Protein 1V32 (pdb70)

Secondary structure (DSSP, 8-state):
------SS--SSSSSS-HHHHHHHHHHT---SS---HHHHHHHHHHHIIIII-B-SS-TTEEE--SHHHHHT--SEEETTHHHHHHHHHS-S-----SS--

CATH classification: 1.10.245.10

Radius of gyration: 15.09 Å; Cα contacts (8 Å, |Δi|>4): 89; chains: 1; bounding box: 21×44×49 Å

Sequence (101 aa):
GSSGSSGKRFEFVGWGSRQLIEFLHSLGKDTSEMISRYDVSDTIAKYISKEGLLDPSNKKKVVCDKRLVLLFGTRTIFRMKVYDLLEKHYKENQDSGPSSGGSSGSSGKRFEFVGWGSRQLIEFLHSLGKDTSEMISRYDVSDTIAKYISKEGLLDPSNKKKVVCDKRLVLLFGTRTIFRMKVYDLLEKHYKENQDSGPSSGGSSGSSGKRFEFVGWGSRQLIEFLHSLGKDTSEMISRYDVSDTIAKYISKEGLLDPSNKKKVVCDKRLVLLFGTRTIFRMKVYDLLEKHYKENQDSGPSSGGSSGSSGKRFEFVGWGSRQLIEFLHSLGKDTSEMISRYDVSDTIAKYISKEGLLDPSNKKKVVCDKRLVLLFGTRTIFRMKVYDLLEKHYKENQDSGPSSGGSSGSSGKRFEFVGWGSRQLIEFLHSLGKDTSEMISRYDVSDTIAKYISKEGLLDPSNKKKVVCDKRLVLLFGTRTIFRMKVYDLLEKHYKENQDSGPSSGGSSGSSGKRFEFVGWGSRQLIEFLHSLGKDTSEMISRYDVSDTIAKYISKEGLLDPSNKKKVVCDKRLVLLFGTRTIFRMKVYDLLEKHYKENQDSGPSSGGSSGSSGKRFEFVGWGSRQLIEFLHSLGKDTSEMISRYDVSDTIAKYISKEGLLDPSNKKKVVCDKRLVLLFGTRTIFRMKVYDLLEKHYKENQDSGPSSGGSSGSSGKRFEFVGWGSRQLIEFLHSLGKDTSEMISRYDVSDTIAKYISKEGLLDPSNKKKVVCDKRLVLLFGTRTIFRMKVYDLLEKHYKENQDSGPSSGGSSGSSGKRFEFVGWGSRQLIEFLHSLGKDTSEMISRYDVSDTIAKYISKEGLLDPSNKKKVVCDKRLVLLFGTRTIFRMKVYDLLEKHYKENQDSGPSSGGSSGSSGKRFEFVGWGSRQLIEFLHSLGKDTSEMISRYDVSDTIAKYISKEGLLDPSNKKKVVCDKRLVLLFGTRTIFRMKVYDLLEKHYKENQDSGPSSGGSSGSSGKRFEFVGWGSRQLIEFLHSLGKDTSEMISRYDVSDTIAKYISKEGLLDPSNKKKVVCDKRLVLLFGTRTIFRMKVYDLLEKHYKENQDSGPSSGGSSGSSGKRFEFVGWGSRQLIEFLHSLGKDTSEMISRYDVSDTIAKYISKEGLLDPSNKKKVVCDKRLVLLFGTRTIFRMKVYDLLEKHYKENQDSGPSSGGSSGSSGKRFEFVGWGSRQLIEFLHSLGKDTSEMISRYDVSDTIAKYISKEGLLDPSNKKKVVCDKRLVLLFGTRTIFRMKVYDLLEKHYKENQDSGPSSGGSSGSSGKRFEFVGWGSRQLIEFLHSLGKDTSEMISRYDVSDTIAKYISKEGLLDPSNKKKVVCDKRLVLLFGTRTIFRMKVYDLLEKHYKENQDSGPSSGGSSGSSGKRFEFVGWGSRQLIEFLHSLGKDTSEMISRYDVSDTIAKYISKEGLLDPSNKKKVVCDKRLVLLFGTRTIFRMKVYDLLEKHYKENQDSGPSSGGSSGSSGKRFEFVGWGSRQLIEFLHSLGKDTSEMISRYDVSDTIAKYISKEGLLDPSNKKKVVCDKRLVLLFGTRTIFRMKVYDLLEKHYKENQDSGPSSGGSSGSSGKRFEFVGWGSRQLIEFLHSLGKDTSEMISRYDVSDTIAKYISKEGLLDPSNKKKVVCDKRLVLLFGTRTIFRMKVYDLLEKHYKENQDSGPSSGGSSGSSGKRFEFVGWGSRQLIEFLHSLGKDTSEMISRYDVSDTIAKYISKEGLLDPSNKKKVVCDKRLVLLFGTRTIFRMKVYDLLEKHYKENQDSGPSSGGSSGSSGKRFEFVGWGSRQLIEFLHSLGKDTSEMISRYDVSDTIAKYISKEGLLDPSNKKKVVCDKRLVLLFGTRTIFRMKVYDLLEKHYKENQDSGPSSGGSSGSSGKRFEFVGWGSRQLIEFLHSLGKDTSEMISRYDVSDTIAKYISKEGLLDPSNKKKVVCDKRLVLLFGTRTIFRMKVYDLLEKHYKENQDSGPSSG

Solvent-accessible surface area: 7857 Å² total; per-residue (Å²): 133,119,114,74,117,114,70,195,233,172,135,67,57,72,28,0,21,176,85,0,7,114,7,0,103,68,61,60,47,117,22,87,145,106,28,72,54,168,67,0,13,84,32,0,24,135,17,0,64,166,108,48,6,49,30,120,107,66,128,135,81,0,46,8,98,130,92,0,30,104,1,33,52,51,184,69,13,90,113,157,115,1,100,77,34,0,55,178,22,12,94,114,141,117,140,117,56,140,103,122,122

InterPro domains:
  IPR003121 SWIB/MDM2 domain [PF02201] (36-106)
  IPR003121 SWIB/MDM2 domain [PS51925] (26-109)
  IPR003169 GYF domain [PF02213] (500-538)
  IPR003169 GYF domain [PS50829] (497-551)
  IPR003169 GYF domain [SM00444] (498-552)
  IPR004343 Plus-3 domain [PF03126] (155-250)
  IPR004343 Plus-3 domain [PS51360] (150-275)
  IPR004343 Plus-3 domain [SM00719] (150-252)
  IPR035445 GYF-like domain superfamily [G3DSA:3.30.1490.40] (498-553)
  IPR035445 GYF-like domain superfamily [SSF55277] (486-552)
  IPR036128 Plus3-like superfamily [G3DSA:3.90.70.200] (151-272)
  IPR036128 Plus3-like superfamily [SSF159042] (151-273)
  IPR036885 SWIB/MDM2 domain superfamily [G3DSA:1.10.245.10] (18-117)
  IPR036885 SWIB/MDM2 domain superfamily [SSF47592] (23-112)
  IPR045894 At5g08430-like [PTHR46851] (15-552)
  IPR058668 NERD domain [PF25980] (273-321)

Nearest PDB structures (foldseek):
  1v32-assembly1_A  TM=8.359E-01  e=1.798E-17  Arabidopsis thaliana
  1v31-assembly1_A  TM=6.873E-01  e=8.766E-05  Arabidopsis thaliana
  1uhr-assembly1_A  TM=6.614E-01  e=1.668E-04  Mus musculus
  2ruh-assembly1_A  TM=6.385E-01  e=1.951E-02  Homo sapiens
  6ltj-assembly1_P  TM=6.434E-01  e=1.609E-02  Homo sapiens

Organism: Arabidopsis thaliana (NCBI:txid3702)

Foldseek 3Di:
DDDDDADDPDPAGAFFHCLLVVLCVVVVHPPPHDDDLVVSLVVVLVVQVVVVQADPVHSQKGADDPSVCSNQVDGMGGNVCSSVSPDNRGDDDDDDDPDDD

Structure (mmCIF, N/CA/C/O backbone):
data_1V32
#
_entry.id   1V32
#
loop_
_atom_site.group_PDB
_atom_site.id
_atom_site.type_symbol
_atom_site.label_atom_id
_atom_site.label_alt_id
_atom_site.label_comp_id
_atom_site.label_asym_id
_atom_site.label_entity_id
_atom_site.label_seq_id
_atom_site.pdbx_PDB_ins_code
_atom_site.Cartn_x
_atom_site.Cartn_y
_atom_site.Cartn_z
_atom_site.occupancy
_atom_site.B_iso_or_equiv
_atom_site.auth_seq_id
_atom_site.auth_comp_id
_atom_site.auth_asym_id
_atom_site.auth_atom_id
_atom_site.pdbx_PDB_model_num
ATOM 1 N N . GLY A 1 1 ? 3.854 14.857 -24.519 1.00 0.00 1 GLY A N 1
ATOM 2 C CA . GLY A 1 1 ? 3.503 15.103 -23.131 1.00 0.00 1 GLY A CA 1
ATOM 3 C C . GLY A 1 1 ? 4.095 16.427 -22.642 1.00 0.00 1 GLY A C 1
ATOM 4 O O . GLY A 1 1 ? 5.106 16.890 -23.167 1.00 0.00 1 GLY A O 1
ATOM 8 N N . SER A 1 2 ? 3.439 16.999 -21.643 1.00 0.00 2 SER A N 1
ATOM 9 C CA . SER A 1 2 ? 3.889 18.260 -21.078 1.00 0.00 2 SER A CA 1
ATOM 10 C C . SER A 1 2 ? 2.962 18.681 -19.936 1.00 0.00 2 SER A C 1
ATOM 11 O O . SER A 1 2 ? 1.897 19.249 -20.173 1.00 0.00 2 SER A O 1
ATOM 19 N N . SER A 1 3 ? 3.400 18.386 -18.721 1.00 0.00 3 SER A N 1
ATOM 20 C CA . SER A 1 3 ? 2.623 18.727 -17.541 1.00 0.00 3 SER A CA 1
ATOM 21 C C . SER A 1 3 ? 3.558 19.030 -16.368 1.00 0.00 3 SER A C 1
ATOM 22 O O . SER A 1 3 ? 4.742 18.702 -16.413 1.00 0.00 3 SER A O 1
ATOM 30 N N . GLY A 1 4 ? 2.990 19.652 -15.346 1.00 0.00 4 GLY A N 1
ATOM 31 C CA . GLY A 1 4 ? 3.757 20.003 -14.163 1.00 0.00 4 GLY A CA 1
ATOM 32 C C . GLY A 1 4 ? 4.264 18.749 -13.447 1.00 0.00 4 GLY A C 1
ATOM 33 O O . GLY A 1 4 ? 4.499 17.721 -14.080 1.00 0.00 4 GLY A O 1
ATOM 37 N N . SER A 1 5 ? 4.418 18.877 -12.137 1.00 0.00 5 SER A N 1
ATOM 38 C CA . SER A 1 5 ? 4.893 17.767 -11.328 1.00 0.00 5 SER A CA 1
ATOM 39 C C . SER A 1 5 ? 4.457 17.955 -9.874 1.00 0.00 5 SER A C 1
ATOM 40 O O . SER A 1 5 ? 3.771 17.101 -9.313 1.00 0.00 5 SER A O 1
ATOM 48 N N . SER A 1 6 ? 4.871 19.077 -9.306 1.00 0.00 6 SER A N 1
ATOM 49 C CA . SER A 1 6 ? 4.532 19.388 -7.927 1.00 0.00 6 SER A CA 1
ATOM 50 C C . SER A 1 6 ? 5.178 20.712 -7.515 1.00 0.00 6 SER A C 1
ATOM 51 O O . SER A 1 6 ? 6.360 20.937 -7.773 1.00 0.00 6 SER A O 1
ATOM 59 N N . GLY A 1 7 ? 4.376 21.553 -6.880 1.00 0.00 7 GLY A N 1
ATOM 60 C CA . GLY A 1 7 ? 4.855 22.849 -6.429 1.00 0.00 7 GLY A CA 1
ATOM 61 C C . GLY A 1 7 ? 4.460 23.103 -4.973 1.00 0.00 7 GLY A C 1
ATOM 62 O O . GLY A 1 7 ? 3.296 22.947 -4.605 1.00 0.00 7 GLY A O 1
ATOM 66 N N . LYS A 1 8 ? 5.451 23.490 -4.183 1.00 0.00 8 LYS A N 1
ATOM 67 C CA . LYS A 1 8 ? 5.221 23.767 -2.775 1.00 0.00 8 LYS A CA 1
ATOM 68 C C . LYS A 1 8 ? 4.766 22.485 -2.075 1.00 0.00 8 LYS A C 1
ATOM 69 O O . LYS A 1 8 ? 3.572 22.278 -1.867 1.00 0.00 8 LYS A O 1
ATOM 88 N N . ARG A 1 9 ? 5.743 21.659 -1.730 1.00 0.00 9 ARG A N 1
ATOM 89 C CA . ARG A 1 9 ? 5.457 20.403 -1.057 1.00 0.00 9 ARG A CA 1
ATOM 90 C C . ARG A 1 9 ? 4.939 20.665 0.358 1.00 0.00 9 ARG A C 1
ATOM 91 O O . ARG A 1 9 ? 5.385 21.598 1.024 1.00 0.00 9 ARG A O 1
ATOM 112 N N . PHE A 1 10 ? 4.003 19.824 0.776 1.00 0.00 10 PHE A N 1
ATOM 113 C CA . PHE A 1 10 ? 3.419 19.953 2.100 1.00 0.00 10 PHE A CA 1
ATOM 114 C C . PHE A 1 10 ? 3.199 18.580 2.738 1.00 0.00 10 PHE A C 1
ATOM 115 O O . PHE A 1 10 ? 3.406 17.552 2.095 1.00 0.00 10 PHE A O 1
ATOM 132 N N . GLU A 1 11 ? 2.783 18.608 3.996 1.00 0.00 11 GLU A N 1
ATOM 133 C CA . GLU A 1 11 ? 2.533 17.378 4.729 1.00 0.00 11 GLU A CA 1
ATOM 134 C C . GLU A 1 11 ? 1.743 16.395 3.862 1.00 0.00 11 GLU A C 1
ATOM 135 O O . GLU A 1 11 ? 0.833 16.795 3.138 1.00 0.00 11 GLU A O 1
ATOM 147 N N . PHE A 1 12 ? 2.120 15.129 3.965 1.00 0.00 12 PHE A N 1
ATOM 148 C CA . PHE A 1 12 ? 1.457 14.087 3.200 1.00 0.00 12 PHE A CA 1
ATOM 149 C C . PHE A 1 12 ? 1.542 14.370 1.699 1.00 0.00 12 PHE A C 1
ATOM 150 O O . PHE A 1 12 ? 2.148 15.357 1.283 1.00 0.00 12 PHE A O 1
ATOM 167 N N . VAL A 1 13 ? 0.926 13.488 0.927 1.00 0.00 13 VAL A N 1
ATOM 168 C CA . VAL A 1 13 ? 0.924 13.631 -0.519 1.00 0.00 13 VAL A CA 1
ATOM 169 C C . VAL A 1 13 ? -0.484 13.355 -1.053 1.00 0.00 13 VAL A C 1
ATOM 170 O O . VAL A 1 13 ? -0.721 12.327 -1.686 1.00 0.00 13 VAL A O 1
ATOM 183 N N . GLY A 1 14 ? -1.380 14.291 -0.777 1.00 0.00 14 GLY A N 1
ATOM 184 C CA . GLY A 1 14 ? -2.758 14.161 -1.222 1.00 0.00 14 GLY A CA 1
ATOM 185 C C . GLY A 1 14 ? -3.698 13.941 -0.035 1.00 0.00 14 GLY A C 1
ATOM 186 O O . GLY A 1 14 ? -4.002 14.877 0.703 1.00 0.00 14 GLY A O 1
ATOM 190 N N . TRP A 1 15 ? -4.133 12.698 0.112 1.00 0.00 15 TRP A N 1
ATOM 191 C CA . TRP A 1 15 ? -5.032 12.343 1.196 1.00 0.00 15 TRP A CA 1
ATOM 192 C C . TRP A 1 15 ? -4.296 11.374 2.124 1.00 0.00 15 TRP A C 1
ATOM 193 O O . TRP A 1 15 ? -4.424 11.460 3.344 1.00 0.00 15 TRP A O 1
ATOM 214 N N . GLY A 1 16 ? -3.541 10.475 1.509 1.00 0.00 16 GLY A N 1
ATOM 215 C CA . GLY A 1 16 ? -2.784 9.492 2.265 1.00 0.00 16 GLY A CA 1
ATOM 216 C C . GLY A 1 16 ? -1.291 9.827 2.260 1.00 0.00 16 GLY A C 1
ATOM 217 O O . GLY A 1 16 ? -0.838 10.646 1.462 1.00 0.00 16 GLY A O 1
ATOM 221 N N . SER A 1 17 ? -0.568 9.177 3.160 1.00 0.00 17 SER A N 1
ATOM 222 C CA . SER A 1 17 ? 0.864 9.396 3.270 1.00 0.00 17 SER A CA 1
ATOM 223 C C . SER A 1 17 ? 1.584 8.753 2.082 1.00 0.00 17 SER A C 1
ATOM 224 O O . SER A 1 17 ? 1.131 7.741 1.551 1.00 0.00 17 SER A O 1
ATOM 232 N N . ARG A 1 18 ? 2.694 9.369 1.701 1.00 0.00 18 ARG A N 1
ATOM 233 C CA . ARG A 1 18 ? 3.481 8.870 0.586 1.00 0.00 18 ARG A CA 1
ATOM 234 C C . ARG A 1 18 ? 3.639 7.351 0.686 1.00 0.00 18 ARG A C 1
ATOM 235 O O . ARG A 1 18 ? 3.453 6.638 -0.299 1.00 0.00 18 ARG A O 1
ATOM 256 N N . GLN A 1 19 ? 3.981 6.901 1.885 1.00 0.00 19 GLN A N 1
ATOM 257 C CA . GLN A 1 19 ? 4.167 5.481 2.126 1.00 0.00 19 GLN A CA 1
ATOM 258 C C . GLN A 1 19 ? 3.029 4.681 1.489 1.00 0.00 19 GLN A C 1
ATOM 259 O O . GLN A 1 19 ? 3.268 3.812 0.652 1.00 0.00 19 GLN A O 1
ATOM 273 N N . LEU A 1 20 ? 1.814 5.003 1.910 1.00 0.00 20 LEU A N 1
ATOM 274 C CA . LEU A 1 20 ? 0.638 4.325 1.392 1.00 0.00 20 LEU A CA 1
ATOM 275 C C . LEU A 1 20 ? 0.499 4.627 -0.102 1.00 0.00 20 LEU A C 1
ATOM 276 O O . LEU A 1 20 ? 0.254 3.724 -0.901 1.00 0.00 20 LEU A O 1
ATOM 292 N N . ILE A 1 21 ? 0.660 5.899 -0.434 1.00 0.00 21 ILE A N 1
ATOM 293 C CA . ILE A 1 21 ? 0.555 6.331 -1.817 1.00 0.00 21 ILE A CA 1
ATOM 294 C C . ILE A 1 21 ? 1.495 5.489 -2.682 1.00 0.00 21 ILE A C 1
ATOM 295 O O . ILE A 1 21 ? 1.045 4.631 -3.440 1.00 0.00 21 ILE A O 1
ATOM 311 N N . GLU A 1 22 ? 2.783 5.764 -2.541 1.00 0.00 22 GLU A N 1
ATOM 312 C CA . GLU A 1 22 ? 3.790 5.043 -3.300 1.00 0.00 22 GLU A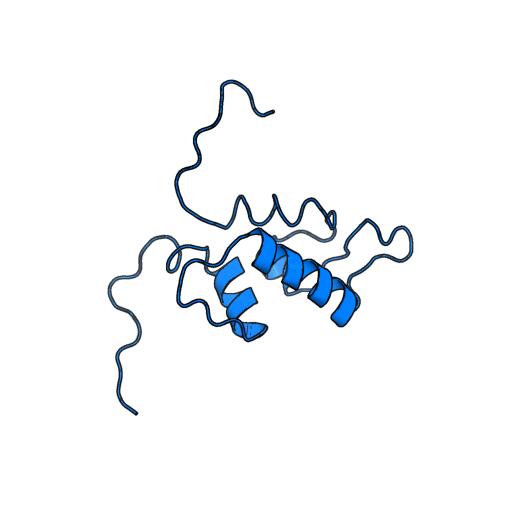 CA 1
ATOM 313 C C . GLU A 1 22 ? 3.414 3.564 -3.410 1.00 0.00 22 GLU A C 1
ATOM 314 O O . GLU A 1 22 ? 3.358 3.014 -4.509 1.00 0.00 22 GLU A O 1
ATOM 326 N N . PHE A 1 23 ? 3.167 2.962 -2.256 1.00 0.00 23 PHE A N 1
ATOM 327 C CA . PHE A 1 23 ? 2.797 1.557 -2.208 1.00 0.00 23 PHE A CA 1
ATOM 328 C C . PHE A 1 23 ? 1.666 1.254 -3.192 1.00 0.00 23 PHE A C 1
ATOM 329 O O . PHE A 1 23 ? 1.707 0.250 -3.902 1.00 0.00 23 PHE A O 1
ATOM 346 N N . LEU A 1 24 ? 0.681 2.141 -3.204 1.00 0.00 24 LEU A N 1
ATOM 347 C CA . LEU A 1 24 ? -0.460 1.981 -4.089 1.00 0.00 24 LEU A CA 1
ATOM 348 C C . LEU A 1 24 ? -0.027 2.266 -5.529 1.00 0.00 24 LEU A C 1
ATOM 349 O O . LEU A 1 24 ? -0.496 1.616 -6.462 1.00 0.00 24 LEU A O 1
ATOM 365 N N . HIS A 1 25 ? 0.863 3.237 -5.664 1.00 0.00 25 HIS A N 1
ATOM 366 C CA . HIS A 1 25 ? 1.365 3.616 -6.974 1.00 0.00 25 HIS A CA 1
ATOM 367 C C . HIS A 1 25 ? 2.039 2.411 -7.633 1.00 0.00 25 HIS A C 1
ATOM 368 O O . HIS A 1 25 ? 1.731 2.069 -8.774 1.00 0.00 25 HIS A O 1
ATOM 382 N N . SER A 1 26 ? 2.947 1.799 -6.886 1.00 0.00 26 SER A N 1
ATOM 383 C CA . SER A 1 26 ? 3.667 0.639 -7.383 1.00 0.00 26 SER A CA 1
ATOM 384 C C . SER A 1 26 ? 2.678 -0.436 -7.838 1.00 0.00 26 SER A C 1
ATOM 385 O O . SER A 1 26 ? 2.671 -0.824 -9.005 1.00 0.00 26 SER A O 1
ATOM 393 N N . LEU A 1 27 ? 1.866 -0.886 -6.893 1.00 0.00 27 LEU A N 1
ATOM 394 C CA . LEU A 1 27 ? 0.875 -1.908 -7.182 1.00 0.00 27 LEU A CA 1
ATOM 395 C C . LEU A 1 27 ? 0.182 -1.581 -8.506 1.00 0.00 27 LEU A C 1
ATOM 396 O O . LEU A 1 27 ? -0.198 -2.483 -9.251 1.00 0.00 27 LEU A O 1
ATOM 412 N N . GLY A 1 28 ? 0.039 -0.288 -8.759 1.00 0.00 28 GLY A N 1
ATOM 413 C CA . GLY A 1 28 ? -0.601 0.169 -9.980 1.00 0.00 28 GLY A CA 1
ATOM 414 C C . GLY A 1 28 ? -1.935 0.854 -9.676 1.00 0.00 28 GLY A C 1
ATOM 415 O O . GLY A 1 28 ? -2.760 1.038 -10.570 1.00 0.00 28 GLY A O 1
ATOM 419 N N . LYS A 1 29 ? -2.106 1.213 -8.412 1.00 0.00 29 LYS A N 1
ATOM 420 C CA . LYS A 1 29 ? -3.325 1.873 -7.979 1.00 0.00 29 LYS A CA 1
ATOM 421 C C . LYS A 1 29 ? -3.260 3.354 -8.357 1.00 0.00 29 LYS A C 1
ATOM 422 O O . LYS A 1 29 ? -2.250 4.015 -8.121 1.00 0.00 29 LYS A O 1
ATOM 441 N N . ASP A 1 30 ? -4.351 3.832 -8.938 1.00 0.00 30 ASP A N 1
ATOM 442 C CA . ASP A 1 30 ? -4.430 5.223 -9.350 1.00 0.00 30 ASP A CA 1
ATOM 443 C C . ASP A 1 30 ? -4.933 6.070 -8.180 1.00 0.00 30 ASP A C 1
ATOM 444 O O . ASP A 1 30 ? -6.138 6.250 -8.011 1.00 0.00 30 ASP A O 1
ATOM 453 N N . THR A 1 31 ? -3.984 6.569 -7.401 1.00 0.00 31 THR A N 1
ATOM 454 C CA . THR A 1 31 ? -4.315 7.392 -6.251 1.00 0.00 31 THR A CA 1
ATOM 455 C C . THR A 1 31 ? -4.824 8.762 -6.705 1.00 0.00 31 THR A C 1
ATOM 456 O O . THR A 1 31 ? -4.237 9.789 -6.368 1.00 0.00 31 THR A O 1
ATOM 467 N N . SER A 1 32 ? -5.910 8.732 -7.463 1.00 0.00 32 SER A N 1
ATOM 468 C CA . SER A 1 32 ? -6.505 9.959 -7.967 1.00 0.00 32 SER A CA 1
ATOM 469 C C . SER A 1 32 ? -7.440 10.557 -6.914 1.00 0.00 32 SER A C 1
ATOM 470 O O . SER A 1 32 ? -7.165 11.626 -6.370 1.00 0.00 32 SER A O 1
ATOM 478 N N . GLU A 1 33 ? -8.526 9.843 -6.659 1.00 0.00 33 GLU A N 1
ATOM 479 C CA . GLU A 1 33 ? -9.504 10.291 -5.681 1.00 0.00 33 GLU A CA 1
ATOM 480 C C . GLU A 1 33 ? -9.417 9.436 -4.415 1.00 0.00 33 GLU A C 1
ATOM 481 O O . GLU A 1 33 ? -9.191 8.230 -4.490 1.00 0.00 33 GLU A O 1
ATOM 493 N N . MET A 1 34 ? -9.603 10.096 -3.281 1.00 0.00 34 MET A N 1
ATOM 494 C CA . MET A 1 34 ? -9.549 9.412 -2.000 1.00 0.00 34 MET A CA 1
ATOM 495 C C . MET A 1 34 ? -10.184 8.023 -2.093 1.00 0.00 34 MET A C 1
ATOM 496 O O . MET A 1 34 ? -11.395 7.900 -2.271 1.00 0.00 34 MET A O 1
ATOM 510 N N . ILE A 1 35 ? -9.337 7.011 -1.968 1.00 0.00 35 ILE A N 1
ATOM 511 C CA . ILE A 1 35 ? -9.800 5.636 -2.036 1.00 0.00 35 ILE A CA 1
ATOM 512 C C . ILE A 1 35 ? -10.274 5.193 -0.650 1.00 0.00 35 ILE A C 1
ATOM 513 O O . ILE A 1 35 ? -9.798 5.701 0.364 1.00 0.00 35 ILE A O 1
ATOM 529 N N . SER A 1 36 ? -11.204 4.249 -0.651 1.00 0.00 36 SER A N 1
ATOM 530 C CA . SER A 1 36 ? -11.747 3.732 0.594 1.00 0.00 36 SER A CA 1
ATOM 531 C C . SER A 1 36 ? -10.743 2.780 1.246 1.00 0.00 36 SER A C 1
ATOM 532 O O . SER A 1 36 ? -10.200 1.896 0.585 1.00 0.00 36 SER A O 1
ATOM 540 N N . ARG A 1 37 ? -10.526 2.992 2.536 1.00 0.00 37 ARG A N 1
ATOM 541 C CA . ARG A 1 37 ? -9.597 2.164 3.286 1.00 0.00 37 ARG A CA 1
ATOM 542 C C . ARG A 1 37 ? -9.846 0.684 2.987 1.00 0.00 37 ARG A C 1
ATOM 543 O O . ARG A 1 37 ? -8.940 -0.026 2.552 1.00 0.00 37 ARG A O 1
ATOM 564 N N . TYR A 1 38 ? -11.078 0.262 3.232 1.00 0.00 38 TYR A N 1
ATOM 565 C CA . TYR A 1 38 ? -11.457 -1.120 2.995 1.00 0.00 38 TYR A CA 1
ATOM 566 C C . TYR A 1 38 ? -10.835 -1.644 1.699 1.00 0.00 38 TYR A C 1
ATOM 567 O O . TYR A 1 38 ? -10.341 -2.770 1.654 1.00 0.00 38 TYR A O 1
ATOM 585 N N . ASP A 1 39 ? -10.879 -0.803 0.676 1.00 0.00 39 ASP A N 1
ATOM 586 C CA . ASP A 1 39 ? -10.327 -1.167 -0.617 1.00 0.00 39 ASP A CA 1
ATOM 587 C C . ASP A 1 39 ? -8.825 -1.420 -0.472 1.00 0.00 39 ASP A C 1
ATOM 588 O O . ASP A 1 39 ? -8.364 -2.550 -0.624 1.00 0.00 39 ASP A O 1
ATOM 597 N N . VAL A 1 40 ? -8.102 -0.348 -0.180 1.00 0.00 40 VAL A N 1
ATOM 598 C CA . VAL A 1 40 ? -6.662 -0.439 -0.013 1.00 0.00 40 VAL A CA 1
ATOM 599 C C . VAL A 1 40 ? -6.329 -1.660 0.847 1.00 0.00 40 VAL A C 1
ATOM 600 O O . VAL A 1 40 ? -5.437 -2.437 0.510 1.00 0.00 40 VAL A O 1
ATOM 613 N N . SER A 1 41 ? -7.064 -1.791 1.942 1.00 0.00 41 SER A N 1
ATOM 614 C CA . SER A 1 41 ? -6.858 -2.904 2.853 1.00 0.00 41 SER A CA 1
ATOM 615 C C . SER A 1 41 ? -7.121 -4.227 2.130 1.00 0.00 41 SER A C 1
ATOM 616 O O . SER A 1 41 ? -6.345 -5.173 2.257 1.00 0.00 41 SER A O 1
ATOM 624 N N . ASP A 1 42 ? -8.218 -4.252 1.388 1.00 0.00 42 ASP A N 1
ATOM 625 C CA . ASP A 1 42 ? -8.593 -5.443 0.645 1.00 0.00 42 ASP A CA 1
ATOM 626 C C . ASP A 1 42 ? -7.465 -5.813 -0.319 1.00 0.00 42 ASP A C 1
ATOM 627 O O . ASP A 1 42 ? -7.094 -6.981 -0.427 1.00 0.00 42 ASP A O 1
ATOM 636 N N . THR A 1 43 ? -6.950 -4.797 -0.996 1.00 0.00 43 THR A N 1
ATOM 637 C CA . THR A 1 43 ? -5.872 -5.001 -1.948 1.00 0.00 43 THR A CA 1
ATOM 638 C C . THR A 1 43 ? -4.627 -5.534 -1.237 1.00 0.00 43 THR A C 1
ATOM 639 O O . THR A 1 43 ? -3.893 -6.351 -1.791 1.00 0.00 43 THR A O 1
ATOM 650 N N . ILE A 1 44 ? -4.426 -5.049 -0.021 1.00 0.00 44 ILE A N 1
ATOM 651 C CA . ILE A 1 44 ? -3.282 -5.466 0.772 1.00 0.00 44 ILE A CA 1
ATOM 652 C C . ILE A 1 44 ? -3.406 -6.957 1.094 1.00 0.00 44 ILE A C 1
ATOM 653 O O . ILE A 1 44 ? -2.444 -7.710 0.947 1.00 0.00 44 ILE A O 1
ATOM 669 N N . ALA A 1 45 ? -4.599 -7.339 1.526 1.00 0.00 45 ALA A N 1
ATOM 670 C CA . ALA A 1 45 ? -4.861 -8.726 1.870 1.00 0.00 45 ALA A CA 1
ATOM 671 C C . ALA A 1 45 ? -4.567 -9.612 0.657 1.00 0.00 45 ALA A C 1
ATOM 672 O O . ALA A 1 45 ? -4.018 -10.703 0.800 1.00 0.00 45 ALA A O 1
ATOM 679 N N . LYS A 1 46 ? -4.945 -9.109 -0.509 1.00 0.00 46 LYS A N 1
ATOM 680 C CA . LYS A 1 46 ? -4.729 -9.841 -1.745 1.00 0.00 46 LYS A CA 1
ATOM 681 C C . LYS A 1 46 ? -3.232 -9.875 -2.057 1.00 0.00 46 LYS A C 1
ATOM 682 O O . LYS A 1 46 ? -2.667 -10.942 -2.292 1.00 0.00 46 LYS A O 1
ATOM 701 N N . TYR A 1 47 ? -2.631 -8.694 -2.049 1.00 0.00 47 TYR A N 1
ATOM 702 C CA . TYR A 1 47 ? -1.210 -8.576 -2.328 1.00 0.00 47 TYR A CA 1
ATOM 703 C C . TYR A 1 47 ? -0.392 -9.484 -1.407 1.00 0.00 47 TYR A C 1
ATOM 704 O O . TYR A 1 47 ? 0.507 -10.188 -1.863 1.00 0.00 47 TYR A O 1
ATOM 722 N N . ILE A 1 48 ? -0.735 -9.439 -0.128 1.00 0.00 48 ILE A N 1
ATOM 723 C CA . ILE A 1 48 ? -0.044 -10.249 0.861 1.00 0.00 48 ILE A CA 1
ATOM 724 C C . ILE A 1 48 ? 0.017 -11.698 0.374 1.00 0.00 48 ILE A C 1
ATOM 725 O O . ILE A 1 48 ? 1.077 -12.321 0.400 1.00 0.00 48 ILE A O 1
ATOM 741 N N . SER A 1 49 ? -1.133 -12.192 -0.060 1.00 0.00 49 SER A N 1
ATOM 742 C CA . SER A 1 49 ? -1.223 -13.556 -0.552 1.00 0.00 49 SER A CA 1
ATOM 743 C C . SER A 1 49 ? -0.590 -13.654 -1.941 1.00 0.00 49 SER A C 1
ATOM 744 O O . SER A 1 49 ? 0.223 -14.542 -2.196 1.00 0.00 49 SER A O 1
ATOM 752 N N . LYS A 1 50 ? -0.985 -12.730 -2.804 1.00 0.00 50 LYS A N 1
ATOM 753 C CA . LYS A 1 50 ? -0.466 -12.701 -4.161 1.00 0.00 50 LYS A CA 1
ATOM 754 C C . LYS A 1 50 ? 1.043 -12.953 -4.130 1.00 0.00 50 LYS A C 1
ATOM 755 O O . LYS A 1 50 ? 1.538 -13.859 -4.799 1.00 0.00 50 LYS A O 1
ATOM 774 N N . GLU A 1 51 ? 1.731 -12.135 -3.348 1.00 0.00 51 GLU A N 1
ATOM 775 C CA . GLU A 1 51 ? 3.174 -12.258 -3.221 1.00 0.00 51 GLU A CA 1
ATOM 776 C C . GLU A 1 51 ? 3.530 -13.483 -2.377 1.00 0.00 51 GLU A C 1
ATOM 777 O O . GLU A 1 51 ? 4.438 -14.237 -2.723 1.00 0.00 51 GLU A O 1
ATOM 789 N N . GLY A 1 52 ? 2.796 -13.643 -1.285 1.00 0.00 52 GLY A N 1
ATOM 790 C CA . GLY A 1 52 ? 3.024 -14.764 -0.389 1.00 0.00 52 GLY A CA 1
ATOM 791 C C . GLY A 1 52 ? 3.684 -14.301 0.911 1.00 0.00 52 GLY A C 1
ATOM 792 O O . GLY A 1 52 ? 4.617 -14.938 1.399 1.00 0.00 52 GLY A O 1
ATOM 796 N N . LEU A 1 53 ? 3.176 -13.195 1.435 1.00 0.00 53 LEU A N 1
ATOM 797 C CA . LEU A 1 53 ? 3.705 -12.640 2.669 1.00 0.00 53 LEU A CA 1
ATOM 798 C C . LEU A 1 53 ? 3.093 -13.380 3.860 1.00 0.00 53 LEU A C 1
ATOM 799 O O . LEU A 1 53 ? 3.619 -13.318 4.970 1.00 0.00 53 LEU A O 1
ATOM 815 N N . LEU A 1 54 ? 1.990 -14.062 3.589 1.00 0.00 54 LEU A N 1
ATOM 816 C CA . LEU A 1 54 ? 1.300 -14.813 4.624 1.00 0.00 54 LEU A CA 1
ATOM 817 C C . LEU A 1 54 ? 2.324 -15.601 5.443 1.00 0.00 54 LEU A C 1
ATOM 818 O O . LEU A 1 54 ? 3.456 -15.799 5.004 1.00 0.00 54 LEU A O 1
ATOM 834 N N . ASP A 1 55 ? 1.890 -16.031 6.619 1.00 0.00 55 ASP A N 1
ATOM 835 C CA . ASP A 1 55 ? 2.754 -16.794 7.503 1.00 0.00 55 ASP A CA 1
ATOM 836 C C . ASP A 1 55 ? 2.254 -18.238 7.577 1.00 0.00 55 ASP A C 1
ATOM 837 O O . ASP A 1 55 ? 1.049 -18.481 7.599 1.00 0.00 55 ASP A O 1
ATOM 846 N N . PRO A 1 56 ? 3.231 -19.183 7.615 1.00 0.00 56 PRO A N 1
ATOM 847 C CA . PRO A 1 56 ? 2.902 -20.597 7.687 1.00 0.00 56 PRO A CA 1
ATOM 848 C C . PRO A 1 56 ? 2.429 -20.979 9.090 1.00 0.00 56 PRO A C 1
ATOM 849 O O . PRO A 1 56 ? 1.502 -21.774 9.242 1.00 0.00 56 PRO A O 1
ATOM 860 N N . SER A 1 57 ? 3.088 -20.397 10.082 1.00 0.00 57 SER A N 1
ATOM 861 C CA . SER A 1 57 ? 2.746 -20.667 11.468 1.00 0.00 57 SER A CA 1
ATOM 862 C C . SER A 1 57 ? 1.312 -20.216 11.750 1.00 0.00 57 SER A C 1
ATOM 863 O O . SER A 1 57 ? 0.649 -20.760 12.633 1.00 0.00 57 SER A O 1
ATOM 871 N N . ASN A 1 58 ? 0.874 -19.228 10.985 1.00 0.00 58 ASN A N 1
ATOM 872 C CA . ASN A 1 58 ? -0.470 -18.699 11.142 1.00 0.00 58 ASN A CA 1
ATOM 873 C C . ASN A 1 58 ? -0.767 -17.725 9.999 1.00 0.00 58 ASN A C 1
ATOM 874 O O . ASN A 1 58 ? -0.249 -16.610 9.978 1.00 0.00 58 ASN A O 1
ATOM 885 N N . LYS A 1 59 ? -1.601 -18.183 9.076 1.00 0.00 59 LYS A N 1
ATOM 886 C CA . LYS A 1 59 ? -1.973 -17.366 7.933 1.00 0.00 59 LYS A CA 1
ATOM 887 C C . LYS A 1 59 ? -2.685 -16.104 8.424 1.00 0.00 59 LYS A C 1
ATOM 888 O O . LYS A 1 59 ? -2.567 -15.043 7.812 1.00 0.00 59 LYS A O 1
ATOM 907 N N . LYS A 1 60 ? -3.409 -16.261 9.522 1.00 0.00 60 LYS A N 1
ATOM 908 C CA . LYS A 1 60 ? -4.140 -15.147 10.102 1.00 0.00 60 LYS A CA 1
ATOM 909 C C . LYS A 1 60 ? -3.206 -13.942 10.231 1.00 0.00 60 LYS A C 1
ATOM 910 O O . LYS A 1 60 ? -3.659 -12.798 10.226 1.00 0.00 60 LYS A O 1
ATOM 929 N N . LYS A 1 61 ? -1.920 -14.239 10.344 1.00 0.00 61 LYS A N 1
ATOM 930 C CA . LYS A 1 61 ? -0.919 -13.194 10.475 1.00 0.00 61 LYS A CA 1
ATOM 931 C C . LYS A 1 61 ? -0.360 -12.854 9.092 1.00 0.00 61 LYS A C 1
ATOM 932 O O . LYS A 1 61 ? -0.701 -13.503 8.104 1.00 0.00 61 LYS A O 1
ATOM 951 N N . VAL A 1 62 ? 0.489 -11.837 9.066 1.00 0.00 62 VAL A N 1
ATOM 952 C CA . VAL A 1 62 ? 1.098 -11.402 7.820 1.00 0.00 62 VAL A CA 1
ATOM 953 C C . VAL A 1 62 ? 2.572 -11.074 8.066 1.00 0.00 62 VAL A C 1
ATOM 954 O O . VAL A 1 62 ? 2.899 -10.316 8.978 1.00 0.00 62 VAL A O 1
ATOM 967 N N . VAL A 1 63 ? 3.422 -11.660 7.237 1.00 0.00 63 VAL A N 1
ATOM 968 C CA . VAL A 1 63 ? 4.854 -11.439 7.353 1.00 0.00 63 VAL A CA 1
ATOM 969 C C . VAL A 1 63 ? 5.300 -10.442 6.281 1.00 0.00 63 VAL A C 1
ATOM 970 O O . VAL A 1 63 ? 5.453 -10.805 5.116 1.00 0.00 63 VAL A O 1
ATOM 983 N N . CYS A 1 64 ? 5.496 -9.205 6.715 1.00 0.00 64 CYS A N 1
ATOM 984 C CA . CYS A 1 64 ? 5.921 -8.153 5.807 1.00 0.00 64 CYS A CA 1
ATOM 985 C C . CYS A 1 64 ? 7.194 -8.618 5.095 1.00 0.00 64 CYS A C 1
ATOM 986 O O . CYS A 1 64 ? 8.012 -9.327 5.679 1.00 0.00 64 CYS A O 1
ATOM 994 N N . ASP A 1 65 ? 7.320 -8.200 3.845 1.00 0.00 65 ASP A N 1
ATOM 995 C CA . ASP A 1 65 ? 8.478 -8.565 3.047 1.00 0.00 65 ASP A CA 1
ATOM 996 C C . ASP A 1 65 ? 9.363 -7.332 2.846 1.00 0.00 65 ASP A C 1
ATOM 997 O O . ASP A 1 65 ? 10.539 -7.343 3.205 1.00 0.00 65 ASP A O 1
ATOM 1006 N N . LYS A 1 66 ? 8.762 -6.299 2.274 1.00 0.00 66 LYS A N 1
ATOM 1007 C CA . LYS A 1 66 ? 9.480 -5.062 2.021 1.00 0.00 66 LYS A CA 1
ATOM 1008 C C . LYS A 1 66 ? 8.476 -3.920 1.851 1.00 0.00 66 LYS A C 1
ATOM 1009 O O . LYS A 1 66 ? 8.445 -2.990 2.656 1.00 0.00 66 LYS A O 1
ATOM 1028 N N . ARG A 1 67 ? 7.678 -4.028 0.798 1.00 0.00 67 ARG A N 1
ATOM 1029 C CA . ARG A 1 67 ? 6.675 -3.016 0.512 1.00 0.00 67 ARG A CA 1
ATOM 1030 C C . ARG A 1 67 ? 5.893 -2.671 1.781 1.00 0.00 67 ARG A C 1
ATOM 1031 O O . ARG A 1 67 ? 5.725 -1.498 2.111 1.00 0.00 67 ARG A O 1
ATOM 1052 N N . LEU A 1 68 ? 5.435 -3.714 2.458 1.00 0.00 68 LEU A N 1
ATOM 1053 C CA . LEU A 1 68 ? 4.675 -3.536 3.683 1.00 0.00 68 LEU A CA 1
ATOM 1054 C C . LEU A 1 68 ? 5.537 -2.801 4.711 1.00 0.00 68 LEU A C 1
ATOM 1055 O O . LEU A 1 68 ? 5.048 -1.927 5.426 1.00 0.00 68 LEU A O 1
ATOM 1071 N N . VAL A 1 69 ? 6.805 -3.181 4.753 1.00 0.00 69 VAL A N 1
ATOM 1072 C CA . VAL A 1 69 ? 7.740 -2.569 5.682 1.00 0.00 69 VAL A CA 1
ATOM 1073 C C . VAL A 1 69 ? 7.864 -1.078 5.366 1.00 0.00 69 VAL A C 1
ATOM 1074 O O . VAL A 1 69 ? 7.636 -0.235 6.232 1.00 0.00 69 VAL A O 1
ATOM 1087 N N . LEU A 1 70 ? 8.224 -0.797 4.122 1.00 0.00 70 LEU A N 1
ATOM 1088 C CA . LEU A 1 70 ? 8.380 0.579 3.680 1.00 0.00 70 LEU A CA 1
ATOM 1089 C C . LEU A 1 70 ? 7.068 1.334 3.903 1.00 0.00 70 LEU A C 1
ATOM 1090 O O . LEU A 1 70 ? 7.051 2.563 3.918 1.00 0.00 70 LEU A O 1
ATOM 1106 N N . LEU A 1 71 ? 6.002 0.566 4.072 1.00 0.00 71 LEU A N 1
ATOM 1107 C CA . LEU A 1 71 ? 4.689 1.147 4.293 1.00 0.00 71 LEU A CA 1
ATOM 1108 C C . LEU A 1 71 ? 4.479 1.365 5.793 1.00 0.00 71 LEU A C 1
ATOM 1109 O O . LEU A 1 71 ? 4.437 2.502 6.258 1.00 0.00 71 LEU A O 1
ATOM 1125 N N . PHE A 1 72 ? 4.352 0.256 6.507 1.00 0.00 72 PHE A N 1
ATOM 1126 C CA . PHE A 1 72 ? 4.147 0.312 7.945 1.00 0.00 72 PHE A CA 1
ATOM 1127 C C . PHE A 1 72 ? 5.480 0.450 8.684 1.00 0.00 72 PHE A C 1
ATOM 1128 O O . PHE A 1 72 ? 5.655 1.361 9.491 1.00 0.00 72 PHE A O 1
ATOM 1145 N N . GLY A 1 73 ? 6.385 -0.469 8.381 1.00 0.00 73 GLY A N 1
ATOM 1146 C CA . GLY A 1 73 ? 7.697 -0.461 9.006 1.00 0.00 73 GLY A CA 1
ATOM 1147 C C . GLY A 1 73 ? 7.833 -1.608 10.010 1.00 0.00 73 GLY A C 1
ATOM 1148 O O . GLY A 1 73 ? 8.758 -1.622 10.821 1.00 0.00 73 GLY A O 1
ATOM 1152 N N . THR A 1 74 ? 6.897 -2.542 9.923 1.00 0.00 74 THR A N 1
ATOM 1153 C CA . THR A 1 74 ? 6.900 -3.690 10.814 1.00 0.00 74 THR A CA 1
ATOM 1154 C C . THR A 1 74 ? 7.240 -4.964 10.039 1.00 0.00 74 THR A C 1
ATOM 1155 O O . THR A 1 74 ? 7.132 -4.998 8.814 1.00 0.00 74 THR A O 1
ATOM 1166 N N . ARG A 1 75 ? 7.645 -5.982 10.785 1.00 0.00 75 ARG A N 1
ATOM 1167 C CA . ARG A 1 75 ? 8.001 -7.256 10.184 1.00 0.00 75 ARG A CA 1
ATOM 1168 C C . ARG A 1 75 ? 6.754 -8.122 9.997 1.00 0.00 75 ARG A C 1
ATOM 1169 O O . ARG A 1 75 ? 6.564 -8.723 8.941 1.00 0.00 75 ARG A O 1
ATOM 1190 N N . THR A 1 76 ? 5.937 -8.159 11.040 1.00 0.00 76 THR A N 1
ATOM 1191 C CA . THR A 1 76 ? 4.714 -8.942 11.004 1.00 0.00 76 THR A CA 1
ATOM 1192 C C . THR A 1 76 ? 3.527 -8.099 11.474 1.00 0.00 76 THR A C 1
ATOM 1193 O O . THR A 1 76 ? 3.689 -7.190 12.286 1.00 0.00 76 THR A O 1
ATOM 1204 N N . ILE A 1 77 ? 2.359 -8.430 10.941 1.00 0.00 77 ILE A N 1
ATOM 1205 C CA . ILE A 1 77 ? 1.146 -7.714 11.296 1.00 0.00 77 ILE A CA 1
ATOM 1206 C C . ILE A 1 77 ? -0.053 -8.657 11.169 1.00 0.00 77 ILE A C 1
ATOM 1207 O O . ILE A 1 77 ? 0.098 -9.807 10.760 1.00 0.00 77 ILE A O 1
ATOM 1223 N N . PHE A 1 78 ? -1.216 -8.135 11.528 1.00 0.00 78 PHE A N 1
ATOM 1224 C CA . PHE A 1 78 ? -2.440 -8.916 11.460 1.00 0.00 78 PHE A CA 1
ATOM 1225 C C . PHE A 1 78 ? -3.266 -8.534 10.231 1.00 0.00 78 PHE A C 1
ATOM 1226 O O . PHE A 1 78 ? -3.598 -7.365 10.039 1.00 0.00 78 PHE A O 1
ATOM 1243 N N . ARG A 1 79 ? -3.575 -9.542 9.428 1.00 0.00 79 ARG A N 1
ATOM 1244 C CA . ARG A 1 79 ? -4.356 -9.327 8.222 1.00 0.00 79 ARG A CA 1
ATOM 1245 C C . ARG A 1 79 ? -5.475 -8.318 8.488 1.00 0.00 79 ARG A C 1
ATOM 1246 O O . ARG A 1 79 ? -5.892 -7.596 7.584 1.00 0.00 79 ARG A O 1
ATOM 1267 N N . MET A 1 80 ? -5.930 -8.301 9.732 1.00 0.00 80 MET A N 1
ATOM 1268 C CA . MET A 1 80 ? -6.992 -7.392 10.128 1.00 0.00 80 MET A CA 1
ATOM 1269 C C . MET A 1 80 ? -6.433 -6.009 10.467 1.00 0.00 80 MET A C 1
ATOM 1270 O O . MET A 1 80 ? -6.965 -4.994 10.020 1.00 0.00 80 MET A O 1
ATOM 1284 N N . LYS A 1 81 ? -5.368 -6.013 11.255 1.00 0.00 81 LYS A N 1
ATOM 1285 C CA . LYS A 1 81 ? -4.731 -4.771 11.659 1.00 0.00 81 LYS A CA 1
ATOM 1286 C C . LYS A 1 81 ? -4.538 -3.879 10.431 1.00 0.00 81 LYS A C 1
ATOM 1287 O O . LYS A 1 81 ? -4.528 -2.654 10.545 1.00 0.00 81 LYS A O 1
ATOM 1306 N N . VAL A 1 82 ? -4.391 -4.527 9.285 1.00 0.00 82 VAL A N 1
ATOM 1307 C CA . VAL A 1 82 ? -4.200 -3.808 8.037 1.00 0.00 82 VAL A CA 1
ATOM 1308 C C . VAL A 1 82 ? -5.110 -2.578 8.018 1.00 0.00 82 VAL A C 1
ATOM 1309 O O . VAL A 1 82 ? -4.642 -1.458 7.820 1.00 0.00 82 VAL A O 1
ATOM 1322 N N . TYR A 1 83 ? -6.394 -2.829 8.225 1.00 0.00 83 TYR A N 1
ATOM 1323 C CA . TYR A 1 83 ? -7.374 -1.756 8.234 1.00 0.00 83 TYR A CA 1
ATOM 1324 C C . TYR A 1 83 ? -6.920 -0.606 9.135 1.00 0.00 83 TYR A C 1
ATOM 1325 O O . TYR A 1 83 ? -6.932 0.553 8.722 1.00 0.00 83 TYR A O 1
ATOM 1343 N N . ASP A 1 84 ? -6.530 -0.966 10.349 1.00 0.00 84 ASP A N 1
ATOM 1344 C CA . ASP A 1 84 ? -6.073 0.021 11.312 1.00 0.00 84 ASP A CA 1
ATOM 1345 C C . ASP A 1 84 ? -4.754 0.627 10.828 1.00 0.00 84 ASP A C 1
ATOM 1346 O O . ASP A 1 84 ? -4.610 1.847 10.775 1.00 0.00 84 ASP A O 1
ATOM 1355 N N . LEU A 1 85 ? -3.825 -0.254 10.486 1.00 0.00 85 LEU A N 1
ATOM 1356 C CA . LEU A 1 85 ? -2.523 0.179 10.008 1.00 0.00 85 LEU A CA 1
ATOM 1357 C C . LEU A 1 85 ? -2.705 1.338 9.026 1.00 0.00 85 LEU A C 1
ATOM 1358 O O . LEU A 1 85 ? -1.963 2.318 9.073 1.00 0.00 85 LEU A O 1
ATOM 1374 N N . LEU A 1 86 ? -3.696 1.188 8.160 1.00 0.00 86 LEU A N 1
ATOM 1375 C CA . LEU A 1 86 ? -3.984 2.211 7.169 1.00 0.00 86 LEU A CA 1
ATOM 1376 C C . LEU A 1 86 ? -4.672 3.396 7.850 1.00 0.00 86 LEU A C 1
ATOM 1377 O O . LEU A 1 86 ? -4.382 4.550 7.538 1.00 0.00 86 LEU A O 1
ATOM 1393 N N . GLU A 1 87 ? -5.571 3.070 8.767 1.00 0.00 87 GLU A N 1
ATOM 1394 C CA . GLU A 1 87 ? -6.303 4.093 9.494 1.00 0.00 87 GLU A CA 1
ATOM 1395 C C . GLU A 1 87 ? -5.353 5.203 9.948 1.00 0.00 87 GLU A C 1
ATOM 1396 O O . GLU A 1 87 ? -5.756 6.359 10.067 1.00 0.00 87 GLU A O 1
ATOM 1408 N N . LYS A 1 88 ? -4.110 4.813 10.189 1.00 0.00 88 LYS A N 1
ATOM 1409 C CA . LYS A 1 88 ? -3.100 5.761 10.627 1.00 0.00 88 LYS A CA 1
ATOM 1410 C C . LYS A 1 88 ? -2.596 6.557 9.421 1.00 0.00 88 LYS A C 1
ATOM 1411 O O . LYS A 1 88 ? -2.742 7.777 9.373 1.00 0.00 88 LYS A O 1
ATOM 1430 N N . HIS A 1 89 ? -2.014 5.833 8.476 1.00 0.00 89 HIS A N 1
ATOM 1431 C CA . HIS A 1 89 ? -1.488 6.456 7.273 1.00 0.00 89 HIS A CA 1
ATOM 1432 C C . HIS A 1 89 ? -2.458 7.534 6.788 1.00 0.00 89 HIS A C 1
ATOM 1433 O O . HIS A 1 89 ? -2.129 8.720 6.795 1.00 0.00 89 HIS A O 1
ATOM 1447 N N . TYR A 1 90 ? -3.635 7.085 6.377 1.00 0.00 90 TYR A N 1
ATOM 1448 C CA . TYR A 1 90 ? -4.655 7.996 5.888 1.00 0.00 90 TYR A CA 1
ATOM 1449 C C . TYR A 1 90 ? -4.747 9.242 6.772 1.00 0.00 90 TYR A C 1
ATOM 1450 O O . TYR A 1 90 ? -4.662 9.146 7.996 1.00 0.00 90 TYR A O 1
ATOM 1468 N N . LYS A 1 91 ? -4.919 10.381 6.119 1.00 0.00 91 LYS A N 1
ATOM 1469 C CA . LYS A 1 91 ? -5.022 11.644 6.830 1.00 0.00 91 LYS A CA 1
ATOM 1470 C C . LYS A 1 91 ? -6.451 11.815 7.351 1.00 0.00 91 LYS A C 1
ATOM 1471 O O . LYS A 1 91 ? -7.063 10.857 7.821 1.00 0.00 91 LYS A O 1
ATOM 1490 N N . GLU A 1 92 ? -6.940 13.042 7.250 1.00 0.00 92 GLU A N 1
ATOM 1491 C CA . GLU A 1 92 ? -8.285 13.351 7.706 1.00 0.00 92 GLU A CA 1
ATOM 1492 C C . GLU A 1 92 ? -8.374 13.218 9.227 1.00 0.00 92 GLU A C 1
ATOM 1493 O O . GLU A 1 92 ? -8.239 12.121 9.767 1.00 0.00 92 GLU A O 1
ATOM 1505 N N . ASN A 1 93 ? -8.601 14.350 9.876 1.00 0.00 93 ASN A N 1
ATOM 1506 C CA . ASN A 1 93 ? -8.710 14.374 11.325 1.00 0.00 93 ASN A CA 1
ATOM 1507 C C . ASN A 1 93 ? -9.669 13.272 11.778 1.00 0.00 93 ASN A C 1
ATOM 1508 O O . ASN A 1 93 ? -10.750 13.114 11.213 1.00 0.00 93 ASN A O 1
ATOM 1519 N N . GLN A 1 94 ? -9.240 12.539 12.794 1.00 0.00 94 GLN A N 1
ATOM 1520 C CA . GLN A 1 94 ? -10.047 11.456 13.330 1.00 0.00 94 GLN A CA 1
ATOM 1521 C C . GLN A 1 94 ? -10.328 11.689 14.816 1.00 0.00 94 GLN A C 1
ATOM 1522 O O . GLN A 1 94 ? -9.481 11.408 15.663 1.00 0.00 94 GLN A O 1
ATOM 1536 N N . ASP A 1 95 ? -11.520 12.200 15.087 1.00 0.00 95 ASP A N 1
ATOM 1537 C CA . ASP A 1 95 ? -11.923 12.473 16.456 1.00 0.00 95 ASP A CA 1
ATOM 1538 C C . ASP A 1 95 ? -12.226 11.153 17.168 1.00 0.00 95 ASP A C 1
ATOM 1539 O O . ASP A 1 95 ? -12.900 10.286 16.614 1.00 0.00 95 ASP A O 1
ATOM 1548 N N . SER A 1 96 ? -11.712 11.042 18.384 1.00 0.00 96 SER A N 1
ATOM 1549 C CA . SER A 1 96 ? -11.919 9.842 19.177 1.00 0.00 96 SER A CA 1
ATOM 1550 C C . SER A 1 96 ? -11.446 10.075 20.613 1.00 0.00 96 SER A C 1
ATOM 1551 O O . SER A 1 96 ? -10.365 10.619 20.833 1.00 0.00 96 SER A O 1
ATOM 1559 N N . GLY A 1 97 ? -12.279 9.653 21.553 1.00 0.00 97 GLY A N 1
ATOM 1560 C CA . GLY A 1 97 ? -11.959 9.809 22.962 1.00 0.00 97 GLY A CA 1
ATOM 1561 C C . GLY A 1 97 ? -13.210 10.147 23.774 1.00 0.00 97 GLY A C 1
ATOM 1562 O O . GLY A 1 97 ? -14.285 10.349 23.210 1.00 0.00 97 GLY A O 1
ATOM 1566 N N . PRO A 1 98 ? -13.025 10.198 25.120 1.00 0.00 98 PRO A N 1
ATOM 1567 C CA . PRO A 1 98 ? -11.720 9.946 25.706 1.00 0.00 98 PRO A CA 1
ATOM 1568 C C . PRO A 1 98 ? -11.388 8.452 25.683 1.00 0.00 98 PRO A C 1
ATOM 1569 O O . PRO A 1 98 ? -12.241 7.628 25.356 1.00 0.00 98 PRO A O 1
ATOM 1580 N N . SER A 1 99 ? -10.147 8.149 26.035 1.00 0.00 99 SER A N 1
ATOM 1581 C CA . SER A 1 99 ? -9.693 6.769 26.058 1.00 0.00 99 SER A CA 1
ATOM 1582 C C . SER A 1 99 ? -9.488 6.261 24.630 1.00 0.00 99 SER A C 1
ATOM 1583 O O . SER A 1 99 ? -10.126 6.747 23.697 1.00 0.00 99 SER A O 1
ATOM 1591 N N . SER A 1 100 ? -8.597 5.289 24.503 1.00 0.00 100 SER A N 1
ATOM 1592 C CA . SER A 1 100 ? -8.300 4.709 23.204 1.00 0.00 100 SER A CA 1
ATOM 1593 C C . SER A 1 100 ? -8.897 3.304 23.109 1.00 0.00 100 SER A C 1
ATOM 1594 O O . SER A 1 100 ? -8.191 2.312 23.285 1.00 0.00 100 SER A O 1
ATOM 1602 N N . GLY A 1 101 ? -10.192 3.263 22.832 1.00 0.00 101 GLY A N 1
ATOM 1603 C CA . GLY A 1 101 ? -10.893 1.996 22.712 1.00 0.00 101 GLY A CA 1
ATOM 1604 C C . GLY A 1 101 ? -11.148 1.647 21.244 1.00 0.00 101 GLY A C 1
ATOM 1605 O O . GLY A 1 101 ? -10.323 1.941 20.381 1.00 0.00 101 GLY A O 1
ATOM 1609 N N . GLY A 1 1 ? 17.967 18.857 14.994 1.00 0.00 1 GLY A N 2
ATOM 1610 C CA . GLY A 1 1 ? 16.716 18.664 14.280 1.00 0.00 1 GLY A CA 2
ATOM 1611 C C . GLY A 1 1 ? 15.588 19.476 14.922 1.00 0.00 1 GLY A C 2
ATOM 1612 O O . GLY A 1 1 ? 15.328 19.348 16.117 1.00 0.00 1 GLY A O 2
ATOM 1616 N N . SER A 1 2 ? 14.949 20.294 14.098 1.00 0.00 2 SER A N 2
ATOM 1617 C CA . SER A 1 2 ? 13.856 21.127 14.570 1.00 0.00 2 SER A CA 2
ATOM 1618 C C . SER A 1 2 ? 12.550 20.332 14.558 1.00 0.00 2 SER A C 2
ATOM 1619 O O . SER A 1 2 ? 11.816 20.350 13.571 1.00 0.00 2 SER A O 2
ATOM 1627 N N . SER A 1 3 ? 12.298 19.652 15.667 1.00 0.00 3 SER A N 2
ATOM 1628 C CA . SER A 1 3 ? 11.092 18.851 15.797 1.00 0.00 3 SER A CA 2
ATOM 1629 C C . SER A 1 3 ? 10.551 18.949 17.224 1.00 0.00 3 SER A C 2
ATOM 1630 O O . SER A 1 3 ? 11.314 18.892 18.187 1.00 0.00 3 SER A O 2
ATOM 1638 N N . GLY A 1 4 ? 9.237 19.094 17.316 1.00 0.00 4 GLY A N 2
ATOM 1639 C CA . GLY A 1 4 ? 8.584 19.201 18.610 1.00 0.00 4 GLY A CA 2
ATOM 1640 C C . GLY A 1 4 ? 7.897 17.887 18.986 1.00 0.00 4 GLY A C 2
ATOM 1641 O O . GLY A 1 4 ? 8.532 16.833 19.006 1.00 0.00 4 GLY A O 2
ATOM 1645 N N . SER A 1 5 ? 6.608 17.991 19.276 1.00 0.00 5 SER A N 2
ATOM 1646 C CA . SER A 1 5 ? 5.828 16.825 19.651 1.00 0.00 5 SER A CA 2
ATOM 1647 C C . SER A 1 5 ? 6.096 15.679 18.673 1.00 0.00 5 SER A C 2
ATOM 1648 O O . SER A 1 5 ? 6.562 15.907 17.558 1.00 0.00 5 SER A O 2
ATOM 1656 N N . SER A 1 6 ? 5.789 14.472 19.126 1.00 0.00 6 SER A N 2
ATOM 1657 C CA . SER A 1 6 ? 5.992 13.291 18.305 1.00 0.00 6 SER A CA 2
ATOM 1658 C C . SER A 1 6 ? 4.658 12.832 17.711 1.00 0.00 6 SER A C 2
ATOM 1659 O O . SER A 1 6 ? 3.843 12.223 18.403 1.00 0.00 6 SER A O 2
ATOM 1667 N N . GLY A 1 7 ? 4.477 13.141 16.435 1.00 0.00 7 GLY A N 2
ATOM 1668 C CA . GLY A 1 7 ? 3.256 12.768 15.741 1.00 0.00 7 GLY A CA 2
ATOM 1669 C C . GLY A 1 7 ? 2.504 14.007 15.251 1.00 0.00 7 GLY A C 2
ATOM 1670 O O . GLY A 1 7 ? 1.429 14.325 15.756 1.00 0.00 7 GLY A O 2
ATOM 1674 N N . LYS A 1 8 ? 3.099 14.672 14.272 1.00 0.00 8 LYS A N 2
ATOM 1675 C CA . LYS A 1 8 ? 2.498 15.869 13.707 1.00 0.00 8 LYS A CA 2
ATOM 1676 C C . LYS A 1 8 ? 2.261 15.658 12.211 1.00 0.00 8 LYS A C 2
ATOM 1677 O O . LYS A 1 8 ? 3.037 14.973 11.546 1.00 0.00 8 LYS A O 2
ATOM 1696 N N . ARG A 1 9 ? 1.186 16.260 11.724 1.00 0.00 9 ARG A N 2
ATOM 1697 C CA . ARG A 1 9 ? 0.836 16.146 10.318 1.00 0.00 9 ARG A CA 2
ATOM 1698 C C . ARG A 1 9 ? 1.921 16.785 9.449 1.00 0.00 9 ARG A C 2
ATOM 1699 O O . ARG A 1 9 ? 2.531 17.779 9.840 1.00 0.00 9 ARG A O 2
ATOM 1720 N N . PHE A 1 10 ? 2.130 16.187 8.285 1.00 0.00 10 PHE A N 2
ATOM 1721 C CA . PHE A 1 10 ? 3.131 16.685 7.356 1.00 0.00 10 PHE A CA 2
ATOM 1722 C C . PHE A 1 10 ? 2.528 16.907 5.968 1.00 0.00 10 PHE A C 2
ATOM 1723 O O . PHE A 1 10 ? 1.309 16.882 5.805 1.00 0.00 10 PHE A O 2
ATOM 1740 N N . GLU A 1 11 ? 3.410 17.120 5.002 1.00 0.00 11 GLU A N 2
ATOM 1741 C CA . GLU A 1 11 ? 2.981 17.346 3.633 1.00 0.00 11 GLU A CA 2
ATOM 1742 C C . GLU A 1 11 ? 2.667 16.015 2.948 1.00 0.00 11 GLU A C 2
ATOM 1743 O O . GLU A 1 11 ? 3.571 15.328 2.474 1.00 0.00 11 GLU A O 2
ATOM 1755 N N . PHE A 1 12 ? 1.383 15.690 2.917 1.00 0.00 12 PHE A N 2
ATOM 1756 C CA . PHE A 1 12 ? 0.939 14.453 2.298 1.00 0.00 12 PHE A CA 2
ATOM 1757 C C . PHE A 1 12 ? 0.983 14.557 0.772 1.00 0.00 12 PHE A C 2
ATOM 1758 O O . PHE A 1 12 ? 0.778 15.633 0.213 1.00 0.00 12 PHE A O 2
ATOM 1775 N N . VAL A 1 13 ? 1.252 13.423 0.141 1.00 0.00 13 VAL A N 2
ATOM 1776 C CA . VAL A 1 13 ? 1.326 13.373 -1.309 1.00 0.00 13 VAL A CA 2
ATOM 1777 C C . VAL A 1 13 ? -0.051 13.019 -1.874 1.00 0.00 13 VAL A C 2
ATOM 1778 O O . VAL A 1 13 ? -0.422 11.847 -1.925 1.00 0.00 13 VAL A O 2
ATOM 1791 N N . GLY A 1 14 ? -0.771 14.053 -2.283 1.00 0.00 14 GLY A N 2
ATOM 1792 C CA . GLY A 1 14 ? -2.099 13.866 -2.842 1.00 0.00 14 GLY A CA 2
ATOM 1793 C C . GLY A 1 14 ? -3.165 13.890 -1.744 1.00 0.00 14 GLY A C 2
ATOM 1794 O O . GLY A 1 14 ? -3.496 14.952 -1.218 1.00 0.00 14 GLY A O 2
ATOM 1798 N N . TRP A 1 15 ? -3.672 12.707 -1.429 1.00 0.00 15 TRP A N 2
ATOM 1799 C CA . TRP A 1 15 ? -4.693 12.579 -0.403 1.00 0.00 15 TRP A CA 2
ATOM 1800 C C . TRP A 1 15 ? -4.104 11.765 0.751 1.00 0.00 15 TRP A C 2
ATOM 1801 O O . TRP A 1 15 ? -4.329 12.083 1.917 1.00 0.00 15 TRP A O 2
ATOM 1822 N N . GLY A 1 16 ? -3.360 10.731 0.385 1.00 0.00 16 GLY A N 2
ATOM 1823 C CA . GLY A 1 16 ? -2.737 9.870 1.375 1.00 0.00 16 GLY A CA 2
ATOM 1824 C C . GLY A 1 16 ? -1.231 10.124 1.453 1.00 0.00 16 GLY A C 2
ATOM 1825 O O . GLY A 1 16 ? -0.670 10.817 0.605 1.00 0.00 16 GLY A O 2
ATOM 1829 N N . SER A 1 17 ? -0.618 9.549 2.477 1.00 0.00 17 SER A N 2
ATOM 1830 C CA . SER A 1 17 ? 0.813 9.705 2.677 1.00 0.00 17 SER A CA 2
ATOM 1831 C C . SER A 1 17 ? 1.578 8.872 1.646 1.00 0.00 17 SER A C 2
ATOM 1832 O O . SER A 1 17 ? 1.027 7.939 1.064 1.00 0.00 17 SER A O 2
ATOM 1840 N N . ARG A 1 18 ? 2.837 9.238 1.453 1.00 0.00 18 ARG A N 2
ATOM 1841 C CA . ARG A 1 18 ? 3.683 8.537 0.504 1.00 0.00 18 ARG A CA 2
ATOM 1842 C C . ARG A 1 18 ? 3.702 7.039 0.815 1.00 0.00 18 ARG A C 2
ATOM 1843 O O . ARG A 1 18 ? 3.471 6.215 -0.068 1.00 0.00 18 ARG A O 2
ATOM 1864 N N . GLN A 1 19 ? 3.980 6.732 2.074 1.00 0.00 19 GLN A N 2
ATOM 1865 C CA . GLN A 1 19 ? 4.033 5.348 2.513 1.00 0.00 19 GLN A CA 2
ATOM 1866 C C . GLN A 1 19 ? 2.930 4.534 1.833 1.00 0.00 19 GLN A C 2
ATOM 1867 O O . GLN A 1 19 ? 3.196 3.477 1.261 1.00 0.00 19 GLN A O 2
ATOM 1881 N N . LEU A 1 20 ? 1.715 5.056 1.917 1.00 0.00 20 LEU A N 2
ATOM 1882 C CA . LEU A 1 20 ? 0.571 4.390 1.317 1.00 0.00 20 LEU A CA 2
ATOM 1883 C C . LEU A 1 20 ? 0.592 4.614 -0.196 1.00 0.00 20 LEU A C 2
ATOM 1884 O O . LEU A 1 20 ? 0.623 3.657 -0.968 1.00 0.00 20 LEU A O 2
ATOM 1900 N N . ILE A 1 21 ? 0.576 5.884 -0.574 1.00 0.00 21 ILE A N 2
ATOM 1901 C CA . ILE A 1 21 ? 0.593 6.245 -1.982 1.00 0.00 21 ILE A CA 2
ATOM 1902 C C . ILE A 1 21 ? 1.592 5.354 -2.721 1.00 0.00 21 ILE A C 2
ATOM 1903 O O . ILE A 1 21 ? 1.200 4.507 -3.522 1.00 0.00 21 ILE A O 2
ATOM 1919 N N . GLU A 1 22 ? 2.865 5.575 -2.426 1.00 0.00 22 GLU A N 2
ATOM 1920 C CA . GLU A 1 22 ? 3.924 4.802 -3.053 1.00 0.00 22 GLU A CA 2
ATOM 1921 C C . GLU A 1 22 ? 3.515 3.331 -3.160 1.00 0.00 22 GLU A C 2
ATOM 1922 O O . GLU A 1 22 ? 3.433 2.785 -4.259 1.00 0.00 22 GLU A O 2
ATOM 1934 N N . PHE A 1 23 ? 3.269 2.732 -2.004 1.00 0.00 23 PHE A N 2
ATOM 1935 C CA . PHE A 1 23 ? 2.871 1.336 -1.954 1.00 0.00 23 PHE A CA 2
ATOM 1936 C C . PHE A 1 23 ? 1.755 1.048 -2.960 1.00 0.00 23 PHE A C 2
ATOM 1937 O O . PHE A 1 23 ? 1.738 -0.009 -3.588 1.00 0.00 23 PHE A O 2
ATOM 1954 N N . LEU A 1 24 ? 0.849 2.007 -3.081 1.00 0.00 24 LEU A N 2
ATOM 1955 C CA . LEU A 1 24 ? -0.268 1.870 -4.000 1.00 0.00 24 LEU A CA 2
ATOM 1956 C C . LEU A 1 24 ? 0.220 2.111 -5.430 1.00 0.00 24 LEU A C 2
ATOM 1957 O O . LEU A 1 24 ? -0.307 1.528 -6.376 1.00 0.00 24 LEU A O 2
ATOM 1973 N N . HIS A 1 25 ? 1.222 2.970 -5.542 1.00 0.00 25 HIS A N 2
ATOM 1974 C CA . HIS A 1 25 ? 1.788 3.295 -6.840 1.00 0.00 25 HIS A CA 2
ATOM 1975 C C . HIS A 1 25 ? 2.429 2.046 -7.448 1.00 0.00 25 HIS A C 2
ATOM 1976 O O . HIS A 1 25 ? 2.197 1.729 -8.613 1.00 0.00 25 HIS A O 2
ATOM 1990 N N . SER A 1 26 ? 3.224 1.371 -6.631 1.00 0.00 26 SER A N 2
ATOM 1991 C CA . SER A 1 26 ? 3.900 0.164 -7.073 1.00 0.00 26 SER A CA 2
ATOM 1992 C C . SER A 1 26 ? 2.874 -0.869 -7.545 1.00 0.00 26 SER A C 2
ATOM 1993 O O . SER A 1 26 ? 2.847 -1.230 -8.720 1.00 0.00 26 SER A O 2
ATOM 2001 N N . LEU A 1 27 ? 2.055 -1.314 -6.603 1.00 0.00 27 LEU A N 2
ATOM 2002 C CA . LEU A 1 27 ? 1.030 -2.298 -6.908 1.00 0.00 27 LEU A CA 2
ATOM 2003 C C . LEU A 1 27 ? 0.349 -1.926 -8.227 1.00 0.00 27 LEU A C 2
ATOM 2004 O O . LEU A 1 27 ? -0.075 -2.803 -8.979 1.00 0.00 27 LEU A O 2
ATOM 2020 N N . GLY A 1 28 ? 0.265 -0.626 -8.467 1.00 0.00 28 GLY A N 2
ATOM 2021 C CA . GLY A 1 28 ? -0.357 -0.128 -9.682 1.00 0.00 28 GLY A CA 2
ATOM 2022 C C . GLY A 1 28 ? -1.755 0.425 -9.396 1.00 0.00 28 GLY A C 2
ATOM 2023 O O . GLY A 1 28 ? -2.586 0.519 -10.298 1.00 0.00 28 GLY A O 2
ATOM 2027 N N . LYS A 1 29 ? -1.971 0.776 -8.137 1.00 0.00 29 LYS A N 2
ATOM 2028 C CA . LYS A 1 29 ? -3.253 1.317 -7.720 1.00 0.00 29 LYS A CA 2
ATOM 2029 C C . LYS A 1 29 ? -3.312 2.805 -8.072 1.00 0.00 29 LYS A C 2
ATOM 2030 O O . LYS A 1 29 ? -2.707 3.631 -7.391 1.00 0.00 29 LYS A O 2
ATOM 2049 N N . ASP A 1 30 ? -4.047 3.100 -9.134 1.00 0.00 30 ASP A N 2
ATOM 2050 C CA . ASP A 1 30 ? -4.193 4.474 -9.584 1.00 0.00 30 ASP A CA 2
ATOM 2051 C C . ASP A 1 30 ? -4.610 5.352 -8.402 1.00 0.00 30 ASP A C 2
ATOM 2052 O O . ASP A 1 30 ? -5.739 5.257 -7.921 1.00 0.00 30 ASP A O 2
ATOM 2061 N N . THR A 1 31 ? -3.677 6.186 -7.967 1.00 0.00 31 THR A N 2
ATOM 2062 C CA . THR A 1 31 ? -3.934 7.080 -6.851 1.00 0.00 31 THR A CA 2
ATOM 2063 C C . THR A 1 31 ? -4.549 8.390 -7.347 1.00 0.00 31 THR A C 2
ATOM 2064 O O . THR A 1 31 ? -4.107 9.472 -6.962 1.00 0.00 31 THR A O 2
ATOM 2075 N N . SER A 1 32 ? -5.558 8.250 -8.194 1.00 0.00 32 SER A N 2
ATOM 2076 C CA . SER A 1 32 ? -6.238 9.409 -8.746 1.00 0.00 32 SER A CA 2
ATOM 2077 C C . SER A 1 32 ? -7.168 10.020 -7.696 1.00 0.00 32 SER A C 2
ATOM 2078 O O . SER A 1 32 ? -6.852 11.054 -7.110 1.00 0.00 32 SER A O 2
ATOM 2086 N N . GLU A 1 33 ? -8.295 9.355 -7.491 1.00 0.00 33 GLU A N 2
ATOM 2087 C CA . GLU A 1 33 ? -9.272 9.819 -6.522 1.00 0.00 33 GLU A CA 2
ATOM 2088 C C . GLU A 1 33 ? -9.083 9.095 -5.187 1.00 0.00 33 GLU A C 2
ATOM 2089 O O . GLU A 1 33 ? -8.923 7.876 -5.156 1.00 0.00 33 GLU A O 2
ATOM 2101 N N . MET A 1 34 ? -9.108 9.876 -4.117 1.00 0.00 34 MET A N 2
ATOM 2102 C CA . MET A 1 34 ? -8.941 9.324 -2.784 1.00 0.00 34 MET A CA 2
ATOM 2103 C C . MET A 1 34 ? -9.678 7.990 -2.647 1.00 0.00 34 MET A C 2
ATOM 2104 O O . MET A 1 34 ? -10.898 7.964 -2.487 1.00 0.00 34 MET A O 2
ATOM 2118 N N . ILE A 1 35 ? -8.907 6.914 -2.714 1.00 0.00 35 ILE A N 2
ATOM 2119 C CA . ILE A 1 35 ? -9.471 5.580 -2.599 1.00 0.00 35 ILE A CA 2
ATOM 2120 C C . ILE A 1 35 ? -9.964 5.361 -1.168 1.00 0.00 35 ILE A C 2
ATOM 2121 O O . ILE A 1 35 ? -9.594 6.104 -0.259 1.00 0.00 35 ILE A O 2
ATOM 2137 N N . SER A 1 36 ? -10.791 4.338 -1.011 1.00 0.00 36 SER A N 2
ATOM 2138 C CA . SER A 1 36 ? -11.338 4.011 0.295 1.00 0.00 36 SER A CA 2
ATOM 2139 C C . SER A 1 36 ? -10.343 3.154 1.080 1.00 0.00 36 SER A C 2
ATOM 2140 O O . SER A 1 36 ? -9.606 2.361 0.496 1.00 0.00 36 SER A O 2
ATOM 2148 N N . ARG A 1 37 ? -10.355 3.341 2.391 1.00 0.00 37 ARG A N 2
ATOM 2149 C CA . ARG A 1 37 ? -9.463 2.594 3.262 1.00 0.00 37 ARG A CA 2
ATOM 2150 C C . ARG A 1 37 ? -9.707 1.092 3.110 1.00 0.00 37 ARG A C 2
ATOM 2151 O O . ARG A 1 37 ? -8.765 0.319 2.943 1.00 0.00 37 ARG A O 2
ATOM 2172 N N . TYR A 1 38 ? -10.978 0.722 3.172 1.00 0.00 38 TYR A N 2
ATOM 2173 C CA . TYR A 1 38 ? -11.359 -0.674 3.043 1.00 0.00 38 TYR A CA 2
ATOM 2174 C C . TYR A 1 38 ? -10.784 -1.283 1.763 1.00 0.00 38 TYR A C 2
ATOM 2175 O O . TYR A 1 38 ? -10.163 -2.345 1.801 1.00 0.00 38 TYR A O 2
ATOM 2193 N N . ASP A 1 39 ? -11.010 -0.585 0.660 1.00 0.00 39 ASP A N 2
ATOM 2194 C CA . ASP A 1 39 ? -10.521 -1.044 -0.629 1.00 0.00 39 ASP A CA 2
ATOM 2195 C C . ASP A 1 39 ? -9.021 -1.326 -0.531 1.00 0.00 39 ASP A C 2
ATOM 2196 O O . ASP A 1 39 ? -8.585 -2.460 -0.719 1.00 0.00 39 ASP A O 2
ATOM 2205 N N . VAL A 1 40 ? -8.272 -0.273 -0.236 1.00 0.00 40 VAL A N 2
ATOM 2206 C CA . VAL A 1 40 ? -6.829 -0.393 -0.110 1.00 0.00 40 VAL A CA 2
ATOM 2207 C C . VAL A 1 40 ? -6.496 -1.615 0.747 1.00 0.00 40 VAL A C 2
ATOM 2208 O O . VAL A 1 40 ? -5.692 -2.456 0.349 1.00 0.00 40 VAL A O 2
ATOM 2221 N N . SER A 1 41 ? -7.131 -1.675 1.908 1.00 0.00 41 SER A N 2
ATOM 2222 C CA . SER A 1 41 ? -6.912 -2.781 2.825 1.00 0.00 41 SER A CA 2
ATOM 2223 C C . SER A 1 41 ? -7.205 -4.108 2.123 1.00 0.00 41 SER A C 2
ATOM 2224 O O . SER A 1 41 ? -6.532 -5.108 2.372 1.00 0.00 41 SER A O 2
ATOM 2232 N N . ASP A 1 42 ? -8.208 -4.076 1.258 1.00 0.00 42 ASP A N 2
ATOM 2233 C CA . ASP A 1 42 ? -8.598 -5.264 0.519 1.00 0.00 42 ASP A CA 2
ATOM 2234 C C . ASP A 1 42 ? -7.481 -5.641 -0.457 1.00 0.00 42 ASP A C 2
ATOM 2235 O O . ASP A 1 42 ? -7.170 -6.819 -0.624 1.00 0.00 42 ASP A O 2
ATOM 2244 N N . THR A 1 43 ? -6.908 -4.619 -1.074 1.00 0.00 43 THR A N 2
ATOM 2245 C CA . THR A 1 43 ? -5.832 -4.828 -2.028 1.00 0.00 43 THR A CA 2
ATOM 2246 C C . THR A 1 43 ? -4.572 -5.319 -1.312 1.00 0.00 43 THR A C 2
ATOM 2247 O O . THR A 1 43 ? -3.706 -5.939 -1.927 1.00 0.00 43 THR A O 2
ATOM 2258 N N . ILE A 1 44 ? -4.510 -5.022 -0.023 1.00 0.00 44 ILE A N 2
ATOM 2259 C CA . ILE A 1 44 ? -3.370 -5.425 0.784 1.00 0.00 44 ILE A CA 2
ATOM 2260 C C . ILE A 1 44 ? -3.461 -6.924 1.074 1.00 0.00 44 ILE A C 2
ATOM 2261 O O . ILE A 1 44 ? -2.510 -7.666 0.832 1.00 0.00 44 ILE A O 2
ATOM 2277 N N . ALA A 1 45 ? -4.614 -7.326 1.590 1.00 0.00 45 ALA A N 2
ATOM 2278 C CA . ALA A 1 45 ? -4.842 -8.723 1.916 1.00 0.00 45 ALA A CA 2
ATOM 2279 C C . ALA A 1 45 ? -4.603 -9.579 0.670 1.00 0.00 45 ALA A C 2
ATOM 2280 O O . ALA A 1 45 ? -4.103 -10.698 0.768 1.00 0.00 45 ALA A O 2
ATOM 2287 N N . LYS A 1 46 ? -4.973 -9.019 -0.472 1.00 0.00 46 LYS A N 2
ATOM 2288 C CA . LYS A 1 46 ? -4.805 -9.716 -1.736 1.00 0.00 46 LYS A CA 2
ATOM 2289 C C . LYS A 1 46 ? -3.315 -9.802 -2.073 1.00 0.00 46 LYS A C 2
ATOM 2290 O O . LYS A 1 46 ? -2.810 -10.875 -2.402 1.00 0.00 46 LYS A O 2
ATOM 2309 N N . TYR A 1 47 ? -2.653 -8.659 -1.978 1.00 0.00 47 TYR A N 2
ATOM 2310 C CA . TYR A 1 47 ? -1.231 -8.591 -2.269 1.00 0.00 47 TYR A CA 2
ATOM 2311 C C . TYR A 1 47 ? -0.442 -9.549 -1.373 1.00 0.00 47 TYR A C 2
ATOM 2312 O O . TYR A 1 47 ? 0.432 -10.271 -1.849 1.00 0.00 47 TYR A O 2
ATOM 2330 N N . ILE A 1 48 ? -0.780 -9.523 -0.092 1.00 0.00 48 ILE A N 2
ATOM 2331 C CA . ILE A 1 48 ? -0.114 -10.380 0.874 1.00 0.00 48 ILE A CA 2
ATOM 2332 C C . ILE A 1 48 ? -0.101 -11.818 0.351 1.00 0.00 48 ILE A C 2
ATOM 2333 O O . ILE A 1 48 ? 0.943 -12.469 0.342 1.00 0.00 48 ILE A O 2
ATOM 2349 N N . SER A 1 49 ? -1.271 -12.271 -0.073 1.00 0.00 49 SER A N 2
ATOM 2350 C CA . SER A 1 49 ? -1.407 -13.619 -0.597 1.00 0.00 49 SER A CA 2
ATOM 2351 C C . SER A 1 49 ? -0.808 -13.697 -2.003 1.00 0.00 49 SER A C 2
ATOM 2352 O O . SER A 1 49 ? -0.137 -14.670 -2.343 1.00 0.00 49 SER A O 2
ATOM 2360 N N . LYS A 1 50 ? -1.072 -12.659 -2.783 1.00 0.00 50 LYS A N 2
ATOM 2361 C CA . LYS A 1 50 ? -0.568 -12.597 -4.144 1.00 0.00 50 LYS A CA 2
ATOM 2362 C C . LYS A 1 50 ? 0.892 -13.055 -4.163 1.00 0.00 50 LYS A C 2
ATOM 2363 O O . LYS A 1 50 ? 1.218 -14.078 -4.764 1.00 0.00 50 LYS A O 2
ATOM 2382 N N . GLU A 1 51 ? 1.732 -12.276 -3.499 1.00 0.00 51 GLU A N 2
ATOM 2383 C CA . GLU A 1 51 ? 3.150 -12.588 -3.432 1.00 0.00 51 GLU A CA 2
ATOM 2384 C C . GLU A 1 51 ? 3.389 -13.771 -2.491 1.00 0.00 51 GLU A C 2
ATOM 2385 O O . GLU A 1 51 ? 4.056 -14.737 -2.859 1.00 0.00 51 GLU A O 2
ATOM 2397 N N . GLY A 1 52 ? 2.831 -13.655 -1.294 1.00 0.00 52 GLY A N 2
ATOM 2398 C CA . GLY A 1 52 ? 2.976 -14.703 -0.298 1.00 0.00 52 GLY A CA 2
ATOM 2399 C C . GLY A 1 52 ? 3.640 -14.165 0.971 1.00 0.00 52 GLY A C 2
ATOM 2400 O O . GLY A 1 52 ? 4.605 -14.746 1.465 1.00 0.00 52 GLY A O 2
ATOM 2404 N N . LEU A 1 53 ? 3.098 -13.060 1.462 1.00 0.00 53 LEU A N 2
ATOM 2405 C CA . LEU A 1 53 ? 3.626 -12.437 2.663 1.00 0.00 53 LEU A CA 2
ATOM 2406 C C . LEU A 1 53 ? 3.112 -13.190 3.892 1.00 0.00 53 LEU A C 2
ATOM 2407 O O . LEU A 1 53 ? 3.686 -13.084 4.975 1.00 0.00 53 LEU A O 2
ATOM 2423 N N . LEU A 1 54 ? 2.036 -13.934 3.682 1.00 0.00 54 LEU A N 2
ATOM 2424 C CA . LEU A 1 54 ? 1.438 -14.705 4.759 1.00 0.00 54 LEU A CA 2
ATOM 2425 C C . LEU A 1 54 ? 2.539 -15.437 5.529 1.00 0.00 54 LEU A C 2
ATOM 2426 O O . LEU A 1 54 ? 3.677 -15.514 5.069 1.00 0.00 54 LEU A O 2
ATOM 2442 N N . ASP A 1 55 ? 2.162 -15.956 6.688 1.00 0.00 55 ASP A N 2
ATOM 2443 C CA . ASP A 1 55 ? 3.103 -16.680 7.526 1.00 0.00 55 ASP A CA 2
ATOM 2444 C C . ASP A 1 55 ? 2.708 -18.157 7.572 1.00 0.00 55 ASP A C 2
ATOM 2445 O O . ASP A 1 55 ? 1.524 -18.485 7.632 1.00 0.00 55 ASP A O 2
ATOM 2454 N N . PRO A 1 56 ? 3.749 -19.032 7.542 1.00 0.00 56 PRO A N 2
ATOM 2455 C CA . PRO A 1 56 ? 3.522 -20.466 7.579 1.00 0.00 56 PRO A CA 2
ATOM 2456 C C . PRO A 1 56 ? 3.134 -20.923 8.987 1.00 0.00 56 PRO A C 2
ATOM 2457 O O . PRO A 1 56 ? 2.402 -21.899 9.147 1.00 0.00 56 PRO A O 2
ATOM 2468 N N . SER A 1 57 ? 3.641 -20.196 9.971 1.00 0.00 57 SER A N 2
ATOM 2469 C CA . SER A 1 57 ? 3.357 -20.515 11.360 1.00 0.00 57 SER A CA 2
ATOM 2470 C C . SER A 1 57 ? 1.910 -20.148 11.695 1.00 0.00 57 SER A C 2
ATOM 2471 O O . SER A 1 57 ? 1.282 -20.789 12.537 1.00 0.00 57 SER A O 2
ATOM 2479 N N . ASN A 1 58 ? 1.422 -19.118 11.020 1.00 0.00 58 ASN A N 2
ATOM 2480 C CA . ASN A 1 58 ? 0.060 -18.659 11.235 1.00 0.00 58 ASN A CA 2
ATOM 2481 C C . ASN A 1 58 ? -0.343 -17.720 10.096 1.00 0.00 58 ASN A C 2
ATOM 2482 O O . ASN A 1 58 ? 0.096 -16.572 10.048 1.00 0.00 58 ASN A O 2
ATOM 2493 N N . LYS A 1 59 ? -1.174 -18.244 9.207 1.00 0.00 59 LYS A N 2
ATOM 2494 C CA . LYS A 1 59 ? -1.641 -17.467 8.071 1.00 0.00 59 LYS A CA 2
ATOM 2495 C C . LYS A 1 59 ? -2.363 -16.216 8.577 1.00 0.00 59 LYS A C 2
ATOM 2496 O O . LYS A 1 59 ? -2.348 -15.178 7.918 1.00 0.00 59 LYS A O 2
ATOM 2515 N N . LYS A 1 60 ? -2.978 -16.357 9.742 1.00 0.00 60 LYS A N 2
ATOM 2516 C CA . LYS A 1 60 ? -3.704 -15.251 10.344 1.00 0.00 60 LYS A CA 2
ATOM 2517 C C . LYS A 1 60 ? -2.787 -14.029 10.425 1.00 0.00 60 LYS A C 2
ATOM 2518 O O . LYS A 1 60 ? -3.261 -12.895 10.460 1.00 0.00 60 LYS A O 2
ATOM 2537 N N . LYS A 1 61 ? -1.491 -14.302 10.452 1.00 0.00 61 LYS A N 2
ATOM 2538 C CA . LYS A 1 61 ? -0.504 -13.239 10.528 1.00 0.00 61 LYS A CA 2
ATOM 2539 C C . LYS A 1 61 ? 0.008 -12.922 9.121 1.00 0.00 61 LYS A C 2
ATOM 2540 O O . LYS A 1 61 ? -0.342 -13.606 8.161 1.00 0.00 61 LYS A O 2
ATOM 2559 N N . VAL A 1 62 ? 0.829 -11.884 9.044 1.00 0.00 62 VAL A N 2
ATOM 2560 C CA . VAL A 1 62 ? 1.392 -11.468 7.771 1.00 0.00 62 VAL A CA 2
ATOM 2561 C C . VAL A 1 62 ? 2.865 -11.102 7.966 1.00 0.00 62 VAL A C 2
ATOM 2562 O O . VAL A 1 62 ? 3.214 -10.404 8.916 1.00 0.00 62 VAL A O 2
ATOM 2575 N N . VAL A 1 63 ? 3.689 -11.589 7.049 1.00 0.00 63 VAL A N 2
ATOM 2576 C CA . VAL A 1 63 ? 5.116 -11.321 7.108 1.00 0.00 63 VAL A CA 2
ATOM 2577 C C . VAL A 1 63 ? 5.484 -10.305 6.025 1.00 0.00 63 VAL A C 2
ATOM 2578 O O . VAL A 1 63 ? 5.590 -10.655 4.851 1.00 0.00 63 VAL A O 2
ATOM 2591 N N . CYS A 1 64 ? 5.670 -9.067 6.459 1.00 0.00 64 CYS A N 2
ATOM 2592 C CA . CYS A 1 64 ? 6.025 -7.997 5.541 1.00 0.00 64 CYS A CA 2
ATOM 2593 C C . CYS A 1 64 ? 7.287 -8.414 4.783 1.00 0.00 64 CYS A C 2
ATOM 2594 O O . CYS A 1 64 ? 8.134 -9.123 5.324 1.00 0.00 64 CYS A O 2
ATOM 2602 N N . ASP A 1 65 ? 7.372 -7.955 3.543 1.00 0.00 65 ASP A N 2
ATOM 2603 C CA . ASP A 1 65 ? 8.516 -8.271 2.706 1.00 0.00 65 ASP A CA 2
ATOM 2604 C C . ASP A 1 65 ? 9.339 -7.003 2.474 1.00 0.00 65 ASP A C 2
ATOM 2605 O O . ASP A 1 65 ? 10.553 -7.000 2.676 1.00 0.00 65 ASP A O 2
ATOM 2614 N N . LYS A 1 66 ? 8.647 -5.954 2.055 1.00 0.00 66 LYS A N 2
ATOM 2615 C CA . LYS A 1 66 ? 9.298 -4.682 1.794 1.00 0.00 66 LYS A CA 2
ATOM 2616 C C . LYS A 1 66 ? 8.236 -3.593 1.633 1.00 0.00 66 LYS A C 2
ATOM 2617 O O . LYS A 1 66 ? 8.149 -2.680 2.452 1.00 0.00 66 LYS A O 2
ATOM 2636 N N . ARG A 1 67 ? 7.454 -3.726 0.571 1.00 0.00 67 ARG A N 2
ATOM 2637 C CA . ARG A 1 67 ? 6.401 -2.765 0.292 1.00 0.00 67 ARG A CA 2
ATOM 2638 C C . ARG A 1 67 ? 5.631 -2.435 1.572 1.00 0.00 67 ARG A C 2
ATOM 2639 O O . ARG A 1 67 ? 5.369 -1.268 1.859 1.00 0.00 67 ARG A O 2
ATOM 2660 N N . LEU A 1 68 ? 5.290 -3.484 2.306 1.00 0.00 68 LEU A N 2
ATOM 2661 C CA . LEU A 1 68 ? 4.555 -3.320 3.549 1.00 0.00 68 LEU A CA 2
ATOM 2662 C C . LEU A 1 68 ? 5.419 -2.551 4.550 1.00 0.00 68 LEU A C 2
ATOM 2663 O O . LEU A 1 68 ? 4.926 -1.669 5.252 1.00 0.00 68 LEU A O 2
ATOM 2679 N N . VAL A 1 69 ? 6.693 -2.912 4.584 1.00 0.00 69 VAL A N 2
ATOM 2680 C CA . VAL A 1 69 ? 7.630 -2.267 5.487 1.00 0.00 69 VAL A CA 2
ATOM 2681 C C . VAL A 1 69 ? 7.702 -0.774 5.160 1.00 0.00 69 VAL A C 2
ATOM 2682 O O . VAL A 1 69 ? 7.495 0.067 6.033 1.00 0.00 69 VAL A O 2
ATOM 2695 N N . LEU A 1 70 ? 7.996 -0.491 3.899 1.00 0.00 70 LEU A N 2
ATOM 2696 C CA . LEU A 1 70 ? 8.098 0.886 3.446 1.00 0.00 70 LEU A CA 2
ATOM 2697 C C . LEU A 1 70 ? 6.786 1.614 3.742 1.00 0.00 70 LEU A C 2
ATOM 2698 O O . LEU A 1 70 ? 6.744 2.843 3.760 1.00 0.00 70 LEU A O 2
ATOM 2714 N N . LEU A 1 71 ? 5.745 0.825 3.967 1.00 0.00 71 LEU A N 2
ATOM 2715 C CA . LEU A 1 71 ? 4.435 1.379 4.262 1.00 0.00 71 LEU A CA 2
ATOM 2716 C C . LEU A 1 71 ? 4.317 1.626 5.767 1.00 0.00 71 LEU A C 2
ATOM 2717 O O . LEU A 1 71 ? 4.295 2.773 6.212 1.00 0.00 71 LEU A O 2
ATOM 2733 N N . PHE A 1 72 ? 4.246 0.532 6.510 1.00 0.00 72 PHE A N 2
ATOM 2734 C CA . PHE A 1 72 ? 4.131 0.615 7.957 1.00 0.00 72 PHE A CA 2
ATOM 2735 C C . PHE A 1 72 ? 5.510 0.729 8.610 1.00 0.00 72 PHE A C 2
ATOM 2736 O O . PHE A 1 72 ? 5.752 1.637 9.404 1.00 0.00 72 PHE A O 2
ATOM 2753 N N . GLY A 1 73 ? 6.378 -0.206 8.253 1.00 0.00 73 GLY A N 2
ATOM 2754 C CA . GLY A 1 73 ? 7.726 -0.223 8.795 1.00 0.00 73 GLY A CA 2
ATOM 2755 C C . GLY A 1 73 ? 7.930 -1.425 9.719 1.00 0.00 73 GLY A C 2
ATOM 2756 O O . GLY A 1 73 ? 9.020 -1.623 10.254 1.00 0.00 73 GLY A O 2
ATOM 2760 N N . THR A 1 74 ? 6.865 -2.196 9.878 1.00 0.00 74 THR A N 2
ATOM 2761 C CA . THR A 1 74 ? 6.914 -3.374 10.729 1.00 0.00 74 THR A CA 2
ATOM 2762 C C . THR A 1 74 ? 7.264 -4.613 9.903 1.00 0.00 74 THR A C 2
ATOM 2763 O O . THR A 1 74 ? 7.115 -4.613 8.682 1.00 0.00 74 THR A O 2
ATOM 2774 N N . ARG A 1 75 ? 7.722 -5.641 10.603 1.00 0.00 75 ARG A N 2
ATOM 2775 C CA . ARG A 1 75 ? 8.093 -6.885 9.950 1.00 0.00 75 ARG A CA 2
ATOM 2776 C C . ARG A 1 75 ? 6.865 -7.780 9.774 1.00 0.00 75 ARG A C 2
ATOM 2777 O O . ARG A 1 75 ? 6.608 -8.278 8.679 1.00 0.00 75 ARG A O 2
ATOM 2798 N N . THR A 1 76 ? 6.138 -7.955 10.868 1.00 0.00 76 THR A N 2
ATOM 2799 C CA . THR A 1 76 ? 4.943 -8.781 10.847 1.00 0.00 76 THR A CA 2
ATOM 2800 C C . THR A 1 76 ? 3.726 -7.969 11.294 1.00 0.00 76 THR A C 2
ATOM 2801 O O . THR A 1 76 ? 3.838 -7.099 12.157 1.00 0.00 76 THR A O 2
ATOM 2812 N N . ILE A 1 77 ? 2.591 -8.281 10.687 1.00 0.00 77 ILE A N 2
ATOM 2813 C CA . ILE A 1 77 ? 1.354 -7.591 11.011 1.00 0.00 77 ILE A CA 2
ATOM 2814 C C . ILE A 1 77 ? 0.176 -8.549 10.823 1.00 0.00 77 ILE A C 2
ATOM 2815 O O . ILE A 1 77 ? 0.320 -9.603 10.205 1.00 0.00 77 ILE A O 2
ATOM 2831 N N . PHE A 1 78 ? -0.964 -8.150 11.368 1.00 0.00 78 PHE A N 2
ATOM 2832 C CA . PHE A 1 78 ? -2.166 -8.960 11.268 1.00 0.00 78 PHE A CA 2
ATOM 2833 C C . PHE A 1 78 ? -3.010 -8.541 10.063 1.00 0.00 78 PHE A C 2
ATOM 2834 O O . PHE A 1 78 ? -3.426 -7.388 9.962 1.00 0.00 78 PHE A O 2
ATOM 2851 N N . ARG A 1 79 ? -3.239 -9.501 9.179 1.00 0.00 79 ARG A N 2
ATOM 2852 C CA . ARG A 1 79 ? -4.027 -9.247 7.985 1.00 0.00 79 ARG A CA 2
ATOM 2853 C C . ARG A 1 79 ? -5.225 -8.356 8.319 1.00 0.00 79 ARG A C 2
ATOM 2854 O O . ARG A 1 79 ? -5.697 -7.601 7.470 1.00 0.00 79 ARG A O 2
ATOM 2875 N N . MET A 1 80 ? -5.682 -8.473 9.556 1.00 0.00 80 MET A N 2
ATOM 2876 C CA . MET A 1 80 ? -6.816 -7.687 10.013 1.00 0.00 80 MET A CA 2
ATOM 2877 C C . MET A 1 80 ? -6.379 -6.278 10.419 1.00 0.00 80 MET A C 2
ATOM 2878 O O . MET A 1 80 ? -7.005 -5.294 10.030 1.00 0.00 80 MET A O 2
ATOM 2892 N N . LYS A 1 81 ? -5.307 -6.227 11.196 1.00 0.00 81 LYS A N 2
ATOM 2893 C CA . LYS A 1 81 ? -4.779 -4.955 11.660 1.00 0.00 81 LYS A CA 2
ATOM 2894 C C . LYS A 1 81 ? -4.547 -4.036 10.458 1.00 0.00 81 LYS A C 2
ATOM 2895 O O . LYS A 1 81 ? -4.498 -2.816 10.606 1.00 0.00 81 LYS A O 2
ATOM 2914 N N . VAL A 1 82 ? -4.411 -4.657 9.296 1.00 0.00 82 VAL A N 2
ATOM 2915 C CA . VAL A 1 82 ? -4.186 -3.911 8.070 1.00 0.00 82 VAL A CA 2
ATOM 2916 C C . VAL A 1 82 ? -5.098 -2.682 8.052 1.00 0.00 82 VAL A C 2
ATOM 2917 O O . VAL A 1 82 ? -4.625 -1.556 7.901 1.00 0.00 82 VAL A O 2
ATOM 2930 N N . TYR A 1 83 ? -6.388 -2.940 8.208 1.00 0.00 83 TYR A N 2
ATOM 2931 C CA . TYR A 1 83 ? -7.370 -1.869 8.211 1.00 0.00 83 TYR A CA 2
ATOM 2932 C C . TYR A 1 83 ? -7.009 -0.797 9.242 1.00 0.00 83 TYR A C 2
ATOM 2933 O O . TYR A 1 83 ? -6.762 0.354 8.885 1.00 0.00 83 TYR A O 2
ATOM 2951 N N . ASP A 1 84 ? -6.991 -1.214 10.499 1.00 0.00 84 ASP A N 2
ATOM 2952 C CA . ASP A 1 84 ? -6.665 -0.304 11.584 1.00 0.00 84 ASP A CA 2
ATOM 2953 C C . ASP A 1 84 ? -5.368 0.436 11.251 1.00 0.00 84 ASP A C 2
ATOM 2954 O O . ASP A 1 84 ? -5.297 1.658 11.378 1.00 0.00 84 ASP A O 2
ATOM 2963 N N . LEU A 1 85 ? -4.376 -0.334 10.830 1.00 0.00 85 LEU A N 2
ATOM 2964 C CA . LEU A 1 85 ? -3.086 0.234 10.477 1.00 0.00 85 LEU A CA 2
ATOM 2965 C C . LEU A 1 85 ? -3.298 1.439 9.559 1.00 0.00 85 LEU A C 2
ATOM 2966 O O . LEU A 1 85 ? -2.577 2.431 9.655 1.00 0.00 85 LEU A O 2
ATOM 2982 N N . LEU A 1 86 ? -4.289 1.313 8.689 1.00 0.00 86 LEU A N 2
ATOM 2983 C CA . LEU A 1 86 ? -4.605 2.379 7.754 1.00 0.00 86 LEU A CA 2
ATOM 2984 C C . LEU A 1 86 ? -5.385 3.476 8.483 1.00 0.00 86 LEU A C 2
ATOM 2985 O O . LEU A 1 86 ? -6.586 3.341 8.710 1.00 0.00 86 LEU A O 2
ATOM 3001 N N . GLU A 1 87 ? -4.670 4.536 8.828 1.00 0.00 87 GLU A N 2
ATOM 3002 C CA . GLU A 1 87 ? -5.280 5.655 9.526 1.00 0.00 87 GLU A CA 2
ATOM 3003 C C . GLU A 1 87 ? -4.410 6.906 9.385 1.00 0.00 87 GLU A C 2
ATOM 3004 O O . GLU A 1 87 ? -4.915 7.986 9.082 1.00 0.00 87 GLU A O 2
ATOM 3016 N N . LYS A 1 88 ? -3.118 6.719 9.612 1.00 0.00 88 LYS A N 2
ATOM 3017 C CA . LYS A 1 88 ? -2.174 7.819 9.514 1.00 0.00 88 LYS A CA 2
ATOM 3018 C C . LYS A 1 88 ? -1.725 7.972 8.059 1.00 0.00 88 LYS A C 2
ATOM 3019 O O . LYS A 1 88 ? -0.811 8.741 7.766 1.00 0.00 88 LYS A O 2
ATOM 3038 N N . HIS A 1 89 ? -2.390 7.229 7.187 1.00 0.00 89 HIS A N 2
ATOM 3039 C CA . HIS A 1 89 ? -2.071 7.273 5.770 1.00 0.00 89 HIS A CA 2
ATOM 3040 C C . HIS A 1 89 ? -3.242 7.886 4.999 1.00 0.00 89 HIS A C 2
ATOM 3041 O O . HIS A 1 89 ? -3.521 7.490 3.868 1.00 0.00 89 HIS A O 2
ATOM 3055 N N . TYR A 1 90 ? -3.896 8.843 5.642 1.00 0.00 90 TYR A N 2
ATOM 3056 C CA . TYR A 1 90 ? -5.031 9.514 5.031 1.00 0.00 90 TYR A CA 2
ATOM 3057 C C . TYR A 1 90 ? -5.200 10.927 5.595 1.00 0.00 90 TYR A C 2
ATOM 3058 O O . TYR A 1 90 ? -5.005 11.150 6.788 1.00 0.00 90 TYR A O 2
ATOM 3076 N N . LYS A 1 91 ? -5.562 11.843 4.709 1.00 0.00 91 LYS A N 2
ATOM 3077 C CA . LYS A 1 91 ? -5.760 13.228 5.103 1.00 0.00 91 LYS A CA 2
ATOM 3078 C C . LYS A 1 91 ? -7.259 13.511 5.219 1.00 0.00 91 LYS A C 2
ATOM 3079 O O . LYS A 1 91 ? -8.020 12.666 5.687 1.00 0.00 91 LYS A O 2
ATOM 3098 N N . GLU A 1 92 ? -7.638 14.704 4.784 1.00 0.00 92 GLU A N 2
ATOM 3099 C CA . GLU A 1 92 ? -9.033 15.109 4.833 1.00 0.00 92 GLU A CA 2
ATOM 3100 C C . GLU A 1 92 ? -9.562 15.017 6.265 1.00 0.00 92 GLU A C 2
ATOM 3101 O O . GLU A 1 92 ? -10.074 13.977 6.676 1.00 0.00 92 GLU A O 2
ATOM 3113 N N . ASN A 1 93 ? -9.421 16.120 6.986 1.00 0.00 93 ASN A N 2
ATOM 3114 C CA . ASN A 1 93 ? -9.879 16.177 8.364 1.00 0.00 93 ASN A CA 2
ATOM 3115 C C . ASN A 1 93 ? -11.407 16.110 8.392 1.00 0.00 93 ASN A C 2
ATOM 3116 O O . ASN A 1 93 ? -12.075 16.731 7.566 1.00 0.00 93 ASN A O 2
ATOM 3127 N N . GLN A 1 94 ? -11.916 15.351 9.351 1.00 0.00 94 GLN A N 2
ATOM 3128 C CA . GLN A 1 94 ? -13.354 15.194 9.498 1.00 0.00 94 GLN A CA 2
ATOM 3129 C C . GLN A 1 94 ? -13.793 15.615 10.902 1.00 0.00 94 GLN A C 2
ATOM 3130 O O . GLN A 1 94 ? -12.958 15.929 11.749 1.00 0.00 94 GLN A O 2
ATOM 3144 N N . ASP A 1 95 ? -15.102 15.608 11.105 1.00 0.00 95 ASP A N 2
ATOM 3145 C CA . ASP A 1 95 ? -15.662 15.985 12.392 1.00 0.00 95 ASP A CA 2
ATOM 3146 C C . ASP A 1 95 ? -14.941 15.217 13.501 1.00 0.00 95 ASP A C 2
ATOM 3147 O O . ASP A 1 95 ? -15.308 14.086 13.818 1.00 0.00 95 ASP A O 2
ATOM 3156 N N . SER A 1 96 ? -13.929 15.861 14.062 1.00 0.00 96 SER A N 2
ATOM 3157 C CA . SER A 1 96 ? -13.153 15.253 15.130 1.00 0.00 96 SER A CA 2
ATOM 3158 C C . SER A 1 96 ? -12.096 16.237 15.635 1.00 0.00 96 SER A C 2
ATOM 3159 O O . SER A 1 96 ? -11.850 17.265 15.007 1.00 0.00 96 SER A O 2
ATOM 3167 N N . GLY A 1 97 ? -11.499 15.886 16.764 1.00 0.00 97 GLY A N 2
ATOM 3168 C CA . GLY A 1 97 ? -10.473 16.725 17.361 1.00 0.00 97 GLY A CA 2
ATOM 3169 C C . GLY A 1 97 ? -9.306 15.881 17.877 1.00 0.00 97 GLY A C 2
ATOM 3170 O O . GLY A 1 97 ? -8.273 15.775 17.218 1.00 0.00 97 GLY A O 2
ATOM 3174 N N . PRO A 1 98 ? -9.515 15.288 19.083 1.00 0.00 98 PRO A N 2
ATOM 3175 C CA . PRO A 1 98 ? -10.768 15.465 19.797 1.00 0.00 98 PRO A CA 2
ATOM 3176 C C . PRO A 1 98 ? -10.846 16.856 20.430 1.00 0.00 98 PRO A C 2
ATOM 3177 O O . PRO A 1 98 ? -9.985 17.701 20.189 1.00 0.00 98 PRO A O 2
ATOM 3188 N N . SER A 1 99 ? -11.887 17.051 21.226 1.00 0.00 99 SER A N 2
ATOM 3189 C CA . SER A 1 99 ? -12.089 18.325 21.895 1.00 0.00 99 SER A CA 2
ATOM 3190 C C . SER A 1 99 ? -13.155 18.182 22.983 1.00 0.00 99 SER A C 2
ATOM 3191 O O . SER A 1 99 ? -14.280 17.770 22.704 1.00 0.00 99 SER A O 2
ATOM 3199 N N . SER A 1 100 ? -12.764 18.531 24.200 1.00 0.00 100 SER A N 2
ATOM 3200 C CA . SER A 1 100 ? -13.673 18.447 25.331 1.00 0.00 100 SER A CA 2
ATOM 3201 C C . SER A 1 100 ? -13.150 19.301 26.487 1.00 0.00 100 SER A C 2
ATOM 3202 O O . SER A 1 100 ? -13.783 20.282 26.875 1.00 0.00 100 SER A O 2
ATOM 3210 N N . GLY A 1 101 ? -11.999 18.898 27.005 1.00 0.00 101 GLY A N 2
ATOM 3211 C CA . GLY A 1 101 ? -11.383 19.614 28.110 1.00 0.00 101 GLY A CA 2
ATOM 3212 C C . GLY A 1 101 ? -10.179 20.429 27.632 1.00 0.00 101 GLY A C 2
ATOM 3213 O O . GLY A 1 101 ? -10.268 21.647 27.487 1.00 0.00 101 GLY A O 2
ATOM 3217 N N . GLY A 1 1 ? 1.646 28.923 16.968 1.00 0.00 1 GLY A N 3
ATOM 3218 C CA . GLY A 1 1 ? 2.171 27.605 17.280 1.00 0.00 1 GLY A CA 3
ATOM 3219 C C . GLY A 1 1 ? 1.121 26.522 17.021 1.00 0.00 1 GLY A C 3
ATOM 3220 O O . GLY A 1 1 ? 1.264 25.722 16.098 1.00 0.00 1 GLY A O 3
ATOM 3224 N N . SER A 1 2 ? 0.090 26.531 17.853 1.00 0.00 2 SER A N 3
ATOM 3225 C CA . SER A 1 2 ? -0.983 25.559 17.726 1.00 0.00 2 SER A CA 3
ATOM 3226 C C . SER A 1 2 ? -0.408 24.142 17.727 1.00 0.00 2 SER A C 3
ATOM 3227 O O . SER A 1 2 ? -0.084 23.598 16.672 1.00 0.00 2 SER A O 3
ATOM 3235 N N . SER A 1 3 ? -0.298 23.583 18.923 1.00 0.00 3 SER A N 3
ATOM 3236 C CA . SER A 1 3 ? 0.233 22.239 19.076 1.00 0.00 3 SER A CA 3
ATOM 3237 C C . SER A 1 3 ? -0.705 21.228 18.414 1.00 0.00 3 SER A C 3
ATOM 3238 O O . SER A 1 3 ? -1.878 21.135 18.774 1.00 0.00 3 SER A O 3
ATOM 3246 N N . GLY A 1 4 ? -0.155 20.495 17.457 1.00 0.00 4 GLY A N 3
ATOM 3247 C CA . GLY A 1 4 ? -0.928 19.495 16.741 1.00 0.00 4 GLY A CA 3
ATOM 3248 C C . GLY A 1 4 ? -1.543 18.482 17.709 1.00 0.00 4 GLY A C 3
ATOM 3249 O O . GLY A 1 4 ? -1.521 18.685 18.922 1.00 0.00 4 GLY A O 3
ATOM 3253 N N . SER A 1 5 ? -2.078 17.414 17.137 1.00 0.00 5 SER A N 3
ATOM 3254 C CA . SER A 1 5 ? -2.699 16.369 17.934 1.00 0.00 5 SER A CA 3
ATOM 3255 C C . SER A 1 5 ? -2.023 15.025 17.652 1.00 0.00 5 SER A C 3
ATOM 3256 O O . SER A 1 5 ? -1.173 14.927 16.769 1.00 0.00 5 SER A O 3
ATOM 3264 N N . SER A 1 6 ? -2.427 14.024 18.420 1.00 0.00 6 SER A N 3
ATOM 3265 C CA . SER A 1 6 ? -1.872 12.690 18.264 1.00 0.00 6 SER A CA 3
ATOM 3266 C C . SER A 1 6 ? -0.392 12.691 18.654 1.00 0.00 6 SER A C 3
ATOM 3267 O O . SER A 1 6 ? -0.024 12.171 19.707 1.00 0.00 6 SER A O 3
ATOM 3275 N N . GLY A 1 7 ? 0.416 13.280 17.785 1.00 0.00 7 GLY A N 3
ATOM 3276 C CA . GLY A 1 7 ? 1.847 13.355 18.026 1.00 0.00 7 GLY A CA 3
ATOM 3277 C C . GLY A 1 7 ? 2.538 14.208 16.960 1.00 0.00 7 GLY A C 3
ATOM 3278 O O . GLY A 1 7 ? 2.277 15.406 16.854 1.00 0.00 7 GLY A O 3
ATOM 3282 N N . LYS A 1 8 ? 3.406 13.559 16.198 1.00 0.00 8 LYS A N 3
ATOM 3283 C CA . LYS A 1 8 ? 4.136 14.243 15.145 1.00 0.00 8 LYS A CA 3
ATOM 3284 C C . LYS A 1 8 ? 3.653 13.738 13.784 1.00 0.00 8 LYS A C 3
ATOM 3285 O O . LYS A 1 8 ? 3.710 12.541 13.506 1.00 0.00 8 LYS A O 3
ATOM 3304 N N . ARG A 1 9 ? 3.188 14.676 12.972 1.00 0.00 9 ARG A N 3
ATOM 3305 C CA . ARG A 1 9 ? 2.695 14.341 11.647 1.00 0.00 9 ARG A CA 3
ATOM 3306 C C . ARG A 1 9 ? 3.768 14.626 10.594 1.00 0.00 9 ARG A C 3
ATOM 3307 O O . ARG A 1 9 ? 4.774 15.272 10.886 1.00 0.00 9 ARG A O 3
ATOM 3328 N N . PHE A 1 10 ? 3.518 14.131 9.391 1.00 0.00 10 PHE A N 3
ATOM 3329 C CA . PHE A 1 10 ? 4.450 14.325 8.293 1.00 0.00 10 PHE A CA 3
ATOM 3330 C C . PHE A 1 10 ? 3.752 14.954 7.085 1.00 0.00 10 PHE A C 3
ATOM 3331 O O . PHE A 1 10 ? 2.533 15.117 7.084 1.00 0.00 10 PHE A O 3
ATOM 3348 N N . GLU A 1 11 ? 4.555 15.289 6.086 1.00 0.00 11 GLU A N 3
ATOM 3349 C CA . GLU A 1 11 ? 4.029 15.897 4.876 1.00 0.00 11 GLU A CA 3
ATOM 3350 C C . GLU A 1 11 ? 3.309 14.849 4.025 1.00 0.00 11 GLU A C 3
ATOM 3351 O O . GLU A 1 11 ? 3.928 14.186 3.195 1.00 0.00 11 GLU A O 3
ATOM 3363 N N . PHE A 1 12 ? 2.010 14.732 4.262 1.00 0.00 12 PHE A N 3
ATOM 3364 C CA . PHE A 1 12 ? 1.199 13.775 3.529 1.00 0.00 12 PHE A CA 3
ATOM 3365 C C . PHE A 1 12 ? 1.084 14.171 2.055 1.00 0.00 12 PHE A C 3
ATOM 3366 O O . PHE A 1 12 ? 1.089 15.355 1.724 1.00 0.00 12 PHE A O 3
ATOM 3383 N N . VAL A 1 13 ? 0.981 13.156 1.209 1.00 0.00 13 VAL A N 3
ATOM 3384 C CA . VAL A 1 13 ? 0.864 13.383 -0.221 1.00 0.00 13 VAL A CA 3
ATOM 3385 C C . VAL A 1 13 ? -0.589 13.172 -0.649 1.00 0.00 13 VAL A C 3
ATOM 3386 O O . VAL A 1 13 ? -0.982 12.061 -1.002 1.00 0.00 13 VAL A O 3
ATOM 3399 N N . GLY A 1 14 ? -1.349 14.257 -0.605 1.00 0.00 14 GLY A N 3
ATOM 3400 C CA . GLY A 1 14 ? -2.751 14.205 -0.984 1.00 0.00 14 GLY A CA 3
ATOM 3401 C C . GLY A 1 14 ? -3.636 13.914 0.230 1.00 0.00 14 GLY A C 3
ATOM 3402 O O . GLY A 1 14 ? -3.832 14.779 1.082 1.00 0.00 14 GLY A O 3
ATOM 3406 N N . TRP A 1 15 ? -4.148 12.692 0.269 1.00 0.00 15 TRP A N 3
ATOM 3407 C CA . TRP A 1 15 ? -5.008 12.276 1.364 1.00 0.00 15 TRP A CA 3
ATOM 3408 C C . TRP A 1 15 ? -4.194 11.364 2.284 1.00 0.00 15 TRP A C 3
ATOM 3409 O O . TRP A 1 15 ? -4.289 11.465 3.506 1.00 0.00 15 TRP A O 3
ATOM 3430 N N . GLY A 1 16 ? -3.412 10.494 1.661 1.00 0.00 16 GLY A N 3
ATOM 3431 C CA . GLY A 1 16 ? -2.582 9.565 2.409 1.00 0.00 16 GLY A CA 3
ATOM 3432 C C . GLY A 1 16 ? -1.132 10.049 2.466 1.00 0.00 16 GLY A C 3
ATOM 3433 O O . GLY A 1 16 ? -0.822 11.147 2.008 1.00 0.00 16 GLY A O 3
ATOM 3437 N N . SER A 1 17 ? -0.282 9.205 3.032 1.00 0.00 17 SER A N 3
ATOM 3438 C CA . SER A 1 17 ? 1.128 9.532 3.155 1.00 0.00 17 SER A CA 3
ATOM 3439 C C . SER A 1 17 ? 1.918 8.880 2.018 1.00 0.00 17 SER A C 3
ATOM 3440 O O . SER A 1 17 ? 1.507 7.852 1.482 1.00 0.00 17 SER A O 3
ATOM 3448 N N . ARG A 1 18 ? 3.038 9.504 1.684 1.00 0.00 18 ARG A N 3
ATOM 3449 C CA . ARG A 1 18 ? 3.889 8.997 0.621 1.00 0.00 18 ARG A CA 3
ATOM 3450 C C . ARG A 1 18 ? 3.963 7.470 0.682 1.00 0.00 18 ARG A C 3
ATOM 3451 O O . ARG A 1 18 ? 3.918 6.801 -0.349 1.00 0.00 18 ARG A O 3
ATOM 3472 N N . GLN A 1 19 ? 4.075 6.964 1.902 1.00 0.00 19 GLN A N 3
ATOM 3473 C CA . GLN A 1 19 ? 4.155 5.529 2.111 1.00 0.00 19 GLN A CA 3
ATOM 3474 C C . GLN A 1 19 ? 3.059 4.814 1.318 1.00 0.00 19 GLN A C 3
ATOM 3475 O O . GLN A 1 19 ? 3.250 4.482 0.149 1.00 0.00 19 GLN A O 3
ATOM 3489 N N . LEU A 1 20 ? 1.935 4.598 1.985 1.00 0.00 20 LEU A N 3
ATOM 3490 C CA . LEU A 1 20 ? 0.809 3.929 1.357 1.00 0.00 20 LEU A CA 3
ATOM 3491 C C . LEU A 1 20 ? 0.685 4.400 -0.093 1.00 0.00 20 LEU A C 3
ATOM 3492 O O . LEU A 1 20 ? 0.503 3.589 -1.000 1.00 0.00 20 LEU A O 3
ATOM 3508 N N . ILE A 1 21 ? 0.790 5.709 -0.268 1.00 0.00 21 ILE A N 3
ATOM 3509 C CA . ILE A 1 21 ? 0.693 6.298 -1.593 1.00 0.00 21 ILE A CA 3
ATOM 3510 C C . ILE A 1 21 ? 1.611 5.539 -2.552 1.00 0.00 21 ILE A C 3
ATOM 3511 O O . ILE A 1 21 ? 1.166 5.058 -3.593 1.00 0.00 21 ILE A O 3
ATOM 3527 N N . GLU A 1 22 ? 2.876 5.454 -2.168 1.00 0.00 22 GLU A N 3
ATOM 3528 C CA . GLU A 1 22 ? 3.861 4.762 -2.981 1.00 0.00 22 GLU A CA 3
ATOM 3529 C C . GLU A 1 22 ? 3.475 3.290 -3.143 1.00 0.00 22 GLU A C 3
ATOM 3530 O O . GLU A 1 22 ? 3.560 2.740 -4.240 1.00 0.00 22 GLU A O 3
ATOM 3542 N N . PHE A 1 23 ? 3.060 2.695 -2.035 1.00 0.00 23 PHE A N 3
ATOM 3543 C CA . PHE A 1 23 ? 2.661 1.298 -2.040 1.00 0.00 23 PHE A CA 3
ATOM 3544 C C . PHE A 1 23 ? 1.527 1.055 -3.038 1.00 0.00 23 PHE A C 3
ATOM 3545 O O . PHE A 1 23 ? 1.477 0.010 -3.684 1.00 0.00 23 PHE A O 3
ATOM 3562 N N . LEU A 1 24 ? 0.645 2.039 -3.133 1.00 0.00 24 LEU A N 3
ATOM 3563 C CA . LEU A 1 24 ? -0.485 1.946 -4.042 1.00 0.00 24 LEU A CA 3
ATOM 3564 C C . LEU A 1 24 ? -0.024 2.289 -5.460 1.00 0.00 24 LEU A C 3
ATOM 3565 O O . LEU A 1 24 ? -0.558 1.763 -6.435 1.00 0.00 24 LEU A O 3
ATOM 3581 N N . HIS A 1 25 ? 0.963 3.170 -5.530 1.00 0.00 25 HIS A N 3
ATOM 3582 C CA . HIS A 1 25 ? 1.503 3.589 -6.812 1.00 0.00 25 HIS A CA 3
ATOM 3583 C C . HIS A 1 25 ? 2.151 2.393 -7.512 1.00 0.00 25 HIS A C 3
ATOM 3584 O O . HIS A 1 25 ? 1.927 2.170 -8.701 1.00 0.00 25 HIS A O 3
ATOM 3598 N N . SER A 1 26 ? 2.941 1.656 -6.745 1.00 0.00 26 SER A N 3
ATOM 3599 C CA . SER A 1 26 ? 3.623 0.489 -7.277 1.00 0.00 26 SER A CA 3
ATOM 3600 C C . SER A 1 26 ? 2.599 -0.550 -7.739 1.00 0.00 26 SER A C 3
ATOM 3601 O O . SER A 1 26 ? 2.530 -0.874 -8.924 1.00 0.00 26 SER A O 3
ATOM 3609 N N . LEU A 1 27 ? 1.829 -1.043 -6.780 1.00 0.00 27 LEU A N 3
ATOM 3610 C CA . LEU A 1 27 ? 0.812 -2.038 -7.074 1.00 0.00 27 LEU A CA 3
ATOM 3611 C C . LEU A 1 27 ? 0.114 -1.676 -8.387 1.00 0.00 27 LEU A C 3
ATOM 3612 O O . LEU A 1 27 ? -0.273 -2.558 -9.152 1.00 0.00 27 LEU A O 3
ATOM 3628 N N . GLY A 1 28 ? -0.024 -0.377 -8.607 1.00 0.00 28 GLY A N 3
ATOM 3629 C CA . GLY A 1 28 ? -0.668 0.113 -9.814 1.00 0.00 28 GLY A CA 3
ATOM 3630 C C . GLY A 1 28 ? -2.020 0.754 -9.493 1.00 0.00 28 GLY A C 3
ATOM 3631 O O . GLY A 1 28 ? -2.863 0.910 -10.375 1.00 0.00 28 GLY A O 3
ATOM 3635 N N . LYS A 1 29 ? -2.185 1.108 -8.227 1.00 0.00 29 LYS A N 3
ATOM 3636 C CA . LYS A 1 29 ? -3.419 1.729 -7.778 1.00 0.00 29 LYS A CA 3
ATOM 3637 C C . LYS A 1 29 ? -3.333 3.241 -7.995 1.00 0.00 29 LYS A C 3
ATOM 3638 O O . LYS A 1 29 ? -2.612 3.934 -7.279 1.00 0.00 29 LYS A O 3
ATOM 3657 N N . ASP A 1 30 ? -4.079 3.708 -8.985 1.00 0.00 30 ASP A N 3
ATOM 3658 C CA . ASP A 1 30 ? -4.096 5.125 -9.305 1.00 0.00 30 ASP A CA 3
ATOM 3659 C C . ASP A 1 30 ? -4.640 5.908 -8.109 1.00 0.00 30 ASP A C 3
ATOM 3660 O O . ASP A 1 30 ? -5.839 5.878 -7.836 1.00 0.00 30 ASP A O 3
ATOM 3669 N N . THR A 1 31 ? -3.732 6.590 -7.426 1.00 0.00 31 THR A N 3
ATOM 3670 C CA . THR A 1 31 ? -4.106 7.379 -6.264 1.00 0.00 31 THR A CA 3
ATOM 3671 C C . THR A 1 31 ? -4.745 8.699 -6.700 1.00 0.00 31 THR A C 3
ATOM 3672 O O . THR A 1 31 ? -4.214 9.772 -6.419 1.00 0.00 31 THR A O 3
ATOM 3683 N N . SER A 1 32 ? -5.877 8.576 -7.378 1.00 0.00 32 SER A N 3
ATOM 3684 C CA . SER A 1 32 ? -6.594 9.746 -7.855 1.00 0.00 32 SER A CA 3
ATOM 3685 C C . SER A 1 32 ? -7.504 10.288 -6.751 1.00 0.00 32 SER A C 3
ATOM 3686 O O . SER A 1 32 ? -7.510 11.488 -6.480 1.00 0.00 32 SER A O 3
ATOM 3694 N N . GLU A 1 33 ? -8.250 9.378 -6.144 1.00 0.00 33 GLU A N 3
ATOM 3695 C CA . GLU A 1 33 ? -9.162 9.750 -5.075 1.00 0.00 33 GLU A CA 3
ATOM 3696 C C . GLU A 1 33 ? -8.681 9.173 -3.742 1.00 0.00 33 GLU A C 3
ATOM 3697 O O . GLU A 1 33 ? -7.666 8.480 -3.692 1.00 0.00 33 GLU A O 3
ATOM 3709 N N . MET A 1 34 ? -9.433 9.479 -2.695 1.00 0.00 34 MET A N 3
ATOM 3710 C CA . MET A 1 34 ? -9.096 8.999 -1.366 1.00 0.00 34 MET A CA 3
ATOM 3711 C C . MET A 1 34 ? -9.084 7.470 -1.322 1.00 0.00 34 MET A C 3
ATOM 3712 O O . MET A 1 34 ? -8.324 6.873 -0.561 1.00 0.00 34 MET A O 3
ATOM 3726 N N . ILE A 1 35 ? -9.936 6.879 -2.146 1.00 0.00 35 ILE A N 3
ATOM 3727 C CA . ILE A 1 35 ? -10.033 5.431 -2.211 1.00 0.00 35 ILE A CA 3
ATOM 3728 C C . ILE A 1 35 ? -10.338 4.881 -0.816 1.00 0.00 35 ILE A C 3
ATOM 3729 O O . ILE A 1 35 ? -9.457 4.831 0.041 1.00 0.00 35 ILE A O 3
ATOM 3745 N N . SER A 1 36 ? -11.588 4.484 -0.631 1.00 0.00 36 SER A N 3
ATOM 3746 C CA . SER A 1 36 ? -12.020 3.941 0.646 1.00 0.00 36 SER A CA 3
ATOM 3747 C C . SER A 1 36 ? -10.957 2.987 1.194 1.00 0.00 36 SER A C 3
ATOM 3748 O O . SER A 1 36 ? -10.412 2.168 0.456 1.00 0.00 36 SER A O 3
ATOM 3756 N N . ARG A 1 37 ? -10.694 3.124 2.486 1.00 0.00 37 ARG A N 3
ATOM 3757 C CA . ARG A 1 37 ? -9.706 2.284 3.142 1.00 0.00 37 ARG A CA 3
ATOM 3758 C C . ARG A 1 37 ? -9.864 0.830 2.694 1.00 0.00 37 ARG A C 3
ATOM 3759 O O . ARG A 1 37 ? -8.955 0.259 2.093 1.00 0.00 37 ARG A O 3
ATOM 3780 N N . TYR A 1 38 ? -11.025 0.271 3.005 1.00 0.00 38 TYR A N 3
ATOM 3781 C CA . TYR A 1 38 ? -11.314 -1.106 2.642 1.00 0.00 38 TYR A CA 3
ATOM 3782 C C . TYR A 1 38 ? -10.718 -1.449 1.275 1.00 0.00 38 TYR A C 3
ATOM 3783 O O . TYR A 1 38 ? -10.169 -2.534 1.088 1.00 0.00 38 TYR A O 3
ATOM 3801 N N . ASP A 1 39 ? -10.845 -0.504 0.355 1.00 0.00 39 ASP A N 3
ATOM 3802 C CA . ASP A 1 39 ? -10.326 -0.693 -0.989 1.00 0.00 39 ASP A CA 3
ATOM 3803 C C . ASP A 1 39 ? -8.853 -1.099 -0.909 1.00 0.00 39 ASP A C 3
ATOM 3804 O O . ASP A 1 39 ? -8.450 -2.104 -1.493 1.00 0.00 39 ASP A O 3
ATOM 3813 N N . VAL A 1 40 ? -8.089 -0.297 -0.182 1.00 0.00 40 VAL A N 3
ATOM 3814 C CA . VAL A 1 40 ? -6.670 -0.560 -0.019 1.00 0.00 40 VAL A CA 3
ATOM 3815 C C . VAL A 1 40 ? -6.484 -1.852 0.779 1.00 0.00 40 VAL A C 3
ATOM 3816 O O . VAL A 1 40 ? -5.797 -2.769 0.332 1.00 0.00 40 VAL A O 3
ATOM 3829 N N . SER A 1 41 ? -7.107 -1.883 1.948 1.00 0.00 41 SER A N 3
ATOM 3830 C CA . SER A 1 41 ? -7.019 -3.048 2.813 1.00 0.00 41 SER A CA 3
ATOM 3831 C C . SER A 1 41 ? -7.171 -4.326 1.986 1.00 0.00 41 SER A C 3
ATOM 3832 O O . SER A 1 41 ? -6.241 -5.126 1.897 1.00 0.00 41 SER A O 3
ATOM 3840 N N . ASP A 1 42 ? -8.350 -4.478 1.401 1.00 0.00 42 ASP A N 3
ATOM 3841 C CA . ASP A 1 42 ? -8.636 -5.646 0.585 1.00 0.00 42 ASP A CA 3
ATOM 3842 C C . ASP A 1 42 ? -7.452 -5.914 -0.346 1.00 0.00 42 ASP A C 3
ATOM 3843 O O . ASP A 1 42 ? -6.949 -7.035 -0.409 1.00 0.00 42 ASP A O 3
ATOM 3852 N N . THR A 1 43 ? -7.041 -4.866 -1.045 1.00 0.00 43 THR A N 3
ATOM 3853 C CA . THR A 1 43 ? -5.925 -4.974 -1.970 1.00 0.00 43 THR A CA 3
ATOM 3854 C C . THR A 1 43 ? -4.686 -5.509 -1.249 1.00 0.00 43 THR A C 3
ATOM 3855 O O . THR A 1 43 ? -3.933 -6.304 -1.810 1.00 0.00 43 THR A O 3
ATOM 3866 N N . ILE A 1 44 ? -4.512 -5.052 -0.018 1.00 0.00 44 ILE A N 3
ATOM 3867 C CA . ILE A 1 44 ? -3.377 -5.474 0.784 1.00 0.00 44 ILE A CA 3
ATOM 3868 C C . ILE A 1 44 ? -3.517 -6.962 1.114 1.00 0.00 44 ILE A C 3
ATOM 3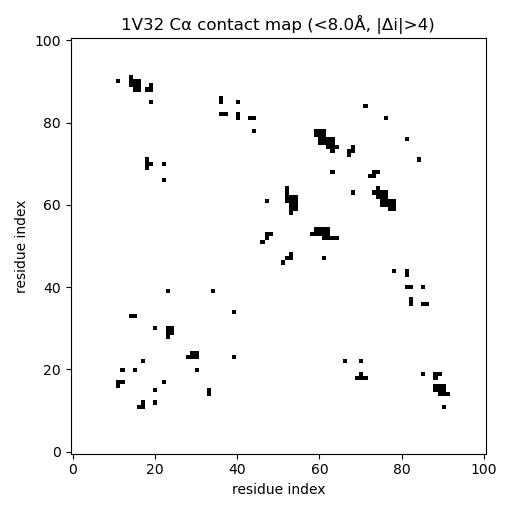869 O O . ILE A 1 44 ? -2.582 -7.736 0.913 1.00 0.00 44 ILE A O 3
ATOM 3885 N N . ALA A 1 45 ? -4.691 -7.317 1.614 1.00 0.00 45 ALA A N 3
ATOM 3886 C CA . ALA A 1 45 ? -4.965 -8.698 1.974 1.00 0.00 45 ALA A CA 3
ATOM 3887 C C . ALA A 1 45 ? -4.686 -9.599 0.769 1.00 0.00 45 ALA A C 3
ATOM 3888 O O . ALA A 1 45 ? -4.117 -10.680 0.917 1.00 0.00 45 ALA A O 3
ATOM 3895 N N . LYS A 1 46 ? -5.098 -9.120 -0.396 1.00 0.00 46 LYS A N 3
ATOM 3896 C CA . LYS A 1 46 ? -4.899 -9.869 -1.625 1.00 0.00 46 LYS A CA 3
ATOM 3897 C C . LYS A 1 46 ? -3.406 -9.909 -1.957 1.00 0.00 46 LYS A C 3
ATOM 3898 O O . LYS A 1 46 ? -2.851 -10.977 -2.210 1.00 0.00 46 LYS A O 3
ATOM 3917 N N . TYR A 1 47 ? -2.798 -8.731 -1.945 1.00 0.00 47 TYR A N 3
ATOM 3918 C CA . TYR A 1 47 ? -1.380 -8.618 -2.241 1.00 0.00 47 TYR A CA 3
ATOM 3919 C C . TYR A 1 47 ? -0.556 -9.538 -1.338 1.00 0.00 47 TYR A C 3
ATOM 3920 O O . TYR A 1 47 ? 0.310 -10.269 -1.816 1.00 0.00 47 TYR A O 3
ATOM 3938 N N . ILE A 1 48 ? -0.854 -9.471 -0.049 1.00 0.00 48 ILE A N 3
ATOM 3939 C CA . ILE A 1 48 ? -0.152 -10.289 0.925 1.00 0.00 48 ILE A CA 3
ATOM 3940 C C . ILE A 1 48 ? -0.051 -11.723 0.403 1.00 0.00 48 ILE A C 3
ATOM 3941 O O . ILE A 1 48 ? 1.047 -12.256 0.250 1.00 0.00 48 ILE A O 3
ATOM 3957 N N . SER A 1 49 ? -1.212 -12.308 0.144 1.00 0.00 49 SER A N 3
ATOM 3958 C CA . SER A 1 49 ? -1.268 -13.670 -0.358 1.00 0.00 49 SER A CA 3
ATOM 3959 C C . SER A 1 49 ? -0.721 -13.725 -1.786 1.00 0.00 49 SER A C 3
ATOM 3960 O O . SER A 1 49 ? 0.020 -14.641 -2.136 1.00 0.00 49 SER A O 3
ATOM 3968 N N . LYS A 1 50 ? -1.109 -12.731 -2.572 1.00 0.00 50 LYS A N 3
ATOM 3969 C CA . LYS A 1 50 ? -0.667 -12.654 -3.954 1.00 0.00 50 LYS A CA 3
ATOM 3970 C C . LYS A 1 50 ? 0.819 -13.010 -4.031 1.00 0.00 50 LYS A C 3
ATOM 3971 O O . LYS A 1 50 ? 1.191 -14.009 -4.644 1.00 0.00 50 LYS A O 3
ATOM 3990 N N . GLU A 1 51 ? 1.628 -12.173 -3.399 1.00 0.00 51 GLU A N 3
ATOM 3991 C CA . GLU A 1 51 ? 3.065 -12.387 -3.387 1.00 0.00 51 GLU A CA 3
ATOM 3992 C C . GLU A 1 51 ? 3.418 -13.576 -2.491 1.00 0.00 51 GLU A C 3
ATOM 3993 O O . GLU A 1 51 ? 4.227 -14.422 -2.866 1.00 0.00 51 GLU A O 3
ATOM 4005 N N . GLY A 1 52 ? 2.794 -13.601 -1.322 1.00 0.00 52 GLY A N 3
ATOM 4006 C CA . GLY A 1 52 ? 3.031 -14.671 -0.369 1.00 0.00 52 GLY A CA 3
ATOM 4007 C C . GLY A 1 52 ? 3.686 -14.136 0.905 1.00 0.00 52 GLY A C 3
ATOM 4008 O O . GLY A 1 52 ? 4.612 -14.747 1.436 1.00 0.00 52 GLY A O 3
ATOM 4012 N N . LEU A 1 53 ? 3.179 -12.999 1.360 1.00 0.00 53 LEU A N 3
ATOM 4013 C CA . LEU A 1 53 ? 3.702 -12.374 2.563 1.00 0.00 53 LEU A CA 3
ATOM 4014 C C . LEU A 1 53 ? 3.192 -13.132 3.790 1.00 0.00 53 LEU A C 3
ATOM 4015 O O . LEU A 1 53 ? 3.715 -12.963 4.890 1.00 0.00 53 LEU A O 3
ATOM 4031 N N . LEU A 1 54 ? 2.178 -13.953 3.560 1.00 0.00 54 LEU A N 3
ATOM 4032 C CA . LEU A 1 54 ? 1.592 -14.738 4.633 1.00 0.00 54 LEU A CA 3
ATOM 4033 C C . LEU A 1 54 ? 2.701 -15.481 5.380 1.00 0.00 54 LEU A C 3
ATOM 4034 O O . LEU A 1 54 ? 3.836 -15.544 4.910 1.00 0.00 54 LEU A O 3
ATOM 4050 N N . ASP A 1 55 ? 2.333 -16.026 6.530 1.00 0.00 55 ASP A N 3
ATOM 4051 C CA . ASP A 1 55 ? 3.283 -16.763 7.347 1.00 0.00 55 ASP A CA 3
ATOM 4052 C C . ASP A 1 55 ? 2.875 -18.236 7.391 1.00 0.00 55 ASP A C 3
ATOM 4053 O O . ASP A 1 55 ? 1.687 -18.555 7.421 1.00 0.00 55 ASP A O 3
ATOM 4062 N N . PRO A 1 56 ? 3.909 -19.119 7.396 1.00 0.00 56 PRO A N 3
ATOM 4063 C CA . PRO A 1 56 ? 3.670 -20.552 7.436 1.00 0.00 56 PRO A CA 3
ATOM 4064 C C . PRO A 1 56 ? 3.240 -20.996 8.836 1.00 0.00 56 PRO A C 3
ATOM 4065 O O . PRO A 1 56 ? 2.342 -21.824 8.980 1.00 0.00 56 PRO A O 3
ATOM 4076 N N . SER A 1 57 ? 3.902 -20.427 9.832 1.00 0.00 57 SER A N 3
ATOM 4077 C CA . SER A 1 57 ? 3.600 -20.754 11.215 1.00 0.00 57 SER A CA 3
ATOM 4078 C C . SER A 1 57 ? 2.145 -20.400 11.531 1.00 0.00 57 SER A C 3
ATOM 4079 O O . SER A 1 57 ? 1.524 -21.021 12.391 1.00 0.00 57 SER A O 3
ATOM 4087 N N . ASN A 1 58 ? 1.644 -19.403 10.816 1.00 0.00 58 ASN A N 3
ATOM 4088 C CA . ASN A 1 58 ? 0.274 -18.959 11.009 1.00 0.00 58 ASN A CA 3
ATOM 4089 C C . ASN A 1 58 ? -0.113 -18.007 9.876 1.00 0.00 58 ASN A C 3
ATOM 4090 O O . ASN A 1 58 ? 0.317 -16.854 9.854 1.00 0.00 58 ASN A O 3
ATOM 4101 N N . LYS A 1 59 ? -0.922 -18.523 8.962 1.00 0.00 59 LYS A N 3
ATOM 4102 C CA . LYS A 1 59 ? -1.372 -17.734 7.829 1.00 0.00 59 LYS A CA 3
ATOM 4103 C C . LYS A 1 59 ? -2.168 -16.530 8.335 1.00 0.00 59 LYS A C 3
ATOM 4104 O O . LYS A 1 59 ? -2.174 -15.474 7.704 1.00 0.00 59 LYS A O 3
ATOM 4123 N N . LYS A 1 60 ? -2.821 -16.728 9.471 1.00 0.00 60 LYS A N 3
ATOM 4124 C CA . LYS A 1 60 ? -3.619 -15.672 10.070 1.00 0.00 60 LYS A CA 3
ATOM 4125 C C . LYS A 1 60 ? -2.768 -14.407 10.200 1.00 0.00 60 LYS A C 3
ATOM 4126 O O . LYS A 1 60 ? -3.298 -13.297 10.227 1.00 0.00 60 LYS A O 3
ATOM 4145 N N . LYS A 1 61 ? -1.462 -14.616 10.276 1.00 0.00 61 LYS A N 3
ATOM 4146 C CA . LYS A 1 61 ? -0.532 -13.507 10.402 1.00 0.00 61 LYS A CA 3
ATOM 4147 C C . LYS A 1 61 ? -0.027 -13.110 9.013 1.00 0.00 61 LYS A C 3
ATOM 4148 O O . LYS A 1 61 ? -0.344 -13.766 8.023 1.00 0.00 61 LYS A O 3
ATOM 4167 N N . VAL A 1 62 ? 0.751 -12.038 8.986 1.00 0.00 62 VAL A N 3
ATOM 4168 C CA . VAL A 1 62 ? 1.303 -11.546 7.735 1.00 0.00 62 VAL A CA 3
ATOM 4169 C C . VAL A 1 62 ? 2.772 -11.169 7.944 1.00 0.00 62 VAL A C 3
ATOM 4170 O O . VAL A 1 62 ? 3.103 -10.440 8.877 1.00 0.00 62 VAL A O 3
ATOM 4183 N N . VAL A 1 63 ? 3.613 -11.684 7.059 1.00 0.00 63 VAL A N 3
ATOM 4184 C CA . VAL A 1 63 ? 5.038 -11.411 7.135 1.00 0.00 63 VAL A CA 3
ATOM 4185 C C . VAL A 1 63 ? 5.415 -10.388 6.061 1.00 0.00 63 VAL A C 3
ATOM 4186 O O . VAL A 1 63 ? 5.588 -10.741 4.896 1.00 0.00 63 VAL A O 3
ATOM 4199 N N . CYS A 1 64 ? 5.530 -9.140 6.493 1.00 0.00 64 CYS A N 3
ATOM 4200 C CA . CYS A 1 64 ? 5.882 -8.064 5.583 1.00 0.00 64 CYS A CA 3
ATOM 4201 C C . CYS A 1 64 ? 7.119 -8.491 4.789 1.00 0.00 64 CYS A C 3
ATOM 4202 O O . CYS A 1 64 ? 7.969 -9.217 5.301 1.00 0.00 64 CYS A O 3
ATOM 4210 N N . ASP A 1 65 ? 7.179 -8.022 3.552 1.00 0.00 65 ASP A N 3
ATOM 4211 C CA . ASP A 1 65 ? 8.297 -8.346 2.682 1.00 0.00 65 ASP A CA 3
ATOM 4212 C C . ASP A 1 65 ? 9.175 -7.107 2.504 1.00 0.00 65 ASP A C 3
ATOM 4213 O O . ASP A 1 65 ? 10.395 -7.180 2.646 1.00 0.00 65 ASP A O 3
ATOM 4222 N N . LYS A 1 66 ? 8.521 -5.996 2.196 1.00 0.00 66 LYS A N 3
ATOM 4223 C CA . LYS A 1 66 ? 9.228 -4.742 1.997 1.00 0.00 66 LYS A CA 3
ATOM 4224 C C . LYS A 1 66 ? 8.212 -3.611 1.825 1.00 0.00 66 LYS A C 3
ATOM 4225 O O . LYS A 1 66 ? 8.238 -2.630 2.566 1.00 0.00 66 LYS A O 3
ATOM 4244 N N . ARG A 1 67 ? 7.340 -3.786 0.843 1.00 0.00 67 ARG A N 3
ATOM 4245 C CA . ARG A 1 67 ? 6.317 -2.793 0.564 1.00 0.00 67 ARG A CA 3
ATOM 4246 C C . ARG A 1 67 ? 5.576 -2.419 1.849 1.00 0.00 67 ARG A C 3
ATOM 4247 O O . ARG A 1 67 ? 5.393 -1.238 2.143 1.00 0.00 67 ARG A O 3
ATOM 4268 N N . LEU A 1 68 ? 5.170 -3.446 2.580 1.00 0.00 68 LEU A N 3
ATOM 4269 C CA . LEU A 1 68 ? 4.453 -3.240 3.827 1.00 0.00 68 LEU A CA 3
ATOM 4270 C C . LEU A 1 68 ? 5.369 -2.530 4.826 1.00 0.00 68 LEU A C 3
ATOM 4271 O O . LEU A 1 68 ? 4.920 -1.672 5.585 1.00 0.00 68 LEU A O 3
ATOM 4287 N N . VAL A 1 69 ? 6.637 -2.915 4.794 1.00 0.00 69 VAL A N 3
ATOM 4288 C CA . VAL A 1 69 ? 7.620 -2.326 5.687 1.00 0.00 69 VAL A CA 3
ATOM 4289 C C . VAL A 1 69 ? 7.748 -0.832 5.384 1.00 0.00 69 VAL A C 3
ATOM 4290 O O . VAL A 1 69 ? 7.552 0.003 6.267 1.00 0.00 69 VAL A O 3
ATOM 4303 N N . LEU A 1 70 ? 8.075 -0.539 4.134 1.00 0.00 70 LEU A N 3
ATOM 4304 C CA . LEU A 1 70 ? 8.231 0.840 3.704 1.00 0.00 70 LEU A CA 3
ATOM 4305 C C . LEU A 1 70 ? 6.958 1.620 4.038 1.00 0.00 70 LEU A C 3
ATOM 4306 O O . LEU A 1 70 ? 6.980 2.848 4.113 1.00 0.00 70 LEU A O 3
ATOM 4322 N N . LEU A 1 71 ? 5.878 0.876 4.229 1.00 0.00 71 LEU A N 3
ATOM 4323 C CA . LEU A 1 71 ? 4.599 1.483 4.552 1.00 0.00 71 LEU A CA 3
ATOM 4324 C C . LEU A 1 71 ? 4.492 1.661 6.068 1.00 0.00 71 LEU A C 3
ATOM 4325 O O . LEU A 1 71 ? 4.558 2.781 6.571 1.00 0.00 71 LEU A O 3
ATOM 4341 N N . PHE A 1 72 ? 4.330 0.539 6.753 1.00 0.00 72 PHE A N 3
ATOM 4342 C CA . PHE A 1 72 ? 4.213 0.557 8.202 1.00 0.00 72 PHE A CA 3
ATOM 4343 C C . PHE A 1 72 ? 5.593 0.589 8.862 1.00 0.00 72 PHE A C 3
ATOM 4344 O O . PHE A 1 72 ? 5.867 1.452 9.694 1.00 0.00 72 PHE A O 3
ATOM 4361 N N . GLY A 1 73 ? 6.426 -0.363 8.466 1.00 0.00 73 GLY A N 3
ATOM 4362 C CA . GLY A 1 73 ? 7.770 -0.454 9.009 1.00 0.00 73 GLY A CA 3
ATOM 4363 C C . GLY A 1 73 ? 7.897 -1.645 9.961 1.00 0.00 73 GLY A C 3
ATOM 4364 O O . GLY A 1 73 ? 8.900 -1.781 10.661 1.00 0.00 73 GLY A O 3
ATOM 4368 N N . THR A 1 74 ? 6.866 -2.477 9.958 1.00 0.00 74 THR A N 3
ATOM 4369 C CA . THR A 1 74 ? 6.850 -3.652 10.813 1.00 0.00 74 THR A CA 3
ATOM 4370 C C . THR A 1 74 ? 7.102 -4.916 9.988 1.00 0.00 74 THR A C 3
ATOM 4371 O O . THR A 1 74 ? 6.707 -4.991 8.825 1.00 0.00 74 THR A O 3
ATOM 4382 N N . ARG A 1 75 ? 7.757 -5.877 10.622 1.00 0.00 75 ARG A N 3
ATOM 4383 C CA . ARG A 1 75 ? 8.067 -7.133 9.961 1.00 0.00 75 ARG A CA 3
ATOM 4384 C C . ARG A 1 75 ? 6.797 -7.970 9.790 1.00 0.00 75 ARG A C 3
ATOM 4385 O O . ARG A 1 75 ? 6.456 -8.366 8.677 1.00 0.00 75 ARG A O 3
ATOM 4406 N N . THR A 1 76 ? 6.132 -8.213 10.910 1.00 0.00 76 THR A N 3
ATOM 4407 C CA . THR A 1 76 ? 4.907 -8.995 10.898 1.00 0.00 76 THR A CA 3
ATOM 4408 C C . THR A 1 76 ? 3.725 -8.141 11.361 1.00 0.00 76 THR A C 3
ATOM 4409 O O . THR A 1 76 ? 3.877 -7.281 12.227 1.00 0.00 76 THR A O 3
ATOM 4420 N N . ILE A 1 77 ? 2.573 -8.409 10.763 1.00 0.00 77 ILE A N 3
ATOM 4421 C CA . ILE A 1 77 ? 1.365 -7.676 11.104 1.00 0.00 77 ILE A CA 3
ATOM 4422 C C . ILE A 1 77 ? 0.155 -8.602 10.964 1.00 0.00 77 ILE A C 3
ATOM 4423 O O . ILE A 1 77 ? 0.295 -9.755 10.559 1.00 0.00 77 ILE A O 3
ATOM 4439 N N . PHE A 1 78 ? -1.005 -8.063 11.308 1.00 0.00 78 PHE A N 3
ATOM 4440 C CA . PHE A 1 78 ? -2.239 -8.827 11.226 1.00 0.00 78 PHE A CA 3
ATOM 4441 C C . PHE A 1 78 ? -3.068 -8.401 10.013 1.00 0.00 78 PHE A C 3
ATOM 4442 O O . PHE A 1 78 ? -3.479 -7.246 9.913 1.00 0.00 78 PHE A O 3
ATOM 4459 N N . ARG A 1 79 ? -3.289 -9.356 9.122 1.00 0.00 79 ARG A N 3
ATOM 4460 C CA . ARG A 1 79 ? -4.062 -9.094 7.919 1.00 0.00 79 ARG A CA 3
ATOM 4461 C C . ARG A 1 79 ? -5.242 -8.173 8.237 1.00 0.00 79 ARG A C 3
ATOM 4462 O O . ARG A 1 79 ? -5.684 -7.407 7.382 1.00 0.00 79 ARG A O 3
ATOM 4483 N N . MET A 1 80 ? -5.718 -8.278 9.469 1.00 0.00 80 MET A N 3
ATOM 4484 C CA . MET A 1 80 ? -6.838 -7.464 9.910 1.00 0.00 80 MET A CA 3
ATOM 4485 C C . MET A 1 80 ? -6.373 -6.063 10.310 1.00 0.00 80 MET A C 3
ATOM 4486 O O . MET A 1 80 ? -6.950 -5.066 9.877 1.00 0.00 80 MET A O 3
ATOM 4500 N N . LYS A 1 81 ? -5.335 -6.031 11.133 1.00 0.00 81 LYS A N 3
ATOM 4501 C CA . LYS A 1 81 ? -4.787 -4.767 11.597 1.00 0.00 81 LYS A CA 3
ATOM 4502 C C . LYS A 1 81 ? -4.529 -3.856 10.395 1.00 0.00 81 LYS A C 3
ATOM 4503 O O . LYS A 1 81 ? -4.527 -2.633 10.528 1.00 0.00 81 LYS A O 3
ATOM 4522 N N . VAL A 1 82 ? -4.319 -4.487 9.249 1.00 0.00 82 VAL A N 3
ATOM 4523 C CA . VAL A 1 82 ? -4.062 -3.749 8.024 1.00 0.00 82 VAL A CA 3
ATOM 4524 C C . VAL A 1 82 ? -4.970 -2.519 7.975 1.00 0.00 82 VAL A C 3
ATOM 4525 O O . VAL A 1 82 ? -4.491 -1.393 7.854 1.00 0.00 82 VAL A O 3
ATOM 4538 N N . TYR A 1 83 ? -6.266 -2.776 8.071 1.00 0.00 83 TYR A N 3
ATOM 4539 C CA . TYR A 1 83 ? -7.247 -1.704 8.038 1.00 0.00 83 TYR A CA 3
ATOM 4540 C C . TYR A 1 83 ? -6.866 -0.584 9.009 1.00 0.00 83 TYR A C 3
ATOM 4541 O O . TYR A 1 83 ? -6.884 0.590 8.645 1.00 0.00 83 TYR A O 3
ATOM 4559 N N . ASP A 1 84 ? -6.532 -0.988 10.226 1.00 0.00 84 ASP A N 3
ATOM 4560 C CA . ASP A 1 84 ? -6.148 -0.033 11.252 1.00 0.00 84 ASP A CA 3
ATOM 4561 C C . ASP A 1 84 ? -4.829 0.633 10.855 1.00 0.00 84 ASP A C 3
ATOM 4562 O O . ASP A 1 84 ? -4.718 1.858 10.874 1.00 0.00 84 ASP A O 3
ATOM 4571 N N . LEU A 1 85 ? -3.863 -0.203 10.504 1.00 0.00 85 LEU A N 3
ATOM 4572 C CA . LEU A 1 85 ? -2.556 0.289 10.103 1.00 0.00 85 LEU A CA 3
ATOM 4573 C C . LEU A 1 85 ? -2.730 1.397 9.062 1.00 0.00 85 LEU A C 3
ATOM 4574 O O . LEU A 1 85 ? -2.072 2.433 9.137 1.00 0.00 85 LEU A O 3
ATOM 4590 N N . LEU A 1 86 ? -3.620 1.139 8.115 1.00 0.00 86 LEU A N 3
ATOM 4591 C CA . LEU A 1 86 ? -3.889 2.102 7.060 1.00 0.00 86 LEU A CA 3
ATOM 4592 C C . LEU A 1 86 ? -4.458 3.382 7.676 1.00 0.00 86 LEU A C 3
ATOM 4593 O O . LEU A 1 86 ? -4.290 4.468 7.124 1.00 0.00 86 LEU A O 3
ATOM 4609 N N . GLU A 1 87 ? -5.120 3.211 8.810 1.00 0.00 87 GLU A N 3
ATOM 4610 C CA . GLU A 1 87 ? -5.715 4.339 9.507 1.00 0.00 87 GLU A CA 3
ATOM 4611 C C . GLU A 1 87 ? -4.659 5.414 9.774 1.00 0.00 87 GLU A C 3
ATOM 4612 O O . GLU A 1 87 ? -4.989 6.590 9.922 1.00 0.00 87 GLU A O 3
ATOM 4624 N N . LYS A 1 88 ? -3.411 4.973 9.826 1.00 0.00 88 LYS A N 3
ATOM 4625 C CA . LYS A 1 88 ? -2.305 5.883 10.072 1.00 0.00 88 LYS A CA 3
ATOM 4626 C C . LYS A 1 88 ? -1.866 6.514 8.750 1.00 0.00 88 LYS A C 3
ATOM 4627 O O . LYS A 1 88 ? -1.215 7.558 8.741 1.00 0.00 88 LYS A O 3
ATOM 4646 N N . HIS A 1 89 ? -2.239 5.854 7.663 1.00 0.00 89 HIS A N 3
ATOM 4647 C CA . HIS A 1 89 ? -1.891 6.337 6.338 1.00 0.00 89 HIS A CA 3
ATOM 4648 C C . HIS A 1 89 ? -3.109 7.011 5.702 1.00 0.00 89 HIS A C 3
ATOM 4649 O O . HIS A 1 89 ? -3.379 6.823 4.516 1.00 0.00 89 HIS A O 3
ATOM 4663 N N . TYR A 1 90 ? -3.811 7.783 6.518 1.00 0.00 90 TYR A N 3
ATOM 4664 C CA . TYR A 1 90 ? -4.993 8.486 6.050 1.00 0.00 90 TYR A CA 3
ATOM 4665 C C . TYR A 1 90 ? -5.231 9.761 6.863 1.00 0.00 90 TYR A C 3
ATOM 4666 O O . TYR A 1 90 ? -5.125 9.748 8.088 1.00 0.00 90 TYR A O 3
ATOM 4684 N N . LYS A 1 91 ? -5.548 10.830 6.148 1.00 0.00 91 LYS A N 3
ATOM 4685 C CA . LYS A 1 91 ? -5.802 12.110 6.787 1.00 0.00 91 LYS A CA 3
ATOM 4686 C C . LYS A 1 91 ? -7.311 12.339 6.879 1.00 0.00 91 LYS A C 3
ATOM 4687 O O . LYS A 1 91 ? -8.070 11.405 7.136 1.00 0.00 91 LYS A O 3
ATOM 4706 N N . GLU A 1 92 ? -7.703 13.586 6.664 1.00 0.00 92 GLU A N 3
ATOM 4707 C CA . GLU A 1 92 ? -9.108 13.950 6.719 1.00 0.00 92 GLU A CA 3
ATOM 4708 C C . GLU A 1 92 ? -9.738 13.439 8.017 1.00 0.00 92 GLU A C 3
ATOM 4709 O O . GLU A 1 92 ? -10.439 12.428 8.015 1.00 0.00 92 GLU A O 3
ATOM 4721 N N . ASN A 1 93 ? -9.466 14.162 9.093 1.00 0.00 93 ASN A N 3
ATOM 4722 C CA . ASN A 1 93 ? -9.997 13.795 10.395 1.00 0.00 93 ASN A CA 3
ATOM 4723 C C . ASN A 1 93 ? -10.068 15.039 11.282 1.00 0.00 93 ASN A C 3
ATOM 4724 O O . ASN A 1 93 ? -9.392 16.033 11.018 1.00 0.00 93 ASN A O 3
ATOM 4735 N N . GLN A 1 94 ? -10.893 14.945 12.314 1.00 0.00 94 GLN A N 3
ATOM 4736 C CA . GLN A 1 94 ? -11.061 16.051 13.242 1.00 0.00 94 GLN A CA 3
ATOM 4737 C C . GLN A 1 94 ? -10.079 15.920 14.408 1.00 0.00 94 GLN A C 3
ATOM 4738 O O . GLN A 1 94 ? -9.451 14.876 14.581 1.00 0.00 94 GLN A O 3
ATOM 4752 N N . ASP A 1 95 ? -9.977 16.993 15.178 1.00 0.00 95 ASP A N 3
ATOM 4753 C CA . ASP A 1 95 ? -9.083 17.011 16.323 1.00 0.00 95 ASP A CA 3
ATOM 4754 C C . ASP A 1 95 ? -9.653 16.115 17.424 1.00 0.00 95 ASP A C 3
ATOM 4755 O O . ASP A 1 95 ? -10.858 16.122 17.674 1.00 0.00 95 ASP A O 3
ATOM 4764 N N . SER A 1 96 ? -8.761 15.365 18.054 1.00 0.00 96 SER A N 3
ATOM 4765 C CA . SER A 1 96 ? -9.160 14.465 19.123 1.00 0.00 96 SER A CA 3
ATOM 4766 C C . SER A 1 96 ? -8.271 14.682 20.349 1.00 0.00 96 SER A C 3
ATOM 4767 O O . SER A 1 96 ? -7.301 15.435 20.291 1.00 0.00 96 SER A O 3
ATOM 4775 N N . GLY A 1 97 ? -8.634 14.007 21.430 1.00 0.00 97 GLY A N 3
ATOM 4776 C CA . GLY A 1 97 ? -7.881 14.116 22.668 1.00 0.00 97 GLY A CA 3
ATOM 4777 C C . GLY A 1 97 ? -7.463 12.736 23.179 1.00 0.00 97 GLY A C 3
ATOM 4778 O O . GLY A 1 97 ? -6.335 12.300 22.950 1.00 0.00 97 GLY A O 3
ATOM 4782 N N . PRO A 1 98 ? -8.419 12.068 23.879 1.00 0.00 98 PRO A N 3
ATOM 4783 C CA . PRO A 1 98 ? -9.728 12.656 24.104 1.00 0.00 98 PRO A CA 3
ATOM 4784 C C . PRO A 1 98 ? -9.662 13.750 25.171 1.00 0.00 98 PRO A C 3
ATOM 4785 O O . PRO A 1 98 ? -10.469 14.679 25.164 1.00 0.00 98 PRO A O 3
ATOM 4796 N N . SER A 1 99 ? -8.693 13.605 26.063 1.00 0.00 99 SER A N 3
ATOM 4797 C CA . SER A 1 99 ? -8.511 14.570 27.134 1.00 0.00 99 SER A CA 3
ATOM 4798 C C . SER A 1 99 ? -9.804 14.705 27.941 1.00 0.00 99 SER A C 3
ATOM 4799 O O . SER A 1 99 ? -10.752 15.352 27.498 1.00 0.00 99 SER A O 3
ATOM 4807 N N . SER A 1 100 ? -9.800 14.086 29.113 1.00 0.00 100 SER A N 3
ATOM 4808 C CA . SER A 1 100 ? -10.961 14.130 29.986 1.00 0.00 100 SER A CA 3
ATOM 4809 C C . SER A 1 100 ? -10.650 13.421 31.306 1.00 0.00 100 SER A C 3
ATOM 4810 O O . SER A 1 100 ? -10.377 12.222 31.321 1.00 0.00 100 SER A O 3
ATOM 4818 N N . GLY A 1 101 ? -10.701 14.193 32.381 1.00 0.00 101 GLY A N 3
ATOM 4819 C CA . GLY A 1 101 ? -10.428 13.655 33.703 1.00 0.00 101 GLY A CA 3
ATOM 4820 C C . GLY A 1 101 ? -11.081 14.510 34.790 1.00 0.00 101 GLY A C 3
ATOM 4821 O O . GLY A 1 101 ? -11.585 13.983 35.780 1.00 0.00 101 GLY A O 3
ATOM 4825 N N . GLY A 1 1 ? 15.609 16.066 -13.017 1.00 0.00 1 GLY A N 4
ATOM 4826 C CA . GLY A 1 1 ? 15.415 16.254 -14.444 1.00 0.00 1 GLY A CA 4
ATOM 4827 C C . GLY A 1 1 ? 13.962 16.617 -14.757 1.00 0.00 1 GLY A C 4
ATOM 4828 O O . GLY A 1 1 ? 13.580 17.784 -14.681 1.00 0.00 1 GLY A O 4
ATOM 4832 N N . SER A 1 2 ? 13.192 15.596 -15.103 1.00 0.00 2 SER A N 4
ATOM 4833 C CA . SER A 1 2 ? 11.789 15.793 -15.428 1.00 0.00 2 SER A CA 4
ATOM 4834 C C . SER A 1 2 ? 11.114 14.442 -15.673 1.00 0.00 2 SER A C 4
ATOM 4835 O O . SER A 1 2 ? 11.282 13.843 -16.734 1.00 0.00 2 SER A O 4
ATOM 4843 N N . SER A 1 3 ? 10.364 14.002 -14.673 1.00 0.00 3 SER A N 4
ATOM 4844 C CA . SER A 1 3 ? 9.663 12.733 -14.766 1.00 0.00 3 SER A CA 4
ATOM 4845 C C . SER A 1 3 ? 8.297 12.838 -14.084 1.00 0.00 3 SER A C 4
ATOM 4846 O O . SER A 1 3 ? 8.218 13.040 -12.874 1.00 0.00 3 SER A O 4
ATOM 4854 N N . GLY A 1 4 ? 7.256 12.696 -14.891 1.00 0.00 4 GLY A N 4
ATOM 4855 C CA . GLY A 1 4 ? 5.898 12.772 -14.380 1.00 0.00 4 GLY A CA 4
ATOM 4856 C C . GLY A 1 4 ? 5.632 14.132 -13.731 1.00 0.00 4 GLY A C 4
ATOM 4857 O O . GLY A 1 4 ? 6.291 14.499 -12.759 1.00 0.00 4 GLY A O 4
ATOM 4861 N N . SER A 1 5 ? 4.665 14.842 -14.293 1.00 0.00 5 SER A N 4
ATOM 4862 C CA . SER A 1 5 ? 4.304 16.153 -13.781 1.00 0.00 5 SER A CA 4
ATOM 4863 C C . SER A 1 5 ? 4.205 16.109 -12.255 1.00 0.00 5 SER A C 4
ATOM 4864 O O . SER A 1 5 ? 3.278 15.516 -11.706 1.00 0.00 5 SER A O 4
ATOM 4872 N N . SER A 1 6 ? 5.174 16.746 -11.613 1.00 0.00 6 SER A N 4
ATOM 4873 C CA . SER A 1 6 ? 5.207 16.788 -10.161 1.00 0.00 6 SER A CA 4
ATOM 4874 C C . SER A 1 6 ? 5.872 18.083 -9.690 1.00 0.00 6 SER A C 4
ATOM 4875 O O . SER A 1 6 ? 6.640 18.696 -10.430 1.00 0.00 6 SER A O 4
ATOM 4883 N N . GLY A 1 7 ? 5.552 18.461 -8.461 1.00 0.00 7 GLY A N 4
ATOM 4884 C CA . GLY A 1 7 ? 6.109 19.672 -7.882 1.00 0.00 7 GLY A CA 4
ATOM 4885 C C . GLY A 1 7 ? 5.204 20.216 -6.775 1.00 0.00 7 GLY A C 4
ATOM 4886 O O . GLY A 1 7 ? 4.144 19.655 -6.502 1.00 0.00 7 GLY A O 4
ATOM 4890 N N . LYS A 1 8 ? 5.656 21.303 -6.166 1.00 0.00 8 LYS A N 4
ATOM 4891 C CA . LYS A 1 8 ? 4.901 21.929 -5.094 1.00 0.00 8 LYS A CA 4
ATOM 4892 C C . LYS A 1 8 ? 4.654 20.905 -3.984 1.00 0.00 8 LYS A C 4
ATOM 4893 O O . LYS A 1 8 ? 3.523 20.464 -3.783 1.00 0.00 8 LYS A O 4
ATOM 4912 N N . ARG A 1 9 ? 5.729 20.556 -3.294 1.00 0.00 9 ARG A N 4
ATOM 4913 C CA . ARG A 1 9 ? 5.643 19.592 -2.210 1.00 0.00 9 ARG A CA 4
ATOM 4914 C C . ARG A 1 9 ? 4.952 20.218 -0.997 1.00 0.00 9 ARG A C 4
ATOM 4915 O O . ARG A 1 9 ? 5.260 21.346 -0.616 1.00 0.00 9 ARG A O 4
ATOM 4936 N N . PHE A 1 10 ? 4.030 19.458 -0.424 1.00 0.00 10 PHE A N 4
ATOM 4937 C CA . PHE A 1 10 ? 3.292 19.924 0.738 1.00 0.00 10 PHE A CA 4
ATOM 4938 C C . PHE A 1 10 ? 2.967 18.765 1.682 1.00 0.00 10 PHE A C 4
ATOM 4939 O O . PHE A 1 10 ? 3.287 17.613 1.390 1.00 0.00 10 PHE A O 4
ATOM 4956 N N . GLU A 1 11 ? 2.335 19.109 2.794 1.00 0.00 11 GLU A N 4
ATOM 4957 C CA . GLU A 1 11 ? 1.962 18.111 3.783 1.00 0.00 11 GLU A CA 4
ATOM 4958 C C . GLU A 1 11 ? 1.359 16.884 3.097 1.00 0.00 11 GLU A C 4
ATOM 4959 O O . GLU A 1 11 ? 0.279 16.963 2.513 1.00 0.00 11 GLU A O 4
ATOM 4971 N N . PHE A 1 12 ? 2.082 15.777 3.191 1.00 0.00 12 PHE A N 4
ATOM 4972 C CA . PHE A 1 12 ? 1.630 14.535 2.586 1.00 0.00 12 PHE A CA 4
ATOM 4973 C C . PHE A 1 12 ? 1.447 14.695 1.076 1.00 0.00 12 PHE A C 4
ATOM 4974 O O . PHE A 1 12 ? 1.086 15.771 0.601 1.00 0.00 12 PHE A O 4
ATOM 4991 N N . VAL A 1 13 ? 1.705 13.609 0.363 1.00 0.00 13 VAL A N 4
ATOM 4992 C CA . VAL A 1 13 ? 1.573 13.615 -1.084 1.00 0.00 13 VAL A CA 4
ATOM 4993 C C . VAL A 1 13 ? 0.112 13.360 -1.460 1.00 0.00 13 VAL A C 4
ATOM 4994 O O . VAL A 1 13 ? -0.452 12.325 -1.108 1.00 0.00 13 VAL A O 4
ATOM 5007 N N . GLY A 1 14 ? -0.460 14.321 -2.170 1.00 0.00 14 GLY A N 4
ATOM 5008 C CA . GLY A 1 14 ? -1.844 14.214 -2.597 1.00 0.00 14 GLY A CA 4
ATOM 5009 C C . GLY A 1 14 ? -2.793 14.257 -1.398 1.00 0.00 14 GLY A C 4
ATOM 5010 O O . GLY A 1 14 ? -3.138 15.334 -0.913 1.00 0.00 14 GLY A O 4
ATOM 5014 N N . TRP A 1 15 ? -3.188 13.073 -0.954 1.00 0.00 15 TRP A N 4
ATOM 5015 C CA . TRP A 1 15 ? -4.090 12.962 0.180 1.00 0.00 15 TRP A CA 4
ATOM 5016 C C . TRP A 1 15 ? -3.363 12.201 1.290 1.00 0.00 15 TRP A C 4
ATOM 5017 O O . TRP A 1 15 ? -3.117 12.749 2.364 1.00 0.00 15 TRP A O 4
ATOM 5038 N N . GLY A 1 16 ? -3.038 10.952 0.993 1.00 0.00 16 GLY A N 4
ATOM 5039 C CA . GLY A 1 16 ? -2.343 10.111 1.953 1.00 0.00 16 GLY A CA 4
ATOM 5040 C C . GLY A 1 16 ? -0.850 10.441 1.992 1.00 0.00 16 GLY A C 4
ATOM 5041 O O . GLY A 1 16 ? -0.405 11.397 1.358 1.00 0.00 16 GLY A O 4
ATOM 5045 N N . SER A 1 17 ? -0.117 9.632 2.743 1.00 0.00 17 SER A N 4
ATOM 5046 C CA . SER A 1 17 ? 1.318 9.827 2.873 1.00 0.00 17 SER A CA 4
ATOM 5047 C C . SER A 1 17 ? 2.050 9.086 1.752 1.00 0.00 17 SER A C 4
ATOM 5048 O O . SER A 1 17 ? 1.597 8.037 1.298 1.00 0.00 17 SER A O 4
ATOM 5056 N N . ARG A 1 18 ? 3.169 9.662 1.338 1.00 0.00 18 ARG A N 4
ATOM 5057 C CA . ARG A 1 18 ? 3.968 9.070 0.279 1.00 0.00 18 ARG A CA 4
ATOM 5058 C C . ARG A 1 18 ? 4.011 7.548 0.434 1.00 0.00 18 ARG A C 4
ATOM 5059 O O . ARG A 1 18 ? 3.882 6.817 -0.546 1.00 0.00 18 ARG A O 4
ATOM 5080 N N . GLN A 1 19 ? 4.192 7.116 1.674 1.00 0.00 19 GLN A N 4
ATOM 5081 C CA . GLN A 1 19 ? 4.254 5.695 1.969 1.00 0.00 19 GLN A CA 4
ATOM 5082 C C . GLN A 1 19 ? 3.146 4.949 1.223 1.00 0.00 19 GLN A C 4
ATOM 5083 O O . GLN A 1 19 ? 3.326 4.552 0.073 1.00 0.00 19 GLN A O 4
ATOM 5097 N N . LEU A 1 20 ? 2.024 4.781 1.908 1.00 0.00 20 LEU A N 4
ATOM 5098 C CA . LEU A 1 20 ? 0.887 4.090 1.325 1.00 0.00 20 LEU A CA 4
ATOM 5099 C C . LEU A 1 20 ? 0.785 4.448 -0.159 1.00 0.00 20 LEU A C 4
ATOM 5100 O O . LEU A 1 20 ? 0.769 3.565 -1.015 1.00 0.00 20 LEU A O 4
ATOM 5116 N N . ILE A 1 21 ? 0.719 5.746 -0.419 1.00 0.00 21 ILE A N 4
ATOM 5117 C CA . ILE A 1 21 ? 0.619 6.232 -1.785 1.00 0.00 21 ILE A CA 4
ATOM 5118 C C . ILE A 1 21 ? 1.558 5.421 -2.680 1.00 0.00 21 ILE A C 4
ATOM 5119 O O . ILE A 1 21 ? 1.138 4.893 -3.709 1.00 0.00 21 ILE A O 4
ATOM 5135 N N . GLU A 1 22 ? 2.811 5.348 -2.256 1.00 0.00 22 GLU A N 4
ATOM 5136 C CA . GLU A 1 22 ? 3.813 4.610 -3.007 1.00 0.00 22 GLU A CA 4
ATOM 5137 C C . GLU A 1 22 ? 3.395 3.145 -3.153 1.00 0.00 22 GLU A C 4
ATOM 5138 O O . GLU A 1 22 ? 3.333 2.622 -4.264 1.00 0.00 22 GLU A O 4
ATOM 5150 N N . PHE A 1 23 ? 3.118 2.526 -2.015 1.00 0.00 23 PHE A N 4
ATOM 5151 C CA . PHE A 1 23 ? 2.707 1.132 -2.002 1.00 0.00 23 PHE A CA 4
ATOM 5152 C C . PHE A 1 23 ? 1.590 0.880 -3.017 1.00 0.00 23 PHE A C 4
ATOM 5153 O O . PHE A 1 23 ? 1.550 -0.172 -3.654 1.00 0.00 23 PHE A O 4
ATOM 5170 N N . LEU A 1 24 ? 0.710 1.863 -3.136 1.00 0.00 24 LEU A N 4
ATOM 5171 C CA . LEU A 1 24 ? -0.405 1.762 -4.063 1.00 0.00 24 LEU A CA 4
ATOM 5172 C C . LEU A 1 24 ? 0.090 2.048 -5.482 1.00 0.00 24 LEU A C 4
ATOM 5173 O O . LEU A 1 24 ? -0.343 1.402 -6.435 1.00 0.00 24 LEU A O 4
ATOM 5189 N N . HIS A 1 25 ? 0.989 3.016 -5.577 1.00 0.00 25 HIS A N 4
ATOM 5190 C CA . HIS A 1 25 ? 1.546 3.396 -6.864 1.00 0.00 25 HIS A CA 4
ATOM 5191 C C . HIS A 1 25 ? 2.240 2.189 -7.499 1.00 0.00 25 HIS A C 4
ATOM 5192 O O . HIS A 1 25 ? 2.040 1.902 -8.678 1.00 0.00 25 HIS A O 4
ATOM 5206 N N . SER A 1 26 ? 3.041 1.513 -6.688 1.00 0.00 26 SER A N 4
ATOM 5207 C CA . SER A 1 26 ? 3.765 0.343 -7.156 1.00 0.00 26 SER A CA 4
ATOM 5208 C C . SER A 1 26 ? 2.782 -0.711 -7.668 1.00 0.00 26 SER A C 4
ATOM 5209 O O . SER A 1 26 ? 2.790 -1.050 -8.850 1.00 0.00 26 SER A O 4
ATOM 5217 N N . LEU A 1 27 ? 1.958 -1.200 -6.753 1.00 0.00 27 LEU A N 4
ATOM 5218 C CA . LEU A 1 27 ? 0.971 -2.209 -7.097 1.00 0.00 27 LEU A CA 4
ATOM 5219 C C . LEU A 1 27 ? 0.350 -1.867 -8.453 1.00 0.00 27 LEU A C 4
ATOM 5220 O O . LEU A 1 27 ? -0.034 -2.760 -9.206 1.00 0.00 27 LEU A O 4
ATOM 5236 N N . GLY A 1 28 ? 0.271 -0.572 -8.722 1.00 0.00 28 GLY A N 4
ATOM 5237 C CA . GLY A 1 28 ? -0.297 -0.101 -9.974 1.00 0.00 28 GLY A CA 4
ATOM 5238 C C . GLY A 1 28 ? -1.650 0.574 -9.742 1.00 0.00 28 GLY A C 4
ATOM 5239 O O . GLY A 1 28 ? -2.397 0.815 -10.689 1.00 0.00 28 GLY A O 4
ATOM 5243 N N . LYS A 1 29 ? -1.925 0.859 -8.478 1.00 0.00 29 LYS A N 4
ATOM 5244 C CA . LYS A 1 29 ? -3.175 1.501 -8.110 1.00 0.00 29 LYS A CA 4
ATOM 5245 C C . LYS A 1 29 ? -3.144 2.964 -8.559 1.00 0.00 29 LYS A C 4
ATOM 5246 O O . LYS A 1 29 ? -2.095 3.606 -8.522 1.00 0.00 29 LYS A O 4
ATOM 5265 N N . ASP A 1 30 ? -4.306 3.448 -8.972 1.00 0.00 30 ASP A N 4
ATOM 5266 C CA . ASP A 1 30 ? -4.424 4.823 -9.427 1.00 0.00 30 ASP A CA 4
ATOM 5267 C C . ASP A 1 30 ? -4.944 5.692 -8.280 1.00 0.00 30 ASP A C 4
ATOM 5268 O O . ASP A 1 30 ? -6.129 5.651 -7.953 1.00 0.00 30 ASP A O 4
ATOM 5277 N N . THR A 1 31 ? -4.032 6.458 -7.701 1.00 0.00 31 THR A N 4
ATOM 5278 C CA . THR A 1 31 ? -4.383 7.336 -6.597 1.00 0.00 31 THR A CA 4
ATOM 5279 C C . THR A 1 31 ? -4.817 8.706 -7.123 1.00 0.00 31 THR A C 4
ATOM 5280 O O . THR A 1 31 ? -4.385 9.737 -6.610 1.00 0.00 31 THR A O 4
ATOM 5291 N N . SER A 1 32 ? -5.668 8.672 -8.138 1.00 0.00 32 SER A N 4
ATOM 5292 C CA . SER A 1 32 ? -6.166 9.898 -8.738 1.00 0.00 32 SER A CA 4
ATOM 5293 C C . SER A 1 32 ? -7.208 10.543 -7.823 1.00 0.00 32 SER A C 4
ATOM 5294 O O . SER A 1 32 ? -7.232 11.763 -7.667 1.00 0.00 32 SER A O 4
ATOM 5302 N N . GLU A 1 33 ? -8.043 9.696 -7.241 1.00 0.00 33 GLU A N 4
ATOM 5303 C CA . GLU A 1 33 ? -9.085 10.168 -6.344 1.00 0.00 33 GLU A CA 4
ATOM 5304 C C . GLU A 1 33 ? -8.995 9.447 -4.998 1.00 0.00 33 GLU A C 4
ATOM 5305 O O . GLU A 1 33 ? -8.781 8.236 -4.952 1.00 0.00 33 GLU A O 4
ATOM 5317 N N . MET A 1 34 ? -9.162 10.220 -3.936 1.00 0.00 34 MET A N 4
ATOM 5318 C CA . MET A 1 34 ? -9.102 9.670 -2.592 1.00 0.00 34 MET A CA 4
ATOM 5319 C C . MET A 1 34 ? -9.750 8.285 -2.538 1.00 0.00 34 MET A C 4
ATOM 5320 O O . MET A 1 34 ? -10.971 8.170 -2.443 1.00 0.00 34 MET A O 4
ATOM 5334 N N . ILE A 1 35 ? -8.903 7.268 -2.600 1.00 0.00 35 ILE A N 4
ATOM 5335 C CA . ILE A 1 35 ? -9.378 5.895 -2.558 1.00 0.00 35 ILE A CA 4
ATOM 5336 C C . ILE A 1 35 ? -9.875 5.574 -1.147 1.00 0.00 35 ILE A C 4
ATOM 5337 O O . ILE A 1 35 ? -9.415 6.169 -0.173 1.00 0.00 35 ILE A O 4
ATOM 5353 N N . SER A 1 36 ? -10.807 4.635 -1.082 1.00 0.00 36 SER A N 4
ATOM 5354 C CA . SER A 1 36 ? -11.371 4.228 0.194 1.00 0.00 36 SER A CA 4
ATOM 5355 C C . SER A 1 36 ? -10.434 3.237 0.888 1.00 0.00 36 SER A C 4
ATOM 5356 O O . SER A 1 36 ? -9.861 2.362 0.241 1.00 0.00 36 SER A O 4
ATOM 5364 N N . ARG A 1 37 ? -10.308 3.407 2.195 1.00 0.00 37 ARG A N 4
ATOM 5365 C CA . ARG A 1 37 ? -9.451 2.539 2.984 1.00 0.00 37 ARG A CA 4
ATOM 5366 C C . ARG A 1 37 ? -9.800 1.072 2.726 1.00 0.00 37 ARG A C 4
ATOM 5367 O O . ARG A 1 37 ? -8.967 0.308 2.241 1.00 0.00 37 ARG A O 4
ATOM 5388 N N . TYR A 1 38 ? -11.033 0.722 3.061 1.00 0.00 38 TYR A N 4
ATOM 5389 C CA . TYR A 1 38 ? -11.503 -0.640 2.871 1.00 0.00 38 TYR A CA 4
ATOM 5390 C C . TYR A 1 38 ? -10.948 -1.236 1.576 1.00 0.00 38 TYR A C 4
ATOM 5391 O O . TYR A 1 38 ? -10.556 -2.401 1.542 1.00 0.00 38 TYR A O 4
ATOM 5409 N N . ASP A 1 39 ? -10.932 -0.409 0.541 1.00 0.00 39 ASP A N 4
ATOM 5410 C CA . ASP A 1 39 ? -10.432 -0.839 -0.753 1.00 0.00 39 ASP A CA 4
ATOM 5411 C C . ASP A 1 39 ? -8.949 -1.193 -0.630 1.00 0.00 39 ASP A C 4
ATOM 5412 O O . ASP A 1 39 ? -8.529 -2.275 -1.036 1.00 0.00 39 ASP A O 4
ATOM 5421 N N . VAL A 1 40 ? -8.195 -0.259 -0.068 1.00 0.00 40 VAL A N 4
ATOM 5422 C CA . VAL A 1 40 ? -6.767 -0.458 0.113 1.00 0.00 40 VAL A CA 4
ATOM 5423 C C . VAL A 1 40 ? -6.531 -1.780 0.846 1.00 0.00 40 VAL A C 4
ATOM 5424 O O . VAL A 1 40 ? -5.873 -2.677 0.320 1.00 0.00 40 VAL A O 4
ATOM 5437 N N . SER A 1 41 ? -7.080 -1.860 2.050 1.00 0.00 41 SER A N 4
ATOM 5438 C CA . SER A 1 41 ? -6.937 -3.057 2.860 1.00 0.00 41 SER A CA 4
ATOM 5439 C C . SER A 1 41 ? -7.165 -4.301 2.000 1.00 0.00 41 SER A C 4
ATOM 5440 O O . SER A 1 41 ? -6.338 -5.212 1.988 1.00 0.00 41 SER A O 4
ATOM 5448 N N . ASP A 1 42 ? -8.290 -4.301 1.301 1.00 0.00 42 ASP A N 4
ATOM 5449 C CA . ASP A 1 42 ? -8.637 -5.418 0.440 1.00 0.00 42 ASP A CA 4
ATOM 5450 C C . ASP A 1 42 ? -7.474 -5.703 -0.513 1.00 0.00 42 ASP A C 4
ATOM 5451 O O . ASP A 1 42 ? -7.121 -6.859 -0.739 1.00 0.00 42 ASP A O 4
ATOM 5460 N N . THR A 1 43 ? -6.912 -4.628 -1.046 1.00 0.00 43 THR A N 4
ATOM 5461 C CA . THR A 1 43 ? -5.796 -4.748 -1.969 1.00 0.00 43 THR A CA 4
ATOM 5462 C C . THR A 1 43 ? -4.566 -5.304 -1.250 1.00 0.00 43 THR A C 4
ATOM 5463 O O . THR A 1 43 ? -3.743 -5.987 -1.858 1.00 0.00 43 THR A O 4
ATOM 5474 N N . ILE A 1 44 ? -4.479 -4.991 0.034 1.00 0.00 44 ILE A N 4
ATOM 5475 C CA . ILE A 1 44 ? -3.363 -5.451 0.843 1.00 0.00 44 ILE A CA 4
ATOM 5476 C C . ILE A 1 44 ? -3.540 -6.940 1.148 1.00 0.00 44 ILE A C 4
ATOM 5477 O O . ILE A 1 44 ? -2.668 -7.749 0.835 1.00 0.00 44 ILE A O 4
ATOM 5493 N N . ALA A 1 45 ? -4.674 -7.256 1.756 1.00 0.00 45 ALA A N 4
ATOM 5494 C CA . ALA A 1 45 ? -4.976 -8.633 2.107 1.00 0.00 45 ALA A CA 4
ATOM 5495 C C . ALA A 1 45 ? -4.783 -9.523 0.878 1.00 0.00 45 ALA A C 4
ATOM 5496 O O . ALA A 1 45 ? -4.364 -10.673 0.998 1.00 0.00 45 ALA A O 4
ATOM 5503 N N . LYS A 1 46 ? -5.098 -8.956 -0.278 1.00 0.00 46 LYS A N 4
ATOM 5504 C CA . LYS A 1 46 ? -4.965 -9.684 -1.529 1.00 0.00 46 LYS A CA 4
ATOM 5505 C C . LYS A 1 46 ? -3.486 -9.765 -1.912 1.00 0.00 46 LYS A C 4
ATOM 5506 O O . LYS A 1 46 ? -2.984 -10.838 -2.240 1.00 0.00 46 LYS A O 4
ATOM 5525 N N . TYR A 1 47 ? -2.829 -8.615 -1.857 1.00 0.00 47 TYR A N 4
ATOM 5526 C CA . TYR A 1 47 ? -1.418 -8.542 -2.194 1.00 0.00 47 TYR A CA 4
ATOM 5527 C C . TYR A 1 47 ? -0.595 -9.488 -1.316 1.00 0.00 47 TYR A C 4
ATOM 5528 O O . TYR A 1 47 ? 0.239 -10.239 -1.819 1.00 0.00 47 TYR A O 4
ATOM 5546 N N . ILE A 1 48 ? -0.859 -9.420 -0.019 1.00 0.00 48 ILE A N 4
ATOM 5547 C CA . ILE A 1 48 ? -0.153 -10.261 0.933 1.00 0.00 48 ILE A CA 4
ATOM 5548 C C . ILE A 1 48 ? -0.097 -11.693 0.398 1.00 0.00 48 ILE A C 4
ATOM 5549 O O . ILE A 1 48 ? 0.985 -12.256 0.234 1.00 0.00 48 ILE A O 4
ATOM 5565 N N . SER A 1 49 ? -1.275 -12.241 0.140 1.00 0.00 49 SER A N 4
ATOM 5566 C CA . SER A 1 49 ? -1.373 -13.597 -0.373 1.00 0.00 49 SER A CA 4
ATOM 5567 C C . SER A 1 49 ? -0.840 -13.654 -1.806 1.00 0.00 49 SER A C 4
ATOM 5568 O O . SER A 1 49 ? -0.172 -14.614 -2.186 1.00 0.00 49 SER A O 4
ATOM 5576 N N . LYS A 1 50 ? -1.157 -12.613 -2.563 1.00 0.00 50 LYS A N 4
ATOM 5577 C CA . LYS A 1 50 ? -0.718 -12.533 -3.946 1.00 0.00 50 LYS A CA 4
ATOM 5578 C C . LYS A 1 50 ? 0.736 -12.998 -4.043 1.00 0.00 50 LYS A C 4
ATOM 5579 O O . LYS A 1 50 ? 1.026 -14.013 -4.674 1.00 0.00 50 LYS A O 4
ATOM 5598 N N . GLU A 1 51 ? 1.612 -12.233 -3.409 1.00 0.00 51 GLU A N 4
ATOM 5599 C CA . GLU A 1 51 ? 3.029 -12.554 -3.416 1.00 0.00 51 GLU A CA 4
ATOM 5600 C C . GLU A 1 51 ? 3.310 -13.739 -2.490 1.00 0.00 51 GLU A C 4
ATOM 5601 O O . GLU A 1 51 ? 4.019 -14.671 -2.866 1.00 0.00 51 GLU A O 4
ATOM 5613 N N . GLY A 1 52 ? 2.739 -13.665 -1.297 1.00 0.00 52 GLY A N 4
ATOM 5614 C CA . GLY A 1 52 ? 2.919 -14.720 -0.314 1.00 0.00 52 GLY A CA 4
ATOM 5615 C C . GLY A 1 52 ? 3.564 -14.177 0.962 1.00 0.00 52 GLY A C 4
ATOM 5616 O O . GLY A 1 52 ? 4.496 -14.777 1.495 1.00 0.00 52 GLY A O 4
ATOM 5620 N N . LEU A 1 53 ? 3.043 -13.046 1.415 1.00 0.00 53 LEU A N 4
ATOM 5621 C CA . LEU A 1 53 ? 3.557 -12.415 2.619 1.00 0.00 53 LEU A CA 4
ATOM 5622 C C . LEU A 1 53 ? 3.055 -13.180 3.845 1.00 0.00 53 LEU A C 4
ATOM 5623 O O . LEU A 1 53 ? 3.634 -13.078 4.925 1.00 0.00 53 LEU A O 4
ATOM 5639 N N . LEU A 1 54 ? 1.982 -13.929 3.637 1.00 0.00 54 LEU A N 4
ATOM 5640 C CA . LEU A 1 54 ? 1.395 -14.712 4.712 1.00 0.00 54 LEU A CA 4
ATOM 5641 C C . LEU A 1 54 ? 2.501 -15.478 5.441 1.00 0.00 54 LEU A C 4
ATOM 5642 O O . LEU A 1 54 ? 3.629 -15.558 4.957 1.00 0.00 54 LEU A O 4
ATOM 5658 N N . ASP A 1 55 ? 2.138 -16.022 6.594 1.00 0.00 55 ASP A N 4
ATOM 5659 C CA . ASP A 1 55 ? 3.085 -16.779 7.394 1.00 0.00 55 ASP A CA 4
ATOM 5660 C C . ASP A 1 55 ? 2.651 -18.245 7.439 1.00 0.00 55 ASP A C 4
ATOM 5661 O O . ASP A 1 55 ? 1.462 -18.542 7.536 1.00 0.00 55 ASP A O 4
ATOM 5670 N N . PRO A 1 56 ? 3.666 -19.147 7.364 1.00 0.00 56 PRO A N 4
ATOM 5671 C CA . PRO A 1 56 ? 3.402 -20.576 7.395 1.00 0.00 56 PRO A CA 4
ATOM 5672 C C . PRO A 1 56 ? 3.049 -21.038 8.810 1.00 0.00 56 PRO A C 4
ATOM 5673 O O . PRO A 1 56 ? 2.249 -21.956 8.986 1.00 0.00 56 PRO A O 4
ATOM 5684 N N . SER A 1 57 ? 3.663 -20.380 9.783 1.00 0.00 57 SER A N 4
ATOM 5685 C CA . SER A 1 57 ? 3.425 -20.712 11.177 1.00 0.00 57 SER A CA 4
ATOM 5686 C C . SER A 1 57 ? 1.992 -20.340 11.566 1.00 0.00 57 SER A C 4
ATOM 5687 O O . SER A 1 57 ? 1.386 -20.993 12.414 1.00 0.00 57 SER A O 4
ATOM 5695 N N . ASN A 1 58 ? 1.493 -19.293 10.926 1.00 0.00 58 ASN A N 4
ATOM 5696 C CA . ASN A 1 58 ? 0.143 -18.826 11.195 1.00 0.00 58 ASN A CA 4
ATOM 5697 C C . ASN A 1 58 ? -0.286 -17.858 10.091 1.00 0.00 58 ASN A C 4
ATOM 5698 O O . ASN A 1 58 ? 0.117 -16.696 10.089 1.00 0.00 58 ASN A O 4
ATOM 5709 N N . LYS A 1 59 ? -1.098 -18.372 9.178 1.00 0.00 59 LYS A N 4
ATOM 5710 C CA . LYS A 1 59 ? -1.585 -17.568 8.072 1.00 0.00 59 LYS A CA 4
ATOM 5711 C C . LYS A 1 59 ? -2.294 -16.328 8.621 1.00 0.00 59 LYS A C 4
ATOM 5712 O O . LYS A 1 59 ? -2.234 -15.256 8.020 1.00 0.00 59 LYS A O 4
ATOM 5731 N N . LYS A 1 60 ? -2.948 -16.515 9.758 1.00 0.00 60 LYS A N 4
ATOM 5732 C CA . LYS A 1 60 ? -3.667 -15.425 10.396 1.00 0.00 60 LYS A CA 4
ATOM 5733 C C . LYS A 1 60 ? -2.761 -14.194 10.465 1.00 0.00 60 LYS A C 4
ATOM 5734 O O . LYS A 1 60 ? -3.245 -13.063 10.480 1.00 0.00 60 LYS A O 4
ATOM 5753 N N . LYS A 1 61 ? -1.463 -14.455 10.505 1.00 0.00 61 LYS A N 4
ATOM 5754 C CA . LYS A 1 61 ? -0.485 -13.382 10.572 1.00 0.00 61 LYS A CA 4
ATOM 5755 C C . LYS A 1 61 ? -0.016 -13.036 9.157 1.00 0.00 61 LYS A C 4
ATOM 5756 O O . LYS A 1 61 ? -0.470 -13.638 8.185 1.00 0.00 61 LYS A O 4
ATOM 5775 N N . VAL A 1 62 ? 0.886 -12.069 9.087 1.00 0.00 62 VAL A N 4
ATOM 5776 C CA . VAL A 1 62 ? 1.421 -11.636 7.807 1.00 0.00 62 VAL A CA 4
ATOM 5777 C C . VAL A 1 62 ? 2.898 -11.271 7.974 1.00 0.00 62 VAL A C 4
ATOM 5778 O O . VAL A 1 62 ? 3.292 -10.715 8.998 1.00 0.00 62 VAL A O 4
ATOM 5791 N N . VAL A 1 63 ? 3.675 -11.600 6.953 1.00 0.00 63 VAL A N 4
ATOM 5792 C CA . VAL A 1 63 ? 5.099 -11.314 6.973 1.00 0.00 63 VAL A CA 4
ATOM 5793 C C . VAL A 1 63 ? 5.424 -10.282 5.892 1.00 0.00 63 VAL A C 4
ATOM 5794 O O . VAL A 1 63 ? 5.463 -10.611 4.707 1.00 0.00 63 VAL A O 4
ATOM 5807 N N . CYS A 1 64 ? 5.649 -9.055 6.338 1.00 0.00 64 CYS A N 4
ATOM 5808 C CA . CYS A 1 64 ? 5.968 -7.973 5.422 1.00 0.00 64 CYS A CA 4
ATOM 5809 C C . CYS A 1 64 ? 7.221 -8.364 4.635 1.00 0.00 64 CYS A C 4
ATOM 5810 O O . CYS A 1 64 ? 8.095 -9.055 5.156 1.00 0.00 64 CYS A O 4
ATOM 5818 N N . ASP A 1 65 ? 7.268 -7.904 3.394 1.00 0.00 65 ASP A N 4
ATOM 5819 C CA . ASP A 1 65 ? 8.399 -8.197 2.530 1.00 0.00 65 ASP A CA 4
ATOM 5820 C C . ASP A 1 65 ? 9.293 -6.960 2.430 1.00 0.00 65 ASP A C 4
ATOM 5821 O O . ASP A 1 65 ? 10.490 -7.031 2.706 1.00 0.00 65 ASP A O 4
ATOM 5830 N N . LYS A 1 66 ? 8.678 -5.855 2.036 1.00 0.00 66 LYS A N 4
ATOM 5831 C CA . LYS A 1 66 ? 9.404 -4.603 1.897 1.00 0.00 66 LYS A CA 4
ATOM 5832 C C . LYS A 1 66 ? 8.407 -3.459 1.706 1.00 0.00 66 LYS A C 4
ATOM 5833 O O . LYS A 1 66 ? 8.489 -2.439 2.388 1.00 0.00 66 LYS A O 4
ATOM 5852 N N . ARG A 1 67 ? 7.487 -3.667 0.775 1.00 0.00 67 ARG A N 4
ATOM 5853 C CA . ARG A 1 67 ? 6.475 -2.666 0.486 1.00 0.00 67 ARG A CA 4
ATOM 5854 C C . ARG A 1 67 ? 5.727 -2.282 1.764 1.00 0.00 67 ARG A C 4
ATOM 5855 O O . ARG A 1 67 ? 5.596 -1.101 2.081 1.00 0.00 67 ARG A O 4
ATOM 5876 N N . LEU A 1 68 ? 5.255 -3.303 2.465 1.00 0.00 68 LEU A N 4
ATOM 5877 C CA . LEU A 1 68 ? 4.523 -3.088 3.701 1.00 0.00 68 LEU A CA 4
ATOM 5878 C C . LEU A 1 68 ? 5.434 -2.389 4.712 1.00 0.00 68 LEU A C 4
ATOM 5879 O O . LEU A 1 68 ? 4.982 -1.535 5.474 1.00 0.00 68 LEU A O 4
ATOM 5895 N N . VAL A 1 69 ? 6.700 -2.777 4.688 1.00 0.00 69 VAL A N 4
ATOM 5896 C CA . VAL A 1 69 ? 7.678 -2.198 5.593 1.00 0.00 69 VAL A CA 4
ATOM 5897 C C . VAL A 1 69 ? 7.771 -0.691 5.341 1.00 0.00 69 VAL A C 4
ATOM 5898 O O . VAL A 1 69 ? 7.546 0.108 6.248 1.00 0.00 69 VAL A O 4
ATOM 5911 N N . LEU A 1 70 ? 8.102 -0.350 4.104 1.00 0.00 70 LEU A N 4
ATOM 5912 C CA . LEU A 1 70 ? 8.227 1.046 3.721 1.00 0.00 70 LEU A CA 4
ATOM 5913 C C . LEU A 1 70 ? 6.972 1.805 4.158 1.00 0.00 70 LEU A C 4
ATOM 5914 O O . LEU A 1 70 ? 7.015 3.017 4.364 1.00 0.00 70 LEU A O 4
ATOM 5930 N N . LEU A 1 71 ? 5.884 1.060 4.286 1.00 0.00 71 LEU A N 4
ATOM 5931 C CA . LEU A 1 71 ? 4.619 1.646 4.694 1.00 0.00 71 LEU A CA 4
ATOM 5932 C C . LEU A 1 71 ? 4.578 1.750 6.220 1.00 0.00 71 LEU A C 4
ATOM 5933 O O . LEU A 1 71 ? 4.687 2.843 6.774 1.00 0.00 71 LEU A O 4
ATOM 5949 N N . PHE A 1 72 ? 4.422 0.598 6.855 1.00 0.00 72 PHE A N 4
ATOM 5950 C CA . PHE A 1 72 ? 4.366 0.546 8.306 1.00 0.00 72 PHE A CA 4
ATOM 5951 C C . PHE A 1 72 ? 5.771 0.585 8.911 1.00 0.00 72 PHE A C 4
ATOM 5952 O O . PHE A 1 72 ? 6.079 1.461 9.717 1.00 0.00 72 PHE A O 4
ATOM 5969 N N . GLY A 1 73 ? 6.585 -0.376 8.499 1.00 0.00 73 GLY A N 4
ATOM 5970 C CA . GLY A 1 73 ? 7.950 -0.462 8.990 1.00 0.00 73 GLY A CA 4
ATOM 5971 C C . GLY A 1 73 ? 8.151 -1.725 9.830 1.00 0.00 73 GLY A C 4
ATOM 5972 O O . GLY A 1 73 ? 9.254 -1.989 10.305 1.00 0.00 73 GLY A O 4
ATOM 5976 N N . THR A 1 74 ? 7.067 -2.471 9.988 1.00 0.00 74 THR A N 4
ATOM 5977 C CA . THR A 1 74 ? 7.111 -3.700 10.762 1.00 0.00 74 THR A CA 4
ATOM 5978 C C . THR A 1 74 ? 7.414 -4.893 9.854 1.00 0.00 74 THR A C 4
ATOM 5979 O O . THR A 1 74 ? 7.233 -4.815 8.639 1.00 0.00 74 THR A O 4
ATOM 5990 N N . ARG A 1 75 ? 7.871 -5.969 10.476 1.00 0.00 75 ARG A N 4
ATOM 5991 C CA . ARG A 1 75 ? 8.202 -7.177 9.739 1.00 0.00 75 ARG A CA 4
ATOM 5992 C C . ARG A 1 75 ? 6.969 -8.074 9.611 1.00 0.00 75 ARG A C 4
ATOM 5993 O O . ARG A 1 75 ? 6.756 -8.697 8.572 1.00 0.00 75 ARG A O 4
ATOM 6014 N N . THR A 1 76 ? 6.190 -8.112 10.682 1.00 0.00 76 THR A N 4
ATOM 6015 C CA . THR A 1 76 ? 4.984 -8.922 10.702 1.00 0.00 76 THR A CA 4
ATOM 6016 C C . THR A 1 76 ? 3.798 -8.102 11.212 1.00 0.00 76 THR A C 4
ATOM 6017 O O . THR A 1 76 ? 3.960 -7.238 12.073 1.00 0.00 76 THR A O 4
ATOM 6028 N N . ILE A 1 77 ? 2.631 -8.400 10.659 1.00 0.00 77 ILE A N 4
ATOM 6029 C CA . ILE A 1 77 ? 1.419 -7.700 11.047 1.00 0.00 77 ILE A CA 4
ATOM 6030 C C . ILE A 1 77 ? 0.229 -8.658 10.948 1.00 0.00 77 ILE A C 4
ATOM 6031 O O . ILE A 1 77 ? 0.380 -9.797 10.511 1.00 0.00 77 ILE A O 4
ATOM 6047 N N . PHE A 1 78 ? -0.926 -8.159 11.363 1.00 0.00 78 PHE A N 4
ATOM 6048 C CA . PHE A 1 78 ? -2.141 -8.956 11.327 1.00 0.00 78 PHE A CA 4
ATOM 6049 C C . PHE A 1 78 ? -2.985 -8.614 10.097 1.00 0.00 78 PHE A C 4
ATOM 6050 O O . PHE A 1 78 ? -3.276 -7.446 9.845 1.00 0.00 78 PHE A O 4
ATOM 6067 N N . ARG A 1 79 ? -3.354 -9.654 9.364 1.00 0.00 79 ARG A N 4
ATOM 6068 C CA . ARG A 1 79 ? -4.159 -9.479 8.167 1.00 0.00 79 ARG A CA 4
ATOM 6069 C C . ARG A 1 79 ? -5.457 -8.742 8.504 1.00 0.00 79 ARG A C 4
ATOM 6070 O O . ARG A 1 79 ? -6.074 -8.134 7.631 1.00 0.00 79 ARG A O 4
ATOM 6091 N N . MET A 1 80 ? -5.833 -8.821 9.772 1.00 0.00 80 MET A N 4
ATOM 6092 C CA . MET A 1 80 ? -7.047 -8.170 10.234 1.00 0.00 80 MET A CA 4
ATOM 6093 C C . MET A 1 80 ? -6.729 -6.833 10.907 1.00 0.00 80 MET A C 4
ATOM 6094 O O . MET A 1 80 ? -7.627 -6.156 11.407 1.00 0.00 80 MET A O 4
ATOM 6108 N N . LYS A 1 81 ? -5.449 -6.492 10.899 1.00 0.00 81 LYS A N 4
ATOM 6109 C CA . LYS A 1 81 ? -5.001 -5.249 11.503 1.00 0.00 81 LYS A CA 4
ATOM 6110 C C . LYS A 1 81 ? -4.687 -4.236 10.400 1.00 0.00 81 LYS A C 4
ATOM 6111 O O . LYS A 1 81 ? -4.727 -3.029 10.631 1.00 0.00 81 LYS A O 4
ATOM 6130 N N . VAL A 1 82 ? -4.380 -4.765 9.224 1.00 0.00 82 VAL A N 4
ATOM 6131 C CA . VAL A 1 82 ? -4.059 -3.923 8.085 1.00 0.00 82 VAL A CA 4
ATOM 6132 C C . VAL A 1 82 ? -4.998 -2.715 8.069 1.00 0.00 82 VAL A C 4
ATOM 6133 O O . VAL A 1 82 ? -4.559 -1.581 8.253 1.00 0.00 82 VAL A O 4
ATOM 6146 N N . TYR A 1 83 ? -6.272 -3.000 7.845 1.00 0.00 83 TYR A N 4
ATOM 6147 C CA . TYR A 1 83 ? -7.277 -1.951 7.802 1.00 0.00 83 TYR A CA 4
ATOM 6148 C C . TYR A 1 83 ? -7.015 -0.896 8.879 1.00 0.00 83 TYR A C 4
ATOM 6149 O O . TYR A 1 83 ? -6.896 0.290 8.576 1.00 0.00 83 TYR A O 4
AT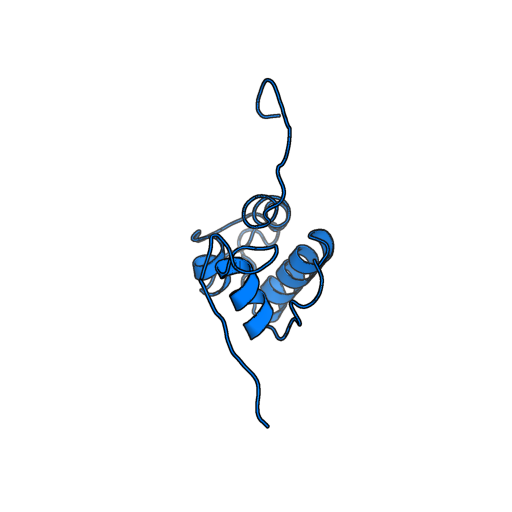OM 6167 N N . ASP A 1 84 ? -6.933 -1.366 10.115 1.00 0.00 84 ASP A N 4
ATOM 6168 C CA . ASP A 1 84 ? -6.688 -0.479 11.239 1.00 0.00 84 ASP A CA 4
ATOM 6169 C C . ASP A 1 84 ? -5.347 0.230 11.040 1.00 0.00 84 ASP A C 4
ATOM 6170 O O . ASP A 1 84 ? -5.276 1.457 11.088 1.00 0.00 84 ASP A O 4
ATOM 6179 N N . LEU A 1 85 ? -4.316 -0.573 10.821 1.00 0.00 85 LEU A N 4
ATOM 6180 C CA . LEU A 1 85 ? -2.981 -0.038 10.614 1.00 0.00 85 LEU A CA 4
ATOM 6181 C C . LEU A 1 85 ? -3.066 1.207 9.729 1.00 0.00 85 LEU A C 4
ATOM 6182 O O . LEU A 1 85 ? -2.438 2.224 10.020 1.00 0.00 85 LEU A O 4
ATOM 6198 N N . LEU A 1 86 ? -3.850 1.087 8.667 1.00 0.00 86 LEU A N 4
ATOM 6199 C CA . LEU A 1 86 ? -4.026 2.191 7.738 1.00 0.00 86 LEU A CA 4
ATOM 6200 C C . LEU A 1 86 ? -4.867 3.282 8.403 1.00 0.00 86 LEU A C 4
ATOM 6201 O O . LEU A 1 86 ? -6.063 3.099 8.626 1.00 0.00 86 LEU A O 4
ATOM 6217 N N . GLU A 1 87 ? -4.210 4.393 8.700 1.00 0.00 87 GLU A N 4
ATOM 6218 C CA . GLU A 1 87 ? -4.883 5.514 9.335 1.00 0.00 87 GLU A CA 4
ATOM 6219 C C . GLU A 1 87 ? -4.012 6.769 9.257 1.00 0.00 87 GLU A C 4
ATOM 6220 O O . GLU A 1 87 ? -4.475 7.825 8.828 1.00 0.00 87 GLU A O 4
ATOM 6232 N N . LYS A 1 88 ? -2.765 6.613 9.679 1.00 0.00 88 LYS A N 4
ATOM 6233 C CA . LYS A 1 88 ? -1.825 7.721 9.662 1.00 0.00 88 LYS A CA 4
ATOM 6234 C C . LYS A 1 88 ? -1.413 8.012 8.218 1.00 0.00 88 LYS A C 4
ATOM 6235 O O . LYS A 1 88 ? -0.824 9.055 7.935 1.00 0.00 88 LYS A O 4
ATOM 6254 N N . HIS A 1 89 ? -1.737 7.072 7.342 1.00 0.00 89 HIS A N 4
ATOM 6255 C CA . HIS A 1 89 ? -1.408 7.215 5.935 1.00 0.00 89 HIS A CA 4
ATOM 6256 C C . HIS A 1 89 ? -2.513 8.001 5.226 1.00 0.00 89 HIS A C 4
ATOM 6257 O O . HIS A 1 89 ? -2.362 8.384 4.067 1.00 0.00 89 HIS A O 4
ATOM 6271 N N . TYR A 1 90 ? -3.600 8.217 5.952 1.00 0.00 90 TYR A N 4
ATOM 6272 C CA . TYR A 1 90 ? -4.730 8.950 5.408 1.00 0.00 90 TYR A CA 4
ATOM 6273 C C . TYR A 1 90 ? -4.914 10.288 6.127 1.00 0.00 90 TYR A C 4
ATOM 6274 O O . TYR A 1 90 ? -4.907 10.342 7.356 1.00 0.00 90 TYR A O 4
ATOM 6292 N N . LYS A 1 91 ? -5.075 11.334 5.331 1.00 0.00 91 LYS A N 4
ATOM 6293 C CA . LYS A 1 91 ? -5.261 12.668 5.876 1.00 0.00 91 LYS A CA 4
ATOM 6294 C C . LYS A 1 91 ? -6.714 12.832 6.326 1.00 0.00 91 LYS A C 4
ATOM 6295 O O . LYS A 1 91 ? -7.285 11.929 6.936 1.00 0.00 91 LYS A O 4
ATOM 6314 N N . GLU A 1 92 ? -7.271 13.992 6.009 1.00 0.00 92 GLU A N 4
ATOM 6315 C CA . GLU A 1 92 ? -8.646 14.286 6.373 1.00 0.00 92 GLU A CA 4
ATOM 6316 C C . GLU A 1 92 ? -9.611 13.497 5.486 1.00 0.00 92 GLU A C 4
ATOM 6317 O O . GLU A 1 92 ? -10.100 14.013 4.482 1.00 0.00 92 GLU A O 4
ATOM 6329 N N . ASN A 1 93 ? -9.856 12.258 5.888 1.00 0.00 93 ASN A N 4
ATOM 6330 C CA . ASN A 1 93 ? -10.753 11.393 5.142 1.00 0.00 93 ASN A CA 4
ATOM 6331 C C . ASN A 1 93 ? -12.196 11.674 5.567 1.00 0.00 93 ASN A C 4
ATOM 6332 O O . ASN A 1 93 ? -12.434 12.259 6.622 1.00 0.00 93 ASN A O 4
ATOM 6343 N N . GLN A 1 94 ? -13.122 11.244 4.722 1.00 0.00 94 GLN A N 4
ATOM 6344 C CA . GLN A 1 94 ? -14.535 11.442 4.996 1.00 0.00 94 GLN A CA 4
ATOM 6345 C C . GLN A 1 94 ? -15.023 10.424 6.028 1.00 0.00 94 GLN A C 4
ATOM 6346 O O . GLN A 1 94 ? -15.629 9.414 5.671 1.00 0.00 94 GLN A O 4
ATOM 6360 N N . ASP A 1 95 ? -14.742 10.724 7.288 1.00 0.00 95 ASP A N 4
ATOM 6361 C CA . ASP A 1 95 ? -15.145 9.847 8.374 1.00 0.00 95 ASP A CA 4
ATOM 6362 C C . ASP A 1 95 ? -14.579 10.380 9.691 1.00 0.00 95 ASP A C 4
ATOM 6363 O O . ASP A 1 95 ? -15.326 10.622 10.639 1.00 0.00 95 ASP A O 4
ATOM 6372 N N . SER A 1 96 ? -13.265 10.548 9.709 1.00 0.00 96 SER A N 4
ATOM 6373 C CA . SER A 1 96 ? -12.591 11.049 10.895 1.00 0.00 96 SER A CA 4
ATOM 6374 C C . SER A 1 96 ? -12.560 9.966 11.975 1.00 0.00 96 SER A C 4
ATOM 6375 O O . SER A 1 96 ? -11.488 9.567 12.429 1.00 0.00 96 SER A O 4
ATOM 6383 N N . GLY A 1 97 ? -13.748 9.522 12.357 1.00 0.00 97 GLY A N 4
ATOM 6384 C CA . GLY A 1 97 ? -13.871 8.493 13.376 1.00 0.00 97 GLY A CA 4
ATOM 6385 C C . GLY A 1 97 ? -15.076 8.759 14.281 1.00 0.00 97 GLY A C 4
ATOM 6386 O O . GLY A 1 97 ? -16.083 8.057 14.202 1.00 0.00 97 GLY A O 4
ATOM 6390 N N . PRO A 1 98 ? -14.930 9.802 15.142 1.00 0.00 98 PRO A N 4
ATOM 6391 C CA . PRO A 1 98 ? -13.704 10.582 15.170 1.00 0.00 98 PRO A CA 4
ATOM 6392 C C . PRO A 1 98 ? -12.578 9.810 15.860 1.00 0.00 98 PRO A C 4
ATOM 6393 O O . PRO A 1 98 ? -12.725 8.626 16.160 1.00 0.00 98 PRO A O 4
ATOM 6404 N N . SER A 1 99 ? -11.478 10.511 16.092 1.00 0.00 99 SER A N 4
ATOM 6405 C CA . SER A 1 99 ? -10.328 9.906 16.741 1.00 0.00 99 SER A CA 4
ATOM 6406 C C . SER A 1 99 ? -10.315 10.267 18.228 1.00 0.00 99 SER A C 4
ATOM 6407 O O . SER A 1 99 ? -10.555 11.417 18.593 1.00 0.00 99 SER A O 4
ATOM 6415 N N . SER A 1 100 ? -10.032 9.264 19.045 1.00 0.00 100 SER A N 4
ATOM 6416 C CA . SER A 1 100 ? -9.985 9.462 20.484 1.00 0.00 100 SER A CA 4
ATOM 6417 C C . SER A 1 100 ? -9.160 8.352 21.138 1.00 0.00 100 SER A C 4
ATOM 6418 O O . SER A 1 100 ? -9.682 7.276 21.430 1.00 0.00 100 SER A O 4
ATOM 6426 N N . GLY A 1 101 ? -7.887 8.650 21.349 1.00 0.00 101 GLY A N 4
ATOM 6427 C CA . GLY A 1 101 ? -6.985 7.691 21.963 1.00 0.00 101 GLY A CA 4
ATOM 6428 C C . GLY A 1 101 ? -7.411 7.379 23.400 1.00 0.00 101 GLY A C 4
ATOM 6429 O O . GLY A 1 101 ? -7.236 8.204 24.295 1.00 0.00 101 GLY A O 4
ATOM 6433 N N . GLY A 1 1 ? 16.244 16.970 -7.133 1.00 0.00 1 GLY A N 5
ATOM 6434 C CA . GLY A 1 1 ? 15.798 18.302 -6.761 1.00 0.00 1 GLY A CA 5
ATOM 6435 C C . GLY A 1 1 ? 16.646 18.864 -5.618 1.00 0.00 1 GLY A C 5
ATOM 6436 O O . GLY A 1 1 ? 17.040 18.130 -4.713 1.00 0.00 1 GLY A O 5
ATOM 6440 N N . SER A 1 2 ? 16.901 20.162 -5.697 1.00 0.00 2 SER A N 5
ATOM 6441 C CA . SER A 1 2 ? 17.695 20.831 -4.680 1.00 0.00 2 SER A CA 5
ATOM 6442 C C . SER A 1 2 ? 17.099 20.572 -3.296 1.00 0.00 2 SER A C 5
ATOM 6443 O O . SER A 1 2 ? 15.886 20.665 -3.111 1.00 0.00 2 SER A O 5
ATOM 6451 N N . SER A 1 3 ? 17.978 20.251 -2.358 1.00 0.00 3 SER A N 5
ATOM 6452 C CA . SER A 1 3 ? 17.553 19.978 -0.996 1.00 0.00 3 SER A CA 5
ATOM 6453 C C . SER A 1 3 ? 18.775 19.818 -0.089 1.00 0.00 3 SER A C 5
ATOM 6454 O O . SER A 1 3 ? 19.482 18.814 -0.164 1.00 0.00 3 SER A O 5
ATOM 6462 N N . GLY A 1 4 ? 18.987 20.824 0.748 1.00 0.00 4 GLY A N 5
ATOM 6463 C CA . GLY A 1 4 ? 20.111 20.808 1.668 1.00 0.00 4 GLY A CA 5
ATOM 6464 C C . GLY A 1 4 ? 19.992 19.648 2.659 1.00 0.00 4 GLY A C 5
ATOM 6465 O O . GLY A 1 4 ? 20.453 18.542 2.384 1.00 0.00 4 GLY A O 5
ATOM 6469 N N . SER A 1 5 ? 19.370 19.942 3.792 1.00 0.00 5 SER A N 5
ATOM 6470 C CA . SER A 1 5 ? 19.184 18.937 4.825 1.00 0.00 5 SER A CA 5
ATOM 6471 C C . SER A 1 5 ? 18.774 17.605 4.193 1.00 0.00 5 SER A C 5
ATOM 6472 O O . SER A 1 5 ? 19.478 16.606 4.331 1.00 0.00 5 SER A O 5
ATOM 6480 N N . SER A 1 6 ? 17.637 17.634 3.514 1.00 0.00 6 SER A N 5
ATOM 6481 C CA . SER A 1 6 ? 17.126 16.442 2.860 1.00 0.00 6 SER A CA 5
ATOM 6482 C C . SER A 1 6 ? 16.892 15.338 3.893 1.00 0.00 6 SER A C 5
ATOM 6483 O O . SER A 1 6 ? 17.841 14.831 4.490 1.00 0.00 6 SER A O 5
ATOM 6491 N N . GLY A 1 7 ? 15.624 14.998 4.072 1.00 0.00 7 GLY A N 5
ATOM 6492 C CA . GLY A 1 7 ? 15.254 13.963 5.023 1.00 0.00 7 GLY A CA 5
ATOM 6493 C C . GLY A 1 7 ? 14.377 14.533 6.140 1.00 0.00 7 GLY A C 5
ATOM 6494 O O . GLY A 1 7 ? 14.829 14.682 7.274 1.00 0.00 7 GLY A O 5
ATOM 6498 N N . LYS A 1 8 ? 13.139 14.837 5.780 1.00 0.00 8 LYS A N 5
ATOM 6499 C CA . LYS A 1 8 ? 12.195 15.387 6.737 1.00 0.00 8 LYS A CA 5
ATOM 6500 C C . LYS A 1 8 ? 10.769 15.143 6.239 1.00 0.00 8 LYS A C 5
ATOM 6501 O O . LYS A 1 8 ? 10.526 15.112 5.033 1.00 0.00 8 LYS A O 5
ATOM 6520 N N . ARG A 1 9 ? 9.863 14.977 7.191 1.00 0.00 9 ARG A N 5
ATOM 6521 C CA . ARG A 1 9 ? 8.468 14.737 6.864 1.00 0.00 9 ARG A CA 5
ATOM 6522 C C . ARG A 1 9 ? 7.828 16.009 6.304 1.00 0.00 9 ARG A C 5
ATOM 6523 O O . ARG A 1 9 ? 8.017 17.095 6.849 1.00 0.00 9 ARG A O 5
ATOM 6544 N N . PHE A 1 10 ? 7.084 15.831 5.222 1.00 0.00 10 PHE A N 5
ATOM 6545 C CA . PHE A 1 10 ? 6.414 16.951 4.583 1.00 0.00 10 PHE A CA 5
ATOM 6546 C C . PHE A 1 10 ? 4.910 16.699 4.469 1.00 0.00 10 PHE A C 5
ATOM 6547 O O . PHE A 1 10 ? 4.435 15.606 4.775 1.00 0.00 10 PHE A O 5
ATOM 6564 N N . GLU A 1 11 ? 4.201 17.727 4.028 1.00 0.00 11 GLU A N 5
ATOM 6565 C CA . GLU A 1 11 ? 2.760 17.631 3.870 1.00 0.00 11 GLU A CA 5
ATOM 6566 C C . GLU A 1 11 ? 2.402 16.439 2.979 1.00 0.00 11 GLU A C 5
ATOM 6567 O O . GLU A 1 11 ? 3.003 16.247 1.923 1.00 0.00 11 GLU A O 5
ATOM 6579 N N . PHE A 1 12 ? 1.425 15.670 3.437 1.00 0.00 12 PHE A N 5
ATOM 6580 C CA . PHE A 1 12 ? 0.981 14.503 2.695 1.00 0.00 12 PHE A CA 5
ATOM 6581 C C . PHE A 1 12 ? 0.989 14.775 1.189 1.00 0.00 12 PHE A C 5
ATOM 6582 O O . PHE A 1 12 ? 0.821 15.916 0.760 1.00 0.00 12 PHE A O 5
ATOM 6599 N N . VAL A 1 13 ? 1.186 13.708 0.428 1.00 0.00 13 VAL A N 5
ATOM 6600 C CA . VAL A 1 13 ? 1.219 13.818 -1.020 1.00 0.00 13 VAL A CA 5
ATOM 6601 C C . VAL A 1 13 ? -0.153 13.444 -1.586 1.00 0.00 13 VAL A C 5
ATOM 6602 O O . VAL A 1 13 ? -0.511 12.268 -1.630 1.00 0.00 13 VAL A O 5
ATOM 6615 N N . GLY A 1 14 ? -0.883 14.467 -2.006 1.00 0.00 14 GLY A N 5
ATOM 6616 C CA . GLY A 1 14 ? -2.207 14.261 -2.568 1.00 0.00 14 GLY A CA 5
ATOM 6617 C C . GLY A 1 14 ? -3.260 14.152 -1.464 1.00 0.00 14 GLY A C 5
ATOM 6618 O O . GLY A 1 14 ? -3.735 15.165 -0.952 1.00 0.00 14 GLY A O 5
ATOM 6622 N N . TRP A 1 15 ? -3.595 12.915 -1.128 1.00 0.00 15 TRP A N 5
ATOM 6623 C CA . TRP A 1 15 ? -4.583 12.661 -0.094 1.00 0.00 15 TRP A CA 5
ATOM 6624 C C . TRP A 1 15 ? -3.962 11.709 0.930 1.00 0.00 15 TRP A C 5
ATOM 6625 O O . TRP A 1 15 ? -4.051 11.943 2.134 1.00 0.00 15 TRP A O 5
ATOM 6646 N N . GLY A 1 16 ? -3.347 10.655 0.413 1.00 0.00 16 GLY A N 5
ATOM 6647 C CA . GLY A 1 16 ? -2.712 9.666 1.268 1.00 0.00 16 GLY A CA 5
ATOM 6648 C C . GLY A 1 16 ? -1.217 9.954 1.422 1.00 0.00 16 GLY A C 5
ATOM 6649 O O . GLY A 1 16 ? -0.602 10.551 0.539 1.00 0.00 16 GLY A O 5
ATOM 6653 N N . SER A 1 17 ? -0.675 9.516 2.549 1.00 0.00 17 SER A N 5
ATOM 6654 C CA . SER A 1 17 ? 0.736 9.719 2.829 1.00 0.00 17 SER A CA 5
ATOM 6655 C C . SER A 1 17 ? 1.586 9.068 1.737 1.00 0.00 17 SER A C 5
ATOM 6656 O O . SER A 1 17 ? 1.167 8.089 1.120 1.00 0.00 17 SER A O 5
ATOM 6664 N N . ARG A 1 18 ? 2.764 9.637 1.531 1.00 0.00 18 ARG A N 5
ATOM 6665 C CA . ARG A 1 18 ? 3.677 9.124 0.523 1.00 0.00 18 ARG A CA 5
ATOM 6666 C C . ARG A 1 18 ? 3.808 7.604 0.650 1.00 0.00 18 ARG A C 5
ATOM 6667 O O . ARG A 1 18 ? 3.815 6.893 -0.353 1.00 0.00 18 ARG A O 5
ATOM 6688 N N . GLN A 1 19 ? 3.908 7.153 1.891 1.00 0.00 19 GLN A N 5
ATOM 6689 C CA . GLN A 1 19 ? 4.038 5.731 2.162 1.00 0.00 19 GLN A CA 5
ATOM 6690 C C . GLN A 1 19 ? 2.931 4.951 1.449 1.00 0.00 19 GLN A C 5
ATOM 6691 O O . GLN A 1 19 ? 3.208 4.141 0.566 1.00 0.00 19 GLN A O 5
ATOM 6705 N N . LEU A 1 20 ? 1.701 5.224 1.858 1.00 0.00 20 LEU A N 5
ATOM 6706 C CA . LEU A 1 20 ? 0.551 4.558 1.270 1.00 0.00 20 LEU A CA 5
ATOM 6707 C C . LEU A 1 20 ? 0.543 4.805 -0.240 1.00 0.00 20 LEU A C 5
ATOM 6708 O O . LEU A 1 20 ? 0.299 3.886 -1.021 1.00 0.00 20 LEU A O 5
ATOM 6724 N N . ILE A 1 21 ? 0.812 6.050 -0.606 1.00 0.00 21 ILE A N 5
ATOM 6725 C CA . ILE A 1 21 ? 0.838 6.429 -2.008 1.00 0.00 21 ILE A CA 5
ATOM 6726 C C . ILE A 1 21 ? 1.808 5.516 -2.761 1.00 0.00 21 ILE A C 5
ATOM 6727 O O . ILE A 1 21 ? 1.410 4.808 -3.685 1.00 0.00 21 ILE A O 5
ATOM 6743 N N . GLU A 1 22 ? 3.063 5.561 -2.337 1.00 0.00 22 GLU A N 5
ATOM 6744 C CA . GLU A 1 22 ? 4.093 4.747 -2.959 1.00 0.00 22 GLU A CA 5
ATOM 6745 C C . GLU A 1 22 ? 3.611 3.302 -3.106 1.00 0.00 22 GLU A C 5
ATOM 6746 O O . GLU A 1 22 ? 3.645 2.741 -4.199 1.00 0.00 22 GLU A O 5
ATOM 6758 N N . PHE A 1 23 ? 3.174 2.742 -1.987 1.00 0.00 23 PHE A N 5
ATOM 6759 C CA . PHE A 1 23 ? 2.686 1.373 -1.977 1.00 0.00 23 PHE A CA 5
ATOM 6760 C C . PHE A 1 23 ? 1.692 1.137 -3.116 1.00 0.00 23 PHE A C 5
ATOM 6761 O O . PHE A 1 23 ? 1.776 0.131 -3.819 1.00 0.00 23 PHE A O 5
ATOM 6778 N N . LEU A 1 24 ? 0.775 2.081 -3.264 1.00 0.00 24 LEU A N 5
ATOM 6779 C CA . LEU A 1 24 ? -0.234 1.988 -4.305 1.00 0.00 24 LEU A CA 5
ATOM 6780 C C . LEU A 1 24 ? 0.421 2.230 -5.667 1.00 0.00 24 LEU A C 5
ATOM 6781 O O . LEU A 1 24 ? 0.082 1.572 -6.649 1.00 0.00 24 LEU A O 5
ATOM 6797 N N . HIS A 1 25 ? 1.348 3.177 -5.681 1.00 0.00 25 HIS A N 5
ATOM 6798 C CA . HIS A 1 25 ? 2.053 3.514 -6.906 1.00 0.00 25 HIS A CA 5
ATOM 6799 C C . HIS A 1 25 ? 2.784 2.278 -7.434 1.00 0.00 25 HIS A C 5
ATOM 6800 O O . HIS A 1 25 ? 2.841 2.056 -8.643 1.00 0.00 25 HIS A O 5
ATOM 6814 N N . SER A 1 26 ? 3.325 1.507 -6.503 1.00 0.00 26 SER A N 5
ATOM 6815 C CA . SER A 1 26 ? 4.049 0.299 -6.859 1.00 0.00 26 SER A CA 5
ATOM 6816 C C . SER A 1 26 ? 3.076 -0.760 -7.381 1.00 0.00 26 SER A C 5
ATOM 6817 O O . SER A 1 26 ? 3.169 -1.180 -8.534 1.00 0.00 26 SER A O 5
ATOM 6825 N N . LEU A 1 27 ? 2.165 -1.163 -6.508 1.00 0.00 27 LEU A N 5
ATOM 6826 C CA . LEU A 1 27 ? 1.176 -2.165 -6.866 1.00 0.00 27 LEU A CA 5
ATOM 6827 C C . LEU A 1 27 ? 0.606 -1.842 -8.249 1.00 0.00 27 LEU A C 5
ATOM 6828 O O . LEU A 1 27 ? 0.185 -2.740 -8.976 1.00 0.00 27 LEU A O 5
ATOM 6844 N N . GLY A 1 28 ? 0.612 -0.557 -8.570 1.00 0.00 28 GLY A N 5
ATOM 6845 C CA . GLY A 1 28 ? 0.101 -0.104 -9.853 1.00 0.00 28 GLY A CA 5
ATOM 6846 C C . GLY A 1 28 ? -1.300 0.492 -9.706 1.00 0.00 28 GLY A C 5
ATOM 6847 O O . GLY A 1 28 ? -2.064 0.538 -10.669 1.00 0.00 28 GLY A O 5
ATOM 6851 N N . LYS A 1 29 ? -1.596 0.934 -8.492 1.00 0.00 29 LYS A N 5
ATOM 6852 C CA . LYS A 1 29 ? -2.892 1.525 -8.206 1.00 0.00 29 LYS A CA 5
ATOM 6853 C C . LYS A 1 29 ? -2.882 2.995 -8.629 1.00 0.00 29 LYS A C 5
ATOM 6854 O O . LYS A 1 29 ? -2.016 3.760 -8.208 1.00 0.00 29 LYS A O 5
ATOM 6873 N N . ASP A 1 30 ? -3.855 3.346 -9.457 1.00 0.00 30 ASP A N 5
ATOM 6874 C CA . ASP A 1 30 ? -3.969 4.711 -9.942 1.00 0.00 30 ASP A CA 5
ATOM 6875 C C . ASP A 1 30 ? -4.454 5.613 -8.805 1.00 0.00 30 ASP A C 5
ATOM 6876 O O . ASP A 1 30 ? -5.656 5.736 -8.576 1.00 0.00 30 ASP A O 5
ATOM 6885 N N . THR A 1 31 ? -3.494 6.220 -8.124 1.00 0.00 31 THR A N 5
ATOM 6886 C CA . THR A 1 31 ? -3.808 7.106 -7.016 1.00 0.00 31 THR A CA 5
ATOM 6887 C C . THR A 1 31 ? -4.359 8.435 -7.537 1.00 0.00 31 THR A C 5
ATOM 6888 O O . THR A 1 31 ? -3.716 9.475 -7.399 1.00 0.00 31 THR A O 5
ATOM 6899 N N . SER A 1 32 ? -5.544 8.358 -8.124 1.00 0.00 32 SER A N 5
ATOM 6900 C CA . SER A 1 32 ? -6.189 9.542 -8.666 1.00 0.00 32 SER A CA 5
ATOM 6901 C C . SER A 1 32 ? -7.289 10.020 -7.716 1.00 0.00 32 SER A C 5
ATOM 6902 O O . SER A 1 32 ? -7.314 11.187 -7.327 1.00 0.00 32 SER A O 5
ATOM 6910 N N . GLU A 1 33 ? -8.171 9.094 -7.369 1.00 0.00 33 GLU A N 5
ATOM 6911 C CA . GLU A 1 33 ? -9.270 9.406 -6.471 1.00 0.00 33 GLU A CA 5
ATOM 6912 C C . GLU A 1 33 ? -9.081 8.692 -5.132 1.00 0.00 33 GLU A C 5
ATOM 6913 O O . GLU A 1 33 ? -8.724 7.515 -5.097 1.00 0.00 33 GLU A O 5
ATOM 6925 N N . MET A 1 34 ? -9.328 9.433 -4.062 1.00 0.00 34 MET A N 5
ATOM 6926 C CA . MET A 1 34 ? -9.189 8.885 -2.723 1.00 0.00 34 MET A CA 5
ATOM 6927 C C . MET A 1 34 ? -9.669 7.433 -2.673 1.00 0.00 34 MET A C 5
ATOM 6928 O O . MET A 1 34 ? -10.871 7.173 -2.668 1.00 0.00 34 MET A O 5
ATOM 6942 N N . ILE A 1 35 ? -8.705 6.526 -2.636 1.00 0.00 35 ILE A N 5
ATOM 6943 C CA . ILE A 1 35 ? -9.013 5.107 -2.587 1.00 0.00 35 ILE A CA 5
ATOM 6944 C C . ILE A 1 35 ? -9.488 4.742 -1.179 1.00 0.00 35 ILE A C 5
ATOM 6945 O O . ILE A 1 35 ? -8.721 4.825 -0.220 1.00 0.00 35 ILE A O 5
ATOM 6961 N N . SER A 1 36 ? -10.749 4.345 -1.098 1.00 0.00 36 SER A N 5
ATOM 6962 C CA . SER A 1 36 ? -11.335 3.967 0.177 1.00 0.00 36 SER A CA 5
ATOM 6963 C C . SER A 1 36 ? -10.393 3.021 0.925 1.00 0.00 36 SER A C 5
ATOM 6964 O O . SER A 1 36 ? -9.624 2.287 0.307 1.00 0.00 36 SER A O 5
ATOM 6972 N N . ARG A 1 37 ? -10.484 3.070 2.246 1.00 0.00 37 ARG A N 5
ATOM 6973 C CA . ARG A 1 37 ? -9.650 2.227 3.086 1.00 0.00 37 ARG A CA 5
ATOM 6974 C C . ARG A 1 37 ? -9.846 0.755 2.720 1.00 0.00 37 ARG A C 5
ATOM 6975 O O . ARG A 1 37 ? -8.901 0.083 2.308 1.00 0.00 37 ARG A O 5
ATOM 6996 N N . TYR A 1 38 ? -11.078 0.296 2.884 1.00 0.00 38 TYR A N 5
ATOM 6997 C CA . TYR A 1 38 ? -11.410 -1.085 2.576 1.00 0.00 38 TYR A CA 5
ATOM 6998 C C . TYR A 1 38 ? -10.709 -1.545 1.297 1.00 0.00 38 TYR A C 5
ATOM 6999 O O . TYR A 1 38 ? -10.234 -2.677 1.217 1.00 0.00 38 TYR A O 5
ATOM 7017 N N . ASP A 1 39 ? -10.666 -0.644 0.327 1.00 0.00 39 ASP A N 5
ATOM 7018 C CA . ASP A 1 39 ? -10.031 -0.943 -0.946 1.00 0.00 39 ASP A CA 5
ATOM 7019 C C . ASP A 1 39 ? -8.553 -1.261 -0.710 1.00 0.00 39 ASP A C 5
ATOM 7020 O O . ASP A 1 39 ? -8.078 -2.332 -1.085 1.00 0.00 39 ASP A O 5
ATOM 7029 N N . VAL A 1 40 ? -7.867 -0.311 -0.092 1.00 0.00 40 VAL A N 5
ATOM 7030 C CA . VAL A 1 40 ? -6.453 -0.477 0.198 1.00 0.00 40 VAL A CA 5
ATOM 7031 C C . VAL A 1 40 ? -6.252 -1.745 1.031 1.00 0.00 40 VAL A C 5
ATOM 7032 O O . VAL A 1 40 ? -5.405 -2.576 0.708 1.00 0.00 40 VAL A O 5
ATOM 7045 N N . SER A 1 41 ? -7.046 -1.853 2.086 1.00 0.00 41 SER A N 5
ATOM 7046 C CA . SER A 1 41 ? -6.966 -3.005 2.968 1.00 0.00 41 SER A CA 5
ATOM 7047 C C . SER A 1 41 ? -7.226 -4.288 2.177 1.00 0.00 41 SER A C 5
ATOM 7048 O O . SER A 1 41 ? -6.459 -5.245 2.269 1.00 0.00 41 SER A O 5
ATOM 7056 N N . ASP A 1 42 ? -8.312 -4.267 1.417 1.00 0.00 42 ASP A N 5
ATOM 7057 C CA . ASP A 1 42 ? -8.683 -5.417 0.610 1.00 0.00 42 ASP A CA 5
ATOM 7058 C C . ASP A 1 42 ? -7.524 -5.777 -0.322 1.00 0.00 42 ASP A C 5
ATOM 7059 O O . ASP A 1 42 ? -7.172 -6.948 -0.457 1.00 0.00 42 ASP A O 5
ATOM 7068 N N . THR A 1 43 ? -6.962 -4.748 -0.940 1.00 0.00 43 THR A N 5
ATOM 7069 C CA . THR A 1 43 ? -5.850 -4.941 -1.855 1.00 0.00 43 THR A CA 5
ATOM 7070 C C . THR A 1 43 ? -4.641 -5.513 -1.112 1.00 0.00 43 THR A C 5
ATOM 7071 O O . THR A 1 43 ? -3.906 -6.336 -1.655 1.00 0.00 43 THR A O 5
ATOM 7082 N N . ILE A 1 44 ? -4.472 -5.054 0.120 1.00 0.00 44 ILE A N 5
ATOM 7083 C CA . ILE A 1 44 ? -3.365 -5.509 0.943 1.00 0.00 44 ILE A CA 5
ATOM 7084 C C . ILE A 1 44 ? -3.531 -7.002 1.233 1.00 0.00 44 ILE A C 5
ATOM 7085 O O . ILE A 1 44 ? -2.606 -7.786 1.021 1.00 0.00 44 ILE A O 5
ATOM 7101 N N . ALA A 1 45 ? -4.716 -7.351 1.712 1.00 0.00 45 ALA A N 5
ATOM 7102 C CA . ALA A 1 45 ? -5.015 -8.737 2.032 1.00 0.00 45 ALA A CA 5
ATOM 7103 C C . ALA A 1 45 ? -4.782 -9.604 0.793 1.00 0.00 45 ALA A C 5
ATOM 7104 O O . ALA A 1 45 ? -4.247 -10.707 0.895 1.00 0.00 45 ALA A O 5
ATOM 7111 N N . LYS A 1 46 ? -5.196 -9.073 -0.347 1.00 0.00 46 LYS A N 5
ATOM 7112 C CA . LYS A 1 46 ? -5.040 -9.784 -1.605 1.00 0.00 46 LYS A CA 5
ATOM 7113 C C . LYS A 1 46 ? -3.553 -9.873 -1.954 1.00 0.00 46 LYS A C 5
ATOM 7114 O O . LYS A 1 46 ? -3.049 -10.949 -2.272 1.00 0.00 46 LYS A O 5
ATOM 7133 N N . TYR A 1 47 ? -2.892 -8.726 -1.884 1.00 0.00 47 TYR A N 5
ATOM 7134 C CA . TYR A 1 47 ? -1.473 -8.661 -2.189 1.00 0.00 47 TYR A CA 5
ATOM 7135 C C . TYR A 1 47 ? -0.674 -9.605 -1.288 1.00 0.00 47 TYR A C 5
ATOM 7136 O O . TYR A 1 47 ? 0.200 -10.328 -1.761 1.00 0.00 47 TYR A O 5
ATOM 7154 N N . ILE A 1 48 ? -1.004 -9.566 -0.005 1.00 0.00 48 ILE A N 5
ATOM 7155 C CA . ILE A 1 48 ? -0.328 -10.409 0.966 1.00 0.00 48 ILE A CA 5
ATOM 7156 C C . ILE A 1 48 ? -0.271 -11.844 0.438 1.00 0.00 48 ILE A C 5
ATOM 7157 O O . ILE A 1 48 ? 0.785 -12.476 0.461 1.00 0.00 48 ILE A O 5
ATOM 7173 N N . SER A 1 49 ? -1.418 -12.317 -0.025 1.00 0.00 49 SER A N 5
ATOM 7174 C CA . SER A 1 49 ? -1.512 -13.665 -0.559 1.00 0.00 49 SER A CA 5
ATOM 7175 C C . SER A 1 49 ? -0.938 -13.708 -1.976 1.00 0.00 49 SER A C 5
ATOM 7176 O O . SER A 1 49 ? -0.236 -14.652 -2.337 1.00 0.00 49 SER A O 5
ATOM 7184 N N . LYS A 1 50 ? -1.258 -12.675 -2.741 1.00 0.00 50 LYS A N 5
ATOM 7185 C CA . LYS A 1 50 ? -0.783 -12.583 -4.111 1.00 0.00 50 LYS A CA 5
ATOM 7186 C C . LYS A 1 50 ? 0.678 -13.032 -4.171 1.00 0.00 50 LYS A C 5
ATOM 7187 O O . LYS A 1 50 ? 0.993 -14.056 -4.776 1.00 0.00 50 LYS A O 5
ATOM 7206 N N . GLU A 1 51 ? 1.533 -12.244 -3.535 1.00 0.00 51 GLU A N 5
ATOM 7207 C CA . GLU A 1 51 ? 2.953 -12.548 -3.508 1.00 0.00 51 GLU A CA 5
ATOM 7208 C C . GLU A 1 51 ? 3.224 -13.739 -2.587 1.00 0.00 51 GLU A C 5
ATOM 7209 O O . GLU A 1 51 ? 3.868 -14.706 -2.991 1.00 0.00 51 GLU A O 5
ATOM 7221 N N . GLY A 1 52 ? 2.720 -13.629 -1.367 1.00 0.00 52 GLY A N 5
ATOM 7222 C CA . GLY A 1 52 ? 2.899 -14.685 -0.385 1.00 0.00 52 GLY A CA 5
ATOM 7223 C C . GLY A 1 52 ? 3.564 -14.147 0.883 1.00 0.00 52 GLY A C 5
ATOM 7224 O O . GLY A 1 52 ? 4.492 -14.760 1.410 1.00 0.00 52 GLY A O 5
ATOM 7228 N N . LEU A 1 53 ? 3.064 -13.007 1.338 1.00 0.00 53 LEU A N 5
ATOM 7229 C CA . LEU A 1 53 ? 3.598 -12.380 2.534 1.00 0.00 53 LEU A CA 5
ATOM 7230 C C . LEU A 1 53 ? 3.135 -13.162 3.765 1.00 0.00 53 LEU A C 5
ATOM 7231 O O . LEU A 1 53 ? 3.734 -13.056 4.834 1.00 0.00 53 LEU A O 5
ATOM 7247 N N . LEU A 1 54 ? 2.073 -13.931 3.573 1.00 0.00 54 LEU A N 5
ATOM 7248 C CA . LEU A 1 54 ? 1.522 -14.730 4.654 1.00 0.00 54 LEU A CA 5
ATOM 7249 C C . LEU A 1 54 ? 2.659 -15.465 5.369 1.00 0.00 54 LEU A C 5
ATOM 7250 O O . LEU A 1 54 ? 3.770 -15.552 4.849 1.00 0.00 54 LEU A O 5
ATOM 7266 N N . ASP A 1 55 ? 2.341 -15.974 6.550 1.00 0.00 55 ASP A N 5
ATOM 7267 C CA . ASP A 1 55 ? 3.321 -16.697 7.342 1.00 0.00 55 ASP A CA 5
ATOM 7268 C C . ASP A 1 55 ? 2.971 -18.187 7.341 1.00 0.00 55 ASP A C 5
ATOM 7269 O O . ASP A 1 55 ? 1.802 -18.553 7.454 1.00 0.00 55 ASP A O 5
ATOM 7278 N N . PRO A 1 56 ? 4.033 -19.027 7.210 1.00 0.00 56 PRO A N 5
ATOM 7279 C CA . PRO A 1 56 ? 3.849 -20.468 7.194 1.00 0.00 56 PRO A CA 5
ATOM 7280 C C . PRO A 1 56 ? 3.558 -21.000 8.599 1.00 0.00 56 PRO A C 5
ATOM 7281 O O . PRO A 1 56 ? 2.849 -21.992 8.756 1.00 0.00 56 PRO A O 5
ATOM 7292 N N . SER A 1 57 ? 4.120 -20.315 9.584 1.00 0.00 57 SER A N 5
ATOM 7293 C CA . SER A 1 57 ? 3.929 -20.706 10.970 1.00 0.00 57 SER A CA 5
ATOM 7294 C C . SER A 1 57 ? 2.495 -20.403 11.407 1.00 0.00 57 SER A C 5
ATOM 7295 O O . SER A 1 57 ? 1.939 -21.102 12.253 1.00 0.00 57 SER A O 5
ATOM 7303 N N . ASN A 1 58 ? 1.936 -19.360 10.810 1.00 0.00 58 ASN A N 5
ATOM 7304 C CA . ASN A 1 58 ? 0.576 -18.957 11.127 1.00 0.00 58 ASN A CA 5
ATOM 7305 C C . ASN A 1 58 ? 0.068 -18.001 10.046 1.00 0.00 58 ASN A C 5
ATOM 7306 O O . ASN A 1 58 ? 0.416 -16.821 10.042 1.00 0.00 58 ASN A O 5
ATOM 7317 N N . LYS A 1 59 ? -0.747 -18.546 9.155 1.00 0.00 59 LYS A N 5
ATOM 7318 C CA . LYS A 1 59 ? -1.307 -17.756 8.072 1.00 0.00 59 LYS A CA 5
ATOM 7319 C C . LYS A 1 59 ? -2.089 -16.578 8.656 1.00 0.00 59 LYS A C 5
ATOM 7320 O O . LYS A 1 59 ? -2.185 -15.522 8.033 1.00 0.00 59 LYS A O 5
ATOM 7339 N N . LYS A 1 60 ? -2.629 -16.800 9.846 1.00 0.00 60 LYS A N 5
ATOM 7340 C CA . LYS A 1 60 ? -3.400 -15.770 10.521 1.00 0.00 60 LYS A CA 5
ATOM 7341 C C . LYS A 1 60 ? -2.565 -14.491 10.611 1.00 0.00 60 LYS A C 5
ATOM 7342 O O . LYS A 1 60 ? -3.111 -13.398 10.761 1.00 0.00 60 LYS A O 5
ATOM 7361 N N . LYS A 1 61 ? -1.256 -14.669 10.516 1.00 0.00 61 LYS A N 5
ATOM 7362 C CA . LYS A 1 61 ? -0.340 -13.543 10.585 1.00 0.00 61 LYS A CA 5
ATOM 7363 C C . LYS A 1 61 ? 0.102 -13.163 9.170 1.00 0.00 61 LYS A C 5
ATOM 7364 O O . LYS A 1 61 ? -0.234 -13.849 8.206 1.00 0.00 61 LYS A O 5
ATOM 7383 N N . VAL A 1 62 ? 0.849 -12.072 9.091 1.00 0.00 62 VAL A N 5
ATOM 7384 C CA . VAL A 1 62 ? 1.341 -11.593 7.811 1.00 0.00 62 VAL A CA 5
ATOM 7385 C C . VAL A 1 62 ? 2.805 -11.175 7.956 1.00 0.00 62 VAL A C 5
ATOM 7386 O O . VAL A 1 62 ? 3.152 -10.418 8.861 1.00 0.00 62 VAL A O 5
ATOM 7399 N N . VAL A 1 63 ? 3.626 -11.686 7.050 1.00 0.00 63 VAL A N 5
ATOM 7400 C CA . VAL A 1 63 ? 5.045 -11.375 7.065 1.00 0.00 63 VAL A CA 5
ATOM 7401 C C . VAL A 1 63 ? 5.354 -10.365 5.959 1.00 0.00 63 VAL A C 5
ATOM 7402 O O . VAL A 1 63 ? 5.432 -10.728 4.786 1.00 0.00 63 VAL A O 5
ATOM 7415 N N . CYS A 1 64 ? 5.522 -9.117 6.371 1.00 0.00 64 CYS A N 5
ATOM 7416 C CA . CYS A 1 64 ? 5.820 -8.051 5.429 1.00 0.00 64 CYS A CA 5
ATOM 7417 C C . CYS A 1 64 ? 7.032 -8.472 4.596 1.00 0.00 64 CYS A C 5
ATOM 7418 O O . CYS A 1 64 ? 7.903 -9.193 5.080 1.00 0.00 64 CYS A O 5
ATOM 7426 N N . ASP A 1 65 ? 7.050 -8.004 3.356 1.00 0.00 65 ASP A N 5
ATOM 7427 C CA . ASP A 1 65 ? 8.141 -8.323 2.451 1.00 0.00 65 ASP A CA 5
ATOM 7428 C C . ASP A 1 65 ? 9.010 -7.080 2.249 1.00 0.00 65 ASP A C 5
ATOM 7429 O O . ASP A 1 65 ? 10.231 -7.145 2.378 1.00 0.00 65 ASP A O 5
ATOM 7438 N N . LYS A 1 66 ? 8.346 -5.978 1.935 1.00 0.00 66 LYS A N 5
ATOM 7439 C CA . LYS A 1 66 ? 9.042 -4.722 1.713 1.00 0.00 66 LYS A CA 5
ATOM 7440 C C . LYS A 1 66 ? 8.019 -3.591 1.589 1.00 0.00 66 LYS A C 5
ATOM 7441 O O . LYS A 1 66 ? 7.974 -2.695 2.430 1.00 0.00 66 LYS A O 5
ATOM 7460 N N . ARG A 1 67 ? 7.223 -3.671 0.533 1.00 0.00 67 ARG A N 5
ATOM 7461 C CA . ARG A 1 67 ? 6.203 -2.665 0.287 1.00 0.00 67 ARG A CA 5
ATOM 7462 C C . ARG A 1 67 ? 5.470 -2.324 1.586 1.00 0.00 67 ARG A C 5
ATOM 7463 O O . ARG A 1 67 ? 5.268 -1.152 1.899 1.00 0.00 67 ARG A O 5
ATOM 7484 N N . LEU A 1 68 ? 5.093 -3.369 2.307 1.00 0.00 68 LEU A N 5
ATOM 7485 C CA . LEU A 1 68 ? 4.387 -3.195 3.565 1.00 0.00 68 LEU A CA 5
ATOM 7486 C C . LEU A 1 68 ? 5.293 -2.462 4.556 1.00 0.00 68 LEU A C 5
ATOM 7487 O O . LEU A 1 68 ? 4.844 -1.565 5.268 1.00 0.00 68 LEU A O 5
ATOM 7503 N N . VAL A 1 69 ? 6.553 -2.871 4.571 1.00 0.00 69 VAL A N 5
ATOM 7504 C CA . VAL A 1 69 ? 7.527 -2.264 5.463 1.00 0.00 69 VAL A CA 5
ATOM 7505 C C . VAL A 1 69 ? 7.614 -0.765 5.172 1.00 0.00 69 VAL A C 5
ATOM 7506 O O . VAL A 1 69 ? 7.407 0.057 6.063 1.00 0.00 69 VAL A O 5
ATOM 7519 N N . LEU A 1 70 ? 7.921 -0.454 3.921 1.00 0.00 70 LEU A N 5
ATOM 7520 C CA . LEU A 1 70 ? 8.038 0.932 3.501 1.00 0.00 70 LEU A CA 5
ATOM 7521 C C . LEU A 1 70 ? 6.717 1.655 3.770 1.00 0.00 70 LEU A C 5
ATOM 7522 O O . LEU A 1 70 ? 6.671 2.884 3.793 1.00 0.00 70 LEU A O 5
ATOM 7538 N N . LEU A 1 71 ? 5.674 0.861 3.967 1.00 0.00 71 LEU A N 5
ATOM 7539 C CA . LEU A 1 71 ? 4.356 1.411 4.233 1.00 0.00 71 LEU A CA 5
ATOM 7540 C C . LEU A 1 71 ? 4.196 1.636 5.738 1.00 0.00 71 LEU A C 5
ATOM 7541 O O . LEU A 1 71 ? 4.133 2.776 6.196 1.00 0.00 71 LEU A O 5
ATOM 7557 N N . PHE A 1 72 ? 4.136 0.531 6.467 1.00 0.00 72 PHE A N 5
ATOM 7558 C CA . PHE A 1 72 ? 3.985 0.593 7.910 1.00 0.00 72 PHE A CA 5
ATOM 7559 C C . PHE A 1 72 ? 5.347 0.699 8.600 1.00 0.00 72 PHE A C 5
ATOM 7560 O O . PHE A 1 72 ? 5.565 1.592 9.417 1.00 0.00 72 PHE A O 5
ATOM 7577 N N . GLY A 1 73 ? 6.227 -0.225 8.245 1.00 0.00 73 GLY A N 5
ATOM 7578 C CA . GLY A 1 73 ? 7.562 -0.247 8.820 1.00 0.00 73 GLY A CA 5
ATOM 7579 C C . GLY A 1 73 ? 7.719 -1.415 9.796 1.00 0.00 73 GLY A C 5
ATOM 7580 O O . GLY A 1 73 ? 8.651 -1.436 10.599 1.00 0.00 73 GLY A O 5
ATOM 7584 N N . THR A 1 74 ? 6.794 -2.358 9.695 1.00 0.00 74 THR A N 5
ATOM 7585 C CA . THR A 1 74 ? 6.819 -3.526 10.559 1.00 0.00 74 THR A CA 5
ATOM 7586 C C . THR A 1 74 ? 7.120 -4.785 9.745 1.00 0.00 74 THR A C 5
ATOM 7587 O O . THR A 1 74 ? 6.775 -4.865 8.567 1.00 0.00 74 THR A O 5
ATOM 7598 N N . ARG A 1 75 ? 7.760 -5.740 10.405 1.00 0.00 75 ARG A N 5
ATOM 7599 C CA . ARG A 1 75 ? 8.111 -6.992 9.757 1.00 0.00 75 ARG A CA 5
ATOM 7600 C C . ARG A 1 75 ? 6.879 -7.891 9.636 1.00 0.00 75 ARG A C 5
ATOM 7601 O O . ARG A 1 75 ? 6.605 -8.433 8.567 1.00 0.00 75 ARG A O 5
ATOM 7622 N N . THR A 1 76 ? 6.169 -8.020 10.747 1.00 0.00 76 THR A N 5
ATOM 7623 C CA . THR A 1 76 ? 4.972 -8.844 10.779 1.00 0.00 76 THR A CA 5
ATOM 7624 C C . THR A 1 76 ? 3.771 -8.022 11.250 1.00 0.00 76 THR A C 5
ATOM 7625 O O . THR A 1 76 ? 3.917 -7.116 12.069 1.00 0.00 76 THR A O 5
ATOM 7636 N N . ILE A 1 77 ? 2.610 -8.367 10.712 1.00 0.00 77 ILE A N 5
ATOM 7637 C CA . ILE A 1 77 ? 1.385 -7.672 11.068 1.00 0.00 77 ILE A CA 5
ATOM 7638 C C . ILE A 1 77 ? 0.205 -8.640 10.958 1.00 0.00 77 ILE A C 5
ATOM 7639 O O . ILE A 1 77 ? 0.376 -9.790 10.556 1.00 0.00 77 ILE A O 5
ATOM 7655 N N . PHE A 1 78 ? -0.966 -8.139 11.322 1.00 0.00 78 PHE A N 5
ATOM 7656 C CA . PHE A 1 78 ? -2.174 -8.945 11.270 1.00 0.00 78 PHE A CA 5
ATOM 7657 C C . PHE A 1 78 ? -3.056 -8.535 10.088 1.00 0.00 78 PHE A C 5
ATOM 7658 O O . PHE A 1 78 ? -3.499 -7.390 10.007 1.00 0.00 78 PHE A O 5
ATOM 7675 N N . ARG A 1 79 ? -3.285 -9.492 9.201 1.00 0.00 79 ARG A N 5
ATOM 7676 C CA . ARG A 1 79 ? -4.106 -9.245 8.028 1.00 0.00 79 ARG A CA 5
ATOM 7677 C C . ARG A 1 79 ? -5.300 -8.361 8.393 1.00 0.00 79 ARG A C 5
ATOM 7678 O O . ARG A 1 79 ? -5.795 -7.605 7.558 1.00 0.00 79 ARG A O 5
ATOM 7699 N N . MET A 1 80 ? -5.729 -8.487 9.640 1.00 0.00 80 MET A N 5
ATOM 7700 C CA . MET A 1 80 ? -6.856 -7.709 10.125 1.00 0.00 80 MET A CA 5
ATOM 7701 C C . MET A 1 80 ? -6.421 -6.292 10.508 1.00 0.00 80 MET A C 5
ATOM 7702 O O . MET A 1 80 ? -7.019 -5.314 10.062 1.00 0.00 80 MET A O 5
ATOM 7716 N N . LYS A 1 81 ? -5.384 -6.228 11.329 1.00 0.00 81 LYS A N 5
ATOM 7717 C CA . LYS A 1 81 ? -4.862 -4.948 11.776 1.00 0.00 81 LYS A CA 5
ATOM 7718 C C . LYS A 1 81 ? -4.633 -4.043 10.564 1.00 0.00 81 LYS A C 5
ATOM 7719 O O . LYS A 1 81 ? -4.607 -2.820 10.694 1.00 0.00 81 LYS A O 5
ATOM 7738 N N . VAL A 1 82 ? -4.475 -4.679 9.412 1.00 0.00 82 VAL A N 5
ATOM 7739 C CA . VAL A 1 82 ? -4.250 -3.947 8.178 1.00 0.00 82 VAL A CA 5
ATOM 7740 C C . VAL A 1 82 ? -5.122 -2.691 8.169 1.00 0.00 82 VAL A C 5
ATOM 7741 O O . VAL A 1 82 ? -4.610 -1.575 8.091 1.00 0.00 82 VAL A O 5
ATOM 7754 N N . TYR A 1 83 ? -6.426 -2.913 8.250 1.00 0.00 83 TYR A N 5
ATOM 7755 C CA . TYR A 1 83 ? -7.374 -1.813 8.253 1.00 0.00 83 TYR A CA 5
ATOM 7756 C C . TYR A 1 83 ? -6.956 -0.730 9.249 1.00 0.00 83 TYR A C 5
ATOM 7757 O O . TYR A 1 83 ? -6.856 0.443 8.892 1.00 0.00 83 TYR A O 5
ATOM 7775 N N . ASP A 1 84 ? -6.721 -1.162 10.480 1.00 0.00 84 ASP A N 5
ATOM 7776 C CA . ASP A 1 84 ? -6.316 -0.244 11.531 1.00 0.00 84 ASP A CA 5
ATOM 7777 C C . ASP A 1 84 ? -5.003 0.432 11.132 1.00 0.00 84 ASP A C 5
ATOM 7778 O O . ASP A 1 84 ? -4.898 1.658 11.159 1.00 0.00 84 ASP A O 5
ATOM 7787 N N . LEU A 1 85 ? -4.033 -0.396 10.771 1.00 0.00 85 LEU A N 5
ATOM 7788 C CA . LEU A 1 85 ? -2.731 0.107 10.367 1.00 0.00 85 LEU A CA 5
ATOM 7789 C C . LEU A 1 85 ? -2.916 1.376 9.533 1.00 0.00 85 LEU A C 5
ATOM 7790 O O . LEU A 1 85 ? -2.229 2.373 9.751 1.00 0.00 85 LEU A O 5
ATOM 7806 N N . LEU A 1 86 ? -3.848 1.298 8.593 1.00 0.00 86 LEU A N 5
ATOM 7807 C CA . LEU A 1 86 ? -4.131 2.428 7.725 1.00 0.00 86 LEU A CA 5
ATOM 7808 C C . LEU A 1 86 ? -4.671 3.588 8.565 1.00 0.00 86 LEU A C 5
ATOM 7809 O O . LEU A 1 86 ? -4.190 3.837 9.669 1.00 0.00 86 LEU A O 5
ATOM 7825 N N . GLU A 1 87 ? -5.664 4.267 8.009 1.00 0.00 87 GLU A N 5
ATOM 7826 C CA . GLU A 1 87 ? -6.275 5.394 8.692 1.00 0.00 87 GLU A CA 5
ATOM 7827 C C . GLU A 1 87 ? -5.268 6.538 8.833 1.00 0.00 87 GLU A C 5
ATOM 7828 O O . GLU A 1 87 ? -5.447 7.603 8.243 1.00 0.00 87 GLU A O 5
ATOM 7840 N N . LYS A 1 88 ? -4.232 6.279 9.616 1.00 0.00 88 LYS A N 5
ATOM 7841 C CA . LYS A 1 88 ? -3.197 7.274 9.841 1.00 0.00 88 LYS A CA 5
ATOM 7842 C C . LYS A 1 88 ? -2.448 7.530 8.531 1.00 0.00 88 LYS A C 5
ATOM 7843 O O . LYS A 1 88 ? -1.668 8.476 8.433 1.00 0.00 88 LYS A O 5
ATOM 7862 N N . HIS A 1 89 ? -2.713 6.671 7.558 1.00 0.00 89 HIS A N 5
ATOM 7863 C CA . HIS A 1 89 ? -2.074 6.793 6.259 1.00 0.00 89 HIS A CA 5
ATOM 7864 C C . HIS A 1 89 ? -2.948 7.644 5.335 1.00 0.00 89 HIS A C 5
ATOM 7865 O O . HIS A 1 89 ? -2.816 7.576 4.114 1.00 0.00 89 HIS A O 5
ATOM 7879 N N . TYR A 1 90 ? -3.820 8.426 5.953 1.00 0.00 90 TYR A N 5
ATOM 7880 C CA . TYR A 1 90 ? -4.716 9.289 5.202 1.00 0.00 90 TYR A CA 5
ATOM 7881 C C . TYR A 1 90 ? -4.778 10.687 5.822 1.00 0.00 90 TYR A C 5
ATOM 7882 O O . TYR A 1 90 ? -4.452 10.865 6.994 1.00 0.00 90 TYR A O 5
ATOM 7900 N N . LYS A 1 91 ? -5.198 11.642 5.006 1.00 0.00 91 LYS A N 5
ATOM 7901 C CA . LYS A 1 91 ? -5.307 13.019 5.459 1.00 0.00 91 LYS A CA 5
ATOM 7902 C C . LYS A 1 91 ? -6.783 13.418 5.513 1.00 0.00 91 LYS A C 5
ATOM 7903 O O . LYS A 1 91 ? -7.657 12.562 5.637 1.00 0.00 91 LYS A O 5
ATOM 7922 N N . GLU A 1 92 ? -7.015 14.719 5.416 1.00 0.00 92 GLU A N 5
ATOM 7923 C CA . GLU A 1 92 ? -8.370 15.242 5.452 1.00 0.00 92 GLU A CA 5
ATOM 7924 C C . GLU A 1 92 ? -8.868 15.326 6.896 1.00 0.00 92 GLU A C 5
ATOM 7925 O O . GLU A 1 92 ? -9.799 14.618 7.277 1.00 0.00 92 GLU A O 5
ATOM 7937 N N . ASN A 1 93 ? -8.227 16.198 7.660 1.00 0.00 93 ASN A N 5
ATOM 7938 C CA . ASN A 1 93 ? -8.594 16.383 9.054 1.00 0.00 93 ASN A CA 5
ATOM 7939 C C . ASN A 1 93 ? -7.624 17.372 9.705 1.00 0.00 93 ASN A C 5
ATOM 7940 O O . ASN A 1 93 ? -6.576 17.681 9.141 1.00 0.00 93 ASN A O 5
ATOM 7951 N N . GLN A 1 94 ? -8.009 17.841 10.883 1.00 0.00 94 GLN A N 5
ATOM 7952 C CA . GLN A 1 94 ? -7.187 18.788 11.616 1.00 0.00 94 GLN A CA 5
ATOM 7953 C C . GLN A 1 94 ? -6.594 18.123 12.860 1.00 0.00 94 GLN A C 5
ATOM 7954 O O . GLN A 1 94 ? -7.293 17.418 13.585 1.00 0.00 94 GLN A O 5
ATOM 7968 N N . ASP A 1 95 ? -5.309 18.372 13.068 1.00 0.00 95 ASP A N 5
ATOM 7969 C CA . ASP A 1 95 ? -4.613 17.806 14.212 1.00 0.00 95 ASP A CA 5
ATOM 7970 C C . ASP A 1 95 ? -3.428 18.703 14.576 1.00 0.00 95 ASP A C 5
ATOM 7971 O O . ASP A 1 95 ? -2.855 19.363 13.711 1.00 0.00 95 ASP A O 5
ATOM 7980 N N . SER A 1 96 ? -3.096 18.698 15.859 1.00 0.00 96 SER A N 5
ATOM 7981 C CA . SER A 1 96 ? -1.990 19.502 16.349 1.00 0.00 96 SER A CA 5
ATOM 7982 C C . SER A 1 96 ? -1.703 19.162 17.813 1.00 0.00 96 SER A C 5
ATOM 7983 O O . SER A 1 96 ? -2.610 18.790 18.556 1.00 0.00 96 SER A O 5
ATOM 7991 N N . GLY A 1 97 ? -0.439 19.302 18.183 1.00 0.00 97 GLY A N 5
ATOM 7992 C CA . GLY A 1 97 ? -0.022 19.014 19.545 1.00 0.00 97 GLY A CA 5
ATOM 7993 C C . GLY A 1 97 ? -0.048 17.509 19.820 1.00 0.00 97 GLY A C 5
ATOM 7994 O O . GLY A 1 97 ? -0.470 16.727 18.970 1.00 0.00 97 GLY A O 5
ATOM 7998 N N . PRO A 1 98 ? 0.420 17.140 21.042 1.00 0.00 98 PRO A N 5
ATOM 7999 C CA . PRO A 1 98 ? 0.901 18.131 21.990 1.00 0.00 98 PRO A CA 5
ATOM 8000 C C . PRO A 1 98 ? 2.279 18.656 21.582 1.00 0.00 98 PRO A C 5
ATOM 8001 O O . PRO A 1 98 ? 2.833 18.234 20.568 1.00 0.00 98 PRO A O 5
ATOM 8012 N N . SER A 1 99 ? 2.794 19.568 22.394 1.00 0.00 99 SER A N 5
ATOM 8013 C CA . SER A 1 99 ? 4.097 20.155 22.130 1.00 0.00 99 SER A CA 5
ATOM 8014 C C . SER A 1 99 ? 4.459 21.144 23.240 1.00 0.00 99 SER A C 5
ATOM 8015 O O . SER A 1 99 ? 3.995 22.284 23.236 1.00 0.00 99 SER A O 5
ATOM 8023 N N . SER A 1 100 ? 5.285 20.673 24.162 1.00 0.00 100 SER A N 5
ATOM 8024 C CA . SER A 1 100 ? 5.715 21.503 25.275 1.00 0.00 100 SER A CA 5
ATOM 8025 C C . SER A 1 100 ? 7.233 21.683 25.238 1.00 0.00 100 SER A C 5
ATOM 8026 O O . SER A 1 100 ? 7.979 20.705 25.276 1.00 0.00 100 SER A O 5
ATOM 8034 N N . GLY A 1 101 ? 7.647 22.939 25.163 1.00 0.00 101 GLY A N 5
ATOM 8035 C CA . GLY A 1 101 ? 9.063 23.260 25.120 1.00 0.00 101 GLY A CA 5
ATOM 8036 C C . GLY A 1 101 ? 9.831 22.240 24.278 1.00 0.00 101 GLY A C 5
ATOM 8037 O O . GLY A 1 101 ? 10.340 22.570 23.208 1.00 0.00 101 GLY A O 5
ATOM 8041 N N . GLY A 1 1 ? 20.711 5.429 -2.091 1.00 0.00 1 GLY A N 6
ATOM 8042 C CA . GLY A 1 1 ? 22.153 5.530 -2.233 1.00 0.00 1 GLY A CA 6
ATOM 8043 C C . GLY A 1 1 ? 22.548 6.862 -2.874 1.00 0.00 1 GLY A C 6
ATOM 8044 O O . GLY A 1 1 ? 21.727 7.772 -2.981 1.00 0.00 1 GLY A O 6
ATOM 8048 N N . SER A 1 2 ? 23.806 6.935 -3.285 1.00 0.00 2 SER A N 6
ATOM 8049 C CA . SER A 1 2 ? 24.320 8.141 -3.912 1.00 0.00 2 SER A CA 6
ATOM 8050 C C . SER A 1 2 ? 23.494 8.476 -5.156 1.00 0.00 2 SER A C 6
ATOM 8051 O O . SER A 1 2 ? 23.480 7.714 -6.121 1.00 0.00 2 SER A O 6
ATOM 8059 N N . SER A 1 3 ? 22.824 9.618 -5.092 1.00 0.00 3 SER A N 6
ATOM 8060 C CA . SER A 1 3 ? 21.998 10.064 -6.201 1.00 0.00 3 SER A CA 6
ATOM 8061 C C . SER A 1 3 ? 21.512 11.492 -5.950 1.00 0.00 3 SER A C 6
ATOM 8062 O O . SER A 1 3 ? 21.776 12.391 -6.747 1.00 0.00 3 SER A O 6
ATOM 8070 N N . GLY A 1 4 ? 20.810 11.658 -4.838 1.00 0.00 4 GLY A N 6
ATOM 8071 C CA . GLY A 1 4 ? 20.284 12.962 -4.472 1.00 0.00 4 GLY A CA 6
ATOM 8072 C C . GLY A 1 4 ? 18.806 12.870 -4.090 1.00 0.00 4 GLY A C 6
ATOM 8073 O O . GLY A 1 4 ? 17.961 13.521 -4.703 1.00 0.00 4 GLY A O 6
ATOM 8077 N N . SER A 1 5 ? 18.538 12.057 -3.079 1.00 0.00 5 SER A N 6
ATOM 8078 C CA . SER A 1 5 ? 17.176 11.871 -2.608 1.00 0.00 5 SER A CA 6
ATOM 8079 C C . SER A 1 5 ? 17.131 11.977 -1.082 1.00 0.00 5 SER A C 6
ATOM 8080 O O . SER A 1 5 ? 17.074 10.964 -0.388 1.00 0.00 5 SER A O 6
ATOM 8088 N N . SER A 1 6 ? 17.158 13.213 -0.606 1.00 0.00 6 SER A N 6
ATOM 8089 C CA . SER A 1 6 ? 17.121 13.465 0.824 1.00 0.00 6 SER A CA 6
ATOM 8090 C C . SER A 1 6 ? 17.057 14.971 1.089 1.00 0.00 6 SER A C 6
ATOM 8091 O O . SER A 1 6 ? 18.067 15.590 1.420 1.00 0.00 6 SER A O 6
ATOM 8099 N N . GLY A 1 7 ? 15.859 15.516 0.934 1.00 0.00 7 GLY A N 6
ATOM 8100 C CA . GLY A 1 7 ? 15.650 16.937 1.153 1.00 0.00 7 GLY A CA 6
ATOM 8101 C C . GLY A 1 7 ? 14.692 17.177 2.321 1.00 0.00 7 GLY A C 6
ATOM 8102 O O . GLY A 1 7 ? 14.698 16.428 3.298 1.00 0.00 7 GLY A O 6
ATOM 8106 N N . LYS A 1 8 ? 13.891 18.223 2.183 1.00 0.00 8 LYS A N 6
ATOM 8107 C CA . LYS A 1 8 ? 12.929 18.571 3.215 1.00 0.00 8 LYS A CA 6
ATOM 8108 C C . LYS A 1 8 ? 11.610 17.846 2.942 1.00 0.00 8 LYS A C 6
ATOM 8109 O O . LYS A 1 8 ? 11.086 17.899 1.830 1.00 0.00 8 LYS A O 6
ATOM 8128 N N . ARG A 1 9 ? 11.110 17.184 3.976 1.00 0.00 9 ARG A N 6
ATOM 8129 C CA . ARG A 1 9 ? 9.862 16.449 3.861 1.00 0.00 9 ARG A CA 6
ATOM 8130 C C . ARG A 1 9 ? 8.776 17.339 3.252 1.00 0.00 9 ARG A C 6
ATOM 8131 O O . ARG A 1 9 ? 8.981 18.538 3.068 1.00 0.00 9 ARG A O 6
ATOM 8152 N N . PHE A 1 10 ? 7.645 16.717 2.954 1.00 0.00 10 PHE A N 6
ATOM 8153 C CA . PHE A 1 10 ? 6.526 17.437 2.369 1.00 0.00 10 PHE A CA 6
ATOM 8154 C C . PHE A 1 10 ? 5.240 17.189 3.160 1.00 0.00 10 PHE A C 6
ATOM 8155 O O . PHE A 1 10 ? 5.224 16.383 4.089 1.00 0.00 10 PHE A O 6
ATOM 8172 N N . GLU A 1 11 ? 4.194 17.899 2.764 1.00 0.00 11 GLU A N 6
ATOM 8173 C CA . GLU A 1 11 ? 2.906 17.766 3.424 1.00 0.00 11 GLU A CA 6
ATOM 8174 C C . GLU A 1 11 ? 2.054 16.710 2.718 1.00 0.00 11 GLU A C 6
ATOM 8175 O O . GLU A 1 11 ? 1.059 17.040 2.073 1.00 0.00 11 GLU A O 6
ATOM 8187 N N . PHE A 1 12 ? 2.474 15.462 2.862 1.00 0.00 12 PHE A N 6
ATOM 8188 C CA . PHE A 1 12 ? 1.761 14.356 2.246 1.00 0.00 12 PHE A CA 6
ATOM 8189 C C . PHE A 1 12 ? 1.700 14.523 0.726 1.00 0.00 12 PHE A C 6
ATOM 8190 O O . PHE A 1 12 ? 1.673 15.644 0.222 1.00 0.00 12 PHE A O 6
ATOM 8207 N N . VAL A 1 13 ? 1.678 13.390 0.039 1.00 0.00 13 VAL A N 6
ATOM 8208 C CA . VAL A 1 13 ? 1.619 13.396 -1.413 1.00 0.00 13 VAL A CA 6
ATOM 8209 C C . VAL A 1 13 ? 0.203 13.033 -1.863 1.00 0.00 13 VAL A C 6
ATOM 8210 O O . VAL A 1 13 ? -0.035 11.925 -2.342 1.00 0.00 13 VAL A O 6
ATOM 8223 N N . GLY A 1 14 ? -0.700 13.987 -1.694 1.00 0.00 14 GLY A N 6
ATOM 8224 C CA . GLY A 1 14 ? -2.087 13.782 -2.078 1.00 0.00 14 GLY A CA 6
ATOM 8225 C C . GLY A 1 14 ? -2.982 13.641 -0.845 1.00 0.00 14 GLY A C 6
ATOM 8226 O O . GLY A 1 14 ? -2.858 14.411 0.107 1.00 0.00 14 GLY A O 6
ATOM 8230 N N . TRP A 1 15 ? -3.862 12.653 -0.902 1.00 0.00 15 TRP A N 6
ATOM 8231 C CA . TRP A 1 15 ? -4.778 12.402 0.198 1.00 0.00 15 TRP A CA 6
ATOM 8232 C C . TRP A 1 15 ? -4.036 11.576 1.251 1.00 0.00 15 TRP A C 6
ATOM 8233 O O . TRP A 1 15 ? -4.276 11.729 2.448 1.00 0.00 15 TRP A O 6
ATOM 8254 N N . GLY A 1 16 ? -3.150 10.718 0.767 1.00 0.00 16 GLY A N 6
ATOM 8255 C CA . GLY A 1 16 ? -2.371 9.868 1.652 1.00 0.00 16 GLY A CA 6
ATOM 8256 C C . GLY A 1 16 ? -0.890 10.247 1.614 1.00 0.00 16 GLY A C 6
ATOM 8257 O O . GLY A 1 16 ? -0.481 11.089 0.816 1.00 0.00 16 GLY A O 6
ATOM 8261 N N . SER A 1 17 ? -0.125 9.607 2.487 1.00 0.00 17 SER A N 6
ATOM 8262 C CA . SER A 1 17 ? 1.302 9.867 2.564 1.00 0.00 17 SER A CA 6
ATOM 8263 C C . SER A 1 17 ? 2.052 8.961 1.586 1.00 0.00 17 SER A C 6
ATOM 8264 O O . SER A 1 17 ? 1.585 7.870 1.262 1.00 0.00 17 SER A O 6
ATOM 8272 N N . ARG A 1 18 ? 3.204 9.445 1.144 1.00 0.00 18 ARG A N 6
ATOM 8273 C CA . ARG A 1 18 ? 4.023 8.692 0.210 1.00 0.00 18 ARG A CA 6
ATOM 8274 C C . ARG A 1 18 ? 3.981 7.201 0.550 1.00 0.00 18 ARG A C 6
ATOM 8275 O O . ARG A 1 18 ? 3.835 6.362 -0.338 1.00 0.00 18 ARG A O 6
ATOM 8296 N N . GLN A 1 19 ? 4.112 6.916 1.838 1.00 0.00 19 GLN A N 6
ATOM 8297 C CA . GLN A 1 19 ? 4.090 5.540 2.306 1.00 0.00 19 GLN A CA 6
ATOM 8298 C C . GLN A 1 19 ? 3.052 4.730 1.526 1.00 0.00 19 GLN A C 6
ATOM 8299 O O . GLN A 1 19 ? 3.401 3.977 0.619 1.00 0.00 19 GLN A O 6
ATOM 8313 N N . LEU A 1 20 ? 1.797 4.913 1.909 1.00 0.00 20 LEU A N 6
ATOM 8314 C CA . LEU A 1 20 ? 0.706 4.209 1.258 1.00 0.00 20 LEU A CA 6
ATOM 8315 C C . LEU A 1 20 ? 0.766 4.466 -0.249 1.00 0.00 20 LEU A C 6
ATOM 8316 O O . LEU A 1 20 ? 0.793 3.526 -1.043 1.00 0.00 20 LEU A O 6
ATOM 8332 N N . ILE A 1 21 ? 0.786 5.744 -0.599 1.00 0.00 21 ILE A N 6
ATOM 8333 C CA . ILE A 1 21 ? 0.843 6.137 -1.997 1.00 0.00 21 ILE A CA 6
ATOM 8334 C C . ILE A 1 21 ? 1.790 5.199 -2.747 1.00 0.00 21 ILE A C 6
ATOM 8335 O O . ILE A 1 21 ? 1.345 4.322 -3.486 1.00 0.00 21 ILE A O 6
ATOM 8351 N N . GLU A 1 22 ? 3.080 5.416 -2.533 1.00 0.00 22 GLU A N 6
ATOM 8352 C CA . GLU A 1 22 ? 4.094 4.601 -3.180 1.00 0.00 22 GLU A CA 6
ATOM 8353 C C . GLU A 1 22 ? 3.640 3.141 -3.244 1.00 0.00 22 GLU A C 6
ATOM 8354 O O . GLU A 1 22 ? 3.456 2.591 -4.329 1.00 0.00 22 GLU A O 6
ATOM 8366 N N . PHE A 1 23 ? 3.473 2.554 -2.067 1.00 0.00 23 PHE A N 6
ATOM 8367 C CA . PHE A 1 23 ? 3.044 1.169 -1.976 1.00 0.00 23 PHE A CA 6
ATOM 8368 C C . PHE A 1 23 ? 1.909 0.880 -2.960 1.00 0.00 23 PHE A C 6
ATOM 8369 O O . PHE A 1 23 ? 1.879 -0.179 -3.585 1.00 0.00 23 PHE A O 6
ATOM 8386 N N . LEU A 1 24 ? 1.003 1.841 -3.068 1.00 0.00 24 LEU A N 6
ATOM 8387 C CA . LEU A 1 24 ? -0.131 1.703 -3.966 1.00 0.00 24 LEU A CA 6
ATOM 8388 C C . LEU A 1 24 ? 0.337 1.913 -5.407 1.00 0.00 24 LEU A C 6
ATOM 8389 O O . LEU A 1 24 ? -0.097 1.204 -6.314 1.00 0.00 24 LEU A O 6
ATOM 8405 N N . HIS A 1 25 ? 1.216 2.890 -5.574 1.00 0.00 25 HIS A N 6
ATOM 8406 C CA . HIS A 1 25 ? 1.748 3.202 -6.890 1.00 0.00 25 HIS A CA 6
ATOM 8407 C C . HIS A 1 25 ? 2.351 1.941 -7.512 1.00 0.00 25 HIS A C 6
ATOM 8408 O O . HIS A 1 25 ? 2.037 1.595 -8.650 1.00 0.00 25 HIS A O 6
ATOM 8422 N N . SER A 1 26 ? 3.206 1.289 -6.738 1.00 0.00 26 SER A N 6
ATOM 8423 C CA . SER A 1 26 ? 3.856 0.074 -7.199 1.00 0.00 26 SER A CA 6
ATOM 8424 C C . SER A 1 26 ? 2.806 -0.945 -7.643 1.00 0.00 26 SER A C 6
ATOM 8425 O O . SER A 1 26 ? 2.779 -1.349 -8.805 1.00 0.00 26 SER A O 6
ATOM 8433 N N . LEU A 1 27 ? 1.965 -1.333 -6.695 1.00 0.00 27 LEU A N 6
ATOM 8434 C CA . LEU A 1 27 ? 0.915 -2.297 -6.975 1.00 0.00 27 LEU A CA 6
ATOM 8435 C C . LEU A 1 27 ? 0.285 -1.980 -8.332 1.00 0.00 27 LEU A C 6
ATOM 8436 O O . LEU A 1 27 ? -0.148 -2.884 -9.046 1.00 0.00 27 LEU A O 6
ATOM 8452 N N . GLY A 1 28 ? 0.254 -0.694 -8.649 1.00 0.00 28 GLY A N 6
ATOM 8453 C CA . GLY A 1 28 ? -0.316 -0.246 -9.908 1.00 0.00 28 GLY A CA 6
ATOM 8454 C C . GLY A 1 28 ? -1.676 0.419 -9.689 1.00 0.00 28 GLY A C 6
ATOM 8455 O O . GLY A 1 28 ? -2.472 0.534 -10.620 1.00 0.00 28 GLY A O 6
ATOM 8459 N N . LYS A 1 29 ? -1.901 0.840 -8.453 1.00 0.00 29 LYS A N 6
ATOM 8460 C CA . LYS A 1 29 ? -3.151 1.491 -8.100 1.00 0.00 29 LYS A CA 6
ATOM 8461 C C . LYS A 1 29 ? -3.050 2.984 -8.415 1.00 0.00 29 LYS A C 6
ATOM 8462 O O . LYS A 1 29 ? -2.302 3.711 -7.763 1.00 0.00 29 LYS A O 6
ATOM 8481 N N . ASP A 1 30 ? -3.814 3.399 -9.415 1.00 0.00 30 ASP A N 6
ATOM 8482 C CA . ASP A 1 30 ? -3.820 4.793 -9.824 1.00 0.00 30 ASP A CA 6
ATOM 8483 C C . ASP A 1 30 ? -4.388 5.650 -8.692 1.00 0.00 30 ASP A C 6
ATOM 8484 O O . ASP A 1 30 ? -5.603 5.726 -8.515 1.00 0.00 30 ASP A O 6
ATOM 8493 N N . THR A 1 31 ? -3.482 6.274 -7.953 1.00 0.00 31 THR A N 6
ATOM 8494 C CA . THR A 1 31 ? -3.878 7.123 -6.843 1.00 0.00 31 THR A CA 6
ATOM 8495 C C . THR A 1 31 ? -4.557 8.393 -7.358 1.00 0.00 31 THR A C 6
ATOM 8496 O O . THR A 1 31 ? -4.035 9.494 -7.187 1.00 0.00 31 THR A O 6
ATOM 8507 N N . SER A 1 32 ? -5.711 8.199 -7.979 1.00 0.00 32 SER A N 6
ATOM 8508 C CA . SER A 1 32 ? -6.468 9.315 -8.520 1.00 0.00 32 SER A CA 6
ATOM 8509 C C . SER A 1 32 ? -7.507 9.787 -7.501 1.00 0.00 32 SER A C 6
ATOM 8510 O O . SER A 1 32 ? -7.775 10.982 -7.390 1.00 0.00 32 SER A O 6
ATOM 8518 N N . GLU A 1 33 ? -8.064 8.823 -6.783 1.00 0.00 33 GLU A N 6
ATOM 8519 C CA . GLU A 1 33 ? -9.068 9.124 -5.776 1.00 0.00 33 GLU A CA 6
ATOM 8520 C C . GLU A 1 33 ? -8.564 8.725 -4.388 1.00 0.00 33 GLU A C 6
ATOM 8521 O O . GLU A 1 33 ? -7.582 7.995 -4.266 1.00 0.00 33 GLU A O 6
ATOM 8533 N N . MET A 1 34 ? -9.260 9.222 -3.376 1.00 0.00 34 MET A N 6
ATOM 8534 C CA . MET A 1 34 ? -8.896 8.927 -2.000 1.00 0.00 34 MET A CA 6
ATOM 8535 C C . MET A 1 34 ? -8.834 7.417 -1.762 1.00 0.00 34 MET A C 6
ATOM 8536 O O . MET A 1 34 ? -7.911 6.924 -1.116 1.00 0.00 34 MET A O 6
ATOM 8550 N N . ILE A 1 35 ? -9.829 6.725 -2.297 1.00 0.00 35 ILE A N 6
ATOM 8551 C CA . ILE A 1 35 ? -9.900 5.281 -2.150 1.00 0.00 35 ILE A CA 6
ATOM 8552 C C . ILE A 1 35 ? -10.115 4.932 -0.676 1.00 0.00 35 ILE A C 6
ATOM 8553 O O . ILE A 1 35 ? -9.201 5.065 0.137 1.00 0.00 35 ILE A O 6
ATOM 8569 N N . SER A 1 36 ? -11.328 4.493 -0.375 1.00 0.00 36 SER A N 6
ATOM 8570 C CA . SER A 1 36 ? -11.675 4.124 0.987 1.00 0.00 36 SER A CA 6
ATOM 8571 C C . SER A 1 36 ? -10.628 3.161 1.550 1.00 0.00 36 SER A C 6
ATOM 8572 O O . SER A 1 36 ? -9.925 2.491 0.795 1.00 0.00 36 SER A O 6
ATOM 8580 N N . ARG A 1 37 ? -10.559 3.121 2.873 1.00 0.00 37 ARG A N 6
ATOM 8581 C CA . ARG A 1 37 ? -9.610 2.250 3.546 1.00 0.00 37 ARG A CA 6
ATOM 8582 C C . ARG A 1 37 ? -9.878 0.789 3.180 1.00 0.00 37 ARG A C 6
ATOM 8583 O O . ARG A 1 37 ? -8.947 0.033 2.907 1.00 0.00 37 ARG A O 6
ATOM 8604 N N . TYR A 1 38 ? -11.155 0.435 3.187 1.00 0.00 38 TYR A N 6
ATOM 8605 C CA . TYR A 1 38 ? -11.557 -0.922 2.859 1.00 0.00 38 TYR A CA 6
ATOM 8606 C C . TYR A 1 38 ? -10.892 -1.393 1.564 1.00 0.00 38 TYR A C 6
ATOM 8607 O O . TYR A 1 38 ? -10.439 -2.533 1.475 1.00 0.00 38 TYR A O 6
ATOM 8625 N N . ASP A 1 39 ? -10.854 -0.492 0.594 1.00 0.00 39 ASP A N 6
ATOM 8626 C CA . ASP A 1 39 ? -10.251 -0.802 -0.692 1.00 0.00 39 ASP A CA 6
ATOM 8627 C C . ASP A 1 39 ? -8.782 -1.176 -0.484 1.00 0.00 39 ASP A C 6
ATOM 8628 O O . ASP A 1 39 ? -8.372 -2.292 -0.800 1.00 0.00 39 ASP A O 6
ATOM 8637 N N . VAL A 1 40 ? -8.031 -0.222 0.045 1.00 0.00 40 VAL A N 6
ATOM 8638 C CA . VAL A 1 40 ? -6.616 -0.438 0.298 1.00 0.00 40 VAL A CA 6
ATOM 8639 C C . VAL A 1 40 ? -6.430 -1.768 1.030 1.00 0.00 40 VAL A C 6
ATOM 8640 O O . VAL A 1 40 ? -5.716 -2.648 0.554 1.00 0.00 40 VAL A O 6
ATOM 8653 N N . SER A 1 41 ? -7.086 -1.873 2.177 1.00 0.00 41 SER A N 6
ATOM 8654 C CA . SER A 1 41 ? -7.002 -3.081 2.979 1.00 0.00 41 SER A CA 6
ATOM 8655 C C . SER A 1 41 ? -7.189 -4.313 2.091 1.00 0.00 41 SER A C 6
ATOM 8656 O O . SER A 1 41 ? -6.271 -5.118 1.939 1.00 0.00 41 SER A O 6
ATOM 8664 N N . ASP A 1 42 ? -8.383 -4.422 1.529 1.00 0.00 42 ASP A N 6
ATOM 8665 C CA . ASP A 1 42 ? -8.702 -5.542 0.660 1.00 0.00 42 ASP A CA 6
ATOM 8666 C C . ASP A 1 42 ? -7.540 -5.780 -0.306 1.00 0.00 42 ASP A C 6
ATOM 8667 O O . ASP A 1 42 ? -7.100 -6.914 -0.487 1.00 0.00 42 ASP A O 6
ATOM 8676 N N . THR A 1 43 ? -7.076 -4.691 -0.902 1.00 0.00 43 THR A N 6
ATOM 8677 C CA . THR A 1 43 ? -5.973 -4.767 -1.845 1.00 0.00 43 THR A CA 6
ATOM 8678 C C . THR A 1 43 ? -4.729 -5.344 -1.167 1.00 0.00 43 THR A C 6
ATOM 8679 O O . THR A 1 43 ? -3.955 -6.067 -1.792 1.00 0.00 43 THR A O 6
ATOM 8690 N N . ILE A 1 44 ? -4.576 -5.002 0.104 1.00 0.00 44 ILE A N 6
ATOM 8691 C CA . ILE A 1 44 ? -3.439 -5.478 0.875 1.00 0.00 44 ILE A CA 6
ATOM 8692 C C . ILE A 1 44 ? -3.594 -6.978 1.132 1.00 0.00 44 ILE A C 6
ATOM 8693 O O . ILE A 1 44 ? -2.690 -7.758 0.840 1.00 0.00 44 ILE A O 6
ATOM 8709 N N . ALA A 1 45 ? -4.748 -7.336 1.677 1.00 0.00 45 ALA A N 6
ATOM 8710 C CA . ALA A 1 45 ? -5.033 -8.729 1.977 1.00 0.00 45 ALA A CA 6
ATOM 8711 C C . ALA A 1 45 ? -4.765 -9.579 0.734 1.00 0.00 45 ALA A C 6
ATOM 8712 O O . ALA A 1 45 ? -4.248 -10.690 0.838 1.00 0.00 45 ALA A O 6
ATOM 8719 N N . LYS A 1 46 ? -5.128 -9.024 -0.413 1.00 0.00 46 LYS A N 6
ATOM 8720 C CA . LYS A 1 46 ? -4.933 -9.718 -1.674 1.00 0.00 46 LYS A CA 6
ATOM 8721 C C . LYS A 1 46 ? -3.440 -9.753 -2.007 1.00 0.00 46 LYS A C 6
ATOM 8722 O O . LYS A 1 46 ? -2.884 -10.818 -2.274 1.00 0.00 46 LYS A O 6
ATOM 8741 N N . TYR A 1 47 ? -2.832 -8.576 -1.979 1.00 0.00 47 TYR A N 6
ATOM 8742 C CA . TYR A 1 47 ? -1.414 -8.459 -2.274 1.00 0.00 47 TYR A CA 6
ATOM 8743 C C . TYR A 1 47 ? -0.592 -9.407 -1.399 1.00 0.00 47 TYR A C 6
ATOM 8744 O O . TYR A 1 47 ? 0.268 -10.130 -1.899 1.00 0.00 47 TYR A O 6
ATOM 8762 N N . ILE A 1 48 ? -0.885 -9.373 -0.107 1.00 0.00 48 ILE A N 6
ATOM 8763 C CA . ILE A 1 48 ? -0.184 -10.220 0.842 1.00 0.00 48 ILE A CA 6
ATOM 8764 C C . ILE A 1 48 ? -0.091 -11.640 0.280 1.00 0.00 48 ILE A C 6
ATOM 8765 O O . ILE A 1 48 ? 0.995 -12.213 0.208 1.00 0.00 48 ILE A O 6
ATOM 8781 N N . SER A 1 49 ? -1.244 -12.167 -0.104 1.00 0.00 49 SER A N 6
ATOM 8782 C CA . SER A 1 49 ? -1.307 -13.509 -0.657 1.00 0.00 49 SER A CA 6
ATOM 8783 C C . SER A 1 49 ? -0.740 -13.516 -2.079 1.00 0.00 49 SER A C 6
ATOM 8784 O O . SER A 1 49 ? 0.023 -14.410 -2.442 1.00 0.00 49 SER A O 6
ATOM 8792 N N . LYS A 1 50 ? -1.135 -12.509 -2.844 1.00 0.00 50 LYS A N 6
ATOM 8793 C CA . LYS A 1 50 ? -0.676 -12.388 -4.217 1.00 0.00 50 LYS A CA 6
ATOM 8794 C C . LYS A 1 50 ? 0.810 -12.745 -4.287 1.00 0.00 50 LYS A C 6
ATOM 8795 O O . LYS A 1 50 ? 1.190 -13.709 -4.951 1.00 0.00 50 LYS A O 6
ATOM 8814 N N . GLU A 1 51 ? 1.610 -11.950 -3.593 1.00 0.00 51 GLU A N 6
ATOM 8815 C CA . GLU A 1 51 ? 3.046 -12.170 -3.568 1.00 0.00 51 GLU A CA 6
ATOM 8816 C C . GLU A 1 51 ? 3.382 -13.388 -2.704 1.00 0.00 51 GLU A C 6
ATOM 8817 O O . GLU A 1 51 ? 4.123 -14.271 -3.132 1.00 0.00 51 GLU A O 6
ATOM 8829 N N . GLY A 1 52 ? 2.820 -13.395 -1.504 1.00 0.00 52 GLY A N 6
ATOM 8830 C CA . GLY A 1 52 ? 3.050 -14.489 -0.577 1.00 0.00 52 GLY A CA 6
ATOM 8831 C C . GLY A 1 52 ? 3.720 -13.990 0.705 1.00 0.00 52 GLY A C 6
ATOM 8832 O O . GLY A 1 52 ? 4.730 -14.543 1.137 1.00 0.00 52 GLY A O 6
ATOM 8836 N N . LEU A 1 53 ? 3.130 -12.951 1.277 1.00 0.00 53 LEU A N 6
ATOM 8837 C CA . LEU A 1 53 ? 3.658 -12.371 2.500 1.00 0.00 53 LEU A CA 6
ATOM 8838 C C . LEU A 1 53 ? 3.161 -13.182 3.699 1.00 0.00 53 LEU A C 6
ATOM 8839 O O . LEU A 1 53 ? 3.775 -13.161 4.764 1.00 0.00 53 LEU A O 6
ATOM 8855 N N . LEU A 1 54 ? 2.054 -13.877 3.485 1.00 0.00 54 LEU A N 6
ATOM 8856 C CA . LEU A 1 54 ? 1.468 -14.693 4.534 1.00 0.00 54 LEU A CA 6
ATOM 8857 C C . LEU A 1 54 ? 2.578 -15.451 5.265 1.00 0.00 54 LEU A C 6
ATOM 8858 O O . LEU A 1 54 ? 3.696 -15.558 4.763 1.00 0.00 54 LEU A O 6
ATOM 8874 N N . ASP A 1 55 ? 2.231 -15.959 6.439 1.00 0.00 55 ASP A N 6
ATOM 8875 C CA . ASP A 1 55 ? 3.184 -16.704 7.243 1.00 0.00 55 ASP A CA 6
ATOM 8876 C C . ASP A 1 55 ? 2.732 -18.162 7.341 1.00 0.00 55 ASP A C 6
ATOM 8877 O O . ASP A 1 55 ? 1.537 -18.441 7.422 1.00 0.00 55 ASP A O 6
ATOM 8886 N N . PRO A 1 56 ? 3.738 -19.077 7.331 1.00 0.00 56 PRO A N 6
ATOM 8887 C CA . PRO A 1 56 ? 3.456 -20.500 7.418 1.00 0.00 56 PRO A CA 6
ATOM 8888 C C . PRO A 1 56 ? 3.064 -20.895 8.843 1.00 0.00 56 PRO A C 6
ATOM 8889 O O . PRO A 1 56 ? 2.223 -21.771 9.039 1.00 0.00 56 PRO A O 6
ATOM 8900 N N . SER A 1 57 ? 3.692 -20.230 9.802 1.00 0.00 57 SER A N 6
ATOM 8901 C CA . SER A 1 57 ? 3.419 -20.501 11.203 1.00 0.00 57 SER A CA 6
ATOM 8902 C C . SER A 1 57 ? 1.976 -20.121 11.538 1.00 0.00 57 SER A C 6
ATOM 8903 O O . SER A 1 57 ? 1.388 -20.666 12.471 1.00 0.00 57 SER A O 6
ATOM 8911 N N . ASN A 1 58 ? 1.446 -19.190 10.758 1.00 0.00 58 ASN A N 6
ATOM 8912 C CA . ASN A 1 58 ? 0.082 -18.732 10.961 1.00 0.00 58 ASN A CA 6
ATOM 8913 C C . ASN A 1 58 ? -0.296 -17.760 9.841 1.00 0.00 58 ASN A C 6
ATOM 8914 O O . ASN A 1 58 ? 0.192 -16.632 9.801 1.00 0.00 58 ASN A O 6
ATOM 8925 N N . LYS A 1 59 ? -1.163 -18.234 8.957 1.00 0.00 59 LYS A N 6
ATOM 8926 C CA . LYS A 1 59 ? -1.612 -17.422 7.840 1.00 0.00 59 LYS A CA 6
ATOM 8927 C C . LYS A 1 59 ? -2.322 -16.176 8.373 1.00 0.00 59 LYS A C 6
ATOM 8928 O O . LYS A 1 59 ? -2.235 -15.104 7.775 1.00 0.00 59 LYS A O 6
ATOM 8947 N N . LYS A 1 60 ? -3.007 -16.358 9.492 1.00 0.00 60 LYS A N 6
ATOM 8948 C CA . LYS A 1 60 ? -3.731 -15.261 10.113 1.00 0.00 60 LYS A CA 6
ATOM 8949 C C . LYS A 1 60 ? -2.806 -14.049 10.234 1.00 0.00 60 LYS A C 6
ATOM 8950 O O . LYS A 1 60 ? -3.271 -12.912 10.299 1.00 0.00 60 LYS A O 6
ATOM 8969 N N . LYS A 1 61 ? -1.511 -14.332 10.259 1.00 0.00 61 LYS A N 6
ATOM 8970 C CA . LYS A 1 61 ? -0.517 -13.279 10.370 1.00 0.00 61 LYS A CA 6
ATOM 8971 C C . LYS A 1 61 ? -0.029 -12.894 8.972 1.00 0.00 61 LYS A C 6
ATOM 8972 O O . LYS A 1 61 ? -0.442 -13.492 7.980 1.00 0.00 61 LYS A O 6
ATOM 8991 N N . VAL A 1 62 ? 0.843 -11.897 8.938 1.00 0.00 62 VAL A N 6
ATOM 8992 C CA . VAL A 1 62 ? 1.392 -11.425 7.678 1.00 0.00 62 VAL A CA 6
ATOM 8993 C C . VAL A 1 62 ? 2.859 -11.040 7.878 1.00 0.00 62 VAL A C 6
ATOM 8994 O O . VAL A 1 62 ? 3.192 -10.313 8.812 1.00 0.00 62 VAL A O 6
ATOM 9007 N N . VAL A 1 63 ? 3.697 -11.546 6.984 1.00 0.00 63 VAL A N 6
ATOM 9008 C CA . VAL A 1 63 ? 5.121 -11.264 7.051 1.00 0.00 63 VAL A CA 6
ATOM 9009 C C . VAL A 1 63 ? 5.478 -10.212 5.999 1.00 0.00 63 VAL A C 6
ATOM 9010 O O . VAL A 1 63 ? 5.607 -10.529 4.817 1.00 0.00 63 VAL A O 6
ATOM 9023 N N . CYS A 1 64 ? 5.627 -8.981 6.466 1.00 0.00 64 CYS A N 6
ATOM 9024 C CA . CYS A 1 64 ? 5.967 -7.881 5.580 1.00 0.00 64 CYS A CA 6
ATOM 9025 C C . CYS A 1 64 ? 7.260 -8.238 4.844 1.00 0.00 64 CYS A C 6
ATOM 9026 O O . CYS A 1 64 ? 8.116 -8.934 5.388 1.00 0.00 64 CYS A O 6
ATOM 9034 N N . ASP A 1 65 ? 7.361 -7.745 3.618 1.00 0.00 65 ASP A N 6
ATOM 9035 C CA . ASP A 1 65 ? 8.535 -8.003 2.802 1.00 0.00 65 ASP A CA 6
ATOM 9036 C C . ASP A 1 65 ? 9.336 -6.709 2.644 1.00 0.00 65 ASP A C 6
ATOM 9037 O O . ASP A 1 65 ? 10.517 -6.661 2.983 1.00 0.00 65 ASP A O 6
ATOM 9046 N N . LYS A 1 66 ? 8.660 -5.692 2.129 1.00 0.00 66 LYS A N 6
ATOM 9047 C CA . LYS A 1 66 ? 9.294 -4.401 1.923 1.00 0.00 66 LYS A CA 6
ATOM 9048 C C . LYS A 1 66 ? 8.216 -3.331 1.744 1.00 0.00 66 LYS A C 6
ATOM 9049 O O . LYS A 1 66 ? 8.194 -2.339 2.472 1.00 0.00 66 LYS A O 6
ATOM 9068 N N . ARG A 1 67 ? 7.347 -3.568 0.773 1.00 0.00 67 ARG A N 6
ATOM 9069 C CA . ARG A 1 67 ? 6.268 -2.637 0.490 1.00 0.00 67 ARG A CA 6
ATOM 9070 C C . ARG A 1 67 ? 5.534 -2.267 1.781 1.00 0.00 67 ARG A C 6
ATOM 9071 O O . ARG A 1 67 ? 5.357 -1.087 2.082 1.00 0.00 67 ARG A O 6
ATOM 9092 N N . LEU A 1 68 ? 5.126 -3.296 2.508 1.00 0.00 68 LEU A N 6
ATOM 9093 C CA . LEU A 1 68 ? 4.416 -3.094 3.759 1.00 0.00 68 LEU A CA 6
ATOM 9094 C C . LEU A 1 68 ? 5.331 -2.371 4.749 1.00 0.00 68 LEU A C 6
ATOM 9095 O O . LEU A 1 68 ? 4.882 -1.497 5.490 1.00 0.00 68 LEU A O 6
ATOM 9111 N N . VAL A 1 69 ? 6.596 -2.762 4.731 1.00 0.00 69 VAL A N 6
ATOM 9112 C CA . VAL A 1 69 ? 7.578 -2.162 5.617 1.00 0.00 69 VAL A CA 6
ATOM 9113 C C . VAL A 1 69 ? 7.660 -0.659 5.339 1.00 0.00 69 VAL A C 6
ATOM 9114 O O . VAL A 1 69 ? 7.493 0.154 6.247 1.00 0.00 69 VAL A O 6
ATOM 9127 N N . LEU A 1 70 ? 7.915 -0.336 4.080 1.00 0.00 70 LEU A N 6
ATOM 9128 C CA . LEU A 1 70 ? 8.020 1.054 3.671 1.00 0.00 70 LEU A CA 6
ATOM 9129 C C . LEU A 1 70 ? 6.718 1.782 4.012 1.00 0.00 70 LEU A C 6
ATOM 9130 O O . LEU A 1 70 ? 6.683 3.010 4.055 1.00 0.00 70 LEU A O 6
ATOM 9146 N N . LEU A 1 71 ? 5.680 0.992 4.245 1.00 0.00 71 LEU A N 6
ATOM 9147 C CA . LEU A 1 71 ? 4.379 1.546 4.581 1.00 0.00 71 LEU A CA 6
ATOM 9148 C C . LEU A 1 71 ? 4.291 1.748 6.095 1.00 0.00 71 LEU A C 6
ATOM 9149 O O . LEU A 1 71 ? 4.258 2.881 6.572 1.00 0.00 71 LEU A O 6
ATOM 9165 N N . PHE A 1 72 ? 4.256 0.632 6.808 1.00 0.00 72 PHE A N 6
ATOM 9166 C CA . PHE A 1 72 ? 4.173 0.673 8.258 1.00 0.00 72 PHE A CA 6
ATOM 9167 C C . PHE A 1 72 ? 5.566 0.748 8.885 1.00 0.00 72 PHE A C 6
ATOM 9168 O O . PHE A 1 72 ? 5.834 1.622 9.708 1.00 0.00 72 PHE A O 6
ATOM 9185 N N . GLY A 1 73 ? 6.417 -0.181 8.473 1.00 0.00 73 GLY A N 6
ATOM 9186 C CA . GLY A 1 73 ? 7.776 -0.231 8.985 1.00 0.00 73 GLY A CA 6
ATOM 9187 C C . GLY A 1 73 ? 7.977 -1.449 9.889 1.00 0.00 73 GLY A C 6
ATOM 9188 O O . GLY A 1 73 ? 9.053 -1.635 10.456 1.00 0.00 73 GLY A O 6
ATOM 9192 N N . THR A 1 74 ? 6.925 -2.247 9.996 1.00 0.00 74 THR A N 6
ATOM 9193 C CA . THR A 1 74 ? 6.972 -3.442 10.821 1.00 0.00 74 THR A CA 6
ATOM 9194 C C . THR A 1 74 ? 7.305 -4.667 9.967 1.00 0.00 74 THR A C 6
ATOM 9195 O O . THR A 1 74 ? 7.153 -4.638 8.747 1.00 0.00 74 THR A O 6
ATOM 9206 N N . ARG A 1 75 ? 7.754 -5.715 10.643 1.00 0.00 75 ARG A N 6
ATOM 9207 C CA . ARG A 1 75 ? 8.111 -6.948 9.961 1.00 0.00 75 ARG A CA 6
ATOM 9208 C C . ARG A 1 75 ? 6.871 -7.823 9.765 1.00 0.00 75 ARG A C 6
ATOM 9209 O O . ARG A 1 75 ? 6.601 -8.283 8.657 1.00 0.00 75 ARG A O 6
ATOM 9230 N N . THR A 1 76 ? 6.151 -8.026 10.859 1.00 0.00 76 THR A N 6
ATOM 9231 C CA . THR A 1 76 ? 4.946 -8.838 10.821 1.00 0.00 76 THR A CA 6
ATOM 9232 C C . THR A 1 76 ? 3.744 -8.032 11.317 1.00 0.00 76 THR A C 6
ATOM 9233 O O . THR A 1 76 ? 3.879 -7.196 12.208 1.00 0.00 76 THR A O 6
ATOM 9244 N N . ILE A 1 77 ? 2.596 -8.313 10.718 1.00 0.00 77 ILE A N 6
ATOM 9245 C CA . ILE A 1 77 ? 1.371 -7.625 11.088 1.00 0.00 77 ILE A CA 6
ATOM 9246 C C . ILE A 1 77 ? 0.186 -8.579 10.925 1.00 0.00 77 ILE A C 6
ATOM 9247 O O . ILE A 1 77 ? 0.293 -9.596 10.241 1.00 0.00 77 ILE A O 6
ATOM 9263 N N . PHE A 1 78 ? -0.916 -8.217 11.565 1.00 0.00 78 PHE A N 6
ATOM 9264 C CA . PHE A 1 78 ? -2.120 -9.029 11.500 1.00 0.00 78 PHE A CA 6
ATOM 9265 C C . PHE A 1 78 ? -2.960 -8.665 10.274 1.00 0.00 78 PHE A C 6
ATOM 9266 O O . PHE A 1 78 ? -3.249 -7.493 10.041 1.00 0.00 78 PHE A O 6
ATOM 9283 N N . ARG A 1 79 ? -3.329 -9.693 9.524 1.00 0.00 79 ARG A N 6
ATOM 9284 C CA . ARG A 1 79 ? -4.131 -9.496 8.328 1.00 0.00 79 ARG A CA 6
ATOM 9285 C C . ARG A 1 79 ? -5.404 -8.716 8.665 1.00 0.00 79 ARG A C 6
ATOM 9286 O O . ARG A 1 79 ? -6.033 -8.137 7.780 1.00 0.00 79 ARG A O 6
ATOM 9307 N N . MET A 1 80 ? -5.745 -8.726 9.945 1.00 0.00 80 MET A N 6
ATOM 9308 C CA . MET A 1 80 ? -6.931 -8.027 10.409 1.00 0.00 80 MET A CA 6
ATOM 9309 C C . MET A 1 80 ? -6.562 -6.688 11.051 1.00 0.00 80 MET A C 6
ATOM 9310 O O . MET A 1 80 ? -7.411 -6.024 11.643 1.00 0.00 80 MET A O 6
ATOM 9324 N N . LYS A 1 81 ? -5.293 -6.331 10.912 1.00 0.00 81 LYS A N 6
ATOM 9325 C CA . LYS A 1 81 ? -4.801 -5.084 11.471 1.00 0.00 81 LYS A CA 6
ATOM 9326 C C . LYS A 1 81 ? -4.546 -4.087 10.338 1.00 0.00 81 LYS A C 6
ATOM 9327 O O . LYS A 1 81 ? -4.570 -2.877 10.554 1.00 0.00 81 LYS A O 6
ATOM 9346 N N . VAL A 1 82 ? -4.307 -4.634 9.155 1.00 0.00 82 VAL A N 6
ATOM 9347 C CA . VAL A 1 82 ? -4.047 -3.809 7.988 1.00 0.00 82 VAL A CA 6
ATOM 9348 C C . VAL A 1 82 ? -4.984 -2.599 8.006 1.00 0.00 82 VAL A C 6
ATOM 9349 O O . VAL A 1 82 ? -4.537 -1.466 8.177 1.00 0.00 82 VAL A O 6
ATOM 9362 N N . TYR A 1 83 ? -6.266 -2.881 7.826 1.00 0.00 83 TYR A N 6
ATOM 9363 C CA . TYR A 1 83 ? -7.269 -1.830 7.818 1.00 0.00 83 TYR A CA 6
ATOM 9364 C C . TYR A 1 83 ? -6.991 -0.799 8.914 1.00 0.00 83 TYR A C 6
ATOM 9365 O O . TYR A 1 83 ? -6.810 0.383 8.628 1.00 0.00 83 TYR A O 6
ATOM 9383 N N . ASP A 1 84 ? -6.967 -1.285 10.147 1.00 0.00 84 ASP A N 6
ATOM 9384 C CA . ASP A 1 84 ? -6.714 -0.420 11.287 1.00 0.00 84 ASP A CA 6
ATOM 9385 C C . ASP A 1 84 ? -5.413 0.351 11.058 1.00 0.00 84 ASP A C 6
ATOM 9386 O O . ASP A 1 84 ? -5.391 1.578 11.143 1.00 0.00 84 ASP A O 6
ATOM 9395 N N . LEU A 1 85 ? -4.359 -0.400 10.772 1.00 0.00 85 LEU A N 6
ATOM 9396 C CA . LEU A 1 85 ? -3.057 0.198 10.530 1.00 0.00 85 LEU A CA 6
ATOM 9397 C C . LEU A 1 85 ? -3.219 1.404 9.603 1.00 0.00 85 LEU A C 6
ATOM 9398 O O . LEU A 1 85 ? -2.571 2.431 9.796 1.00 0.00 85 LEU A O 6
ATOM 9414 N N . LEU A 1 86 ? -4.087 1.238 8.615 1.00 0.00 86 LEU A N 6
ATOM 9415 C CA . LEU A 1 86 ? -4.341 2.300 7.657 1.00 0.00 86 LEU A CA 6
ATOM 9416 C C . LEU A 1 86 ? -5.129 3.420 8.340 1.00 0.00 86 LEU A C 6
ATOM 9417 O O . LEU A 1 86 ? -6.359 3.400 8.353 1.00 0.00 86 LEU A O 6
ATOM 9433 N N . GLU A 1 87 ? -4.388 4.369 8.893 1.00 0.00 87 GLU A N 6
ATOM 9434 C CA . GLU A 1 87 ? -5.001 5.495 9.576 1.00 0.00 87 GLU A CA 6
ATOM 9435 C C . GLU A 1 87 ? -4.121 6.739 9.444 1.00 0.00 87 GLU A C 6
ATOM 9436 O O . GLU A 1 87 ? -4.603 7.808 9.070 1.00 0.00 87 GLU A O 6
ATOM 9448 N N . LYS A 1 88 ? -2.847 6.560 9.759 1.00 0.00 88 LYS A N 6
ATOM 9449 C CA . LYS A 1 88 ? -1.896 7.656 9.681 1.00 0.00 88 LYS A CA 6
ATOM 9450 C C . LYS A 1 88 ? -1.462 7.846 8.226 1.00 0.00 88 LYS A C 6
ATOM 9451 O O . LYS A 1 88 ? -0.689 8.752 7.918 1.00 0.00 88 LYS A O 6
ATOM 9470 N N . HIS A 1 89 ? -1.979 6.977 7.370 1.00 0.00 89 HIS A N 6
ATOM 9471 C CA . HIS A 1 89 ? -1.656 7.037 5.954 1.00 0.00 89 HIS A CA 6
ATOM 9472 C C . HIS A 1 89 ? -2.830 7.645 5.185 1.00 0.00 89 HIS A C 6
ATOM 9473 O O . HIS A 1 89 ? -3.108 7.247 4.054 1.00 0.00 89 HIS A O 6
ATOM 9487 N N . TYR A 1 90 ? -3.488 8.598 5.828 1.00 0.00 90 TYR A N 6
ATOM 9488 C CA . TYR A 1 90 ? -4.626 9.264 5.218 1.00 0.00 90 TYR A CA 6
ATOM 9489 C C . TYR A 1 90 ? -4.793 10.681 5.771 1.00 0.00 90 TYR A C 6
ATOM 9490 O O . TYR A 1 90 ? -4.660 10.902 6.973 1.00 0.00 90 TYR A O 6
ATOM 9508 N N . LYS A 1 91 ? -5.081 11.605 4.866 1.00 0.00 91 LYS A N 6
ATOM 9509 C CA . LYS A 1 91 ? -5.268 12.994 5.247 1.00 0.00 91 LYS A CA 6
ATOM 9510 C C . LYS A 1 91 ? -6.746 13.363 5.109 1.00 0.00 91 LYS A C 6
ATOM 9511 O O . LYS A 1 91 ? -7.622 12.550 5.400 1.00 0.00 91 LYS A O 6
ATOM 9530 N N . GLU A 1 92 ? -6.978 14.589 4.665 1.00 0.00 92 GLU A N 6
ATOM 9531 C CA . GLU A 1 92 ? -8.336 15.076 4.485 1.00 0.00 92 GLU A CA 6
ATOM 9532 C C . GLU A 1 92 ? -9.073 15.100 5.825 1.00 0.00 92 GLU A C 6
ATOM 9533 O O . GLU A 1 92 ? -8.923 14.188 6.637 1.00 0.00 92 GLU A O 6
ATOM 9545 N N . ASN A 1 93 ? -9.855 16.153 6.015 1.00 0.00 93 ASN A N 6
ATOM 9546 C CA . ASN A 1 93 ? -10.616 16.308 7.243 1.00 0.00 93 ASN A CA 6
ATOM 9547 C C . ASN A 1 93 ? -11.222 14.960 7.636 1.00 0.00 93 ASN A C 6
ATOM 9548 O O . ASN A 1 93 ? -11.657 14.196 6.775 1.00 0.00 93 ASN A O 6
ATOM 9559 N N . GLN A 1 94 ? -11.231 14.708 8.936 1.00 0.00 94 GLN A N 6
ATOM 9560 C CA . GLN A 1 94 ? -11.777 13.464 9.454 1.00 0.00 94 GLN A CA 6
ATOM 9561 C C . GLN A 1 94 ? -11.724 13.457 10.983 1.00 0.00 94 GLN A C 6
ATOM 9562 O O . GLN A 1 94 ? -10.643 13.449 11.570 1.00 0.00 94 GLN A O 6
ATOM 9576 N N . ASP A 1 95 ? -12.905 13.460 11.584 1.00 0.00 95 ASP A N 6
ATOM 9577 C CA . ASP A 1 95 ? -13.007 13.454 13.034 1.00 0.00 95 ASP A CA 6
ATOM 9578 C C . ASP A 1 95 ? -12.127 12.337 13.598 1.00 0.00 95 ASP A C 6
ATOM 9579 O O . ASP A 1 95 ? -12.119 11.224 13.074 1.00 0.00 95 ASP A O 6
ATOM 9588 N N . SER A 1 96 ? -11.408 12.672 14.659 1.00 0.00 96 SER A N 6
ATOM 9589 C CA . SER A 1 96 ? -10.527 11.710 15.300 1.00 0.00 96 SER A CA 6
ATOM 9590 C C . SER A 1 96 ? -9.503 12.439 16.172 1.00 0.00 96 SER A C 6
ATOM 9591 O O . SER A 1 96 ? -8.829 13.358 15.707 1.00 0.00 96 SER A O 6
ATOM 9599 N N . GLY A 1 97 ? -9.419 12.003 17.420 1.00 0.00 97 GLY A N 6
ATOM 9600 C CA . GLY A 1 97 ? -8.488 12.603 18.361 1.00 0.00 97 GLY A CA 6
ATOM 9601 C C . GLY A 1 97 ? -8.724 14.110 18.481 1.00 0.00 97 GLY A C 6
ATOM 9602 O O . GLY A 1 97 ? -9.625 14.653 17.844 1.00 0.00 97 GLY A O 6
ATOM 9606 N N . PRO A 1 98 ? -7.876 14.759 19.322 1.00 0.00 98 PRO A N 6
ATOM 9607 C CA . PRO A 1 98 ? -6.835 14.041 20.037 1.00 0.00 98 PRO A CA 6
ATOM 9608 C C . PRO A 1 98 ? -7.423 13.234 21.197 1.00 0.00 98 PRO A C 6
ATOM 9609 O O . PRO A 1 98 ? -7.388 12.005 21.183 1.00 0.00 98 PRO A O 6
ATOM 9620 N N . SER A 1 99 ? -7.950 13.959 22.173 1.00 0.00 99 SER A N 6
ATOM 9621 C CA . SER A 1 99 ? -8.545 13.326 23.338 1.00 0.00 99 SER A CA 6
ATOM 9622 C C . SER A 1 99 ? -8.868 14.381 24.398 1.00 0.00 99 SER A C 6
ATOM 9623 O O . SER A 1 99 ? -8.625 15.569 24.192 1.00 0.00 99 SER A O 6
ATOM 9631 N N . SER A 1 100 ? -9.412 13.908 25.510 1.00 0.00 100 SER A N 6
ATOM 9632 C CA . SER A 1 100 ? -9.772 14.796 26.603 1.00 0.00 100 SER A CA 6
ATOM 9633 C C . SER A 1 100 ? -10.737 15.874 26.106 1.00 0.00 100 SER A C 6
ATOM 9634 O O . SER A 1 100 ? -10.342 16.770 25.362 1.00 0.00 100 SER A O 6
ATOM 9642 N N . GLY A 1 101 ? -11.984 15.752 26.537 1.00 0.00 101 GLY A N 6
ATOM 9643 C CA . GLY A 1 101 ? -13.008 16.705 26.145 1.00 0.00 101 GLY A CA 6
ATOM 9644 C C . GLY A 1 101 ? -13.720 16.251 24.869 1.00 0.00 101 GLY A C 6
ATOM 9645 O O . GLY A 1 101 ? -13.772 15.058 24.574 1.00 0.00 101 GLY A O 6
ATOM 9649 N N . GLY A 1 1 ? 22.869 19.718 -16.024 1.00 0.00 1 GLY A N 7
ATOM 9650 C CA . GLY A 1 1 ? 21.668 19.745 -15.207 1.00 0.00 1 GLY A CA 7
ATOM 9651 C C . GLY A 1 1 ? 20.546 18.930 -15.854 1.00 0.00 1 GLY A C 7
ATOM 9652 O O . GLY A 1 1 ? 20.190 19.164 -17.008 1.00 0.00 1 GLY A O 7
ATOM 9656 N N . SER A 1 2 ? 20.021 17.990 -15.083 1.00 0.00 2 SER A N 7
ATOM 9657 C CA . SER A 1 2 ? 18.947 17.139 -15.566 1.00 0.00 2 SER A CA 7
ATOM 9658 C C . SER A 1 2 ? 17.967 16.836 -14.430 1.00 0.00 2 SER A C 7
ATOM 9659 O O . SER A 1 2 ? 18.371 16.371 -13.365 1.00 0.00 2 SER A O 7
ATOM 9667 N N . SER A 1 3 ? 16.699 17.111 -14.696 1.00 0.00 3 SER A N 7
ATOM 9668 C CA . SER A 1 3 ? 15.659 16.874 -13.710 1.00 0.00 3 SER A CA 7
ATOM 9669 C C . SER A 1 3 ? 14.292 16.812 -14.394 1.00 0.00 3 SER A C 7
ATOM 9670 O O . SER A 1 3 ? 13.906 17.742 -15.101 1.00 0.00 3 SER A O 7
ATOM 9678 N N . GLY A 1 4 ? 13.598 15.708 -14.161 1.00 0.00 4 GLY A N 7
ATOM 9679 C CA . GLY A 1 4 ? 12.283 15.513 -14.747 1.00 0.00 4 GLY A CA 7
ATOM 9680 C C . GLY A 1 4 ? 11.186 15.648 -13.688 1.00 0.00 4 GLY A C 7
ATOM 9681 O O . GLY A 1 4 ? 11.441 15.469 -12.498 1.00 0.00 4 GLY A O 7
ATOM 9685 N N . SER A 1 5 ? 9.989 15.963 -14.160 1.00 0.00 5 SER A N 7
ATOM 9686 C CA . SER A 1 5 ? 8.852 16.124 -13.269 1.00 0.00 5 SER A CA 7
ATOM 9687 C C . SER A 1 5 ? 9.176 17.157 -12.189 1.00 0.00 5 SER A C 7
ATOM 9688 O O . SER A 1 5 ? 9.822 16.836 -11.192 1.00 0.00 5 SER A O 7
ATOM 9696 N N . SER A 1 6 ? 8.714 18.376 -12.423 1.00 0.00 6 SER A N 7
ATOM 9697 C CA . SER A 1 6 ? 8.947 19.459 -11.482 1.00 0.00 6 SER A CA 7
ATOM 9698 C C . SER A 1 6 ? 7.679 19.728 -10.670 1.00 0.00 6 SER A C 7
ATOM 9699 O O . SER A 1 6 ? 6.742 20.354 -11.164 1.00 0.00 6 SER A O 7
ATOM 9707 N N . GLY A 1 7 ? 7.690 19.242 -9.437 1.00 0.00 7 GLY A N 7
ATOM 9708 C CA . GLY A 1 7 ? 6.552 19.422 -8.552 1.00 0.00 7 GLY A CA 7
ATOM 9709 C C . GLY A 1 7 ? 6.850 18.870 -7.156 1.00 0.00 7 GLY A C 7
ATOM 9710 O O . GLY A 1 7 ? 7.018 17.663 -6.985 1.00 0.00 7 GLY A O 7
ATOM 9714 N N . LYS A 1 8 ? 6.906 19.779 -6.194 1.00 0.00 8 LYS A N 7
ATOM 9715 C CA . LYS A 1 8 ? 7.181 19.398 -4.819 1.00 0.00 8 LYS A CA 7
ATOM 9716 C C . LYS A 1 8 ? 5.932 19.638 -3.969 1.00 0.00 8 LYS A C 7
ATOM 9717 O O . LYS A 1 8 ? 5.725 20.738 -3.460 1.00 0.00 8 LYS A O 7
ATOM 9736 N N . ARG A 1 9 ? 5.132 18.590 -3.841 1.00 0.00 9 ARG A N 7
ATOM 9737 C CA . ARG A 1 9 ? 3.909 18.672 -3.061 1.00 0.00 9 ARG A CA 7
ATOM 9738 C C . ARG A 1 9 ? 4.229 18.638 -1.565 1.00 0.00 9 ARG A C 7
ATOM 9739 O O . ARG A 1 9 ? 5.281 18.141 -1.164 1.00 0.00 9 ARG A O 7
ATOM 9760 N N . PHE A 1 10 ? 3.304 19.172 -0.782 1.00 0.00 10 PHE A N 7
ATOM 9761 C CA . PHE A 1 10 ? 3.476 19.208 0.661 1.00 0.00 10 PHE A CA 7
ATOM 9762 C C . PHE A 1 10 ? 2.253 18.627 1.373 1.00 0.00 10 PHE A C 7
ATOM 9763 O O . PHE A 1 10 ? 1.230 18.362 0.743 1.00 0.00 10 PHE A O 7
ATOM 9780 N N . GLU A 1 11 ? 2.398 18.445 2.677 1.00 0.00 11 GLU A N 7
ATOM 9781 C CA . GLU A 1 11 ? 1.318 17.900 3.482 1.00 0.00 11 GLU A CA 7
ATOM 9782 C C . GLU A 1 11 ? 0.662 16.721 2.761 1.00 0.00 11 GLU A C 7
ATOM 9783 O O . GLU A 1 11 ? -0.257 16.909 1.964 1.00 0.00 11 GLU A O 7
ATOM 9795 N N . PHE A 1 12 ? 1.158 15.531 3.066 1.00 0.00 12 PHE A N 7
ATOM 9796 C CA . PHE A 1 12 ? 0.632 14.322 2.456 1.00 0.00 12 PHE A CA 7
ATOM 9797 C C . PHE A 1 12 ? 0.741 14.384 0.931 1.00 0.00 12 PHE A C 7
ATOM 9798 O O . PHE A 1 12 ? 0.804 15.468 0.353 1.00 0.00 12 PHE A O 7
ATOM 9815 N N . VAL A 1 13 ? 0.760 13.207 0.323 1.00 0.00 13 VAL A N 7
ATOM 9816 C CA . VAL A 1 13 ? 0.861 13.113 -1.123 1.00 0.00 13 VAL A CA 7
ATOM 9817 C C . VAL A 1 13 ? -0.537 12.928 -1.717 1.00 0.00 13 VAL A C 7
ATOM 9818 O O . VAL A 1 13 ? -0.976 11.801 -1.940 1.00 0.00 13 VAL A O 7
ATOM 9831 N N . GLY A 1 14 ? -1.198 14.052 -1.955 1.00 0.00 14 GLY A N 7
ATOM 9832 C CA . GLY A 1 14 ? -2.537 14.028 -2.518 1.00 0.00 14 GLY A CA 7
ATOM 9833 C C . GLY A 1 14 ? -3.592 13.902 -1.417 1.00 0.00 14 GLY A C 7
ATOM 9834 O O . GLY A 1 14 ? -4.077 14.907 -0.899 1.00 0.00 14 GLY A O 7
ATOM 9838 N N . TRP A 1 15 ? -3.917 12.660 -1.092 1.00 0.00 15 TRP A N 7
ATOM 9839 C CA . TRP A 1 15 ? -4.906 12.390 -0.062 1.00 0.00 15 TRP A CA 7
ATOM 9840 C C . TRP A 1 15 ? -4.252 11.508 1.003 1.00 0.00 15 TRP A C 7
ATOM 9841 O O . TRP A 1 15 ? -4.393 11.762 2.198 1.00 0.00 15 TRP A O 7
ATOM 9862 N N . GLY A 1 16 ? -3.548 10.489 0.531 1.00 0.00 16 GLY A N 7
ATOM 9863 C CA . GLY A 1 16 ? -2.871 9.568 1.428 1.00 0.00 16 GLY A CA 7
ATOM 9864 C C . GLY A 1 16 ? -1.390 9.924 1.564 1.00 0.00 16 GLY A C 7
ATOM 9865 O O . GLY A 1 16 ? -0.861 10.708 0.776 1.00 0.00 16 GLY A O 7
ATOM 9869 N N . SER A 1 17 ? -0.761 9.332 2.569 1.00 0.00 17 SER A N 7
ATOM 9870 C CA . SER A 1 17 ? 0.649 9.578 2.818 1.00 0.00 17 SER A CA 7
ATOM 9871 C C . SER A 1 17 ? 1.492 8.972 1.694 1.00 0.00 17 SER A C 7
ATOM 9872 O O . SER A 1 17 ? 1.064 8.029 1.031 1.00 0.00 17 SER A O 7
ATOM 9880 N N . ARG A 1 18 ? 2.677 9.539 1.515 1.00 0.00 18 ARG A N 7
ATOM 9881 C CA . ARG A 1 18 ? 3.584 9.066 0.482 1.00 0.00 18 ARG A CA 7
ATOM 9882 C C . ARG A 1 18 ? 3.776 7.553 0.597 1.00 0.00 18 ARG A C 7
ATOM 9883 O O . ARG A 1 18 ? 3.747 6.842 -0.407 1.00 0.00 18 ARG A O 7
ATOM 9904 N N . GLN A 1 19 ? 3.968 7.104 1.829 1.00 0.00 19 GLN A N 7
ATOM 9905 C CA . GLN A 1 19 ? 4.165 5.688 2.087 1.00 0.00 19 GLN A CA 7
ATOM 9906 C C . GLN A 1 19 ? 3.077 4.866 1.394 1.00 0.00 19 GLN A C 7
ATOM 9907 O O . GLN A 1 19 ? 3.367 4.083 0.490 1.00 0.00 19 GLN A O 7
ATOM 9921 N N . LEU A 1 20 ? 1.848 5.070 1.843 1.00 0.00 20 LEU A N 7
ATOM 9922 C CA . LEU A 1 20 ? 0.716 4.357 1.277 1.00 0.00 20 LEU A CA 7
ATOM 9923 C C . LEU A 1 20 ? 0.663 4.608 -0.231 1.00 0.00 20 LEU A C 7
ATOM 9924 O O . LEU A 1 20 ? 0.644 3.664 -1.021 1.00 0.00 20 LEU A O 7
ATOM 9940 N N . ILE A 1 21 ? 0.642 5.884 -0.587 1.00 0.00 21 ILE A N 7
ATOM 9941 C CA . ILE A 1 21 ? 0.593 6.270 -1.987 1.00 0.00 21 ILE A CA 7
ATOM 9942 C C . ILE A 1 21 ? 1.570 5.405 -2.785 1.00 0.00 21 ILE A C 7
ATOM 9943 O O . ILE A 1 21 ? 1.180 4.749 -3.749 1.00 0.00 21 ILE A O 7
ATOM 9959 N N . GLU A 1 22 ? 2.823 5.432 -2.353 1.00 0.00 22 GLU A N 7
ATOM 9960 C CA . GLU A 1 22 ? 3.859 4.659 -3.016 1.00 0.00 22 GLU A CA 7
ATOM 9961 C C . GLU A 1 22 ? 3.423 3.199 -3.157 1.00 0.00 22 GLU A C 7
ATOM 9962 O O . GLU A 1 22 ? 3.360 2.671 -4.266 1.00 0.00 22 GLU A O 7
ATOM 9974 N N . PHE A 1 23 ? 3.135 2.588 -2.018 1.00 0.00 23 PHE A N 7
ATOM 9975 C CA . PHE A 1 23 ? 2.707 1.199 -2.001 1.00 0.00 23 PHE A CA 7
ATOM 9976 C C . PHE A 1 23 ? 1.620 0.947 -3.047 1.00 0.00 23 PHE A C 7
ATOM 9977 O O . PHE A 1 23 ? 1.612 -0.094 -3.701 1.00 0.00 23 PHE A O 7
ATOM 9994 N N . LEU A 1 24 ? 0.729 1.920 -3.174 1.00 0.00 24 LEU A N 7
ATOM 9995 C CA . LEU A 1 24 ? -0.360 1.816 -4.130 1.00 0.00 24 LEU A CA 7
ATOM 9996 C C . LEU A 1 24 ? 0.176 2.084 -5.538 1.00 0.00 24 LEU A C 7
ATOM 9997 O O . LEU A 1 24 ? -0.237 1.434 -6.497 1.00 0.00 24 LEU A O 7
ATOM 10013 N N . HIS A 1 25 ? 1.088 3.042 -5.617 1.00 0.00 25 HIS A N 7
ATOM 10014 C CA . HIS A 1 25 ? 1.684 3.404 -6.892 1.00 0.00 25 HIS A CA 7
ATOM 10015 C C . HIS A 1 25 ? 2.311 2.165 -7.535 1.00 0.00 25 HIS A C 7
ATOM 10016 O O . HIS A 1 25 ? 2.094 1.897 -8.715 1.00 0.00 25 HIS A O 7
ATOM 10030 N N . SER A 1 26 ? 3.076 1.442 -6.729 1.00 0.00 26 SER A N 7
ATOM 10031 C CA . SER A 1 26 ? 3.736 0.238 -7.205 1.00 0.00 26 SER A CA 7
ATOM 10032 C C . SER A 1 26 ? 2.694 -0.770 -7.694 1.00 0.00 26 SER A C 7
ATOM 10033 O O . SER A 1 26 ? 2.670 -1.121 -8.873 1.00 0.00 26 SER A O 7
ATOM 10041 N N . LEU A 1 27 ? 1.859 -1.209 -6.763 1.00 0.00 27 LEU A N 7
ATOM 10042 C CA . LEU A 1 27 ? 0.818 -2.170 -7.085 1.00 0.00 27 LEU A CA 7
ATOM 10043 C C . LEU A 1 27 ? 0.139 -1.762 -8.393 1.00 0.00 27 LEU A C 7
ATOM 10044 O O . LEU A 1 27 ? -0.383 -2.609 -9.117 1.00 0.00 27 LEU A O 7
ATOM 10060 N N . GLY A 1 28 ? 0.168 -0.464 -8.658 1.00 0.00 28 GLY A N 7
ATOM 10061 C CA . GLY A 1 28 ? -0.438 0.067 -9.867 1.00 0.00 28 GLY A CA 7
ATOM 10062 C C . GLY A 1 28 ? -1.831 0.632 -9.579 1.00 0.00 28 GLY A C 7
ATOM 10063 O O . GLY A 1 28 ? -2.640 0.793 -10.492 1.00 0.00 28 GLY A O 7
ATOM 10067 N N . LYS A 1 29 ? -2.067 0.917 -8.307 1.00 0.00 29 LYS A N 7
ATOM 10068 C CA . LYS A 1 29 ? -3.348 1.460 -7.888 1.00 0.00 29 LYS A CA 7
ATOM 10069 C C . LYS A 1 29 ? -3.409 2.946 -8.248 1.00 0.00 29 LYS A C 7
ATOM 10070 O O . LYS A 1 29 ? -2.810 3.778 -7.569 1.00 0.00 29 LYS A O 7
ATOM 10089 N N . ASP A 1 30 ? -4.139 3.234 -9.315 1.00 0.00 30 ASP A N 7
ATOM 10090 C CA . ASP A 1 30 ? -4.287 4.605 -9.774 1.00 0.00 30 ASP A CA 7
ATOM 10091 C C . ASP A 1 30 ? -4.714 5.488 -8.599 1.00 0.00 30 ASP A C 7
ATOM 10092 O O . ASP A 1 30 ? -5.843 5.388 -8.122 1.00 0.00 30 ASP A O 7
ATOM 10101 N N . THR A 1 31 ? -3.788 6.331 -8.167 1.00 0.00 31 THR A N 7
ATOM 10102 C CA . THR A 1 31 ? -4.055 7.231 -7.057 1.00 0.00 31 THR A CA 7
ATOM 10103 C C . THR A 1 31 ? -4.581 8.572 -7.572 1.00 0.00 31 THR A C 7
ATOM 10104 O O . THR A 1 31 ? -4.080 9.628 -7.189 1.00 0.00 31 THR A O 7
ATOM 10115 N N . SER A 1 32 ? -5.585 8.486 -8.433 1.00 0.00 32 SER A N 7
ATOM 10116 C CA . SER A 1 32 ? -6.185 9.680 -9.004 1.00 0.00 32 SER A CA 7
ATOM 10117 C C . SER A 1 32 ? -7.196 10.278 -8.024 1.00 0.00 32 SER A C 7
ATOM 10118 O O . SER A 1 32 ? -7.102 11.452 -7.670 1.00 0.00 32 SER A O 7
ATOM 10126 N N . GLU A 1 33 ? -8.139 9.443 -7.614 1.00 0.00 33 GLU A N 7
ATOM 10127 C CA . GLU A 1 33 ? -9.167 9.875 -6.681 1.00 0.00 33 GLU A CA 7
ATOM 10128 C C . GLU A 1 33 ? -9.020 9.135 -5.350 1.00 0.00 33 GLU A C 7
ATOM 10129 O O . GLU A 1 33 ? -8.786 7.928 -5.329 1.00 0.00 33 GLU A O 7
ATOM 10141 N N . MET A 1 34 ? -9.164 9.890 -4.271 1.00 0.00 34 MET A N 7
ATOM 10142 C CA . MET A 1 34 ? -9.051 9.321 -2.939 1.00 0.00 34 MET A CA 7
ATOM 10143 C C . MET A 1 34 ? -9.809 7.996 -2.842 1.00 0.00 34 MET A C 7
ATOM 10144 O O . MET A 1 34 ? -11.022 7.954 -3.044 1.00 0.00 34 MET A O 7
ATOM 10158 N N . ILE A 1 35 ? -9.063 6.945 -2.534 1.00 0.00 35 ILE A N 7
ATOM 10159 C CA . ILE A 1 35 ? -9.650 5.622 -2.409 1.00 0.00 35 ILE A CA 7
ATOM 10160 C C . ILE A 1 35 ? -10.060 5.386 -0.954 1.00 0.00 35 ILE A C 7
ATOM 10161 O O . ILE A 1 35 ? -9.525 6.018 -0.044 1.00 0.00 35 ILE A O 7
ATOM 10177 N N . SER A 1 36 ? -11.007 4.476 -0.779 1.00 0.00 36 SER A N 7
ATOM 10178 C CA . SER A 1 36 ? -11.495 4.149 0.550 1.00 0.00 36 SER A CA 7
ATOM 10179 C C . SER A 1 36 ? -10.516 3.203 1.249 1.00 0.00 36 SER A C 7
ATOM 10180 O O . SER A 1 36 ? -9.895 2.360 0.604 1.00 0.00 36 SER A O 7
ATOM 10188 N N . ARG A 1 37 ? -10.410 3.375 2.558 1.00 0.00 37 ARG A N 7
ATOM 10189 C CA . ARG A 1 37 ? -9.518 2.546 3.352 1.00 0.00 37 ARG A CA 7
ATOM 10190 C C . ARG A 1 37 ? -9.741 1.067 3.030 1.00 0.00 37 ARG A C 7
ATOM 10191 O O . ARG A 1 37 ? -8.795 0.349 2.710 1.00 0.00 37 ARG A O 7
ATOM 10212 N N . TYR A 1 38 ? -10.996 0.656 3.126 1.00 0.00 38 TYR A N 7
ATOM 10213 C CA . TYR A 1 38 ? -11.355 -0.725 2.849 1.00 0.00 38 TYR A CA 7
ATOM 10214 C C . TYR A 1 38 ? -10.699 -1.212 1.555 1.00 0.00 38 TYR A C 7
ATOM 10215 O O . TYR A 1 38 ? -10.050 -2.257 1.540 1.00 0.00 38 TYR A O 7
ATOM 10233 N N . ASP A 1 39 ? -10.892 -0.433 0.501 1.00 0.00 39 ASP A N 7
ATOM 10234 C CA . ASP A 1 39 ? -10.327 -0.772 -0.794 1.00 0.00 39 ASP A CA 7
ATOM 10235 C C . ASP A 1 39 ? -8.860 -1.167 -0.618 1.00 0.00 39 ASP A C 7
ATOM 10236 O O . ASP A 1 39 ? -8.493 -2.322 -0.834 1.00 0.00 39 ASP A O 7
ATOM 10245 N N . VAL A 1 40 ? -8.059 -0.187 -0.227 1.00 0.00 40 VAL A N 7
ATOM 10246 C CA . VAL A 1 40 ? -6.639 -0.418 -0.020 1.00 0.00 40 VAL A CA 7
ATOM 10247 C C . VAL A 1 40 ? -6.448 -1.705 0.784 1.00 0.00 40 VAL A C 7
ATOM 10248 O O . VAL A 1 40 ? -5.826 -2.653 0.307 1.00 0.00 40 VAL A O 7
ATOM 10261 N N . SER A 1 41 ? -6.996 -1.698 1.991 1.00 0.00 41 SER A N 7
ATOM 10262 C CA . SER A 1 41 ? -6.893 -2.853 2.866 1.00 0.00 41 SER A CA 7
ATOM 10263 C C . SER A 1 41 ? -7.114 -4.138 2.064 1.00 0.00 41 SER A C 7
ATOM 10264 O O . SER A 1 41 ? -6.215 -4.971 1.961 1.00 0.00 41 SER A O 7
ATOM 10272 N N . ASP A 1 42 ? -8.315 -4.257 1.518 1.00 0.00 42 ASP A N 7
ATOM 10273 C CA . ASP A 1 42 ? -8.665 -5.426 0.729 1.00 0.00 42 ASP A CA 7
ATOM 10274 C C . ASP A 1 42 ? -7.501 -5.776 -0.201 1.00 0.00 42 ASP A C 7
ATOM 10275 O O . ASP A 1 42 ? -7.089 -6.932 -0.277 1.00 0.00 42 ASP A O 7
ATOM 10284 N N . THR A 1 43 ? -7.004 -4.755 -0.884 1.00 0.00 43 THR A N 7
ATOM 10285 C CA . THR A 1 43 ? -5.896 -4.941 -1.805 1.00 0.00 43 THR A CA 7
ATOM 10286 C C . THR A 1 43 ? -4.667 -5.468 -1.062 1.00 0.00 43 THR A C 7
ATOM 10287 O O . THR A 1 43 ? -3.981 -6.366 -1.548 1.00 0.00 43 THR A O 7
ATOM 10298 N N . ILE A 1 44 ? -4.426 -4.887 0.105 1.00 0.00 44 ILE A N 7
ATOM 10299 C CA . ILE A 1 44 ? -3.292 -5.287 0.920 1.00 0.00 44 ILE A CA 7
ATOM 10300 C C . ILE A 1 44 ? -3.378 -6.788 1.205 1.00 0.00 44 ILE A C 7
ATOM 10301 O O . ILE A 1 44 ? -2.400 -7.514 1.030 1.00 0.00 44 ILE A O 7
ATOM 10317 N N . ALA A 1 45 ? -4.557 -7.209 1.638 1.00 0.00 45 ALA A N 7
ATOM 10318 C CA . ALA A 1 45 ? -4.784 -8.610 1.949 1.00 0.00 45 ALA A CA 7
ATOM 10319 C C . ALA A 1 45 ? -4.554 -9.450 0.691 1.00 0.00 45 ALA A C 7
ATOM 10320 O O . ALA A 1 45 ? -3.926 -10.506 0.752 1.00 0.00 45 ALA A O 7
ATOM 10327 N N . LYS A 1 46 ? -5.074 -8.950 -0.419 1.00 0.00 46 LYS A N 7
ATOM 10328 C CA . LYS A 1 46 ? -4.934 -9.642 -1.690 1.00 0.00 46 LYS A CA 7
ATOM 10329 C C . LYS A 1 46 ? -3.451 -9.723 -2.060 1.00 0.00 46 LYS A C 7
ATOM 10330 O O . LYS A 1 46 ? -2.963 -10.782 -2.451 1.00 0.00 46 LYS A O 7
ATOM 10349 N N . TYR A 1 47 ? -2.777 -8.591 -1.922 1.00 0.00 47 TYR A N 7
ATOM 10350 C CA . TYR A 1 47 ? -1.360 -8.520 -2.237 1.00 0.00 47 TYR A CA 7
ATOM 10351 C C . TYR A 1 47 ? -0.559 -9.502 -1.380 1.00 0.00 47 TYR A C 7
ATOM 10352 O O . TYR A 1 47 ? 0.298 -10.222 -1.891 1.00 0.00 47 TYR A O 7
ATOM 10370 N N . ILE A 1 48 ? -0.865 -9.500 -0.091 1.00 0.00 48 ILE A N 7
ATOM 10371 C CA . ILE A 1 48 ? -0.184 -10.381 0.842 1.00 0.00 48 ILE A CA 7
ATOM 10372 C C . ILE A 1 48 ? -0.308 -11.826 0.354 1.00 0.00 48 ILE A C 7
ATOM 10373 O O . ILE A 1 48 ? 0.681 -12.556 0.305 1.00 0.00 48 ILE A O 7
ATOM 10389 N N . SER A 1 49 ? -1.532 -12.197 0.007 1.00 0.00 49 SER A N 7
ATOM 10390 C CA . SER A 1 49 ? -1.798 -13.542 -0.475 1.00 0.00 49 SER A CA 7
ATOM 10391 C C . SER A 1 49 ? -1.161 -13.740 -1.851 1.00 0.00 49 SER A C 7
ATOM 10392 O O . SER A 1 49 ? -0.791 -14.857 -2.213 1.00 0.00 49 SER A O 7
ATOM 10400 N N . LYS A 1 50 ? -1.051 -12.640 -2.582 1.00 0.00 50 LYS A N 7
ATOM 10401 C CA . LYS A 1 50 ? -0.464 -12.680 -3.910 1.00 0.00 50 LYS A CA 7
ATOM 10402 C C . LYS A 1 50 ? 1.019 -13.037 -3.798 1.00 0.00 50 LYS A C 7
ATOM 10403 O O . LYS A 1 50 ? 1.458 -14.055 -4.331 1.00 0.00 50 LYS A O 7
ATOM 10422 N N . GLU A 1 51 ? 1.750 -12.180 -3.101 1.00 0.00 51 GLU A N 7
ATOM 10423 C CA . GLU A 1 51 ? 3.175 -12.393 -2.912 1.00 0.00 51 GLU A CA 7
ATOM 10424 C C . GLU A 1 51 ? 3.415 -13.447 -1.829 1.00 0.00 51 GLU A C 7
ATOM 10425 O O . GLU A 1 51 ? 4.558 -13.816 -1.558 1.00 0.00 51 GLU A O 7
ATOM 10437 N N . GLY A 1 52 ? 2.320 -13.903 -1.238 1.00 0.00 52 GLY A N 7
ATOM 10438 C CA . GLY A 1 52 ? 2.398 -14.907 -0.191 1.00 0.00 52 GLY A CA 7
ATOM 10439 C C . GLY A 1 52 ? 3.178 -14.382 1.016 1.00 0.00 52 GLY A C 7
ATOM 10440 O O . GLY A 1 52 ? 4.054 -15.069 1.540 1.00 0.00 52 GLY A O 7
ATOM 10444 N N . LEU A 1 53 ? 2.833 -13.169 1.421 1.00 0.00 53 LEU A N 7
ATOM 10445 C CA . LEU A 1 53 ? 3.491 -12.544 2.556 1.00 0.00 53 LEU A CA 7
ATOM 10446 C C . LEU A 1 53 ? 3.016 -13.214 3.847 1.00 0.00 53 LEU A C 7
ATOM 10447 O O . LEU A 1 53 ? 3.546 -12.941 4.923 1.00 0.00 53 LEU A O 7
ATOM 10463 N N . LEU A 1 54 ? 2.023 -14.078 3.697 1.00 0.00 54 LEU A N 7
ATOM 10464 C CA . LEU A 1 54 ? 1.471 -14.788 4.838 1.00 0.00 54 LEU A CA 7
ATOM 10465 C C . LEU A 1 54 ? 2.605 -15.469 5.607 1.00 0.00 54 LEU A C 7
ATOM 10466 O O . LEU A 1 54 ? 3.736 -15.531 5.127 1.00 0.00 54 LEU A O 7
ATOM 10482 N N . ASP A 1 55 ? 2.264 -15.962 6.789 1.00 0.00 55 ASP A N 7
ATOM 10483 C CA . ASP A 1 55 ? 3.239 -16.636 7.629 1.00 0.00 55 ASP A CA 7
ATOM 10484 C C . ASP A 1 55 ? 2.851 -18.108 7.773 1.00 0.00 55 ASP A C 7
ATOM 10485 O O . ASP A 1 55 ? 1.672 -18.434 7.901 1.00 0.00 55 ASP A O 7
ATOM 10494 N N . PRO A 1 56 ? 3.893 -18.983 7.748 1.00 0.00 56 PRO A N 7
ATOM 10495 C CA . PRO A 1 56 ? 3.672 -20.413 7.875 1.00 0.00 56 PRO A CA 7
ATOM 10496 C C . PRO A 1 56 ? 3.345 -20.791 9.321 1.00 0.00 56 PRO A C 7
ATOM 10497 O O . PRO A 1 56 ? 2.648 -21.775 9.567 1.00 0.00 56 PRO A O 7
ATOM 10508 N N . SER A 1 57 ? 3.864 -19.990 10.240 1.00 0.00 57 SER A N 7
ATOM 10509 C CA . SER A 1 57 ? 3.635 -20.229 11.655 1.00 0.00 57 SER A CA 7
ATOM 10510 C C . SER A 1 57 ? 2.230 -19.765 12.044 1.00 0.00 57 SER A C 7
ATOM 10511 O O . SER A 1 57 ? 1.671 -20.230 13.036 1.00 0.00 57 SER A O 7
ATOM 10519 N N . ASN A 1 58 ? 1.698 -18.855 11.241 1.00 0.00 58 ASN A N 7
ATOM 10520 C CA . ASN A 1 58 ? 0.369 -18.324 11.489 1.00 0.00 58 ASN A CA 7
ATOM 10521 C C . ASN A 1 58 ? -0.090 -17.521 10.270 1.00 0.00 58 ASN A C 7
ATOM 10522 O O . ASN A 1 58 ? 0.291 -16.363 10.106 1.00 0.00 58 ASN A O 7
ATOM 10533 N N . LYS A 1 59 ? -0.901 -18.168 9.446 1.00 0.00 59 LYS A N 7
ATOM 10534 C CA . LYS A 1 59 ? -1.416 -17.529 8.247 1.00 0.00 59 LYS A CA 7
ATOM 10535 C C . LYS A 1 59 ? -2.154 -16.246 8.635 1.00 0.00 59 LYS A C 7
ATOM 10536 O O . LYS A 1 59 ? -2.012 -15.220 7.972 1.00 0.00 59 LYS A O 7
ATOM 10555 N N . LYS A 1 60 ? -2.925 -16.346 9.708 1.00 0.00 60 LYS A N 7
ATOM 10556 C CA . LYS A 1 60 ? -3.685 -15.206 10.192 1.00 0.00 60 LYS A CA 7
ATOM 10557 C C . LYS A 1 60 ? -2.761 -13.991 10.300 1.00 0.00 60 LYS A C 7
ATOM 10558 O O . LYS A 1 60 ? -3.221 -12.851 10.262 1.00 0.00 60 LYS A O 7
ATOM 10577 N N . LYS A 1 61 ? -1.474 -14.277 10.434 1.00 0.00 61 LYS A N 7
ATOM 10578 C CA . LYS A 1 61 ? -0.481 -13.222 10.548 1.00 0.00 61 LYS A CA 7
ATOM 10579 C C . LYS A 1 61 ? 0.058 -12.882 9.157 1.00 0.00 61 LYS A C 7
ATOM 10580 O O . LYS A 1 61 ? -0.328 -13.505 8.169 1.00 0.00 61 LYS A O 7
ATOM 10599 N N . VAL A 1 62 ? 0.942 -11.895 9.125 1.00 0.00 62 VAL A N 7
ATOM 10600 C CA . VAL A 1 62 ? 1.538 -11.465 7.872 1.00 0.00 62 VAL A CA 7
ATOM 10601 C C . VAL A 1 62 ? 3.041 -11.260 8.071 1.00 0.00 62 VAL A C 7
ATOM 10602 O O . VAL A 1 62 ? 3.495 -11.021 9.188 1.00 0.00 62 VAL A O 7
ATOM 10615 N N . VAL A 1 63 ? 3.770 -11.360 6.969 1.00 0.00 63 VAL A N 7
ATOM 10616 C CA . VAL A 1 63 ? 5.212 -11.188 7.009 1.00 0.00 63 VAL A CA 7
ATOM 10617 C C . VAL A 1 63 ? 5.626 -10.147 5.966 1.00 0.00 63 VAL A C 7
ATOM 10618 O O . VAL A 1 63 ? 5.829 -10.479 4.799 1.00 0.00 63 VAL A O 7
ATOM 10631 N N . CYS A 1 64 ? 5.740 -8.910 6.425 1.00 0.00 64 CYS A N 7
ATOM 10632 C CA . CYS A 1 64 ? 6.126 -7.818 5.547 1.00 0.00 64 CYS A CA 7
ATOM 10633 C C . CYS A 1 64 ? 7.413 -8.217 4.822 1.00 0.00 64 CYS A C 7
ATOM 10634 O O . CYS A 1 64 ? 8.304 -8.819 5.419 1.00 0.00 64 CYS A O 7
ATOM 10642 N N . ASP A 1 65 ? 7.469 -7.866 3.546 1.00 0.00 65 ASP A N 7
ATOM 10643 C CA . ASP A 1 65 ? 8.632 -8.180 2.734 1.00 0.00 65 ASP A CA 7
ATOM 10644 C C . ASP A 1 65 ? 9.469 -6.914 2.538 1.00 0.00 65 ASP A C 7
ATOM 10645 O O . ASP A 1 65 ? 10.675 -6.918 2.780 1.00 0.00 65 ASP A O 7
ATOM 10654 N N . LYS A 1 66 ? 8.795 -5.860 2.100 1.00 0.00 66 LYS A N 7
ATOM 10655 C CA . LYS A 1 66 ? 9.462 -4.589 1.869 1.00 0.00 66 LYS A CA 7
ATOM 10656 C C . LYS A 1 66 ? 8.411 -3.486 1.727 1.00 0.00 66 LYS A C 7
ATOM 10657 O O . LYS A 1 66 ? 8.392 -2.537 2.510 1.00 0.00 66 LYS A O 7
ATOM 10676 N N . ARG A 1 67 ? 7.563 -3.647 0.722 1.00 0.00 67 ARG A N 7
ATOM 10677 C CA . ARG A 1 67 ? 6.512 -2.676 0.467 1.00 0.00 67 ARG A CA 7
ATOM 10678 C C . ARG A 1 67 ? 5.742 -2.377 1.755 1.00 0.00 67 ARG A C 7
ATOM 10679 O O . ARG A 1 67 ? 5.545 -1.215 2.109 1.00 0.00 67 ARG A O 7
ATOM 10700 N N . LEU A 1 68 ? 5.329 -3.445 2.422 1.00 0.00 68 LEU A N 7
ATOM 10701 C CA . LEU A 1 68 ? 4.585 -3.311 3.663 1.00 0.00 68 LEU A CA 7
ATOM 10702 C C . LEU A 1 68 ? 5.472 -2.639 4.713 1.00 0.00 68 LEU A C 7
ATOM 10703 O O . LEU A 1 68 ? 4.986 -1.866 5.538 1.00 0.00 68 LEU A O 7
ATOM 10719 N N . VAL A 1 69 ? 6.756 -2.959 4.650 1.00 0.00 69 VAL A N 7
ATOM 10720 C CA . VAL A 1 69 ? 7.714 -2.397 5.585 1.00 0.00 69 VAL A CA 7
ATOM 10721 C C . VAL A 1 69 ? 7.832 -0.890 5.344 1.00 0.00 69 VAL A C 7
ATOM 10722 O O . VAL A 1 69 ? 7.717 -0.098 6.278 1.00 0.00 69 VAL A O 7
ATOM 10735 N N . LEU A 1 70 ? 8.060 -0.541 4.087 1.00 0.00 70 LEU A N 7
ATOM 10736 C CA . LEU A 1 70 ? 8.194 0.856 3.711 1.00 0.00 70 LEU A CA 7
ATOM 10737 C C . LEU A 1 70 ? 6.900 1.598 4.051 1.00 0.00 70 LEU A C 7
ATOM 10738 O O . LEU A 1 70 ? 6.887 2.826 4.129 1.00 0.00 70 LEU A O 7
ATOM 10754 N N . LEU A 1 71 ? 5.844 0.822 4.246 1.00 0.00 71 LEU A N 7
ATOM 10755 C CA . LEU A 1 71 ? 4.549 1.391 4.576 1.00 0.00 71 LEU A CA 7
ATOM 10756 C C . LEU A 1 71 ? 4.444 1.563 6.093 1.00 0.00 71 LEU A C 7
ATOM 10757 O O . LEU A 1 71 ? 4.427 2.687 6.594 1.00 0.00 71 LEU A O 7
ATOM 10773 N N . PHE A 1 72 ? 4.376 0.433 6.782 1.00 0.00 72 PHE A N 7
ATOM 10774 C CA . PHE A 1 72 ? 4.273 0.446 8.231 1.00 0.00 72 PHE A CA 7
ATOM 10775 C C . PHE A 1 72 ? 5.655 0.555 8.878 1.00 0.00 72 PHE A C 7
ATOM 10776 O O . PHE A 1 72 ? 5.915 1.484 9.642 1.00 0.00 72 PHE A O 7
ATOM 10793 N N . GLY A 1 73 ? 6.506 -0.406 8.548 1.00 0.00 73 GLY A N 7
ATOM 10794 C CA . GLY A 1 73 ? 7.855 -0.428 9.087 1.00 0.00 73 GLY A CA 7
ATOM 10795 C C . GLY A 1 73 ? 8.067 -1.652 9.981 1.00 0.00 73 GLY A C 7
ATOM 10796 O O . GLY A 1 73 ? 9.073 -1.745 10.684 1.00 0.00 73 GLY A O 7
ATOM 10800 N N . THR A 1 74 ? 7.105 -2.560 9.925 1.00 0.00 74 THR A N 7
ATOM 10801 C CA . THR A 1 74 ? 7.174 -3.774 10.721 1.00 0.00 74 THR A CA 7
ATOM 10802 C C . THR A 1 74 ? 7.493 -4.977 9.832 1.00 0.00 74 THR A C 7
ATOM 10803 O O . THR A 1 74 ? 7.366 -4.902 8.611 1.00 0.00 74 THR A O 7
ATOM 10814 N N . ARG A 1 75 ? 7.902 -6.059 10.479 1.00 0.00 75 ARG A N 7
ATOM 10815 C CA . ARG A 1 75 ? 8.241 -7.276 9.762 1.00 0.00 75 ARG A CA 7
ATOM 10816 C C . ARG A 1 75 ? 7.021 -8.196 9.672 1.00 0.00 75 ARG A C 7
ATOM 10817 O O . ARG A 1 75 ? 6.841 -8.899 8.679 1.00 0.00 75 ARG A O 7
ATOM 10838 N N . THR A 1 76 ? 6.214 -8.161 10.723 1.00 0.00 76 THR A N 7
ATOM 10839 C CA . THR A 1 76 ? 5.017 -8.982 10.774 1.00 0.00 76 THR A CA 7
ATOM 10840 C C . THR A 1 76 ? 3.814 -8.144 11.211 1.00 0.00 76 THR A C 7
ATOM 10841 O O . THR A 1 76 ? 3.960 -7.196 11.980 1.00 0.00 76 THR A O 7
ATOM 10852 N N . ILE A 1 77 ? 2.652 -8.525 10.701 1.00 0.00 77 ILE A N 7
ATOM 10853 C CA . ILE A 1 77 ? 1.424 -7.820 11.028 1.00 0.00 77 ILE A CA 7
ATOM 10854 C C . ILE A 1 77 ? 0.243 -8.787 10.924 1.00 0.00 77 ILE A C 7
ATOM 10855 O O . ILE A 1 77 ? 0.426 -9.967 10.630 1.00 0.00 77 ILE A O 7
ATOM 10871 N N . PHE A 1 78 ? -0.943 -8.250 11.169 1.00 0.00 78 PHE A N 7
ATOM 10872 C CA . PHE A 1 78 ? -2.154 -9.051 11.106 1.00 0.00 78 PHE A CA 7
ATOM 10873 C C . PHE A 1 78 ? -3.011 -8.655 9.902 1.00 0.00 78 PHE A C 7
ATOM 10874 O O . PHE A 1 78 ? -3.417 -7.501 9.777 1.00 0.00 78 PHE A O 7
ATOM 10891 N N . ARG A 1 79 ? -3.262 -9.635 9.047 1.00 0.00 79 ARG A N 7
ATOM 10892 C CA . ARG A 1 79 ? -4.063 -9.404 7.857 1.00 0.00 79 ARG A CA 7
ATOM 10893 C C . ARG A 1 79 ? -5.431 -8.835 8.241 1.00 0.00 79 ARG A C 7
ATOM 10894 O O . ARG A 1 79 ? -6.128 -8.268 7.402 1.00 0.00 79 ARG A O 7
ATOM 10915 N N . MET A 1 80 ? -5.773 -9.008 9.509 1.00 0.00 80 MET A N 7
ATOM 10916 C CA . MET A 1 80 ? -7.045 -8.519 10.014 1.00 0.00 80 MET A CA 7
ATOM 10917 C C . MET A 1 80 ? -6.895 -7.120 10.616 1.00 0.00 80 MET A C 7
ATOM 10918 O O . MET A 1 80 ? -7.881 -6.404 10.785 1.00 0.00 80 MET A O 7
ATOM 10932 N N . LYS A 1 81 ? -5.653 -6.773 10.922 1.00 0.00 81 LYS A N 7
ATOM 10933 C CA . LYS A 1 81 ? -5.362 -5.472 11.501 1.00 0.00 81 LYS A CA 7
ATOM 10934 C C . LYS A 1 81 ? -4.650 -4.604 10.462 1.00 0.00 81 LYS A C 7
ATOM 10935 O O . LYS A 1 81 ? -3.781 -3.805 10.806 1.00 0.00 81 LYS A O 7
ATOM 10954 N N . VAL A 1 82 ? -5.045 -4.791 9.211 1.00 0.00 82 VAL A N 7
ATOM 10955 C CA . VAL A 1 82 ? -4.455 -4.035 8.119 1.00 0.00 82 VAL A CA 7
ATOM 10956 C C . VAL A 1 82 ? -5.183 -2.696 7.981 1.00 0.00 82 VAL A C 7
ATOM 10957 O O . VAL A 1 82 ? -4.564 -1.637 8.071 1.00 0.00 82 VAL A O 7
ATOM 10970 N N . TYR A 1 83 ? -6.487 -2.787 7.764 1.00 0.00 83 TYR A N 7
ATOM 10971 C CA . TYR A 1 83 ? -7.305 -1.596 7.612 1.00 0.00 83 TYR A CA 7
ATOM 10972 C C . TYR A 1 83 ? -6.997 -0.575 8.710 1.00 0.00 83 TYR A C 7
ATOM 10973 O O . TYR A 1 83 ? -6.965 0.627 8.453 1.00 0.00 83 TYR A O 7
ATOM 10991 N N . ASP A 1 84 ? -6.777 -1.092 9.910 1.00 0.00 84 ASP A N 7
ATOM 10992 C CA . ASP A 1 84 ? -6.472 -0.241 11.047 1.00 0.00 84 ASP A CA 7
ATOM 10993 C C . ASP A 1 84 ? -5.049 0.303 10.905 1.00 0.00 84 ASP A C 7
ATOM 10994 O O . ASP A 1 84 ? -4.824 1.505 11.033 1.00 0.00 84 ASP A O 7
ATOM 11003 N N . LEU A 1 85 ? -4.124 -0.609 10.642 1.00 0.00 85 LEU A N 7
ATOM 11004 C CA . LEU A 1 85 ? -2.729 -0.236 10.481 1.00 0.00 85 LEU A CA 7
ATOM 11005 C C . LEU A 1 85 ? -2.643 1.063 9.677 1.00 0.00 85 LEU A C 7
ATOM 11006 O O . LEU A 1 85 ? -1.783 1.902 9.937 1.00 0.00 85 LEU A O 7
ATOM 11022 N N . LEU A 1 86 ? -3.546 1.187 8.715 1.00 0.00 86 LEU A N 7
ATOM 11023 C CA . LEU A 1 86 ? -3.583 2.369 7.871 1.00 0.00 86 LEU A CA 7
ATOM 11024 C C . LEU A 1 86 ? -4.002 3.577 8.711 1.00 0.00 86 LEU A C 7
ATOM 11025 O O . LEU A 1 86 ? -3.378 3.878 9.728 1.00 0.00 86 LEU A O 7
ATOM 11041 N N . GLU A 1 87 ? -5.057 4.238 8.255 1.00 0.00 87 GLU A N 7
ATOM 11042 C CA . GLU A 1 87 ? -5.567 5.406 8.952 1.00 0.00 87 GLU A CA 7
ATOM 11043 C C . GLU A 1 87 ? -4.542 6.541 8.905 1.00 0.00 87 GLU A C 7
ATOM 11044 O O . GLU A 1 87 ? -4.774 7.566 8.265 1.00 0.00 87 GLU A O 7
ATOM 11056 N N . LYS A 1 88 ? -3.431 6.321 9.592 1.00 0.00 88 LYS A N 7
ATOM 11057 C CA . LYS A 1 88 ? -2.370 7.313 9.636 1.00 0.00 88 LYS A CA 7
ATOM 11058 C C . LYS A 1 88 ? -1.992 7.714 8.209 1.00 0.00 88 LYS A C 7
ATOM 11059 O O . LYS A 1 88 ? -1.518 8.825 7.977 1.00 0.00 88 LYS A O 7
ATOM 11078 N N . HIS A 1 89 ? -2.215 6.787 7.289 1.00 0.00 89 HIS A N 7
ATOM 11079 C CA . HIS A 1 89 ? -1.904 7.029 5.891 1.00 0.00 89 HIS A CA 7
ATOM 11080 C C . HIS A 1 89 ? -3.156 7.527 5.165 1.00 0.00 89 HIS A C 7
ATOM 11081 O O . HIS A 1 89 ? -3.462 7.072 4.064 1.00 0.00 89 HIS A O 7
ATOM 11095 N N . TYR A 1 90 ? -3.846 8.455 5.812 1.00 0.00 90 TYR A N 7
ATOM 11096 C CA . TYR A 1 90 ? -5.058 9.019 5.242 1.00 0.00 90 TYR A CA 7
ATOM 11097 C C . TYR A 1 90 ? -5.408 10.351 5.908 1.00 0.00 90 TYR A C 7
ATOM 11098 O O . TYR A 1 90 ? -5.271 10.497 7.122 1.00 0.00 90 TYR A O 7
ATOM 11116 N N . LYS A 1 91 ? -5.853 11.289 5.085 1.00 0.00 91 LYS A N 7
ATOM 11117 C CA . LYS A 1 91 ? -6.224 12.604 5.579 1.00 0.00 91 LYS A CA 7
ATOM 11118 C C . LYS A 1 91 ? -7.706 12.602 5.959 1.00 0.00 91 LYS A C 7
ATOM 11119 O O . LYS A 1 91 ? -8.207 11.623 6.512 1.00 0.00 91 LYS A O 7
ATOM 11138 N N . GLU A 1 92 ? -8.366 13.708 5.649 1.00 0.00 92 GLU A N 7
ATOM 11139 C CA . GLU A 1 92 ? -9.780 13.846 5.952 1.00 0.00 92 GLU A CA 7
ATOM 11140 C C . GLU A 1 92 ? -10.623 13.179 4.864 1.00 0.00 92 GLU A C 7
ATOM 11141 O O . GLU A 1 92 ? -11.051 13.835 3.916 1.00 0.00 92 GLU A O 7
ATOM 11153 N N . ASN A 1 93 ? -10.837 11.883 5.036 1.00 0.00 93 ASN A N 7
ATOM 11154 C CA . ASN A 1 93 ? -11.621 11.120 4.080 1.00 0.00 93 ASN A CA 7
ATOM 11155 C C . ASN A 1 93 ? -13.069 11.035 4.568 1.00 0.00 93 ASN A C 7
ATOM 11156 O O . ASN A 1 93 ? -13.963 11.638 3.975 1.00 0.00 93 ASN A O 7
ATOM 11167 N N . GLN A 1 94 ? -13.256 10.283 5.642 1.00 0.00 94 GLN A N 7
ATOM 11168 C CA . GLN A 1 94 ? -14.580 10.112 6.215 1.00 0.00 94 GLN A CA 7
ATOM 11169 C C . GLN A 1 94 ? -14.933 11.308 7.102 1.00 0.00 94 GLN A C 7
ATOM 11170 O O . GLN A 1 94 ? -14.119 11.744 7.914 1.00 0.00 94 GLN A O 7
ATOM 11184 N N . ASP A 1 95 ? -16.147 11.804 6.915 1.00 0.00 95 ASP A N 7
ATOM 11185 C CA . ASP A 1 95 ? -16.618 12.941 7.687 1.00 0.00 95 ASP A CA 7
ATOM 11186 C C . ASP A 1 95 ? -16.219 12.757 9.153 1.00 0.00 95 ASP A C 7
ATOM 11187 O O . ASP A 1 95 ? -16.761 11.897 9.844 1.00 0.00 95 ASP A O 7
ATOM 11196 N N . SER A 1 96 ? -15.273 13.579 9.583 1.00 0.00 96 SER A N 7
ATOM 11197 C CA . SER A 1 96 ? -14.794 13.518 10.953 1.00 0.00 96 SER A CA 7
ATOM 11198 C C . SER A 1 96 ? -14.035 12.210 11.185 1.00 0.00 96 SER A C 7
ATOM 11199 O O . SER A 1 96 ? -12.816 12.217 11.350 1.00 0.00 96 SER A O 7
ATOM 11207 N N . GLY A 1 97 ? -14.786 11.119 11.189 1.00 0.00 97 GLY A N 7
ATOM 11208 C CA . GLY A 1 97 ? -14.199 9.806 11.397 1.00 0.00 97 GLY A CA 7
ATOM 11209 C C . GLY A 1 97 ? -15.046 8.973 12.361 1.00 0.00 97 GLY A C 7
ATOM 11210 O O . GLY A 1 97 ? -15.709 8.023 11.948 1.00 0.00 97 GLY A O 7
ATOM 11214 N N . PRO A 1 98 ? -14.995 9.370 13.661 1.00 0.00 98 PRO A N 7
ATOM 11215 C CA . PRO A 1 98 ? -14.185 10.506 14.065 1.00 0.00 98 PRO A CA 7
ATOM 11216 C C . PRO A 1 98 ? -12.699 10.141 14.083 1.00 0.00 98 PRO A C 7
ATOM 11217 O O . PRO A 1 98 ? -11.855 10.944 13.688 1.00 0.00 98 PRO A O 7
ATOM 11228 N N . SER A 1 99 ? -12.425 8.930 14.544 1.00 0.00 99 SER A N 7
ATOM 11229 C CA . SER A 1 99 ? -11.056 8.449 14.618 1.00 0.00 99 SER A CA 7
ATOM 11230 C C . SER A 1 99 ? -11.030 7.031 15.192 1.00 0.00 99 SER A C 7
ATOM 11231 O O . SER A 1 99 ? -11.883 6.668 16.000 1.00 0.00 99 SER A O 7
ATOM 11239 N N . SER A 1 100 ? -10.041 6.267 14.751 1.00 0.00 100 SER A N 7
ATOM 11240 C CA . SER A 1 100 ? -9.892 4.897 15.211 1.00 0.00 100 SER A CA 7
ATOM 11241 C C . SER A 1 100 ? -8.681 4.784 16.139 1.00 0.00 100 SER A C 7
ATOM 11242 O O . SER A 1 100 ? -7.546 4.690 15.675 1.00 0.00 100 SER A O 7
ATOM 11250 N N . GLY A 1 101 ? -8.964 4.798 17.433 1.00 0.00 101 GLY A N 7
ATOM 11251 C CA . GLY A 1 101 ? -7.912 4.699 18.430 1.00 0.00 101 GLY A CA 7
ATOM 11252 C C . GLY A 1 101 ? -7.249 3.321 18.393 1.00 0.00 101 GLY A C 7
ATOM 11253 O O . GLY A 1 101 ? -7.842 2.330 18.817 1.00 0.00 101 GLY A O 7
ATOM 11257 N N . GLY A 1 1 ? -6.142 22.926 32.727 1.00 0.00 1 GLY A N 8
ATOM 11258 C CA . GLY A 1 1 ? -7.129 22.839 31.664 1.00 0.00 1 GLY A CA 8
ATOM 11259 C C . GLY A 1 1 ? -7.299 21.394 31.191 1.00 0.00 1 GLY A C 8
ATOM 11260 O O . GLY A 1 1 ? -6.706 20.477 31.758 1.00 0.00 1 GLY A O 8
ATOM 11264 N N . SER A 1 2 ? -8.110 21.235 30.155 1.00 0.00 2 SER A N 8
ATOM 11265 C CA . SER A 1 2 ? -8.364 19.917 29.598 1.00 0.00 2 SER A CA 8
ATOM 11266 C C . SER A 1 2 ? -7.194 19.490 28.710 1.00 0.00 2 SER A C 8
ATOM 11267 O O . SER A 1 2 ? -6.319 20.296 28.400 1.00 0.00 2 SER A O 8
ATOM 11275 N N . SER A 1 3 ? -7.217 18.222 28.326 1.00 0.00 3 SER A N 8
ATOM 11276 C CA . SER A 1 3 ? -6.169 17.677 27.480 1.00 0.00 3 SER A CA 8
ATOM 11277 C C . SER A 1 3 ? -6.659 17.585 26.033 1.00 0.00 3 SER A C 8
ATOM 11278 O O . SER A 1 3 ? -7.841 17.792 25.760 1.00 0.00 3 SER A O 8
ATOM 11286 N N . GLY A 1 4 ? -5.727 17.275 25.145 1.00 0.00 4 GLY A N 8
ATOM 11287 C CA . GLY A 1 4 ? -6.050 17.153 23.733 1.00 0.00 4 GLY A CA 8
ATOM 11288 C C . GLY A 1 4 ? -5.325 15.960 23.106 1.00 0.00 4 GLY A C 8
ATOM 11289 O O . GLY A 1 4 ? -5.292 14.875 23.685 1.00 0.00 4 GLY A O 8
ATOM 11293 N N . SER A 1 5 ? -4.763 16.200 21.931 1.00 0.00 5 SER A N 8
ATOM 11294 C CA . SER A 1 5 ? -4.042 15.159 21.219 1.00 0.00 5 SER A CA 8
ATOM 11295 C C . SER A 1 5 ? -2.809 15.752 20.534 1.00 0.00 5 SER A C 8
ATOM 11296 O O . SER A 1 5 ? -2.723 16.963 20.341 1.00 0.00 5 SER A O 8
ATOM 11304 N N . SER A 1 6 ? -1.883 14.869 20.186 1.00 0.00 6 SER A N 8
ATOM 11305 C CA . SER A 1 6 ? -0.659 15.290 19.527 1.00 0.00 6 SER A CA 8
ATOM 11306 C C . SER A 1 6 ? -0.526 14.590 18.173 1.00 0.00 6 SER A C 8
ATOM 11307 O O . SER A 1 6 ? -0.055 13.456 18.101 1.00 0.00 6 SER A O 8
ATOM 11315 N N . GLY A 1 7 ? -0.949 15.295 17.134 1.00 0.00 7 GLY A N 8
ATOM 11316 C CA . GLY A 1 7 ? -0.883 14.755 15.787 1.00 0.00 7 GLY A CA 8
ATOM 11317 C C . GLY A 1 7 ? 0.057 15.583 14.910 1.00 0.00 7 GLY A C 8
ATOM 11318 O O . GLY A 1 7 ? -0.057 16.807 14.853 1.00 0.00 7 GLY A O 8
ATOM 11322 N N . LYS A 1 8 ? 0.966 14.883 14.247 1.00 0.00 8 LYS A N 8
ATOM 11323 C CA . LYS A 1 8 ? 1.926 15.539 13.375 1.00 0.00 8 LYS A CA 8
ATOM 11324 C C . LYS A 1 8 ? 1.362 15.595 11.954 1.00 0.00 8 LYS A C 8
ATOM 11325 O O . LYS A 1 8 ? 0.996 14.567 11.386 1.00 0.00 8 LYS A O 8
ATOM 11344 N N . ARG A 1 9 ? 1.310 16.806 11.419 1.00 0.00 9 ARG A N 8
ATOM 11345 C CA . ARG A 1 9 ? 0.797 17.010 10.075 1.00 0.00 9 ARG A CA 8
ATOM 11346 C C . ARG A 1 9 ? 1.932 17.406 9.128 1.00 0.00 9 ARG A C 8
ATOM 11347 O O . ARG A 1 9 ? 2.573 18.439 9.318 1.00 0.00 9 ARG A O 8
ATOM 11368 N N . PHE A 1 10 ? 2.147 16.563 8.129 1.00 0.00 10 PHE A N 8
ATOM 11369 C CA . PHE A 1 10 ? 3.193 16.811 7.152 1.00 0.00 10 PHE A CA 8
ATOM 11370 C C . PHE A 1 10 ? 2.608 16.946 5.744 1.00 0.00 10 PHE A C 8
ATOM 11371 O O . PHE A 1 10 ? 1.401 16.809 5.554 1.00 0.00 10 PHE A O 8
ATOM 11388 N N . GLU A 1 11 ? 3.492 17.214 4.794 1.00 0.00 11 GLU A N 8
ATOM 11389 C CA . GLU A 1 11 ? 3.079 17.369 3.410 1.00 0.00 11 GLU A CA 8
ATOM 11390 C C . GLU A 1 11 ? 2.768 16.004 2.792 1.00 0.00 11 GLU A C 8
ATOM 11391 O O . GLU A 1 11 ? 3.675 15.291 2.365 1.00 0.00 11 GLU A O 8
ATOM 11403 N N . PHE A 1 12 ? 1.483 15.681 2.765 1.00 0.00 12 PHE A N 8
ATOM 11404 C CA . PHE A 1 12 ? 1.042 14.414 2.207 1.00 0.00 12 PHE A CA 8
ATOM 11405 C C . PHE A 1 12 ? 1.100 14.438 0.679 1.00 0.00 12 PHE A C 8
ATOM 11406 O O . PHE A 1 12 ? 0.884 15.481 0.062 1.00 0.00 12 PHE A O 8
ATOM 11423 N N . VAL A 1 13 ? 1.393 13.278 0.111 1.00 0.00 13 VAL A N 8
ATOM 11424 C CA . VAL A 1 13 ? 1.482 13.152 -1.334 1.00 0.00 13 VAL A CA 8
ATOM 11425 C C . VAL A 1 13 ? 0.108 12.784 -1.895 1.00 0.00 13 VAL A C 8
ATOM 11426 O O . VAL A 1 13 ? -0.124 11.638 -2.277 1.00 0.00 13 VAL A O 8
ATOM 11439 N N . GLY A 1 14 ? -0.768 13.777 -1.928 1.00 0.00 14 GLY A N 8
ATOM 11440 C CA . GLY A 1 14 ? -2.114 13.572 -2.436 1.00 0.00 14 GLY A CA 8
ATOM 11441 C C . GLY A 1 14 ? -3.141 13.612 -1.303 1.00 0.00 14 GLY A C 8
ATOM 11442 O O . GLY A 1 14 ? -3.329 14.649 -0.668 1.00 0.00 14 GLY A O 8
ATOM 11446 N N . TRP A 1 15 ? -3.778 12.472 -1.084 1.00 0.00 15 TRP A N 8
ATOM 11447 C CA . TRP A 1 15 ? -4.781 12.364 -0.038 1.00 0.00 15 TRP A CA 8
ATOM 11448 C C . TRP A 1 15 ? -4.190 11.528 1.100 1.00 0.00 15 TRP A C 8
ATOM 11449 O O . TRP A 1 15 ? -4.593 11.669 2.253 1.00 0.00 15 TRP A O 8
ATOM 11470 N N . GLY A 1 16 ? -3.243 10.676 0.735 1.00 0.00 16 GLY A N 8
ATOM 11471 C CA . GLY A 1 16 ? -2.592 9.818 1.710 1.00 0.00 16 GLY A CA 8
ATOM 11472 C C . GLY A 1 16 ? -1.088 10.092 1.764 1.00 0.00 16 GLY A C 8
ATOM 11473 O O . GLY A 1 16 ? -0.560 10.843 0.946 1.00 0.00 16 GLY A O 8
ATOM 11477 N N . SER A 1 17 ? -0.440 9.466 2.736 1.00 0.00 17 SER A N 8
ATOM 11478 C CA . SER A 1 17 ? 0.994 9.633 2.908 1.00 0.00 17 SER A CA 8
ATOM 11479 C C . SER A 1 17 ? 1.742 8.921 1.779 1.00 0.00 17 SER A C 8
ATOM 11480 O O . SER A 1 17 ? 1.247 7.943 1.222 1.00 0.00 17 SER A O 8
ATOM 11488 N N . ARG A 1 18 ? 2.923 9.440 1.476 1.00 0.00 18 ARG A N 8
ATOM 11489 C CA . ARG A 1 18 ? 3.745 8.866 0.424 1.00 0.00 18 ARG A CA 8
ATOM 11490 C C . ARG A 1 18 ? 3.864 7.352 0.610 1.00 0.00 18 ARG A C 8
ATOM 11491 O O . ARG A 1 18 ? 3.750 6.594 -0.352 1.00 0.00 18 ARG A O 8
ATOM 11512 N N . GLN A 1 19 ? 4.092 6.957 1.854 1.00 0.00 19 GLN A N 8
ATOM 11513 C CA . GLN A 1 19 ? 4.228 5.547 2.178 1.00 0.00 19 GLN A CA 8
ATOM 11514 C C . GLN A 1 19 ? 3.181 4.726 1.425 1.00 0.00 19 GLN A C 8
ATOM 11515 O O . GLN A 1 19 ? 3.518 3.962 0.521 1.00 0.00 19 GLN A O 8
ATOM 11529 N N . LEU A 1 20 ? 1.931 4.910 1.824 1.00 0.00 20 LEU A N 8
ATOM 11530 C CA . LEU A 1 20 ? 0.832 4.196 1.198 1.00 0.00 20 LEU A CA 8
ATOM 11531 C C . LEU A 1 20 ? 0.796 4.530 -0.295 1.00 0.00 20 LEU A C 8
ATOM 11532 O O . LEU A 1 20 ? 0.831 3.634 -1.137 1.00 0.00 20 LEU A O 8
ATOM 11548 N N . ILE A 1 21 ? 0.728 5.823 -0.577 1.00 0.00 21 ILE A N 8
ATOM 11549 C CA . ILE A 1 21 ? 0.687 6.288 -1.954 1.00 0.00 21 ILE A CA 8
ATOM 11550 C C . ILE A 1 21 ? 1.644 5.445 -2.800 1.00 0.00 21 ILE A C 8
ATOM 11551 O O . ILE A 1 21 ? 1.236 4.850 -3.797 1.00 0.00 21 ILE A O 8
ATOM 11567 N N . GLU A 1 22 ? 2.897 5.420 -2.372 1.00 0.00 22 GLU A N 8
ATOM 11568 C CA . GLU A 1 22 ? 3.914 4.660 -3.078 1.00 0.00 22 GLU A CA 8
ATOM 11569 C C . GLU A 1 22 ? 3.476 3.202 -3.232 1.00 0.00 22 GLU A C 8
ATOM 11570 O O . GLU A 1 22 ? 3.469 2.667 -4.340 1.00 0.00 22 GLU A O 8
ATOM 11582 N N . PHE A 1 23 ? 3.121 2.602 -2.106 1.00 0.00 23 PHE A N 8
ATOM 11583 C CA . PHE A 1 23 ? 2.683 1.216 -2.102 1.00 0.00 23 PHE A CA 8
ATOM 11584 C C . PHE A 1 23 ? 1.531 1.004 -3.086 1.00 0.00 23 PHE A C 8
ATOM 11585 O O . PHE A 1 23 ? 1.466 -0.025 -3.759 1.00 0.00 23 PHE A O 8
ATOM 11602 N N . LEU A 1 24 ? 0.650 1.992 -3.140 1.00 0.00 24 LEU A N 8
ATOM 11603 C CA . LEU A 1 24 ? -0.496 1.926 -4.031 1.00 0.00 24 LEU A CA 8
ATOM 11604 C C . LEU A 1 24 ? -0.042 2.221 -5.462 1.00 0.00 24 LEU A C 8
ATOM 11605 O O . LEU A 1 24 ? -0.604 1.688 -6.417 1.00 0.00 24 LEU A O 8
ATOM 11621 N N . HIS A 1 25 ? 0.971 3.070 -5.564 1.00 0.00 25 HIS A N 8
ATOM 11622 C CA . HIS A 1 25 ? 1.506 3.442 -6.862 1.00 0.00 25 HIS A CA 8
ATOM 11623 C C . HIS A 1 25 ? 2.057 2.200 -7.566 1.00 0.00 25 HIS A C 8
ATOM 11624 O O . HIS A 1 25 ? 1.582 1.828 -8.638 1.00 0.00 25 HIS A O 8
ATOM 11638 N N . SER A 1 26 ? 3.051 1.593 -6.934 1.00 0.00 26 SER A N 8
ATOM 11639 C CA . SER A 1 26 ? 3.671 0.401 -7.486 1.00 0.00 26 SER A CA 8
ATOM 11640 C C . SER A 1 26 ? 2.595 -0.582 -7.951 1.00 0.00 26 SER A C 8
ATOM 11641 O O . SER A 1 26 ? 2.476 -0.859 -9.143 1.00 0.00 26 SER A O 8
ATOM 11649 N N . LEU A 1 27 ? 1.838 -1.082 -6.985 1.00 0.00 27 LEU A N 8
ATOM 11650 C CA . LEU A 1 27 ? 0.775 -2.027 -7.280 1.00 0.00 27 LEU A CA 8
ATOM 11651 C C . LEU A 1 27 ? 0.047 -1.588 -8.552 1.00 0.00 27 LEU A C 8
ATOM 11652 O O . LEU A 1 27 ? -0.479 -2.421 -9.289 1.00 0.00 27 LEU A O 8
ATOM 11668 N N . GLY A 1 28 ? 0.039 -0.282 -8.770 1.00 0.00 28 GLY A N 8
ATOM 11669 C CA . GLY A 1 28 ? -0.616 0.278 -9.940 1.00 0.00 28 GLY A CA 8
ATOM 11670 C C . GLY A 1 28 ? -1.969 0.889 -9.571 1.00 0.00 28 GLY A C 8
ATOM 11671 O O . GLY A 1 28 ? -2.785 1.175 -10.446 1.00 0.00 28 GLY A O 8
ATOM 11675 N N . LYS A 1 29 ? -2.166 1.072 -8.273 1.00 0.00 29 LYS A N 8
ATOM 11676 C CA . LYS A 1 29 ? -3.406 1.644 -7.777 1.00 0.00 29 LYS A CA 8
ATOM 11677 C C . LYS A 1 29 ? -3.365 3.164 -7.946 1.00 0.00 29 LYS A C 8
ATOM 11678 O O . LYS A 1 29 ? -2.546 3.839 -7.325 1.00 0.00 29 LYS A O 8
ATOM 11697 N N . ASP A 1 30 ? -4.258 3.658 -8.791 1.00 0.00 30 ASP A N 8
ATOM 11698 C CA . ASP A 1 30 ? -4.334 5.086 -9.050 1.00 0.00 30 ASP A CA 8
ATOM 11699 C C . ASP A 1 30 ? -4.562 5.827 -7.731 1.00 0.00 30 ASP A C 8
ATOM 11700 O O . ASP A 1 30 ? -5.516 5.538 -7.009 1.00 0.00 30 ASP A O 8
ATOM 11709 N N . THR A 1 31 ? -3.672 6.769 -7.457 1.00 0.00 31 THR A N 8
ATOM 11710 C CA . THR A 1 31 ? -3.764 7.554 -6.237 1.00 0.00 31 THR A CA 8
ATOM 11711 C C . THR A 1 31 ? -4.089 9.012 -6.566 1.00 0.00 31 THR A C 8
ATOM 11712 O O . THR A 1 31 ? -3.188 9.814 -6.807 1.00 0.00 31 THR A O 8
ATOM 11723 N N . SER A 1 32 ? -5.380 9.312 -6.564 1.00 0.00 32 SER A N 8
ATOM 11724 C CA . SER A 1 32 ? -5.836 10.660 -6.858 1.00 0.00 32 SER A CA 8
ATOM 11725 C C . SER A 1 32 ? -7.329 10.786 -6.550 1.00 0.00 32 SER A C 8
ATOM 11726 O O . SER A 1 32 ? -7.764 11.779 -5.968 1.00 0.00 32 SER A O 8
ATOM 11734 N N . GLU A 1 33 ? -8.073 9.767 -6.953 1.00 0.00 33 GLU A N 8
ATOM 11735 C CA . GLU A 1 33 ? -9.508 9.752 -6.727 1.00 0.00 33 GLU A CA 8
ATOM 11736 C C . GLU A 1 33 ? -9.813 9.369 -5.277 1.00 0.00 33 GLU A C 8
ATOM 11737 O O . GLU A 1 33 ? -10.976 9.260 -4.892 1.00 0.00 33 GLU A O 8
ATOM 11749 N N . MET A 1 34 ? -8.747 9.177 -4.513 1.00 0.00 34 MET A N 8
ATOM 11750 C CA . MET A 1 34 ? -8.887 8.809 -3.114 1.00 0.00 34 MET A CA 8
ATOM 11751 C C . MET A 1 34 ? -9.718 7.534 -2.962 1.00 0.00 34 MET A C 8
ATOM 11752 O O . MET A 1 34 ? -10.939 7.563 -3.115 1.00 0.00 34 MET A O 8
ATOM 11766 N N . ILE A 1 35 ? -9.025 6.445 -2.664 1.00 0.00 35 ILE A N 8
ATOM 11767 C CA . ILE A 1 35 ? -9.684 5.162 -2.490 1.00 0.00 35 ILE A CA 8
ATOM 11768 C C . ILE A 1 35 ? -10.074 4.989 -1.020 1.00 0.00 35 ILE A C 8
ATOM 11769 O O . ILE A 1 35 ? -9.454 5.578 -0.136 1.00 0.00 35 ILE A O 8
ATOM 11785 N N . SER A 1 36 ? -11.100 4.179 -0.805 1.00 0.00 36 SER A N 8
ATOM 11786 C CA . SER A 1 36 ? -11.580 3.921 0.542 1.00 0.00 36 SER A CA 8
ATOM 11787 C C . SER A 1 36 ? -10.606 2.999 1.277 1.00 0.00 36 SER A C 8
ATOM 11788 O O . SER A 1 36 ? -10.112 2.028 0.705 1.00 0.00 36 SER A O 8
ATOM 11796 N N . ARG A 1 37 ? -10.357 3.335 2.535 1.00 0.00 37 ARG A N 8
ATOM 11797 C CA . ARG A 1 37 ? -9.450 2.550 3.354 1.00 0.00 37 ARG A CA 8
ATOM 11798 C C . ARG A 1 37 ? -9.750 1.058 3.196 1.00 0.00 37 ARG A C 8
ATOM 11799 O O . ARG A 1 37 ? -8.832 0.244 3.099 1.00 0.00 37 ARG A O 8
ATOM 11820 N N . TYR A 1 38 ? -11.037 0.744 3.176 1.00 0.00 38 TYR A N 8
ATOM 11821 C CA . TYR A 1 38 ? -11.468 -0.636 3.032 1.00 0.00 38 TYR A CA 8
ATOM 11822 C C . TYR A 1 38 ? -10.857 -1.274 1.783 1.00 0.00 38 TYR A C 8
ATOM 11823 O O . TYR A 1 38 ? -10.371 -2.403 1.832 1.00 0.00 38 TYR A O 8
ATOM 11841 N N . ASP A 1 39 ? -10.901 -0.523 0.692 1.00 0.00 39 ASP A N 8
ATOM 11842 C CA . ASP A 1 39 ? -10.358 -1.002 -0.568 1.00 0.00 39 ASP A CA 8
ATOM 11843 C C . ASP A 1 39 ? -8.864 -1.285 -0.399 1.00 0.00 39 ASP A C 8
ATOM 11844 O O . ASP A 1 39 ? -8.425 -2.425 -0.541 1.00 0.00 39 ASP A O 8
ATOM 11853 N N . VAL A 1 40 ? -8.124 -0.228 -0.099 1.00 0.00 40 VAL A N 8
ATOM 11854 C CA . VAL A 1 40 ? -6.688 -0.348 0.090 1.00 0.00 40 VAL A CA 8
ATOM 11855 C C . VAL A 1 40 ? -6.387 -1.631 0.868 1.00 0.00 40 VAL A C 8
ATOM 11856 O O . VAL A 1 40 ? -5.580 -2.450 0.432 1.00 0.00 40 VAL A O 8
ATOM 11869 N N . SER A 1 41 ? -7.052 -1.766 2.006 1.00 0.00 41 SER A N 8
ATOM 11870 C CA . SER A 1 41 ? -6.866 -2.935 2.848 1.00 0.00 41 SER A CA 8
ATOM 11871 C C . SER A 1 41 ? -7.074 -4.209 2.028 1.00 0.00 41 SER A C 8
ATOM 11872 O O . SER A 1 41 ? -6.152 -5.008 1.869 1.00 0.00 41 SER A O 8
ATOM 11880 N N . ASP A 1 42 ? -8.292 -4.360 1.527 1.00 0.00 42 ASP A N 8
ATOM 11881 C CA . ASP A 1 42 ? -8.633 -5.525 0.727 1.00 0.00 42 ASP A CA 8
ATOM 11882 C C . ASP A 1 42 ? -7.489 -5.824 -0.243 1.00 0.00 42 ASP A C 8
ATOM 11883 O O . ASP A 1 42 ? -7.078 -6.974 -0.387 1.00 0.00 42 ASP A O 8
ATOM 11892 N N . THR A 1 43 ? -7.007 -4.769 -0.884 1.00 0.00 43 THR A N 8
ATOM 11893 C CA . THR A 1 43 ? -5.919 -4.904 -1.837 1.00 0.00 43 THR A CA 8
ATOM 11894 C C . THR A 1 43 ? -4.670 -5.455 -1.145 1.00 0.00 43 THR A C 8
ATOM 11895 O O . THR A 1 43 ? -3.967 -6.296 -1.703 1.00 0.00 43 THR A O 8
ATOM 11906 N N . ILE A 1 44 ? -4.432 -4.958 0.060 1.00 0.00 44 ILE A N 8
ATOM 11907 C CA . ILE A 1 44 ? -3.281 -5.390 0.834 1.00 0.00 44 ILE A CA 8
ATOM 11908 C C . ILE A 1 44 ? -3.403 -6.885 1.132 1.00 0.00 44 ILE A C 8
ATOM 11909 O O . ILE A 1 44 ? -2.484 -7.654 0.855 1.00 0.00 44 ILE A O 8
ATOM 11925 N N . ALA A 1 45 ? -4.547 -7.253 1.691 1.00 0.00 45 ALA A N 8
ATOM 11926 C CA . ALA A 1 45 ? -4.801 -8.643 2.029 1.00 0.00 45 ALA A CA 8
ATOM 11927 C C . ALA A 1 45 ? -4.555 -9.517 0.797 1.00 0.00 45 ALA A C 8
ATOM 11928 O O . ALA A 1 45 ? -3.883 -10.544 0.885 1.00 0.00 45 ALA A O 8
ATOM 11935 N N . LYS A 1 46 ? -5.111 -9.077 -0.322 1.00 0.00 46 LYS A N 8
ATOM 11936 C CA . LYS A 1 46 ? -4.960 -9.805 -1.569 1.00 0.00 46 LYS A CA 8
ATOM 11937 C C . LYS A 1 46 ? -3.481 -9.841 -1.958 1.00 0.00 46 LYS A C 8
ATOM 11938 O O . LYS A 1 46 ? -2.946 -10.900 -2.286 1.00 0.00 46 LYS A O 8
ATOM 11957 N N . TYR A 1 47 ? -2.860 -8.671 -1.909 1.00 0.00 47 TYR A N 8
ATOM 11958 C CA . TYR A 1 47 ? -1.453 -8.555 -2.252 1.00 0.00 47 TYR A CA 8
ATOM 11959 C C . TYR A 1 47 ? -0.597 -9.465 -1.369 1.00 0.00 47 TYR A C 8
ATOM 11960 O O . TYR A 1 47 ? 0.243 -10.211 -1.871 1.00 0.00 47 TYR A O 8
ATOM 11978 N N . ILE A 1 48 ? -0.839 -9.374 -0.070 1.00 0.00 48 ILE A N 8
ATOM 11979 C CA . ILE A 1 48 ? -0.101 -10.180 0.888 1.00 0.00 48 ILE A CA 8
ATOM 11980 C C . ILE A 1 48 ? 0.033 -11.607 0.351 1.00 0.00 48 ILE A C 8
ATOM 11981 O O . ILE A 1 48 ? 1.143 -12.116 0.200 1.00 0.00 48 ILE A O 8
ATOM 11997 N N . SER A 1 49 ? -1.113 -12.212 0.077 1.00 0.00 49 SER A N 8
ATOM 11998 C CA . SER A 1 49 ? -1.138 -13.570 -0.439 1.00 0.00 49 SER A CA 8
ATOM 11999 C C . SER A 1 49 ? -0.583 -13.598 -1.865 1.00 0.00 49 SER A C 8
ATOM 12000 O O . SER A 1 49 ? 0.131 -14.527 -2.238 1.00 0.00 49 SER A O 8
ATOM 12008 N N . LYS A 1 50 ? -0.932 -12.568 -2.622 1.00 0.00 50 LYS A N 8
ATOM 12009 C CA . LYS A 1 50 ? -0.477 -12.463 -3.998 1.00 0.00 50 LYS A CA 8
ATOM 12010 C C . LYS A 1 50 ? 1.014 -12.798 -4.065 1.00 0.00 50 LYS A C 8
ATOM 12011 O O . LYS A 1 50 ? 1.410 -13.752 -4.733 1.00 0.00 50 LYS A O 8
ATOM 12030 N N . GLU A 1 51 ? 1.801 -11.996 -3.363 1.00 0.00 51 GLU A N 8
ATOM 12031 C CA . GLU A 1 51 ? 3.240 -12.196 -3.334 1.00 0.00 51 GLU A CA 8
ATOM 12032 C C . GLU A 1 51 ? 3.593 -13.385 -2.438 1.00 0.00 51 GLU A C 8
ATOM 12033 O O . GLU A 1 51 ? 4.478 -14.174 -2.767 1.00 0.00 51 GLU A O 8
ATOM 12045 N N . GLY A 1 52 ? 2.883 -13.476 -1.324 1.00 0.00 52 GLY A N 8
ATOM 12046 C CA . GLY A 1 52 ? 3.110 -14.556 -0.378 1.00 0.00 52 GLY A CA 8
ATOM 12047 C C . GLY A 1 52 ? 3.739 -14.030 0.914 1.00 0.00 52 GLY A C 8
ATOM 12048 O O . GLY A 1 52 ? 4.717 -14.591 1.405 1.00 0.00 52 GLY A O 8
ATOM 12052 N N . LEU A 1 53 ? 3.152 -12.959 1.427 1.00 0.00 53 LEU A N 8
ATOM 12053 C CA . LEU A 1 53 ? 3.643 -12.351 2.652 1.00 0.00 53 LEU A CA 8
ATOM 12054 C C . LEU A 1 53 ? 3.076 -13.108 3.854 1.00 0.00 53 LEU A C 8
ATOM 12055 O O . LEU A 1 53 ? 3.610 -13.015 4.959 1.00 0.00 53 LEU A O 8
ATOM 12071 N N . LEU A 1 54 ? 2.001 -13.839 3.600 1.00 0.00 54 LEU A N 8
ATOM 12072 C CA . LEU A 1 54 ? 1.356 -14.612 4.648 1.00 0.00 54 LEU A CA 8
ATOM 12073 C C . LEU A 1 54 ? 2.417 -15.392 5.427 1.00 0.00 54 LEU A C 8
ATOM 12074 O O . LEU A 1 54 ? 3.549 -15.536 4.968 1.00 0.00 54 LEU A O 8
ATOM 12090 N N . ASP A 1 55 ? 2.013 -15.874 6.593 1.00 0.00 55 ASP A N 8
ATOM 12091 C CA . ASP A 1 55 ? 2.915 -16.636 7.440 1.00 0.00 55 ASP A CA 8
ATOM 12092 C C . ASP A 1 55 ? 2.441 -18.089 7.506 1.00 0.00 55 ASP A C 8
ATOM 12093 O O . ASP A 1 55 ? 1.240 -18.353 7.539 1.00 0.00 55 ASP A O 8
ATOM 12102 N N . PRO A 1 56 ? 3.435 -19.017 7.523 1.00 0.00 56 PRO A N 8
ATOM 12103 C CA . PRO A 1 56 ? 3.132 -20.437 7.583 1.00 0.00 56 PRO A CA 8
ATOM 12104 C C . PRO A 1 56 ? 2.682 -20.842 8.989 1.00 0.00 56 PRO A C 8
ATOM 12105 O O . PRO A 1 56 ? 1.828 -21.713 9.144 1.00 0.00 56 PRO A O 8
ATOM 12116 N N . SER A 1 57 ? 3.278 -20.191 9.977 1.00 0.00 57 SER A N 8
ATOM 12117 C CA . SER A 1 57 ? 2.950 -20.472 11.364 1.00 0.00 57 SER A CA 8
ATOM 12118 C C . SER A 1 57 ? 1.503 -20.069 11.651 1.00 0.00 57 SER A C 8
ATOM 12119 O O . SER A 1 57 ? 0.820 -20.718 12.442 1.00 0.00 57 SER A O 8
ATOM 12127 N N . ASN A 1 58 ? 1.078 -19.001 10.993 1.00 0.00 58 ASN A N 8
ATOM 12128 C CA . ASN A 1 58 ? -0.276 -18.503 11.168 1.00 0.00 58 ASN A CA 8
ATOM 12129 C C . ASN A 1 58 ? -0.622 -17.561 10.014 1.00 0.00 58 ASN A C 8
ATOM 12130 O O . ASN A 1 58 ? -0.224 -16.397 10.018 1.00 0.00 58 ASN A O 8
ATOM 12141 N N . LYS A 1 59 ? -1.359 -18.098 9.053 1.00 0.00 59 LYS A N 8
ATOM 12142 C CA . LYS A 1 59 ? -1.763 -17.319 7.895 1.00 0.00 59 LYS A CA 8
ATOM 12143 C C . LYS A 1 59 ? -2.504 -16.065 8.362 1.00 0.00 59 LYS A C 8
ATOM 12144 O O . LYS A 1 59 ? -2.425 -15.018 7.721 1.00 0.00 59 LYS A O 8
ATOM 12163 N N . LYS A 1 60 ? -3.206 -16.212 9.476 1.00 0.00 60 LYS A N 8
ATOM 12164 C CA . LYS A 1 60 ? -3.960 -15.104 10.037 1.00 0.00 60 LYS A CA 8
ATOM 12165 C C . LYS A 1 60 ? -3.049 -13.881 10.156 1.00 0.00 60 LYS A C 8
ATOM 12166 O O . LYS A 1 60 ? -3.524 -12.746 10.159 1.00 0.00 60 LYS A O 8
ATOM 12185 N N . LYS A 1 61 ? -1.755 -14.153 10.251 1.00 0.00 61 LYS A N 8
ATOM 12186 C CA . LYS A 1 61 ? -0.773 -13.089 10.370 1.00 0.00 61 LYS A CA 8
ATOM 12187 C C . LYS A 1 61 ? -0.193 -12.780 8.989 1.00 0.00 61 LYS A C 8
ATOM 12188 O O . LYS A 1 61 ? -0.613 -13.362 7.990 1.00 0.00 61 LYS A O 8
ATOM 12207 N N . VAL A 1 62 ? 0.765 -11.864 8.976 1.00 0.00 62 VAL A N 8
ATOM 12208 C CA . VAL A 1 62 ? 1.408 -11.471 7.733 1.00 0.00 62 VAL A CA 8
ATOM 12209 C C . VAL A 1 62 ? 2.897 -11.231 7.988 1.00 0.00 62 VAL A C 8
ATOM 12210 O O . VAL A 1 62 ? 3.280 -10.773 9.064 1.00 0.00 62 VAL A O 8
ATOM 12223 N N . VAL A 1 63 ? 3.696 -11.551 6.981 1.00 0.00 63 VAL A N 8
ATOM 12224 C CA . VAL A 1 63 ? 5.135 -11.376 7.083 1.00 0.00 63 VAL A CA 8
ATOM 12225 C C . VAL A 1 63 ? 5.598 -10.373 6.025 1.00 0.00 63 VAL A C 8
ATOM 12226 O O . VAL A 1 63 ? 5.907 -10.752 4.897 1.00 0.00 63 VAL A O 8
ATOM 12239 N N . CYS A 1 64 ? 5.633 -9.111 6.428 1.00 0.00 64 CYS A N 8
ATOM 12240 C CA . CYS A 1 64 ? 6.053 -8.050 5.529 1.00 0.00 64 CYS A CA 8
ATOM 12241 C C . CYS A 1 64 ? 7.307 -8.517 4.787 1.00 0.00 64 CYS A C 8
ATOM 12242 O O . CYS A 1 64 ? 8.127 -9.246 5.344 1.00 0.00 64 CYS A O 8
ATOM 12250 N N . ASP A 1 65 ? 7.416 -8.079 3.541 1.00 0.00 65 ASP A N 8
ATOM 12251 C CA . ASP A 1 65 ? 8.555 -8.444 2.717 1.00 0.00 65 ASP A CA 8
ATOM 12252 C C . ASP A 1 65 ? 9.474 -7.231 2.558 1.00 0.00 65 ASP A C 8
ATOM 12253 O O . ASP A 1 65 ? 10.666 -7.308 2.851 1.00 0.00 65 ASP A O 8
ATOM 12262 N N . LYS A 1 66 ? 8.884 -6.139 2.095 1.00 0.00 66 LYS A N 8
ATOM 12263 C CA . LYS A 1 66 ? 9.634 -4.911 1.893 1.00 0.00 66 LYS A CA 8
ATOM 12264 C C . LYS A 1 66 ? 8.659 -3.749 1.693 1.00 0.00 66 LYS A C 8
ATOM 12265 O O . LYS A 1 66 ? 8.828 -2.683 2.283 1.00 0.00 66 LYS A O 8
ATOM 12284 N N . ARG A 1 67 ? 7.659 -3.995 0.860 1.00 0.00 67 ARG A N 8
ATOM 12285 C CA . ARG A 1 67 ? 6.656 -2.983 0.574 1.00 0.00 67 ARG A CA 8
ATOM 12286 C C . ARG A 1 67 ? 5.925 -2.583 1.858 1.00 0.00 67 ARG A C 8
ATOM 12287 O O . ARG A 1 67 ? 5.905 -1.410 2.225 1.00 0.00 67 ARG A O 8
ATOM 12308 N N . LEU A 1 68 ? 5.342 -3.582 2.504 1.00 0.00 68 LEU A N 8
ATOM 12309 C CA . LEU A 1 68 ? 4.612 -3.350 3.739 1.00 0.00 68 LEU A CA 8
ATOM 12310 C C . LEU A 1 68 ? 5.523 -2.634 4.738 1.00 0.00 68 LEU A C 8
ATOM 12311 O O . LEU A 1 68 ? 5.074 -1.760 5.477 1.00 0.00 68 LEU A O 8
ATOM 12327 N N . VAL A 1 69 ? 6.786 -3.033 4.729 1.00 0.00 69 VAL A N 8
ATOM 12328 C CA . VAL A 1 69 ? 7.765 -2.441 5.625 1.00 0.00 69 VAL A CA 8
ATOM 12329 C C . VAL A 1 69 ? 7.861 -0.939 5.347 1.00 0.00 69 VAL A C 8
ATOM 12330 O O . VAL A 1 69 ? 7.664 -0.124 6.247 1.00 0.00 69 VAL A O 8
ATOM 12343 N N . LEU A 1 70 ? 8.165 -0.619 4.098 1.00 0.00 70 LEU A N 8
ATOM 12344 C CA . LEU A 1 70 ? 8.291 0.770 3.690 1.00 0.00 70 LEU A CA 8
ATOM 12345 C C . LEU A 1 70 ? 6.995 1.512 4.020 1.00 0.00 70 LEU A C 8
ATOM 12346 O O . LEU A 1 70 ? 6.998 2.731 4.187 1.00 0.00 70 LEU A O 8
ATOM 12362 N N . LEU A 1 71 ? 5.916 0.747 4.105 1.00 0.00 71 LEU A N 8
ATOM 12363 C CA . LEU A 1 71 ? 4.616 1.317 4.412 1.00 0.00 71 LEU A CA 8
ATOM 12364 C C . LEU A 1 71 ? 4.496 1.518 5.924 1.00 0.00 71 LEU A C 8
ATOM 12365 O O . LEU A 1 71 ? 4.473 2.650 6.404 1.00 0.00 71 LEU A O 8
ATOM 12381 N N . PHE A 1 72 ? 4.422 0.400 6.632 1.00 0.00 72 PHE A N 8
ATOM 12382 C CA . PHE A 1 72 ? 4.304 0.439 8.080 1.00 0.00 72 PHE A CA 8
ATOM 12383 C C . PHE A 1 72 ? 5.678 0.586 8.738 1.00 0.00 72 PHE A C 8
ATOM 12384 O O . PHE A 1 72 ? 5.923 1.549 9.462 1.00 0.00 72 PHE A O 8
ATOM 12401 N N . GLY A 1 73 ? 6.538 -0.384 8.462 1.00 0.00 73 GLY A N 8
ATOM 12402 C CA . GLY A 1 73 ? 7.880 -0.374 9.018 1.00 0.00 73 GLY A CA 8
ATOM 12403 C C . GLY A 1 73 ? 8.097 -1.569 9.948 1.00 0.00 73 GLY A C 8
ATOM 12404 O O . GLY A 1 73 ? 9.121 -1.656 10.624 1.00 0.00 73 GLY A O 8
ATOM 12408 N N . THR A 1 74 ? 7.116 -2.459 9.954 1.00 0.00 74 THR A N 8
ATOM 12409 C CA . THR A 1 74 ? 7.186 -3.645 10.790 1.00 0.00 74 THR A CA 8
ATOM 12410 C C . THR A 1 74 ? 7.462 -4.885 9.937 1.00 0.00 74 THR A C 8
ATOM 12411 O O . THR A 1 74 ? 7.364 -4.834 8.712 1.00 0.00 74 THR A O 8
ATOM 12422 N N . ARG A 1 75 ? 7.803 -5.969 10.618 1.00 0.00 75 ARG A N 8
ATOM 12423 C CA . ARG A 1 75 ? 8.095 -7.219 9.938 1.00 0.00 75 ARG A CA 8
ATOM 12424 C C . ARG A 1 75 ? 6.822 -8.055 9.796 1.00 0.00 75 ARG A C 8
ATOM 12425 O O . ARG A 1 75 ? 6.506 -8.531 8.706 1.00 0.00 75 ARG A O 8
ATOM 12446 N N . THR A 1 76 ? 6.125 -8.209 10.912 1.00 0.00 76 THR A N 8
ATOM 12447 C CA . THR A 1 76 ? 4.894 -8.980 10.926 1.00 0.00 76 THR A CA 8
ATOM 12448 C C . THR A 1 76 ? 3.723 -8.107 11.382 1.00 0.00 76 THR A C 8
ATOM 12449 O O . THR A 1 76 ? 3.901 -7.198 12.191 1.00 0.00 76 THR A O 8
ATOM 12460 N N . ILE A 1 77 ? 2.552 -8.414 10.843 1.00 0.00 77 ILE A N 8
ATOM 12461 C CA . ILE A 1 77 ? 1.353 -7.668 11.184 1.00 0.00 77 ILE A CA 8
ATOM 12462 C C . ILE A 1 77 ? 0.130 -8.571 11.012 1.00 0.00 77 ILE A C 8
ATOM 12463 O O . ILE A 1 77 ? 0.201 -9.597 10.337 1.00 0.00 77 ILE A O 8
ATOM 12479 N N . PHE A 1 78 ? -0.964 -8.157 11.635 1.00 0.00 78 PHE A N 8
ATOM 12480 C CA . PHE A 1 78 ? -2.200 -8.917 11.560 1.00 0.00 78 PHE A CA 8
ATOM 12481 C C . PHE A 1 78 ? -3.013 -8.520 10.325 1.00 0.00 78 PHE A C 8
ATOM 12482 O O . PHE A 1 78 ? -3.325 -7.345 10.134 1.00 0.00 78 PHE A O 8
ATOM 12499 N N . ARG A 1 79 ? -3.332 -9.522 9.519 1.00 0.00 79 ARG A N 8
ATOM 12500 C CA . ARG A 1 79 ? -4.103 -9.292 8.309 1.00 0.00 79 ARG A CA 8
ATOM 12501 C C . ARG A 1 79 ? -5.435 -8.620 8.647 1.00 0.00 79 ARG A C 8
ATOM 12502 O O . ARG A 1 79 ? -6.074 -8.028 7.778 1.00 0.00 79 ARG A O 8
ATOM 12523 N N . MET A 1 80 ? -5.815 -8.734 9.911 1.00 0.00 80 MET A N 8
ATOM 12524 C CA . MET A 1 80 ? -7.059 -8.145 10.375 1.00 0.00 80 MET A CA 8
ATOM 12525 C C . MET A 1 80 ? -6.817 -6.765 10.989 1.00 0.00 80 MET A C 8
ATOM 12526 O O . MET A 1 80 ? -7.752 -6.118 11.459 1.00 0.00 80 MET A O 8
ATOM 12540 N N . LYS A 1 81 ? -5.558 -6.354 10.966 1.00 0.00 81 LYS A N 8
ATOM 12541 C CA . LYS A 1 81 ? -5.181 -5.063 11.515 1.00 0.00 81 LYS A CA 8
ATOM 12542 C C . LYS A 1 81 ? -4.841 -4.107 10.371 1.00 0.00 81 LYS A C 8
ATOM 12543 O O . LYS A 1 81 ? -4.946 -2.890 10.521 1.00 0.00 81 LYS A O 8
ATOM 12562 N N . VAL A 1 82 ? -4.439 -4.692 9.252 1.00 0.00 82 VAL A N 8
ATOM 12563 C CA . VAL A 1 82 ? -4.083 -3.907 8.082 1.00 0.00 82 VAL A CA 8
ATOM 12564 C C . VAL A 1 82 ? -5.065 -2.743 7.936 1.00 0.00 82 VAL A C 8
ATOM 12565 O O . VAL A 1 82 ? -4.657 -1.584 7.882 1.00 0.00 82 VAL A O 8
ATOM 12578 N N . TYR A 1 83 ? -6.342 -3.092 7.876 1.00 0.00 83 TYR A N 8
ATOM 12579 C CA . TYR A 1 83 ? -7.386 -2.091 7.737 1.00 0.00 83 TYR A CA 8
ATOM 12580 C C . TYR A 1 83 ? -7.161 -0.927 8.703 1.00 0.00 83 TYR A C 8
ATOM 12581 O O . TYR A 1 83 ? -7.122 0.231 8.288 1.00 0.00 83 TYR A O 8
ATOM 12599 N N . ASP A 1 84 ? -7.019 -1.273 9.974 1.00 0.00 84 ASP A N 8
ATOM 12600 C CA . ASP A 1 84 ? -6.799 -0.271 11.003 1.00 0.00 84 ASP A CA 8
ATOM 12601 C C . ASP A 1 84 ? -5.438 0.392 10.780 1.00 0.00 84 ASP A C 8
ATOM 12602 O O . ASP A 1 84 ? -5.335 1.618 10.774 1.00 0.00 84 ASP A O 8
ATOM 12611 N N . LEU A 1 85 ? -4.429 -0.447 10.602 1.00 0.00 85 LEU A N 8
ATOM 12612 C CA . LEU A 1 85 ? -3.079 0.043 10.379 1.00 0.00 85 LEU A CA 8
ATOM 12613 C C . LEU A 1 85 ? -3.129 1.258 9.450 1.00 0.00 85 LEU A C 8
ATOM 12614 O O . LEU A 1 85 ? -2.366 2.207 9.623 1.00 0.00 85 LEU A O 8
ATOM 12630 N N . LEU A 1 86 ? -4.034 1.188 8.486 1.00 0.00 86 LEU A N 8
ATOM 12631 C CA . LEU A 1 86 ? -4.194 2.270 7.529 1.00 0.00 86 LEU A CA 8
ATOM 12632 C C . LEU A 1 86 ? -4.961 3.419 8.188 1.00 0.00 86 LEU A C 8
ATOM 12633 O O . LEU A 1 86 ? -6.189 3.391 8.256 1.00 0.00 86 LEU A O 8
ATOM 12649 N N . GLU A 1 87 ? -4.206 4.401 8.656 1.00 0.00 87 GLU A N 8
ATOM 12650 C CA . GLU A 1 87 ? -4.799 5.557 9.307 1.00 0.00 87 GLU A CA 8
ATOM 12651 C C . GLU A 1 87 ? -3.917 6.790 9.107 1.00 0.00 87 GLU A C 8
ATOM 12652 O O . GLU A 1 87 ? -4.389 7.827 8.643 1.00 0.00 87 GLU A O 8
ATOM 12664 N N . LYS A 1 88 ? -2.651 6.637 9.466 1.00 0.00 88 LYS A N 8
ATOM 12665 C CA . LYS A 1 88 ? -1.698 7.726 9.331 1.00 0.00 88 LYS A CA 8
ATOM 12666 C C . LYS A 1 88 ? -1.392 7.950 7.849 1.00 0.00 88 LYS A C 8
ATOM 12667 O O . LYS A 1 88 ? -0.702 8.904 7.491 1.00 0.00 88 LYS A O 8
ATOM 12686 N N . HIS A 1 89 ? -1.921 7.056 7.027 1.00 0.00 89 HIS A N 8
ATOM 12687 C CA . HIS A 1 89 ? -1.713 7.144 5.591 1.00 0.00 89 HIS A CA 8
ATOM 12688 C C . HIS A 1 89 ? -2.975 7.694 4.923 1.00 0.00 89 HIS A C 8
ATOM 12689 O O . HIS A 1 89 ? -3.464 7.125 3.949 1.00 0.00 89 HIS A O 8
ATOM 12703 N N . TYR A 1 90 ? -3.466 8.795 5.474 1.00 0.00 90 TYR A N 8
ATOM 12704 C CA . TYR A 1 90 ? -4.661 9.428 4.943 1.00 0.00 90 TYR A CA 8
ATOM 12705 C C . TYR A 1 90 ? -4.780 10.872 5.434 1.00 0.00 90 TYR A C 8
ATOM 12706 O O . TYR A 1 90 ? -4.303 11.205 6.518 1.00 0.00 90 TYR A O 8
ATOM 12724 N N . LYS A 1 91 ? -5.419 11.692 4.612 1.00 0.00 91 LYS A N 8
ATOM 12725 C CA . LYS A 1 91 ? -5.607 13.093 4.949 1.00 0.00 91 LYS A CA 8
ATOM 12726 C C . LYS A 1 91 ? -6.934 13.580 4.363 1.00 0.00 91 LYS A C 8
ATOM 12727 O O . LYS A 1 91 ? -7.116 13.583 3.147 1.00 0.00 91 LYS A O 8
ATOM 12746 N N . GLU A 1 92 ? -7.827 13.981 5.256 1.00 0.00 92 GLU A N 8
ATOM 12747 C CA . GLU A 1 92 ? -9.132 14.469 4.843 1.00 0.00 92 GLU A CA 8
ATOM 12748 C C . GLU A 1 92 ? -9.540 15.675 5.692 1.00 0.00 92 GLU A C 8
ATOM 12749 O O . GLU A 1 92 ? -9.916 15.523 6.853 1.00 0.00 92 GLU A O 8
ATOM 12761 N N . ASN A 1 93 ? -9.452 16.846 5.079 1.00 0.00 93 ASN A N 8
ATOM 12762 C CA . ASN A 1 93 ? -9.808 18.078 5.763 1.00 0.00 93 ASN A CA 8
ATOM 12763 C C . ASN A 1 93 ? -9.562 19.265 4.829 1.00 0.00 93 ASN A C 8
ATOM 12764 O O . ASN A 1 93 ? -8.704 19.200 3.950 1.00 0.00 93 ASN A O 8
ATOM 12775 N N . GLN A 1 94 ? -10.331 20.321 5.052 1.00 0.00 94 GLN A N 8
ATOM 12776 C CA . GLN A 1 94 ? -10.207 21.520 4.241 1.00 0.00 94 GLN A CA 8
ATOM 12777 C C . GLN A 1 94 ? -10.293 22.768 5.123 1.00 0.00 94 GLN A C 8
ATOM 12778 O O . GLN A 1 94 ? -11.221 23.564 4.989 1.00 0.00 94 GLN A O 8
ATOM 12792 N N . ASP A 1 95 ? -9.314 22.899 6.006 1.00 0.00 95 ASP A N 8
ATOM 12793 C CA . ASP A 1 95 ? -9.267 24.036 6.909 1.00 0.00 95 ASP A CA 8
ATOM 12794 C C . ASP A 1 95 ? -7.812 24.462 7.111 1.00 0.00 95 ASP A C 8
ATOM 12795 O O . ASP A 1 95 ? -6.921 23.618 7.204 1.00 0.00 95 ASP A O 8
ATOM 12804 N N . SER A 1 96 ? -7.615 25.771 7.174 1.00 0.00 96 SER A N 8
ATOM 12805 C CA . SER A 1 96 ? -6.283 26.319 7.363 1.00 0.00 96 SER A CA 8
ATOM 12806 C C . SER A 1 96 ? -6.364 27.833 7.565 1.00 0.00 96 SER A C 8
ATOM 12807 O O . SER A 1 96 ? -7.262 28.486 7.036 1.00 0.00 96 SER A O 8
ATOM 12815 N N . GLY A 1 97 ? -5.414 28.348 8.332 1.00 0.00 97 GLY A N 8
ATOM 12816 C CA . GLY A 1 97 ? -5.367 29.773 8.610 1.00 0.00 97 GLY A CA 8
ATOM 12817 C C . GLY A 1 97 ? -4.505 30.505 7.579 1.00 0.00 97 GLY A C 8
ATOM 12818 O O . GLY A 1 97 ? -5.026 31.083 6.628 1.00 0.00 97 GLY A O 8
ATOM 12822 N N . PRO A 1 98 ? -3.166 30.454 7.810 1.00 0.00 98 PRO A N 8
ATOM 12823 C CA . PRO A 1 98 ? -2.631 29.747 8.962 1.00 0.00 98 PRO A CA 8
ATOM 12824 C C . PRO A 1 98 ? -2.857 30.544 10.248 1.00 0.00 98 PRO A C 8
ATOM 12825 O O . PRO A 1 98 ? -3.322 31.682 10.204 1.00 0.00 98 PRO A O 8
ATOM 12836 N N . SER A 1 99 ? -2.518 29.915 11.363 1.00 0.00 99 SER A N 8
ATOM 12837 C CA . SER A 1 99 ? -2.678 30.551 12.660 1.00 0.00 99 SER A CA 8
ATOM 12838 C C . SER A 1 99 ? -1.871 29.795 13.717 1.00 0.00 99 SER A C 8
ATOM 12839 O O . SER A 1 99 ? -1.536 28.626 13.529 1.00 0.00 99 SER A O 8
ATOM 12847 N N . SER A 1 100 ? -1.582 30.492 14.806 1.00 0.00 100 SER A N 8
ATOM 12848 C CA . SER A 1 100 ? -0.820 29.902 15.893 1.00 0.00 100 SER A CA 8
ATOM 12849 C C . SER A 1 100 ? -1.769 29.390 16.979 1.00 0.00 100 SER A C 8
ATOM 12850 O O . SER A 1 100 ? -1.734 28.213 17.334 1.00 0.00 100 SER A O 8
ATOM 12858 N N . GLY A 1 101 ? -2.594 30.299 17.476 1.00 0.00 101 GLY A N 8
ATOM 12859 C CA . GLY A 1 101 ? -3.551 29.955 18.514 1.00 0.00 101 GLY A CA 8
ATOM 12860 C C . GLY A 1 101 ? -2.888 29.958 19.893 1.00 0.00 101 GLY A C 8
ATOM 12861 O O . GLY A 1 101 ? -1.701 30.256 20.014 1.00 0.00 101 GLY A O 8
ATOM 12865 N N . GLY A 1 1 ? 8.827 20.270 -24.190 1.00 0.00 1 GLY A N 9
ATOM 12866 C CA . GLY A 1 1 ? 7.864 21.022 -24.977 1.00 0.00 1 GLY A CA 9
ATOM 12867 C C . GLY A 1 1 ? 6.504 21.073 -24.277 1.00 0.00 1 GLY A C 9
ATOM 12868 O O . GLY A 1 1 ? 5.503 20.618 -24.826 1.00 0.00 1 GLY A O 9
ATOM 12872 N N . SER A 1 2 ? 6.513 21.632 -23.076 1.00 0.00 2 SER A N 9
ATOM 12873 C CA . SER A 1 2 ? 5.293 21.749 -22.296 1.00 0.00 2 SER A CA 9
ATOM 12874 C C . SER A 1 2 ? 5.046 23.212 -21.926 1.00 0.00 2 SER A C 9
ATOM 12875 O O . SER A 1 2 ? 5.965 24.029 -21.962 1.00 0.00 2 SER A O 9
ATOM 12883 N N . SER A 1 3 ? 3.800 23.500 -21.577 1.00 0.00 3 SER A N 9
ATOM 12884 C CA . SER A 1 3 ? 3.421 24.851 -21.201 1.00 0.00 3 SER A CA 9
ATOM 12885 C C . SER A 1 3 ? 3.095 24.906 -19.707 1.00 0.00 3 SER A C 9
ATOM 12886 O O . SER A 1 3 ? 2.140 24.278 -19.253 1.00 0.00 3 SER A O 9
ATOM 12894 N N . GLY A 1 4 ? 3.908 25.663 -18.984 1.00 0.00 4 GLY A N 9
ATOM 12895 C CA . GLY A 1 4 ? 3.718 25.808 -17.551 1.00 0.00 4 GLY A CA 9
ATOM 12896 C C . GLY A 1 4 ? 4.331 24.628 -16.794 1.00 0.00 4 GLY A C 9
ATOM 12897 O O . GLY A 1 4 ? 4.896 23.721 -17.404 1.00 0.00 4 GLY A O 9
ATOM 12901 N N . SER A 1 5 ? 4.200 24.679 -15.477 1.00 0.00 5 SER A N 9
ATOM 12902 C CA . SER A 1 5 ? 4.734 23.625 -14.631 1.00 0.00 5 SER A CA 9
ATOM 12903 C C . SER A 1 5 ? 3.592 22.887 -13.930 1.00 0.00 5 SER A C 9
ATOM 12904 O O . SER A 1 5 ? 3.436 21.678 -14.094 1.00 0.00 5 SER A O 9
ATOM 12912 N N . SER A 1 6 ? 2.822 23.645 -13.163 1.00 0.00 6 SER A N 9
ATOM 12913 C CA . SER A 1 6 ? 1.699 23.078 -12.436 1.00 0.00 6 SER A CA 9
ATOM 12914 C C . SER A 1 6 ? 2.161 21.872 -11.616 1.00 0.00 6 SER A C 9
ATOM 12915 O O . SER A 1 6 ? 2.249 20.761 -12.136 1.00 0.00 6 SER A O 9
ATOM 12923 N N . GLY A 1 7 ? 2.445 22.133 -10.348 1.00 0.00 7 GLY A N 9
ATOM 12924 C CA . GLY A 1 7 ? 2.896 21.082 -9.452 1.00 0.00 7 GLY A CA 9
ATOM 12925 C C . GLY A 1 7 ? 3.162 21.635 -8.050 1.00 0.00 7 GLY A C 9
ATOM 12926 O O . GLY A 1 7 ? 4.306 21.667 -7.599 1.00 0.00 7 GLY A O 9
ATOM 12930 N N . LYS A 1 8 ? 2.087 22.056 -7.401 1.00 0.00 8 LYS A N 9
ATOM 12931 C CA . LYS A 1 8 ? 2.190 22.606 -6.060 1.00 0.00 8 LYS A CA 9
ATOM 12932 C C . LYS A 1 8 ? 2.550 21.487 -5.080 1.00 0.00 8 LYS A C 9
ATOM 12933 O O . LYS A 1 8 ? 1.794 20.529 -4.922 1.00 0.00 8 LYS A O 9
ATOM 12952 N N . ARG A 1 9 ? 3.704 21.644 -4.449 1.00 0.00 9 ARG A N 9
ATOM 12953 C CA . ARG A 1 9 ? 4.173 20.659 -3.490 1.00 0.00 9 ARG A CA 9
ATOM 12954 C C . ARG A 1 9 ? 3.693 21.018 -2.082 1.00 0.00 9 ARG A C 9
ATOM 12955 O O . ARG A 1 9 ? 4.016 22.086 -1.566 1.00 0.00 9 ARG A O 9
ATOM 12976 N N . PHE A 1 10 ? 2.928 20.105 -1.502 1.00 0.00 10 PHE A N 9
ATOM 12977 C CA . PHE A 1 10 ? 2.400 20.311 -0.164 1.00 0.00 10 PHE A CA 9
ATOM 12978 C C . PHE A 1 10 ? 2.424 19.011 0.642 1.00 0.00 10 PHE A C 9
ATOM 12979 O O . PHE A 1 10 ? 2.763 17.954 0.112 1.00 0.00 10 PHE A O 9
ATOM 12996 N N . GLU A 1 11 ? 2.059 19.132 1.910 1.00 0.00 11 GLU A N 9
ATOM 12997 C CA . GLU A 1 11 ? 2.035 17.979 2.794 1.00 0.00 11 GLU A CA 9
ATOM 12998 C C . GLU A 1 11 ? 1.366 16.791 2.099 1.00 0.00 11 GLU A C 9
ATOM 12999 O O . GLU A 1 11 ? 0.382 16.961 1.381 1.00 0.00 11 GLU A O 9
ATOM 13011 N N . PHE A 1 12 ? 1.927 15.615 2.337 1.00 0.00 12 PHE A N 9
ATOM 13012 C CA . PHE A 1 12 ? 1.398 14.399 1.744 1.00 0.00 12 PHE A CA 9
ATOM 13013 C C . PHE A 1 12 ? 1.379 14.498 0.217 1.00 0.00 12 PHE A C 9
ATOM 13014 O O . PHE A 1 12 ? 1.357 15.595 -0.338 1.00 0.00 12 PHE A O 9
ATOM 13031 N N . VAL A 1 13 ? 1.390 13.336 -0.420 1.00 0.00 13 VAL A N 9
ATOM 13032 C CA . VAL A 1 13 ? 1.375 13.277 -1.871 1.00 0.00 13 VAL A CA 9
ATOM 13033 C C . VAL A 1 13 ? -0.031 12.906 -2.348 1.00 0.00 13 VAL A C 9
ATOM 13034 O O . VAL A 1 13 ? -0.277 11.765 -2.736 1.00 0.00 13 VAL A O 9
ATOM 13047 N N . GLY A 1 14 ? -0.916 13.890 -2.302 1.00 0.00 14 GLY A N 9
ATOM 13048 C CA . GLY A 1 14 ? -2.291 13.681 -2.724 1.00 0.00 14 GLY A CA 9
ATOM 13049 C C . GLY A 1 14 ? -3.244 13.722 -1.528 1.00 0.00 14 GLY A C 9
ATOM 13050 O O . GLY A 1 14 ? -3.465 14.780 -0.942 1.00 0.00 14 GLY A O 9
ATOM 13054 N N . TRP A 1 15 ? -3.783 12.557 -1.202 1.00 0.00 15 TRP A N 9
ATOM 13055 C CA . TRP A 1 15 ? -4.708 12.446 -0.087 1.00 0.00 15 TRP A CA 9
ATOM 13056 C C . TRP A 1 15 ? -4.025 11.632 1.014 1.00 0.00 15 TRP A C 9
ATOM 13057 O O . TRP A 1 15 ? -4.186 11.924 2.198 1.00 0.00 15 TRP A O 9
ATOM 13078 N N . GLY A 1 16 ? -3.277 10.626 0.585 1.00 0.00 16 GLY A N 9
ATOM 13079 C CA . GLY A 1 16 ? -2.570 9.767 1.519 1.00 0.00 16 GLY A CA 9
ATOM 13080 C C . GLY A 1 16 ? -1.072 10.081 1.526 1.00 0.00 16 GLY A C 9
ATOM 13081 O O . GLY A 1 16 ? -0.598 10.878 0.718 1.00 0.00 16 GLY A O 9
ATOM 13085 N N . SER A 1 17 ? -0.369 9.438 2.447 1.00 0.00 17 SER A N 9
ATOM 13086 C CA . SER A 1 17 ? 1.064 9.639 2.569 1.00 0.00 17 SER A CA 9
ATOM 13087 C C . SER A 1 17 ? 1.800 8.818 1.508 1.00 0.00 17 SER A C 9
ATOM 13088 O O . SER A 1 17 ? 1.309 7.778 1.072 1.00 0.00 17 SER A O 9
ATOM 13096 N N . ARG A 1 18 ? 2.966 9.317 1.124 1.00 0.00 18 ARG A N 9
ATOM 13097 C CA . ARG A 1 18 ? 3.775 8.643 0.122 1.00 0.00 18 ARG A CA 9
ATOM 13098 C C . ARG A 1 18 ? 3.865 7.147 0.431 1.00 0.00 18 ARG A C 9
ATOM 13099 O O . ARG A 1 18 ? 3.631 6.314 -0.443 1.00 0.00 18 ARG A O 9
ATOM 13120 N N . GLN A 1 19 ? 4.204 6.852 1.677 1.00 0.00 19 GLN A N 9
ATOM 13121 C CA . GLN A 1 19 ? 4.328 5.471 2.113 1.00 0.00 19 GLN A CA 9
ATOM 13122 C C . GLN A 1 19 ? 3.231 4.615 1.478 1.00 0.00 19 GLN A C 9
ATOM 13123 O O . GLN A 1 19 ? 3.521 3.656 0.764 1.00 0.00 19 GLN A O 9
ATOM 13137 N N . LEU A 1 20 ? 1.992 4.991 1.761 1.00 0.00 20 LEU A N 9
ATOM 13138 C CA . LEU A 1 20 ? 0.850 4.269 1.227 1.00 0.00 20 LEU A CA 9
ATOM 13139 C C . LEU A 1 20 ? 0.766 4.501 -0.283 1.00 0.00 20 LEU A C 9
ATOM 13140 O O . LEU A 1 20 ? 0.789 3.550 -1.063 1.00 0.00 20 LEU A O 9
ATOM 13156 N N . ILE A 1 21 ? 0.671 5.771 -0.650 1.00 0.00 21 ILE A N 9
ATOM 13157 C CA . ILE A 1 21 ? 0.583 6.140 -2.052 1.00 0.00 21 ILE A CA 9
ATOM 13158 C C . ILE A 1 21 ? 1.552 5.277 -2.864 1.00 0.00 21 ILE A C 9
ATOM 13159 O O . ILE A 1 21 ? 1.129 4.382 -3.594 1.00 0.00 21 ILE A O 9
ATOM 13175 N N . GLU A 1 22 ? 2.833 5.576 -2.708 1.00 0.00 22 GLU A N 9
ATOM 13176 C CA . GLU A 1 22 ? 3.865 4.839 -3.417 1.00 0.00 22 GLU A CA 9
ATOM 13177 C C . GLU A 1 22 ? 3.525 3.348 -3.450 1.00 0.00 22 GLU A C 9
ATOM 13178 O O . GLU A 1 22 ? 3.371 2.767 -4.523 1.00 0.00 22 GLU A O 9
ATOM 13190 N N . PHE A 1 23 ? 3.418 2.771 -2.262 1.00 0.00 23 PHE A N 9
ATOM 13191 C CA . PHE A 1 23 ? 3.098 1.359 -2.142 1.00 0.00 23 PHE A CA 9
ATOM 13192 C C . PHE A 1 23 ? 1.918 0.985 -3.041 1.00 0.00 23 PHE A C 9
ATOM 13193 O O . PHE A 1 23 ? 1.890 -0.103 -3.614 1.00 0.00 23 PHE A O 9
ATOM 13210 N N . LEU A 1 24 ? 0.973 1.908 -3.137 1.00 0.00 24 LEU A N 9
ATOM 13211 C CA . LEU A 1 24 ? -0.207 1.689 -3.957 1.00 0.00 24 LEU A CA 9
ATOM 13212 C C . LEU A 1 24 ? 0.149 1.923 -5.426 1.00 0.00 24 LEU A C 9
ATOM 13213 O O . LEU A 1 24 ? -0.355 1.229 -6.308 1.00 0.00 24 LEU A O 9
ATOM 13229 N N . HIS A 1 25 ? 1.014 2.903 -5.644 1.00 0.00 25 HIS A N 9
ATOM 13230 C CA . HIS A 1 25 ? 1.442 3.237 -6.992 1.00 0.00 25 HIS A CA 9
ATOM 13231 C C . HIS A 1 25 ? 2.009 1.990 -7.674 1.00 0.00 25 HIS A C 9
ATOM 13232 O O . HIS A 1 25 ? 1.560 1.611 -8.755 1.00 0.00 25 HIS A O 9
ATOM 13246 N N . SER A 1 26 ? 2.987 1.387 -7.014 1.00 0.00 26 SER A N 9
ATOM 13247 C CA . SER A 1 26 ? 3.620 0.191 -7.544 1.00 0.00 26 SER A CA 9
ATOM 13248 C C . SER A 1 26 ? 2.556 -0.850 -7.900 1.00 0.00 26 SER A C 9
ATOM 13249 O O . SER A 1 26 ? 2.431 -1.243 -9.059 1.00 0.00 26 SER A O 9
ATOM 13257 N N . LEU A 1 27 ? 1.818 -1.267 -6.882 1.00 0.00 27 LEU A N 9
ATOM 13258 C CA . LEU A 1 27 ? 0.770 -2.255 -7.073 1.00 0.00 27 LEU A CA 9
ATOM 13259 C C . LEU A 1 27 ? 0.013 -1.945 -8.366 1.00 0.00 27 LEU A C 9
ATOM 13260 O O . LEU A 1 27 ? -0.512 -2.849 -9.014 1.00 0.00 27 LEU A O 9
ATOM 13276 N N . GLY A 1 28 ? -0.018 -0.664 -8.704 1.00 0.00 28 GLY A N 9
ATOM 13277 C CA . GLY A 1 28 ? -0.702 -0.224 -9.908 1.00 0.00 28 GLY A CA 9
ATOM 13278 C C . GLY A 1 28 ? -2.027 0.460 -9.567 1.00 0.00 28 GLY A C 9
ATOM 13279 O O . GLY A 1 28 ? -2.833 0.738 -10.455 1.00 0.00 28 GLY A O 9
ATOM 13283 N N . LYS A 1 29 ? -2.213 0.711 -8.280 1.00 0.00 29 LYS A N 9
ATOM 13284 C CA . LYS A 1 29 ? -3.427 1.357 -7.811 1.00 0.00 29 LYS A CA 9
ATOM 13285 C C . LYS A 1 29 ? -3.425 2.821 -8.257 1.00 0.00 29 LYS A C 9
ATOM 13286 O O . LYS A 1 29 ? -2.368 3.441 -8.360 1.00 0.00 29 LYS A O 9
ATOM 13305 N N . ASP A 1 30 ? -4.622 3.331 -8.509 1.00 0.00 30 ASP A N 9
ATOM 13306 C CA . ASP A 1 30 ? -4.772 4.710 -8.941 1.00 0.00 30 ASP A CA 9
ATOM 13307 C C . ASP A 1 30 ? -5.008 5.600 -7.719 1.00 0.00 30 ASP A C 9
ATOM 13308 O O . ASP A 1 30 ? -6.052 5.511 -7.074 1.00 0.00 30 ASP A O 9
ATOM 13317 N N . THR A 1 31 ? -4.022 6.438 -7.437 1.00 0.00 31 THR A N 9
ATOM 13318 C CA . THR A 1 31 ? -4.110 7.343 -6.304 1.00 0.00 31 THR A CA 9
ATOM 13319 C C . THR A 1 31 ? -4.432 8.762 -6.778 1.00 0.00 31 THR A C 9
ATOM 13320 O O . THR A 1 31 ? -3.553 9.473 -7.262 1.00 0.00 31 THR A O 9
ATOM 13331 N N . SER A 1 32 ? -5.695 9.130 -6.622 1.00 0.00 32 SER A N 9
ATOM 13332 C CA . SER A 1 32 ? -6.145 10.451 -7.029 1.00 0.00 32 SER A CA 9
ATOM 13333 C C . SER A 1 32 ? -7.590 10.673 -6.578 1.00 0.00 32 SER A C 9
ATOM 13334 O O . SER A 1 32 ? -7.898 11.681 -5.944 1.00 0.00 32 SER A O 9
ATOM 13342 N N . GLU A 1 33 ? -8.438 9.715 -6.924 1.00 0.00 33 GLU A N 9
ATOM 13343 C CA . GLU A 1 33 ? -9.843 9.794 -6.563 1.00 0.00 33 GLU A CA 9
ATOM 13344 C C . GLU A 1 33 ? -10.041 9.377 -5.104 1.00 0.00 33 GLU A C 9
ATOM 13345 O O . GLU A 1 33 ? -11.171 9.290 -4.628 1.00 0.00 33 GLU A O 9
ATOM 13357 N N . MET A 1 34 ? -8.924 9.131 -4.436 1.00 0.00 34 MET A N 9
ATOM 13358 C CA . MET A 1 34 ? -8.960 8.725 -3.041 1.00 0.00 34 MET A CA 9
ATOM 13359 C C . MET A 1 34 ? -9.769 7.439 -2.865 1.00 0.00 34 MET A C 9
ATOM 13360 O O . MET A 1 34 ? -10.999 7.469 -2.871 1.00 0.00 34 MET A O 9
ATOM 13374 N N . ILE A 1 35 ? -9.046 6.339 -2.712 1.00 0.00 35 ILE A N 9
ATOM 13375 C CA . ILE A 1 35 ? -9.681 5.045 -2.535 1.00 0.00 35 ILE A CA 9
ATOM 13376 C C . ILE A 1 35 ? -10.078 4.873 -1.067 1.00 0.00 35 ILE A C 9
ATOM 13377 O O . ILE A 1 35 ? -9.428 5.420 -0.177 1.00 0.00 35 ILE A O 9
ATOM 13393 N N . SER A 1 36 ? -11.142 4.112 -0.860 1.00 0.00 36 SER A N 9
ATOM 13394 C CA . SER A 1 36 ? -11.633 3.862 0.485 1.00 0.00 36 SER A CA 9
ATOM 13395 C C . SER A 1 36 ? -10.653 2.962 1.241 1.00 0.00 36 SER A C 9
ATOM 13396 O O . SER A 1 36 ? -10.048 2.066 0.654 1.00 0.00 36 SER A O 9
ATOM 13404 N N . ARG A 1 37 ? -10.526 3.232 2.532 1.00 0.00 37 ARG A N 9
ATOM 13405 C CA . ARG A 1 37 ? -9.630 2.459 3.374 1.00 0.00 37 ARG A CA 9
ATOM 13406 C C . ARG A 1 37 ? -9.949 0.967 3.258 1.00 0.00 37 ARG A C 9
ATOM 13407 O O . ARG A 1 37 ? -9.076 0.166 2.925 1.00 0.00 37 ARG A O 9
ATOM 13428 N N . TYR A 1 38 ? -11.201 0.638 3.539 1.00 0.00 38 TYR A N 9
ATOM 13429 C CA . TYR A 1 38 ? -11.646 -0.743 3.470 1.00 0.00 38 TYR A CA 9
ATOM 13430 C C . TYR A 1 38 ? -11.125 -1.425 2.204 1.00 0.00 38 TYR A C 9
ATOM 13431 O O . TYR A 1 38 ? -10.663 -2.564 2.252 1.00 0.00 38 TYR A O 9
ATOM 13449 N N . ASP A 1 39 ? -11.215 -0.699 1.099 1.00 0.00 39 ASP A N 9
ATOM 13450 C CA . ASP A 1 39 ? -10.759 -1.219 -0.178 1.00 0.00 39 ASP A CA 9
ATOM 13451 C C . ASP A 1 39 ? -9.248 -1.454 -0.118 1.00 0.00 39 ASP A C 9
ATOM 13452 O O . ASP A 1 39 ? -8.783 -2.577 -0.302 1.00 0.00 39 ASP A O 9
ATOM 13461 N N . VAL A 1 40 ? -8.524 -0.375 0.141 1.00 0.00 40 VAL A N 9
ATOM 13462 C CA . VAL A 1 40 ? -7.075 -0.449 0.228 1.00 0.00 40 VAL A CA 9
ATOM 13463 C C . VAL A 1 40 ? -6.678 -1.725 0.974 1.00 0.00 40 VAL A C 9
ATOM 13464 O O . VAL A 1 40 ? -5.880 -2.517 0.475 1.00 0.00 40 VAL A O 9
ATOM 13477 N N . SER A 1 41 ? -7.254 -1.885 2.156 1.00 0.00 41 SER A N 9
ATOM 13478 C CA . SER A 1 41 ? -6.970 -3.051 2.975 1.00 0.00 41 SER A CA 9
ATOM 13479 C C . SER A 1 41 ? -7.052 -4.320 2.125 1.00 0.00 41 SER A C 9
ATOM 13480 O O . SER A 1 41 ? -6.085 -5.074 2.033 1.00 0.00 41 SER A O 9
ATOM 13488 N N . ASP A 1 42 ? -8.217 -4.517 1.525 1.00 0.00 42 ASP A N 9
ATOM 13489 C CA . ASP A 1 42 ? -8.439 -5.682 0.686 1.00 0.00 42 ASP A CA 9
ATOM 13490 C C . ASP A 1 42 ? -7.243 -5.865 -0.252 1.00 0.00 42 ASP A C 9
ATOM 13491 O O . ASP A 1 42 ? -6.683 -6.956 -0.344 1.00 0.00 42 ASP A O 9
ATOM 13500 N N . THR A 1 43 ? -6.887 -4.780 -0.923 1.00 0.00 43 THR A N 9
ATOM 13501 C CA . THR A 1 43 ? -5.769 -4.807 -1.850 1.00 0.00 43 THR A CA 9
ATOM 13502 C C . THR A 1 43 ? -4.500 -5.285 -1.141 1.00 0.00 43 THR A C 9
ATOM 13503 O O . THR A 1 43 ? -3.704 -6.024 -1.717 1.00 0.00 43 THR A O 9
ATOM 13514 N N . ILE A 1 44 ? -4.351 -4.843 0.099 1.00 0.00 44 ILE A N 9
ATOM 13515 C CA . ILE A 1 44 ? -3.193 -5.216 0.893 1.00 0.00 44 ILE A CA 9
ATOM 13516 C C . ILE A 1 44 ? -3.242 -6.718 1.183 1.00 0.00 44 ILE A C 9
ATOM 13517 O O . ILE A 1 44 ? -2.249 -7.421 1.001 1.00 0.00 44 ILE A O 9
ATOM 13533 N N . ALA A 1 45 ? -4.406 -7.164 1.629 1.00 0.00 45 ALA A N 9
ATOM 13534 C CA . ALA A 1 45 ? -4.597 -8.570 1.946 1.00 0.00 45 ALA A CA 9
ATOM 13535 C C . ALA A 1 45 ? -4.378 -9.407 0.684 1.00 0.00 45 ALA A C 9
ATOM 13536 O O . ALA A 1 45 ? -3.847 -10.514 0.754 1.00 0.00 45 ALA A O 9
ATOM 13543 N N . LYS A 1 46 ? -4.798 -8.845 -0.440 1.00 0.00 46 LYS A N 9
ATOM 13544 C CA . LYS A 1 46 ? -4.655 -9.527 -1.715 1.00 0.00 46 LYS A CA 9
ATOM 13545 C C . LYS A 1 46 ? -3.172 -9.604 -2.083 1.00 0.00 46 LYS A C 9
ATOM 13546 O O . LYS A 1 46 ? -2.673 -10.668 -2.447 1.00 0.00 46 LYS A O 9
ATOM 13565 N N . TYR A 1 47 ? -2.507 -8.463 -1.975 1.00 0.00 47 TYR A N 9
ATOM 13566 C CA . TYR A 1 47 ? -1.091 -8.388 -2.291 1.00 0.00 47 TYR A CA 9
ATOM 13567 C C . TYR A 1 47 ? -0.288 -9.381 -1.449 1.00 0.00 47 TYR A C 9
ATOM 13568 O O . TYR A 1 47 ? 0.586 -10.075 -1.966 1.00 0.00 47 TYR A O 9
ATOM 13586 N N . ILE A 1 48 ? -0.612 -9.416 -0.164 1.00 0.00 48 ILE A N 9
ATOM 13587 C CA . ILE A 1 48 ? 0.068 -10.311 0.755 1.00 0.00 48 ILE A CA 9
ATOM 13588 C C . ILE A 1 48 ? 0.007 -11.739 0.209 1.00 0.00 48 ILE A C 9
ATOM 13589 O O . ILE A 1 48 ? 1.033 -12.408 0.093 1.00 0.00 48 ILE A O 9
ATOM 13605 N N . SER A 1 49 ? -1.206 -12.164 -0.113 1.00 0.00 49 SER A N 9
ATOM 13606 C CA . SER A 1 49 ? -1.415 -13.500 -0.644 1.00 0.00 49 SER A CA 9
ATOM 13607 C C . SER A 1 49 ? -0.801 -13.609 -2.041 1.00 0.00 49 SER A C 9
ATOM 13608 O O . SER A 1 49 ? -0.064 -14.552 -2.327 1.00 0.00 49 SER A O 9
ATOM 13616 N N . LYS A 1 50 ? -1.126 -12.632 -2.874 1.00 0.00 50 LYS A N 9
ATOM 13617 C CA . LYS A 1 50 ? -0.616 -12.606 -4.234 1.00 0.00 50 LYS A CA 9
ATOM 13618 C C . LYS A 1 50 ? 0.875 -12.949 -4.221 1.00 0.00 50 LYS A C 9
ATOM 13619 O O . LYS A 1 50 ? 1.289 -13.955 -4.796 1.00 0.00 50 LYS A O 9
ATOM 13638 N N . GLU A 1 51 ? 1.641 -12.095 -3.559 1.00 0.00 51 GLU A N 9
ATOM 13639 C CA . GLU A 1 51 ? 3.077 -12.295 -3.464 1.00 0.00 51 GLU A CA 9
ATOM 13640 C C . GLU A 1 51 ? 3.386 -13.513 -2.592 1.00 0.00 51 GLU A C 9
ATOM 13641 O O . GLU A 1 51 ? 4.137 -14.398 -3.000 1.00 0.00 51 GLU A O 9
ATOM 13653 N N . GLY A 1 52 ? 2.792 -13.520 -1.408 1.00 0.00 52 GLY A N 9
ATOM 13654 C CA . GLY A 1 52 ? 2.995 -14.615 -0.475 1.00 0.00 52 GLY A CA 9
ATOM 13655 C C . GLY A 1 52 ? 3.653 -14.122 0.815 1.00 0.00 52 GLY A C 9
ATOM 13656 O O . GLY A 1 52 ? 4.590 -14.743 1.316 1.00 0.00 52 GLY A O 9
ATOM 13660 N N . LEU A 1 53 ? 3.137 -13.010 1.317 1.00 0.00 53 LEU A N 9
ATOM 13661 C CA . LEU A 1 53 ? 3.663 -12.426 2.540 1.00 0.00 53 LEU A CA 9
ATOM 13662 C C . LEU A 1 53 ? 3.080 -13.166 3.745 1.00 0.00 53 LEU A C 9
ATOM 13663 O O . LEU A 1 53 ? 3.578 -13.031 4.861 1.00 0.00 53 LEU A O 9
ATOM 13679 N N . LEU A 1 54 ? 2.031 -13.931 3.479 1.00 0.00 54 LEU A N 9
ATOM 13680 C CA . LEU A 1 54 ? 1.375 -14.693 4.528 1.00 0.00 54 LEU A CA 9
ATOM 13681 C C . LEU A 1 54 ? 2.432 -15.416 5.364 1.00 0.00 54 LEU A C 9
ATOM 13682 O O . LEU A 1 54 ? 3.601 -15.469 4.984 1.00 0.00 54 LEU A O 9
ATOM 13698 N N . ASP A 1 55 ? 1.984 -15.956 6.489 1.00 0.00 55 ASP A N 9
ATOM 13699 C CA . ASP A 1 55 ? 2.876 -16.674 7.382 1.00 0.00 55 ASP A CA 9
ATOM 13700 C C . ASP A 1 55 ? 2.442 -18.138 7.462 1.00 0.00 55 ASP A C 9
ATOM 13701 O O . ASP A 1 55 ? 1.248 -18.435 7.485 1.00 0.00 55 ASP A O 9
ATOM 13710 N N . PRO A 1 56 ? 3.460 -19.039 7.501 1.00 0.00 56 PRO A N 9
ATOM 13711 C CA . PRO A 1 56 ? 3.195 -20.465 7.577 1.00 0.00 56 PRO A CA 9
ATOM 13712 C C . PRO A 1 56 ? 2.741 -20.865 8.983 1.00 0.00 56 PRO A C 9
ATOM 13713 O O . PRO A 1 56 ? 1.929 -21.774 9.142 1.00 0.00 56 PRO A O 9
ATOM 13724 N N . SER A 1 57 ? 3.286 -20.165 9.967 1.00 0.00 57 SER A N 9
ATOM 13725 C CA . SER A 1 57 ? 2.948 -20.435 11.354 1.00 0.00 57 SER A CA 9
ATOM 13726 C C . SER A 1 57 ? 1.496 -20.034 11.626 1.00 0.00 57 SER A C 9
ATOM 13727 O O . SER A 1 57 ? 0.863 -20.564 12.538 1.00 0.00 57 SER A O 9
ATOM 13735 N N . ASN A 1 58 ? 1.012 -19.103 10.818 1.00 0.00 58 ASN A N 9
ATOM 13736 C CA . ASN A 1 58 ? -0.353 -18.626 10.960 1.00 0.00 58 ASN A CA 9
ATOM 13737 C C . ASN A 1 58 ? -0.673 -17.662 9.815 1.00 0.00 58 ASN A C 9
ATOM 13738 O O . ASN A 1 58 ? -0.231 -16.514 9.824 1.00 0.00 58 ASN A O 9
ATOM 13749 N N . LYS A 1 59 ? -1.440 -18.164 8.858 1.00 0.00 59 LYS A N 9
ATOM 13750 C CA . LYS A 1 59 ? -1.824 -17.362 7.709 1.00 0.00 59 LYS A CA 9
ATOM 13751 C C . LYS A 1 59 ? -2.568 -16.114 8.190 1.00 0.00 59 LYS A C 9
ATOM 13752 O O . LYS A 1 59 ? -2.449 -15.047 7.590 1.00 0.00 59 LYS A O 9
ATOM 13771 N N . LYS A 1 60 ? -3.318 -16.290 9.268 1.00 0.00 60 LYS A N 9
ATOM 13772 C CA . LYS A 1 60 ? -4.081 -15.191 9.836 1.00 0.00 60 LYS A CA 9
ATOM 13773 C C . LYS A 1 60 ? -3.172 -13.971 9.990 1.00 0.00 60 LYS A C 9
ATOM 13774 O O . LYS A 1 60 ? -3.647 -12.836 10.005 1.00 0.00 60 LYS A O 9
ATOM 13793 N N . LYS A 1 61 ? -1.880 -14.245 10.101 1.00 0.00 61 LYS A N 9
ATOM 13794 C CA . LYS A 1 61 ? -0.900 -13.183 10.254 1.00 0.00 61 LYS A CA 9
ATOM 13795 C C . LYS A 1 61 ? -0.357 -12.795 8.878 1.00 0.00 61 LYS A C 9
ATOM 13796 O O . LYS A 1 61 ? -0.888 -13.222 7.854 1.00 0.00 61 LYS A O 9
ATOM 13815 N N . VAL A 1 62 ? 0.695 -11.989 8.898 1.00 0.00 62 VAL A N 9
ATOM 13816 C CA . VAL A 1 62 ? 1.316 -11.538 7.664 1.00 0.00 62 VAL A CA 9
ATOM 13817 C C . VAL A 1 62 ? 2.795 -11.242 7.921 1.00 0.00 62 VAL A C 9
ATOM 13818 O O . VAL A 1 62 ? 3.160 -10.776 8.999 1.00 0.00 62 VAL A O 9
ATOM 13831 N N . VAL A 1 63 ? 3.606 -11.526 6.913 1.00 0.00 63 VAL A N 9
ATOM 13832 C CA . VAL A 1 63 ? 5.037 -11.296 7.016 1.00 0.00 63 VAL A CA 9
ATOM 13833 C C . VAL A 1 63 ? 5.453 -10.232 5.998 1.00 0.00 63 VAL A C 9
ATOM 13834 O O . VAL A 1 63 ? 5.597 -10.525 4.812 1.00 0.00 63 VAL A O 9
ATOM 13847 N N . CYS A 1 64 ? 5.635 -9.019 6.499 1.00 0.00 64 CYS A N 9
ATOM 13848 C CA . CYS A 1 64 ? 6.032 -7.910 5.648 1.00 0.00 64 CYS A CA 9
ATOM 13849 C C . CYS A 1 64 ? 7.311 -8.306 4.908 1.00 0.00 64 CYS A C 9
ATOM 13850 O O . CYS A 1 64 ? 8.155 -9.015 5.455 1.00 0.00 64 CYS A O 9
ATOM 13858 N N . ASP A 1 65 ? 7.416 -7.830 3.676 1.00 0.00 65 ASP A N 9
ATOM 13859 C CA . ASP A 1 65 ? 8.578 -8.126 2.856 1.00 0.00 65 ASP A CA 9
ATOM 13860 C C . ASP A 1 65 ? 9.458 -6.878 2.758 1.00 0.00 65 ASP A C 9
ATOM 13861 O O . ASP A 1 65 ? 10.576 -6.860 3.272 1.00 0.00 65 ASP A O 9
ATOM 13870 N N . LYS A 1 66 ? 8.921 -5.865 2.094 1.00 0.00 66 LYS A N 9
ATOM 13871 C CA . LYS A 1 66 ? 9.644 -4.616 1.922 1.00 0.00 66 LYS A CA 9
ATOM 13872 C C . LYS A 1 66 ? 8.647 -3.456 1.881 1.00 0.00 66 LYS A C 9
ATOM 13873 O O . LYS A 1 66 ? 8.654 -2.596 2.760 1.00 0.00 66 LYS A O 9
ATOM 13892 N N . ARG A 1 67 ? 7.812 -3.471 0.852 1.00 0.00 67 ARG A N 9
ATOM 13893 C CA . ARG A 1 67 ? 6.811 -2.431 0.686 1.00 0.00 67 ARG A CA 9
ATOM 13894 C C . ARG A 1 67 ? 6.068 -2.194 2.002 1.00 0.00 67 ARG A C 9
ATOM 13895 O O . ARG A 1 67 ? 6.036 -1.073 2.508 1.00 0.00 67 ARG A O 9
ATOM 13916 N N . LEU A 1 68 ? 5.489 -3.267 2.519 1.00 0.00 68 LEU A N 9
ATOM 13917 C CA . LEU A 1 68 ? 4.749 -3.190 3.767 1.00 0.00 68 LEU A CA 9
ATOM 13918 C C . LEU A 1 68 ? 5.627 -2.537 4.837 1.00 0.00 68 LEU A C 9
ATOM 13919 O O . LEU A 1 68 ? 5.161 -1.686 5.592 1.00 0.00 68 LEU A O 9
ATOM 13935 N N . VAL A 1 69 ? 6.882 -2.961 4.866 1.00 0.00 69 VAL A N 9
ATOM 13936 C CA . VAL A 1 69 ? 7.829 -2.429 5.831 1.00 0.00 69 VAL A CA 9
ATOM 13937 C C . VAL A 1 69 ? 7.992 -0.925 5.602 1.00 0.00 69 VAL A C 9
ATOM 13938 O O . VAL A 1 69 ? 7.793 -0.128 6.517 1.00 0.00 69 VAL A O 9
ATOM 13951 N N . LEU A 1 70 ? 8.354 -0.582 4.374 1.00 0.00 70 LEU A N 9
ATOM 13952 C CA . LEU A 1 70 ? 8.546 0.813 4.013 1.00 0.00 70 LEU A CA 9
ATOM 13953 C C . LEU A 1 70 ? 7.251 1.585 4.270 1.00 0.00 70 LEU A C 9
ATOM 13954 O O . LEU A 1 70 ? 7.260 2.813 4.341 1.00 0.00 70 LEU A O 9
ATOM 13970 N N . LEU A 1 71 ? 6.168 0.834 4.403 1.00 0.00 71 LEU A N 9
ATOM 13971 C CA . LEU A 1 71 ? 4.867 1.433 4.651 1.00 0.00 71 LEU A CA 9
ATOM 13972 C C . LEU A 1 71 ? 4.686 1.643 6.155 1.00 0.00 71 LEU A C 9
ATOM 13973 O O . LEU A 1 71 ? 4.688 2.777 6.632 1.00 0.00 71 LEU A O 9
ATOM 13989 N N . PHE A 1 72 ? 4.534 0.532 6.861 1.00 0.00 72 PHE A N 9
ATOM 13990 C CA . PHE A 1 72 ? 4.351 0.580 8.302 1.00 0.00 72 PHE A CA 9
ATOM 13991 C C . PHE A 1 72 ? 5.699 0.653 9.023 1.00 0.00 72 PHE A C 9
ATOM 13992 O O . PHE A 1 72 ? 5.920 1.541 9.846 1.00 0.00 72 PHE A O 9
ATOM 14009 N N . GLY A 1 73 ? 6.565 -0.292 8.688 1.00 0.00 73 GLY A N 9
ATOM 14010 C CA . GLY A 1 73 ? 7.885 -0.346 9.293 1.00 0.00 73 GLY A CA 9
ATOM 14011 C C . GLY A 1 73 ? 8.010 -1.551 10.229 1.00 0.00 73 GLY A C 9
ATOM 14012 O O . GLY A 1 73 ? 8.944 -1.628 11.026 1.00 0.00 73 GLY A O 9
ATOM 14016 N N . THR A 1 74 ? 7.056 -2.461 10.101 1.00 0.00 74 THR A N 9
ATOM 14017 C CA . THR A 1 74 ? 7.047 -3.657 10.925 1.00 0.00 74 THR A CA 9
ATOM 14018 C C . THR A 1 74 ? 7.393 -4.887 10.083 1.00 0.00 74 THR A C 9
ATOM 14019 O O . THR A 1 74 ? 7.418 -4.816 8.855 1.00 0.00 74 THR A O 9
ATOM 14030 N N . ARG A 1 75 ? 7.650 -5.986 10.776 1.00 0.00 75 ARG A N 9
ATOM 14031 C CA . ARG A 1 75 ? 7.993 -7.230 10.108 1.00 0.00 75 ARG A CA 9
ATOM 14032 C C . ARG A 1 75 ? 6.739 -8.079 9.891 1.00 0.00 75 ARG A C 9
ATOM 14033 O O . ARG A 1 75 ? 6.518 -8.598 8.798 1.00 0.00 75 ARG A O 9
ATOM 14054 N N . THR A 1 76 ? 5.952 -8.196 10.950 1.00 0.00 76 THR A N 9
ATOM 14055 C CA . THR A 1 76 ? 4.726 -8.973 10.890 1.00 0.00 76 THR A CA 9
ATOM 14056 C C . THR A 1 76 ? 3.530 -8.116 11.307 1.00 0.00 76 THR A C 9
ATOM 14057 O O . THR A 1 76 ? 3.651 -7.255 12.176 1.00 0.00 76 THR A O 9
ATOM 14068 N N . ILE A 1 77 ? 2.400 -8.382 10.667 1.00 0.00 77 ILE A N 9
ATOM 14069 C CA . ILE A 1 77 ? 1.183 -7.646 10.961 1.00 0.00 77 ILE A CA 9
ATOM 14070 C C . ILE A 1 77 ? -0.026 -8.557 10.738 1.00 0.00 77 ILE A C 9
ATOM 14071 O O . ILE A 1 77 ? 0.075 -9.570 10.047 1.00 0.00 77 ILE A O 9
ATOM 14087 N N . PHE A 1 78 ? -1.141 -8.165 11.337 1.00 0.00 78 PHE A N 9
ATOM 14088 C CA . PHE A 1 78 ? -2.367 -8.934 11.213 1.00 0.00 78 PHE A CA 9
ATOM 14089 C C . PHE A 1 78 ? -3.174 -8.488 9.991 1.00 0.00 78 PHE A C 9
ATOM 14090 O O . PHE A 1 78 ? -3.623 -7.345 9.924 1.00 0.00 78 PHE A O 9
ATOM 14107 N N . ARG A 1 79 ? -3.332 -9.413 9.056 1.00 0.00 79 ARG A N 9
ATOM 14108 C CA . ARG A 1 79 ? -4.076 -9.129 7.841 1.00 0.00 79 ARG A CA 9
ATOM 14109 C C . ARG A 1 79 ? -5.297 -8.262 8.157 1.00 0.00 79 ARG A C 9
ATOM 14110 O O . ARG A 1 79 ? -5.736 -7.475 7.320 1.00 0.00 79 ARG A O 9
ATOM 14131 N N . MET A 1 80 ? -5.810 -8.436 9.366 1.00 0.00 80 MET A N 9
ATOM 14132 C CA . MET A 1 80 ? -6.971 -7.679 9.802 1.00 0.00 80 MET A CA 9
ATOM 14133 C C . MET A 1 80 ? -6.577 -6.261 10.217 1.00 0.00 80 MET A C 9
ATOM 14134 O O . MET A 1 80 ? -7.099 -5.285 9.679 1.00 0.00 80 MET A O 9
ATOM 14148 N N . LYS A 1 81 ? -5.659 -6.191 11.170 1.00 0.00 81 LYS A N 9
ATOM 14149 C CA . LYS A 1 81 ? -5.189 -4.907 11.663 1.00 0.00 81 LYS A CA 9
ATOM 14150 C C . LYS A 1 81 ? -4.862 -3.998 10.476 1.00 0.00 81 LYS A C 9
ATOM 14151 O O . LYS A 1 81 ? -4.899 -2.775 10.599 1.00 0.00 81 LYS A O 9
ATOM 14170 N N . VAL A 1 82 ? -4.550 -4.632 9.355 1.00 0.00 82 VAL A N 9
ATOM 14171 C CA . VAL A 1 82 ? -4.217 -3.895 8.148 1.00 0.00 82 VAL A CA 9
ATOM 14172 C C . VAL A 1 82 ? -5.159 -2.697 8.010 1.00 0.00 82 VAL A C 9
ATOM 14173 O O . VAL A 1 82 ? -4.710 -1.554 7.943 1.00 0.00 82 VAL A O 9
ATOM 14186 N N . TYR A 1 83 ? -6.449 -3.001 7.971 1.00 0.00 83 TYR A N 9
ATOM 14187 C CA . TYR A 1 83 ? -7.458 -1.963 7.843 1.00 0.00 83 TYR A CA 9
ATOM 14188 C C . TYR A 1 83 ? -7.224 -0.842 8.858 1.00 0.00 83 TYR A C 9
ATOM 14189 O O . TYR A 1 83 ? -7.272 0.336 8.508 1.00 0.00 83 TYR A O 9
ATOM 14207 N N . ASP A 1 84 ? -6.977 -1.249 10.094 1.00 0.00 84 ASP A N 9
ATOM 14208 C CA . ASP A 1 84 ? -6.736 -0.294 11.162 1.00 0.00 84 ASP A CA 9
ATOM 14209 C C . ASP A 1 84 ? -5.423 0.444 10.894 1.00 0.00 84 ASP A C 9
ATOM 14210 O O . ASP A 1 84 ? -5.388 1.674 10.884 1.00 0.00 84 ASP A O 9
ATOM 14219 N N . LEU A 1 85 ? -4.374 -0.338 10.682 1.00 0.00 85 LEU A N 9
ATOM 14220 C CA . LEU A 1 85 ? -3.062 0.226 10.414 1.00 0.00 85 LEU A CA 9
ATOM 14221 C C . LEU A 1 85 ? -3.211 1.436 9.490 1.00 0.00 85 LEU A C 9
ATOM 14222 O O . LEU A 1 85 ? -2.596 2.476 9.720 1.00 0.00 85 LEU A O 9
ATOM 14238 N N . LEU A 1 86 ? -4.030 1.259 8.464 1.00 0.00 86 LEU A N 9
ATOM 14239 C CA . LEU A 1 86 ? -4.267 2.324 7.504 1.00 0.00 86 LEU A CA 9
ATOM 14240 C C . LEU A 1 86 ? -5.077 3.437 8.172 1.00 0.00 86 LEU A C 9
ATOM 14241 O O . LEU A 1 86 ? -6.305 3.382 8.204 1.00 0.00 86 LEU A O 9
ATOM 14257 N N . GLU A 1 87 ? -4.356 4.420 8.690 1.00 0.00 87 GLU A N 9
ATOM 14258 C CA . GLU A 1 87 ? -4.992 5.544 9.356 1.00 0.00 87 GLU A CA 9
ATOM 14259 C C . GLU A 1 87 ? -4.122 6.797 9.230 1.00 0.00 87 GLU A C 9
ATOM 14260 O O . GLU A 1 87 ? -4.623 7.876 8.918 1.00 0.00 87 GLU A O 9
ATOM 14272 N N . LYS A 1 88 ? -2.834 6.612 9.480 1.00 0.00 88 LYS A N 9
ATOM 14273 C CA . LYS A 1 88 ? -1.890 7.713 9.399 1.00 0.00 88 LYS A CA 9
ATOM 14274 C C . LYS A 1 88 ? -1.449 7.896 7.946 1.00 0.00 88 LYS A C 9
ATOM 14275 O O . LYS A 1 88 ? -0.622 8.756 7.647 1.00 0.00 88 LYS A O 9
ATOM 14294 N N . HIS A 1 89 ? -2.022 7.072 7.079 1.00 0.00 89 HIS A N 9
ATOM 14295 C CA . HIS A 1 89 ? -1.698 7.132 5.664 1.00 0.00 89 HIS A CA 9
ATOM 14296 C C . HIS A 1 89 ? -2.866 7.754 4.896 1.00 0.00 89 HIS A C 9
ATOM 14297 O O . HIS A 1 89 ? -3.196 7.312 3.796 1.00 0.00 89 HIS A O 9
ATOM 14311 N N . TYR A 1 90 ? -3.460 8.769 5.507 1.00 0.00 90 TYR A N 9
ATOM 14312 C CA . TYR A 1 90 ? -4.585 9.455 4.894 1.00 0.00 90 TYR A CA 9
ATOM 14313 C C . TYR A 1 90 ? -4.646 10.916 5.345 1.00 0.00 90 TYR A C 9
ATOM 14314 O O . TYR A 1 90 ? -4.201 11.251 6.441 1.00 0.00 90 TYR A O 9
ATOM 14332 N N . LYS A 1 91 ? -5.202 11.747 4.475 1.00 0.00 91 LYS A N 9
ATOM 14333 C CA . LYS A 1 91 ? -5.327 13.165 4.769 1.00 0.00 91 LYS A CA 9
ATOM 14334 C C . LYS A 1 91 ? -6.611 13.702 4.134 1.00 0.00 91 LYS A C 9
ATOM 14335 O O . LYS A 1 91 ? -6.759 13.680 2.913 1.00 0.00 91 LYS A O 9
ATOM 14354 N N . GLU A 1 92 ? -7.506 14.171 4.990 1.00 0.00 92 GLU A N 9
ATOM 14355 C CA . GLU A 1 92 ? -8.773 14.712 4.528 1.00 0.00 92 GLU A CA 9
ATOM 14356 C C . GLU A 1 92 ? -8.694 16.237 4.429 1.00 0.00 92 GLU A C 9
ATOM 14357 O O . GLU A 1 92 ? -9.093 16.944 5.352 1.00 0.00 92 GLU A O 9
ATOM 14369 N N . ASN A 1 93 ? -8.175 16.699 3.300 1.00 0.00 93 ASN A N 9
ATOM 14370 C CA . ASN A 1 93 ? -8.038 18.127 3.069 1.00 0.00 93 ASN A CA 9
ATOM 14371 C C . ASN A 1 93 ? -9.374 18.815 3.354 1.00 0.00 93 ASN A C 9
ATOM 14372 O O . ASN A 1 93 ? -10.305 18.729 2.554 1.00 0.00 93 ASN A O 9
ATOM 14383 N N . GLN A 1 94 ? -9.427 19.484 4.497 1.00 0.00 94 GLN A N 9
ATOM 14384 C CA . GLN A 1 94 ? -10.633 20.187 4.898 1.00 0.00 94 GLN A CA 9
ATOM 14385 C C . GLN A 1 94 ? -10.329 21.666 5.143 1.00 0.00 94 GLN A C 9
ATOM 14386 O O . GLN A 1 94 ? -10.120 22.081 6.282 1.00 0.00 94 GLN A O 9
ATOM 14400 N N . ASP A 1 95 ? -10.314 22.422 4.055 1.00 0.00 95 ASP A N 9
ATOM 14401 C CA . ASP A 1 95 ? -10.039 23.847 4.137 1.00 0.00 95 ASP A CA 9
ATOM 14402 C C . ASP A 1 95 ? -10.782 24.437 5.337 1.00 0.00 95 ASP A C 9
ATOM 14403 O O . ASP A 1 95 ? -11.949 24.123 5.565 1.00 0.00 95 ASP A O 9
ATOM 14412 N N . SER A 1 96 ? -10.075 25.281 6.073 1.00 0.00 96 SER A N 9
ATOM 14413 C CA . SER A 1 96 ? -10.652 25.918 7.244 1.00 0.00 96 SER A CA 9
ATOM 14414 C C . SER A 1 96 ? -10.070 27.323 7.417 1.00 0.00 96 SER A C 9
ATOM 14415 O O . SER A 1 96 ? -8.928 27.576 7.037 1.00 0.00 96 SER A O 9
ATOM 14423 N N . GLY A 1 97 ? -10.882 28.199 7.990 1.00 0.00 97 GLY A N 9
ATOM 14424 C CA . GLY A 1 97 ? -10.462 29.571 8.218 1.00 0.00 97 GLY A CA 9
ATOM 14425 C C . GLY A 1 97 ? -11.639 30.537 8.067 1.00 0.00 97 GLY A C 9
ATOM 14426 O O . GLY A 1 97 ? -12.746 30.123 7.729 1.00 0.00 97 GLY A O 9
ATOM 14430 N N . PRO A 1 98 ? -11.350 31.840 8.332 1.00 0.00 98 PRO A N 9
ATOM 14431 C CA . PRO A 1 98 ? -10.012 32.245 8.727 1.00 0.00 98 PRO A CA 9
ATOM 14432 C C . PRO A 1 98 ? -9.725 31.850 10.177 1.00 0.00 98 PRO A C 9
ATOM 14433 O O . PRO A 1 98 ? -8.616 31.429 10.501 1.00 0.00 98 PRO A O 9
ATOM 14444 N N . SER A 1 99 ? -10.744 32.000 11.010 1.00 0.00 99 SER A N 9
ATOM 14445 C CA . SER A 1 99 ? -10.615 31.665 12.418 1.00 0.00 99 SER A CA 9
ATOM 14446 C C . SER A 1 99 ? -9.475 32.470 13.045 1.00 0.00 99 SER A C 9
ATOM 14447 O O . SER A 1 99 ? -8.708 33.122 12.338 1.00 0.00 99 SER A O 9
ATOM 14455 N N . SER A 1 100 ? -9.398 32.397 14.366 1.00 0.00 100 SER A N 9
ATOM 14456 C CA . SER A 1 100 ? -8.364 33.110 15.096 1.00 0.00 100 SER A CA 9
ATOM 14457 C C . SER A 1 100 ? -7.229 32.153 15.466 1.00 0.00 100 SER A C 9
ATOM 14458 O O . SER A 1 100 ? -7.370 30.938 15.335 1.00 0.00 100 SER A O 9
ATOM 14466 N N . GLY A 1 101 ? -6.130 32.737 15.920 1.00 0.00 101 GLY A N 9
ATOM 14467 C CA . GLY A 1 101 ? -4.972 31.951 16.309 1.00 0.00 101 GLY A CA 9
ATOM 14468 C C . GLY A 1 101 ? -4.266 32.575 17.515 1.00 0.00 101 GLY A C 9
ATOM 14469 O O . GLY A 1 101 ? -4.065 31.913 18.532 1.00 0.00 101 GLY A O 9
ATOM 14473 N N . GLY A 1 1 ? 5.280 4.607 -18.604 1.00 0.00 1 GLY A N 10
ATOM 14474 C CA . GLY A 1 1 ? 5.244 5.545 -17.495 1.00 0.00 1 GLY A CA 10
ATOM 14475 C C . GLY A 1 1 ? 4.903 6.955 -17.982 1.00 0.00 1 GLY A C 10
ATOM 14476 O O . GLY A 1 1 ? 5.220 7.319 -19.113 1.00 0.00 1 GLY A O 10
ATOM 14480 N N . SER A 1 2 ? 4.262 7.711 -17.102 1.00 0.00 2 SER A N 10
ATOM 14481 C CA . SER A 1 2 ? 3.875 9.073 -17.428 1.00 0.00 2 SER A CA 10
ATOM 14482 C C . SER A 1 2 ? 4.569 10.055 -16.481 1.00 0.00 2 SER A C 10
ATOM 14483 O O . SER A 1 2 ? 4.783 9.747 -15.309 1.00 0.00 2 SER A O 10
ATOM 14491 N N . SER A 1 3 ? 4.901 11.217 -17.024 1.00 0.00 3 SER A N 10
ATOM 14492 C CA . SER A 1 3 ? 5.566 12.245 -16.242 1.00 0.00 3 SER A CA 10
ATOM 14493 C C . SER A 1 3 ? 5.526 13.579 -16.990 1.00 0.00 3 SER A C 10
ATOM 14494 O O . SER A 1 3 ? 5.475 13.605 -18.219 1.00 0.00 3 SER A O 10
ATOM 14502 N N . GLY A 1 4 ? 5.550 14.656 -16.218 1.00 0.00 4 GLY A N 10
ATOM 14503 C CA . GLY A 1 4 ? 5.517 15.990 -16.792 1.00 0.00 4 GLY A CA 10
ATOM 14504 C C . GLY A 1 4 ? 6.908 16.628 -16.777 1.00 0.00 4 GLY A C 10
ATOM 14505 O O . GLY A 1 4 ? 7.750 16.310 -17.615 1.00 0.00 4 GLY A O 10
ATOM 14509 N N . SER A 1 5 ? 7.105 17.517 -15.814 1.00 0.00 5 SER A N 10
ATOM 14510 C CA . SER A 1 5 ? 8.379 18.203 -15.679 1.00 0.00 5 SER A CA 10
ATOM 14511 C C . SER A 1 5 ? 8.631 18.553 -14.211 1.00 0.00 5 SER A C 10
ATOM 14512 O O . SER A 1 5 ? 9.624 18.121 -13.627 1.00 0.00 5 SER A O 10
ATOM 14520 N N . SER A 1 6 ? 7.715 19.333 -13.656 1.00 0.00 6 SER A N 10
ATOM 14521 C CA . SER A 1 6 ? 7.825 19.747 -12.268 1.00 0.00 6 SER A CA 10
ATOM 14522 C C . SER A 1 6 ? 6.442 20.094 -11.713 1.00 0.00 6 SER A C 10
ATOM 14523 O O . SER A 1 6 ? 5.751 20.956 -12.254 1.00 0.00 6 SER A O 10
ATOM 14531 N N . GLY A 1 7 ? 6.079 19.404 -10.642 1.00 0.00 7 GLY A N 10
ATOM 14532 C CA . GLY A 1 7 ? 4.791 19.628 -10.008 1.00 0.00 7 GLY A CA 10
ATOM 14533 C C . GLY A 1 7 ? 4.953 20.389 -8.691 1.00 0.00 7 GLY A C 10
ATOM 14534 O O . GLY A 1 7 ? 5.777 21.297 -8.591 1.00 0.00 7 GLY A O 10
ATOM 14538 N N . LYS A 1 8 ? 4.153 19.991 -7.712 1.00 0.00 8 LYS A N 10
ATOM 14539 C CA . LYS A 1 8 ? 4.198 20.624 -6.405 1.00 0.00 8 LYS A CA 10
ATOM 14540 C C . LYS A 1 8 ? 4.489 19.565 -5.340 1.00 0.00 8 LYS A C 10
ATOM 14541 O O . LYS A 1 8 ? 4.054 18.421 -5.462 1.00 0.00 8 LYS A O 10
ATOM 14560 N N . ARG A 1 9 ? 5.223 19.985 -4.320 1.00 0.00 9 ARG A N 10
ATOM 14561 C CA . ARG A 1 9 ? 5.577 19.087 -3.234 1.00 0.00 9 ARG A CA 10
ATOM 14562 C C . ARG A 1 9 ? 5.160 19.688 -1.890 1.00 0.00 9 ARG A C 10
ATOM 14563 O O . ARG A 1 9 ? 5.807 20.606 -1.389 1.00 0.00 9 ARG A O 10
ATOM 14584 N N . PHE A 1 10 ? 4.081 19.145 -1.345 1.00 0.00 10 PHE A N 10
ATOM 14585 C CA . PHE A 1 10 ? 3.570 19.616 -0.069 1.00 0.00 10 PHE A CA 10
ATOM 14586 C C . PHE A 1 10 ? 3.267 18.444 0.867 1.00 0.00 10 PHE A C 10
ATOM 14587 O O . PHE A 1 10 ? 3.358 17.285 0.466 1.00 0.00 10 PHE A O 10
ATOM 14604 N N . GLU A 1 11 ? 2.914 18.787 2.097 1.00 0.00 11 GLU A N 10
ATOM 14605 C CA . GLU A 1 11 ? 2.597 17.778 3.093 1.00 0.00 11 GLU A CA 10
ATOM 14606 C C . GLU A 1 11 ? 1.803 16.635 2.457 1.00 0.00 11 GLU A C 10
ATOM 14607 O O . GLU A 1 11 ? 0.782 16.867 1.812 1.00 0.00 11 GLU A O 10
ATOM 14619 N N . PHE A 1 12 ? 2.303 15.425 2.662 1.00 0.00 12 PHE A N 10
ATOM 14620 C CA . PHE A 1 12 ? 1.653 14.245 2.117 1.00 0.00 12 PHE A CA 10
ATOM 14621 C C . PHE A 1 12 ? 1.564 14.324 0.591 1.00 0.00 12 PHE A C 10
ATOM 14622 O O . PHE A 1 12 ? 1.459 15.412 0.027 1.00 0.00 12 PHE A O 10
ATOM 14639 N N . VAL A 1 13 ? 1.610 13.156 -0.033 1.00 0.00 13 VAL A N 10
ATOM 14640 C CA . VAL A 1 13 ? 1.537 13.079 -1.482 1.00 0.00 13 VAL A CA 10
ATOM 14641 C C . VAL A 1 13 ? 0.094 12.788 -1.900 1.00 0.00 13 VAL A C 10
ATOM 14642 O O . VAL A 1 13 ? -0.345 11.639 -1.870 1.00 0.00 13 VAL A O 10
ATOM 14655 N N . GLY A 1 14 ? -0.604 13.848 -2.281 1.00 0.00 14 GLY A N 10
ATOM 14656 C CA . GLY A 1 14 ? -1.988 13.720 -2.705 1.00 0.00 14 GLY A CA 10
ATOM 14657 C C . GLY A 1 14 ? -2.934 13.750 -1.503 1.00 0.00 14 GLY A C 10
ATOM 14658 O O . GLY A 1 14 ? -3.007 14.750 -0.791 1.00 0.00 14 GLY A O 10
ATOM 14662 N N . TRP A 1 15 ? -3.636 12.642 -1.315 1.00 0.00 15 TRP A N 10
ATOM 14663 C CA . TRP A 1 15 ? -4.574 12.529 -0.212 1.00 0.00 15 TRP A CA 10
ATOM 14664 C C . TRP A 1 15 ? -3.906 11.713 0.896 1.00 0.00 15 TRP A C 10
ATOM 14665 O O . TRP A 1 15 ? -4.088 11.998 2.079 1.00 0.00 15 TRP A O 10
ATOM 14686 N N . GLY A 1 16 ? -3.145 10.713 0.474 1.00 0.00 16 GLY A N 10
ATOM 14687 C CA . GLY A 1 16 ? -2.448 9.853 1.415 1.00 0.00 16 GLY A CA 10
ATOM 14688 C C . GLY A 1 16 ? -0.940 10.104 1.374 1.00 0.00 16 GLY A C 10
ATOM 14689 O O . GLY A 1 16 ? -0.447 10.806 0.492 1.00 0.00 16 GLY A O 10
ATOM 14693 N N . SER A 1 17 ? -0.248 9.515 2.338 1.00 0.00 17 SER A N 10
ATOM 14694 C CA . SER A 1 17 ? 1.195 9.666 2.423 1.00 0.00 17 SER A CA 10
ATOM 14695 C C . SER A 1 17 ? 1.877 8.756 1.399 1.00 0.00 17 SER A C 10
ATOM 14696 O O . SER A 1 17 ? 1.240 7.874 0.825 1.00 0.00 17 SER A O 10
ATOM 14704 N N . ARG A 1 18 ? 3.164 9.001 1.202 1.00 0.00 18 ARG A N 10
ATOM 14705 C CA . ARG A 1 18 ? 3.939 8.215 0.257 1.00 0.00 18 ARG A CA 10
ATOM 14706 C C . ARG A 1 18 ? 3.930 6.739 0.662 1.00 0.00 18 ARG A C 10
ATOM 14707 O O . ARG A 1 18 ? 3.611 5.871 -0.150 1.00 0.00 18 ARG A O 10
ATOM 14728 N N . GLN A 1 19 ? 4.284 6.500 1.916 1.00 0.00 19 GLN A N 10
ATOM 14729 C CA . GLN A 1 19 ? 4.321 5.145 2.438 1.00 0.00 19 GLN 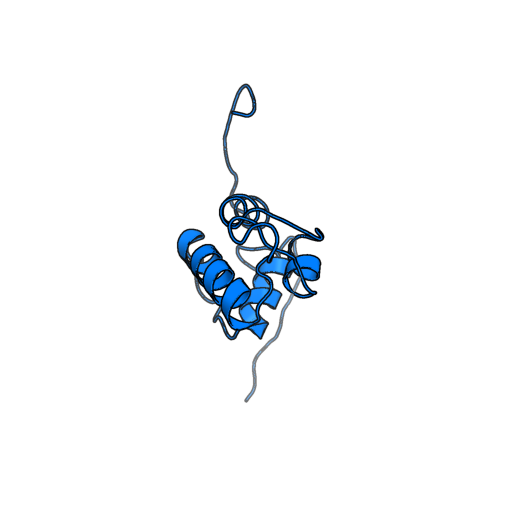A CA 10
ATOM 14730 C C . GLN A 1 19 ? 3.173 4.319 1.853 1.00 0.00 19 GLN A C 10
ATOM 14731 O O . GLN A 1 19 ? 3.382 3.198 1.392 1.00 0.00 19 GLN A O 10
ATOM 14745 N N . LEU A 1 20 ? 1.986 4.906 1.890 1.00 0.00 20 LEU A N 10
ATOM 14746 C CA . LEU A 1 20 ? 0.805 4.239 1.369 1.00 0.00 20 LEU A CA 10
ATOM 14747 C C . LEU A 1 20 ? 0.704 4.491 -0.136 1.00 0.00 20 LEU A C 10
ATOM 14748 O O . LEU A 1 20 ? 0.714 3.550 -0.929 1.00 0.00 20 LEU A O 10
ATOM 14764 N N . ILE A 1 21 ? 0.610 5.766 -0.486 1.00 0.00 21 ILE A N 10
ATOM 14765 C CA . ILE A 1 21 ? 0.508 6.153 -1.882 1.00 0.00 21 ILE A CA 10
ATOM 14766 C C . ILE A 1 21 ? 1.439 5.275 -2.720 1.00 0.00 21 ILE A C 10
ATOM 14767 O O . ILE A 1 21 ? 0.978 4.417 -3.471 1.00 0.00 21 ILE A O 10
ATOM 14783 N N . GLU A 1 22 ? 2.731 5.520 -2.564 1.00 0.00 22 GLU A N 10
ATOM 14784 C CA . GLU A 1 22 ? 3.731 4.762 -3.297 1.00 0.00 22 GLU A CA 10
ATOM 14785 C C . GLU A 1 22 ? 3.321 3.290 -3.386 1.00 0.00 22 GLU A C 10
ATOM 14786 O O . GLU A 1 22 ? 3.082 2.774 -4.477 1.00 0.00 22 GLU A O 10
ATOM 14798 N N . PHE A 1 23 ? 3.251 2.657 -2.225 1.00 0.00 23 PHE A N 10
ATOM 14799 C CA . PHE A 1 23 ? 2.874 1.255 -2.159 1.00 0.00 23 PHE A CA 10
ATOM 14800 C C . PHE A 1 23 ? 1.672 0.967 -3.060 1.00 0.00 23 PHE A C 10
ATOM 14801 O O . PHE A 1 23 ? 1.574 -0.109 -3.646 1.00 0.00 23 PHE A O 10
ATOM 14818 N N . LEU A 1 24 ? 0.786 1.949 -3.142 1.00 0.00 24 LEU A N 10
ATOM 14819 C CA . LEU A 1 24 ? -0.406 1.815 -3.961 1.00 0.00 24 LEU A CA 10
ATOM 14820 C C . LEU A 1 24 ? -0.049 2.093 -5.423 1.00 0.00 24 LEU A C 10
ATOM 14821 O O . LEU A 1 24 ? -0.572 1.444 -6.327 1.00 0.00 24 LEU A O 10
ATOM 14837 N N . HIS A 1 25 ? 0.840 3.058 -5.608 1.00 0.00 25 HIS A N 10
ATOM 14838 C CA . HIS A 1 25 ? 1.273 3.429 -6.945 1.00 0.00 25 HIS A CA 10
ATOM 14839 C C . HIS A 1 25 ? 1.861 2.207 -7.652 1.00 0.00 25 HIS A C 10
ATOM 14840 O O . HIS A 1 25 ? 1.521 1.926 -8.800 1.00 0.00 25 HIS A O 10
ATOM 14854 N N . SER A 1 26 ? 2.732 1.511 -6.936 1.00 0.00 26 SER A N 10
ATOM 14855 C CA . SER A 1 26 ? 3.370 0.325 -7.481 1.00 0.00 26 SER A CA 10
ATOM 14856 C C . SER A 1 26 ? 2.309 -0.684 -7.925 1.00 0.00 26 SER A C 10
ATOM 14857 O O . SER A 1 26 ? 2.285 -1.097 -9.083 1.00 0.00 26 SER A O 10
ATOM 14865 N N . LEU A 1 27 ? 1.455 -1.050 -6.979 1.00 0.00 27 LEU A N 10
ATOM 14866 C CA . LEU A 1 27 ? 0.394 -2.002 -7.258 1.00 0.00 27 LEU A CA 10
ATOM 14867 C C . LEU A 1 27 ? -0.361 -1.565 -8.515 1.00 0.00 27 LEU A C 10
ATOM 14868 O O . LEU A 1 27 ? -0.991 -2.384 -9.181 1.00 0.00 27 LEU A O 10
ATOM 14884 N N . GLY A 1 28 ? -0.272 -0.274 -8.800 1.00 0.00 28 GLY A N 10
ATOM 14885 C CA . GLY A 1 28 ? -0.939 0.283 -9.965 1.00 0.00 28 GLY A CA 10
ATOM 14886 C C . GLY A 1 28 ? -2.278 0.915 -9.580 1.00 0.00 28 GLY A C 10
ATOM 14887 O O . GLY A 1 28 ? -3.088 1.239 -10.448 1.00 0.00 28 GLY A O 10
ATOM 14891 N N . LYS A 1 29 ? -2.470 1.071 -8.278 1.00 0.00 29 LYS A N 10
ATOM 14892 C CA . LYS A 1 29 ? -3.697 1.659 -7.768 1.00 0.00 29 LYS A CA 10
ATOM 14893 C C . LYS A 1 29 ? -3.634 3.179 -7.926 1.00 0.00 29 LYS A C 10
ATOM 14894 O O . LYS A 1 29 ? -3.173 3.882 -7.028 1.00 0.00 29 LYS A O 10
ATOM 14913 N N . ASP A 1 30 ? -4.103 3.643 -9.075 1.00 0.00 30 ASP A N 10
ATOM 14914 C CA . ASP A 1 30 ? -4.106 5.067 -9.363 1.00 0.00 30 ASP A CA 10
ATOM 14915 C C . ASP A 1 30 ? -4.635 5.828 -8.145 1.00 0.00 30 ASP A C 10
ATOM 14916 O O . ASP A 1 30 ? -5.830 5.792 -7.858 1.00 0.00 30 ASP A O 10
ATOM 14925 N N . THR A 1 31 ? -3.719 6.499 -7.462 1.00 0.00 31 THR A N 10
ATOM 14926 C CA . THR A 1 31 ? -4.078 7.267 -6.283 1.00 0.00 31 THR A CA 10
ATOM 14927 C C . THR A 1 31 ? -4.360 8.722 -6.660 1.00 0.00 31 THR A C 10
ATOM 14928 O O . THR A 1 31 ? -3.562 9.610 -6.364 1.00 0.00 31 THR A O 10
ATOM 14939 N N . SER A 1 32 ? -5.499 8.922 -7.307 1.00 0.00 32 SER A N 10
ATOM 14940 C CA . SER A 1 32 ? -5.897 10.255 -7.727 1.00 0.00 32 SER A CA 10
ATOM 14941 C C . SER A 1 32 ? -7.317 10.554 -7.245 1.00 0.00 32 SER A C 10
ATOM 14942 O O . SER A 1 32 ? -7.566 11.598 -6.645 1.00 0.00 32 SER A O 10
ATOM 14950 N N . GLU A 1 33 ? -8.212 9.618 -7.525 1.00 0.00 33 GLU A N 10
ATOM 14951 C CA . GLU A 1 33 ? -9.602 9.768 -7.128 1.00 0.00 33 GLU A CA 10
ATOM 14952 C C . GLU A 1 33 ? -9.773 9.409 -5.650 1.00 0.00 33 GLU A C 10
ATOM 14953 O O . GLU A 1 33 ? -10.891 9.391 -5.137 1.00 0.00 33 GLU A O 10
ATOM 14965 N N . MET A 1 34 ? -8.648 9.132 -5.007 1.00 0.00 34 MET A N 10
ATOM 14966 C CA . MET A 1 34 ? -8.659 8.775 -3.599 1.00 0.00 34 MET A CA 10
ATOM 14967 C C . MET A 1 34 ? -9.485 7.510 -3.361 1.00 0.00 34 MET A C 10
ATOM 14968 O O . MET A 1 34 ? -10.704 7.520 -3.527 1.00 0.00 34 MET A O 10
ATOM 14982 N N . ILE A 1 35 ? -8.789 6.450 -2.975 1.00 0.00 35 ILE A N 10
ATOM 14983 C CA . ILE A 1 35 ? -9.443 5.180 -2.713 1.00 0.00 35 ILE A CA 10
ATOM 14984 C C . ILE A 1 35 ? -9.855 5.118 -1.240 1.00 0.00 35 ILE A C 10
ATOM 14985 O O . ILE A 1 35 ? -9.347 5.878 -0.418 1.00 0.00 35 ILE A O 10
ATOM 15001 N N . SER A 1 36 ? -10.771 4.205 -0.953 1.00 0.00 36 SER A N 10
ATOM 15002 C CA . SER A 1 36 ? -11.257 4.034 0.406 1.00 0.00 36 SER A CA 10
ATOM 15003 C C . SER A 1 36 ? -10.342 3.076 1.171 1.00 0.00 36 SER A C 10
ATOM 15004 O O . SER A 1 36 ? -9.758 2.166 0.584 1.00 0.00 36 SER A O 10
ATOM 15012 N N . ARG A 1 37 ? -10.245 3.312 2.471 1.00 0.00 37 ARG A N 10
ATOM 15013 C CA . ARG A 1 37 ? -9.411 2.482 3.324 1.00 0.00 37 ARG A CA 10
ATOM 15014 C C . ARG A 1 37 ? -9.795 1.009 3.169 1.00 0.00 37 ARG A C 10
ATOM 15015 O O . ARG A 1 37 ? -8.930 0.135 3.169 1.00 0.00 37 ARG A O 10
ATOM 15036 N N . TYR A 1 38 ? -11.094 0.780 3.040 1.00 0.00 38 TYR A N 10
ATOM 15037 C CA . TYR A 1 38 ? -11.603 -0.572 2.885 1.00 0.00 38 TYR A CA 10
ATOM 15038 C C . TYR A 1 38 ? -11.017 -1.240 1.639 1.00 0.00 38 TYR A C 10
ATOM 15039 O O . TYR A 1 38 ? -10.582 -2.389 1.693 1.00 0.00 38 TYR A O 10
ATOM 15057 N N . ASP A 1 39 ? -11.024 -0.490 0.547 1.00 0.00 39 ASP A N 10
ATOM 15058 C CA . ASP A 1 39 ? -10.497 -0.995 -0.710 1.00 0.00 39 ASP A CA 10
ATOM 15059 C C . ASP A 1 39 ? -8.992 -1.232 -0.570 1.00 0.00 39 ASP A C 10
ATOM 15060 O O . ASP A 1 39 ? -8.528 -2.367 -0.667 1.00 0.00 39 ASP A O 10
ATOM 15069 N N . VAL A 1 40 ? -8.273 -0.143 -0.344 1.00 0.00 40 VAL A N 10
ATOM 15070 C CA . VAL A 1 40 ? -6.830 -0.218 -0.189 1.00 0.00 40 VAL A CA 10
ATOM 15071 C C . VAL A 1 40 ? -6.474 -1.454 0.639 1.00 0.00 40 VAL A C 10
ATOM 15072 O O . VAL A 1 40 ? -5.623 -2.249 0.241 1.00 0.00 40 VAL A O 10
ATOM 15085 N N . SER A 1 41 ? -7.143 -1.578 1.777 1.00 0.00 41 SER A N 10
ATOM 15086 C CA . SER A 1 41 ? -6.908 -2.704 2.664 1.00 0.00 41 SER A CA 10
ATOM 15087 C C . SER A 1 41 ? -7.180 -4.017 1.927 1.00 0.00 41 SER A C 10
ATOM 15088 O O . SER A 1 41 ? -6.276 -4.834 1.753 1.00 0.00 41 SER A O 10
ATOM 15096 N N . ASP A 1 42 ? -8.428 -4.179 1.515 1.00 0.00 42 ASP A N 10
ATOM 15097 C CA . ASP A 1 42 ? -8.830 -5.379 0.801 1.00 0.00 42 ASP A CA 10
ATOM 15098 C C . ASP A 1 42 ? -7.733 -5.769 -0.192 1.00 0.00 42 ASP A C 10
ATOM 15099 O O . ASP A 1 42 ? -7.397 -6.945 -0.321 1.00 0.00 42 ASP A O 10
ATOM 15108 N N . THR A 1 43 ? -7.205 -4.759 -0.867 1.00 0.00 43 THR A N 10
ATOM 15109 C CA . THR A 1 43 ? -6.152 -4.981 -1.844 1.00 0.00 43 THR A CA 10
ATOM 15110 C C . THR A 1 43 ? -4.888 -5.502 -1.157 1.00 0.00 43 THR A C 10
ATOM 15111 O O . THR A 1 43 ? -4.274 -6.460 -1.624 1.00 0.00 43 THR A O 10
ATOM 15122 N N . ILE A 1 44 ? -4.537 -4.847 -0.060 1.00 0.00 44 ILE A N 10
ATOM 15123 C CA . ILE A 1 44 ? -3.358 -5.232 0.696 1.00 0.00 44 ILE A CA 10
ATOM 15124 C C . ILE A 1 44 ? -3.410 -6.734 0.985 1.00 0.00 44 ILE A C 10
ATOM 15125 O O . ILE A 1 44 ? -2.473 -7.464 0.664 1.00 0.00 44 ILE A O 10
ATOM 15141 N N . ALA A 1 45 ? -4.514 -7.150 1.588 1.00 0.00 45 ALA A N 10
ATOM 15142 C CA . ALA A 1 45 ? -4.700 -8.551 1.923 1.00 0.00 45 ALA A CA 10
ATOM 15143 C C . ALA A 1 45 ? -4.333 -9.414 0.714 1.00 0.00 45 ALA A C 10
ATOM 15144 O O . ALA A 1 45 ? -3.567 -10.369 0.838 1.00 0.00 45 ALA A O 10
ATOM 15151 N N . LYS A 1 46 ? -4.897 -9.047 -0.427 1.00 0.00 46 LYS A N 10
ATOM 15152 C CA . LYS A 1 46 ? -4.639 -9.776 -1.657 1.00 0.00 46 LYS A CA 10
ATOM 15153 C C . LYS A 1 46 ? -3.134 -9.787 -1.932 1.00 0.00 46 LYS A C 10
ATOM 15154 O O . LYS A 1 46 ? -2.527 -10.852 -2.040 1.00 0.00 46 LYS A O 10
ATOM 15173 N N . TYR A 1 47 ? -2.574 -8.591 -2.037 1.00 0.00 47 TYR A N 10
ATOM 15174 C CA . TYR A 1 47 ? -1.152 -8.450 -2.297 1.00 0.00 47 TYR A CA 10
ATOM 15175 C C . TYR A 1 47 ? -0.334 -9.360 -1.378 1.00 0.00 47 TYR A C 10
ATOM 15176 O O . TYR A 1 47 ? 0.583 -10.043 -1.830 1.00 0.00 47 TYR A O 10
ATOM 15194 N N . ILE A 1 48 ? -0.695 -9.339 -0.103 1.00 0.00 48 ILE A N 10
ATOM 15195 C CA . ILE A 1 48 ? -0.007 -10.153 0.884 1.00 0.00 48 ILE A CA 10
ATOM 15196 C C . ILE A 1 48 ? 0.091 -11.592 0.373 1.00 0.00 48 ILE A C 10
ATOM 15197 O O . ILE A 1 48 ? 1.184 -12.148 0.279 1.00 0.00 48 ILE A O 10
ATOM 15213 N N . SER A 1 49 ? -1.067 -12.153 0.057 1.00 0.00 49 SER A N 10
ATOM 15214 C CA . SER A 1 49 ? -1.126 -13.517 -0.442 1.00 0.00 49 SER A CA 10
ATOM 15215 C C . SER A 1 49 ? -0.509 -13.590 -1.841 1.00 0.00 49 SER A C 10
ATOM 15216 O O . SER A 1 49 ? 0.293 -14.478 -2.123 1.00 0.00 49 SER A O 10
ATOM 15224 N N . LYS A 1 50 ? -0.908 -12.644 -2.678 1.00 0.00 50 LYS A N 10
ATOM 15225 C CA . LYS A 1 50 ? -0.404 -12.590 -4.040 1.00 0.00 50 LYS A CA 10
ATOM 15226 C C . LYS A 1 50 ? 1.110 -12.805 -4.028 1.00 0.00 50 LYS A C 10
ATOM 15227 O O . LYS A 1 50 ? 1.614 -13.732 -4.660 1.00 0.00 50 LYS A O 10
ATOM 15246 N N . GLU A 1 51 ? 1.794 -11.932 -3.303 1.00 0.00 51 GLU A N 10
ATOM 15247 C CA . GLU A 1 51 ? 3.241 -12.015 -3.201 1.00 0.00 51 GLU A CA 10
ATOM 15248 C C . GLU A 1 51 ? 3.644 -13.212 -2.337 1.00 0.00 51 GLU A C 10
ATOM 15249 O O . GLU A 1 51 ? 4.601 -13.918 -2.655 1.00 0.00 51 GLU A O 10
ATOM 15261 N N . GLY A 1 52 ? 2.895 -13.404 -1.261 1.00 0.00 52 GLY A N 10
ATOM 15262 C CA . GLY A 1 52 ? 3.163 -14.504 -0.350 1.00 0.00 52 GLY A CA 10
ATOM 15263 C C . GLY A 1 52 ? 3.809 -14.000 0.942 1.00 0.00 52 GLY A C 10
ATOM 15264 O O . GLY A 1 52 ? 4.795 -14.568 1.410 1.00 0.00 52 GLY A O 10
ATOM 15268 N N . LEU A 1 53 ? 3.227 -12.939 1.483 1.00 0.00 53 LEU A N 10
ATOM 15269 C CA . LEU A 1 53 ? 3.734 -12.352 2.711 1.00 0.00 53 LEU A CA 10
ATOM 15270 C C . LEU A 1 53 ? 3.158 -13.110 3.909 1.00 0.00 53 LEU A C 10
ATOM 15271 O O . LEU A 1 53 ? 3.660 -12.989 5.025 1.00 0.00 53 LEU A O 10
ATOM 15287 N N . LEU A 1 54 ? 2.111 -13.876 3.636 1.00 0.00 54 LEU A N 10
ATOM 15288 C CA . LEU A 1 54 ? 1.462 -14.654 4.677 1.00 0.00 54 LEU A CA 10
ATOM 15289 C C . LEU A 1 54 ? 2.521 -15.418 5.474 1.00 0.00 54 LEU A C 10
ATOM 15290 O O . LEU A 1 54 ? 3.676 -15.502 5.057 1.00 0.00 54 LEU A O 10
ATOM 15306 N N . ASP A 1 55 ? 2.091 -15.956 6.605 1.00 0.00 55 ASP A N 10
ATOM 15307 C CA . ASP A 1 55 ? 2.989 -16.711 7.464 1.00 0.00 55 ASP A CA 10
ATOM 15308 C C . ASP A 1 55 ? 2.519 -18.165 7.533 1.00 0.00 55 ASP A C 10
ATOM 15309 O O . ASP A 1 55 ? 1.319 -18.432 7.580 1.00 0.00 55 ASP A O 10
ATOM 15318 N N . PRO A 1 56 ? 3.514 -19.091 7.539 1.00 0.00 56 PRO A N 10
ATOM 15319 C CA . PRO A 1 56 ? 3.215 -20.512 7.602 1.00 0.00 56 PRO A CA 10
ATOM 15320 C C . PRO A 1 56 ? 2.782 -20.918 9.012 1.00 0.00 56 PRO A C 10
ATOM 15321 O O . PRO A 1 56 ? 2.043 -21.887 9.183 1.00 0.00 56 PRO A O 10
ATOM 15332 N N . SER A 1 57 ? 3.260 -20.158 9.986 1.00 0.00 57 SER A N 10
ATOM 15333 C CA . SER A 1 57 ? 2.931 -20.427 11.375 1.00 0.00 57 SER A CA 10
ATOM 15334 C C . SER A 1 57 ? 1.486 -20.014 11.661 1.00 0.00 57 SER A C 10
ATOM 15335 O O . SER A 1 57 ? 0.853 -20.544 12.573 1.00 0.00 57 SER A O 10
ATOM 15343 N N . ASN A 1 58 ? 1.005 -19.071 10.864 1.00 0.00 58 ASN A N 10
ATOM 15344 C CA . ASN A 1 58 ? -0.354 -18.581 11.019 1.00 0.00 58 ASN A CA 10
ATOM 15345 C C . ASN A 1 58 ? -0.689 -17.641 9.859 1.00 0.00 58 ASN A C 10
ATOM 15346 O O . ASN A 1 58 ? -0.162 -16.532 9.782 1.00 0.00 58 ASN A O 10
ATOM 15357 N N . LYS A 1 59 ? -1.562 -18.119 8.985 1.00 0.00 59 LYS A N 10
ATOM 15358 C CA . LYS A 1 59 ? -1.973 -17.336 7.833 1.00 0.00 59 LYS A CA 10
ATOM 15359 C C . LYS A 1 59 ? -2.703 -16.078 8.310 1.00 0.00 59 LYS A C 10
ATOM 15360 O O . LYS A 1 59 ? -2.773 -15.085 7.588 1.00 0.00 59 LYS A O 10
ATOM 15379 N N . LYS A 1 60 ? -3.228 -16.163 9.524 1.00 0.00 60 LYS A N 10
ATOM 15380 C CA . LYS A 1 60 ? -3.950 -15.044 10.106 1.00 0.00 60 LYS A CA 10
ATOM 15381 C C . LYS A 1 60 ? -3.006 -13.848 10.241 1.00 0.00 60 LYS A C 10
ATOM 15382 O O . LYS A 1 60 ? -3.453 -12.704 10.308 1.00 0.00 60 LYS A O 10
ATOM 15401 N N . LYS A 1 61 ? -1.717 -14.153 10.276 1.00 0.00 61 LYS A N 10
ATOM 15402 C CA . LYS A 1 61 ? -0.706 -13.117 10.401 1.00 0.00 61 LYS A CA 10
ATOM 15403 C C . LYS A 1 61 ? -0.158 -12.774 9.015 1.00 0.00 61 LYS A C 10
ATOM 15404 O O . LYS A 1 61 ? -0.596 -13.339 8.013 1.00 0.00 61 LYS A O 10
ATOM 15423 N N . VAL A 1 62 ? 0.791 -11.851 9.000 1.00 0.00 62 VAL A N 10
ATOM 15424 C CA . VAL A 1 62 ? 1.403 -11.426 7.753 1.00 0.00 62 VAL A CA 10
ATOM 15425 C C . VAL A 1 62 ? 2.879 -11.104 7.997 1.00 0.00 62 VAL A C 10
ATOM 15426 O O . VAL A 1 62 ? 3.222 -10.465 8.991 1.00 0.00 62 VAL A O 10
ATOM 15439 N N . VAL A 1 63 ? 3.712 -11.561 7.074 1.00 0.00 63 VAL A N 10
ATOM 15440 C CA . VAL A 1 63 ? 5.143 -11.330 7.176 1.00 0.00 63 VAL A CA 10
ATOM 15441 C C . VAL A 1 63 ? 5.558 -10.269 6.155 1.00 0.00 63 VAL A C 10
ATOM 15442 O O . VAL A 1 63 ? 5.696 -10.564 4.969 1.00 0.00 63 VAL A O 10
ATOM 15455 N N . CYS A 1 64 ? 5.746 -9.056 6.653 1.00 0.00 64 CYS A N 10
ATOM 15456 C CA . CYS A 1 64 ? 6.143 -7.949 5.799 1.00 0.00 64 CYS A CA 10
ATOM 15457 C C . CYS A 1 64 ? 7.431 -8.341 5.072 1.00 0.00 64 CYS A C 10
ATOM 15458 O O . CYS A 1 64 ? 8.277 -9.036 5.633 1.00 0.00 64 CYS A O 10
ATOM 15466 N N . ASP A 1 65 ? 7.538 -7.880 3.835 1.00 0.00 65 ASP A N 10
ATOM 15467 C CA . ASP A 1 65 ? 8.708 -8.174 3.026 1.00 0.00 65 ASP A CA 10
ATOM 15468 C C . ASP A 1 65 ? 9.531 -6.897 2.843 1.00 0.00 65 ASP A C 10
ATOM 15469 O O . ASP A 1 65 ? 10.670 -6.818 3.300 1.00 0.00 65 ASP A O 10
ATOM 15478 N N . LYS A 1 66 ? 8.921 -5.929 2.175 1.00 0.00 66 LYS A N 10
ATOM 15479 C CA . LYS A 1 66 ? 9.583 -4.659 1.926 1.00 0.00 66 LYS A CA 10
ATOM 15480 C C . LYS A 1 66 ? 8.532 -3.551 1.834 1.00 0.00 66 LYS A C 10
ATOM 15481 O O . LYS A 1 66 ? 8.561 -2.598 2.612 1.00 0.00 66 LYS A O 10
ATOM 15500 N N . ARG A 1 67 ? 7.629 -3.713 0.878 1.00 0.00 67 ARG A N 10
ATOM 15501 C CA . ARG A 1 67 ? 6.571 -2.738 0.675 1.00 0.00 67 ARG A CA 10
ATOM 15502 C C . ARG A 1 67 ? 5.853 -2.451 1.995 1.00 0.00 67 ARG A C 10
ATOM 15503 O O . ARG A 1 67 ? 5.749 -1.299 2.413 1.00 0.00 67 ARG A O 10
ATOM 15524 N N . LEU A 1 68 ? 5.375 -3.520 2.616 1.00 0.00 68 LEU A N 10
ATOM 15525 C CA . LEU A 1 68 ? 4.669 -3.398 3.880 1.00 0.00 68 LEU A CA 10
ATOM 15526 C C . LEU A 1 68 ? 5.570 -2.696 4.897 1.00 0.00 68 LEU A C 10
ATOM 15527 O O . LEU A 1 68 ? 5.107 -1.854 5.665 1.00 0.00 68 LEU A O 10
ATOM 15543 N N . VAL A 1 69 ? 6.842 -3.067 4.869 1.00 0.00 69 VAL A N 10
ATOM 15544 C CA . VAL A 1 69 ? 7.812 -2.483 5.779 1.00 0.00 69 VAL A CA 10
ATOM 15545 C C . VAL A 1 69 ? 7.900 -0.977 5.526 1.00 0.00 69 VAL A C 10
ATOM 15546 O O . VAL A 1 69 ? 7.669 -0.177 6.431 1.00 0.00 69 VAL A O 10
ATOM 15559 N N . LEU A 1 70 ? 8.235 -0.635 4.290 1.00 0.00 70 LEU A N 10
ATOM 15560 C CA . LEU A 1 70 ? 8.356 0.761 3.907 1.00 0.00 70 LEU A CA 10
ATOM 15561 C C . LEU A 1 70 ? 7.024 1.471 4.153 1.00 0.00 70 LEU A C 10
ATOM 15562 O O . LEU A 1 70 ? 6.971 2.698 4.205 1.00 0.00 70 LEU A O 10
ATOM 15578 N N . LEU A 1 71 ? 5.980 0.667 4.297 1.00 0.00 71 LEU A N 10
ATOM 15579 C CA . LEU A 1 71 ? 4.651 1.203 4.537 1.00 0.00 71 LEU A CA 10
ATOM 15580 C C . LEU A 1 71 ? 4.472 1.462 6.034 1.00 0.00 71 LEU A C 10
ATOM 15581 O O . LEU A 1 71 ? 4.388 2.612 6.463 1.00 0.00 71 LEU A O 10
ATOM 15597 N N . PHE A 1 72 ? 4.420 0.374 6.788 1.00 0.00 72 PHE A N 10
ATOM 15598 C CA . PHE A 1 72 ? 4.253 0.469 8.228 1.00 0.00 72 PHE A CA 10
ATOM 15599 C C . PHE A 1 72 ? 5.608 0.540 8.934 1.00 0.00 72 PHE A C 10
ATOM 15600 O O . PHE A 1 72 ? 5.847 1.438 9.740 1.00 0.00 72 PHE A O 10
ATOM 15617 N N . GLY A 1 73 ? 6.461 -0.420 8.606 1.00 0.00 73 GLY A N 10
ATOM 15618 C CA . GLY A 1 73 ? 7.787 -0.478 9.198 1.00 0.00 73 GLY A CA 10
ATOM 15619 C C . GLY A 1 73 ? 7.909 -1.667 10.153 1.00 0.00 73 GLY A C 10
ATOM 15620 O O . GLY A 1 73 ? 8.887 -1.778 10.891 1.00 0.00 73 GLY A O 10
ATOM 15624 N N . THR A 1 74 ? 6.902 -2.527 10.108 1.00 0.00 74 THR A N 10
ATOM 15625 C CA . THR A 1 74 ? 6.885 -3.704 10.960 1.00 0.00 74 THR A CA 10
ATOM 15626 C C . THR A 1 74 ? 7.227 -4.955 10.148 1.00 0.00 74 THR A C 10
ATOM 15627 O O . THR A 1 74 ? 6.959 -5.014 8.950 1.00 0.00 74 THR A O 10
ATOM 15638 N N . ARG A 1 75 ? 7.814 -5.924 10.835 1.00 0.00 75 ARG A N 10
ATOM 15639 C CA . ARG A 1 75 ? 8.196 -7.170 10.193 1.00 0.00 75 ARG A CA 10
ATOM 15640 C C . ARG A 1 75 ? 6.968 -8.058 9.984 1.00 0.00 75 ARG A C 10
ATOM 15641 O O . ARG A 1 75 ? 6.796 -8.645 8.916 1.00 0.00 75 ARG A O 10
ATOM 15662 N N . THR A 1 76 ? 6.145 -8.129 11.020 1.00 0.00 76 THR A N 10
ATOM 15663 C CA . THR A 1 76 ? 4.938 -8.935 10.963 1.00 0.00 76 THR A CA 10
ATOM 15664 C C . THR A 1 76 ? 3.734 -8.127 11.452 1.00 0.00 76 THR A C 10
ATOM 15665 O O . THR A 1 76 ? 3.863 -7.297 12.350 1.00 0.00 76 THR A O 10
ATOM 15676 N N . ILE A 1 77 ? 2.591 -8.400 10.840 1.00 0.00 77 ILE A N 10
ATOM 15677 C CA . ILE A 1 77 ? 1.365 -7.709 11.202 1.00 0.00 77 ILE A CA 10
ATOM 15678 C C . ILE A 1 77 ? 0.174 -8.644 10.983 1.00 0.00 77 ILE A C 10
ATOM 15679 O O . ILE A 1 77 ? 0.266 -9.604 10.220 1.00 0.00 77 ILE A O 10
ATOM 15695 N N . PHE A 1 78 ? -0.917 -8.331 11.667 1.00 0.00 78 PHE A N 10
ATOM 15696 C CA . PHE A 1 78 ? -2.125 -9.131 11.557 1.00 0.00 78 PHE A CA 10
ATOM 15697 C C . PHE A 1 78 ? -2.955 -8.706 10.344 1.00 0.00 78 PHE A C 10
ATOM 15698 O O . PHE A 1 78 ? -3.262 -7.526 10.180 1.00 0.00 78 PHE A O 10
ATOM 15715 N N . ARG A 1 79 ? -3.296 -9.691 9.526 1.00 0.00 79 ARG A N 10
ATOM 15716 C CA . ARG A 1 79 ? -4.085 -9.433 8.333 1.00 0.00 79 ARG A CA 10
ATOM 15717 C C . ARG A 1 79 ? -5.377 -8.700 8.700 1.00 0.00 79 ARG A C 10
ATOM 15718 O O . ARG A 1 79 ? -6.012 -8.087 7.843 1.00 0.00 79 ARG A O 10
ATOM 15739 N N . MET A 1 80 ? -5.729 -8.788 9.974 1.00 0.00 80 MET A N 10
ATOM 15740 C CA . MET A 1 80 ? -6.933 -8.140 10.464 1.00 0.00 80 MET A CA 10
ATOM 15741 C C . MET A 1 80 ? -6.609 -6.787 11.101 1.00 0.00 80 MET A C 10
ATOM 15742 O O . MET A 1 80 ? -7.467 -6.171 11.730 1.00 0.00 80 MET A O 10
ATOM 15756 N N . LYS A 1 81 ? -5.366 -6.365 10.915 1.00 0.00 81 LYS A N 10
ATOM 15757 C CA . LYS A 1 81 ? -4.918 -5.096 11.463 1.00 0.00 81 LYS A CA 10
ATOM 15758 C C . LYS A 1 81 ? -4.550 -4.152 10.316 1.00 0.00 81 LYS A C 10
ATOM 15759 O O . LYS A 1 81 ? -4.267 -2.976 10.542 1.00 0.00 81 LYS A O 10
ATOM 15778 N N . VAL A 1 82 ? -4.566 -4.702 9.111 1.00 0.00 82 VAL A N 10
ATOM 15779 C CA . VAL A 1 82 ? -4.237 -3.923 7.929 1.00 0.00 82 VAL A CA 10
ATOM 15780 C C . VAL A 1 82 ? -5.088 -2.652 7.908 1.00 0.00 82 VAL A C 10
ATOM 15781 O O . VAL A 1 82 ? -4.562 -1.546 8.023 1.00 0.00 82 VAL A O 10
ATOM 15794 N N . TYR A 1 83 ? -6.390 -2.852 7.761 1.00 0.00 83 TYR A N 10
ATOM 15795 C CA . TYR A 1 83 ? -7.319 -1.735 7.724 1.00 0.00 83 TYR A CA 10
ATOM 15796 C C . TYR A 1 83 ? -6.992 -0.714 8.815 1.00 0.00 83 TYR A C 10
ATOM 15797 O O . TYR A 1 83 ? -6.802 0.467 8.528 1.00 0.00 83 TYR A O 10
ATOM 15815 N N . ASP A 1 84 ? -6.938 -1.205 10.044 1.00 0.00 84 ASP A N 10
ATOM 15816 C CA . ASP A 1 84 ? -6.638 -0.350 11.180 1.00 0.00 84 ASP A CA 10
ATOM 15817 C C . ASP A 1 84 ? -5.287 0.333 10.955 1.00 0.00 84 ASP A C 10
ATOM 15818 O O . ASP A 1 84 ? -5.171 1.549 11.100 1.00 0.00 84 ASP A O 10
ATOM 15827 N N . LEU A 1 85 ? -4.300 -0.480 10.606 1.00 0.00 85 LEU A N 10
ATOM 15828 C CA . LEU A 1 85 ? -2.962 0.031 10.361 1.00 0.00 85 LEU A CA 10
ATOM 15829 C C . LEU A 1 85 ? -3.047 1.252 9.443 1.00 0.00 85 LEU A C 10
ATOM 15830 O O . LEU A 1 85 ? -2.187 2.130 9.492 1.00 0.00 85 LEU A O 10
ATOM 15846 N N . LEU A 1 86 ? -4.092 1.269 8.629 1.00 0.00 86 LEU A N 10
ATOM 15847 C CA . LEU A 1 86 ? -4.301 2.368 7.702 1.00 0.00 86 LEU A CA 10
ATOM 15848 C C . LEU A 1 86 ? -5.109 3.467 8.394 1.00 0.00 86 LEU A C 10
ATOM 15849 O O . LEU A 1 86 ? -6.326 3.355 8.531 1.00 0.00 86 LEU A O 10
ATOM 15865 N N . GLU A 1 87 ? -4.399 4.505 8.812 1.00 0.00 87 GLU A N 10
ATOM 15866 C CA . GLU A 1 87 ? -5.035 5.623 9.487 1.00 0.00 87 GLU A CA 10
ATOM 15867 C C . GLU A 1 87 ? -4.168 6.878 9.368 1.00 0.00 87 GLU A C 10
ATOM 15868 O O . GLU A 1 87 ? -4.667 7.954 9.042 1.00 0.00 87 GLU A O 10
ATOM 15880 N N . LYS A 1 88 ? -2.883 6.699 9.639 1.00 0.00 88 LYS A N 10
ATOM 15881 C CA . LYS A 1 88 ? -1.942 7.803 9.566 1.00 0.00 88 LYS A CA 10
ATOM 15882 C C . LYS A 1 88 ? -1.427 7.935 8.132 1.00 0.00 88 LYS A C 10
ATOM 15883 O O . LYS A 1 88 ? -0.562 8.764 7.852 1.00 0.00 88 LYS A O 10
ATOM 15902 N N . HIS A 1 89 ? -1.980 7.105 7.260 1.00 0.00 89 HIS A N 10
ATOM 15903 C CA . HIS A 1 89 ? -1.588 7.118 5.861 1.00 0.00 89 HIS A CA 10
ATOM 15904 C C . HIS A 1 89 ? -2.676 7.799 5.029 1.00 0.00 89 HIS A C 10
ATOM 15905 O O . HIS A 1 89 ? -2.961 7.379 3.909 1.00 0.00 89 HIS A O 10
ATOM 15919 N N . TYR A 1 90 ? -3.255 8.840 5.609 1.00 0.00 90 TYR A N 10
ATOM 15920 C CA . TYR A 1 90 ? -4.306 9.584 4.936 1.00 0.00 90 TYR A CA 10
ATOM 15921 C C . TYR A 1 90 ? -4.314 11.048 5.380 1.00 0.00 90 TYR A C 10
ATOM 15922 O O . TYR A 1 90 ? -3.836 11.373 6.466 1.00 0.00 90 TYR A O 10
ATOM 15940 N N . LYS A 1 91 ? -4.861 11.892 4.517 1.00 0.00 91 LYS A N 10
ATOM 15941 C CA . LYS A 1 91 ? -4.936 13.314 4.807 1.00 0.00 91 LYS A CA 10
ATOM 15942 C C . LYS A 1 91 ? -6.279 13.859 4.317 1.00 0.00 91 LYS A C 10
ATOM 15943 O O . LYS A 1 91 ? -6.540 13.887 3.116 1.00 0.00 91 LYS A O 10
ATOM 15962 N N . GLU A 1 92 ? -7.096 14.278 5.273 1.00 0.00 92 GLU A N 10
ATOM 15963 C CA . GLU A 1 92 ? -8.405 14.821 4.953 1.00 0.00 92 GLU A CA 10
ATOM 15964 C C . GLU A 1 92 ? -8.549 16.232 5.527 1.00 0.00 92 GLU A C 10
ATOM 15965 O O . GLU A 1 92 ? -8.727 16.401 6.733 1.00 0.00 92 GLU A O 10
ATOM 15977 N N . ASN A 1 93 ? -8.467 17.210 4.637 1.00 0.00 93 ASN A N 10
ATOM 15978 C CA . ASN A 1 93 ? -8.586 18.601 5.040 1.00 0.00 93 ASN A CA 10
ATOM 15979 C C . ASN A 1 93 ? -9.967 18.832 5.656 1.00 0.00 93 ASN A C 10
ATOM 15980 O O . ASN A 1 93 ? -10.928 19.119 4.944 1.00 0.00 93 ASN A O 10
ATOM 15991 N N . GLN A 1 94 ? -10.022 18.700 6.973 1.00 0.00 94 GLN A N 10
ATOM 15992 C CA . GLN A 1 94 ? -11.270 18.891 7.693 1.00 0.00 94 GLN A CA 10
ATOM 15993 C C . GLN A 1 94 ? -11.046 19.780 8.917 1.00 0.00 94 GLN A C 10
ATOM 15994 O O . GLN A 1 94 ? -9.906 20.075 9.274 1.00 0.00 94 GLN A O 10
ATOM 16008 N N . ASP A 1 95 ? -12.151 20.183 9.527 1.00 0.00 95 ASP A N 10
ATOM 16009 C CA . ASP A 1 95 ? -12.089 21.033 10.704 1.00 0.00 95 ASP A CA 10
ATOM 16010 C C . ASP A 1 95 ? -12.760 20.319 11.879 1.00 0.00 95 ASP A C 10
ATOM 16011 O O . ASP A 1 95 ? -13.982 20.353 12.014 1.00 0.00 95 ASP A O 10
ATOM 16020 N N . SER A 1 96 ? -11.931 19.690 12.699 1.00 0.00 96 SER A N 10
ATOM 16021 C CA . SER A 1 96 ? -12.429 18.969 13.858 1.00 0.00 96 SER A CA 10
ATOM 16022 C C . SER A 1 96 ? -11.269 18.617 14.793 1.00 0.00 96 SER A C 10
ATOM 16023 O O . SER A 1 96 ? -10.107 18.840 14.458 1.00 0.00 96 SER A O 10
ATOM 16031 N N . GLY A 1 97 ? -11.626 18.071 15.946 1.00 0.00 97 GLY A N 10
ATOM 16032 C CA . GLY A 1 97 ? -10.630 17.685 16.931 1.00 0.00 97 GLY A CA 10
ATOM 16033 C C . GLY A 1 97 ? -11.261 17.531 18.317 1.00 0.00 97 GLY A C 10
ATOM 16034 O O . GLY A 1 97 ? -12.465 17.718 18.479 1.00 0.00 97 GLY A O 10
ATOM 16038 N N . PRO A 1 98 ? -10.395 17.180 19.306 1.00 0.00 98 PRO A N 10
ATOM 16039 C CA . PRO A 1 98 ? -8.984 16.977 19.028 1.00 0.00 98 PRO A CA 10
ATOM 16040 C C . PRO A 1 98 ? -8.752 15.647 18.308 1.00 0.00 98 PRO A C 10
ATOM 16041 O O . PRO A 1 98 ? -7.960 15.575 17.370 1.00 0.00 98 PRO A O 10
ATOM 16052 N N . SER A 1 99 ? -9.458 14.628 18.774 1.00 0.00 99 SER A N 10
ATOM 16053 C CA . SER A 1 99 ? -9.340 13.304 18.186 1.00 0.00 99 SER A CA 10
ATOM 16054 C C . SER A 1 99 ? -7.875 12.861 18.185 1.00 0.00 99 SER A C 10
ATOM 16055 O O . SER A 1 99 ? -6.993 13.623 18.577 1.00 0.00 99 SER A O 10
ATOM 16063 N N . SER A 1 100 ? -7.663 11.632 17.739 1.00 0.00 100 SER A N 10
ATOM 16064 C CA . SER A 1 100 ? -6.320 11.079 17.682 1.00 0.00 100 SER A CA 10
ATOM 16065 C C . SER A 1 100 ? -5.690 11.087 19.076 1.00 0.00 100 SER A C 10
ATOM 16066 O O . SER A 1 100 ? -5.195 12.117 19.531 1.00 0.00 100 SER A O 10
ATOM 16074 N N . GLY A 1 101 ? -5.730 9.927 19.715 1.00 0.00 101 GLY A N 10
ATOM 16075 C CA . GLY A 1 101 ? -5.169 9.788 21.048 1.00 0.00 101 GLY A CA 10
ATOM 16076 C C . GLY A 1 101 ? -3.799 9.110 20.999 1.00 0.00 101 GLY A C 10
ATOM 16077 O O . GLY A 1 101 ? -3.087 9.067 22.001 1.00 0.00 101 GLY A O 10
ATOM 16081 N N . GLY A 1 1 ? 5.983 2.541 -21.278 1.00 0.00 1 GLY A N 11
ATOM 16082 C CA . GLY A 1 1 ? 4.844 3.419 -21.074 1.00 0.00 1 GLY A CA 11
ATOM 16083 C C . GLY A 1 1 ? 5.069 4.339 -19.873 1.00 0.00 1 GLY A C 11
ATOM 16084 O O . GLY A 1 1 ? 5.965 4.102 -19.063 1.00 0.00 1 GLY A O 11
ATOM 16088 N N . SER A 1 2 ? 4.242 5.371 -19.795 1.00 0.00 2 SER A N 11
ATOM 16089 C CA . SER A 1 2 ? 4.340 6.329 -18.707 1.00 0.00 2 SER A CA 11
ATOM 16090 C C . SER A 1 2 ? 3.024 7.096 -18.564 1.00 0.00 2 SER A C 11
ATOM 16091 O O . SER A 1 2 ? 2.166 7.033 -19.444 1.00 0.00 2 SER A O 11
ATOM 16099 N N . SER A 1 3 ? 2.905 7.802 -17.450 1.00 0.00 3 SER A N 11
ATOM 16100 C CA . SER A 1 3 ? 1.707 8.580 -17.181 1.00 0.00 3 SER A CA 11
ATOM 16101 C C . SER A 1 3 ? 2.079 10.044 -16.935 1.00 0.00 3 SER A C 11
ATOM 16102 O O . SER A 1 3 ? 1.613 10.934 -17.644 1.00 0.00 3 SER A O 11
ATOM 16110 N N . GLY A 1 4 ? 2.915 10.247 -15.927 1.00 0.00 4 GLY A N 11
ATOM 16111 C CA . GLY A 1 4 ? 3.355 11.587 -15.578 1.00 0.00 4 GLY A CA 11
ATOM 16112 C C . GLY A 1 4 ? 3.765 11.664 -14.106 1.00 0.00 4 GLY A C 11
ATOM 16113 O O . GLY A 1 4 ? 3.954 10.637 -13.456 1.00 0.00 4 GLY A O 11
ATOM 16117 N N . SER A 1 5 ? 3.889 12.892 -13.623 1.00 0.00 5 SER A N 11
ATOM 16118 C CA . SER A 1 5 ? 4.273 13.116 -12.240 1.00 0.00 5 SER A CA 11
ATOM 16119 C C . SER A 1 5 ? 4.292 14.616 -11.938 1.00 0.00 5 SER A C 11
ATOM 16120 O O . SER A 1 5 ? 4.280 15.437 -12.854 1.00 0.00 5 SER A O 11
ATOM 16128 N N . SER A 1 6 ? 4.320 14.928 -10.651 1.00 0.00 6 SER A N 11
ATOM 16129 C CA . SER A 1 6 ? 4.341 16.315 -10.218 1.00 0.00 6 SER A CA 11
ATOM 16130 C C . SER A 1 6 ? 5.406 16.510 -9.137 1.00 0.00 6 SER A C 11
ATOM 16131 O O . SER A 1 6 ? 6.336 17.295 -9.312 1.00 0.00 6 SER A O 11
ATOM 16139 N N . GLY A 1 7 ? 5.235 15.781 -8.044 1.00 0.00 7 GLY A N 11
ATOM 16140 C CA . GLY A 1 7 ? 6.170 15.864 -6.935 1.00 0.00 7 GLY A CA 11
ATOM 16141 C C . GLY A 1 7 ? 5.569 16.650 -5.768 1.00 0.00 7 GLY A C 11
ATOM 16142 O O . GLY A 1 7 ? 4.657 17.453 -5.960 1.00 0.00 7 GLY A O 11
ATOM 16146 N N . LYS A 1 8 ? 6.104 16.391 -4.584 1.00 0.00 8 LYS A N 11
ATOM 16147 C CA . LYS A 1 8 ? 5.631 17.064 -3.386 1.00 0.00 8 LYS A CA 11
ATOM 16148 C C . LYS A 1 8 ? 6.678 16.921 -2.279 1.00 0.00 8 LYS A C 11
ATOM 16149 O O . LYS A 1 8 ? 7.562 16.069 -2.362 1.00 0.00 8 LYS A O 11
ATOM 16168 N N . ARG A 1 9 ? 6.544 17.767 -1.269 1.00 0.00 9 ARG A N 11
ATOM 16169 C CA . ARG A 1 9 ? 7.468 17.746 -0.147 1.00 0.00 9 ARG A CA 11
ATOM 16170 C C . ARG A 1 9 ? 6.741 18.120 1.146 1.00 0.00 9 ARG A C 11
ATOM 16171 O O . ARG A 1 9 ? 5.941 19.054 1.165 1.00 0.00 9 ARG A O 11
ATOM 16192 N N . PHE A 1 10 ? 7.044 17.371 2.196 1.00 0.00 10 PHE A N 11
ATOM 16193 C CA . PHE A 1 10 ? 6.430 17.612 3.490 1.00 0.00 10 PHE A CA 11
ATOM 16194 C C . PHE A 1 10 ? 4.914 17.413 3.423 1.00 0.00 10 PHE A C 11
ATOM 16195 O O . PHE A 1 10 ? 4.341 17.345 2.337 1.00 0.00 10 PHE A O 11
ATOM 16212 N N . GLU A 1 11 ? 4.309 17.324 4.598 1.00 0.00 11 GLU A N 11
ATOM 16213 C CA . GLU A 1 11 ? 2.871 17.135 4.687 1.00 0.00 11 GLU A CA 11
ATOM 16214 C C . GLU A 1 11 ? 2.452 15.883 3.913 1.00 0.00 11 GLU A C 11
ATOM 16215 O O . GLU A 1 11 ? 3.209 15.378 3.085 1.00 0.00 11 GLU A O 11
ATOM 16227 N N . PHE A 1 12 ? 1.247 15.418 4.209 1.00 0.00 12 PHE A N 11
ATOM 16228 C CA . PHE A 1 12 ? 0.719 14.235 3.551 1.00 0.00 12 PHE A CA 11
ATOM 16229 C C . PHE A 1 12 ? 0.804 14.370 2.030 1.00 0.00 12 PHE A C 11
ATOM 16230 O O . PHE A 1 12 ? 0.950 15.474 1.508 1.00 0.00 12 PHE A O 11
ATOM 16247 N N . VAL A 1 13 ? 0.709 13.230 1.360 1.00 0.00 13 VAL A N 11
ATOM 16248 C CA . VAL A 1 13 ? 0.774 13.207 -0.091 1.00 0.00 13 VAL A CA 11
ATOM 16249 C C . VAL A 1 13 ? -0.644 13.121 -0.659 1.00 0.00 13 VAL A C 11
ATOM 16250 O O . VAL A 1 13 ? -1.072 12.061 -1.112 1.00 0.00 13 VAL A O 11
ATOM 16263 N N . GLY A 1 14 ? -1.334 14.252 -0.616 1.00 0.00 14 GLY A N 11
ATOM 16264 C CA . GLY A 1 14 ? -2.695 14.318 -1.121 1.00 0.00 14 GLY A CA 11
ATOM 16265 C C . GLY A 1 14 ? -3.704 13.983 -0.021 1.00 0.00 14 GLY A C 11
ATOM 16266 O O . GLY A 1 14 ? -4.149 14.868 0.708 1.00 0.00 14 GLY A O 11
ATOM 16270 N N . TRP A 1 15 ? -4.036 12.703 0.064 1.00 0.00 15 TRP A N 11
ATOM 16271 C CA . TRP A 1 15 ? -4.985 12.241 1.063 1.00 0.00 15 TRP A CA 11
ATOM 16272 C C . TRP A 1 15 ? -4.259 11.261 1.987 1.00 0.00 15 TRP A C 11
ATOM 16273 O O . TRP A 1 15 ? -4.404 11.328 3.206 1.00 0.00 15 TRP A O 11
ATOM 16294 N N . GLY A 1 16 ? -3.494 10.372 1.370 1.00 0.00 16 GLY A N 11
ATOM 16295 C CA . GLY A 1 16 ? -2.746 9.379 2.121 1.00 0.00 16 GLY A CA 11
ATOM 16296 C C . GLY A 1 16 ? -1.243 9.660 2.055 1.00 0.00 16 GLY A C 11
ATOM 16297 O O . GLY A 1 16 ? -0.759 10.245 1.088 1.00 0.00 16 GLY A O 11
ATOM 16301 N N . SER A 1 17 ? -0.547 9.229 3.097 1.00 0.00 17 SER A N 11
ATOM 16302 C CA . SER A 1 17 ? 0.891 9.427 3.170 1.00 0.00 17 SER A CA 11
ATOM 16303 C C . SER A 1 17 ? 1.572 8.757 1.975 1.00 0.00 17 SER A C 11
ATOM 16304 O O . SER A 1 17 ? 1.043 7.802 1.409 1.00 0.00 17 SER A O 11
ATOM 16312 N N . ARG A 1 18 ? 2.737 9.284 1.627 1.00 0.00 18 ARG A N 11
ATOM 16313 C CA . ARG A 1 18 ? 3.496 8.749 0.509 1.00 0.00 18 ARG A CA 11
ATOM 16314 C C . ARG A 1 18 ? 3.658 7.235 0.654 1.00 0.00 18 ARG A C 11
ATOM 16315 O O . ARG A 1 18 ? 3.480 6.493 -0.311 1.00 0.00 18 ARG A O 11
ATOM 16336 N N . GLN A 1 19 ? 3.994 6.821 1.867 1.00 0.00 19 GLN A N 11
ATOM 16337 C CA . GLN A 1 19 ? 4.182 5.409 2.151 1.00 0.00 19 GLN A CA 11
ATOM 16338 C C . GLN A 1 19 ? 3.058 4.586 1.517 1.00 0.00 19 GLN A C 11
ATOM 16339 O O . GLN A 1 19 ? 3.308 3.751 0.649 1.00 0.00 19 GLN A O 11
ATOM 16353 N N . LEU A 1 20 ? 1.843 4.850 1.976 1.00 0.00 20 LEU A N 11
ATOM 16354 C CA . LEU A 1 20 ? 0.680 4.145 1.465 1.00 0.00 20 LEU A CA 11
ATOM 16355 C C . LEU A 1 20 ? 0.525 4.441 -0.028 1.00 0.00 20 LEU A C 11
ATOM 16356 O O . LEU A 1 20 ? 0.420 3.521 -0.839 1.00 0.00 20 LEU A O 11
ATOM 16372 N N . ILE A 1 21 ? 0.516 5.727 -0.347 1.00 0.00 21 ILE A N 11
ATOM 16373 C CA . ILE A 1 21 ? 0.376 6.155 -1.728 1.00 0.00 21 ILE A CA 11
ATOM 16374 C C . ILE A 1 21 ? 1.295 5.311 -2.615 1.00 0.00 21 ILE A C 11
ATOM 16375 O O . ILE A 1 21 ? 0.822 4.504 -3.413 1.00 0.00 21 ILE A O 11
ATOM 16391 N N . GLU A 1 22 ? 2.591 5.528 -2.444 1.00 0.00 22 GLU A N 11
ATOM 16392 C CA . GLU A 1 22 ? 3.580 4.798 -3.219 1.00 0.00 22 GLU A CA 11
ATOM 16393 C C . GLU A 1 22 ? 3.151 3.339 -3.387 1.00 0.00 22 GLU A C 11
ATOM 16394 O O . GLU A 1 22 ? 2.952 2.872 -4.507 1.00 0.00 22 GLU A O 11
ATOM 16406 N N . PHE A 1 23 ? 3.021 2.660 -2.257 1.00 0.00 23 PHE A N 11
ATOM 16407 C CA . PHE A 1 23 ? 2.619 1.263 -2.265 1.00 0.00 23 PHE A CA 11
ATOM 16408 C C . PHE A 1 23 ? 1.422 1.042 -3.192 1.00 0.00 23 PHE A C 11
ATOM 16409 O O . PHE A 1 23 ? 1.365 0.047 -3.912 1.00 0.00 23 PHE A O 11
ATOM 16426 N N . LEU A 1 24 ? 0.494 1.987 -3.143 1.00 0.00 24 LEU A N 11
ATOM 16427 C CA . LEU A 1 24 ? -0.698 1.909 -3.969 1.00 0.00 24 LEU A CA 11
ATOM 16428 C C . LEU A 1 24 ? -0.332 2.234 -5.419 1.00 0.00 24 LEU A C 11
ATOM 16429 O O . LEU A 1 24 ? -0.852 1.617 -6.348 1.00 0.00 24 LEU A O 11
ATOM 16445 N N . HIS A 1 25 ? 0.561 3.202 -5.567 1.00 0.00 25 HIS A N 11
ATOM 16446 C CA . HIS A 1 25 ? 1.003 3.616 -6.888 1.00 0.00 25 HIS A CA 11
ATOM 16447 C C . HIS A 1 25 ? 1.668 2.437 -7.600 1.00 0.00 25 HIS A C 11
ATOM 16448 O O . HIS A 1 25 ? 1.345 2.139 -8.749 1.00 0.00 25 HIS A O 11
ATOM 16462 N N . SER A 1 26 ? 2.584 1.798 -6.888 1.00 0.00 26 SER A N 11
ATOM 16463 C CA . SER A 1 26 ? 3.297 0.657 -7.437 1.00 0.00 26 SER A CA 11
ATOM 16464 C C . SER A 1 26 ? 2.303 -0.408 -7.903 1.00 0.00 26 SER A C 11
ATOM 16465 O O . SER A 1 26 ? 2.222 -0.709 -9.093 1.00 0.00 26 SER A O 11
ATOM 16473 N N . LEU A 1 27 ? 1.570 -0.948 -6.941 1.00 0.00 27 LEU A N 11
ATOM 16474 C CA . LEU A 1 27 ? 0.583 -1.973 -7.237 1.00 0.00 27 LEU A CA 11
ATOM 16475 C C . LEU A 1 27 ? -0.190 -1.581 -8.498 1.00 0.00 27 LEU A C 11
ATOM 16476 O O . LEU A 1 27 ? -0.675 -2.445 -9.227 1.00 0.00 27 LEU A O 11
ATOM 16492 N N . GLY A 1 28 ? -0.281 -0.277 -8.716 1.00 0.00 28 GLY A N 11
ATOM 16493 C CA . GLY A 1 28 ? -0.987 0.240 -9.876 1.00 0.00 28 GLY A CA 11
ATOM 16494 C C . GLY A 1 28 ? -2.434 0.592 -9.525 1.00 0.00 28 GLY A C 11
ATOM 16495 O O . GLY A 1 28 ? -3.288 0.677 -10.407 1.00 0.00 28 GLY A O 11
ATOM 16499 N N . LYS A 1 29 ? -2.666 0.787 -8.235 1.00 0.00 29 LYS A N 11
ATOM 16500 C CA . LYS A 1 29 ? -3.995 1.128 -7.757 1.00 0.00 29 LYS A CA 11
ATOM 16501 C C . LYS A 1 29 ? -4.453 2.429 -8.420 1.00 0.00 29 LYS A C 11
ATOM 16502 O O . LYS A 1 29 ? -3.765 2.963 -9.289 1.00 0.00 29 LYS A O 11
ATOM 16521 N N . ASP A 1 30 ? -5.611 2.901 -7.984 1.00 0.00 30 ASP A N 11
ATOM 16522 C CA . ASP A 1 30 ? -6.169 4.130 -8.524 1.00 0.00 30 ASP A CA 11
ATOM 16523 C C . ASP A 1 30 ? -6.221 5.189 -7.422 1.00 0.00 30 ASP A C 11
ATOM 16524 O O . ASP A 1 30 ? -7.153 5.211 -6.620 1.00 0.00 30 ASP A O 11
ATOM 16533 N N . THR A 1 31 ? -5.207 6.043 -7.418 1.00 0.00 31 THR A N 11
ATOM 16534 C CA . THR A 1 31 ? -5.125 7.102 -6.428 1.00 0.00 31 THR A CA 11
ATOM 16535 C C . THR A 1 31 ? -5.433 8.457 -7.069 1.00 0.00 31 THR A C 11
ATOM 16536 O O . THR A 1 31 ? -4.521 9.220 -7.385 1.00 0.00 31 THR A O 11
ATOM 16547 N N . SER A 1 32 ? -6.721 8.714 -7.243 1.00 0.00 32 SER A N 11
ATOM 16548 C CA . SER A 1 32 ? -7.161 9.963 -7.841 1.00 0.00 32 SER A CA 11
ATOM 16549 C C . SER A 1 32 ? -7.051 11.099 -6.821 1.00 0.00 32 SER A C 11
ATOM 16550 O O . SER A 1 32 ? -6.017 11.760 -6.733 1.00 0.00 32 SER A O 11
ATOM 16558 N N . GLU A 1 33 ? -8.130 11.291 -6.078 1.00 0.00 33 GLU A N 11
ATOM 16559 C CA . GLU A 1 33 ? -8.168 12.335 -5.068 1.00 0.00 33 GLU A CA 11
ATOM 16560 C C . GLU A 1 33 ? -8.345 11.722 -3.677 1.00 0.00 33 GLU A C 11
ATOM 16561 O O . GLU A 1 33 ? -8.260 12.424 -2.671 1.00 0.00 33 GLU A O 11
ATOM 16573 N N . MET A 1 34 ? -8.589 10.420 -3.666 1.00 0.00 34 MET A N 11
ATOM 16574 C CA . MET A 1 34 ? -8.779 9.705 -2.415 1.00 0.00 34 MET A CA 11
ATOM 16575 C C . MET A 1 34 ? -9.078 8.226 -2.669 1.00 0.00 34 MET A C 11
ATOM 16576 O O . MET A 1 34 ? -9.371 7.833 -3.797 1.00 0.00 34 MET A O 11
ATOM 16590 N N . ILE A 1 35 ? -8.994 7.447 -1.601 1.00 0.00 35 ILE A N 11
ATOM 16591 C CA . ILE A 1 35 ? -9.252 6.020 -1.694 1.00 0.00 35 ILE A CA 11
ATOM 16592 C C . ILE A 1 35 ? -9.907 5.539 -0.397 1.00 0.00 35 ILE A C 11
ATOM 16593 O O . ILE A 1 35 ? -9.784 6.186 0.642 1.00 0.00 35 ILE A O 11
ATOM 16609 N N . SER A 1 36 ? -10.590 4.409 -0.501 1.00 0.00 36 SER A N 11
ATOM 16610 C CA . SER A 1 36 ? -11.265 3.834 0.650 1.00 0.00 36 SER A CA 11
ATOM 16611 C C . SER A 1 36 ? -10.301 2.937 1.428 1.00 0.00 36 SER A C 11
ATOM 16612 O O . SER A 1 36 ? -9.710 2.018 0.864 1.00 0.00 36 SER A O 11
ATOM 16620 N N . ARG A 1 37 ? -10.171 3.235 2.713 1.00 0.00 37 ARG A N 11
ATOM 16621 C CA . ARG A 1 37 ? -9.289 2.467 3.574 1.00 0.00 37 ARG A CA 11
ATOM 16622 C C . ARG A 1 37 ? -9.592 0.973 3.448 1.00 0.00 37 ARG A C 11
ATOM 16623 O O . ARG A 1 37 ? -8.740 0.136 3.741 1.00 0.00 37 ARG A O 11
ATOM 16644 N N . TYR A 1 38 ? -10.809 0.684 3.012 1.00 0.00 38 TYR A N 11
ATOM 16645 C CA . TYR A 1 38 ? -11.236 -0.695 2.844 1.00 0.00 38 TYR A CA 11
ATOM 16646 C C . TYR A 1 38 ? -10.697 -1.280 1.537 1.00 0.00 38 TYR A C 11
ATOM 16647 O O . TYR A 1 38 ? -10.296 -2.442 1.492 1.00 0.00 38 TYR A O 11
ATOM 16665 N N . ASP A 1 39 ? -10.705 -0.448 0.506 1.00 0.00 39 ASP A N 11
ATOM 16666 C CA . ASP A 1 39 ? -10.222 -0.869 -0.799 1.00 0.00 39 ASP A CA 11
ATOM 16667 C C . ASP A 1 39 ? -8.728 -1.184 -0.707 1.00 0.00 39 ASP A C 11
ATOM 16668 O O . ASP A 1 39 ? -8.257 -2.152 -1.302 1.00 0.00 39 ASP A O 11
ATOM 16677 N N . VAL A 1 40 ? -8.024 -0.349 0.043 1.00 0.00 40 VAL A N 11
ATOM 16678 C CA . VAL A 1 40 ? -6.593 -0.526 0.220 1.00 0.00 40 VAL A CA 11
ATOM 16679 C C . VAL A 1 40 ? -6.335 -1.832 0.975 1.00 0.00 40 VAL A C 11
ATOM 16680 O O . VAL A 1 40 ? -5.661 -2.725 0.465 1.00 0.00 40 VAL A O 11
ATOM 16693 N N . SER A 1 41 ? -6.885 -1.900 2.178 1.00 0.00 41 SER A N 11
ATOM 16694 C CA . SER A 1 41 ? -6.723 -3.082 3.009 1.00 0.00 41 SER A CA 11
ATOM 16695 C C . SER A 1 41 ? -6.913 -4.344 2.166 1.00 0.00 41 SER A C 11
ATOM 16696 O O . SER A 1 41 ? -5.999 -5.159 2.046 1.00 0.00 41 SER A O 11
ATOM 16704 N N . ASP A 1 42 ? -8.106 -4.467 1.602 1.00 0.00 42 ASP A N 11
ATOM 16705 C CA . ASP A 1 42 ? -8.427 -5.617 0.774 1.00 0.00 42 ASP A CA 11
ATOM 16706 C C . ASP A 1 42 ? -7.281 -5.869 -0.208 1.00 0.00 42 ASP A C 11
ATOM 16707 O O . ASP A 1 42 ? -6.790 -6.991 -0.319 1.00 0.00 42 ASP A O 11
ATOM 16716 N N . THR A 1 43 ? -6.888 -4.807 -0.895 1.00 0.00 43 THR A N 11
ATOM 16717 C CA . THR A 1 43 ? -5.809 -4.899 -1.863 1.00 0.00 43 THR A CA 11
ATOM 16718 C C . THR A 1 43 ? -4.543 -5.446 -1.201 1.00 0.00 43 THR A C 11
ATOM 16719 O O . THR A 1 43 ? -3.795 -6.205 -1.815 1.00 0.00 43 THR A O 11
ATOM 16730 N N . ILE A 1 44 ? -4.343 -5.040 0.044 1.00 0.00 44 ILE A N 11
ATOM 16731 C CA . ILE A 1 44 ? -3.181 -5.480 0.797 1.00 0.00 44 ILE A CA 11
ATOM 16732 C C . ILE A 1 44 ? -3.311 -6.974 1.101 1.00 0.00 44 ILE A C 11
ATOM 16733 O O . ILE A 1 44 ? -2.375 -7.741 0.876 1.00 0.00 44 ILE A O 11
ATOM 16749 N N . ALA A 1 45 ? -4.479 -7.343 1.606 1.00 0.00 45 ALA A N 11
ATOM 16750 C CA . ALA A 1 45 ? -4.743 -8.732 1.943 1.00 0.00 45 ALA A CA 11
ATOM 16751 C C . ALA A 1 45 ? -4.496 -9.606 0.712 1.00 0.00 45 ALA A C 11
ATOM 16752 O O . ALA A 1 45 ? -3.983 -10.718 0.829 1.00 0.00 45 ALA A O 11
ATOM 16759 N N . LYS A 1 46 ? -4.872 -9.071 -0.440 1.00 0.00 46 LYS A N 11
ATOM 16760 C CA . LYS A 1 46 ? -4.697 -9.789 -1.691 1.00 0.00 46 LYS A CA 11
ATOM 16761 C C . LYS A 1 46 ? -3.210 -9.830 -2.048 1.00 0.00 46 LYS A C 11
ATOM 16762 O O . LYS A 1 46 ? -2.665 -10.895 -2.332 1.00 0.00 46 LYS A O 11
ATOM 16781 N N . TYR A 1 47 ? -2.595 -8.656 -2.021 1.00 0.00 47 TYR A N 11
ATOM 16782 C CA . TYR A 1 47 ? -1.182 -8.544 -2.337 1.00 0.00 47 TYR A CA 11
ATOM 16783 C C . TYR A 1 47 ? -0.347 -9.476 -1.456 1.00 0.00 47 TYR A C 11
ATOM 16784 O O . TYR A 1 47 ? 0.513 -10.202 -1.954 1.00 0.00 47 TYR A O 11
ATOM 16802 N N . ILE A 1 48 ? -0.630 -9.427 -0.163 1.00 0.00 48 ILE A N 11
ATOM 16803 C CA . ILE A 1 48 ? 0.084 -10.258 0.792 1.00 0.00 48 ILE A CA 11
ATOM 16804 C C . ILE A 1 48 ? 0.109 -11.701 0.286 1.00 0.00 48 ILE A C 11
ATOM 16805 O O . ILE A 1 48 ? 1.179 -12.281 0.105 1.00 0.00 48 ILE A O 11
ATOM 16821 N N . SER A 1 49 ? -1.082 -12.241 0.072 1.00 0.00 49 SER A N 11
ATOM 16822 C CA . SER A 1 49 ? -1.210 -13.606 -0.409 1.00 0.00 49 SER A CA 11
ATOM 16823 C C . SER A 1 49 ? -0.616 -13.723 -1.814 1.00 0.00 49 SER A C 11
ATOM 16824 O O . SER A 1 49 ? -0.003 -14.735 -2.149 1.00 0.00 49 SER A O 11
ATOM 16832 N N . LYS A 1 50 ? -0.818 -12.674 -2.597 1.00 0.00 50 LYS A N 11
ATOM 16833 C CA . LYS A 1 50 ? -0.310 -12.647 -3.958 1.00 0.00 50 LYS A CA 11
ATOM 16834 C C . LYS A 1 50 ? 1.201 -12.886 -3.938 1.00 0.00 50 LYS A C 11
ATOM 16835 O O . LYS A 1 50 ? 1.700 -13.784 -4.615 1.00 0.00 50 LYS A O 11
ATOM 16854 N N . GLU A 1 51 ? 1.887 -12.066 -3.155 1.00 0.00 51 GLU A N 11
ATOM 16855 C CA . GLU A 1 51 ? 3.331 -12.177 -3.038 1.00 0.00 51 GLU A CA 11
ATOM 16856 C C . GLU A 1 51 ? 3.702 -13.357 -2.137 1.00 0.00 51 GLU A C 11
ATOM 16857 O O . GLU A 1 51 ? 4.802 -13.897 -2.237 1.00 0.00 51 GLU A O 11
ATOM 16869 N N . GLY A 1 52 ? 2.762 -13.721 -1.277 1.00 0.00 52 GLY A N 11
ATOM 16870 C CA . GLY A 1 52 ? 2.976 -14.827 -0.359 1.00 0.00 52 GLY A CA 11
ATOM 16871 C C . GLY A 1 52 ? 3.575 -14.335 0.961 1.00 0.00 52 GLY A C 11
ATOM 16872 O O . GLY A 1 52 ? 4.357 -15.043 1.593 1.00 0.00 52 GLY A O 11
ATOM 16876 N N . LEU A 1 53 ? 3.185 -13.126 1.337 1.00 0.00 53 LEU A N 11
ATOM 16877 C CA . LEU A 1 53 ? 3.673 -12.532 2.569 1.00 0.00 53 LEU A CA 11
ATOM 16878 C C . LEU A 1 53 ? 3.030 -13.242 3.762 1.00 0.00 53 LEU A C 11
ATOM 16879 O O . LEU A 1 53 ? 3.500 -13.116 4.892 1.00 0.00 53 LEU A O 11
ATOM 16895 N N . LEU A 1 54 ? 1.963 -13.972 3.471 1.00 0.00 54 LEU A N 11
ATOM 16896 C CA . LEU A 1 54 ? 1.250 -14.702 4.506 1.00 0.00 54 LEU A CA 11
ATOM 16897 C C . LEU A 1 54 ? 2.253 -15.486 5.354 1.00 0.00 54 LEU A C 11
ATOM 16898 O O . LEU A 1 54 ? 3.407 -15.652 4.961 1.00 0.00 54 LEU A O 11
ATOM 16914 N N . ASP A 1 55 ? 1.777 -15.948 6.501 1.00 0.00 55 ASP A N 11
ATOM 16915 C CA . ASP A 1 55 ? 2.618 -16.711 7.407 1.00 0.00 55 ASP A CA 11
ATOM 16916 C C . ASP A 1 55 ? 2.080 -18.139 7.514 1.00 0.00 55 ASP A C 11
ATOM 16917 O O . ASP A 1 55 ? 0.869 -18.354 7.489 1.00 0.00 55 ASP A O 11
ATOM 16926 N N . PRO A 1 56 ? 3.031 -19.104 7.633 1.00 0.00 56 PRO A N 11
ATOM 16927 C CA . PRO A 1 56 ? 2.666 -20.506 7.743 1.00 0.00 56 PRO A CA 11
ATOM 16928 C C . PRO A 1 56 ? 2.121 -20.822 9.137 1.00 0.00 56 PRO A C 11
ATOM 16929 O O . PRO A 1 56 ? 1.099 -21.494 9.271 1.00 0.00 56 PRO A O 11
ATOM 16940 N N . SER A 1 57 ? 2.827 -20.323 10.141 1.00 0.00 57 SER A N 11
ATOM 16941 C CA . SER A 1 57 ? 2.427 -20.545 11.520 1.00 0.00 57 SER A CA 11
ATOM 16942 C C . SER A 1 57 ? 0.989 -20.065 11.732 1.00 0.00 57 SER A C 11
ATOM 16943 O O . SER A 1 57 ? 0.288 -20.563 12.611 1.00 0.00 57 SER A O 11
ATOM 16951 N N . ASN A 1 58 ? 0.594 -19.104 10.910 1.00 0.00 58 ASN A N 11
ATOM 16952 C CA . ASN A 1 58 ? -0.748 -18.551 10.996 1.00 0.00 58 ASN A CA 11
ATOM 16953 C C . ASN A 1 58 ? -0.988 -17.620 9.806 1.00 0.00 58 ASN A C 11
ATOM 16954 O O . ASN A 1 58 ? -0.498 -16.492 9.788 1.00 0.00 58 ASN A O 11
ATOM 16965 N N . LYS A 1 59 ? -1.742 -18.126 8.842 1.00 0.00 59 LYS A N 11
ATOM 16966 C CA . LYS A 1 59 ? -2.053 -17.354 7.651 1.00 0.00 59 LYS A CA 11
ATOM 16967 C C . LYS A 1 59 ? -2.844 -16.106 8.050 1.00 0.00 59 LYS A C 11
ATOM 16968 O O . LYS A 1 59 ? -2.883 -15.128 7.306 1.00 0.00 59 LYS A O 11
ATOM 16987 N N . LYS A 1 60 ? -3.453 -16.181 9.224 1.00 0.00 60 LYS A N 11
ATOM 16988 C CA . LYS A 1 60 ? -4.240 -15.070 9.731 1.00 0.00 60 LYS A CA 11
ATOM 16989 C C . LYS A 1 60 ? -3.336 -13.848 9.906 1.00 0.00 60 LYS A C 11
ATOM 16990 O O . LYS A 1 60 ? -3.812 -12.714 9.914 1.00 0.00 60 LYS A O 11
ATOM 17009 N N . LYS A 1 61 ? -2.046 -14.121 10.043 1.00 0.00 61 LYS A N 11
ATOM 17010 C CA . LYS A 1 61 ? -1.071 -13.058 10.217 1.00 0.00 61 LYS A CA 11
ATOM 17011 C C . LYS A 1 61 ? -0.453 -12.711 8.861 1.00 0.00 61 LYS A C 11
ATOM 17012 O O . LYS A 1 61 ? -0.879 -13.229 7.830 1.00 0.00 61 LYS A O 11
ATOM 17031 N N . VAL A 1 62 ? 0.540 -11.835 8.906 1.00 0.00 62 VAL A N 11
ATOM 17032 C CA . VAL A 1 62 ? 1.220 -11.412 7.694 1.00 0.00 62 VAL A CA 11
ATOM 17033 C C . VAL A 1 62 ? 2.705 -11.201 7.994 1.00 0.00 62 VAL A C 11
ATOM 17034 O O . VAL A 1 62 ? 3.063 -10.727 9.072 1.00 0.00 62 VAL A O 11
ATOM 17047 N N . VAL A 1 63 ? 3.530 -11.563 7.023 1.00 0.00 63 VAL A N 11
ATOM 17048 C CA . VAL A 1 63 ? 4.969 -11.419 7.170 1.00 0.00 63 VAL A CA 11
ATOM 17049 C C . VAL A 1 63 ? 5.480 -10.391 6.159 1.00 0.00 63 VAL A C 11
ATOM 17050 O O . VAL A 1 63 ? 5.782 -10.735 5.018 1.00 0.00 63 VAL A O 11
ATOM 17063 N N . CYS A 1 64 ? 5.562 -9.150 6.616 1.00 0.00 64 CYS A N 11
ATOM 17064 C CA . CYS A 1 64 ? 6.032 -8.069 5.766 1.00 0.00 64 CYS A CA 11
ATOM 17065 C C . CYS A 1 64 ? 7.336 -8.514 5.100 1.00 0.00 64 CYS A C 11
ATOM 17066 O O . CYS A 1 64 ? 8.116 -9.259 5.691 1.00 0.00 64 CYS A O 11
ATOM 17074 N N . ASP A 1 65 ? 7.532 -8.038 3.879 1.00 0.00 65 ASP A N 11
ATOM 17075 C CA . ASP A 1 65 ? 8.728 -8.377 3.127 1.00 0.00 65 ASP A CA 11
ATOM 17076 C C . ASP A 1 65 ? 9.558 -7.112 2.900 1.00 0.00 65 ASP A C 11
ATOM 17077 O O . ASP A 1 65 ? 10.745 -7.077 3.221 1.00 0.00 65 ASP A O 11
ATOM 17086 N N . LYS A 1 66 ? 8.901 -6.103 2.346 1.00 0.00 66 LYS A N 11
ATOM 17087 C CA . LYS A 1 66 ? 9.563 -4.839 2.072 1.00 0.00 66 LYS A CA 11
ATOM 17088 C C . LYS A 1 66 ? 8.509 -3.747 1.882 1.00 0.00 66 LYS A C 11
ATOM 17089 O O . LYS A 1 66 ? 8.482 -2.768 2.626 1.00 0.00 66 LYS A O 11
ATOM 17108 N N . ARG A 1 67 ? 7.665 -3.951 0.880 1.00 0.00 67 ARG A N 11
ATOM 17109 C CA . ARG A 1 67 ? 6.612 -2.995 0.583 1.00 0.00 67 ARG A CA 11
ATOM 17110 C C . ARG A 1 67 ? 5.851 -2.629 1.859 1.00 0.00 67 ARG A C 11
ATOM 17111 O O . ARG A 1 67 ? 5.664 -1.451 2.158 1.00 0.00 67 ARG A O 11
ATOM 17132 N N . LEU A 1 68 ? 5.433 -3.661 2.577 1.00 0.00 68 LEU A N 11
ATOM 17133 C CA . LEU A 1 68 ? 4.697 -3.463 3.814 1.00 0.00 68 LEU A CA 11
ATOM 17134 C C . LEU A 1 68 ? 5.604 -2.777 4.838 1.00 0.00 68 LEU A C 11
ATOM 17135 O O . LEU A 1 68 ? 5.160 -1.902 5.579 1.00 0.00 68 LEU A O 11
ATOM 17151 N N . VAL A 1 69 ? 6.860 -3.201 4.846 1.00 0.00 69 VAL A N 11
ATOM 17152 C CA . VAL A 1 69 ? 7.833 -2.639 5.767 1.00 0.00 69 VAL A CA 11
ATOM 17153 C C . VAL A 1 69 ? 7.986 -1.142 5.489 1.00 0.00 69 VAL A C 11
ATOM 17154 O O . VAL A 1 69 ? 7.817 -0.320 6.388 1.00 0.00 69 VAL A O 11
ATOM 17167 N N . LEU A 1 70 ? 8.305 -0.834 4.240 1.00 0.00 70 LEU A N 11
ATOM 17168 C CA . LEU A 1 70 ? 8.483 0.549 3.833 1.00 0.00 70 LEU A CA 11
ATOM 17169 C C . LEU A 1 70 ? 7.192 1.325 4.102 1.00 0.00 70 LEU A C 11
ATOM 17170 O O . LEU A 1 70 ? 7.200 2.555 4.142 1.00 0.00 70 LEU A O 11
ATOM 17186 N N . LEU A 1 71 ? 6.114 0.576 4.279 1.00 0.00 71 LEU A N 11
ATOM 17187 C CA . LEU A 1 71 ? 4.818 1.178 4.543 1.00 0.00 71 LEU A CA 11
ATOM 17188 C C . LEU A 1 71 ? 4.660 1.397 6.049 1.00 0.00 71 LEU A C 11
ATOM 17189 O O . LEU A 1 71 ? 4.606 2.536 6.512 1.00 0.00 71 LEU A O 11
ATOM 17205 N N . PHE A 1 72 ? 4.591 0.289 6.772 1.00 0.00 72 PHE A N 11
ATOM 17206 C CA . PHE A 1 72 ? 4.440 0.346 8.216 1.00 0.00 72 PHE A CA 11
ATOM 17207 C C . PHE A 1 72 ? 5.803 0.394 8.908 1.00 0.00 72 PHE A C 11
ATOM 17208 O O . PHE A 1 72 ? 6.065 1.289 9.710 1.00 0.00 72 PHE A O 11
ATOM 17225 N N . GLY A 1 73 ? 6.636 -0.581 8.573 1.00 0.00 73 GLY A N 11
ATOM 17226 C CA . GLY A 1 73 ? 7.966 -0.662 9.152 1.00 0.00 73 GLY A CA 11
ATOM 17227 C C . GLY A 1 73 ? 8.088 -1.873 10.079 1.00 0.00 73 GLY A C 11
ATOM 17228 O O . GLY A 1 73 ? 9.134 -2.090 10.688 1.00 0.00 73 GLY A O 11
ATOM 17232 N N . THR A 1 74 ? 7.003 -2.629 10.158 1.00 0.00 74 THR A N 11
ATOM 17233 C CA . THR A 1 74 ? 6.975 -3.812 11.001 1.00 0.00 74 THR A CA 11
ATOM 17234 C C . THR A 1 74 ? 7.275 -5.063 10.173 1.00 0.00 74 THR A C 11
ATOM 17235 O O . THR A 1 74 ? 7.149 -5.048 8.950 1.00 0.00 74 THR A O 11
ATOM 17246 N N . ARG A 1 75 ? 7.668 -6.117 10.874 1.00 0.00 75 ARG A N 11
ATOM 17247 C CA . ARG A 1 75 ? 7.988 -7.374 10.220 1.00 0.00 75 ARG A CA 11
ATOM 17248 C C . ARG A 1 75 ? 6.717 -8.199 10.006 1.00 0.00 75 ARG A C 11
ATOM 17249 O O . ARG A 1 75 ? 6.486 -8.718 8.914 1.00 0.00 75 ARG A O 11
ATOM 17270 N N . THR A 1 76 ? 5.927 -8.295 11.065 1.00 0.00 76 THR A N 11
ATOM 17271 C CA . THR A 1 76 ? 4.686 -9.049 11.006 1.00 0.00 76 THR A CA 11
ATOM 17272 C C . THR A 1 76 ? 3.507 -8.167 11.424 1.00 0.00 76 THR A C 11
ATOM 17273 O O . THR A 1 76 ? 3.656 -7.281 12.264 1.00 0.00 76 THR A O 11
ATOM 17284 N N . ILE A 1 77 ? 2.361 -8.441 10.819 1.00 0.00 77 ILE A N 11
ATOM 17285 C CA . ILE A 1 77 ? 1.157 -7.685 11.117 1.00 0.00 77 ILE A CA 11
ATOM 17286 C C . ILE A 1 77 ? -0.067 -8.581 10.917 1.00 0.00 77 ILE A C 11
ATOM 17287 O O . ILE A 1 77 ? 0.057 -9.709 10.441 1.00 0.00 77 ILE A O 11
ATOM 17303 N N . PHE A 1 78 ? -1.220 -8.046 11.291 1.00 0.00 78 PHE A N 11
ATOM 17304 C CA . PHE A 1 78 ? -2.465 -8.784 11.159 1.00 0.00 78 PHE A CA 11
ATOM 17305 C C . PHE A 1 78 ? -3.238 -8.336 9.916 1.00 0.00 78 PHE A C 11
ATOM 17306 O O . PHE A 1 78 ? -3.677 -7.190 9.833 1.00 0.00 78 PHE A O 11
ATOM 17323 N N . ARG A 1 79 ? -3.380 -9.264 8.981 1.00 0.00 79 ARG A N 11
ATOM 17324 C CA . ARG A 1 79 ? -4.093 -8.980 7.747 1.00 0.00 79 ARG A CA 11
ATOM 17325 C C . ARG A 1 79 ? -5.311 -8.098 8.029 1.00 0.00 79 ARG A C 11
ATOM 17326 O O . ARG A 1 79 ? -5.719 -7.307 7.180 1.00 0.00 79 ARG A O 11
ATOM 17347 N N . MET A 1 80 ? -5.858 -8.264 9.224 1.00 0.00 80 MET A N 11
ATOM 17348 C CA . MET A 1 80 ? -7.022 -7.493 9.628 1.00 0.00 80 MET A CA 11
ATOM 17349 C C . MET A 1 80 ? -6.620 -6.083 10.064 1.00 0.00 80 MET A C 11
ATOM 17350 O O . MET A 1 80 ? -7.138 -5.097 9.541 1.00 0.00 80 MET A O 11
ATOM 17364 N N . LYS A 1 81 ? -5.702 -6.032 11.018 1.00 0.00 81 LYS A N 11
ATOM 17365 C CA . LYS A 1 81 ? -5.226 -4.758 11.530 1.00 0.00 81 LYS A CA 11
ATOM 17366 C C . LYS A 1 81 ? -4.788 -3.874 10.361 1.00 0.00 81 LYS A C 11
ATOM 17367 O O . LYS A 1 81 ? -4.768 -2.650 10.477 1.00 0.00 81 LYS A O 11
ATOM 17386 N N . VAL A 1 82 ? -4.449 -4.529 9.260 1.00 0.00 82 VAL A N 11
ATOM 17387 C CA . VAL A 1 82 ? -4.013 -3.818 8.070 1.00 0.00 82 VAL A CA 11
ATOM 17388 C C . VAL A 1 82 ? -4.862 -2.558 7.895 1.00 0.00 82 VAL A C 11
ATOM 17389 O O . VAL A 1 82 ? -4.331 -1.449 7.841 1.00 0.00 82 VAL A O 11
ATOM 17402 N N . TYR A 1 83 ? -6.168 -2.769 7.811 1.00 0.00 83 TYR A N 11
ATOM 17403 C CA . TYR A 1 83 ? -7.096 -1.664 7.642 1.00 0.00 83 TYR A CA 11
ATOM 17404 C C . TYR A 1 83 ? -6.771 -0.524 8.609 1.00 0.00 83 TYR A C 11
ATOM 17405 O O . TYR A 1 83 ? -6.578 0.616 8.189 1.00 0.00 83 TYR A O 11
ATOM 17423 N N . ASP A 1 84 ? -6.721 -0.870 9.887 1.00 0.00 84 ASP A N 11
ATOM 17424 C CA . ASP A 1 84 ? -6.423 0.110 10.917 1.00 0.00 84 ASP A CA 11
ATOM 17425 C C . ASP A 1 84 ? -5.004 0.643 10.713 1.00 0.00 84 ASP A C 11
ATOM 17426 O O . ASP A 1 84 ? -4.752 1.834 10.894 1.00 0.00 84 ASP A O 11
ATOM 17435 N N . LEU A 1 85 ? -4.114 -0.264 10.338 1.00 0.00 85 LEU A N 11
ATOM 17436 C CA . LEU A 1 85 ? -2.726 0.101 10.107 1.00 0.00 85 LEU A CA 11
ATOM 17437 C C . LEU A 1 85 ? -2.663 1.215 9.062 1.00 0.00 85 LEU A C 11
ATOM 17438 O O . LEU A 1 85 ? -1.650 1.903 8.942 1.00 0.00 85 LEU A O 11
ATOM 17454 N N . LEU A 1 86 ? -3.759 1.360 8.331 1.00 0.00 86 LEU A N 11
ATOM 17455 C CA . LEU A 1 86 ? -3.841 2.380 7.299 1.00 0.00 86 LEU A CA 11
ATOM 17456 C C . LEU A 1 86 ? -4.440 3.656 7.895 1.00 0.00 86 LEU A C 11
ATOM 17457 O O . LEU A 1 86 ? -5.084 4.431 7.191 1.00 0.00 86 LEU A O 11
ATOM 17473 N N . GLU A 1 87 ? -4.205 3.833 9.187 1.00 0.00 87 GLU A N 11
ATOM 17474 C CA . GLU A 1 87 ? -4.713 5.002 9.886 1.00 0.00 87 GLU A CA 11
ATOM 17475 C C . GLU A 1 87 ? -3.777 6.194 9.677 1.00 0.00 87 GLU A C 11
ATOM 17476 O O . GLU A 1 87 ? -4.195 7.236 9.175 1.00 0.00 87 GLU A O 11
ATOM 17488 N N . LYS A 1 88 ? -2.527 6.000 10.074 1.00 0.00 88 LYS A N 11
ATOM 17489 C CA . LYS A 1 88 ? -1.528 7.047 9.936 1.00 0.00 88 LYS A CA 11
ATOM 17490 C C . LYS A 1 88 ? -1.320 7.355 8.452 1.00 0.00 88 LYS A C 11
ATOM 17491 O O . LYS A 1 88 ? -0.711 8.366 8.104 1.00 0.00 88 LYS A O 11
ATOM 17510 N N . HIS A 1 89 ? -1.838 6.467 7.617 1.00 0.00 89 HIS A N 11
ATOM 17511 C CA . HIS A 1 89 ? -1.717 6.632 6.179 1.00 0.00 89 HIS A CA 11
ATOM 17512 C C . HIS A 1 89 ? -3.013 7.221 5.619 1.00 0.00 89 HIS A C 11
ATOM 17513 O O . HIS A 1 89 ? -3.472 6.818 4.551 1.00 0.00 89 HIS A O 11
ATOM 17527 N N . TYR A 1 90 ? -3.566 8.167 6.364 1.00 0.00 90 TYR A N 11
ATOM 17528 C CA . TYR A 1 90 ? -4.800 8.816 5.955 1.00 0.00 90 TYR A CA 11
ATOM 17529 C C . TYR A 1 90 ? -5.043 10.091 6.765 1.00 0.00 90 TYR A C 11
ATOM 17530 O O . TYR A 1 90 ? -4.929 10.085 7.990 1.00 0.00 90 TYR A O 11
ATOM 17548 N N . LYS A 1 91 ? -5.373 11.155 6.048 1.00 0.00 91 LYS A N 11
ATOM 17549 C CA . LYS A 1 91 ? -5.632 12.436 6.684 1.00 0.00 91 LYS A CA 11
ATOM 17550 C C . LYS A 1 91 ? -7.109 12.515 7.076 1.00 0.00 91 LYS A C 11
ATOM 17551 O O . LYS A 1 91 ? -7.681 11.538 7.557 1.00 0.00 91 LYS A O 11
ATOM 17570 N N . GLU A 1 92 ? -7.685 13.688 6.855 1.00 0.00 92 GLU A N 11
ATOM 17571 C CA . GLU A 1 92 ? -9.084 13.907 7.179 1.00 0.00 92 GLU A CA 11
ATOM 17572 C C . GLU A 1 92 ? -9.490 13.056 8.384 1.00 0.00 92 GLU A C 11
ATOM 17573 O O . GLU A 1 92 ? -10.338 12.173 8.267 1.00 0.00 92 GLU A O 11
ATOM 17585 N N . ASN A 1 93 ? -8.865 13.351 9.514 1.00 0.00 93 ASN A N 11
ATOM 17586 C CA . ASN A 1 93 ? -9.150 12.624 10.739 1.00 0.00 93 ASN A CA 11
ATOM 17587 C C . ASN A 1 93 ? -8.572 13.392 11.930 1.00 0.00 93 ASN A C 11
ATOM 17588 O O . ASN A 1 93 ? -7.433 13.854 11.881 1.00 0.00 93 ASN A O 11
ATOM 17599 N N . GLN A 1 94 ? -9.384 13.505 12.971 1.00 0.00 94 GLN A N 11
ATOM 17600 C CA . GLN A 1 94 ? -8.968 14.209 14.172 1.00 0.00 94 GLN A CA 11
ATOM 17601 C C . GLN A 1 94 ? -8.311 13.238 15.155 1.00 0.00 94 GLN A C 11
ATOM 17602 O O . GLN A 1 94 ? -7.693 13.661 16.131 1.00 0.00 94 GLN A O 11
ATOM 17616 N N . ASP A 1 95 ? -8.467 11.955 14.864 1.00 0.00 95 ASP A N 11
ATOM 17617 C CA . ASP A 1 95 ? -7.897 10.921 15.711 1.00 0.00 95 ASP A CA 11
ATOM 17618 C C . ASP A 1 95 ? -6.481 10.596 15.229 1.00 0.00 95 ASP A C 11
ATOM 17619 O O . ASP A 1 95 ? -6.296 10.132 14.105 1.00 0.00 95 ASP A O 11
ATOM 17628 N N . SER A 1 96 ? -5.519 10.852 16.103 1.00 0.00 96 SER A N 11
ATOM 17629 C CA . SER A 1 96 ? -4.127 10.593 15.780 1.00 0.00 96 SER A CA 11
ATOM 17630 C C . SER A 1 96 ? -3.397 10.050 17.011 1.00 0.00 96 SER A C 11
ATOM 17631 O O . SER A 1 96 ? -3.353 10.706 18.050 1.00 0.00 96 SER A O 11
ATOM 17639 N N . GLY A 1 97 ? -2.842 8.857 16.852 1.00 0.00 97 GLY A N 11
ATOM 17640 C CA . GLY A 1 97 ? -2.117 8.219 17.937 1.00 0.00 97 GLY A CA 11
ATOM 17641 C C . GLY A 1 97 ? -2.952 8.199 19.218 1.00 0.00 97 GLY A C 11
ATOM 17642 O O . GLY A 1 97 ? -4.056 8.741 19.253 1.00 0.00 97 GLY A O 11
ATOM 17646 N N . PRO A 1 98 ? -2.379 7.551 20.268 1.00 0.00 98 PRO A N 11
ATOM 17647 C CA . PRO A 1 98 ? -1.069 6.936 20.143 1.00 0.00 98 PRO A CA 11
ATOM 17648 C C . PRO A 1 98 ? -1.148 5.637 19.339 1.00 0.00 98 PRO A C 11
ATOM 17649 O O . PRO A 1 98 ? -2.235 5.198 18.966 1.00 0.00 98 PRO A O 11
ATOM 17660 N N . SER A 1 99 ? 0.019 5.057 19.097 1.00 0.00 99 SER A N 11
ATOM 17661 C CA . SER A 1 99 ? 0.096 3.816 18.344 1.00 0.00 99 SER A CA 11
ATOM 17662 C C . SER A 1 99 ? -0.285 2.636 19.240 1.00 0.00 99 SER A C 11
ATOM 17663 O O . SER A 1 99 ? 0.568 2.065 19.917 1.00 0.00 99 SER A O 11
ATOM 17671 N N . SER A 1 100 ? -1.568 2.306 19.216 1.00 0.00 100 SER A N 11
ATOM 17672 C CA . SER A 1 100 ? -2.073 1.205 20.018 1.00 0.00 100 SER A CA 11
ATOM 17673 C C . SER A 1 100 ? -3.548 0.955 19.695 1.00 0.00 100 SER A C 11
ATOM 17674 O O . SER A 1 100 ? -4.190 1.773 19.037 1.00 0.00 100 SER A O 11
ATOM 17682 N N . GLY A 1 101 ? -4.041 -0.178 20.172 1.00 0.00 101 GLY A N 11
ATOM 17683 C CA . GLY A 1 101 ? -5.428 -0.546 19.942 1.00 0.00 101 GLY A CA 11
ATOM 17684 C C . GLY A 1 101 ? -5.526 -1.851 19.150 1.00 0.00 101 GLY A C 11
ATOM 17685 O O . GLY A 1 101 ? -6.620 -2.365 18.926 1.00 0.00 101 GLY A O 11
ATOM 17689 N N . GLY A 1 1 ? 2.750 8.696 -20.114 1.00 0.00 1 GLY A N 12
ATOM 17690 C CA . GLY A 1 1 ? 3.032 10.120 -20.054 1.00 0.00 1 GLY A CA 12
ATOM 17691 C C . GLY A 1 1 ? 4.089 10.425 -18.990 1.00 0.00 1 GLY A C 12
ATOM 17692 O O . GLY A 1 1 ? 5.052 9.677 -18.834 1.00 0.00 1 GLY A O 12
ATOM 17696 N N . SER A 1 2 ? 3.872 11.526 -18.286 1.00 0.00 2 SER A N 12
ATOM 17697 C CA . SER A 1 2 ? 4.794 11.940 -17.241 1.00 0.00 2 SER A CA 12
ATOM 17698 C C . SER A 1 2 ? 4.120 12.961 -16.323 1.00 0.00 2 SER A C 12
ATOM 17699 O O . SER A 1 2 ? 3.181 13.643 -16.730 1.00 0.00 2 SER A O 12
ATOM 17707 N N . SER A 1 3 ? 4.625 13.034 -15.100 1.00 0.00 3 SER A N 12
ATOM 17708 C CA . SER A 1 3 ? 4.083 13.960 -14.120 1.00 0.00 3 SER A CA 12
ATOM 17709 C C . SER A 1 3 ? 5.210 14.514 -13.246 1.00 0.00 3 SER A C 12
ATOM 17710 O O . SER A 1 3 ? 5.400 14.068 -12.115 1.00 0.00 3 SER A O 12
ATOM 17718 N N . GLY A 1 4 ? 5.927 15.479 -13.802 1.00 0.00 4 GLY A N 12
ATOM 17719 C CA . GLY A 1 4 ? 7.030 16.099 -13.087 1.00 0.00 4 GLY A CA 12
ATOM 17720 C C . GLY A 1 4 ? 7.461 17.401 -13.766 1.00 0.00 4 GLY A C 12
ATOM 17721 O O . GLY A 1 4 ? 6.683 18.010 -14.499 1.00 0.00 4 GLY A O 12
ATOM 17725 N N . SER A 1 5 ? 8.699 17.789 -13.497 1.00 0.00 5 SER A N 12
ATOM 17726 C CA . SER A 1 5 ? 9.243 19.007 -14.073 1.00 0.00 5 SER A CA 12
ATOM 17727 C C . SER A 1 5 ? 8.434 20.216 -13.600 1.00 0.00 5 SER A C 12
ATOM 17728 O O . SER A 1 5 ? 7.311 20.433 -14.053 1.00 0.00 5 SER A O 12
ATOM 17736 N N . SER A 1 6 ? 9.036 20.973 -12.694 1.00 0.00 6 SER A N 12
ATOM 17737 C CA . SER A 1 6 ? 8.386 22.155 -12.154 1.00 0.00 6 SER A CA 12
ATOM 17738 C C . SER A 1 6 ? 7.149 21.751 -11.350 1.00 0.00 6 SER A C 12
ATOM 17739 O O . SER A 1 6 ? 6.139 21.341 -11.921 1.00 0.00 6 SER A O 12
ATOM 17747 N N . GLY A 1 7 ? 7.269 21.879 -10.036 1.00 0.00 7 GLY A N 12
ATOM 17748 C CA . GLY A 1 7 ? 6.173 21.531 -9.148 1.00 0.00 7 GLY A CA 12
ATOM 17749 C C . GLY A 1 7 ? 6.685 21.234 -7.737 1.00 0.00 7 GLY A C 12
ATOM 17750 O O . GLY A 1 7 ? 7.104 20.114 -7.448 1.00 0.00 7 GLY A O 12
ATOM 17754 N N . LYS A 1 8 ? 6.634 22.256 -6.896 1.00 0.00 8 LYS A N 12
ATOM 17755 C CA . LYS A 1 8 ? 7.087 22.118 -5.522 1.00 0.00 8 LYS A CA 12
ATOM 17756 C C . LYS A 1 8 ? 6.314 20.984 -4.846 1.00 0.00 8 LYS A C 12
ATOM 17757 O O . LYS A 1 8 ? 5.236 20.605 -5.301 1.00 0.00 8 LYS A O 12
ATOM 17776 N N . ARG A 1 9 ? 6.895 20.474 -3.770 1.00 0.00 9 ARG A N 12
ATOM 17777 C CA . ARG A 1 9 ? 6.275 19.390 -3.027 1.00 0.00 9 ARG A CA 12
ATOM 17778 C C . ARG A 1 9 ? 5.556 19.937 -1.792 1.00 0.00 9 ARG A C 12
ATOM 17779 O O . ARG A 1 9 ? 5.954 20.962 -1.241 1.00 0.00 9 ARG A O 12
ATOM 17800 N N . PHE A 1 10 ? 4.510 19.229 -1.393 1.00 0.00 10 PHE A N 12
ATOM 17801 C CA . PHE A 1 10 ? 3.732 19.630 -0.233 1.00 0.00 10 PHE A CA 12
ATOM 17802 C C . PHE A 1 10 ? 3.455 18.435 0.681 1.00 0.00 10 PHE A C 12
ATOM 17803 O O . PHE A 1 10 ? 3.748 17.295 0.325 1.00 0.00 10 PHE A O 12
ATOM 17820 N N . GLU A 1 11 ? 2.892 18.738 1.842 1.00 0.00 11 GLU A N 12
ATOM 17821 C CA . GLU A 1 11 ? 2.572 17.703 2.811 1.00 0.00 11 GLU A CA 12
ATOM 17822 C C . GLU A 1 11 ? 1.870 16.530 2.122 1.00 0.00 11 GLU A C 12
ATOM 17823 O O . GLU A 1 11 ? 0.986 16.733 1.292 1.00 0.00 11 GLU A O 12
ATOM 17835 N N . PHE A 1 12 ? 2.291 15.330 2.493 1.00 0.00 12 PHE A N 12
ATOM 17836 C CA . PHE A 1 12 ? 1.714 14.125 1.921 1.00 0.00 12 PHE A CA 12
ATOM 17837 C C . PHE A 1 12 ? 1.850 14.122 0.397 1.00 0.00 12 PHE A C 12
ATOM 17838 O O . PHE A 1 12 ? 2.462 15.021 -0.177 1.00 0.00 12 PHE A O 12
ATOM 17855 N N . VAL A 1 13 ? 1.270 13.100 -0.214 1.00 0.00 13 VAL A N 12
ATOM 17856 C CA . VAL A 1 13 ? 1.319 12.967 -1.660 1.00 0.00 13 VAL A CA 12
ATOM 17857 C C . VAL A 1 13 ? -0.079 12.637 -2.186 1.00 0.00 13 VAL A C 12
ATOM 17858 O O . VAL A 1 13 ? -0.564 11.520 -2.011 1.00 0.00 13 VAL A O 12
ATOM 17871 N N . GLY A 1 14 ? -0.688 13.628 -2.819 1.00 0.00 14 GLY A N 12
ATOM 17872 C CA . GLY A 1 14 ? -2.021 13.457 -3.371 1.00 0.00 14 GLY A CA 12
ATOM 17873 C C . GLY A 1 14 ? -3.088 13.604 -2.284 1.00 0.00 14 GLY A C 12
ATOM 17874 O O . GLY A 1 14 ? -3.424 14.718 -1.885 1.00 0.00 14 GLY A O 12
ATOM 17878 N N . TRP A 1 15 ? -3.590 12.463 -1.835 1.00 0.00 15 TRP A N 12
ATOM 17879 C CA . TRP A 1 15 ? -4.611 12.450 -0.802 1.00 0.00 15 TRP A CA 12
ATOM 17880 C C . TRP A 1 15 ? -4.039 11.728 0.420 1.00 0.00 15 TRP A C 12
ATOM 17881 O O . TRP A 1 15 ? -4.175 12.203 1.546 1.00 0.00 15 TRP A O 12
ATOM 17902 N N . GLY A 1 16 ? -3.411 10.592 0.155 1.00 0.00 16 GLY A N 12
ATOM 17903 C CA . GLY A 1 16 ? -2.818 9.799 1.219 1.00 0.00 16 GLY A CA 12
ATOM 17904 C C . GLY A 1 16 ? -1.321 10.090 1.349 1.00 0.00 16 GLY A C 12
ATOM 17905 O O . GLY A 1 16 ? -0.772 10.888 0.592 1.00 0.00 16 GLY A O 12
ATOM 17909 N N . SER A 1 17 ? -0.704 9.426 2.316 1.00 0.00 17 SER A N 12
ATOM 17910 C CA . SER A 1 17 ? 0.718 9.603 2.556 1.00 0.00 17 SER A CA 12
ATOM 17911 C C . SER A 1 17 ? 1.523 8.726 1.595 1.00 0.00 17 SER A C 12
ATOM 17912 O O . SER A 1 17 ? 1.002 7.754 1.050 1.00 0.00 17 SER A O 12
ATOM 17920 N N . ARG A 1 18 ? 2.781 9.102 1.415 1.00 0.00 18 ARG A N 12
ATOM 17921 C CA . ARG A 1 18 ? 3.664 8.361 0.529 1.00 0.00 18 ARG A CA 12
ATOM 17922 C C . ARG A 1 18 ? 3.679 6.880 0.912 1.00 0.00 18 ARG A C 12
ATOM 17923 O O . ARG A 1 18 ? 3.481 6.014 0.061 1.00 0.00 18 ARG A O 12
ATOM 17944 N N . GLN A 1 19 ? 3.917 6.634 2.192 1.00 0.00 19 GLN A N 12
ATOM 17945 C CA . GLN A 1 19 ? 3.960 5.273 2.697 1.00 0.00 19 GLN A CA 12
ATOM 17946 C C . GLN A 1 19 ? 2.891 4.418 2.013 1.00 0.00 19 GLN A C 12
ATOM 17947 O O . GLN A 1 19 ? 3.183 3.331 1.517 1.00 0.00 19 GLN A O 12
ATOM 17961 N N . LEU A 1 20 ? 1.674 4.942 2.009 1.00 0.00 20 LEU A N 12
ATOM 17962 C CA . LEU A 1 20 ? 0.559 4.241 1.394 1.00 0.00 20 LEU A CA 12
ATOM 17963 C C . LEU A 1 20 ? 0.614 4.437 -0.122 1.00 0.00 20 LEU A C 12
ATOM 17964 O O . LEU A 1 20 ? 0.698 3.467 -0.874 1.00 0.00 20 LEU A O 12
ATOM 17980 N N . ILE A 1 21 ? 0.563 5.697 -0.527 1.00 0.00 21 ILE A N 12
ATOM 17981 C CA . ILE A 1 21 ? 0.605 6.032 -1.940 1.00 0.00 21 ILE A CA 12
ATOM 17982 C C . ILE A 1 21 ? 1.637 5.145 -2.639 1.00 0.00 21 ILE A C 12
ATOM 17983 O O . ILE A 1 21 ? 1.276 4.258 -3.412 1.00 0.00 21 ILE A O 12
ATOM 17999 N N . GLU A 1 22 ? 2.900 5.414 -2.343 1.00 0.00 22 GLU A N 12
ATOM 18000 C CA . GLU A 1 22 ? 3.986 4.651 -2.934 1.00 0.00 22 GLU A CA 12
ATOM 18001 C C . GLU A 1 22 ? 3.620 3.167 -2.996 1.00 0.00 22 GLU A C 12
ATOM 18002 O O . GLU A 1 22 ? 3.556 2.585 -4.078 1.00 0.00 22 GLU A O 12
ATOM 18014 N N . PHE A 1 23 ? 3.389 2.597 -1.822 1.00 0.00 23 PHE A N 12
ATOM 18015 C CA . PHE A 1 23 ? 3.030 1.192 -1.730 1.00 0.00 23 PHE A CA 12
ATOM 18016 C C . PHE A 1 23 ? 1.940 0.837 -2.743 1.00 0.00 23 PHE A C 12
ATOM 18017 O O . PHE A 1 23 ? 1.942 -0.258 -3.304 1.00 0.00 23 PHE A O 12
ATOM 18034 N N . LEU A 1 24 ? 1.036 1.783 -2.948 1.00 0.00 24 LEU A N 12
ATOM 18035 C CA . LEU A 1 24 ? -0.058 1.583 -3.884 1.00 0.00 24 LEU A CA 12
ATOM 18036 C C . LEU A 1 24 ? 0.452 1.799 -5.310 1.00 0.00 24 LEU A C 12
ATOM 18037 O O . LEU A 1 24 ? 0.098 1.050 -6.220 1.00 0.00 24 LEU A O 12
ATOM 18053 N N . HIS A 1 25 ? 1.275 2.826 -5.461 1.00 0.00 25 HIS A N 12
ATOM 18054 C CA . HIS A 1 25 ? 1.837 3.150 -6.762 1.00 0.00 25 HIS A CA 12
ATOM 18055 C C . HIS A 1 25 ? 2.518 1.912 -7.349 1.00 0.00 25 HIS A C 12
ATOM 18056 O O . HIS A 1 25 ? 2.272 1.550 -8.498 1.00 0.00 25 HIS A O 12
ATOM 18070 N N . SER A 1 26 ? 3.363 1.298 -6.533 1.00 0.00 26 SER A N 12
ATOM 18071 C CA . SER A 1 26 ? 4.082 0.109 -6.957 1.00 0.00 26 SER A CA 12
ATOM 18072 C C . SER A 1 26 ? 3.095 -0.948 -7.458 1.00 0.00 26 SER A C 12
ATOM 18073 O O . SER A 1 26 ? 3.170 -1.375 -8.610 1.00 0.00 26 SER A O 12
ATOM 18081 N N . LEU A 1 27 ? 2.194 -1.339 -6.570 1.00 0.00 27 LEU A N 12
ATOM 18082 C CA . LEU A 1 27 ? 1.194 -2.338 -6.908 1.00 0.00 27 LEU A CA 12
ATOM 18083 C C . LEU A 1 27 ? 0.677 -2.077 -8.324 1.00 0.00 27 LEU A C 12
ATOM 18084 O O . LEU A 1 27 ? 0.315 -3.010 -9.038 1.00 0.00 27 LEU A O 12
ATOM 18100 N N . GLY A 1 28 ? 0.660 -0.803 -8.688 1.00 0.00 28 GLY A N 12
ATOM 18101 C CA . GLY A 1 28 ? 0.194 -0.408 -10.006 1.00 0.00 28 GLY A CA 12
ATOM 18102 C C . GLY A 1 28 ? -1.085 0.427 -9.908 1.00 0.00 28 GLY A C 12
ATOM 18103 O O . GLY A 1 28 ? -1.799 0.594 -10.896 1.00 0.00 28 GLY A O 12
ATOM 18107 N N . LYS A 1 29 ? -1.334 0.930 -8.708 1.00 0.00 29 LYS A N 12
ATOM 18108 C CA . LYS A 1 29 ? -2.514 1.743 -8.468 1.00 0.00 29 LYS A CA 12
ATOM 18109 C C . LYS A 1 29 ? -2.332 3.108 -9.135 1.00 0.00 29 LYS A C 12
ATOM 18110 O O . LYS A 1 29 ? -1.227 3.459 -9.547 1.00 0.00 29 LYS A O 12
ATOM 18129 N N . ASP A 1 30 ? -3.432 3.841 -9.221 1.00 0.00 30 ASP A N 12
ATOM 18130 C CA . ASP A 1 30 ? -3.407 5.160 -9.831 1.00 0.00 30 ASP A CA 12
ATOM 18131 C C . ASP A 1 30 ? -3.179 6.215 -8.746 1.00 0.00 30 ASP A C 12
ATOM 18132 O O . ASP A 1 30 ? -2.504 7.215 -8.981 1.00 0.00 30 ASP A O 12
ATOM 18141 N N . THR A 1 31 ? -3.756 5.954 -7.582 1.00 0.00 31 THR A N 12
ATOM 18142 C CA . THR A 1 31 ? -3.624 6.869 -6.460 1.00 0.00 31 THR A CA 12
ATOM 18143 C C . THR A 1 31 ? -3.810 8.314 -6.926 1.00 0.00 31 THR A C 12
ATOM 18144 O O . THR A 1 31 ? -2.837 9.006 -7.220 1.00 0.00 31 THR A O 12
ATOM 18155 N N . SER A 1 32 ? -5.068 8.727 -6.979 1.00 0.00 32 SER A N 12
ATOM 18156 C CA . SER A 1 32 ? -5.395 10.078 -7.404 1.00 0.00 32 SER A CA 12
ATOM 18157 C C . SER A 1 32 ? -6.870 10.371 -7.126 1.00 0.00 32 SER A C 12
ATOM 18158 O O . SER A 1 32 ? -7.208 11.434 -6.607 1.00 0.00 32 SER A O 12
ATOM 18166 N N . GLU A 1 33 ? -7.710 9.410 -7.484 1.00 0.00 33 GLU A N 12
ATOM 18167 C CA . GLU A 1 33 ? -9.141 9.553 -7.279 1.00 0.00 33 GLU A CA 12
ATOM 18168 C C . GLU A 1 33 ? -9.501 9.252 -5.822 1.00 0.00 33 GLU A C 12
ATOM 18169 O O . GLU A 1 33 ? -10.676 9.249 -5.458 1.00 0.00 33 GLU A O 12
ATOM 18181 N N . MET A 1 34 ? -8.469 9.007 -5.029 1.00 0.00 34 MET A N 12
ATOM 18182 C CA . MET A 1 34 ? -8.662 8.707 -3.621 1.00 0.00 34 MET A CA 12
ATOM 18183 C C . MET A 1 34 ? -9.500 7.439 -3.441 1.00 0.00 34 MET A C 12
ATOM 18184 O O . MET A 1 34 ? -10.724 7.479 -3.554 1.00 0.00 34 MET A O 12
ATOM 18198 N N . ILE A 1 35 ? -8.807 6.345 -3.162 1.00 0.00 35 ILE A N 12
ATOM 18199 C CA . ILE A 1 35 ? -9.472 5.068 -2.965 1.00 0.00 35 ILE A CA 12
ATOM 18200 C C . ILE A 1 35 ? -9.855 4.920 -1.491 1.00 0.00 35 ILE A C 12
ATOM 18201 O O . ILE A 1 35 ? -9.107 5.335 -0.607 1.00 0.00 35 ILE A O 12
ATOM 18217 N N . SER A 1 36 ? -11.020 4.327 -1.272 1.00 0.00 36 SER A N 12
ATOM 18218 C CA . SER A 1 36 ? -11.511 4.119 0.079 1.00 0.00 36 SER A CA 12
ATOM 18219 C C . SER A 1 36 ? -10.560 3.197 0.846 1.00 0.00 36 SER A C 12
ATOM 18220 O O . SER A 1 36 ? -9.735 2.512 0.244 1.00 0.00 36 SER A O 12
ATOM 18228 N N . ARG A 1 37 ? -10.708 3.210 2.162 1.00 0.00 37 ARG A N 12
ATOM 18229 C CA . ARG A 1 37 ? -9.873 2.384 3.017 1.00 0.00 37 ARG A CA 12
ATOM 18230 C C . ARG A 1 37 ? -10.137 0.902 2.745 1.00 0.00 37 ARG A C 12
ATOM 18231 O O . ARG A 1 37 ? -9.247 0.181 2.298 1.00 0.00 37 ARG A O 12
ATOM 18252 N N . TYR A 1 38 ? -11.365 0.491 3.028 1.00 0.00 38 TYR A N 12
ATOM 18253 C CA . TYR A 1 38 ? -11.757 -0.892 2.819 1.00 0.00 38 TYR A CA 12
ATOM 18254 C C . TYR A 1 38 ? -11.098 -1.466 1.564 1.00 0.00 38 TYR A C 12
ATOM 18255 O O . TYR A 1 38 ? -10.705 -2.631 1.542 1.00 0.00 38 TYR A O 12
ATOM 18273 N N . ASP A 1 39 ? -10.998 -0.621 0.548 1.00 0.00 39 ASP A N 12
ATOM 18274 C CA . ASP A 1 39 ? -10.393 -1.030 -0.708 1.00 0.00 39 ASP A CA 12
ATOM 18275 C C . ASP A 1 39 ? -8.895 -1.259 -0.497 1.00 0.00 39 ASP A C 12
ATOM 18276 O O . ASP A 1 39 ? -8.376 -2.329 -0.813 1.00 0.00 39 ASP A O 12
ATOM 18285 N N . VAL A 1 40 ? -8.241 -0.237 0.035 1.00 0.00 40 VAL A N 12
ATOM 18286 C CA . VAL A 1 40 ? -6.813 -0.313 0.292 1.00 0.00 40 VAL A CA 12
ATOM 18287 C C . VAL A 1 40 ? -6.499 -1.623 1.017 1.00 0.00 40 VAL A C 12
ATOM 18288 O O . VAL A 1 40 ? -5.655 -2.398 0.569 1.00 0.00 40 VAL A O 12
ATOM 18301 N N . SER A 1 41 ? -7.196 -1.832 2.124 1.00 0.00 41 SER A N 12
ATOM 18302 C CA . SER A 1 41 ? -7.002 -3.035 2.915 1.00 0.00 41 SER A CA 12
ATOM 18303 C C . SER A 1 41 ? -7.117 -4.272 2.023 1.00 0.00 41 SER A C 12
ATOM 18304 O O . SER A 1 41 ? -6.166 -5.042 1.897 1.00 0.00 41 SER A O 12
ATOM 18312 N N . ASP A 1 42 ? -8.290 -4.425 1.426 1.00 0.00 42 ASP A N 12
ATOM 18313 C CA . ASP A 1 42 ? -8.542 -5.555 0.549 1.00 0.00 42 ASP A CA 12
ATOM 18314 C C . ASP A 1 42 ? -7.341 -5.754 -0.377 1.00 0.00 42 ASP A C 12
ATOM 18315 O O . ASP A 1 42 ? -6.879 -6.878 -0.568 1.00 0.00 42 ASP A O 12
ATOM 18324 N N . THR A 1 43 ? -6.869 -4.645 -0.928 1.00 0.00 43 THR A N 12
ATOM 18325 C CA . THR A 1 43 ? -5.731 -4.684 -1.830 1.00 0.00 43 THR A CA 12
ATOM 18326 C C . THR A 1 43 ? -4.497 -5.228 -1.108 1.00 0.00 43 THR A C 12
ATOM 18327 O O . THR A 1 43 ? -3.693 -5.947 -1.700 1.00 0.00 43 THR A O 12
ATOM 18338 N N . ILE A 1 44 ? -4.385 -4.864 0.161 1.00 0.00 44 ILE A N 12
ATOM 18339 C CA . ILE A 1 44 ? -3.262 -5.306 0.970 1.00 0.00 44 ILE A CA 12
ATOM 18340 C C . ILE A 1 44 ? -3.381 -6.811 1.221 1.00 0.00 44 ILE A C 12
ATOM 18341 O O . ILE A 1 44 ? -2.452 -7.566 0.940 1.00 0.00 44 ILE A O 12
ATOM 18357 N N . ALA A 1 45 ? -4.533 -7.201 1.747 1.00 0.00 45 ALA A N 12
ATOM 18358 C CA . ALA A 1 45 ? -4.786 -8.602 2.039 1.00 0.00 45 ALA A CA 12
ATOM 18359 C C . ALA A 1 45 ? -4.578 -9.429 0.769 1.00 0.00 45 ALA A C 12
ATOM 18360 O O . ALA A 1 45 ? -3.970 -10.497 0.812 1.00 0.00 45 ALA A O 12
ATOM 18367 N N . LYS A 1 46 ? -5.095 -8.903 -0.332 1.00 0.00 46 LYS A N 12
ATOM 18368 C CA . LYS A 1 46 ? -4.974 -9.580 -1.613 1.00 0.00 46 LYS A CA 12
ATOM 18369 C C . LYS A 1 46 ? -3.498 -9.650 -2.010 1.00 0.00 46 LYS A C 12
ATOM 18370 O O . LYS A 1 46 ? -3.000 -10.713 -2.378 1.00 0.00 46 LYS A O 12
ATOM 18389 N N . TYR A 1 47 ? -2.839 -8.504 -1.921 1.00 0.00 47 TYR A N 12
ATOM 18390 C CA . TYR A 1 47 ? -1.430 -8.422 -2.266 1.00 0.00 47 TYR A CA 12
ATOM 18391 C C . TYR A 1 47 ? -0.603 -9.404 -1.434 1.00 0.00 47 TYR A C 12
ATOM 18392 O O . TYR A 1 47 ? 0.252 -10.109 -1.968 1.00 0.00 47 TYR A O 12
ATOM 18410 N N . ILE A 1 48 ? -0.888 -9.420 -0.140 1.00 0.00 48 ILE A N 12
ATOM 18411 C CA . ILE A 1 48 ? -0.182 -10.304 0.771 1.00 0.00 48 ILE A CA 12
ATOM 18412 C C . ILE A 1 48 ? -0.192 -11.726 0.206 1.00 0.00 48 ILE A C 12
ATOM 18413 O O . ILE A 1 48 ? 0.849 -12.377 0.136 1.00 0.00 48 ILE A O 12
ATOM 18429 N N . SER A 1 49 ? -1.380 -12.165 -0.184 1.00 0.00 49 SER A N 12
ATOM 18430 C CA . SER A 1 49 ? -1.539 -13.497 -0.741 1.00 0.00 49 SER A CA 12
ATOM 18431 C C . SER A 1 49 ? -0.914 -13.559 -2.136 1.00 0.00 49 SER A C 12
ATOM 18432 O O . SER A 1 49 ? -0.206 -14.511 -2.461 1.00 0.00 49 SER A O 12
ATOM 18440 N N . LYS A 1 50 ? -1.198 -12.532 -2.923 1.00 0.00 50 LYS A N 12
ATOM 18441 C CA . LYS A 1 50 ? -0.672 -12.458 -4.276 1.00 0.00 50 LYS A CA 12
ATOM 18442 C C . LYS A 1 50 ? 0.789 -12.915 -4.276 1.00 0.00 50 LYS A C 12
ATOM 18443 O O . LYS A 1 50 ? 1.117 -13.955 -4.845 1.00 0.00 50 LYS A O 12
ATOM 18462 N N . GLU A 1 51 ? 1.626 -12.114 -3.632 1.00 0.00 51 GLU A N 12
ATOM 18463 C CA . GLU A 1 51 ? 3.043 -12.423 -3.551 1.00 0.00 51 GLU A CA 12
ATOM 18464 C C . GLU A 1 51 ? 3.276 -13.606 -2.609 1.00 0.00 51 GLU A C 12
ATOM 18465 O O . GLU A 1 51 ? 3.967 -14.560 -2.964 1.00 0.00 51 GLU A O 12
ATOM 18477 N N . GLY A 1 52 ? 2.685 -13.506 -1.428 1.00 0.00 52 GLY A N 12
ATOM 18478 C CA . GLY A 1 52 ? 2.819 -14.555 -0.432 1.00 0.00 52 GLY A CA 12
ATOM 18479 C C . GLY A 1 52 ? 3.493 -14.026 0.835 1.00 0.00 52 GLY A C 12
ATOM 18480 O O . GLY A 1 52 ? 4.412 -14.652 1.361 1.00 0.00 52 GLY A O 12
ATOM 18484 N N . LEU A 1 53 ? 3.011 -12.879 1.289 1.00 0.00 53 LEU A N 12
ATOM 18485 C CA . LEU A 1 53 ? 3.555 -12.258 2.485 1.00 0.00 53 LEU A CA 12
ATOM 18486 C C . LEU A 1 53 ? 3.046 -13.006 3.719 1.00 0.00 53 LEU A C 12
ATOM 18487 O O . LEU A 1 53 ? 3.608 -12.872 4.805 1.00 0.00 53 LEU A O 12
ATOM 18503 N N . LEU A 1 54 ? 1.989 -13.776 3.510 1.00 0.00 54 LEU A N 12
ATOM 18504 C CA . LEU A 1 54 ? 1.398 -14.545 4.592 1.00 0.00 54 LEU A CA 12
ATOM 18505 C C . LEU A 1 54 ? 2.507 -15.248 5.378 1.00 0.00 54 LEU A C 12
ATOM 18506 O O . LEU A 1 54 ? 3.658 -15.277 4.943 1.00 0.00 54 LEU A O 12
ATOM 18522 N N . ASP A 1 55 ? 2.123 -15.796 6.521 1.00 0.00 55 ASP A N 12
ATOM 18523 C CA . ASP A 1 55 ? 3.071 -16.496 7.371 1.00 0.00 55 ASP A CA 12
ATOM 18524 C C . ASP A 1 55 ? 2.703 -17.980 7.423 1.00 0.00 55 ASP A C 12
ATOM 18525 O O . ASP A 1 55 ? 1.526 -18.329 7.497 1.00 0.00 55 ASP A O 12
ATOM 18534 N N . PRO A 1 56 ? 3.759 -18.836 7.382 1.00 0.00 56 PRO A N 12
ATOM 18535 C CA . PRO A 1 56 ? 3.559 -20.274 7.424 1.00 0.00 56 PRO A CA 12
ATOM 18536 C C . PRO A 1 56 ? 3.195 -20.737 8.836 1.00 0.00 56 PRO A C 12
ATOM 18537 O O . PRO A 1 56 ? 2.452 -21.703 9.005 1.00 0.00 56 PRO A O 12
ATOM 18548 N N . SER A 1 57 ? 3.735 -20.025 9.815 1.00 0.00 57 SER A N 12
ATOM 18549 C CA . SER A 1 57 ? 3.477 -20.351 11.207 1.00 0.00 57 SER A CA 12
ATOM 18550 C C . SER A 1 57 ? 2.030 -20.005 11.565 1.00 0.00 57 SER A C 12
ATOM 18551 O O . SER A 1 57 ? 1.417 -20.671 12.399 1.00 0.00 57 SER A O 12
ATOM 18559 N N . ASN A 1 58 ? 1.526 -18.965 10.918 1.00 0.00 58 ASN A N 12
ATOM 18560 C CA . ASN A 1 58 ? 0.162 -18.523 11.158 1.00 0.00 58 ASN A CA 12
ATOM 18561 C C . ASN A 1 58 ? -0.274 -17.592 10.025 1.00 0.00 58 ASN A C 12
ATOM 18562 O O . ASN A 1 58 ? 0.073 -16.412 10.018 1.00 0.00 58 ASN A O 12
ATOM 18573 N N . LYS A 1 59 ? -1.029 -18.158 9.094 1.00 0.00 59 LYS A N 12
ATOM 18574 C CA . LYS A 1 59 ? -1.516 -17.393 7.959 1.00 0.00 59 LYS A CA 12
ATOM 18575 C C . LYS A 1 59 ? -2.276 -16.165 8.465 1.00 0.00 59 LYS A C 12
ATOM 18576 O O . LYS A 1 59 ? -2.304 -15.131 7.800 1.00 0.00 59 LYS A O 12
ATOM 18595 N N . LYS A 1 60 ? -2.873 -16.320 9.638 1.00 0.00 60 LYS A N 12
ATOM 18596 C CA . LYS A 1 60 ? -3.631 -15.237 10.241 1.00 0.00 60 LYS A CA 12
ATOM 18597 C C . LYS A 1 60 ? -2.747 -13.992 10.334 1.00 0.00 60 LYS A C 12
ATOM 18598 O O . LYS A 1 60 ? -3.250 -12.873 10.419 1.00 0.00 60 LYS A O 12
ATOM 18617 N N . LYS A 1 61 ? -1.443 -14.229 10.316 1.00 0.00 61 LYS A N 12
ATOM 18618 C CA . LYS A 1 61 ? -0.484 -13.141 10.398 1.00 0.00 61 LYS A CA 12
ATOM 18619 C C . LYS A 1 61 ? 0.026 -12.809 8.994 1.00 0.00 61 LYS A C 12
ATOM 18620 O O . LYS A 1 61 ? -0.377 -13.440 8.018 1.00 0.00 61 LYS A O 12
ATOM 18639 N N . VAL A 1 62 ? 0.905 -11.820 8.936 1.00 0.00 62 VAL A N 12
ATOM 18640 C CA . VAL A 1 62 ? 1.474 -11.397 7.668 1.00 0.00 62 VAL A CA 12
ATOM 18641 C C . VAL A 1 62 ? 2.961 -11.088 7.858 1.00 0.00 62 VAL A C 12
ATOM 18642 O O . VAL A 1 62 ? 3.362 -10.572 8.900 1.00 0.00 62 VAL A O 12
ATOM 18655 N N . VAL A 1 63 ? 3.736 -11.416 6.836 1.00 0.00 63 VAL A N 12
ATOM 18656 C CA . VAL A 1 63 ? 5.170 -11.180 6.878 1.00 0.00 63 VAL A CA 12
ATOM 18657 C C . VAL A 1 63 ? 5.543 -10.149 5.811 1.00 0.00 63 VAL A C 12
ATOM 18658 O O . VAL A 1 63 ? 5.585 -10.466 4.624 1.00 0.00 63 VAL A O 12
ATOM 18671 N N . CYS A 1 64 ? 5.806 -8.936 6.274 1.00 0.00 64 CYS A N 12
ATOM 18672 C CA . CYS A 1 64 ? 6.175 -7.856 5.375 1.00 0.00 64 CYS A CA 12
ATOM 18673 C C . CYS A 1 64 ? 7.465 -8.251 4.653 1.00 0.00 64 CYS A C 12
ATOM 18674 O O . CYS A 1 64 ? 8.322 -8.922 5.228 1.00 0.00 64 CYS A O 12
ATOM 18682 N N . ASP A 1 65 ? 7.564 -7.818 3.405 1.00 0.00 65 ASP A N 12
ATOM 18683 C CA . ASP A 1 65 ? 8.735 -8.119 2.599 1.00 0.00 65 ASP A CA 12
ATOM 18684 C C . ASP A 1 65 ? 9.518 -6.830 2.345 1.00 0.00 65 ASP A C 12
ATOM 18685 O O . ASP A 1 65 ? 10.741 -6.806 2.478 1.00 0.00 65 ASP A O 12
ATOM 18694 N N . LYS A 1 66 ? 8.782 -5.789 1.984 1.00 0.00 66 LYS A N 12
ATOM 18695 C CA . LYS A 1 66 ? 9.393 -4.499 1.711 1.00 0.00 66 LYS A CA 12
ATOM 18696 C C . LYS A 1 66 ? 8.296 -3.456 1.493 1.00 0.00 66 LYS A C 12
ATOM 18697 O O . LYS A 1 66 ? 8.225 -2.464 2.217 1.00 0.00 66 LYS A O 12
ATOM 18716 N N . ARG A 1 67 ? 7.467 -3.715 0.492 1.00 0.00 67 ARG A N 12
ATOM 18717 C CA . ARG A 1 67 ? 6.376 -2.811 0.170 1.00 0.00 67 ARG A CA 12
ATOM 18718 C C . ARG A 1 67 ? 5.599 -2.444 1.436 1.00 0.00 67 ARG A C 12
ATOM 18719 O O . ARG A 1 67 ? 5.303 -1.273 1.669 1.00 0.00 67 ARG A O 12
ATOM 18740 N N . LEU A 1 68 ? 5.292 -3.467 2.220 1.00 0.00 68 LEU A N 12
ATOM 18741 C CA . LEU A 1 68 ? 4.555 -3.266 3.456 1.00 0.00 68 LEU A CA 12
ATOM 18742 C C . LEU A 1 68 ? 5.436 -2.511 4.453 1.00 0.00 68 LEU A C 12
ATOM 18743 O O . LEU A 1 68 ? 4.947 -1.668 5.204 1.00 0.00 68 LEU A O 12
ATOM 18759 N N . VAL A 1 69 ? 6.719 -2.841 4.429 1.00 0.00 69 VAL A N 12
ATOM 18760 C CA . VAL A 1 69 ? 7.672 -2.205 5.322 1.00 0.00 69 VAL A CA 12
ATOM 18761 C C . VAL A 1 69 ? 7.722 -0.705 5.022 1.00 0.00 69 VAL A C 12
ATOM 18762 O O . VAL A 1 69 ? 7.505 0.117 5.911 1.00 0.00 69 VAL A O 12
ATOM 18775 N N . LEU A 1 70 ? 8.010 -0.395 3.766 1.00 0.00 70 LEU A N 12
ATOM 18776 C CA . LEU A 1 70 ? 8.092 0.991 3.338 1.00 0.00 70 LEU A CA 12
ATOM 18777 C C . LEU A 1 70 ? 6.788 1.708 3.693 1.00 0.00 70 LEU A C 12
ATOM 18778 O O . LEU A 1 70 ? 6.749 2.935 3.765 1.00 0.00 70 LEU A O 12
ATOM 18794 N N . LEU A 1 71 ? 5.751 0.911 3.906 1.00 0.00 71 LEU A N 12
ATOM 18795 C CA . LEU A 1 71 ? 4.448 1.454 4.252 1.00 0.00 71 LEU A CA 12
ATOM 18796 C C . LEU A 1 71 ? 4.390 1.707 5.759 1.00 0.00 71 LEU A C 12
ATOM 18797 O O . LEU A 1 71 ? 4.419 2.855 6.201 1.00 0.00 71 LEU A O 12
ATOM 18813 N N . PHE A 1 72 ? 4.309 0.617 6.508 1.00 0.00 72 PHE A N 12
ATOM 18814 C CA . PHE A 1 72 ? 4.246 0.707 7.957 1.00 0.00 72 PHE A CA 12
ATOM 18815 C C . PHE A 1 72 ? 5.646 0.845 8.558 1.00 0.00 72 PHE A C 12
ATOM 18816 O O . PHE A 1 72 ? 5.906 1.766 9.331 1.00 0.00 72 PHE A O 12
ATOM 18833 N N . GLY A 1 73 ? 6.512 -0.084 8.181 1.00 0.00 73 GLY A N 12
ATOM 18834 C CA . GLY A 1 73 ? 7.879 -0.078 8.673 1.00 0.00 73 GLY A CA 12
ATOM 18835 C C . GLY A 1 73 ? 8.135 -1.272 9.595 1.00 0.00 73 GLY A C 12
ATOM 18836 O O . GLY A 1 73 ? 9.247 -1.451 10.090 1.00 0.00 73 GLY A O 12
ATOM 18840 N N . THR A 1 74 ? 7.088 -2.057 9.798 1.00 0.00 74 THR A N 12
ATOM 18841 C CA . THR A 1 74 ? 7.185 -3.229 10.652 1.00 0.00 74 THR A CA 12
ATOM 18842 C C . THR A 1 74 ? 7.526 -4.467 9.821 1.00 0.00 74 THR A C 12
ATOM 18843 O O . THR A 1 74 ? 7.552 -4.407 8.592 1.00 0.00 74 THR A O 12
ATOM 18854 N N . ARG A 1 75 ? 7.778 -5.562 10.524 1.00 0.00 75 ARG A N 12
ATOM 18855 C CA . ARG A 1 75 ? 8.115 -6.813 9.866 1.00 0.00 75 ARG A CA 12
ATOM 18856 C C . ARG A 1 75 ? 6.868 -7.686 9.715 1.00 0.00 75 ARG A C 12
ATOM 18857 O O . ARG A 1 75 ? 6.536 -8.114 8.611 1.00 0.00 75 ARG A O 12
ATOM 18878 N N . THR A 1 76 ? 6.213 -7.926 10.842 1.00 0.00 76 THR A N 12
ATOM 18879 C CA . THR A 1 76 ? 5.010 -8.741 10.848 1.00 0.00 76 THR A CA 12
ATOM 18880 C C . THR A 1 76 ? 3.800 -7.903 11.268 1.00 0.00 76 THR A C 12
ATOM 18881 O O . THR A 1 76 ? 3.921 -7.006 12.102 1.00 0.00 76 THR A O 12
ATOM 18892 N N . ILE A 1 77 ? 2.662 -8.225 10.671 1.00 0.00 77 ILE A N 12
ATOM 18893 C CA . ILE A 1 77 ? 1.432 -7.513 10.973 1.00 0.00 77 ILE A CA 12
ATOM 18894 C C . ILE A 1 77 ? 0.242 -8.456 10.783 1.00 0.00 77 ILE A C 12
ATOM 18895 O O . ILE A 1 77 ? 0.371 -9.504 10.151 1.00 0.00 77 ILE A O 12
ATOM 18911 N N . PHE A 1 78 ? -0.889 -8.051 11.340 1.00 0.00 78 PHE A N 12
ATOM 18912 C CA . PHE A 1 78 ? -2.101 -8.846 11.240 1.00 0.00 78 PHE A CA 12
ATOM 18913 C C . PHE A 1 78 ? -2.954 -8.398 10.052 1.00 0.00 78 PHE A C 12
ATOM 18914 O O . PHE A 1 78 ? -3.390 -7.249 9.995 1.00 0.00 78 PHE A O 12
ATOM 18931 N N . ARG A 1 79 ? -3.168 -9.328 9.133 1.00 0.00 79 ARG A N 12
ATOM 18932 C CA . ARG A 1 79 ? -3.962 -9.043 7.950 1.00 0.00 79 ARG A CA 12
ATOM 18933 C C . ARG A 1 79 ? -5.192 -8.213 8.324 1.00 0.00 79 ARG A C 12
ATOM 18934 O O . ARG A 1 79 ? -5.700 -7.448 7.506 1.00 0.00 79 ARG A O 12
ATOM 18955 N N . MET A 1 80 ? -5.634 -8.393 9.560 1.00 0.00 80 MET A N 12
ATOM 18956 C CA . MET A 1 80 ? -6.795 -7.670 10.051 1.00 0.00 80 MET A CA 12
ATOM 18957 C C . MET A 1 80 ? -6.418 -6.248 10.472 1.00 0.00 80 MET A C 12
ATOM 18958 O O . MET A 1 80 ? -7.042 -5.282 10.036 1.00 0.00 80 MET A O 12
ATOM 18972 N N . LYS A 1 81 ? -5.398 -6.165 11.314 1.00 0.00 81 LYS A N 12
ATOM 18973 C CA . LYS A 1 81 ? -4.930 -4.877 11.797 1.00 0.00 81 LYS A CA 12
ATOM 18974 C C . LYS A 1 81 ? -4.686 -3.948 10.607 1.00 0.00 81 LYS A C 12
ATOM 18975 O O . LYS A 1 81 ? -4.732 -2.727 10.748 1.00 0.00 81 LYS A O 12
ATOM 18994 N N . VAL A 1 82 ? -4.432 -4.562 9.460 1.00 0.00 82 VAL A N 12
ATOM 18995 C CA . VAL A 1 82 ? -4.180 -3.805 8.246 1.00 0.00 82 VAL A CA 12
ATOM 18996 C C . VAL A 1 82 ? -5.128 -2.605 8.192 1.00 0.00 82 VAL A C 12
ATOM 18997 O O . VAL A 1 82 ? -4.684 -1.458 8.199 1.00 0.00 82 VAL A O 12
ATOM 19010 N N . TYR A 1 83 ? -6.416 -2.911 8.141 1.00 0.00 83 TYR A N 12
ATOM 19011 C CA . TYR A 1 83 ? -7.431 -1.872 8.086 1.00 0.00 83 TYR A CA 12
ATOM 19012 C C . TYR A 1 83 ? -7.132 -0.761 9.095 1.00 0.00 83 TYR A C 12
ATOM 19013 O O . TYR A 1 83 ? -7.106 0.416 8.737 1.00 0.00 83 TYR A O 12
ATOM 19031 N N . ASP A 1 84 ? -6.915 -1.173 10.335 1.00 0.00 84 ASP A N 12
ATOM 19032 C CA . ASP A 1 84 ? -6.620 -0.227 11.397 1.00 0.00 84 ASP A CA 12
ATOM 19033 C C . ASP A 1 84 ? -5.318 0.509 11.072 1.00 0.00 84 ASP A C 12
ATOM 19034 O O . ASP A 1 84 ? -5.279 1.738 11.074 1.00 0.00 84 ASP A O 12
ATOM 19043 N N . LEU A 1 85 ? -4.285 -0.275 10.799 1.00 0.00 85 LEU A N 12
ATOM 19044 C CA . LEU A 1 85 ? -2.986 0.287 10.472 1.00 0.00 85 LEU A CA 12
ATOM 19045 C C . LEU A 1 85 ? -3.176 1.514 9.578 1.00 0.00 85 LEU A C 12
ATOM 19046 O O . LEU A 1 85 ? -2.567 2.557 9.812 1.00 0.00 85 LEU A O 12
ATOM 19062 N N . LEU A 1 86 ? -4.023 1.349 8.573 1.00 0.00 86 LEU A N 12
ATOM 19063 C CA . LEU A 1 86 ? -4.301 2.431 7.643 1.00 0.00 86 LEU A CA 12
ATOM 19064 C C . LEU A 1 86 ? -4.966 3.586 8.395 1.00 0.00 86 LEU A C 12
ATOM 19065 O O . LEU A 1 86 ? -4.605 3.880 9.533 1.00 0.00 86 LEU A O 12
ATOM 19081 N N . GLU A 1 87 ? -5.926 4.209 7.727 1.00 0.00 87 GLU A N 12
ATOM 19082 C CA . GLU A 1 87 ? -6.645 5.325 8.318 1.00 0.00 87 GLU A CA 12
ATOM 19083 C C . GLU A 1 87 ? -5.705 6.517 8.515 1.00 0.00 87 GLU A C 12
ATOM 19084 O O . GLU A 1 87 ? -5.897 7.569 7.908 1.00 0.00 87 GLU A O 12
ATOM 19096 N N . LYS A 1 88 ? -4.710 6.311 9.365 1.00 0.00 88 LYS A N 12
ATOM 19097 C CA . LYS A 1 88 ? -3.741 7.356 9.648 1.00 0.00 88 LYS A CA 12
ATOM 19098 C C . LYS A 1 88 ? -2.935 7.655 8.383 1.00 0.00 88 LYS A C 12
ATOM 19099 O O . LYS A 1 88 ? -2.207 8.645 8.326 1.00 0.00 88 LYS A O 12
ATOM 19118 N N . HIS A 1 89 ? -3.093 6.782 7.399 1.00 0.00 89 HIS A N 12
ATOM 19119 C CA . HIS A 1 89 ? -2.389 6.940 6.137 1.00 0.00 89 HIS A CA 12
ATOM 19120 C C . HIS A 1 89 ? -3.245 7.762 5.172 1.00 0.00 89 HIS A C 12
ATOM 19121 O O . HIS A 1 89 ? -3.314 7.456 3.983 1.00 0.00 89 HIS A O 12
ATOM 19135 N N . TYR A 1 90 ? -3.876 8.791 5.720 1.00 0.00 90 TYR A N 12
ATOM 19136 C CA . TYR A 1 90 ? -4.725 9.659 4.922 1.00 0.00 90 TYR A CA 12
ATOM 19137 C C . TYR A 1 90 ? -4.657 11.103 5.423 1.00 0.00 90 TYR A C 12
ATOM 19138 O O . TYR A 1 90 ? -4.276 11.350 6.566 1.00 0.00 90 TYR A O 12
ATOM 19156 N N . LYS A 1 91 ? -5.033 12.019 4.543 1.00 0.00 91 LYS A N 12
ATOM 19157 C CA . LYS A 1 91 ? -5.020 13.432 4.882 1.00 0.00 91 LYS A CA 12
ATOM 19158 C C . LYS A 1 91 ? -6.428 13.867 5.291 1.00 0.00 91 LYS A C 12
ATOM 19159 O O . LYS A 1 91 ? -7.141 13.122 5.962 1.00 0.00 91 LYS A O 12
ATOM 19178 N N . GLU A 1 92 ? -6.787 15.071 4.870 1.00 0.00 92 GLU A N 12
ATOM 19179 C CA . GLU A 1 92 ? -8.097 15.614 5.185 1.00 0.00 92 GLU A CA 12
ATOM 19180 C C . GLU A 1 92 ? -8.342 15.570 6.695 1.00 0.00 92 GLU A C 12
ATOM 19181 O O . GLU A 1 92 ? -8.650 14.514 7.246 1.00 0.00 92 GLU A O 12
ATOM 19193 N N . ASN A 1 93 ? -8.196 16.729 7.320 1.00 0.00 93 ASN A N 12
ATOM 19194 C CA . ASN A 1 93 ? -8.397 16.835 8.755 1.00 0.00 93 ASN A CA 12
ATOM 19195 C C . ASN A 1 93 ? -7.265 16.105 9.480 1.00 0.00 93 ASN A C 12
ATOM 19196 O O . ASN A 1 93 ? -6.483 16.725 10.200 1.00 0.00 93 ASN A O 12
ATOM 19207 N N . GLN A 1 94 ? -7.212 14.799 9.265 1.00 0.00 94 GLN A N 12
ATOM 19208 C CA . GLN A 1 94 ? -6.189 13.978 9.889 1.00 0.00 94 GLN A CA 12
ATOM 19209 C C . GLN A 1 94 ? -4.796 14.499 9.525 1.00 0.00 94 GLN A C 12
ATOM 19210 O O . GLN A 1 94 ? -4.662 15.395 8.693 1.00 0.00 94 GLN A O 12
ATOM 19224 N N . ASP A 1 95 ? -3.795 13.914 10.167 1.00 0.00 95 ASP A N 12
ATOM 19225 C CA . ASP A 1 95 ? -2.418 14.308 9.922 1.00 0.00 95 ASP A CA 12
ATOM 19226 C C . ASP A 1 95 ? -1.506 13.618 10.938 1.00 0.00 95 ASP A C 12
ATOM 19227 O O . ASP A 1 95 ? -1.984 13.028 11.906 1.00 0.00 95 ASP A O 12
ATOM 19236 N N . SER A 1 96 ? -0.210 13.714 10.683 1.00 0.00 96 SER A N 12
ATOM 19237 C CA . SER A 1 96 ? 0.773 13.106 11.563 1.00 0.00 96 SER A CA 12
ATOM 19238 C C . SER A 1 96 ? 1.835 14.137 11.954 1.00 0.00 96 SER A C 12
ATOM 19239 O O . SER A 1 96 ? 1.889 15.224 11.381 1.00 0.00 96 SER A O 12
ATOM 19247 N N . GLY A 1 97 ? 2.652 13.759 12.926 1.00 0.00 97 GLY A N 12
ATOM 19248 C CA . GLY A 1 97 ? 3.708 14.637 13.399 1.00 0.00 97 GLY A CA 12
ATOM 19249 C C . GLY A 1 97 ? 3.354 15.236 14.761 1.00 0.00 97 GLY A C 12
ATOM 19250 O O . GLY A 1 97 ? 2.281 14.969 15.301 1.00 0.00 97 GLY A O 12
ATOM 19254 N N . PRO A 1 98 ? 4.299 16.057 15.292 1.00 0.00 98 PRO A N 12
ATOM 19255 C CA . PRO A 1 98 ? 5.542 16.321 14.587 1.00 0.00 98 PRO A CA 12
ATOM 19256 C C . PRO A 1 98 ? 6.487 15.121 14.672 1.00 0.00 98 PRO A C 12
ATOM 19257 O O . PRO A 1 98 ? 6.152 14.105 15.281 1.00 0.00 98 PRO A O 12
ATOM 19268 N N . SER A 1 99 ? 7.648 15.277 14.055 1.00 0.00 99 SER A N 12
ATOM 19269 C CA . SER A 1 99 ? 8.644 14.218 14.053 1.00 0.00 99 SER A CA 12
ATOM 19270 C C . SER A 1 99 ? 9.998 14.773 14.499 1.00 0.00 99 SER A C 12
ATOM 1927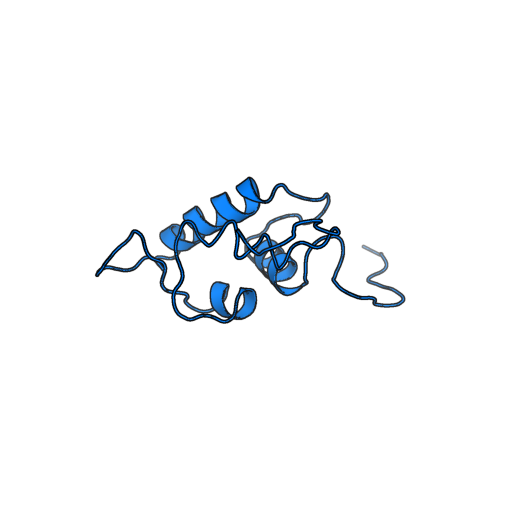1 O O . SER A 1 99 ? 10.813 15.172 13.668 1.00 0.00 99 SER A O 12
ATOM 19279 N N . SER A 1 100 ? 10.197 14.780 15.809 1.00 0.00 100 SER A N 12
ATOM 19280 C CA . SER A 1 100 ? 11.439 15.280 16.374 1.00 0.00 100 SER A CA 12
ATOM 19281 C C . SER A 1 100 ? 12.398 14.117 16.639 1.00 0.00 100 SER A C 12
ATOM 19282 O O . SER A 1 100 ? 13.503 14.085 16.101 1.00 0.00 100 SER A O 12
ATOM 19290 N N . GLY A 1 101 ? 11.940 13.191 17.468 1.00 0.00 101 GLY A N 12
ATOM 19291 C CA . GLY A 1 101 ? 12.743 12.030 17.811 1.00 0.00 101 GLY A CA 12
ATOM 19292 C C . GLY A 1 101 ? 12.868 11.078 16.620 1.00 0.00 101 GLY A C 12
ATOM 19293 O O . GLY A 1 101 ? 12.245 10.018 16.600 1.00 0.00 101 GLY A O 12
ATOM 19297 N N . GLY A 1 1 ? 12.518 9.143 -10.600 1.00 0.00 1 GLY A N 13
ATOM 19298 C CA . GLY A 1 1 ? 11.537 8.922 -11.648 1.00 0.00 1 GLY A CA 13
ATOM 19299 C C . GLY A 1 1 ? 10.556 10.093 -11.737 1.00 0.00 1 GLY A C 13
ATOM 19300 O O . GLY A 1 1 ? 9.373 9.941 -11.438 1.00 0.00 1 GLY A O 13
ATOM 19304 N N . SER A 1 2 ? 11.085 11.236 -12.150 1.00 0.00 2 SER A N 13
ATOM 19305 C CA . SER A 1 2 ? 10.271 12.433 -12.282 1.00 0.00 2 SER A CA 13
ATOM 19306 C C . SER A 1 2 ? 10.934 13.412 -13.253 1.00 0.00 2 SER A C 13
ATOM 19307 O O . SER A 1 2 ? 11.848 14.143 -12.875 1.00 0.00 2 SER A O 13
ATOM 19315 N N . SER A 1 3 ? 10.448 13.394 -14.485 1.00 0.00 3 SER A N 13
ATOM 19316 C CA . SER A 1 3 ? 10.982 14.272 -15.513 1.00 0.00 3 SER A CA 13
ATOM 19317 C C . SER A 1 3 ? 9.852 15.089 -16.142 1.00 0.00 3 SER A C 13
ATOM 19318 O O . SER A 1 3 ? 9.145 14.602 -17.023 1.00 0.00 3 SER A O 13
ATOM 19326 N N . GLY A 1 4 ? 9.717 16.318 -15.666 1.00 0.00 4 GLY A N 13
ATOM 19327 C CA . GLY A 1 4 ? 8.685 17.207 -16.171 1.00 0.00 4 GLY A CA 13
ATOM 19328 C C . GLY A 1 4 ? 7.837 17.769 -15.027 1.00 0.00 4 GLY A C 13
ATOM 19329 O O . GLY A 1 4 ? 7.542 17.063 -14.064 1.00 0.00 4 GLY A O 13
ATOM 19333 N N . SER A 1 5 ? 7.470 19.033 -15.172 1.00 0.00 5 SER A N 13
ATOM 19334 C CA . SER A 1 5 ? 6.662 19.697 -14.163 1.00 0.00 5 SER A CA 13
ATOM 19335 C C . SER A 1 5 ? 7.341 19.593 -12.796 1.00 0.00 5 SER A C 13
ATOM 19336 O O . SER A 1 5 ? 8.320 18.865 -12.640 1.00 0.00 5 SER A O 13
ATOM 19344 N N . SER A 1 6 ? 6.795 20.331 -11.841 1.00 0.00 6 SER A N 13
ATOM 19345 C CA . SER A 1 6 ? 7.336 20.331 -10.493 1.00 0.00 6 SER A CA 13
ATOM 19346 C C . SER A 1 6 ? 6.512 21.259 -9.598 1.00 0.00 6 SER A C 13
ATOM 19347 O O . SER A 1 6 ? 6.433 22.460 -9.850 1.00 0.00 6 SER A O 13
ATOM 19355 N N . GLY A 1 7 ? 5.920 20.667 -8.572 1.00 0.00 7 GLY A N 13
ATOM 19356 C CA . GLY A 1 7 ? 5.105 21.426 -7.638 1.00 0.00 7 GLY A CA 13
ATOM 19357 C C . GLY A 1 7 ? 5.694 21.373 -6.227 1.00 0.00 7 GLY A C 13
ATOM 19358 O O . GLY A 1 7 ? 6.546 20.534 -5.938 1.00 0.00 7 GLY A O 13
ATOM 19362 N N . LYS A 1 8 ? 5.217 22.279 -5.387 1.00 0.00 8 LYS A N 13
ATOM 19363 C CA . LYS A 1 8 ? 5.686 22.346 -4.013 1.00 0.00 8 LYS A CA 13
ATOM 19364 C C . LYS A 1 8 ? 5.358 21.032 -3.302 1.00 0.00 8 LYS A C 13
ATOM 19365 O O . LYS A 1 8 ? 4.579 20.226 -3.808 1.00 0.00 8 LYS A O 13
ATOM 19384 N N . ARG A 1 9 ? 5.968 20.857 -2.139 1.00 0.00 9 ARG A N 13
ATOM 19385 C CA . ARG A 1 9 ? 5.750 19.654 -1.353 1.00 0.00 9 ARG A CA 13
ATOM 19386 C C . ARG A 1 9 ? 5.134 20.010 0.001 1.00 0.00 9 ARG A C 13
ATOM 19387 O O . ARG A 1 9 ? 5.667 20.845 0.730 1.00 0.00 9 ARG A O 13
ATOM 19408 N N . PHE A 1 10 ? 4.019 19.358 0.298 1.00 0.00 10 PHE A N 13
ATOM 19409 C CA . PHE A 1 10 ? 3.324 19.595 1.552 1.00 0.00 10 PHE A CA 13
ATOM 19410 C C . PHE A 1 10 ? 3.066 18.282 2.292 1.00 0.00 10 PHE A C 13
ATOM 19411 O O . PHE A 1 10 ? 3.348 17.204 1.769 1.00 0.00 10 PHE A O 13
ATOM 19428 N N . GLU A 1 11 ? 2.533 18.414 3.498 1.00 0.00 11 GLU A N 13
ATOM 19429 C CA . GLU A 1 11 ? 2.234 17.251 4.316 1.00 0.00 11 GLU A CA 13
ATOM 19430 C C . GLU A 1 11 ? 1.453 16.217 3.502 1.00 0.00 11 GLU A C 13
ATOM 19431 O O . GLU A 1 11 ? 0.537 16.568 2.760 1.00 0.00 11 GLU A O 13
ATOM 19443 N N . PHE A 1 12 ? 1.844 14.962 3.669 1.00 0.00 12 PHE A N 13
ATOM 19444 C CA . PHE A 1 12 ? 1.193 13.874 2.959 1.00 0.00 12 PHE A CA 13
ATOM 19445 C C . PHE A 1 12 ? 1.270 14.083 1.445 1.00 0.00 12 PHE A C 13
ATOM 19446 O O . PHE A 1 12 ? 1.855 15.060 0.979 1.00 0.00 12 PHE A O 13
ATOM 19463 N N . VAL A 1 13 ? 0.671 13.150 0.720 1.00 0.00 13 VAL A N 13
ATOM 19464 C CA . VAL A 1 13 ? 0.664 13.220 -0.732 1.00 0.00 13 VAL A CA 13
ATOM 19465 C C . VAL A 1 13 ? -0.770 13.061 -1.239 1.00 0.00 13 VAL A C 13
ATOM 19466 O O . VAL A 1 13 ? -1.129 12.017 -1.780 1.00 0.00 13 VAL A O 13
ATOM 19479 N N . GLY A 1 14 ? -1.552 14.114 -1.047 1.00 0.00 14 GLY A N 13
ATOM 19480 C CA . GLY A 1 14 ? -2.939 14.105 -1.479 1.00 0.00 14 GLY A CA 13
ATOM 19481 C C . GLY A 1 14 ? -3.882 13.905 -0.291 1.00 0.00 14 GLY A C 13
ATOM 19482 O O . GLY A 1 14 ? -4.336 14.873 0.316 1.00 0.00 14 GLY A O 13
ATOM 19486 N N . TRP A 1 15 ? -4.147 12.641 0.007 1.00 0.00 15 TRP A N 13
ATOM 19487 C CA . TRP A 1 15 ? -5.027 12.301 1.112 1.00 0.00 15 TRP A CA 13
ATOM 19488 C C . TRP A 1 15 ? -4.283 11.327 2.027 1.00 0.00 15 TRP A C 13
ATOM 19489 O O . TRP A 1 15 ? -4.278 11.494 3.245 1.00 0.00 15 TRP A O 13
ATOM 19510 N N . GLY A 1 16 ? -3.672 10.330 1.404 1.00 0.00 16 GLY A N 13
ATOM 19511 C CA . GLY A 1 16 ? -2.926 9.328 2.147 1.00 0.00 16 GLY A CA 13
ATOM 19512 C C . GLY A 1 16 ? -1.445 9.701 2.235 1.00 0.00 16 GLY A C 13
ATOM 19513 O O . GLY A 1 16 ? -0.955 10.504 1.442 1.00 0.00 16 GLY A O 13
ATOM 19517 N N . SER A 1 17 ? -0.773 9.100 3.206 1.00 0.00 17 SER A N 13
ATOM 19518 C CA . SER A 1 17 ? 0.642 9.358 3.407 1.00 0.00 17 SER A CA 13
ATOM 19519 C C . SER A 1 17 ? 1.448 8.813 2.226 1.00 0.00 17 SER A C 13
ATOM 19520 O O . SER A 1 17 ? 1.068 7.812 1.621 1.00 0.00 17 SER A O 13
ATOM 19528 N N . ARG A 1 18 ? 2.545 9.496 1.934 1.00 0.00 18 ARG A N 13
ATOM 19529 C CA . ARG A 1 18 ? 3.407 9.092 0.836 1.00 0.00 18 ARG A CA 13
ATOM 19530 C C . ARG A 1 18 ? 3.593 7.574 0.838 1.00 0.00 18 ARG A C 13
ATOM 19531 O O . ARG A 1 18 ? 3.482 6.930 -0.205 1.00 0.00 18 ARG A O 13
ATOM 19552 N N . GLN A 1 19 ? 3.873 7.045 2.020 1.00 0.00 19 GLN A N 13
ATOM 19553 C CA . GLN A 1 19 ? 4.076 5.615 2.171 1.00 0.00 19 GLN A CA 13
ATOM 19554 C C . GLN A 1 19 ? 2.934 4.843 1.507 1.00 0.00 19 GLN A C 13
ATOM 19555 O O . GLN A 1 19 ? 3.143 4.153 0.511 1.00 0.00 19 GLN A O 13
ATOM 19569 N N . LEU A 1 20 ? 1.750 4.987 2.085 1.00 0.00 20 LEU A N 13
ATOM 19570 C CA . LEU A 1 20 ? 0.575 4.313 1.562 1.00 0.00 20 LEU A CA 13
ATOM 19571 C C . LEU A 1 20 ? 0.445 4.609 0.066 1.00 0.00 20 LEU A C 13
ATOM 19572 O O . LEU A 1 20 ? 0.197 3.706 -0.730 1.00 0.00 20 LEU A O 13
ATOM 19588 N N . ILE A 1 21 ? 0.619 5.879 -0.270 1.00 0.00 21 ILE A N 13
ATOM 19589 C CA . ILE A 1 21 ? 0.525 6.306 -1.655 1.00 0.00 21 ILE A CA 13
ATOM 19590 C C . ILE A 1 21 ? 1.488 5.477 -2.507 1.00 0.00 21 ILE A C 13
ATOM 19591 O O . ILE A 1 21 ? 1.060 4.728 -3.384 1.00 0.00 21 ILE A O 13
ATOM 19607 N N . GLU A 1 22 ? 2.771 5.638 -2.218 1.00 0.00 22 GLU A N 13
ATOM 19608 C CA . GLU A 1 22 ? 3.799 4.913 -2.946 1.00 0.00 22 GLU A CA 13
ATOM 19609 C C . GLU A 1 22 ? 3.374 3.458 -3.156 1.00 0.00 22 GLU A C 13
ATOM 19610 O O . GLU A 1 22 ? 3.376 2.964 -4.283 1.00 0.00 22 GLU A O 13
ATOM 19622 N N . PHE A 1 23 ? 3.021 2.813 -2.054 1.00 0.00 23 PHE A N 13
ATOM 19623 C CA . PHE A 1 23 ? 2.595 1.425 -2.104 1.00 0.00 23 PHE A CA 13
ATOM 19624 C C . PHE A 1 23 ? 1.491 1.227 -3.144 1.00 0.00 23 PHE A C 13
ATOM 19625 O O . PHE A 1 23 ? 1.559 0.308 -3.959 1.00 0.00 23 PHE A O 13
ATOM 19642 N N . LEU A 1 24 ? 0.500 2.103 -3.082 1.00 0.00 24 LEU A N 13
ATOM 19643 C CA . LEU A 1 24 ? -0.617 2.036 -4.009 1.00 0.00 24 LEU A CA 13
ATOM 19644 C C . LEU A 1 24 ? -0.130 2.390 -5.415 1.00 0.00 24 LEU A C 13
ATOM 19645 O O . LEU A 1 24 ? -0.679 1.910 -6.406 1.00 0.00 24 LEU A O 13
ATOM 19661 N N . HIS A 1 25 ? 0.896 3.227 -5.458 1.00 0.00 25 HIS A N 13
ATOM 19662 C CA . HIS A 1 25 ? 1.464 3.651 -6.727 1.00 0.00 25 HIS A CA 13
ATOM 19663 C C . HIS A 1 25 ? 2.140 2.460 -7.410 1.00 0.00 25 HIS A C 13
ATOM 19664 O O . HIS A 1 25 ? 1.849 2.155 -8.565 1.00 0.00 25 HIS A O 13
ATOM 19678 N N . SER A 1 26 ? 3.029 1.819 -6.666 1.00 0.00 26 SER A N 13
ATOM 19679 C CA . SER A 1 26 ? 3.749 0.668 -7.185 1.00 0.00 26 SER A CA 13
ATOM 19680 C C . SER A 1 26 ? 2.761 -0.362 -7.735 1.00 0.00 26 SER A C 13
ATOM 19681 O O . SER A 1 26 ? 2.758 -0.648 -8.932 1.00 0.00 26 SER A O 13
ATOM 19689 N N . LEU A 1 27 ? 1.945 -0.892 -6.835 1.00 0.00 27 LEU A N 13
ATOM 19690 C CA . LEU A 1 27 ? 0.954 -1.884 -7.216 1.00 0.00 27 LEU A CA 13
ATOM 19691 C C . LEU A 1 27 ? 0.277 -1.450 -8.517 1.00 0.00 27 LEU A C 13
ATOM 19692 O O . LEU A 1 27 ? -0.177 -2.288 -9.294 1.00 0.00 27 LEU A O 13
ATOM 19708 N N . GLY A 1 28 ? 0.229 -0.141 -8.713 1.00 0.00 28 GLY A N 13
ATOM 19709 C CA . GLY A 1 28 ? -0.385 0.415 -9.907 1.00 0.00 28 GLY A CA 13
ATOM 19710 C C . GLY A 1 28 ? -1.790 0.943 -9.606 1.00 0.00 28 GLY A C 13
ATOM 19711 O O . GLY A 1 28 ? -2.569 1.203 -10.521 1.00 0.00 28 GLY A O 13
ATOM 19715 N N . LYS A 1 29 ? -2.070 1.086 -8.319 1.00 0.00 29 LYS A N 13
ATOM 19716 C CA . LYS A 1 29 ? -3.367 1.578 -7.885 1.00 0.00 29 LYS A CA 13
ATOM 19717 C C . LYS A 1 29 ? -3.411 3.098 -8.049 1.00 0.00 29 LYS A C 13
ATOM 19718 O O . LYS A 1 29 ? -2.677 3.820 -7.377 1.00 0.00 29 LYS A O 13
ATOM 19737 N N . ASP A 1 30 ? -4.280 3.539 -8.947 1.00 0.00 30 ASP A N 13
ATOM 19738 C CA . ASP A 1 30 ? -4.430 4.961 -9.207 1.00 0.00 30 ASP A CA 13
ATOM 19739 C C . ASP A 1 30 ? -4.861 5.668 -7.921 1.00 0.00 30 ASP A C 13
ATOM 19740 O O . ASP A 1 30 ? -5.836 5.270 -7.286 1.00 0.00 30 ASP A O 13
ATOM 19749 N N . THR A 1 31 ? -4.112 6.705 -7.575 1.00 0.00 31 THR A N 13
ATOM 19750 C CA . THR A 1 31 ? -4.405 7.472 -6.375 1.00 0.00 31 THR A CA 13
ATOM 19751 C C . THR A 1 31 ? -4.790 8.907 -6.740 1.00 0.00 31 THR A C 13
ATOM 19752 O O . THR A 1 31 ? -4.108 9.854 -6.353 1.00 0.00 31 THR A O 13
ATOM 19763 N N . SER A 1 32 ? -5.881 9.022 -7.482 1.00 0.00 32 SER A N 13
ATOM 19764 C CA . SER A 1 32 ? -6.365 10.326 -7.904 1.00 0.00 32 SER A CA 13
ATOM 19765 C C . SER A 1 32 ? -7.465 10.807 -6.956 1.00 0.00 32 SER A C 13
ATOM 19766 O O . SER A 1 32 ? -7.560 11.999 -6.664 1.00 0.00 32 SER A O 13
ATOM 19774 N N . GLU A 1 33 ? -8.268 9.857 -6.501 1.00 0.00 33 GLU A N 13
ATOM 19775 C CA . GLU A 1 33 ? -9.358 10.169 -5.592 1.00 0.00 33 GLU A CA 13
ATOM 19776 C C . GLU A 1 33 ? -9.245 9.328 -4.319 1.00 0.00 33 GLU A C 13
ATOM 19777 O O . GLU A 1 33 ? -8.966 8.132 -4.384 1.00 0.00 33 GLU A O 13
ATOM 19789 N N . MET A 1 34 ? -9.467 9.986 -3.191 1.00 0.00 34 MET A N 13
ATOM 19790 C CA . MET A 1 34 ? -9.394 9.314 -1.905 1.00 0.00 34 MET A CA 13
ATOM 19791 C C . MET A 1 34 ? -10.006 7.914 -1.983 1.00 0.00 34 MET A C 13
ATOM 19792 O O . MET A 1 34 ? -11.227 7.767 -2.027 1.00 0.00 34 MET A O 13
ATOM 19806 N N . ILE A 1 35 ? -9.130 6.920 -1.997 1.00 0.00 35 ILE A N 13
ATOM 19807 C CA . ILE A 1 35 ? -9.569 5.536 -2.069 1.00 0.00 35 ILE A CA 13
ATOM 19808 C C . ILE A 1 35 ? -10.034 5.081 -0.684 1.00 0.00 35 ILE A C 13
ATOM 19809 O O . ILE A 1 35 ? -9.405 5.404 0.323 1.00 0.00 35 ILE A O 13
ATOM 19825 N N . SER A 1 36 ? -11.130 4.337 -0.677 1.00 0.00 36 SER A N 13
ATOM 19826 C CA . SER A 1 36 ? -11.686 3.834 0.567 1.00 0.00 36 SER A CA 13
ATOM 19827 C C . SER A 1 36 ? -10.671 2.924 1.263 1.00 0.00 36 SER A C 13
ATOM 19828 O O . SER A 1 36 ? -10.042 2.085 0.621 1.00 0.00 36 SER A O 13
ATOM 19836 N N . ARG A 1 37 ? -10.545 3.122 2.567 1.00 0.00 37 ARG A N 13
ATOM 19837 C CA . ARG A 1 37 ? -9.617 2.329 3.357 1.00 0.00 37 ARG A CA 13
ATOM 19838 C C . ARG A 1 37 ? -9.887 0.837 3.154 1.00 0.00 37 ARG A C 13
ATOM 19839 O O . ARG A 1 37 ? -8.984 0.014 3.298 1.00 0.00 37 ARG A O 13
ATOM 19860 N N . TYR A 1 38 ? -11.133 0.534 2.822 1.00 0.00 38 TYR A N 13
ATOM 19861 C CA . TYR A 1 38 ? -11.533 -0.845 2.597 1.00 0.00 38 TYR A CA 13
ATOM 19862 C C . TYR A 1 38 ? -10.851 -1.418 1.353 1.00 0.00 38 TYR A C 13
ATOM 19863 O O . TYR A 1 38 ? -10.421 -2.570 1.351 1.00 0.00 38 TYR A O 13
ATOM 19881 N N . ASP A 1 39 ? -10.774 -0.586 0.324 1.00 0.00 39 ASP A N 13
ATOM 19882 C CA . ASP A 1 39 ? -10.152 -0.995 -0.924 1.00 0.00 39 ASP A CA 13
ATOM 19883 C C . ASP A 1 39 ? -8.680 -1.325 -0.671 1.00 0.00 39 ASP A C 13
ATOM 19884 O O . ASP A 1 39 ? -8.251 -2.461 -0.869 1.00 0.00 39 ASP A O 13
ATOM 19893 N N . VAL A 1 40 ? -7.946 -0.311 -0.237 1.00 0.00 40 VAL A N 13
ATOM 19894 C CA . VAL A 1 40 ? -6.530 -0.479 0.045 1.00 0.00 40 VAL A CA 13
ATOM 19895 C C . VAL A 1 40 ? -6.319 -1.786 0.811 1.00 0.00 40 VAL A C 13
ATOM 19896 O O . VAL A 1 40 ? -5.537 -2.637 0.389 1.00 0.00 40 VAL A O 13
ATOM 19909 N N . SER A 1 41 ? -7.029 -1.905 1.923 1.00 0.00 41 SER A N 13
ATOM 19910 C CA . SER A 1 41 ? -6.929 -3.095 2.751 1.00 0.00 41 SER A CA 13
ATOM 19911 C C . SER A 1 41 ? -7.142 -4.346 1.898 1.00 0.00 41 SER A C 13
ATOM 19912 O O . SER A 1 41 ? -6.271 -5.212 1.831 1.00 0.00 41 SER A O 13
ATOM 19920 N N . ASP A 1 42 ? -8.306 -4.402 1.267 1.00 0.00 42 ASP A N 13
ATOM 19921 C CA . ASP A 1 42 ? -8.645 -5.534 0.420 1.00 0.00 42 ASP A CA 13
ATOM 19922 C C . ASP A 1 42 ? -7.475 -5.829 -0.521 1.00 0.00 42 ASP A C 13
ATOM 19923 O O . ASP A 1 42 ? -7.126 -6.989 -0.738 1.00 0.00 42 ASP A O 13
ATOM 19932 N N . THR A 1 43 ? -6.901 -4.761 -1.053 1.00 0.00 43 THR A N 13
ATOM 19933 C CA . THR A 1 43 ? -5.777 -4.891 -1.965 1.00 0.00 43 THR A CA 13
ATOM 19934 C C . THR A 1 43 ? -4.570 -5.492 -1.243 1.00 0.00 43 THR A C 13
ATOM 19935 O O . THR A 1 43 ? -3.856 -6.321 -1.804 1.00 0.00 43 THR A O 13
ATOM 19946 N N . ILE A 1 44 ? -4.380 -5.050 -0.008 1.00 0.00 44 ILE A N 13
ATOM 19947 C CA . ILE A 1 44 ? -3.272 -5.534 0.798 1.00 0.00 44 ILE A CA 13
ATOM 19948 C C . ILE A 1 44 ? -3.454 -7.030 1.062 1.00 0.00 44 ILE A C 13
ATOM 19949 O O . ILE A 1 44 ? -2.586 -7.834 0.725 1.00 0.00 44 ILE A O 13
ATOM 19965 N N . ALA A 1 45 ? -4.588 -7.358 1.663 1.00 0.00 45 ALA A N 13
ATOM 19966 C CA . ALA A 1 45 ? -4.896 -8.744 1.977 1.00 0.00 45 ALA A CA 13
ATOM 19967 C C . ALA A 1 45 ? -4.625 -9.613 0.747 1.00 0.00 45 ALA A C 13
ATOM 19968 O O . ALA A 1 45 ? -4.007 -10.671 0.854 1.00 0.00 45 ALA A O 13
ATOM 19975 N N . LYS A 1 46 ? -5.100 -9.133 -0.393 1.00 0.00 46 LYS A N 13
ATOM 19976 C CA . LYS A 1 46 ? -4.917 -9.853 -1.642 1.00 0.00 46 LYS A CA 13
ATOM 19977 C C . LYS A 1 46 ? -3.425 -9.912 -1.977 1.00 0.00 46 LYS A C 13
ATOM 19978 O O . LYS A 1 46 ? -2.882 -10.989 -2.222 1.00 0.00 46 LYS A O 13
ATOM 19997 N N . TYR A 1 47 ? -2.805 -8.742 -1.977 1.00 0.00 47 TYR A N 13
ATOM 19998 C CA . TYR A 1 47 ? -1.386 -8.647 -2.279 1.00 0.00 47 TYR A CA 13
ATOM 19999 C C . TYR A 1 47 ? -0.572 -9.588 -1.389 1.00 0.00 47 TYR A C 13
ATOM 20000 O O . TYR A 1 47 ? 0.291 -10.316 -1.876 1.00 0.00 47 TYR A O 13
ATOM 20018 N N . ILE A 1 48 ? -0.877 -9.544 -0.100 1.00 0.00 48 ILE A N 13
ATOM 20019 C CA . ILE A 1 48 ? -0.184 -10.384 0.862 1.00 0.00 48 ILE A CA 13
ATOM 20020 C C . ILE A 1 48 ? -0.180 -11.829 0.360 1.00 0.00 48 ILE A C 13
ATOM 20021 O O . ILE A 1 48 ? 0.881 -12.434 0.207 1.00 0.00 48 ILE A O 13
ATOM 20037 N N . SER A 1 49 ? -1.377 -12.342 0.117 1.00 0.00 49 SER A N 13
ATOM 20038 C CA . SER A 1 49 ? -1.524 -13.705 -0.364 1.00 0.00 49 SER A CA 13
ATOM 20039 C C . SER A 1 49 ? -0.878 -13.845 -1.744 1.00 0.00 49 SER A C 13
ATOM 20040 O O . SER A 1 49 ? -0.150 -14.804 -1.997 1.00 0.00 49 SER A O 13
ATOM 20048 N N . LYS A 1 50 ? -1.166 -12.875 -2.599 1.00 0.00 50 LYS A N 13
ATOM 20049 C CA . LYS A 1 50 ? -0.621 -12.878 -3.946 1.00 0.00 50 LYS A CA 13
ATOM 20050 C C . LYS A 1 50 ? 0.876 -13.186 -3.885 1.00 0.00 50 LYS A C 13
ATOM 20051 O O . LYS A 1 50 ? 1.332 -14.182 -4.445 1.00 0.00 50 LYS A O 13
ATOM 20070 N N . GLU A 1 51 ? 1.600 -12.313 -3.201 1.00 0.00 51 GLU A N 13
ATOM 20071 C CA . GLU A 1 51 ? 3.037 -12.479 -3.059 1.00 0.00 51 GLU A CA 13
ATOM 20072 C C . GLU A 1 51 ? 3.347 -13.650 -2.126 1.00 0.00 51 GLU A C 13
ATOM 20073 O O . GLU A 1 51 ? 4.313 -14.381 -2.340 1.00 0.00 51 GLU A O 13
ATOM 20085 N N . GLY A 1 52 ? 2.509 -13.793 -1.109 1.00 0.00 52 GLY A N 13
ATOM 20086 C CA . GLY A 1 52 ? 2.681 -14.864 -0.142 1.00 0.00 52 GLY A CA 13
ATOM 20087 C C . GLY A 1 52 ? 3.342 -14.346 1.137 1.00 0.00 52 GLY A C 13
ATOM 20088 O O . GLY A 1 52 ? 4.197 -15.016 1.714 1.00 0.00 52 GLY A O 13
ATOM 20092 N N . LEU A 1 53 ? 2.921 -13.157 1.543 1.00 0.00 53 LEU A N 13
ATOM 20093 C CA . LEU A 1 53 ? 3.461 -12.541 2.743 1.00 0.00 53 LEU A CA 13
ATOM 20094 C C . LEU A 1 53 ? 2.881 -13.240 3.975 1.00 0.00 53 LEU A C 13
ATOM 20095 O O . LEU A 1 53 ? 3.409 -13.103 5.077 1.00 0.00 53 LEU A O 13
ATOM 20111 N N . LEU A 1 54 ? 1.801 -13.973 3.746 1.00 0.00 54 LEU A N 13
ATOM 20112 C CA . LEU A 1 54 ? 1.143 -14.693 4.823 1.00 0.00 54 LEU A CA 13
ATOM 20113 C C . LEU A 1 54 ? 2.192 -15.452 5.638 1.00 0.00 54 LEU A C 13
ATOM 20114 O O . LEU A 1 54 ? 3.331 -15.607 5.200 1.00 0.00 54 LEU A O 13
ATOM 20130 N N . ASP A 1 55 ? 1.770 -15.907 6.809 1.00 0.00 55 ASP A N 13
ATOM 20131 C CA . ASP A 1 55 ? 2.659 -16.647 7.689 1.00 0.00 55 ASP A CA 13
ATOM 20132 C C . ASP A 1 55 ? 2.205 -18.106 7.755 1.00 0.00 55 ASP A C 13
ATOM 20133 O O . ASP A 1 55 ? 1.010 -18.385 7.844 1.00 0.00 55 ASP A O 13
ATOM 20142 N N . PRO A 1 56 ? 3.208 -19.023 7.709 1.00 0.00 56 PRO A N 13
ATOM 20143 C CA . PRO A 1 56 ? 2.924 -20.447 7.763 1.00 0.00 56 PRO A CA 13
ATOM 20144 C C . PRO A 1 56 ? 2.549 -20.878 9.183 1.00 0.00 56 PRO A C 13
ATOM 20145 O O . PRO A 1 56 ? 1.837 -21.863 9.369 1.00 0.00 56 PRO A O 13
ATOM 20156 N N . SER A 1 57 ? 3.046 -20.118 10.148 1.00 0.00 57 SER A N 13
ATOM 20157 C CA . SER A 1 57 ? 2.772 -20.408 11.545 1.00 0.00 57 SER A CA 13
ATOM 20158 C C . SER A 1 57 ? 1.365 -19.934 11.912 1.00 0.00 57 SER A C 13
ATOM 20159 O O . SER A 1 57 ? 0.749 -20.462 12.837 1.00 0.00 57 SER A O 13
ATOM 20167 N N . ASN A 1 58 ? 0.896 -18.943 11.168 1.00 0.00 58 ASN A N 13
ATOM 20168 C CA . ASN A 1 58 ? -0.428 -18.392 11.404 1.00 0.00 58 ASN A CA 13
ATOM 20169 C C . ASN A 1 58 ? -0.798 -17.455 10.253 1.00 0.00 58 ASN A C 13
ATOM 20170 O O . ASN A 1 58 ? -0.382 -16.297 10.233 1.00 0.00 58 ASN A O 13
ATOM 20181 N N . LYS A 1 59 ? -1.574 -17.990 9.322 1.00 0.00 59 LYS A N 13
ATOM 20182 C CA . LYS A 1 59 ? -2.004 -17.215 8.171 1.00 0.00 59 LYS A CA 13
ATOM 20183 C C . LYS A 1 59 ? -2.680 -15.928 8.650 1.00 0.00 59 LYS A C 13
ATOM 20184 O O . LYS A 1 59 ? -2.619 -14.902 7.974 1.00 0.00 59 LYS A O 13
ATOM 20203 N N . LYS A 1 60 ? -3.308 -16.025 9.812 1.00 0.00 60 LYS A N 13
ATOM 20204 C CA . LYS A 1 60 ? -3.993 -14.882 10.390 1.00 0.00 60 LYS A CA 13
ATOM 20205 C C . LYS A 1 60 ? -3.031 -13.694 10.454 1.00 0.00 60 LYS A C 13
ATOM 20206 O O . LYS A 1 60 ? -3.460 -12.542 10.434 1.00 0.00 60 LYS A O 13
ATOM 20225 N N . LYS A 1 61 ? -1.748 -14.016 10.529 1.00 0.00 61 LYS A N 13
ATOM 20226 C CA . LYS A 1 61 ? -0.721 -12.990 10.595 1.00 0.00 61 LYS A CA 13
ATOM 20227 C C . LYS A 1 61 ? -0.209 -12.696 9.184 1.00 0.00 61 LYS A C 13
ATOM 20228 O O . LYS A 1 61 ? -0.594 -13.366 8.227 1.00 0.00 61 LYS A O 13
ATOM 20247 N N . VAL A 1 62 ? 0.652 -11.692 9.100 1.00 0.00 62 VAL A N 13
ATOM 20248 C CA . VAL A 1 62 ? 1.222 -11.301 7.821 1.00 0.00 62 VAL A CA 13
ATOM 20249 C C . VAL A 1 62 ? 2.712 -11.003 8.002 1.00 0.00 62 VAL A C 13
ATOM 20250 O O . VAL A 1 62 ? 3.092 -10.236 8.885 1.00 0.00 62 VAL A O 13
ATOM 20263 N N . VAL A 1 63 ? 3.514 -11.625 7.151 1.00 0.00 63 VAL A N 13
ATOM 20264 C CA . VAL A 1 63 ? 4.954 -11.435 7.205 1.00 0.00 63 VAL A CA 13
ATOM 20265 C C . VAL A 1 63 ? 5.373 -10.432 6.129 1.00 0.00 63 VAL A C 13
ATOM 20266 O O . VAL A 1 63 ? 5.491 -10.785 4.957 1.00 0.00 63 VAL A O 13
ATOM 20279 N N . CYS A 1 64 ? 5.586 -9.199 6.566 1.00 0.00 64 CYS A N 13
ATOM 20280 C CA . CYS A 1 64 ? 5.990 -8.141 5.655 1.00 0.00 64 CYS A CA 13
ATOM 20281 C C . CYS A 1 64 ? 7.248 -8.599 4.915 1.00 0.00 64 CYS A C 13
ATOM 20282 O O . CYS A 1 64 ? 8.008 -9.422 5.424 1.00 0.00 64 CYS A O 13
ATOM 20290 N N . ASP A 1 65 ? 7.430 -8.046 3.725 1.00 0.00 65 ASP A N 13
ATOM 20291 C CA . ASP A 1 65 ? 8.583 -8.387 2.909 1.00 0.00 65 ASP A CA 13
ATOM 20292 C C . ASP A 1 65 ? 9.450 -7.141 2.713 1.00 0.00 65 ASP A C 13
ATOM 20293 O O . ASP A 1 65 ? 10.571 -7.076 3.214 1.00 0.00 65 ASP A O 13
ATOM 20302 N N . LYS A 1 66 ? 8.897 -6.184 1.982 1.00 0.00 66 LYS A N 13
ATOM 20303 C CA . LYS A 1 66 ? 9.606 -4.944 1.714 1.00 0.00 66 LYS A CA 13
ATOM 20304 C C . LYS A 1 66 ? 8.593 -3.810 1.545 1.00 0.00 66 LYS A C 13
ATOM 20305 O O . LYS A 1 66 ? 8.648 -2.812 2.262 1.00 0.00 66 LYS A O 13
ATOM 20324 N N . ARG A 1 67 ? 7.693 -4.000 0.591 1.00 0.00 67 ARG A N 13
ATOM 20325 C CA . ARG A 1 67 ? 6.670 -3.005 0.319 1.00 0.00 67 ARG A CA 13
ATOM 20326 C C . ARG A 1 67 ? 5.927 -2.642 1.606 1.00 0.00 67 ARG A C 13
ATOM 20327 O O . ARG A 1 67 ? 5.778 -1.464 1.929 1.00 0.00 67 ARG A O 13
ATOM 20348 N N . LEU A 1 68 ? 5.480 -3.674 2.305 1.00 0.00 68 LEU A N 13
ATOM 20349 C CA . LEU A 1 68 ? 4.756 -3.478 3.550 1.00 0.00 68 LEU A CA 13
ATOM 20350 C C . LEU A 1 68 ? 5.655 -2.747 4.548 1.00 0.00 68 LEU A C 13
ATOM 20351 O O . LEU A 1 68 ? 5.228 -1.785 5.185 1.00 0.00 68 LEU A O 13
ATOM 20367 N N . VAL A 1 69 ? 6.884 -3.230 4.653 1.00 0.00 69 VAL A N 13
ATOM 20368 C CA . VAL A 1 69 ? 7.848 -2.634 5.563 1.00 0.00 69 VAL A CA 13
ATOM 20369 C C . VAL A 1 69 ? 7.948 -1.133 5.281 1.00 0.00 69 VAL A C 13
ATOM 20370 O O . VAL A 1 69 ? 7.757 -0.315 6.180 1.00 0.00 69 VAL A O 13
ATOM 20383 N N . LEU A 1 70 ? 8.247 -0.817 4.030 1.00 0.00 70 LEU A N 13
ATOM 20384 C CA . LEU A 1 70 ? 8.375 0.570 3.618 1.00 0.00 70 LEU A CA 13
ATOM 20385 C C . LEU A 1 70 ? 7.091 1.323 3.971 1.00 0.00 70 LEU A C 13
ATOM 20386 O O . LEU A 1 70 ? 7.132 2.508 4.299 1.00 0.00 70 LEU A O 13
ATOM 20402 N N . LEU A 1 71 ? 5.981 0.604 3.892 1.00 0.00 71 LEU A N 13
ATOM 20403 C CA . LEU A 1 71 ? 4.687 1.189 4.199 1.00 0.00 71 LEU A CA 13
ATOM 20404 C C . LEU A 1 71 ? 4.568 1.388 5.712 1.00 0.00 71 LEU A C 13
ATOM 20405 O O . LEU A 1 71 ? 4.512 2.520 6.190 1.00 0.00 71 LEU A O 13
ATOM 20421 N N . PHE A 1 72 ? 4.532 0.270 6.422 1.00 0.00 72 PHE A N 13
ATOM 20422 C CA . PHE A 1 72 ? 4.421 0.308 7.871 1.00 0.00 72 PHE A CA 13
ATOM 20423 C C . PHE A 1 72 ? 5.796 0.469 8.522 1.00 0.00 72 PHE A C 13
ATOM 20424 O O . PHE A 1 72 ? 6.083 1.502 9.126 1.00 0.00 72 PHE A O 13
ATOM 20441 N N . GLY A 1 73 ? 6.609 -0.567 8.378 1.00 0.00 73 GLY A N 13
ATOM 20442 C CA . GLY A 1 73 ? 7.947 -0.553 8.946 1.00 0.00 73 GLY A CA 13
ATOM 20443 C C . GLY A 1 73 ? 8.159 -1.746 9.879 1.00 0.00 73 GLY A C 13
ATOM 20444 O O . GLY A 1 73 ? 9.217 -1.879 10.492 1.00 0.00 73 GLY A O 13
ATOM 20448 N N . THR A 1 74 ? 7.135 -2.584 9.959 1.00 0.00 74 THR A N 13
ATOM 20449 C CA . THR A 1 74 ? 7.197 -3.761 10.808 1.00 0.00 74 THR A CA 13
ATOM 20450 C C . THR A 1 74 ? 7.512 -5.004 9.973 1.00 0.00 74 THR A C 13
ATOM 20451 O O . THR A 1 74 ? 7.394 -4.981 8.749 1.00 0.00 74 THR A O 13
ATOM 20462 N N . ARG A 1 75 ? 7.906 -6.061 10.669 1.00 0.00 75 ARG A N 13
ATOM 20463 C CA . ARG A 1 75 ? 8.239 -7.311 10.007 1.00 0.00 75 ARG A CA 13
ATOM 20464 C C . ARG A 1 75 ? 7.001 -8.204 9.907 1.00 0.00 75 ARG A C 13
ATOM 20465 O O . ARG A 1 75 ? 6.822 -8.913 8.918 1.00 0.00 75 ARG A O 13
ATOM 20486 N N . THR A 1 76 ? 6.180 -8.141 10.944 1.00 0.00 76 THR A N 13
ATOM 20487 C CA . THR A 1 76 ? 4.964 -8.936 10.985 1.00 0.00 76 THR A CA 13
ATOM 20488 C C . THR A 1 76 ? 3.781 -8.078 11.439 1.00 0.00 76 THR A C 13
ATOM 20489 O O . THR A 1 76 ? 3.948 -7.155 12.235 1.00 0.00 76 THR A O 13
ATOM 20500 N N . ILE A 1 77 ? 2.612 -8.412 10.912 1.00 0.00 77 ILE A N 13
ATOM 20501 C CA . ILE A 1 77 ? 1.402 -7.684 11.253 1.00 0.00 77 ILE A CA 13
ATOM 20502 C C . ILE A 1 77 ? 0.202 -8.628 11.164 1.00 0.00 77 ILE A C 13
ATOM 20503 O O . ILE A 1 77 ? 0.367 -9.831 10.964 1.00 0.00 77 ILE A O 13
ATOM 20519 N N . PHE A 1 78 ? -0.980 -8.049 11.318 1.00 0.00 78 PHE A N 13
ATOM 20520 C CA . PHE A 1 78 ? -2.207 -8.823 11.258 1.00 0.00 78 PHE A CA 13
ATOM 20521 C C . PHE A 1 78 ? -3.060 -8.407 10.058 1.00 0.00 78 PHE A C 13
ATOM 20522 O O . PHE A 1 78 ? -3.436 -7.242 9.933 1.00 0.00 78 PHE A O 13
ATOM 20539 N N . ARG A 1 79 ? -3.341 -9.381 9.206 1.00 0.00 79 ARG A N 13
ATOM 20540 C CA . ARG A 1 79 ? -4.143 -9.131 8.020 1.00 0.00 79 ARG A CA 13
ATOM 20541 C C . ARG A 1 79 ? -5.351 -8.260 8.371 1.00 0.00 79 ARG A C 13
ATOM 20542 O O . ARG A 1 79 ? -5.867 -7.536 7.520 1.00 0.00 79 ARG A O 13
ATOM 20563 N N . MET A 1 80 ? -5.768 -8.359 9.625 1.00 0.00 80 MET A N 13
ATOM 20564 C CA . MET A 1 80 ? -6.906 -7.590 10.098 1.00 0.00 80 MET A CA 13
ATOM 20565 C C . MET A 1 80 ? -6.483 -6.174 10.495 1.00 0.00 80 MET A C 13
ATOM 20566 O O . MET A 1 80 ? -7.182 -5.207 10.195 1.00 0.00 80 MET A O 13
ATOM 20580 N N . LYS A 1 81 ? -5.342 -6.096 11.163 1.00 0.00 81 LYS A N 13
ATOM 20581 C CA . LYS A 1 81 ? -4.818 -4.815 11.604 1.00 0.00 81 LYS A CA 13
ATOM 20582 C C . LYS A 1 81 ? -4.498 -3.952 10.381 1.00 0.00 81 LYS A C 13
ATOM 20583 O O . LYS A 1 81 ? -4.459 -2.726 10.476 1.00 0.00 81 LYS A O 13
ATOM 20602 N N . VAL A 1 82 ? -4.279 -4.625 9.262 1.00 0.00 82 VAL A N 13
ATOM 20603 C CA . VAL A 1 82 ? -3.964 -3.935 8.023 1.00 0.00 82 VAL A CA 13
ATOM 20604 C C . VAL A 1 82 ? -4.834 -2.682 7.907 1.00 0.00 82 VAL A C 13
ATOM 20605 O O . VAL A 1 82 ? -4.318 -1.567 7.853 1.00 0.00 82 VAL A O 13
ATOM 20618 N N . TYR A 1 83 ? -6.139 -2.908 7.872 1.00 0.00 83 TYR A N 13
ATOM 20619 C CA . TYR A 1 83 ? -7.086 -1.811 7.763 1.00 0.00 83 TYR A CA 13
ATOM 20620 C C . TYR A 1 83 ? -6.732 -0.683 8.735 1.00 0.00 83 TYR A C 13
ATOM 20621 O O . TYR A 1 83 ? -6.482 0.446 8.317 1.00 0.00 83 TYR A O 13
ATOM 20639 N N . ASP A 1 84 ? -6.722 -1.029 10.014 1.00 0.00 84 ASP A N 13
ATOM 20640 C CA . ASP A 1 84 ? -6.403 -0.060 11.049 1.00 0.00 84 ASP A CA 13
ATOM 20641 C C . ASP A 1 84 ? -5.054 0.589 10.735 1.00 0.00 84 ASP A C 13
ATOM 20642 O O . ASP A 1 84 ? -4.940 1.814 10.714 1.00 0.00 84 ASP A O 13
ATOM 20651 N N . LEU A 1 85 ? -4.065 -0.261 10.499 1.00 0.00 85 LEU A N 13
ATOM 20652 C CA . LEU A 1 85 ? -2.728 0.214 10.188 1.00 0.00 85 LEU A CA 13
ATOM 20653 C C . LEU A 1 85 ? -2.823 1.386 9.208 1.00 0.00 85 LEU A C 13
ATOM 20654 O O . LEU A 1 85 ? -2.115 2.381 9.355 1.00 0.00 85 LEU A O 13
ATOM 20670 N N . LEU A 1 86 ? -3.703 1.229 8.231 1.00 0.00 86 LEU A N 13
ATOM 20671 C CA . LEU A 1 86 ? -3.900 2.261 7.228 1.00 0.00 86 LEU A CA 13
ATOM 20672 C C . LEU A 1 86 ? -4.581 3.470 7.873 1.00 0.00 86 LEU A C 13
ATOM 20673 O O . LEU A 1 86 ? -4.196 4.611 7.622 1.00 0.00 86 LEU A O 13
ATOM 20689 N N . GLU A 1 87 ? -5.581 3.179 8.692 1.00 0.00 87 GLU A N 13
ATOM 20690 C CA . GLU A 1 87 ? -6.319 4.227 9.374 1.00 0.00 87 GLU A CA 13
ATOM 20691 C C . GLU A 1 87 ? -5.369 5.342 9.819 1.00 0.00 87 GLU A C 13
ATOM 20692 O O . GLU A 1 87 ? -5.760 6.506 9.884 1.00 0.00 87 GLU A O 13
ATOM 20704 N N . LYS A 1 88 ? -4.139 4.945 10.113 1.00 0.00 88 LYS A N 13
ATOM 20705 C CA . LYS A 1 88 ? -3.131 5.896 10.549 1.00 0.00 88 LYS A CA 13
ATOM 20706 C C . LYS A 1 88 ? -2.552 6.614 9.328 1.00 0.00 88 LYS A C 13
ATOM 20707 O O . LYS A 1 88 ? -2.621 7.839 9.233 1.00 0.00 88 LYS A O 13
ATOM 20726 N N . HIS A 1 89 ? -1.993 5.822 8.425 1.00 0.00 89 HIS A N 13
ATOM 20727 C CA . HIS A 1 89 ? -1.402 6.367 7.215 1.00 0.00 89 HIS A CA 13
ATOM 20728 C C . HIS A 1 89 ? -2.298 7.477 6.661 1.00 0.00 89 HIS A C 13
ATOM 20729 O O . HIS A 1 89 ? -1.818 8.560 6.329 1.00 0.00 89 HIS A O 13
ATOM 20743 N N . TYR A 1 90 ? -3.584 7.169 6.579 1.00 0.00 90 TYR A N 13
ATOM 20744 C CA . TYR A 1 90 ? -4.552 8.127 6.071 1.00 0.00 90 TYR A CA 13
ATOM 20745 C C . TYR A 1 90 ? -4.546 9.408 6.907 1.00 0.00 90 TYR A C 13
ATOM 20746 O O . TYR A 1 90 ? -4.168 9.388 8.078 1.00 0.00 90 TYR A O 13
ATOM 20764 N N . LYS A 1 91 ? -4.968 10.493 6.274 1.00 0.00 91 LYS A N 13
ATOM 20765 C CA . LYS A 1 91 ? -5.016 11.781 6.944 1.00 0.00 91 LYS A CA 13
ATOM 20766 C C . LYS A 1 91 ? -6.381 11.950 7.617 1.00 0.00 91 LYS A C 13
ATOM 20767 O O . LYS A 1 91 ? -6.921 11.000 8.181 1.00 0.00 91 LYS A O 13
ATOM 20786 N N . GLU A 1 92 ? -6.898 13.167 7.533 1.00 0.00 92 GLU A N 13
ATOM 20787 C CA . GLU A 1 92 ? -8.189 13.473 8.126 1.00 0.00 92 GLU A CA 13
ATOM 20788 C C . GLU A 1 92 ? -8.519 14.956 7.943 1.00 0.00 92 GLU A C 13
ATOM 20789 O O . GLU A 1 92 ? -7.623 15.799 7.939 1.00 0.00 92 GLU A O 13
ATOM 20801 N N . ASN A 1 93 ? -9.807 15.229 7.797 1.00 0.00 93 ASN A N 13
ATOM 20802 C CA . ASN A 1 93 ? -10.266 16.595 7.615 1.00 0.00 93 ASN A CA 13
ATOM 20803 C C . ASN A 1 93 ? -9.767 17.456 8.776 1.00 0.00 93 ASN A C 13
ATOM 20804 O O . ASN A 1 93 ? -10.152 17.241 9.924 1.00 0.00 93 ASN A O 13
ATOM 20815 N N . GLN A 1 94 ? -8.916 18.414 8.438 1.00 0.00 94 GLN A N 13
ATOM 20816 C CA . GLN A 1 94 ? -8.359 19.309 9.438 1.00 0.00 94 GLN A CA 13
ATOM 20817 C C . GLN A 1 94 ? -7.467 18.531 10.408 1.00 0.00 94 GLN A C 13
ATOM 20818 O O . GLN A 1 94 ? -7.649 17.330 10.597 1.00 0.00 94 GLN A O 13
ATOM 20832 N N . ASP A 1 95 ? -6.522 19.249 10.998 1.00 0.00 95 ASP A N 13
ATOM 20833 C CA . ASP A 1 95 ? -5.602 18.641 11.944 1.00 0.00 95 ASP A CA 13
ATOM 20834 C C . ASP A 1 95 ? -5.944 19.115 13.358 1.00 0.00 95 ASP A C 13
ATOM 20835 O O . ASP A 1 95 ? -6.173 20.303 13.580 1.00 0.00 95 ASP A O 13
ATOM 20844 N N . SER A 1 96 ? -5.967 18.162 14.277 1.00 0.00 96 SER A N 13
ATOM 20845 C CA . SER A 1 96 ? -6.277 18.467 15.664 1.00 0.00 96 SER A CA 13
ATOM 20846 C C . SER A 1 96 ? -6.015 17.241 16.541 1.00 0.00 96 SER A C 13
ATOM 20847 O O . SER A 1 96 ? -5.603 16.194 16.043 1.00 0.00 96 SER A O 13
ATOM 20855 N N . GLY A 1 97 ? -6.265 17.411 17.831 1.00 0.00 97 GLY A N 13
ATOM 20856 C CA . GLY A 1 97 ? -6.061 16.331 18.781 1.00 0.00 97 GLY A CA 13
ATOM 20857 C C . GLY A 1 97 ? -5.716 16.879 20.168 1.00 0.00 97 GLY A C 13
ATOM 20858 O O . GLY A 1 97 ? -6.541 16.835 21.079 1.00 0.00 97 GLY A O 13
ATOM 20862 N N . PRO A 1 98 ? -4.464 17.396 20.286 1.00 0.00 98 PRO A N 13
ATOM 20863 C CA . PRO A 1 98 ? -3.550 17.410 19.157 1.00 0.00 98 PRO A CA 13
ATOM 20864 C C . PRO A 1 98 ? -2.985 16.013 18.892 1.00 0.00 98 PRO A C 13
ATOM 20865 O O . PRO A 1 98 ? -2.607 15.696 17.765 1.00 0.00 98 PRO A O 13
ATOM 20876 N N . SER A 1 99 ? -2.946 15.215 19.949 1.00 0.00 99 SER A N 13
ATOM 20877 C CA . SER A 1 99 ? -2.434 13.859 19.844 1.00 0.00 99 SER A CA 13
ATOM 20878 C C . SER A 1 99 ? -3.223 12.929 20.768 1.00 0.00 99 SER A C 13
ATOM 20879 O O . SER A 1 99 ? -3.920 12.030 20.300 1.00 0.00 99 SER A O 13
ATOM 20887 N N . SER A 1 100 ? -3.086 13.177 22.062 1.00 0.00 100 SER A N 13
ATOM 20888 C CA . SER A 1 100 ? -3.778 12.373 23.055 1.00 0.00 100 SER A CA 13
ATOM 20889 C C . SER A 1 100 ? -3.561 12.963 24.450 1.00 0.00 100 SER A C 13
ATOM 20890 O O . SER A 1 100 ? -4.482 13.525 25.041 1.00 0.00 100 SER A O 13
ATOM 20898 N N . GLY A 1 101 ? -2.337 12.815 24.936 1.00 0.00 101 GLY A N 13
ATOM 20899 C CA . GLY A 1 101 ? -1.987 13.326 26.250 1.00 0.00 101 GLY A CA 13
ATOM 20900 C C . GLY A 1 101 ? -0.998 12.395 26.955 1.00 0.00 101 GLY A C 13
ATOM 20901 O O . GLY A 1 101 ? -1.362 11.295 27.368 1.00 0.00 101 GLY A O 13
ATOM 20905 N N . GLY A 1 1 ? -12.034 21.106 -22.593 1.00 0.00 1 GLY A N 14
ATOM 20906 C CA . GLY A 1 1 ? -12.605 21.647 -21.371 1.00 0.00 1 GLY A CA 14
ATOM 20907 C C . GLY A 1 1 ? -11.628 22.605 -20.687 1.00 0.00 1 GLY A C 14
ATOM 20908 O O . GLY A 1 1 ? -11.701 23.817 -20.883 1.00 0.00 1 GLY A O 14
ATOM 20912 N N . SER A 1 2 ? -10.735 22.025 -19.897 1.00 0.00 2 SER A N 14
ATOM 20913 C CA . SER A 1 2 ? -9.745 22.812 -19.183 1.00 0.00 2 SER A CA 14
ATOM 20914 C C . SER A 1 2 ? -10.433 23.705 -18.148 1.00 0.00 2 SER A C 14
ATOM 20915 O O . SER A 1 2 ? -11.074 24.693 -18.503 1.00 0.00 2 SER A O 14
ATOM 20923 N N . SER A 1 3 ? -10.276 23.324 -16.888 1.00 0.00 3 SER A N 14
ATOM 20924 C CA . SER A 1 3 ? -10.874 24.078 -15.799 1.00 0.00 3 SER A CA 14
ATOM 20925 C C . SER A 1 3 ? -10.153 23.763 -14.487 1.00 0.00 3 SER A C 14
ATOM 20926 O O . SER A 1 3 ? -10.518 22.821 -13.785 1.00 0.00 3 SER A O 14
ATOM 20934 N N . GLY A 1 4 ? -9.144 24.570 -14.195 1.00 0.00 4 GLY A N 14
ATOM 20935 C CA . GLY A 1 4 ? -8.368 24.389 -12.980 1.00 0.00 4 GLY A CA 14
ATOM 20936 C C . GLY A 1 4 ? -6.874 24.289 -13.292 1.00 0.00 4 GLY A C 14
ATOM 20937 O O . GLY A 1 4 ? -6.481 23.655 -14.270 1.00 0.00 4 GLY A O 14
ATOM 20941 N N . SER A 1 5 ? -6.081 24.926 -12.443 1.00 0.00 5 SER A N 14
ATOM 20942 C CA . SER A 1 5 ? -4.638 24.918 -12.617 1.00 0.00 5 SER A CA 14
ATOM 20943 C C . SER A 1 5 ? -3.959 25.500 -11.376 1.00 0.00 5 SER A C 14
ATOM 20944 O O . SER A 1 5 ? -4.034 26.703 -11.129 1.00 0.00 5 SER A O 14
ATOM 20952 N N . SER A 1 6 ? -3.310 24.620 -10.627 1.00 0.00 6 SER A N 14
ATOM 20953 C CA . SER A 1 6 ? -2.618 25.031 -9.418 1.00 0.00 6 SER A CA 14
ATOM 20954 C C . SER A 1 6 ? -2.030 23.809 -8.710 1.00 0.00 6 SER A C 14
ATOM 20955 O O . SER A 1 6 ? -2.524 22.694 -8.875 1.00 0.00 6 SER A O 14
ATOM 20963 N N . GLY A 1 7 ? -0.985 24.059 -7.935 1.00 0.00 7 GLY A N 14
ATOM 20964 C CA . GLY A 1 7 ? -0.325 22.993 -7.201 1.00 0.00 7 GLY A CA 14
ATOM 20965 C C . GLY A 1 7 ? 0.669 23.560 -6.186 1.00 0.00 7 GLY A C 14
ATOM 20966 O O . GLY A 1 7 ? 1.522 24.375 -6.535 1.00 0.00 7 GLY A O 14
ATOM 20970 N N . LYS A 1 8 ? 0.526 23.107 -4.949 1.00 0.00 8 LYS A N 14
ATOM 20971 C CA . LYS A 1 8 ? 1.401 23.559 -3.880 1.00 0.00 8 LYS A CA 14
ATOM 20972 C C . LYS A 1 8 ? 1.836 22.357 -3.040 1.00 0.00 8 LYS A C 14
ATOM 20973 O O . LYS A 1 8 ? 1.069 21.413 -2.856 1.00 0.00 8 LYS A O 14
ATOM 20992 N N . ARG A 1 9 ? 3.066 22.430 -2.552 1.00 0.00 9 ARG A N 14
ATOM 20993 C CA . ARG A 1 9 ? 3.612 21.359 -1.736 1.00 0.00 9 ARG A CA 14
ATOM 20994 C C . ARG A 1 9 ? 3.110 21.481 -0.296 1.00 0.00 9 ARG A C 14
ATOM 20995 O O . ARG A 1 9 ? 3.457 22.428 0.409 1.00 0.00 9 ARG A O 14
ATOM 21016 N N . PHE A 1 10 ? 2.301 20.509 0.099 1.00 0.00 10 PHE A N 14
ATOM 21017 C CA . PHE A 1 10 ? 1.747 20.495 1.442 1.00 0.00 10 PHE A CA 14
ATOM 21018 C C . PHE A 1 10 ? 1.953 19.132 2.107 1.00 0.00 10 PHE A C 14
ATOM 21019 O O . PHE A 1 10 ? 2.399 18.184 1.461 1.00 0.00 10 PHE A O 14
ATOM 21036 N N . GLU A 1 11 ? 1.620 19.077 3.388 1.00 0.00 11 GLU A N 14
ATOM 21037 C CA . GLU A 1 11 ? 1.763 17.846 4.146 1.00 0.00 11 GLU A CA 14
ATOM 21038 C C . GLU A 1 11 ? 1.215 16.663 3.346 1.00 0.00 11 GLU A C 14
ATOM 21039 O O . GLU A 1 11 ? 0.282 16.820 2.559 1.00 0.00 11 GLU A O 14
ATOM 21051 N N . PHE A 1 12 ? 1.817 15.505 3.574 1.00 0.00 12 PHE A N 14
ATOM 21052 C CA . PHE A 1 12 ? 1.401 14.296 2.885 1.00 0.00 12 PHE A CA 14
ATOM 21053 C C . PHE A 1 12 ? 1.465 14.481 1.367 1.00 0.00 12 PHE A C 14
ATOM 21054 O O . PHE A 1 12 ? 1.909 15.521 0.883 1.00 0.00 12 PHE A O 14
ATOM 21071 N N . VAL A 1 13 ? 1.014 13.456 0.659 1.00 0.00 13 VAL A N 14
ATOM 21072 C CA . VAL A 1 13 ? 1.014 13.493 -0.794 1.00 0.00 13 VAL A CA 14
ATOM 21073 C C . VAL A 1 13 ? -0.360 13.061 -1.310 1.00 0.00 13 VAL A C 14
ATOM 21074 O O . VAL A 1 13 ? -0.524 11.938 -1.786 1.00 0.00 13 VAL A O 14
ATOM 21087 N N . GLY A 1 14 ? -1.313 13.975 -1.199 1.00 0.00 14 GLY A N 14
ATOM 21088 C CA . GLY A 1 14 ? -2.667 13.703 -1.649 1.00 0.00 14 GLY A CA 14
ATOM 21089 C C . GLY A 1 14 ? -3.630 13.610 -0.464 1.00 0.00 14 GLY A C 14
ATOM 21090 O O . GLY A 1 14 ? -3.844 14.592 0.245 1.00 0.00 14 GLY A O 14
ATOM 21094 N N . TRP A 1 15 ? -4.186 12.420 -0.285 1.00 0.00 15 TRP A N 14
ATOM 21095 C CA . TRP A 1 15 ? -5.121 12.186 0.801 1.00 0.00 15 TRP A CA 14
ATOM 21096 C C . TRP A 1 15 ? -4.420 11.320 1.850 1.00 0.00 15 TRP A C 14
ATOM 21097 O O . TRP A 1 15 ? -4.748 11.384 3.034 1.00 0.00 15 TRP A O 14
ATOM 21118 N N . GLY A 1 16 ? -3.469 10.528 1.377 1.00 0.00 16 GLY A N 14
ATOM 21119 C CA . GLY A 1 16 ? -2.719 9.650 2.258 1.00 0.00 16 GLY A CA 14
ATOM 21120 C C . GLY A 1 16 ? -1.231 10.006 2.252 1.00 0.00 16 GLY A C 14
ATOM 21121 O O . GLY A 1 16 ? -0.788 10.824 1.447 1.00 0.00 16 GLY A O 14
ATOM 21125 N N . SER A 1 17 ? -0.501 9.376 3.160 1.00 0.00 17 SER A N 14
ATOM 21126 C CA . SER A 1 17 ? 0.928 9.616 3.270 1.00 0.00 17 SER A CA 14
ATOM 21127 C C . SER A 1 17 ? 1.666 8.914 2.128 1.00 0.00 17 SER A C 14
ATOM 21128 O O . SER A 1 17 ? 1.152 7.960 1.546 1.00 0.00 17 SER A O 14
ATOM 21136 N N . ARG A 1 18 ? 2.860 9.414 1.842 1.00 0.00 18 ARG A N 14
ATOM 21137 C CA . ARG A 1 18 ? 3.674 8.846 0.781 1.00 0.00 18 ARG A CA 14
ATOM 21138 C C . ARG A 1 18 ? 3.785 7.329 0.950 1.00 0.00 18 ARG A C 14
ATOM 21139 O O . ARG A 1 18 ? 3.555 6.577 0.005 1.00 0.00 18 ARG A O 14
ATOM 21160 N N . GLN A 1 19 ? 4.137 6.926 2.162 1.00 0.00 19 GLN A N 14
ATOM 21161 C CA . GLN A 1 19 ? 4.281 5.513 2.468 1.00 0.00 19 GLN A CA 14
ATOM 21162 C C . GLN A 1 19 ? 3.138 4.714 1.839 1.00 0.00 19 GLN A C 14
ATOM 21163 O O . GLN A 1 19 ? 3.375 3.764 1.096 1.00 0.00 19 GLN A O 14
ATOM 21177 N N . LEU A 1 20 ? 1.921 5.130 2.162 1.00 0.00 20 LEU A N 14
ATOM 21178 C CA . LEU A 1 20 ? 0.740 4.465 1.638 1.00 0.00 20 LEU A CA 14
ATOM 21179 C C . LEU A 1 20 ? 0.627 4.743 0.138 1.00 0.00 20 LEU A C 14
ATOM 21180 O O . LEU A 1 20 ? 0.529 3.815 -0.663 1.00 0.00 20 LEU A O 14
ATOM 21196 N N . ILE A 1 21 ? 0.643 6.025 -0.197 1.00 0.00 21 ILE A N 14
ATOM 21197 C CA . ILE A 1 21 ? 0.543 6.436 -1.587 1.00 0.00 21 ILE A CA 14
ATOM 21198 C C . ILE A 1 21 ? 1.493 5.589 -2.435 1.00 0.00 21 ILE A C 14
ATOM 21199 O O . ILE A 1 21 ? 1.051 4.747 -3.216 1.00 0.00 21 ILE A O 14
ATOM 21215 N N . GLU A 1 22 ? 2.782 5.839 -2.252 1.00 0.00 22 GLU A N 14
ATOM 21216 C CA . GLU A 1 22 ? 3.798 5.109 -2.991 1.00 0.00 22 GLU A CA 14
ATOM 21217 C C . GLU A 1 22 ? 3.399 3.639 -3.131 1.00 0.00 22 GLU A C 14
ATOM 21218 O O . GLU A 1 22 ? 3.239 3.139 -4.244 1.00 0.00 22 GLU A O 14
ATOM 21230 N N . PHE A 1 23 ? 3.250 2.988 -1.987 1.00 0.00 23 PHE A N 14
ATOM 21231 C CA . PHE A 1 23 ? 2.873 1.584 -1.969 1.00 0.00 23 PHE A CA 14
ATOM 21232 C C . PHE A 1 23 ? 1.717 1.315 -2.934 1.00 0.00 23 PHE A C 14
ATOM 21233 O O . PHE A 1 23 ? 1.699 0.290 -3.615 1.00 0.00 23 PHE A O 14
ATOM 21250 N N . LEU A 1 24 ? 0.781 2.251 -2.963 1.00 0.00 24 LEU A N 14
ATOM 21251 C CA . LEU A 1 24 ? -0.375 2.128 -3.834 1.00 0.00 24 LEU A CA 14
ATOM 21252 C C . LEU A 1 24 ? 0.041 2.432 -5.274 1.00 0.00 24 LEU A C 14
ATOM 21253 O O . LEU A 1 24 ? -0.514 1.870 -6.217 1.00 0.00 24 LEU A O 14
ATOM 21269 N N . HIS A 1 25 ? 1.016 3.321 -5.399 1.00 0.00 25 HIS A N 14
ATOM 21270 C CA . HIS A 1 25 ? 1.514 3.706 -6.709 1.00 0.00 25 HIS A CA 14
ATOM 21271 C C . HIS A 1 25 ? 2.231 2.520 -7.355 1.00 0.00 25 HIS A C 14
ATOM 21272 O O . HIS A 1 25 ? 2.142 2.320 -8.565 1.00 0.00 25 HIS A O 14
ATOM 21286 N N . SER A 1 26 ? 2.927 1.763 -6.519 1.00 0.00 26 SER A N 14
ATOM 21287 C CA . SER A 1 26 ? 3.660 0.602 -6.993 1.00 0.00 26 SER A CA 14
ATOM 21288 C C . SER A 1 26 ? 2.682 -0.495 -7.420 1.00 0.00 26 SER A C 14
ATOM 21289 O O . SER A 1 26 ? 2.635 -0.868 -8.591 1.00 0.00 26 SER A O 14
ATOM 21297 N N . LEU A 1 27 ? 1.925 -0.981 -6.447 1.00 0.00 27 LEU A N 14
ATOM 21298 C CA . LEU A 1 27 ? 0.952 -2.027 -6.707 1.00 0.00 27 LEU A CA 14
ATOM 21299 C C . LEU A 1 27 ? 0.247 -1.743 -8.035 1.00 0.00 27 LEU A C 14
ATOM 21300 O O . LEU A 1 27 ? -0.165 -2.668 -8.733 1.00 0.00 27 LEU A O 14
ATOM 21316 N N . GLY A 1 28 ? 0.130 -0.460 -8.344 1.00 0.00 28 GLY A N 14
ATOM 21317 C CA . GLY A 1 28 ? -0.518 -0.043 -9.575 1.00 0.00 28 GLY A CA 14
ATOM 21318 C C . GLY A 1 28 ? -1.884 0.585 -9.291 1.00 0.00 28 GLY A C 14
ATOM 21319 O O . GLY A 1 28 ? -2.742 0.639 -10.170 1.00 0.00 28 GLY A O 14
ATOM 21323 N N . LYS A 1 29 ? -2.043 1.045 -8.058 1.00 0.00 29 LYS A N 14
ATOM 21324 C CA . LYS A 1 29 ? -3.290 1.667 -7.647 1.00 0.00 29 LYS A CA 14
ATOM 21325 C C . LYS A 1 29 ? -3.285 3.138 -8.070 1.00 0.00 29 LYS A C 14
ATOM 21326 O O . LYS A 1 29 ? -2.316 3.854 -7.826 1.00 0.00 29 LYS A O 14
ATOM 21345 N N . ASP A 1 30 ? -4.380 3.543 -8.697 1.00 0.00 30 ASP A N 14
ATOM 21346 C CA . ASP A 1 30 ? -4.514 4.915 -9.157 1.00 0.00 30 ASP A CA 14
ATOM 21347 C C . ASP A 1 30 ? -5.019 5.787 -8.005 1.00 0.00 30 ASP A C 14
ATOM 21348 O O . ASP A 1 30 ? -6.225 5.974 -7.847 1.00 0.00 30 ASP A O 14
ATOM 21357 N N . THR A 1 31 ? -4.072 6.297 -7.232 1.00 0.00 31 THR A N 14
ATOM 21358 C CA . THR A 1 31 ? -4.407 7.144 -6.100 1.00 0.00 31 THR A CA 14
ATOM 21359 C C . THR A 1 31 ? -4.938 8.495 -6.584 1.00 0.00 31 THR A C 14
ATOM 21360 O O . THR A 1 31 ? -4.362 9.538 -6.278 1.00 0.00 31 THR A O 14
ATOM 21371 N N . SER A 1 32 ? -6.031 8.432 -7.330 1.00 0.00 32 SER A N 14
ATOM 21372 C CA . SER A 1 32 ? -6.646 9.637 -7.859 1.00 0.00 32 SER A CA 14
ATOM 21373 C C . SER A 1 32 ? -7.611 10.228 -6.829 1.00 0.00 32 SER A C 14
ATOM 21374 O O . SER A 1 32 ? -7.473 11.385 -6.436 1.00 0.00 32 SER A O 14
ATOM 21382 N N . GLU A 1 33 ? -8.566 9.405 -6.420 1.00 0.00 33 GLU A N 14
ATOM 21383 C CA . GLU A 1 33 ? -9.553 9.832 -5.443 1.00 0.00 33 GLU A CA 14
ATOM 21384 C C . GLU A 1 33 ? -9.393 9.038 -4.145 1.00 0.00 33 GLU A C 14
ATOM 21385 O O . GLU A 1 33 ? -9.027 7.863 -4.173 1.00 0.00 33 GLU A O 14
ATOM 21397 N N . MET A 1 34 ? -9.675 9.710 -3.039 1.00 0.00 34 MET A N 14
ATOM 21398 C CA . MET A 1 34 ? -9.566 9.081 -1.733 1.00 0.00 34 MET A CA 14
ATOM 21399 C C . MET A 1 34 ? -10.035 7.626 -1.785 1.00 0.00 34 MET A C 14
ATOM 21400 O O . MET A 1 34 ? -11.230 7.351 -1.685 1.00 0.00 34 MET A O 14
ATOM 21414 N N . ILE A 1 35 ? -9.070 6.732 -1.941 1.00 0.00 35 ILE A N 14
ATOM 21415 C CA . ILE A 1 35 ? -9.369 5.311 -2.007 1.00 0.00 35 ILE A CA 14
ATOM 21416 C C . ILE A 1 35 ? -9.824 4.826 -0.629 1.00 0.00 35 ILE A C 14
ATOM 21417 O O . ILE A 1 35 ? -9.079 4.926 0.345 1.00 0.00 35 ILE A O 14
ATOM 21433 N N . SER A 1 36 ? -11.044 4.310 -0.591 1.00 0.00 36 SER A N 14
ATOM 21434 C CA . SER A 1 36 ? -11.606 3.809 0.651 1.00 0.00 36 SER A CA 14
ATOM 21435 C C . SER A 1 36 ? -10.611 2.870 1.335 1.00 0.00 36 SER A C 14
ATOM 21436 O O . SER A 1 36 ? -9.874 2.146 0.666 1.00 0.00 36 SER A O 14
ATOM 21444 N N . ARG A 1 37 ? -10.620 2.911 2.659 1.00 0.00 37 ARG A N 14
ATOM 21445 C CA . ARG A 1 37 ? -9.727 2.073 3.441 1.00 0.00 37 ARG A CA 14
ATOM 21446 C C . ARG A 1 37 ? -9.893 0.605 3.043 1.00 0.00 37 ARG A C 14
ATOM 21447 O O . ARG A 1 37 ? -8.910 -0.123 2.917 1.00 0.00 37 ARG A O 14
ATOM 21468 N N . TYR A 1 38 ? -11.145 0.214 2.857 1.00 0.00 38 TYR A N 14
ATOM 21469 C CA . TYR A 1 38 ? -11.453 -1.154 2.476 1.00 0.00 38 TYR A CA 14
ATOM 21470 C C . TYR A 1 38 ? -10.743 -1.534 1.175 1.00 0.00 38 TYR A C 14
ATOM 21471 O O . TYR A 1 38 ? -10.228 -2.643 1.046 1.00 0.00 38 TYR A O 14
ATOM 21489 N N . ASP A 1 39 ? -10.740 -0.592 0.243 1.00 0.00 39 ASP A N 14
ATOM 21490 C CA . ASP A 1 39 ? -10.102 -0.814 -1.043 1.00 0.00 39 ASP A CA 14
ATOM 21491 C C . ASP A 1 39 ? -8.639 -1.201 -0.822 1.00 0.00 39 ASP A C 14
ATOM 21492 O O . ASP A 1 39 ? -8.221 -2.299 -1.185 1.00 0.00 39 ASP A O 14
ATOM 21501 N N . VAL A 1 40 ? -7.899 -0.276 -0.228 1.00 0.00 40 VAL A N 14
ATOM 21502 C CA . VAL A 1 40 ? -6.490 -0.506 0.046 1.00 0.00 40 VAL A CA 14
ATOM 21503 C C . VAL A 1 40 ? -6.331 -1.828 0.799 1.00 0.00 40 VAL A C 14
ATOM 21504 O O . VAL A 1 40 ? -5.655 -2.740 0.324 1.00 0.00 40 VAL A O 14
ATOM 21517 N N . SER A 1 41 ? -6.965 -1.891 1.961 1.00 0.00 41 SER A N 14
ATOM 21518 C CA . SER A 1 41 ? -6.902 -3.086 2.784 1.00 0.00 41 SER A CA 14
ATOM 21519 C C . SER A 1 41 ? -7.138 -4.328 1.922 1.00 0.00 41 SER A C 14
ATOM 21520 O O . SER A 1 41 ? -6.265 -5.187 1.813 1.00 0.00 41 SER A O 14
ATOM 21528 N N . ASP A 1 42 ? -8.324 -4.384 1.332 1.00 0.00 42 ASP A N 14
ATOM 21529 C CA . ASP A 1 42 ? -8.685 -5.506 0.484 1.00 0.00 42 ASP A CA 14
ATOM 21530 C C . ASP A 1 42 ? -7.519 -5.829 -0.453 1.00 0.00 42 ASP A C 14
ATOM 21531 O O . ASP A 1 42 ? -7.109 -6.983 -0.565 1.00 0.00 42 ASP A O 14
ATOM 21540 N N . THR A 1 43 ? -7.017 -4.788 -1.101 1.00 0.00 43 THR A N 14
ATOM 21541 C CA . THR A 1 43 ? -5.906 -4.946 -2.024 1.00 0.00 43 THR A CA 14
ATOM 21542 C C . THR A 1 43 ? -4.706 -5.572 -1.311 1.00 0.00 43 THR A C 14
ATOM 21543 O O . THR A 1 43 ? -3.995 -6.393 -1.889 1.00 0.00 43 THR A O 14
ATOM 21554 N N . ILE A 1 44 ? -4.516 -5.160 -0.067 1.00 0.00 44 ILE A N 14
ATOM 21555 C CA . ILE A 1 44 ? -3.414 -5.669 0.731 1.00 0.00 44 ILE A CA 14
ATOM 21556 C C . ILE A 1 44 ? -3.644 -7.154 1.022 1.00 0.00 44 ILE A C 14
ATOM 21557 O O . ILE A 1 44 ? -2.751 -7.975 0.821 1.00 0.00 44 ILE A O 14
ATOM 21573 N N . ALA A 1 45 ? -4.847 -7.452 1.490 1.00 0.00 45 ALA A N 14
ATOM 21574 C CA . ALA A 1 45 ? -5.206 -8.823 1.811 1.00 0.00 45 ALA A CA 14
ATOM 21575 C C . ALA A 1 45 ? -4.945 -9.712 0.593 1.00 0.00 45 ALA A C 14
ATOM 21576 O O . ALA A 1 45 ? -4.469 -10.838 0.733 1.00 0.00 45 ALA A O 14
ATOM 21583 N N . LYS A 1 46 ? -5.268 -9.173 -0.573 1.00 0.00 46 LYS A N 14
ATOM 21584 C CA . LYS A 1 46 ? -5.075 -9.904 -1.814 1.00 0.00 46 LYS A CA 14
ATOM 21585 C C . LYS A 1 46 ? -3.577 -10.017 -2.106 1.00 0.00 46 LYS A C 14
ATOM 21586 O O . LYS A 1 46 ? -3.067 -11.112 -2.335 1.00 0.00 46 LYS A O 14
ATOM 21605 N N . TYR A 1 47 ? -2.915 -8.870 -2.088 1.00 0.00 47 TYR A N 14
ATOM 21606 C CA . TYR A 1 47 ? -1.486 -8.826 -2.348 1.00 0.00 47 TYR A CA 14
ATOM 21607 C C . TYR A 1 47 ? -0.731 -9.784 -1.424 1.00 0.00 47 TYR A C 14
ATOM 21608 O O . TYR A 1 47 ? 0.116 -10.551 -1.877 1.00 0.00 47 TYR A O 14
ATOM 21626 N N . ILE A 1 48 ? -1.067 -9.708 -0.144 1.00 0.00 48 ILE A N 14
ATOM 21627 C CA . ILE A 1 48 ? -0.431 -10.559 0.848 1.00 0.00 48 ILE A CA 14
ATOM 21628 C C . ILE A 1 48 ? -0.411 -12.001 0.338 1.00 0.00 48 ILE A C 14
ATOM 21629 O O . ILE A 1 48 ? 0.650 -12.618 0.253 1.00 0.00 48 ILE A O 14
ATOM 21645 N N . SER A 1 49 ? -1.596 -12.497 0.012 1.00 0.00 49 SER A N 14
ATOM 21646 C CA . SER A 1 49 ? -1.727 -13.855 -0.486 1.00 0.00 49 SER A CA 14
ATOM 21647 C C . SER A 1 49 ? -1.057 -13.977 -1.856 1.00 0.00 49 SER A C 14
ATOM 21648 O O . SER A 1 49 ? -0.422 -14.988 -2.153 1.00 0.00 49 SER A O 14
ATOM 21656 N N . LYS A 1 50 ? -1.221 -12.932 -2.655 1.00 0.00 50 LYS A N 14
ATOM 21657 C CA . LYS A 1 50 ? -0.641 -12.909 -3.986 1.00 0.00 50 LYS A CA 14
ATOM 21658 C C . LYS A 1 50 ? 0.825 -13.341 -3.906 1.00 0.00 50 LYS A C 14
ATOM 21659 O O . LYS A 1 50 ? 1.215 -14.342 -4.506 1.00 0.00 50 LYS A O 14
ATOM 21678 N N . GLU A 1 51 ? 1.598 -12.565 -3.161 1.00 0.00 51 GLU A N 14
ATOM 21679 C CA . GLU A 1 51 ? 3.012 -12.855 -2.994 1.00 0.00 51 GLU A CA 14
ATOM 21680 C C . GLU A 1 51 ? 3.206 -13.993 -1.991 1.00 0.00 51 GLU A C 14
ATOM 21681 O O . GLU A 1 51 ? 3.855 -14.992 -2.297 1.00 0.00 51 GLU A O 14
ATOM 21693 N N . GLY A 1 52 ? 2.631 -13.804 -0.812 1.00 0.00 52 GLY A N 14
ATOM 21694 C CA . GLY A 1 52 ? 2.733 -14.803 0.239 1.00 0.00 52 GLY A CA 14
ATOM 21695 C C . GLY A 1 52 ? 3.350 -14.205 1.505 1.00 0.00 52 GLY A C 14
ATOM 21696 O O . GLY A 1 52 ? 4.285 -14.771 2.071 1.00 0.00 52 GLY A O 14
ATOM 21700 N N . LEU A 1 53 ? 2.803 -13.070 1.913 1.00 0.00 53 LEU A N 14
ATOM 21701 C CA . LEU A 1 53 ? 3.289 -12.390 3.101 1.00 0.00 53 LEU A CA 14
ATOM 21702 C C . LEU A 1 53 ? 2.798 -13.133 4.345 1.00 0.00 53 LEU A C 14
ATOM 21703 O O . LEU A 1 53 ? 3.383 -13.006 5.420 1.00 0.00 53 LEU A O 14
ATOM 21719 N N . LEU A 1 54 ? 1.728 -13.892 4.158 1.00 0.00 54 LEU A N 14
ATOM 21720 C CA . LEU A 1 54 ? 1.152 -14.656 5.252 1.00 0.00 54 LEU A CA 14
ATOM 21721 C C . LEU A 1 54 ? 2.273 -15.336 6.040 1.00 0.00 54 LEU A C 14
ATOM 21722 O O . LEU A 1 54 ? 3.408 -15.412 5.571 1.00 0.00 54 LEU A O 14
ATOM 21738 N N . ASP A 1 55 ? 1.917 -15.813 7.223 1.00 0.00 55 ASP A N 14
ATOM 21739 C CA . ASP A 1 55 ? 2.879 -16.484 8.081 1.00 0.00 55 ASP A CA 14
ATOM 21740 C C . ASP A 1 55 ? 2.509 -17.964 8.194 1.00 0.00 55 ASP A C 14
ATOM 21741 O O . ASP A 1 55 ? 1.349 -18.302 8.421 1.00 0.00 55 ASP A O 14
ATOM 21750 N N . PRO A 1 56 ? 3.545 -18.830 8.026 1.00 0.00 56 PRO A N 14
ATOM 21751 C CA . PRO A 1 56 ? 3.340 -20.266 8.107 1.00 0.00 56 PRO A CA 14
ATOM 21752 C C . PRO A 1 56 ? 3.157 -20.713 9.559 1.00 0.00 56 PRO A C 14
ATOM 21753 O O . PRO A 1 56 ? 2.871 -21.880 9.822 1.00 0.00 56 PRO A O 14
ATOM 21764 N N . SER A 1 57 ? 3.330 -19.760 10.464 1.00 0.00 57 SER A N 14
ATOM 21765 C CA . SER A 1 57 ? 3.187 -20.041 11.882 1.00 0.00 57 SER A CA 14
ATOM 21766 C C . SER A 1 57 ? 1.855 -19.489 12.394 1.00 0.00 57 SER A C 14
ATOM 21767 O O . SER A 1 57 ? 1.414 -19.837 13.488 1.00 0.00 57 SER A O 14
ATOM 21775 N N . ASN A 1 58 ? 1.252 -18.638 11.578 1.00 0.00 58 ASN A N 14
ATOM 21776 C CA . ASN A 1 58 ? -0.021 -18.034 11.934 1.00 0.00 58 ASN A CA 14
ATOM 21777 C C . ASN A 1 58 ? -0.504 -17.153 10.780 1.00 0.00 58 ASN A C 14
ATOM 21778 O O . ASN A 1 58 ? -0.163 -15.974 10.710 1.00 0.00 58 ASN A O 14
ATOM 21789 N N . LYS A 1 59 ? -1.290 -17.760 9.903 1.00 0.00 59 LYS A N 14
ATOM 21790 C CA . LYS A 1 59 ? -1.823 -17.046 8.756 1.00 0.00 59 LYS A CA 14
ATOM 21791 C C . LYS A 1 59 ? -2.432 -15.722 9.222 1.00 0.00 59 LYS A C 14
ATOM 21792 O O . LYS A 1 59 ? -2.332 -14.710 8.530 1.00 0.00 59 LYS A O 14
ATOM 21811 N N . LYS A 1 60 ? -3.050 -15.772 10.393 1.00 0.00 60 LYS A N 14
ATOM 21812 C CA . LYS A 1 60 ? -3.675 -14.589 10.960 1.00 0.00 60 LYS A CA 14
ATOM 21813 C C . LYS A 1 60 ? -2.703 -13.411 10.871 1.00 0.00 60 LYS A C 14
ATOM 21814 O O . LYS A 1 60 ? -3.125 -12.257 10.804 1.00 0.00 60 LYS A O 14
ATOM 21833 N N . LYS A 1 61 ? -1.420 -13.742 10.872 1.00 0.00 61 LYS A N 14
ATOM 21834 C CA . LYS A 1 61 ? -0.385 -12.726 10.791 1.00 0.00 61 LYS A CA 14
ATOM 21835 C C . LYS A 1 61 ? 0.044 -12.556 9.332 1.00 0.00 61 LYS A C 14
ATOM 21836 O O . LYS A 1 61 ? -0.329 -13.355 8.474 1.00 0.00 61 LYS A O 14
ATOM 21855 N N . VAL A 1 62 ? 0.823 -11.511 9.096 1.00 0.00 62 VAL A N 14
ATOM 21856 C CA . VAL A 1 62 ? 1.307 -11.226 7.756 1.00 0.00 62 VAL A CA 14
ATOM 21857 C C . VAL A 1 62 ? 2.724 -10.654 7.841 1.00 0.00 62 VAL A C 14
ATOM 21858 O O . VAL A 1 62 ? 2.923 -9.553 8.351 1.00 0.00 62 VAL A O 14
ATOM 21871 N N . VAL A 1 63 ? 3.671 -11.428 7.333 1.00 0.00 63 VAL A N 14
ATOM 21872 C CA . VAL A 1 63 ? 5.064 -11.013 7.344 1.00 0.00 63 VAL A CA 14
ATOM 21873 C C . VAL A 1 63 ? 5.304 -10.019 6.207 1.00 0.00 63 VAL A C 14
ATOM 21874 O O . VAL A 1 63 ? 4.983 -10.300 5.053 1.00 0.00 63 VAL A O 14
ATOM 21887 N N . CYS A 1 64 ? 5.868 -8.876 6.571 1.00 0.00 64 CYS A N 14
ATOM 21888 C CA . CYS A 1 64 ? 6.156 -7.839 5.596 1.00 0.00 64 CYS A CA 14
ATOM 21889 C C . CYS A 1 64 ? 7.350 -8.290 4.753 1.00 0.00 64 CYS A C 14
ATOM 21890 O O . CYS A 1 64 ? 8.283 -8.904 5.269 1.00 0.00 64 CYS A O 14
ATOM 21898 N N . ASP A 1 65 ? 7.283 -7.968 3.469 1.00 0.00 65 ASP A N 14
ATOM 21899 C CA . ASP A 1 65 ? 8.348 -8.333 2.550 1.00 0.00 65 ASP A CA 14
ATOM 21900 C C . ASP A 1 65 ? 9.233 -7.112 2.292 1.00 0.00 65 ASP A C 14
ATOM 21901 O O . ASP A 1 65 ? 10.445 -7.164 2.501 1.00 0.00 65 ASP A O 14
ATOM 21910 N N . LYS A 1 66 ? 8.595 -6.042 1.842 1.00 0.00 66 LYS A N 14
ATOM 21911 C CA . LYS A 1 66 ? 9.310 -4.810 1.553 1.00 0.00 66 LYS A CA 14
ATOM 21912 C C . LYS A 1 66 ? 8.307 -3.662 1.423 1.00 0.00 66 LYS A C 14
ATOM 21913 O O . LYS A 1 66 ? 8.374 -2.686 2.168 1.00 0.00 66 LYS A O 14
ATOM 21932 N N . ARG A 1 67 ? 7.399 -3.817 0.470 1.00 0.00 67 ARG A N 14
ATOM 21933 C CA . ARG A 1 67 ? 6.383 -2.806 0.233 1.00 0.00 67 ARG A CA 14
ATOM 21934 C C . ARG A 1 67 ? 5.652 -2.472 1.534 1.00 0.00 67 ARG A C 14
ATOM 21935 O O . ARG A 1 67 ? 5.381 -1.305 1.816 1.00 0.00 67 ARG A O 14
ATOM 21956 N N . LEU A 1 68 ? 5.354 -3.516 2.293 1.00 0.00 68 LEU A N 14
ATOM 21957 C CA . LEU A 1 68 ? 4.660 -3.348 3.559 1.00 0.00 68 LEU A CA 14
ATOM 21958 C C . LEU A 1 68 ? 5.592 -2.661 4.559 1.00 0.00 68 LEU A C 14
ATOM 21959 O O . LEU A 1 68 ? 5.161 -1.800 5.325 1.00 0.00 68 LEU A O 14
ATOM 21975 N N . VAL A 1 69 ? 6.852 -3.068 4.521 1.00 0.00 69 VAL A N 14
ATOM 21976 C CA . VAL A 1 69 ? 7.848 -2.503 5.415 1.00 0.00 69 VAL A CA 14
ATOM 21977 C C . VAL A 1 69 ? 7.990 -1.006 5.132 1.00 0.00 69 VAL A C 14
ATOM 21978 O O . VAL A 1 69 ? 7.866 -0.185 6.040 1.00 0.00 69 VAL A O 14
ATOM 21991 N N . LEU A 1 70 ? 8.249 -0.697 3.870 1.00 0.00 70 LEU A N 14
ATOM 21992 C CA . LEU A 1 70 ? 8.410 0.687 3.457 1.00 0.00 70 LEU A CA 14
ATOM 21993 C C . LEU A 1 70 ? 7.117 1.454 3.745 1.00 0.00 70 LEU A C 14
ATOM 21994 O O . LEU A 1 70 ? 7.110 2.684 3.753 1.00 0.00 70 LEU A O 14
ATOM 22010 N N . LEU A 1 71 ? 6.055 0.695 3.974 1.00 0.00 71 LEU A N 14
ATOM 22011 C CA . LEU A 1 71 ? 4.760 1.288 4.262 1.00 0.00 71 LEU A CA 14
ATOM 22012 C C . LEU A 1 71 ? 4.609 1.465 5.774 1.00 0.00 71 LEU A C 14
ATOM 22013 O O . LEU A 1 71 ? 4.540 2.589 6.267 1.00 0.00 71 LEU A O 14
ATOM 22029 N N . PHE A 1 72 ? 4.563 0.337 6.467 1.00 0.00 72 PHE A N 14
ATOM 22030 C CA . PHE A 1 72 ? 4.422 0.352 7.913 1.00 0.00 72 PHE A CA 14
ATOM 22031 C C . PHE A 1 72 ? 5.787 0.458 8.597 1.00 0.00 72 PHE A C 14
ATOM 22032 O O . PHE A 1 72 ? 6.018 1.367 9.392 1.00 0.00 72 PHE A O 14
ATOM 22049 N N . GLY A 1 73 ? 6.655 -0.486 8.262 1.00 0.00 73 GLY A N 14
ATOM 22050 C CA . GLY A 1 73 ? 7.991 -0.510 8.833 1.00 0.00 73 GLY A CA 14
ATOM 22051 C C . GLY A 1 73 ? 8.157 -1.695 9.787 1.00 0.00 73 GLY A C 14
ATOM 22052 O O . GLY A 1 73 ? 9.118 -1.749 10.554 1.00 0.00 73 GLY A O 14
ATOM 22056 N N . THR A 1 74 ? 7.207 -2.614 9.709 1.00 0.00 74 THR A N 14
ATOM 22057 C CA . THR A 1 74 ? 7.236 -3.795 10.556 1.00 0.00 74 THR A CA 14
ATOM 22058 C C . THR A 1 74 ? 7.515 -5.045 9.720 1.00 0.00 74 THR A C 14
ATOM 22059 O O . THR A 1 74 ? 7.300 -5.046 8.509 1.00 0.00 74 THR A O 14
ATOM 22070 N N . ARG A 1 75 ? 7.991 -6.078 10.399 1.00 0.00 75 ARG A N 14
ATOM 22071 C CA . ARG A 1 75 ? 8.302 -7.332 9.734 1.00 0.00 75 ARG A CA 14
ATOM 22072 C C . ARG A 1 75 ? 7.083 -8.256 9.745 1.00 0.00 75 ARG A C 14
ATOM 22073 O O . ARG A 1 75 ? 6.916 -9.080 8.847 1.00 0.00 75 ARG A O 14
ATOM 22094 N N . THR A 1 76 ? 6.262 -8.087 10.771 1.00 0.00 76 THR A N 14
ATOM 22095 C CA . THR A 1 76 ? 5.063 -8.896 10.911 1.00 0.00 76 THR A CA 14
ATOM 22096 C C . THR A 1 76 ? 3.881 -8.027 11.345 1.00 0.00 76 THR A C 14
ATOM 22097 O O . THR A 1 76 ? 4.055 -7.062 12.089 1.00 0.00 76 THR A O 14
ATOM 22108 N N . ILE A 1 77 ? 2.705 -8.399 10.863 1.00 0.00 77 ILE A N 14
ATOM 22109 C CA . ILE A 1 77 ? 1.495 -7.666 11.191 1.00 0.00 77 ILE A CA 14
ATOM 22110 C C . ILE A 1 77 ? 0.299 -8.619 11.152 1.00 0.00 77 ILE A C 14
ATOM 22111 O O . ILE A 1 77 ? 0.471 -9.837 11.172 1.00 0.00 77 ILE A O 14
ATOM 22127 N N . PHE A 1 78 ? -0.886 -8.029 11.096 1.00 0.00 78 PHE A N 14
ATOM 22128 C CA . PHE A 1 78 ? -2.110 -8.811 11.053 1.00 0.00 78 PHE A CA 14
ATOM 22129 C C . PHE A 1 78 ? -2.993 -8.384 9.878 1.00 0.00 78 PHE A C 14
ATOM 22130 O O . PHE A 1 78 ? -3.420 -7.233 9.805 1.00 0.00 78 PHE A O 14
ATOM 22147 N N . ARG A 1 79 ? -3.240 -9.335 8.989 1.00 0.00 79 ARG A N 14
ATOM 22148 C CA . ARG A 1 79 ? -4.063 -9.072 7.822 1.00 0.00 79 ARG A CA 14
ATOM 22149 C C . ARG A 1 79 ? -5.253 -8.187 8.200 1.00 0.00 79 ARG A C 14
ATOM 22150 O O . ARG A 1 79 ? -5.700 -7.367 7.400 1.00 0.00 79 ARG A O 14
ATOM 22171 N N . MET A 1 80 ? -5.732 -8.384 9.420 1.00 0.00 80 MET A N 14
ATOM 22172 C CA . MET A 1 80 ? -6.861 -7.615 9.914 1.00 0.00 80 MET A CA 14
ATOM 22173 C C . MET A 1 80 ? -6.428 -6.204 10.319 1.00 0.00 80 MET A C 14
ATOM 22174 O O . MET A 1 80 ? -7.089 -5.225 9.976 1.00 0.00 80 MET A O 14
ATOM 22188 N N . LYS A 1 81 ? -5.320 -6.145 11.044 1.00 0.00 81 LYS A N 14
ATOM 22189 C CA . LYS A 1 81 ? -4.791 -4.871 11.500 1.00 0.00 81 LYS A CA 14
ATOM 22190 C C . LYS A 1 81 ? -4.502 -3.982 10.289 1.00 0.00 81 LYS A C 14
ATOM 22191 O O . LYS A 1 81 ? -4.477 -2.757 10.406 1.00 0.00 81 LYS A O 14
ATOM 22210 N N . VAL A 1 82 ? -4.291 -4.632 9.154 1.00 0.00 82 VAL A N 14
ATOM 22211 C CA . VAL A 1 82 ? -4.004 -3.915 7.923 1.00 0.00 82 VAL A CA 14
ATOM 22212 C C . VAL A 1 82 ? -4.897 -2.675 7.840 1.00 0.00 82 VAL A C 14
ATOM 22213 O O . VAL A 1 82 ? -4.401 -1.550 7.815 1.00 0.00 82 VAL A O 14
ATOM 22226 N N . TYR A 1 83 ? -6.198 -2.924 7.799 1.00 0.00 83 TYR A N 14
ATOM 22227 C CA . TYR A 1 83 ? -7.164 -1.842 7.720 1.00 0.00 83 TYR A CA 14
ATOM 22228 C C . TYR A 1 83 ? -6.814 -0.721 8.700 1.00 0.00 83 TYR A C 14
ATOM 22229 O O . TYR A 1 83 ? -6.569 0.413 8.290 1.00 0.00 83 TYR A O 14
ATOM 22247 N N . ASP A 1 84 ? -6.801 -1.076 9.976 1.00 0.00 84 ASP A N 14
ATOM 22248 C CA . ASP A 1 84 ? -6.485 -0.114 11.018 1.00 0.00 84 ASP A CA 14
ATOM 22249 C C . ASP A 1 84 ? -5.144 0.551 10.703 1.00 0.00 84 ASP A C 14
ATOM 22250 O O . ASP A 1 84 ? -5.054 1.776 10.638 1.00 0.00 84 ASP A O 14
ATOM 22259 N N . LEU A 1 85 ? -4.134 -0.287 10.515 1.00 0.00 85 LEU A N 14
ATOM 22260 C CA . LEU A 1 85 ? -2.802 0.205 10.208 1.00 0.00 85 LEU A CA 14
ATOM 22261 C C . LEU A 1 85 ? -2.908 1.372 9.225 1.00 0.00 85 LEU A C 14
ATOM 22262 O O . LEU A 1 85 ? -2.076 2.278 9.239 1.00 0.00 85 LEU A O 14
ATOM 22278 N N . LEU A 1 86 ? -3.938 1.312 8.393 1.00 0.00 86 LEU A N 14
ATOM 22279 C CA . LEU A 1 86 ? -4.163 2.354 7.405 1.00 0.00 86 LEU A CA 14
ATOM 22280 C C . LEU A 1 86 ? -5.030 3.454 8.019 1.00 0.00 86 LEU A C 14
ATOM 22281 O O . LEU A 1 86 ? -6.011 3.885 7.415 1.00 0.00 86 LEU A O 14
ATOM 22297 N N . GLU A 1 87 ? -4.636 3.878 9.211 1.00 0.00 87 GLU A N 14
ATOM 22298 C CA . GLU A 1 87 ? -5.365 4.921 9.913 1.00 0.00 87 GLU A CA 14
ATOM 22299 C C . GLU A 1 87 ? -4.572 6.229 9.893 1.00 0.00 87 GLU A C 14
ATOM 22300 O O . GLU A 1 87 ? -5.120 7.286 9.582 1.00 0.00 87 GLU A O 14
ATOM 22312 N N . LYS A 1 88 ? -3.295 6.115 10.227 1.00 0.00 88 LYS A N 14
ATOM 22313 C CA . LYS A 1 88 ? -2.422 7.275 10.251 1.00 0.00 88 LYS A CA 14
ATOM 22314 C C . LYS A 1 88 ? -2.058 7.664 8.817 1.00 0.00 88 LYS A C 14
ATOM 22315 O O . LYS A 1 88 ? -2.093 8.842 8.461 1.00 0.00 88 LYS A O 14
ATOM 22334 N N . HIS A 1 89 ? -1.718 6.653 8.031 1.00 0.00 89 HIS A N 14
ATOM 22335 C CA . HIS A 1 89 ? -1.348 6.875 6.644 1.00 0.00 89 HIS A CA 14
ATOM 22336 C C . HIS A 1 89 ? -2.408 7.742 5.963 1.00 0.00 89 HIS A C 14
ATOM 22337 O O . HIS A 1 89 ? -2.127 8.405 4.966 1.00 0.00 89 HIS A O 14
ATOM 22351 N N . TYR A 1 90 ? -3.606 7.709 6.528 1.00 0.00 90 TYR A N 14
ATOM 22352 C CA . TYR A 1 90 ? -4.710 8.484 5.987 1.00 0.00 90 TYR A CA 14
ATOM 22353 C C . TYR A 1 90 ? -4.808 9.850 6.670 1.00 0.00 90 TYR A C 14
ATOM 22354 O O . TYR A 1 90 ? -4.742 9.941 7.895 1.00 0.00 90 TYR A O 14
ATOM 22372 N N . LYS A 1 91 ? -4.963 10.877 5.848 1.00 0.00 91 LYS A N 14
ATOM 22373 C CA . LYS A 1 91 ? -5.070 12.234 6.357 1.00 0.00 91 LYS A CA 14
ATOM 22374 C C . LYS A 1 91 ? -6.486 12.463 6.890 1.00 0.00 91 LYS A C 14
ATOM 22375 O O . LYS A 1 91 ? -7.066 11.582 7.521 1.00 0.00 91 LYS A O 14
ATOM 22394 N N . GLU A 1 92 ? -7.001 13.653 6.616 1.00 0.00 92 GLU A N 14
ATOM 22395 C CA . GLU A 1 92 ? -8.338 14.010 7.060 1.00 0.00 92 GLU A CA 14
ATOM 22396 C C . GLU A 1 92 ? -8.524 13.640 8.533 1.00 0.00 92 GLU A C 14
ATOM 22397 O O . GLU A 1 92 ? -9.279 12.724 8.855 1.00 0.00 92 GLU A O 14
ATOM 22409 N N . ASN A 1 93 ? -7.824 14.371 9.387 1.00 0.00 93 ASN A N 14
ATOM 22410 C CA . ASN A 1 93 ? -7.904 14.131 10.818 1.00 0.00 93 ASN A CA 14
ATOM 22411 C C . ASN A 1 93 ? -7.022 15.145 11.550 1.00 0.00 93 ASN A C 14
ATOM 22412 O O . ASN A 1 93 ? -6.171 15.789 10.939 1.00 0.00 93 ASN A O 14
ATOM 22423 N N . GLN A 1 94 ? -7.256 15.254 12.850 1.00 0.00 94 GLN A N 14
ATOM 22424 C CA . GLN A 1 94 ? -6.493 16.178 13.672 1.00 0.00 94 GLN A CA 14
ATOM 22425 C C . GLN A 1 94 ? -5.646 15.410 14.688 1.00 0.00 94 GLN A C 14
ATOM 22426 O O . GLN A 1 94 ? -5.913 14.242 14.968 1.00 0.00 94 GLN A O 14
ATOM 22440 N N . ASP A 1 95 ? -4.642 16.097 15.213 1.00 0.00 95 ASP A N 14
ATOM 22441 C CA . ASP A 1 95 ? -3.754 15.493 16.192 1.00 0.00 95 ASP A CA 14
ATOM 22442 C C . ASP A 1 95 ? -2.946 14.379 15.523 1.00 0.00 95 ASP A C 14
ATOM 22443 O O . ASP A 1 95 ? -3.477 13.625 14.710 1.00 0.00 95 ASP A O 14
ATOM 22452 N N . SER A 1 96 ? -1.675 14.312 15.891 1.00 0.00 96 SER A N 14
ATOM 22453 C CA . SER A 1 96 ? -0.788 13.303 15.337 1.00 0.00 96 SER A CA 14
ATOM 22454 C C . SER A 1 96 ? -0.003 12.622 16.460 1.00 0.00 96 SER A C 14
ATOM 22455 O O . SER A 1 96 ? 0.108 11.397 16.489 1.00 0.00 96 SER A O 14
ATOM 22463 N N . GLY A 1 97 ? 0.520 13.445 17.356 1.00 0.00 97 GLY A N 14
ATOM 22464 C CA . GLY A 1 97 ? 1.291 12.938 18.479 1.00 0.00 97 GLY A CA 14
ATOM 22465 C C . GLY A 1 97 ? 1.541 14.036 19.514 1.00 0.00 97 GLY A C 14
ATOM 22466 O O . GLY A 1 97 ? 0.954 14.021 20.595 1.00 0.00 97 GLY A O 14
ATOM 22470 N N . PRO A 1 98 ? 2.436 14.988 19.137 1.00 0.00 98 PRO A N 14
ATOM 22471 C CA . PRO A 1 98 ? 3.087 14.931 17.839 1.00 0.00 98 PRO A CA 14
ATOM 22472 C C . PRO A 1 98 ? 4.171 13.852 17.816 1.00 0.00 98 PRO A C 14
ATOM 22473 O O . PRO A 1 98 ? 4.362 13.179 16.804 1.00 0.00 98 PRO A O 14
ATOM 22484 N N . SER A 1 99 ? 4.855 13.720 18.943 1.00 0.00 99 SER A N 14
ATOM 22485 C CA . SER A 1 99 ? 5.915 12.735 19.065 1.00 0.00 99 SER A CA 14
ATOM 22486 C C . SER A 1 99 ? 5.318 11.358 19.363 1.00 0.00 99 SER A C 14
ATOM 22487 O O . SER A 1 99 ? 4.121 11.239 19.620 1.00 0.00 99 SER A O 14
ATOM 22495 N N . SER A 1 100 ? 6.179 10.352 19.319 1.00 0.00 100 SER A N 14
ATOM 22496 C CA . SER A 1 100 ? 5.752 8.988 19.581 1.00 0.00 100 SER A CA 14
ATOM 22497 C C . SER A 1 100 ? 6.627 8.366 20.671 1.00 0.00 100 SER A C 14
ATOM 22498 O O . SER A 1 100 ? 7.553 7.613 20.375 1.00 0.00 100 SER A O 14
ATOM 22506 N N . GLY A 1 101 ? 6.302 8.705 21.911 1.00 0.00 101 GLY A N 14
ATOM 22507 C CA . GLY A 1 101 ? 7.047 8.188 23.047 1.00 0.00 101 GLY A CA 14
ATOM 22508 C C . GLY A 1 101 ? 6.416 6.899 23.576 1.00 0.00 101 GLY A C 14
ATOM 22509 O O . GLY A 1 101 ? 6.642 6.518 24.723 1.00 0.00 101 GLY A O 14
ATOM 22513 N N . GLY A 1 1 ? -17.538 22.347 -18.537 1.00 0.00 1 GLY A N 15
ATOM 22514 C CA . GLY A 1 1 ? -16.238 21.738 -18.757 1.00 0.00 1 GLY A CA 15
ATOM 22515 C C . GLY A 1 1 ? -15.143 22.497 -18.004 1.00 0.00 1 GLY A C 15
ATOM 22516 O O . GLY A 1 1 ? -15.228 23.712 -17.837 1.00 0.00 1 GLY A O 15
ATOM 22520 N N . SER A 1 2 ? -14.140 21.748 -17.570 1.00 0.00 2 SER A N 15
ATOM 22521 C CA . SER A 1 2 ? -13.030 22.334 -16.839 1.00 0.00 2 SER A CA 15
ATOM 22522 C C . SER A 1 2 ? -12.047 21.241 -16.413 1.00 0.00 2 SER A C 15
ATOM 22523 O O . SER A 1 2 ? -12.409 20.333 -15.667 1.00 0.00 2 SER A O 15
ATOM 22531 N N . SER A 1 3 ? -10.824 21.365 -16.906 1.00 0.00 3 SER A N 15
ATOM 22532 C CA . SER A 1 3 ? -9.787 20.399 -16.586 1.00 0.00 3 SER A CA 15
ATOM 22533 C C . SER A 1 3 ? -8.439 20.877 -17.130 1.00 0.00 3 SER A C 15
ATOM 22534 O O . SER A 1 3 ? -8.359 21.367 -18.256 1.00 0.00 3 SER A O 15
ATOM 22542 N N . GLY A 1 4 ? -7.415 20.719 -16.305 1.00 0.00 4 GLY A N 15
ATOM 22543 C CA . GLY A 1 4 ? -6.075 21.129 -16.690 1.00 0.00 4 GLY A CA 15
ATOM 22544 C C . GLY A 1 4 ? -5.205 21.385 -15.457 1.00 0.00 4 GLY A C 15
ATOM 22545 O O . GLY A 1 4 ? -4.333 20.581 -15.130 1.00 0.00 4 GLY A O 15
ATOM 22549 N N . SER A 1 5 ? -5.472 22.508 -14.807 1.00 0.00 5 SER A N 15
ATOM 22550 C CA . SER A 1 5 ? -4.725 22.880 -13.618 1.00 0.00 5 SER A CA 15
ATOM 22551 C C . SER A 1 5 ? -4.480 21.647 -12.746 1.00 0.00 5 SER A C 15
ATOM 22552 O O . SER A 1 5 ? -5.411 20.902 -12.442 1.00 0.00 5 SER A O 15
ATOM 22560 N N . SER A 1 6 ? -3.223 21.468 -12.369 1.00 0.00 6 SER A N 15
ATOM 22561 C CA . SER A 1 6 ? -2.844 20.338 -11.538 1.00 0.00 6 SER A CA 15
ATOM 22562 C C . SER A 1 6 ? -1.435 20.547 -10.980 1.00 0.00 6 SER A C 15
ATOM 22563 O O . SER A 1 6 ? -0.653 21.319 -11.533 1.00 0.00 6 SER A O 15
ATOM 22571 N N . GLY A 1 7 ? -1.154 19.846 -9.892 1.00 0.00 7 GLY A N 15
ATOM 22572 C CA . GLY A 1 7 ? 0.148 19.946 -9.253 1.00 0.00 7 GLY A CA 15
ATOM 22573 C C . GLY A 1 7 ? 0.021 20.513 -7.837 1.00 0.00 7 GLY A C 15
ATOM 22574 O O . GLY A 1 7 ? -0.900 20.160 -7.103 1.00 0.00 7 GLY A O 15
ATOM 22578 N N . LYS A 1 8 ? 0.961 21.382 -7.496 1.00 0.00 8 LYS A N 15
ATOM 22579 C CA . LYS A 1 8 ? 0.967 22.002 -6.182 1.00 0.00 8 LYS A CA 15
ATOM 22580 C C . LYS A 1 8 ? 1.409 20.972 -5.140 1.00 0.00 8 LYS A C 15
ATOM 22581 O O . LYS A 1 8 ? 0.919 19.844 -5.129 1.00 0.00 8 LYS A O 15
ATOM 22600 N N . ARG A 1 9 ? 2.331 21.398 -4.289 1.00 0.00 9 ARG A N 15
ATOM 22601 C CA . ARG A 1 9 ? 2.845 20.527 -3.245 1.00 0.00 9 ARG A CA 15
ATOM 22602 C C . ARG A 1 9 ? 2.317 20.968 -1.878 1.00 0.00 9 ARG A C 15
ATOM 22603 O O . ARG A 1 9 ? 2.415 22.141 -1.520 1.00 0.00 9 ARG A O 15
ATOM 22624 N N . PHE A 1 10 ? 1.769 20.005 -1.152 1.00 0.00 10 PHE A N 15
ATOM 22625 C CA . PHE A 1 10 ? 1.226 20.279 0.167 1.00 0.00 10 PHE A CA 15
ATOM 22626 C C . PHE A 1 10 ? 1.309 19.041 1.062 1.00 0.00 10 PHE A C 15
ATOM 22627 O O . PHE A 1 10 ? 1.747 17.979 0.621 1.00 0.00 10 PHE A O 15
ATOM 22644 N N . GLU A 1 11 ? 0.881 19.217 2.303 1.00 0.00 11 GLU A N 15
ATOM 22645 C CA . GLU A 1 11 ? 0.901 18.128 3.264 1.00 0.00 11 GLU A CA 15
ATOM 22646 C C . GLU A 1 11 ? 0.416 16.833 2.609 1.00 0.00 11 GLU A C 15
ATOM 22647 O O . GLU A 1 11 ? -0.570 16.837 1.874 1.00 0.00 11 GLU A O 15
ATOM 22659 N N . PHE A 1 12 ? 1.132 15.757 2.899 1.00 0.00 12 PHE A N 15
ATOM 22660 C CA . PHE A 1 12 ? 0.787 14.457 2.347 1.00 0.00 12 PHE A CA 15
ATOM 22661 C C . PHE A 1 12 ? 0.801 14.491 0.817 1.00 0.00 12 PHE A C 15
ATOM 22662 O O . PHE A 1 12 ? 0.562 15.535 0.213 1.00 0.00 12 PHE A O 15
ATOM 22679 N N . VAL A 1 13 ? 1.083 13.335 0.234 1.00 0.00 13 VAL A N 15
ATOM 22680 C CA . VAL A 1 13 ? 1.132 13.218 -1.213 1.00 0.00 13 VAL A CA 15
ATOM 22681 C C . VAL A 1 13 ? -0.279 12.963 -1.747 1.00 0.00 13 VAL A C 15
ATOM 22682 O O . VAL A 1 13 ? -0.609 11.841 -2.129 1.00 0.00 13 VAL A O 15
ATOM 22695 N N . GLY A 1 14 ? -1.074 14.023 -1.756 1.00 0.00 14 GLY A N 15
ATOM 22696 C CA . GLY A 1 14 ? -2.442 13.928 -2.237 1.00 0.00 14 GLY A CA 15
ATOM 22697 C C . GLY A 1 14 ? -3.427 13.818 -1.071 1.00 0.00 14 GLY A C 15
ATOM 22698 O O . GLY A 1 14 ? -3.819 14.828 -0.489 1.00 0.00 14 GLY A O 15
ATOM 22702 N N . TRP A 1 15 ? -3.798 12.584 -0.766 1.00 0.00 15 TRP A N 15
ATOM 22703 C CA . TRP A 1 15 ? -4.730 12.329 0.320 1.00 0.00 15 TRP A CA 15
ATOM 22704 C C . TRP A 1 15 ? -3.997 11.521 1.392 1.00 0.00 15 TRP A C 15
ATOM 22705 O O . TRP A 1 15 ? -4.151 11.781 2.584 1.00 0.00 15 TRP A O 15
ATOM 22726 N N . GLY A 1 16 ? -3.215 10.556 0.929 1.00 0.00 16 GLY A N 15
ATOM 22727 C CA . GLY A 1 16 ? -2.458 9.707 1.833 1.00 0.00 16 GLY A CA 15
ATOM 22728 C C . GLY A 1 16 ? -0.993 10.143 1.896 1.00 0.00 16 GLY A C 15
ATOM 22729 O O . GLY A 1 16 ? -0.603 11.118 1.256 1.00 0.00 16 GLY A O 15
ATOM 22733 N N . SER A 1 17 ? -0.220 9.399 2.674 1.00 0.00 17 SER A N 15
ATOM 22734 C CA . SER A 1 17 ? 1.194 9.696 2.829 1.00 0.00 17 SER A CA 15
ATOM 22735 C C . SER A 1 17 ? 2.003 8.962 1.758 1.00 0.00 17 SER A C 15
ATOM 22736 O O . SER A 1 17 ? 1.591 7.907 1.278 1.00 0.00 17 SER A O 15
ATOM 22744 N N . ARG A 1 18 ? 3.141 9.548 1.415 1.00 0.00 18 ARG A N 15
ATOM 22745 C CA . ARG A 1 18 ? 4.011 8.963 0.410 1.00 0.00 18 ARG A CA 15
ATOM 22746 C C . ARG A 1 18 ? 4.060 7.442 0.571 1.00 0.00 18 ARG A C 15
ATOM 22747 O O . ARG A 1 18 ? 3.959 6.707 -0.410 1.00 0.00 18 ARG A O 15
ATOM 22768 N N . GLN A 1 19 ? 4.215 7.015 1.816 1.00 0.00 19 GLN A N 15
ATOM 22769 C CA . GLN A 1 19 ? 4.279 5.595 2.118 1.00 0.00 19 GLN A CA 15
ATOM 22770 C C . GLN A 1 19 ? 3.217 4.835 1.321 1.00 0.00 19 GLN A C 15
ATOM 22771 O O . GLN A 1 19 ? 3.455 4.446 0.178 1.00 0.00 19 GLN A O 15
ATOM 22785 N N . LEU A 1 20 ? 2.070 4.646 1.955 1.00 0.00 20 LEU A N 15
ATOM 22786 C CA . LEU A 1 20 ? 0.971 3.939 1.318 1.00 0.00 20 LEU A CA 15
ATOM 22787 C C . LEU A 1 20 ? 0.892 4.348 -0.154 1.00 0.00 20 LEU A C 15
ATOM 22788 O O . LEU A 1 20 ? 0.858 3.493 -1.038 1.00 0.00 20 LEU A O 15
ATOM 22804 N N . ILE A 1 21 ? 0.864 5.654 -0.371 1.00 0.00 21 ILE A N 15
ATOM 22805 C CA . ILE A 1 21 ? 0.789 6.187 -1.721 1.00 0.00 21 ILE A CA 15
ATOM 22806 C C . ILE A 1 21 ? 1.717 5.383 -2.634 1.00 0.00 21 ILE A C 15
ATOM 22807 O O . ILE A 1 21 ? 1.288 4.873 -3.668 1.00 0.00 21 ILE A O 15
ATOM 22823 N N . GLU A 1 22 ? 2.972 5.294 -2.219 1.00 0.00 22 GLU A N 15
ATOM 22824 C CA . GLU A 1 22 ? 3.965 4.561 -2.986 1.00 0.00 22 GLU A CA 15
ATOM 22825 C C . GLU A 1 22 ? 3.572 3.086 -3.090 1.00 0.00 22 GLU A C 15
ATOM 22826 O O . GLU A 1 22 ? 3.619 2.502 -4.171 1.00 0.00 22 GLU A O 15
ATOM 22838 N N . PHE A 1 23 ? 3.193 2.526 -1.950 1.00 0.00 23 PHE A N 15
ATOM 22839 C CA . PHE A 1 23 ? 2.793 1.130 -1.899 1.00 0.00 23 PHE A CA 15
ATOM 22840 C C . PHE A 1 23 ? 1.642 0.854 -2.868 1.00 0.00 23 PHE A C 15
ATOM 22841 O O . PHE A 1 23 ? 1.561 -0.226 -3.451 1.00 0.00 23 PHE A O 15
ATOM 22858 N N . LEU A 1 24 ? 0.779 1.850 -3.011 1.00 0.00 24 LEU A N 15
ATOM 22859 C CA . LEU A 1 24 ? -0.364 1.729 -3.900 1.00 0.00 24 LEU A CA 15
ATOM 22860 C C . LEU A 1 24 ? 0.080 2.014 -5.336 1.00 0.00 24 LEU A C 15
ATOM 22861 O O . LEU A 1 24 ? -0.468 1.451 -6.283 1.00 0.00 24 LEU A O 15
ATOM 22877 N N . HIS A 1 25 ? 1.067 2.890 -5.454 1.00 0.00 25 HIS A N 15
ATOM 22878 C CA . HIS A 1 25 ? 1.590 3.257 -6.759 1.00 0.00 25 HIS A CA 15
ATOM 22879 C C . HIS A 1 25 ? 2.239 2.036 -7.414 1.00 0.00 25 HIS A C 15
ATOM 22880 O O . HIS A 1 25 ? 1.962 1.728 -8.571 1.00 0.00 25 HIS A O 15
ATOM 22894 N N . SER A 1 26 ? 3.092 1.375 -6.644 1.00 0.00 26 SER A N 15
ATOM 22895 C CA . SER A 1 26 ? 3.782 0.195 -7.135 1.00 0.00 26 SER A CA 15
ATOM 22896 C C . SER A 1 26 ? 2.768 -0.836 -7.634 1.00 0.00 26 SER A C 15
ATOM 22897 O O . SER A 1 26 ? 2.773 -1.198 -8.810 1.00 0.00 26 SER A O 15
ATOM 22905 N N . LEU A 1 27 ? 1.921 -1.278 -6.716 1.00 0.00 27 LEU A N 15
ATOM 22906 C CA . LEU A 1 27 ? 0.903 -2.260 -7.048 1.00 0.00 27 LEU A CA 15
ATOM 22907 C C . LEU A 1 27 ? 0.282 -1.907 -8.401 1.00 0.00 27 LEU A C 15
ATOM 22908 O O . LEU A 1 27 ? -0.086 -2.794 -9.170 1.00 0.00 27 LEU A O 15
ATOM 22924 N N . GLY A 1 28 ? 0.185 -0.609 -8.651 1.00 0.00 28 GLY A N 15
ATOM 22925 C CA . GLY A 1 28 ? -0.384 -0.128 -9.898 1.00 0.00 28 GLY A CA 15
ATOM 22926 C C . GLY A 1 28 ? -1.769 0.480 -9.670 1.00 0.00 28 GLY A C 15
ATOM 22927 O O . GLY A 1 28 ? -2.526 0.684 -10.618 1.00 0.00 28 GLY A O 15
ATOM 22931 N N . LYS A 1 29 ? -2.059 0.753 -8.406 1.00 0.00 29 LYS A N 15
ATOM 22932 C CA . LYS A 1 29 ? -3.340 1.334 -8.041 1.00 0.00 29 LYS A CA 15
ATOM 22933 C C . LYS A 1 29 ? -3.401 2.779 -8.539 1.00 0.00 29 LYS A C 15
ATOM 22934 O O . LYS A 1 29 ? -2.368 3.425 -8.707 1.00 0.00 29 LYS A O 15
ATOM 22953 N N . ASP A 1 30 ? -4.621 3.244 -8.762 1.00 0.00 30 ASP A N 15
ATOM 22954 C CA . ASP A 1 30 ? -4.830 4.601 -9.238 1.00 0.00 30 ASP A CA 15
ATOM 22955 C C . ASP A 1 30 ? -5.169 5.506 -8.052 1.00 0.00 30 ASP A C 15
ATOM 22956 O O . ASP A 1 30 ? -6.319 5.561 -7.618 1.00 0.00 30 ASP A O 15
ATOM 22965 N N . THR A 1 31 ? -4.148 6.194 -7.563 1.00 0.00 31 THR A N 15
ATOM 22966 C CA . THR A 1 31 ? -4.324 7.094 -6.436 1.00 0.00 31 THR A CA 15
ATOM 22967 C C . THR A 1 31 ? -4.841 8.452 -6.914 1.00 0.00 31 THR A C 15
ATOM 22968 O O . THR A 1 31 ? -4.280 9.491 -6.567 1.00 0.00 31 THR A O 15
ATOM 22979 N N . SER A 1 32 ? -5.904 8.401 -7.702 1.00 0.00 32 SER A N 15
ATOM 22980 C CA . SER A 1 32 ? -6.503 9.614 -8.231 1.00 0.00 32 SER A CA 15
ATOM 22981 C C . SER A 1 32 ? -7.372 10.279 -7.161 1.00 0.00 32 SER A C 15
ATOM 22982 O O . SER A 1 32 ? -7.171 11.446 -6.831 1.00 0.00 32 SER A O 15
ATOM 22990 N N . GLU A 1 33 ? -8.319 9.507 -6.649 1.00 0.00 33 GLU A N 15
ATOM 22991 C CA . GLU A 1 33 ? -9.218 10.006 -5.623 1.00 0.00 33 GLU A CA 15
ATOM 22992 C C . GLU A 1 33 ? -9.034 9.217 -4.325 1.00 0.00 33 GLU A C 15
ATOM 22993 O O . GLU A 1 33 ? -8.931 7.991 -4.349 1.00 0.00 33 GLU A O 15
ATOM 23005 N N . MET A 1 34 ? -8.997 9.952 -3.224 1.00 0.00 34 MET A N 15
ATOM 23006 C CA . MET A 1 34 ? -8.826 9.336 -1.919 1.00 0.00 34 MET A CA 15
ATOM 23007 C C . MET A 1 34 ? -9.617 8.030 -1.821 1.00 0.00 34 MET A C 15
ATOM 23008 O O . MET A 1 34 ? -10.846 8.046 -1.774 1.00 0.00 34 MET A O 15
ATOM 23022 N N . ILE A 1 35 ? -8.879 6.929 -1.794 1.00 0.00 35 ILE A N 15
ATOM 23023 C CA . ILE A 1 35 ? -9.496 5.617 -1.703 1.00 0.00 35 ILE A CA 15
ATOM 23024 C C . ILE A 1 35 ? -9.859 5.329 -0.245 1.00 0.00 35 ILE A C 15
ATOM 23025 O O . ILE A 1 35 ? -9.223 5.848 0.671 1.00 0.00 35 ILE A O 15
ATOM 23041 N N . SER A 1 36 ? -10.880 4.502 -0.075 1.00 0.00 36 SER A N 15
ATOM 23042 C CA . SER A 1 36 ? -11.336 4.139 1.256 1.00 0.00 36 SER A CA 15
ATOM 23043 C C . SER A 1 36 ? -10.413 3.074 1.852 1.00 0.00 36 SER A C 15
ATOM 23044 O O . SER A 1 36 ? -9.952 2.180 1.144 1.00 0.00 36 SER A O 15
ATOM 23052 N N . ARG A 1 37 ? -10.171 3.204 3.148 1.00 0.00 37 ARG A N 15
ATOM 23053 C CA . ARG A 1 37 ? -9.312 2.264 3.847 1.00 0.00 37 ARG A CA 15
ATOM 23054 C C . ARG A 1 37 ? -9.630 0.831 3.415 1.00 0.00 37 ARG A C 15
ATOM 23055 O O . ARG A 1 37 ? -8.723 0.039 3.162 1.00 0.00 37 ARG A O 15
ATOM 23076 N N . TYR A 1 38 ? -10.921 0.542 3.344 1.00 0.00 38 TYR A N 15
ATOM 23077 C CA . TYR A 1 38 ? -11.370 -0.782 2.947 1.00 0.00 38 TYR A CA 15
ATOM 23078 C C . TYR A 1 38 ? -10.725 -1.206 1.626 1.00 0.00 38 TYR A C 15
ATOM 23079 O O . TYR A 1 38 ? -10.062 -2.240 1.559 1.00 0.00 38 TYR A O 15
ATOM 23097 N N . ASP A 1 39 ? -10.943 -0.387 0.607 1.00 0.00 39 ASP A N 15
ATOM 23098 C CA . ASP A 1 39 ? -10.391 -0.664 -0.708 1.00 0.00 39 ASP A CA 15
ATOM 23099 C C . ASP A 1 39 ? -8.933 -1.104 -0.562 1.00 0.00 39 ASP A C 15
ATOM 23100 O O . ASP A 1 39 ? -8.589 -2.241 -0.880 1.00 0.00 39 ASP A O 15
ATOM 23109 N N . VAL A 1 40 ? -8.115 -0.180 -0.080 1.00 0.00 40 VAL A N 15
ATOM 23110 C CA . VAL A 1 40 ? -6.702 -0.458 0.112 1.00 0.00 40 VAL A CA 15
ATOM 23111 C C . VAL A 1 40 ? -6.543 -1.803 0.823 1.00 0.00 40 VAL A C 15
ATOM 23112 O O . VAL A 1 40 ? -5.923 -2.722 0.289 1.00 0.00 40 VAL A O 15
ATOM 23125 N N . SER A 1 41 ? -7.114 -1.877 2.016 1.00 0.00 41 SER A N 15
ATOM 23126 C CA . SER A 1 41 ? -7.044 -3.095 2.805 1.00 0.00 41 SER A CA 15
ATOM 23127 C C . SER A 1 41 ? -7.236 -4.315 1.903 1.00 0.00 41 SER A C 15
ATOM 23128 O O . SER A 1 41 ? -6.335 -5.142 1.770 1.00 0.00 41 SER A O 15
ATOM 23136 N N . ASP A 1 42 ? -8.417 -4.389 1.305 1.00 0.00 42 ASP A N 15
ATOM 23137 C CA . ASP A 1 42 ? -8.739 -5.495 0.419 1.00 0.00 42 ASP A CA 15
ATOM 23138 C C . ASP A 1 42 ? -7.557 -5.753 -0.518 1.00 0.00 42 ASP A C 15
ATOM 23139 O O . ASP A 1 42 ? -7.131 -6.895 -0.684 1.00 0.00 42 ASP A O 15
ATOM 23148 N N . THR A 1 43 ? -7.061 -4.674 -1.105 1.00 0.00 43 THR A N 15
ATOM 23149 C CA . THR A 1 43 ? -5.937 -4.769 -2.020 1.00 0.00 43 THR A CA 15
ATOM 23150 C C . THR A 1 43 ? -4.725 -5.379 -1.314 1.00 0.00 43 THR A C 15
ATOM 23151 O O . THR A 1 43 ? -4.002 -6.184 -1.898 1.00 0.00 43 THR A O 15
ATOM 23162 N N . ILE A 1 44 ? -4.539 -4.970 -0.067 1.00 0.00 44 ILE A N 15
ATOM 23163 C CA . ILE A 1 44 ? -3.426 -5.466 0.725 1.00 0.00 44 ILE A CA 15
ATOM 23164 C C . ILE A 1 44 ? -3.608 -6.966 0.969 1.00 0.00 44 ILE A C 15
ATOM 23165 O O . ILE A 1 44 ? -2.684 -7.749 0.755 1.00 0.00 44 ILE A O 15
ATOM 23181 N N . ALA A 1 45 ? -4.805 -7.320 1.414 1.00 0.00 45 ALA A N 15
ATOM 23182 C CA . ALA A 1 45 ? -5.119 -8.711 1.689 1.00 0.00 45 ALA A CA 15
ATOM 23183 C C . ALA A 1 45 ? -4.796 -9.556 0.456 1.00 0.00 45 ALA A C 15
ATOM 23184 O O . ALA A 1 45 ? -4.138 -10.590 0.562 1.00 0.00 45 ALA A O 15
ATOM 23191 N N . LYS A 1 46 ? -5.274 -9.085 -0.687 1.00 0.00 46 LYS A N 15
ATOM 23192 C CA . LYS A 1 46 ? -5.044 -9.785 -1.939 1.00 0.00 46 LYS A CA 15
ATOM 23193 C C . LYS A 1 46 ? -3.540 -9.856 -2.210 1.00 0.00 46 LYS A C 15
ATOM 23194 O O . LYS A 1 46 ? -3.001 -10.933 -2.459 1.00 0.00 46 LYS A O 15
ATOM 23213 N N . TYR A 1 47 ? -2.905 -8.694 -2.153 1.00 0.00 47 TYR A N 15
ATOM 23214 C CA . TYR A 1 47 ? -1.474 -8.611 -2.389 1.00 0.00 47 TYR A CA 15
ATOM 23215 C C . TYR A 1 47 ? -0.710 -9.561 -1.464 1.00 0.00 47 TYR A C 15
ATOM 23216 O O . TYR A 1 47 ? 0.171 -10.293 -1.912 1.00 0.00 47 TYR A O 15
ATOM 23234 N N . ILE A 1 48 ? -1.075 -9.517 -0.192 1.00 0.00 48 ILE A N 15
ATOM 23235 C CA . ILE A 1 48 ? -0.434 -10.365 0.800 1.00 0.00 48 ILE A CA 15
ATOM 23236 C C . ILE A 1 48 ? -0.388 -11.804 0.282 1.00 0.00 48 ILE A C 15
ATOM 23237 O O . ILE A 1 48 ? 0.662 -12.443 0.308 1.00 0.00 48 ILE A O 15
ATOM 23253 N N . SER A 1 49 ? -1.539 -12.270 -0.178 1.00 0.00 49 SER A N 15
ATOM 23254 C CA . SER A 1 49 ? -1.643 -13.622 -0.702 1.00 0.00 49 SER A CA 15
ATOM 23255 C C . SER A 1 49 ? -0.919 -13.719 -2.046 1.00 0.00 49 SER A C 15
ATOM 23256 O O . SER A 1 49 ? -0.264 -14.721 -2.332 1.00 0.00 49 SER A O 15
ATOM 23264 N N . LYS A 1 50 ? -1.060 -12.665 -2.836 1.00 0.00 50 LYS A N 15
ATOM 23265 C CA . LYS A 1 50 ? -0.427 -12.619 -4.143 1.00 0.00 50 LYS A CA 15
ATOM 23266 C C . LYS A 1 50 ? 1.046 -13.012 -4.006 1.00 0.00 50 LYS A C 15
ATOM 23267 O O . LYS A 1 50 ? 1.469 -14.039 -4.533 1.00 0.00 50 LYS A O 15
ATOM 23286 N N . GLU A 1 51 ? 1.785 -12.173 -3.296 1.00 0.00 51 GLU A N 15
ATOM 23287 C CA . GLU A 1 51 ? 3.201 -12.419 -3.083 1.00 0.00 51 GLU A CA 15
ATOM 23288 C C . GLU A 1 51 ? 3.396 -13.573 -2.097 1.00 0.00 51 GLU A C 15
ATOM 23289 O O . GLU A 1 51 ? 4.179 -14.487 -2.353 1.00 0.00 51 GLU A O 15
ATOM 23301 N N . GLY A 1 52 ? 2.672 -13.493 -0.991 1.00 0.00 52 GLY A N 15
ATOM 23302 C CA . GLY A 1 52 ? 2.755 -14.520 0.034 1.00 0.00 52 GLY A CA 15
ATOM 23303 C C . GLY A 1 52 ? 3.394 -13.968 1.311 1.00 0.00 52 GLY A C 15
ATOM 23304 O O . GLY A 1 52 ? 4.371 -14.523 1.810 1.00 0.00 52 GLY A O 15
ATOM 23308 N N . LEU A 1 53 ? 2.814 -12.883 1.803 1.00 0.00 53 LEU A N 15
ATOM 23309 C CA . LEU A 1 53 ? 3.314 -12.251 3.012 1.00 0.00 53 LEU A CA 15
ATOM 23310 C C . LEU A 1 53 ? 2.837 -13.043 4.231 1.00 0.00 53 LEU A C 15
ATOM 23311 O O . LEU A 1 53 ? 3.441 -12.966 5.300 1.00 0.00 53 LEU A O 15
ATOM 23327 N N . LEU A 1 54 ? 1.759 -13.785 4.030 1.00 0.00 54 LEU A N 15
ATOM 23328 C CA . LEU A 1 54 ? 1.194 -14.591 5.099 1.00 0.00 54 LEU A CA 15
ATOM 23329 C C . LEU A 1 54 ? 2.325 -15.279 5.865 1.00 0.00 54 LEU A C 15
ATOM 23330 O O . LEU A 1 54 ? 3.450 -15.364 5.375 1.00 0.00 54 LEU A O 15
ATOM 23346 N N . ASP A 1 55 ? 1.988 -15.753 7.056 1.00 0.00 55 ASP A N 15
ATOM 23347 C CA . ASP A 1 55 ? 2.962 -16.432 7.894 1.00 0.00 55 ASP A CA 15
ATOM 23348 C C . ASP A 1 55 ? 2.550 -17.895 8.064 1.00 0.00 55 ASP A C 15
ATOM 23349 O O . ASP A 1 55 ? 1.370 -18.196 8.234 1.00 0.00 55 ASP A O 15
ATOM 23358 N N . PRO A 1 56 ? 3.573 -18.790 8.011 1.00 0.00 56 PRO A N 15
ATOM 23359 C CA . PRO A 1 56 ? 3.330 -20.215 8.158 1.00 0.00 56 PRO A CA 15
ATOM 23360 C C . PRO A 1 56 ? 3.044 -20.575 9.617 1.00 0.00 56 PRO A C 15
ATOM 23361 O O . PRO A 1 56 ? 2.385 -21.576 9.895 1.00 0.00 56 PRO A O 15
ATOM 23372 N N . SER A 1 57 ? 3.554 -19.740 10.510 1.00 0.00 57 SER A N 15
ATOM 23373 C CA . SER A 1 57 ? 3.362 -19.958 11.934 1.00 0.00 57 SER A CA 15
ATOM 23374 C C . SER A 1 57 ? 1.979 -19.460 12.358 1.00 0.00 57 SER A C 15
ATOM 23375 O O . SER A 1 57 ? 1.478 -19.835 13.416 1.00 0.00 57 SER A O 15
ATOM 23383 N N . ASN A 1 58 ? 1.402 -18.621 11.510 1.00 0.00 58 ASN A N 15
ATOM 23384 C CA . ASN A 1 58 ? 0.087 -18.067 11.783 1.00 0.00 58 ASN A CA 15
ATOM 23385 C C . ASN A 1 58 ? -0.358 -17.212 10.595 1.00 0.00 58 ASN A C 15
ATOM 23386 O O . ASN A 1 58 ? 0.072 -16.069 10.452 1.00 0.00 58 ASN A O 15
ATOM 23397 N N . LYS A 1 59 ? -1.215 -17.799 9.773 1.00 0.00 59 LYS A N 15
ATOM 23398 C CA . LYS A 1 59 ? -1.724 -17.106 8.602 1.00 0.00 59 LYS A CA 15
ATOM 23399 C C . LYS A 1 59 ? -2.392 -15.800 9.037 1.00 0.00 59 LYS A C 15
ATOM 23400 O O . LYS A 1 59 ? -2.372 -14.813 8.304 1.00 0.00 59 LYS A O 15
ATOM 23419 N N . LYS A 1 60 ? -2.968 -15.837 10.230 1.00 0.00 60 LYS A N 15
ATOM 23420 C CA . LYS A 1 60 ? -3.641 -14.669 10.772 1.00 0.00 60 LYS A CA 15
ATOM 23421 C C . LYS A 1 60 ? -2.699 -13.465 10.704 1.00 0.00 60 LYS A C 15
ATOM 23422 O O . LYS A 1 60 ? -3.150 -12.323 10.629 1.00 0.00 60 LYS A O 15
ATOM 23441 N N . LYS A 1 61 ? -1.408 -13.762 10.732 1.00 0.00 61 LYS A N 15
ATOM 23442 C CA . LYS A 1 61 ? -0.399 -12.719 10.674 1.00 0.00 61 LYS A CA 15
ATOM 23443 C C . LYS A 1 61 ? 0.037 -12.517 9.221 1.00 0.00 61 LYS A C 15
ATOM 23444 O O . LYS A 1 61 ? -0.329 -13.299 8.345 1.00 0.00 61 LYS A O 15
ATOM 23463 N N . VAL A 1 62 ? 0.812 -11.463 9.010 1.00 0.00 62 VAL A N 15
ATOM 23464 C CA . VAL A 1 62 ? 1.301 -11.148 7.679 1.00 0.00 62 VAL A CA 15
ATOM 23465 C C . VAL A 1 62 ? 2.711 -10.563 7.783 1.00 0.00 62 VAL A C 15
ATOM 23466 O O . VAL A 1 62 ? 2.895 -9.468 8.313 1.00 0.00 62 VAL A O 15
ATOM 23479 N N . VAL A 1 63 ? 3.670 -11.319 7.270 1.00 0.00 63 VAL A N 15
ATOM 23480 C CA . VAL A 1 63 ? 5.058 -10.889 7.299 1.00 0.00 63 VAL A CA 15
ATOM 23481 C C . VAL A 1 63 ? 5.293 -9.865 6.188 1.00 0.00 63 VAL A C 15
ATOM 23482 O O . VAL A 1 63 ? 4.962 -10.113 5.029 1.00 0.00 63 VAL A O 15
ATOM 23495 N N . CYS A 1 64 ? 5.863 -8.734 6.580 1.00 0.00 64 CYS A N 15
ATOM 23496 C CA . CYS A 1 64 ? 6.146 -7.671 5.631 1.00 0.00 64 CYS A CA 15
ATOM 23497 C C . CYS A 1 64 ? 7.392 -8.059 4.832 1.00 0.00 64 CYS A C 15
ATOM 23498 O O . CYS A 1 64 ? 8.368 -8.550 5.397 1.00 0.00 64 CYS A O 15
ATOM 23506 N N . ASP A 1 65 ? 7.317 -7.825 3.530 1.00 0.00 65 ASP A N 15
ATOM 23507 C CA . ASP A 1 65 ? 8.427 -8.145 2.648 1.00 0.00 65 ASP A CA 15
ATOM 23508 C C . ASP A 1 65 ? 9.291 -6.898 2.451 1.00 0.00 65 ASP A C 15
ATOM 23509 O O . ASP A 1 65 ? 10.505 -6.943 2.646 1.00 0.00 65 ASP A O 15
ATOM 23518 N N . LYS A 1 66 ? 8.632 -5.814 2.067 1.00 0.00 66 LYS A N 15
ATOM 23519 C CA . LYS A 1 66 ? 9.325 -4.558 1.841 1.00 0.00 66 LYS A CA 15
ATOM 23520 C C . LYS A 1 66 ? 8.297 -3.442 1.643 1.00 0.00 66 LYS A C 15
ATOM 23521 O O . LYS A 1 66 ? 8.311 -2.445 2.365 1.00 0.00 66 LYS A O 15
ATOM 23540 N N . ARG A 1 67 ? 7.431 -3.646 0.662 1.00 0.00 67 ARG A N 15
ATOM 23541 C CA . ARG A 1 67 ? 6.398 -2.670 0.360 1.00 0.00 67 ARG A CA 15
ATOM 23542 C C . ARG A 1 67 ? 5.633 -2.296 1.632 1.00 0.00 67 ARG A C 15
ATOM 23543 O O . ARG A 1 67 ? 5.406 -1.117 1.900 1.00 0.00 67 ARG A O 15
ATOM 23564 N N . LEU A 1 68 ? 5.257 -3.321 2.381 1.00 0.00 68 LEU A N 15
ATOM 23565 C CA . LEU A 1 68 ? 4.523 -3.115 3.617 1.00 0.00 68 LEU A CA 15
ATOM 23566 C C . LEU A 1 68 ? 5.418 -2.388 4.622 1.00 0.00 68 LEU A C 15
ATOM 23567 O O . LEU A 1 68 ? 4.956 -1.509 5.349 1.00 0.00 68 LEU A O 15
ATOM 23583 N N . VAL A 1 69 ? 6.683 -2.781 4.632 1.00 0.00 69 VAL A N 15
ATOM 23584 C CA . VAL A 1 69 ? 7.648 -2.177 5.536 1.00 0.00 69 VAL A CA 15
ATOM 23585 C C . VAL A 1 69 ? 7.680 -0.665 5.304 1.00 0.00 69 VAL A C 15
ATOM 23586 O O . VAL A 1 69 ? 7.357 0.111 6.202 1.00 0.00 69 VAL A O 15
ATOM 23599 N N . LEU A 1 70 ? 8.074 -0.292 4.095 1.00 0.00 70 LEU A N 15
ATOM 23600 C CA . LEU A 1 70 ? 8.152 1.113 3.734 1.00 0.00 70 LEU A CA 15
ATOM 23601 C C . LEU A 1 70 ? 6.875 1.824 4.185 1.00 0.00 70 LEU A C 15
ATOM 23602 O O . LEU A 1 70 ? 6.895 3.019 4.476 1.00 0.00 70 LEU A O 15
ATOM 23618 N N . LEU A 1 71 ? 5.794 1.058 4.229 1.00 0.00 71 LEU A N 15
ATOM 23619 C CA . LEU A 1 71 ? 4.510 1.600 4.640 1.00 0.00 71 LEU A CA 15
ATOM 23620 C C . LEU A 1 71 ? 4.464 1.688 6.167 1.00 0.00 71 LEU A C 15
ATOM 23621 O O . LEU A 1 71 ? 4.531 2.779 6.732 1.00 0.00 71 LEU A O 15
ATOM 23637 N N . PHE A 1 72 ? 4.349 0.525 6.792 1.00 0.00 72 PHE A N 15
ATOM 23638 C CA . PHE A 1 72 ? 4.293 0.458 8.242 1.00 0.00 72 PHE A CA 15
ATOM 23639 C C . PHE A 1 72 ? 5.692 0.572 8.851 1.00 0.00 72 PHE A C 15
ATOM 23640 O O . PHE A 1 72 ? 5.971 1.505 9.603 1.00 0.00 72 PHE A O 15
ATOM 23657 N N . GLY A 1 73 ? 6.534 -0.390 8.504 1.00 0.00 73 GLY A N 15
ATOM 23658 C CA . GLY A 1 73 ? 7.897 -0.409 9.006 1.00 0.00 73 GLY A CA 15
ATOM 23659 C C . GLY A 1 73 ? 8.149 -1.653 9.861 1.00 0.00 73 GLY A C 15
ATOM 23660 O O . GLY A 1 73 ? 9.229 -1.813 10.428 1.00 0.00 73 GLY A O 15
ATOM 23664 N N . THR A 1 74 ? 7.134 -2.502 9.926 1.00 0.00 74 THR A N 15
ATOM 23665 C CA . THR A 1 74 ? 7.232 -3.727 10.702 1.00 0.00 74 THR A CA 15
ATOM 23666 C C . THR A 1 74 ? 7.518 -4.918 9.784 1.00 0.00 74 THR A C 15
ATOM 23667 O O . THR A 1 74 ? 7.295 -4.844 8.577 1.00 0.00 74 THR A O 15
ATOM 23678 N N . ARG A 1 75 ? 8.007 -5.988 10.393 1.00 0.00 75 ARG A N 15
ATOM 23679 C CA . ARG A 1 75 ? 8.326 -7.193 9.646 1.00 0.00 75 ARG A CA 15
ATOM 23680 C C . ARG A 1 75 ? 7.135 -8.153 9.654 1.00 0.00 75 ARG A C 15
ATOM 23681 O O . ARG A 1 75 ? 7.014 -9.006 8.776 1.00 0.00 75 ARG A O 15
ATOM 23702 N N . THR A 1 76 ? 6.284 -7.982 10.655 1.00 0.00 76 THR A N 15
ATOM 23703 C CA . THR A 1 76 ? 5.106 -8.823 10.789 1.00 0.00 76 THR A CA 15
ATOM 23704 C C . THR A 1 76 ? 3.919 -8.001 11.295 1.00 0.00 76 THR A C 15
ATOM 23705 O O . THR A 1 76 ? 4.095 -7.061 12.069 1.00 0.00 76 THR A O 15
ATOM 23716 N N . ILE A 1 77 ? 2.737 -8.385 10.838 1.00 0.00 77 ILE A N 15
ATOM 23717 C CA . ILE A 1 77 ? 1.521 -7.696 11.235 1.00 0.00 77 ILE A CA 15
ATOM 23718 C C . ILE A 1 77 ? 0.353 -8.684 11.226 1.00 0.00 77 ILE A C 15
ATOM 23719 O O . ILE A 1 77 ? 0.561 -9.897 11.222 1.00 0.00 77 ILE A O 15
ATOM 23735 N N . PHE A 1 78 ? -0.850 -8.129 11.221 1.00 0.00 78 PHE A N 15
ATOM 23736 C CA . PHE A 1 78 ? -2.051 -8.947 11.212 1.00 0.00 78 PHE A CA 15
ATOM 23737 C C . PHE A 1 78 ? -2.955 -8.581 10.033 1.00 0.00 78 PHE A C 15
ATOM 23738 O O . PHE A 1 78 ? -3.287 -7.412 9.840 1.00 0.00 78 PHE A O 15
ATOM 23755 N N . ARG A 1 79 ? -3.326 -9.602 9.274 1.00 0.00 79 ARG A N 15
ATOM 23756 C CA . ARG A 1 79 ? -4.185 -9.402 8.119 1.00 0.00 79 ARG A CA 15
ATOM 23757 C C . ARG A 1 79 ? -5.479 -8.699 8.534 1.00 0.00 79 ARG A C 15
ATOM 23758 O O . ARG A 1 79 ? -6.145 -8.078 7.707 1.00 0.00 79 ARG A O 15
ATOM 23779 N N . MET A 1 80 ? -5.796 -8.821 9.815 1.00 0.00 80 MET A N 15
ATOM 23780 C CA . MET A 1 80 ? -6.998 -8.205 10.350 1.00 0.00 80 MET A CA 15
ATOM 23781 C C . MET A 1 80 ? -6.691 -6.832 10.950 1.00 0.00 80 MET A C 15
ATOM 23782 O O . MET A 1 80 ? -7.595 -6.129 11.398 1.00 0.00 80 MET A O 15
ATOM 23796 N N . LYS A 1 81 ? -5.410 -6.490 10.939 1.00 0.00 81 LYS A N 15
ATOM 23797 C CA . LYS A 1 81 ? -4.972 -5.214 11.477 1.00 0.00 81 LYS A CA 15
ATOM 23798 C C . LYS A 1 81 ? -4.611 -4.276 10.323 1.00 0.00 81 LYS A C 15
ATOM 23799 O O . LYS A 1 81 ? -4.505 -3.065 10.512 1.00 0.00 81 LYS A O 15
ATOM 23818 N N . VAL A 1 82 ? -4.431 -4.872 9.153 1.00 0.00 82 VAL A N 15
ATOM 23819 C CA . VAL A 1 82 ? -4.084 -4.105 7.969 1.00 0.00 82 VAL A CA 15
ATOM 23820 C C . VAL A 1 82 ? -4.975 -2.864 7.891 1.00 0.00 82 VAL A C 15
ATOM 23821 O O . VAL A 1 82 ? -4.479 -1.738 7.896 1.00 0.00 82 VAL A O 15
ATOM 23834 N N . TYR A 1 83 ? -6.275 -3.111 7.820 1.00 0.00 83 TYR A N 15
ATOM 23835 C CA . TYR A 1 83 ? -7.239 -2.027 7.741 1.00 0.00 83 TYR A CA 15
ATOM 23836 C C . TYR A 1 83 ? -6.945 -0.953 8.791 1.00 0.00 83 TYR A C 15
ATOM 23837 O O . TYR A 1 83 ? -6.686 0.200 8.450 1.00 0.00 83 TYR A O 15
ATOM 23855 N N . ASP A 1 84 ? -6.994 -1.371 10.048 1.00 0.00 84 ASP A N 15
ATOM 23856 C CA . ASP A 1 84 ? -6.736 -0.459 11.150 1.00 0.00 84 ASP A CA 15
ATOM 23857 C C . ASP A 1 84 ? -5.392 0.237 10.926 1.00 0.00 84 ASP A C 15
ATOM 23858 O O . ASP A 1 84 ? -5.311 1.463 10.964 1.00 0.00 84 ASP A O 15
ATOM 23867 N N . LEU A 1 85 ? -4.372 -0.577 10.698 1.00 0.00 85 LEU A N 15
ATOM 23868 C CA . LEU A 1 85 ? -3.035 -0.054 10.468 1.00 0.00 85 LEU A CA 15
ATOM 23869 C C . LEU A 1 85 ? -3.125 1.192 9.586 1.00 0.00 85 LEU A C 15
ATOM 23870 O O . LEU A 1 85 ? -2.390 2.157 9.793 1.00 0.00 85 LEU A O 15
ATOM 23886 N N . LEU A 1 86 ? -4.030 1.132 8.621 1.00 0.00 86 LEU A N 15
ATOM 23887 C CA . LEU A 1 86 ? -4.225 2.244 7.706 1.00 0.00 86 LEU A CA 15
ATOM 23888 C C . LEU A 1 86 ? -4.933 3.385 8.440 1.00 0.00 86 LEU A C 15
ATOM 23889 O O . LEU A 1 86 ? -6.160 3.415 8.511 1.00 0.00 86 LEU A O 15
ATOM 23905 N N . GLU A 1 87 ? -4.128 4.295 8.969 1.00 0.00 87 GLU A N 15
ATOM 23906 C CA . GLU A 1 87 ? -4.662 5.434 9.695 1.00 0.00 87 GLU A CA 15
ATOM 23907 C C . GLU A 1 87 ? -3.727 6.638 9.556 1.00 0.00 87 GLU A C 15
ATOM 23908 O O . GLU A 1 87 ? -4.167 7.733 9.209 1.00 0.00 87 GLU A O 15
ATOM 23920 N N . LYS A 1 88 ? -2.455 6.394 9.833 1.00 0.00 88 LYS A N 15
ATOM 23921 C CA . LYS A 1 88 ? -1.454 7.444 9.743 1.00 0.00 88 LYS A CA 15
ATOM 23922 C C . LYS A 1 88 ? -1.062 7.643 8.277 1.00 0.00 88 LYS A C 15
ATOM 23923 O O . LYS A 1 88 ? -0.218 8.483 7.966 1.00 0.00 88 LYS A O 15
ATOM 23942 N N . HIS A 1 89 ? -1.692 6.858 7.416 1.00 0.00 89 HIS A N 15
ATOM 23943 C CA . HIS A 1 89 ? -1.419 6.938 5.992 1.00 0.00 89 HIS A CA 15
ATOM 23944 C C . HIS A 1 89 ? -2.588 7.626 5.283 1.00 0.00 89 HIS A C 15
ATOM 23945 O O . HIS A 1 89 ? -2.852 7.359 4.112 1.00 0.00 89 HIS A O 15
ATOM 23959 N N . TYR A 1 90 ? -3.256 8.499 6.023 1.00 0.00 90 TYR A N 15
ATOM 23960 C CA . TYR A 1 90 ? -4.390 9.227 5.480 1.00 0.00 90 TYR A CA 15
ATOM 23961 C C . TYR A 1 90 ? -4.556 10.580 6.175 1.00 0.00 90 TYR A C 15
ATOM 23962 O O . TYR A 1 90 ? -4.166 10.741 7.331 1.00 0.00 90 TYR A O 15
ATOM 23980 N N . LYS A 1 91 ? -5.135 11.519 5.442 1.00 0.00 91 LYS A N 15
ATOM 23981 C CA . LYS A 1 91 ? -5.358 12.853 5.973 1.00 0.00 91 LYS A CA 15
ATOM 23982 C C . LYS A 1 91 ? -6.653 12.864 6.788 1.00 0.00 91 LYS A C 15
ATOM 23983 O O . LYS A 1 91 ? -7.091 13.916 7.251 1.00 0.00 91 LYS A O 15
ATOM 24002 N N . GLU A 1 92 ? -7.229 11.680 6.938 1.00 0.00 92 GLU A N 15
ATOM 24003 C CA . GLU A 1 92 ? -8.466 11.540 7.689 1.00 0.00 92 GLU A CA 15
ATOM 24004 C C . GLU A 1 92 ? -8.183 10.946 9.070 1.00 0.00 92 GLU A C 15
ATOM 24005 O O . GLU A 1 92 ? -8.587 9.821 9.361 1.00 0.00 92 GLU A O 15
ATOM 24017 N N . ASN A 1 93 ? -7.492 11.729 9.885 1.00 0.00 93 ASN A N 15
ATOM 24018 C CA . ASN A 1 93 ? -7.151 11.294 11.229 1.00 0.00 93 ASN A CA 15
ATOM 24019 C C . ASN A 1 93 ? -6.294 12.366 11.905 1.00 0.00 93 ASN A C 15
ATOM 24020 O O . ASN A 1 93 ? -5.156 12.602 11.502 1.00 0.00 93 ASN A O 15
ATOM 24031 N N . GLN A 1 94 ? -6.873 12.988 12.922 1.00 0.00 94 GLN A N 15
ATOM 24032 C CA . GLN A 1 94 ? -6.177 14.030 13.657 1.00 0.00 94 GLN A CA 15
ATOM 24033 C C . GLN A 1 94 ? -6.831 14.243 15.023 1.00 0.00 94 GLN A C 15
ATOM 24034 O O . GLN A 1 94 ? -8.054 14.184 15.146 1.00 0.00 94 GLN A O 15
ATOM 24048 N N . ASP A 1 95 ? -5.988 14.487 16.016 1.00 0.00 95 ASP A N 15
ATOM 24049 C CA . ASP A 1 95 ? -6.470 14.709 17.369 1.00 0.00 95 ASP A CA 15
ATOM 24050 C C . ASP A 1 95 ? -5.281 14.732 18.332 1.00 0.00 95 ASP A C 15
ATOM 24051 O O . ASP A 1 95 ? -5.098 15.695 19.075 1.00 0.00 95 ASP A O 15
ATOM 24060 N N . SER A 1 96 ? -4.503 13.661 18.286 1.00 0.00 96 SER A N 15
ATOM 24061 C CA . SER A 1 96 ? -3.336 13.546 19.145 1.00 0.00 96 SER A CA 15
ATOM 24062 C C . SER A 1 96 ? -2.364 12.514 18.572 1.00 0.00 96 SER A C 15
ATOM 24063 O O . SER A 1 96 ? -2.765 11.631 17.815 1.00 0.00 96 SER A O 15
ATOM 24071 N N . GLY A 1 97 ? -1.104 12.658 18.954 1.00 0.00 97 GLY A N 15
ATOM 24072 C CA . GLY A 1 97 ? -0.071 11.749 18.488 1.00 0.00 97 GLY A CA 15
ATOM 24073 C C . GLY A 1 97 ? 1.312 12.397 18.578 1.00 0.00 97 GLY A C 15
ATOM 24074 O O . GLY A 1 97 ? 1.434 13.555 18.975 1.00 0.00 97 GLY A O 15
ATOM 24078 N N . PRO A 1 98 ? 2.346 11.601 18.194 1.00 0.00 98 PRO A N 15
ATOM 24079 C CA . PRO A 1 98 ? 2.114 10.241 17.737 1.00 0.00 98 PRO A CA 15
ATOM 24080 C C . PRO A 1 98 ? 1.793 9.315 18.912 1.00 0.00 98 PRO A C 15
ATOM 24081 O O . PRO A 1 98 ? 0.700 8.757 18.986 1.00 0.00 98 PRO A O 15
ATOM 24092 N N . SER A 1 99 ? 2.766 9.182 19.801 1.00 0.00 99 SER A N 15
ATOM 24093 C CA . SER A 1 99 ? 2.601 8.333 20.969 1.00 0.00 99 SER A CA 15
ATOM 24094 C C . SER A 1 99 ? 3.806 8.483 21.900 1.00 0.00 99 SER A C 15
ATOM 24095 O O . SER A 1 99 ? 4.941 8.230 21.498 1.00 0.00 99 SER A O 15
ATOM 24103 N N . SER A 1 100 ? 3.519 8.895 23.126 1.00 0.00 100 SER A N 15
ATOM 24104 C CA . SER A 1 100 ? 4.565 9.082 24.117 1.00 0.00 100 SER A CA 15
ATOM 24105 C C . SER A 1 100 ? 5.657 9.997 23.559 1.00 0.00 100 SER A C 15
ATOM 24106 O O . SER A 1 100 ? 5.629 10.357 22.383 1.00 0.00 100 SER A O 15
ATOM 24114 N N . GLY A 1 101 ? 6.593 10.347 24.429 1.00 0.00 101 GLY A N 15
ATOM 24115 C CA . GLY A 1 101 ? 7.691 11.214 24.038 1.00 0.00 101 GLY A CA 15
ATOM 24116 C C . GLY A 1 101 ? 8.966 10.404 23.790 1.00 0.00 101 GLY A C 15
ATOM 24117 O O . GLY A 1 101 ? 9.479 9.753 24.699 1.00 0.00 101 GLY A O 15
ATOM 24121 N N . GLY A 1 1 ? 5.566 3.748 -18.918 1.00 0.00 1 GLY A N 16
ATOM 24122 C CA . GLY A 1 1 ? 5.610 4.363 -17.602 1.00 0.00 1 GLY A CA 16
ATOM 24123 C C . GLY A 1 1 ? 4.953 5.745 -17.620 1.00 0.00 1 GLY A C 16
ATOM 24124 O O . GLY A 1 1 ? 4.056 5.999 -18.422 1.00 0.00 1 GLY A O 16
ATOM 24128 N N . SER A 1 2 ? 5.427 6.602 -16.727 1.00 0.00 2 SER A N 16
ATOM 24129 C CA . SER A 1 2 ? 4.897 7.951 -16.631 1.00 0.00 2 SER A CA 16
ATOM 24130 C C . SER A 1 2 ? 5.998 8.969 -16.938 1.00 0.00 2 SER A C 16
ATOM 24131 O O . SER A 1 2 ? 7.162 8.602 -17.088 1.00 0.00 2 SER A O 16
ATOM 24139 N N . SER A 1 3 ? 5.590 10.226 -17.021 1.00 0.00 3 SER A N 16
ATOM 24140 C CA . SER A 1 3 ? 6.527 11.299 -17.307 1.00 0.00 3 SER A CA 16
ATOM 24141 C C . SER A 1 3 ? 7.001 11.942 -16.002 1.00 0.00 3 SER A C 16
ATOM 24142 O O . SER A 1 3 ? 8.192 11.929 -15.697 1.00 0.00 3 SER A O 16
ATOM 24150 N N . GLY A 1 4 ? 6.043 12.490 -15.268 1.00 0.00 4 GLY A N 16
ATOM 24151 C CA . GLY A 1 4 ? 6.348 13.136 -14.003 1.00 0.00 4 GLY A CA 16
ATOM 24152 C C . GLY A 1 4 ? 6.299 14.659 -14.140 1.00 0.00 4 GLY A C 16
ATOM 24153 O O . GLY A 1 4 ? 6.671 15.205 -15.177 1.00 0.00 4 GLY A O 16
ATOM 24157 N N . SER A 1 5 ? 5.836 15.302 -13.078 1.00 0.00 5 SER A N 16
ATOM 24158 C CA . SER A 1 5 ? 5.733 16.751 -13.066 1.00 0.00 5 SER A CA 16
ATOM 24159 C C . SER A 1 5 ? 5.846 17.273 -11.632 1.00 0.00 5 SER A C 16
ATOM 24160 O O . SER A 1 5 ? 5.133 16.812 -10.742 1.00 0.00 5 SER A O 16
ATOM 24168 N N . SER A 1 6 ? 6.749 18.226 -11.453 1.00 0.00 6 SER A N 16
ATOM 24169 C CA . SER A 1 6 ? 6.965 18.815 -10.142 1.00 0.00 6 SER A CA 16
ATOM 24170 C C . SER A 1 6 ? 5.922 19.902 -9.879 1.00 0.00 6 SER A C 16
ATOM 24171 O O . SER A 1 6 ? 5.248 20.358 -10.801 1.00 0.00 6 SER A O 16
ATOM 24179 N N . GLY A 1 7 ? 5.821 20.287 -8.615 1.00 0.00 7 GLY A N 16
ATOM 24180 C CA . GLY A 1 7 ? 4.872 21.313 -8.218 1.00 0.00 7 GLY A CA 16
ATOM 24181 C C . GLY A 1 7 ? 5.160 21.809 -6.800 1.00 0.00 7 GLY A C 16
ATOM 24182 O O . GLY A 1 7 ? 6.318 21.991 -6.426 1.00 0.00 7 GLY A O 16
ATOM 24186 N N . LYS A 1 8 ? 4.088 22.013 -6.049 1.00 0.00 8 LYS A N 16
ATOM 24187 C CA . LYS A 1 8 ? 4.212 22.484 -4.680 1.00 0.00 8 LYS A CA 16
ATOM 24188 C C . LYS A 1 8 ? 4.091 21.296 -3.723 1.00 0.00 8 LYS A C 16
ATOM 24189 O O . LYS A 1 8 ? 3.029 20.684 -3.619 1.00 0.00 8 LYS A O 16
ATOM 24208 N N . ARG A 1 9 ? 5.194 21.005 -3.050 1.00 0.00 9 ARG A N 16
ATOM 24209 C CA . ARG A 1 9 ? 5.225 19.901 -2.105 1.00 0.00 9 ARG A CA 16
ATOM 24210 C C . ARG A 1 9 ? 4.664 20.344 -0.752 1.00 0.00 9 ARG A C 16
ATOM 24211 O O . ARG A 1 9 ? 5.186 21.269 -0.133 1.00 0.00 9 ARG A O 16
ATOM 24232 N N . PHE A 1 10 ? 3.607 19.662 -0.334 1.00 0.00 10 PHE A N 16
ATOM 24233 C CA . PHE A 1 10 ? 2.970 19.974 0.934 1.00 0.00 10 PHE A CA 16
ATOM 24234 C C . PHE A 1 10 ? 2.716 18.703 1.747 1.00 0.00 10 PHE A C 16
ATOM 24235 O O . PHE A 1 10 ? 3.032 17.602 1.299 1.00 0.00 10 PHE A O 16
ATOM 24252 N N . GLU A 1 11 ? 2.148 18.898 2.928 1.00 0.00 11 GLU A N 16
ATOM 24253 C CA . GLU A 1 11 ? 1.848 17.781 3.808 1.00 0.00 11 GLU A CA 16
ATOM 24254 C C . GLU A 1 11 ? 1.198 16.643 3.019 1.00 0.00 11 GLU A C 16
ATOM 24255 O O . GLU A 1 11 ? 0.206 16.854 2.323 1.00 0.00 11 GLU A O 16
ATOM 24267 N N . PHE A 1 12 ? 1.784 15.463 3.153 1.00 0.00 12 PHE A N 16
ATOM 24268 C CA . PHE A 1 12 ? 1.274 14.291 2.461 1.00 0.00 12 PHE A CA 16
ATOM 24269 C C . PHE A 1 12 ? 1.271 14.507 0.946 1.00 0.00 12 PHE A C 16
ATOM 24270 O O . PHE A 1 12 ? 1.128 15.635 0.477 1.00 0.00 12 PHE A O 16
ATOM 24287 N N . VAL A 1 13 ? 1.430 13.408 0.224 1.00 0.00 13 VAL A N 16
ATOM 24288 C CA . VAL A 1 13 ? 1.447 13.463 -1.228 1.00 0.00 13 VAL A CA 16
ATOM 24289 C C . VAL A 1 13 ? 0.032 13.232 -1.760 1.00 0.00 13 VAL A C 16
ATOM 24290 O O . VAL A 1 13 ? -0.298 12.131 -2.199 1.00 0.00 13 VAL A O 16
ATOM 24303 N N . GLY A 1 14 ? -0.767 14.287 -1.703 1.00 0.00 14 GLY A N 16
ATOM 24304 C CA . GLY A 1 14 ? -2.140 14.212 -2.174 1.00 0.00 14 GLY A CA 16
ATOM 24305 C C . GLY A 1 14 ? -3.117 14.115 -1.001 1.00 0.00 14 GLY A C 16
ATOM 24306 O O . GLY A 1 14 ? -3.316 15.085 -0.271 1.00 0.00 14 GLY A O 16
ATOM 24310 N N . TRP A 1 15 ? -3.702 12.935 -0.855 1.00 0.00 15 TRP A N 16
ATOM 24311 C CA . TRP A 1 15 ? -4.654 12.698 0.217 1.00 0.00 15 TRP A CA 16
ATOM 24312 C C . TRP A 1 15 ? -4.011 11.733 1.215 1.00 0.00 15 TRP A C 16
ATOM 24313 O O . TRP A 1 15 ? -4.230 11.844 2.420 1.00 0.00 15 TRP A O 16
ATOM 24334 N N . GLY A 1 16 ? -3.231 10.807 0.676 1.00 0.00 16 GLY A N 16
ATOM 24335 C CA . GLY A 1 16 ? -2.555 9.823 1.504 1.00 0.00 16 GLY A CA 16
ATOM 24336 C C . GLY A 1 16 ? -1.050 10.094 1.560 1.00 0.00 16 GLY A C 16
ATOM 24337 O O . GLY A 1 16 ? -0.512 10.805 0.712 1.00 0.00 16 GLY A O 16
ATOM 24341 N N . SER A 1 17 ? -0.414 9.514 2.567 1.00 0.00 17 SER A N 16
ATOM 24342 C CA . SER A 1 17 ? 1.018 9.684 2.744 1.00 0.00 17 SER A CA 16
ATOM 24343 C C . SER A 1 17 ? 1.777 8.788 1.763 1.00 0.00 17 SER A C 16
ATOM 24344 O O . SER A 1 17 ? 1.307 7.707 1.413 1.00 0.00 17 SER A O 16
ATOM 24352 N N . ARG A 1 18 ? 2.939 9.271 1.348 1.00 0.00 18 ARG A N 16
ATOM 24353 C CA . ARG A 1 18 ? 3.767 8.528 0.414 1.00 0.00 18 ARG A CA 16
ATOM 24354 C C . ARG A 1 18 ? 3.762 7.039 0.768 1.00 0.00 18 ARG A C 16
ATOM 24355 O O . ARG A 1 18 ? 3.513 6.194 -0.090 1.00 0.00 18 ARG A O 16
ATOM 24376 N N . GLN A 1 19 ? 4.040 6.764 2.034 1.00 0.00 19 GLN A N 16
ATOM 24377 C CA . GLN A 1 19 ? 4.070 5.392 2.513 1.00 0.00 19 GLN A CA 16
ATOM 24378 C C . GLN A 1 19 ? 2.945 4.580 1.868 1.00 0.00 19 GLN A C 16
ATOM 24379 O O . GLN A 1 19 ? 3.159 3.447 1.440 1.00 0.00 19 GLN A O 16
ATOM 24393 N N . LEU A 1 20 ? 1.770 5.192 1.819 1.00 0.00 20 LEU A N 16
ATOM 24394 C CA . LEU A 1 20 ? 0.611 4.540 1.234 1.00 0.00 20 LEU A CA 16
ATOM 24395 C C . LEU A 1 20 ? 0.591 4.801 -0.274 1.00 0.00 20 LEU A C 16
ATOM 24396 O O . LEU A 1 20 ? 0.567 3.864 -1.070 1.00 0.00 20 LEU A O 16
ATOM 24412 N N . ILE A 1 21 ? 0.602 6.080 -0.620 1.00 0.00 21 ILE A N 16
ATOM 24413 C CA . ILE A 1 21 ? 0.586 6.477 -2.018 1.00 0.00 21 ILE A CA 16
ATOM 24414 C C . ILE A 1 21 ? 1.625 5.659 -2.788 1.00 0.00 21 ILE A C 16
ATOM 24415 O O . ILE A 1 21 ? 1.272 4.817 -3.611 1.00 0.00 21 ILE A O 16
ATOM 24431 N N . GLU A 1 22 ? 2.887 5.937 -2.493 1.00 0.00 22 GLU A N 16
ATOM 24432 C CA . GLU A 1 22 ? 3.980 5.238 -3.147 1.00 0.00 22 GLU A CA 16
ATOM 24433 C C . GLU A 1 22 ? 3.685 3.738 -3.216 1.00 0.00 22 GLU A C 16
ATOM 24434 O O . GLU A 1 22 ? 3.763 3.135 -4.285 1.00 0.00 22 GLU A O 16
ATOM 24446 N N . PHE A 1 23 ? 3.352 3.179 -2.061 1.00 0.00 23 PHE A N 16
ATOM 24447 C CA . PHE A 1 23 ? 3.045 1.761 -1.977 1.00 0.00 23 PHE A CA 16
ATOM 24448 C C . PHE A 1 23 ? 1.965 1.373 -2.989 1.00 0.00 23 PHE A C 16
ATOM 24449 O O . PHE A 1 23 ? 2.032 0.306 -3.596 1.00 0.00 23 PHE A O 16
ATOM 24466 N N . LEU A 1 24 ? 0.993 2.261 -3.138 1.00 0.00 24 LEU A N 16
ATOM 24467 C CA . LEU A 1 24 ? -0.101 2.025 -4.066 1.00 0.00 24 LEU A CA 16
ATOM 24468 C C . LEU A 1 24 ? 0.381 2.290 -5.494 1.00 0.00 24 LEU A C 16
ATOM 24469 O O . LEU A 1 24 ? -0.118 1.687 -6.443 1.00 0.00 24 LEU A O 16
ATOM 24485 N N . HIS A 1 25 ? 1.346 3.192 -5.601 1.00 0.00 25 HIS A N 16
ATOM 24486 C CA . HIS A 1 25 ? 1.900 3.544 -6.897 1.00 0.00 25 HIS A CA 16
ATOM 24487 C C . HIS A 1 25 ? 2.551 2.312 -7.528 1.00 0.00 25 HIS A C 16
ATOM 24488 O O . HIS A 1 25 ? 2.222 1.940 -8.654 1.00 0.00 25 HIS A O 16
ATOM 24502 N N . SER A 1 26 ? 3.463 1.713 -6.776 1.00 0.00 26 SER A N 16
ATOM 24503 C CA . SER A 1 26 ? 4.163 0.531 -7.248 1.00 0.00 26 SER A CA 16
ATOM 24504 C C . SER A 1 26 ? 3.155 -0.532 -7.691 1.00 0.00 26 SER A C 16
ATOM 24505 O O . SER A 1 26 ? 3.126 -0.917 -8.859 1.00 0.00 26 SER A O 16
ATOM 24513 N N . LEU A 1 27 ? 2.354 -0.977 -6.734 1.00 0.00 27 LEU A N 16
ATOM 24514 C CA . LEU A 1 27 ? 1.348 -1.988 -7.010 1.00 0.00 27 LEU A CA 16
ATOM 24515 C C . LEU A 1 27 ? 0.692 -1.693 -8.360 1.00 0.00 27 LEU A C 16
ATOM 24516 O O . LEU A 1 27 ? 0.309 -2.612 -9.083 1.00 0.00 27 LEU A O 16
ATOM 24532 N N . GLY A 1 28 ? 0.582 -0.407 -8.660 1.00 0.00 28 GLY A N 16
ATOM 24533 C CA . GLY A 1 28 ? -0.021 0.021 -9.911 1.00 0.00 28 GLY A CA 16
ATOM 24534 C C . GLY A 1 28 ? -1.395 0.648 -9.671 1.00 0.00 28 GLY A C 16
ATOM 24535 O O . GLY A 1 28 ? -2.206 0.747 -10.591 1.00 0.00 28 GLY A O 16
ATOM 24539 N N . LYS A 1 29 ? -1.616 1.054 -8.429 1.00 0.00 29 LYS A N 16
ATOM 24540 C CA . LYS A 1 29 ? -2.879 1.669 -8.056 1.00 0.00 29 LYS A CA 16
ATOM 24541 C C . LYS A 1 29 ? -2.852 3.151 -8.436 1.00 0.00 29 LYS A C 16
ATOM 24542 O O . LYS A 1 29 ? -1.782 3.750 -8.538 1.00 0.00 29 LYS A O 16
ATOM 24561 N N . ASP A 1 30 ? -4.041 3.700 -8.635 1.00 0.00 30 ASP A N 16
ATOM 24562 C CA . ASP A 1 30 ? -4.167 5.100 -9.002 1.00 0.00 30 ASP A CA 16
ATOM 24563 C C . ASP A 1 30 ? -4.517 5.919 -7.757 1.00 0.00 30 ASP A C 16
ATOM 24564 O O . ASP A 1 30 ? -5.568 5.714 -7.151 1.00 0.00 30 ASP A O 16
ATOM 24573 N N . THR A 1 31 ? -3.618 6.828 -7.414 1.00 0.00 31 THR A N 16
ATOM 24574 C CA . THR A 1 31 ? -3.818 7.679 -6.253 1.00 0.00 31 THR A CA 16
ATOM 24575 C C . THR A 1 31 ? -4.235 9.085 -6.688 1.00 0.00 31 THR A C 16
ATOM 24576 O O . THR A 1 31 ? -3.419 9.847 -7.204 1.00 0.00 31 THR A O 16
ATOM 24587 N N . SER A 1 32 ? -5.506 9.387 -6.463 1.00 0.00 32 SER A N 16
ATOM 24588 C CA . SER A 1 32 ? -6.041 10.688 -6.825 1.00 0.00 32 SER A CA 16
ATOM 24589 C C . SER A 1 32 ? -7.521 10.769 -6.447 1.00 0.00 32 SER A C 16
ATOM 24590 O O . SER A 1 32 ? -7.951 11.726 -5.805 1.00 0.00 32 SER A O 16
ATOM 24598 N N . GLU A 1 33 ? -8.261 9.751 -6.862 1.00 0.00 33 GLU A N 16
ATOM 24599 C CA . GLU A 1 33 ? -9.685 9.694 -6.574 1.00 0.00 33 GLU A CA 16
ATOM 24600 C C . GLU A 1 33 ? -9.918 9.225 -5.137 1.00 0.00 33 GLU A C 16
ATOM 24601 O O . GLU A 1 33 ? -11.060 9.040 -4.718 1.00 0.00 33 GLU A O 16
ATOM 24613 N N . MET A 1 34 ? -8.818 9.046 -4.421 1.00 0.00 34 MET A N 16
ATOM 24614 C CA . MET A 1 34 ? -8.888 8.603 -3.039 1.00 0.00 34 MET A CA 16
ATOM 24615 C C . MET A 1 34 ? -9.551 7.228 -2.938 1.00 0.00 34 MET A C 16
ATOM 24616 O O . MET A 1 34 ? -10.773 7.116 -3.027 1.00 0.00 34 MET A O 16
ATOM 24630 N N . ILE A 1 35 ? -8.717 6.215 -2.754 1.00 0.00 35 ILE A N 16
ATOM 24631 C CA . ILE A 1 35 ? -9.207 4.852 -2.640 1.00 0.00 35 ILE A CA 16
ATOM 24632 C C . ILE A 1 35 ? -9.607 4.579 -1.188 1.00 0.00 35 ILE A C 16
ATOM 24633 O O . ILE A 1 35 ? -8.771 4.640 -0.288 1.00 0.00 35 ILE A O 16
ATOM 24649 N N . SER A 1 36 ? -10.886 4.283 -1.007 1.00 0.00 36 SER A N 16
ATOM 24650 C CA . SER A 1 36 ? -11.407 3.999 0.320 1.00 0.00 36 SER A CA 16
ATOM 24651 C C . SER A 1 36 ? -10.496 3.002 1.038 1.00 0.00 36 SER A C 16
ATOM 24652 O O . SER A 1 36 ? -9.752 2.262 0.396 1.00 0.00 36 SER A O 16
ATOM 24660 N N . ARG A 1 37 ? -10.586 3.013 2.360 1.00 0.00 37 ARG A N 16
ATOM 24661 C CA . ARG A 1 37 ? -9.779 2.118 3.172 1.00 0.00 37 ARG A CA 16
ATOM 24662 C C . ARG A 1 37 ? -10.085 0.661 2.819 1.00 0.00 37 ARG A C 16
ATOM 24663 O O . ARG A 1 37 ? -9.220 -0.054 2.314 1.00 0.00 37 ARG A O 16
ATOM 24684 N N . TYR A 1 38 ? -11.317 0.263 3.100 1.00 0.00 38 TYR A N 16
ATOM 24685 C CA . TYR A 1 38 ? -11.747 -1.096 2.819 1.00 0.00 38 TYR A CA 16
ATOM 24686 C C . TYR A 1 38 ? -11.119 -1.613 1.523 1.00 0.00 38 TYR A C 16
ATOM 24687 O O . TYR A 1 38 ? -10.797 -2.795 1.414 1.00 0.00 38 TYR A O 16
ATOM 24705 N N . ASP A 1 39 ? -10.964 -0.702 0.574 1.00 0.00 39 ASP A N 16
ATOM 24706 C CA . ASP A 1 39 ? -10.380 -1.051 -0.710 1.00 0.00 39 ASP A CA 16
ATOM 24707 C C . ASP A 1 39 ? -8.890 -1.346 -0.525 1.00 0.00 39 ASP A C 16
ATOM 24708 O O . ASP A 1 39 ? -8.455 -2.485 -0.685 1.00 0.00 39 ASP A O 16
ATOM 24717 N N . VAL A 1 40 ? -8.149 -0.300 -0.189 1.00 0.00 40 VAL A N 16
ATOM 24718 C CA . VAL A 1 40 ? -6.718 -0.433 0.020 1.00 0.00 40 VAL A CA 16
ATOM 24719 C C . VAL A 1 40 ? -6.438 -1.716 0.804 1.00 0.00 40 VAL A C 16
ATOM 24720 O O . VAL A 1 40 ? -5.589 -2.515 0.412 1.00 0.00 40 VAL A O 16
ATOM 24733 N N . SER A 1 41 ? -7.169 -1.874 1.898 1.00 0.00 41 SER A N 16
ATOM 24734 C CA . SER A 1 41 ? -7.010 -3.047 2.741 1.00 0.00 41 SER A CA 16
ATOM 24735 C C . SER A 1 41 ? -7.241 -4.317 1.920 1.00 0.00 41 SER A C 16
ATOM 24736 O O . SER A 1 41 ? -6.454 -5.260 1.993 1.00 0.00 41 SER A O 16
ATOM 24744 N N . ASP A 1 42 ? -8.325 -4.301 1.157 1.00 0.00 42 ASP A N 16
ATOM 24745 C CA . ASP A 1 42 ? -8.669 -5.439 0.323 1.00 0.00 42 ASP A CA 16
ATOM 24746 C C . ASP A 1 42 ? -7.485 -5.779 -0.584 1.00 0.00 42 ASP A C 16
ATOM 24747 O O . ASP A 1 42 ? -7.171 -6.951 -0.788 1.00 0.00 42 ASP A O 16
ATOM 24756 N N . THR A 1 43 ? -6.860 -4.733 -1.104 1.00 0.00 43 THR A N 16
ATOM 24757 C CA . THR A 1 43 ? -5.717 -4.906 -1.984 1.00 0.00 43 THR A CA 16
ATOM 24758 C C . THR A 1 43 ? -4.530 -5.484 -1.210 1.00 0.00 43 THR A C 16
ATOM 24759 O O . THR A 1 43 ? -3.735 -6.243 -1.762 1.00 0.00 43 THR A O 16
ATOM 24770 N N . ILE A 1 44 ? -4.449 -5.104 0.056 1.00 0.00 44 ILE A N 16
ATOM 24771 C CA . ILE A 1 44 ? -3.373 -5.575 0.911 1.00 0.00 44 ILE A CA 16
ATOM 24772 C C . ILE A 1 44 ? -3.538 -7.077 1.151 1.00 0.00 44 ILE A C 16
ATOM 24773 O O . ILE A 1 44 ? -2.635 -7.859 0.858 1.00 0.00 44 ILE A O 16
ATOM 24789 N N . ALA A 1 45 ? -4.698 -7.435 1.682 1.00 0.00 45 ALA A N 16
ATOM 24790 C CA . ALA A 1 45 ? -4.993 -8.829 1.964 1.00 0.00 45 ALA A CA 16
ATOM 24791 C C . ALA A 1 45 ? -4.744 -9.664 0.706 1.00 0.00 45 ALA A C 16
ATOM 24792 O O . ALA A 1 45 ? -4.056 -10.682 0.759 1.00 0.00 45 ALA A O 16
ATOM 24799 N N . LYS A 1 46 ? -5.317 -9.201 -0.395 1.00 0.00 46 LYS A N 16
ATOM 24800 C CA . LYS A 1 46 ? -5.165 -9.892 -1.664 1.00 0.00 46 LYS A CA 16
ATOM 24801 C C . LYS A 1 46 ? -3.681 -9.967 -2.026 1.00 0.00 46 LYS A C 16
ATOM 24802 O O . LYS A 1 46 ? -3.190 -11.017 -2.436 1.00 0.00 46 LYS A O 16
ATOM 24821 N N . TYR A 1 47 ? -3.007 -8.838 -1.860 1.00 0.00 47 TYR A N 16
ATOM 24822 C CA . TYR A 1 47 ? -1.588 -8.762 -2.164 1.00 0.00 47 TYR A CA 16
ATOM 24823 C C . TYR A 1 47 ? -0.786 -9.718 -1.278 1.00 0.00 47 TYR A C 16
ATOM 24824 O O . TYR A 1 47 ? 0.107 -10.414 -1.760 1.00 0.00 47 TYR A O 16
ATOM 24842 N N . ILE A 1 48 ? -1.133 -9.721 0.000 1.00 0.00 48 ILE A N 16
ATOM 24843 C CA . ILE A 1 48 ? -0.456 -10.580 0.957 1.00 0.00 48 ILE A CA 16
ATOM 24844 C C . ILE A 1 48 ? -0.519 -12.028 0.469 1.00 0.00 48 ILE A C 16
ATOM 24845 O O . ILE A 1 48 ? 0.457 -12.768 0.580 1.00 0.00 48 ILE A O 16
ATOM 24861 N N . SER A 1 49 ? -1.678 -12.391 -0.061 1.00 0.00 49 SER A N 16
ATOM 24862 C CA . SER A 1 49 ? -1.882 -13.738 -0.566 1.00 0.00 49 SER A CA 16
ATOM 24863 C C . SER A 1 49 ? -1.335 -13.850 -1.991 1.00 0.00 49 SER A C 16
ATOM 24864 O O . SER A 1 49 ? -1.037 -14.948 -2.460 1.00 0.00 49 SER A O 16
ATOM 24872 N N . LYS A 1 50 ? -1.220 -12.700 -2.639 1.00 0.00 50 LYS A N 16
ATOM 24873 C CA . LYS A 1 50 ? -0.715 -12.656 -4.000 1.00 0.00 50 LYS A CA 16
ATOM 24874 C C . LYS A 1 50 ? 0.758 -13.073 -4.007 1.00 0.00 50 LYS A C 16
ATOM 24875 O O . LYS A 1 50 ? 1.115 -14.095 -4.591 1.00 0.00 50 LYS A O 16
ATOM 24894 N N . GLU A 1 51 ? 1.572 -12.260 -3.351 1.00 0.00 51 GLU A N 16
ATOM 24895 C CA . GLU A 1 51 ? 2.998 -12.532 -3.273 1.00 0.00 51 GLU A CA 16
ATOM 24896 C C . GLU A 1 51 ? 3.266 -13.689 -2.309 1.00 0.00 51 GLU A C 16
ATOM 24897 O O . GLU A 1 51 ? 4.067 -14.574 -2.604 1.00 0.00 51 GLU A O 16
ATOM 24909 N N . GLY A 1 52 ? 2.582 -13.644 -1.176 1.00 0.00 52 GLY A N 16
ATOM 24910 C CA . GLY A 1 52 ? 2.736 -14.677 -0.166 1.00 0.00 52 GLY A CA 16
ATOM 24911 C C . GLY A 1 52 ? 3.390 -14.115 1.098 1.00 0.00 52 GLY A C 16
ATOM 24912 O O . GLY A 1 52 ? 4.381 -14.659 1.582 1.00 0.00 52 GLY A O 16
ATOM 24916 N N . LEU A 1 53 ? 2.809 -13.034 1.596 1.00 0.00 53 LEU A N 16
ATOM 24917 C CA . LEU A 1 53 ? 3.323 -12.393 2.794 1.00 0.00 53 LEU A CA 16
ATOM 24918 C C . LEU A 1 53 ? 2.877 -13.187 4.023 1.00 0.00 53 LEU A C 16
ATOM 24919 O O . LEU A 1 53 ? 3.522 -13.132 5.069 1.00 0.00 53 LEU A O 16
ATOM 24935 N N . LEU A 1 54 ? 1.777 -13.906 3.856 1.00 0.00 54 LEU A N 16
ATOM 24936 C CA . LEU A 1 54 ? 1.237 -14.710 4.940 1.00 0.00 54 LEU A CA 16
ATOM 24937 C C . LEU A 1 54 ? 2.380 -15.453 5.636 1.00 0.00 54 LEU A C 16
ATOM 24938 O O . LEU A 1 54 ? 3.487 -15.531 5.107 1.00 0.00 54 LEU A O 16
ATOM 24954 N N . ASP A 1 55 ? 2.071 -15.978 6.813 1.00 0.00 55 ASP A N 16
ATOM 24955 C CA . ASP A 1 55 ? 3.058 -16.711 7.587 1.00 0.00 55 ASP A CA 16
ATOM 24956 C C . ASP A 1 55 ? 2.653 -18.184 7.658 1.00 0.00 55 ASP A C 16
ATOM 24957 O O . ASP A 1 55 ? 1.476 -18.501 7.823 1.00 0.00 55 ASP A O 16
ATOM 24966 N N . PRO A 1 56 ? 3.677 -19.069 7.526 1.00 0.00 56 PRO A N 16
ATOM 24967 C CA . PRO A 1 56 ? 3.439 -20.502 7.573 1.00 0.00 56 PRO A CA 16
ATOM 24968 C C . PRO A 1 56 ? 3.177 -20.967 9.007 1.00 0.00 56 PRO A C 16
ATOM 24969 O O . PRO A 1 56 ? 2.610 -22.037 9.222 1.00 0.00 56 PRO A O 16
ATOM 24980 N N . SER A 1 57 ? 3.601 -20.140 9.950 1.00 0.00 57 SER A N 16
ATOM 24981 C CA . SER A 1 57 ? 3.419 -20.453 11.357 1.00 0.00 57 SER A CA 16
ATOM 24982 C C . SER A 1 57 ? 1.999 -20.090 11.795 1.00 0.00 57 SER A C 16
ATOM 24983 O O . SER A 1 57 ? 1.447 -20.710 12.702 1.00 0.00 57 SER A O 16
ATOM 24991 N N . ASN A 1 58 ? 1.447 -19.086 11.129 1.00 0.00 58 ASN A N 16
ATOM 24992 C CA . ASN A 1 58 ? 0.102 -18.633 11.437 1.00 0.00 58 ASN A CA 16
ATOM 24993 C C . ASN A 1 58 ? -0.382 -17.693 10.331 1.00 0.00 58 ASN A C 16
ATOM 24994 O O . ASN A 1 58 ? -0.037 -16.513 10.320 1.00 0.00 58 ASN A O 16
ATOM 25005 N N . LYS A 1 59 ? -1.173 -18.253 9.427 1.00 0.00 59 LYS A N 16
ATOM 25006 C CA . LYS A 1 59 ? -1.707 -17.480 8.319 1.00 0.00 59 LYS A CA 16
ATOM 25007 C C . LYS A 1 59 ? -2.385 -16.220 8.861 1.00 0.00 59 LYS A C 16
ATOM 25008 O O . LYS A 1 59 ? -2.338 -15.165 8.231 1.00 0.00 59 LYS A O 16
ATOM 25027 N N . LYS A 1 60 ? -2.999 -16.372 10.025 1.00 0.00 60 LYS A N 16
ATOM 25028 C CA . LYS A 1 60 ? -3.686 -15.260 10.660 1.00 0.00 60 LYS A CA 16
ATOM 25029 C C . LYS A 1 60 ? -2.752 -14.049 10.706 1.00 0.00 60 LYS A C 16
ATOM 25030 O O . LYS A 1 60 ? -3.210 -12.909 10.770 1.00 0.00 60 LYS A O 16
ATOM 25049 N N . LYS A 1 61 ? -1.459 -14.337 10.672 1.00 0.00 61 LYS A N 16
ATOM 25050 C CA . LYS A 1 61 ? -0.456 -13.286 10.709 1.00 0.00 61 LYS A CA 16
ATOM 25051 C C . LYS A 1 61 ? 0.024 -12.995 9.286 1.00 0.00 61 LYS A C 16
ATOM 25052 O O . LYS A 1 61 ? -0.356 -13.690 8.345 1.00 0.00 61 LYS A O 16
ATOM 25071 N N . VAL A 1 62 ? 0.853 -11.967 9.174 1.00 0.00 62 VAL A N 16
ATOM 25072 C CA . VAL A 1 62 ? 1.389 -11.576 7.882 1.00 0.00 62 VAL A CA 16
ATOM 25073 C C . VAL A 1 62 ? 2.867 -11.213 8.037 1.00 0.00 62 VAL A C 16
ATOM 25074 O O . VAL A 1 62 ? 3.257 -10.591 9.024 1.00 0.00 62 VAL A O 16
ATOM 25087 N N . VAL A 1 63 ? 3.650 -11.616 7.047 1.00 0.00 63 VAL A N 16
ATOM 25088 C CA . VAL A 1 63 ? 5.076 -11.341 7.061 1.00 0.00 63 VAL A CA 16
ATOM 25089 C C . VAL A 1 63 ? 5.405 -10.317 5.972 1.00 0.00 63 VAL A C 16
ATOM 25090 O O . VAL A 1 63 ? 5.276 -10.607 4.783 1.00 0.00 63 VAL A O 16
ATOM 25103 N N . CYS A 1 64 ? 5.821 -9.141 6.417 1.00 0.00 64 CYS A N 16
ATOM 25104 C CA . CYS A 1 64 ? 6.169 -8.073 5.496 1.00 0.00 64 CYS A CA 16
ATOM 25105 C C . CYS A 1 64 ? 7.103 -8.645 4.427 1.00 0.00 64 CYS A C 16
ATOM 25106 O O . CYS A 1 64 ? 7.590 -9.767 4.559 1.00 0.00 64 CYS A O 16
ATOM 25114 N N . ASP A 1 65 ? 7.325 -7.847 3.393 1.00 0.00 65 ASP A N 16
ATOM 25115 C CA . ASP A 1 65 ? 8.192 -8.260 2.302 1.00 0.00 65 ASP A CA 16
ATOM 25116 C C . ASP A 1 65 ? 9.232 -7.168 2.041 1.00 0.00 65 ASP A C 16
ATOM 25117 O O . ASP A 1 65 ? 10.430 -7.395 2.203 1.00 0.00 65 ASP A O 16
ATOM 25126 N N . LYS A 1 66 ? 8.735 -6.006 1.642 1.00 0.00 66 LYS A N 16
ATOM 25127 C CA . LYS A 1 66 ? 9.605 -4.878 1.357 1.00 0.00 66 LYS A CA 16
ATOM 25128 C C . LYS A 1 66 ? 8.764 -3.606 1.243 1.00 0.00 66 LYS A C 16
ATOM 25129 O O . LYS A 1 66 ? 9.144 -2.557 1.762 1.00 0.00 66 LYS A O 16
ATOM 25148 N N . ARG A 1 67 ? 7.635 -3.740 0.562 1.00 0.00 67 ARG A N 16
ATOM 25149 C CA . ARG A 1 67 ? 6.736 -2.614 0.373 1.00 0.00 67 ARG A CA 16
ATOM 25150 C C . ARG A 1 67 ? 5.984 -2.313 1.671 1.00 0.00 67 ARG A C 16
ATOM 25151 O O . ARG A 1 67 ? 5.985 -1.177 2.144 1.00 0.00 67 ARG A O 16
ATOM 25172 N N . LEU A 1 68 ? 5.361 -3.350 2.211 1.00 0.00 68 LEU A N 16
ATOM 25173 C CA . LEU A 1 68 ? 4.606 -3.210 3.445 1.00 0.00 68 LEU A CA 16
ATOM 25174 C C . LEU A 1 68 ? 5.444 -2.437 4.465 1.00 0.00 68 LEU A C 16
ATOM 25175 O O . LEU A 1 68 ? 4.949 -1.510 5.105 1.00 0.00 68 LEU A O 16
ATOM 25191 N N . VAL A 1 69 ? 6.698 -2.846 4.585 1.00 0.00 69 VAL A N 16
ATOM 25192 C CA . VAL A 1 69 ? 7.609 -2.203 5.516 1.00 0.00 69 VAL A CA 16
ATOM 25193 C C . VAL A 1 69 ? 7.692 -0.709 5.194 1.00 0.00 69 VAL A C 16
ATOM 25194 O O . VAL A 1 69 ? 7.464 0.130 6.064 1.00 0.00 69 VAL A O 16
ATOM 25207 N N . LEU A 1 70 ? 8.018 -0.424 3.942 1.00 0.00 70 LEU A N 16
ATOM 25208 C CA . LEU A 1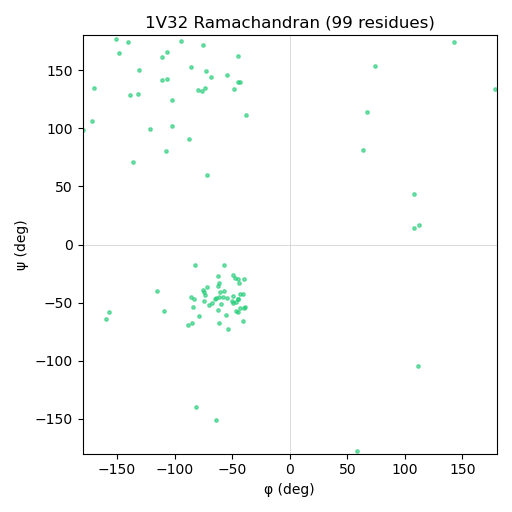 70 ? 8.133 0.954 3.494 1.00 0.00 70 LEU A CA 16
ATOM 25209 C C . LEU A 1 70 ? 6.820 1.688 3.776 1.00 0.00 70 LEU A C 16
ATOM 25210 O O . LEU A 1 70 ? 6.791 2.917 3.825 1.00 0.00 70 LEU A O 16
ATOM 25226 N N . LEU A 1 71 ? 5.767 0.905 3.953 1.00 0.00 71 LEU A N 16
ATOM 25227 C CA . LEU A 1 71 ? 4.455 1.465 4.229 1.00 0.00 71 LEU A CA 16
ATOM 25228 C C . LEU A 1 71 ? 4.291 1.650 5.739 1.00 0.00 71 LEU A C 16
ATOM 25229 O O . LEU A 1 71 ? 4.294 2.775 6.234 1.00 0.00 71 LEU A O 16
ATOM 25245 N N . PHE A 1 72 ? 4.150 0.527 6.428 1.00 0.00 72 PHE A N 16
ATOM 25246 C CA . PHE A 1 72 ? 3.985 0.550 7.871 1.00 0.00 72 PHE A CA 16
ATOM 25247 C C . PHE A 1 72 ? 5.338 0.655 8.577 1.00 0.00 72 PHE A C 16
ATOM 25248 O O . PHE A 1 72 ? 5.542 1.536 9.410 1.00 0.00 72 PHE A O 16
ATOM 25265 N N . GLY A 1 73 ? 6.229 -0.257 8.217 1.00 0.00 73 GLY A N 16
ATOM 25266 C CA . GLY A 1 73 ? 7.558 -0.279 8.805 1.00 0.00 73 GLY A CA 16
ATOM 25267 C C . GLY A 1 73 ? 7.692 -1.420 9.815 1.00 0.00 73 GLY A C 16
ATOM 25268 O O . GLY A 1 73 ? 8.677 -1.493 10.548 1.00 0.00 73 GLY A O 16
ATOM 25272 N N . THR A 1 74 ? 6.687 -2.284 9.821 1.00 0.00 74 THR A N 16
ATOM 25273 C CA . THR A 1 74 ? 6.680 -3.418 10.729 1.00 0.00 74 THR A CA 16
ATOM 25274 C C . THR A 1 74 ? 7.034 -4.704 9.978 1.00 0.00 74 THR A C 16
ATOM 25275 O O . THR A 1 74 ? 6.702 -4.852 8.803 1.00 0.00 74 THR A O 16
ATOM 25286 N N . ARG A 1 75 ? 7.703 -5.600 10.688 1.00 0.00 75 ARG A N 16
ATOM 25287 C CA . ARG A 1 75 ? 8.105 -6.868 10.104 1.00 0.00 75 ARG A CA 16
ATOM 25288 C C . ARG A 1 75 ? 6.888 -7.775 9.915 1.00 0.00 75 ARG A C 16
ATOM 25289 O O . ARG A 1 75 ? 6.641 -8.268 8.814 1.00 0.00 75 ARG A O 16
ATOM 25310 N N . THR A 1 76 ? 6.158 -7.969 11.003 1.00 0.00 76 THR A N 16
ATOM 25311 C CA . THR A 1 76 ? 4.972 -8.808 10.971 1.00 0.00 76 THR A CA 16
ATOM 25312 C C . THR A 1 76 ? 3.743 -8.012 11.415 1.00 0.00 76 THR A C 16
ATOM 25313 O O . THR A 1 76 ? 3.839 -7.153 12.291 1.00 0.00 76 THR A O 16
ATOM 25324 N N . ILE A 1 77 ? 2.617 -8.325 10.791 1.00 0.00 77 ILE A N 16
ATOM 25325 C CA . ILE A 1 77 ? 1.371 -7.650 11.112 1.00 0.00 77 ILE A CA 16
ATOM 25326 C C . ILE A 1 77 ? 0.210 -8.635 10.963 1.00 0.00 77 ILE A C 16
ATOM 25327 O O . ILE A 1 77 ? 0.406 -9.772 10.537 1.00 0.00 77 ILE A O 16
ATOM 25343 N N . PHE A 1 78 ? -0.975 -8.162 11.321 1.00 0.00 78 PHE A N 16
ATOM 25344 C CA . PHE A 1 78 ? -2.168 -8.987 11.233 1.00 0.00 78 PHE A CA 16
ATOM 25345 C C . PHE A 1 78 ? -3.035 -8.570 10.043 1.00 0.00 78 PHE A C 16
ATOM 25346 O O . PHE A 1 78 ? -3.491 -7.430 9.972 1.00 0.00 78 PHE A O 16
ATOM 25363 N N . ARG A 1 79 ? -3.237 -9.517 9.139 1.00 0.00 79 ARG A N 16
ATOM 25364 C CA . ARG A 1 79 ? -4.042 -9.263 7.956 1.00 0.00 79 ARG A CA 16
ATOM 25365 C C . ARG A 1 79 ? -5.244 -8.385 8.310 1.00 0.00 79 ARG A C 16
ATOM 25366 O O . ARG A 1 79 ? -5.723 -7.617 7.477 1.00 0.00 79 ARG A O 16
ATOM 25387 N N . MET A 1 80 ? -5.696 -8.529 9.547 1.00 0.00 80 MET A N 16
ATOM 25388 C CA . MET A 1 80 ? -6.833 -7.759 10.022 1.00 0.00 80 MET A CA 16
ATOM 25389 C C . MET A 1 80 ? -6.407 -6.348 10.433 1.00 0.00 80 MET A C 16
ATOM 25390 O O . MET A 1 80 ? -7.028 -5.366 10.029 1.00 0.00 80 MET A O 16
ATOM 25404 N N . LYS A 1 81 ? -5.351 -6.293 11.231 1.00 0.00 81 LYS A N 16
ATOM 25405 C CA . LYS A 1 81 ? -4.834 -5.018 11.701 1.00 0.00 81 LYS A CA 16
ATOM 25406 C C . LYS A 1 81 ? -4.602 -4.094 10.504 1.00 0.00 81 LYS A C 16
ATOM 25407 O O . LYS A 1 81 ? -4.565 -2.874 10.656 1.00 0.00 81 LYS A O 16
ATOM 25426 N N . VAL A 1 82 ? -4.452 -4.711 9.341 1.00 0.00 82 VAL A N 16
ATOM 25427 C CA . VAL A 1 82 ? -4.224 -3.959 8.119 1.00 0.00 82 VAL A CA 16
ATOM 25428 C C . VAL A 1 82 ? -5.096 -2.701 8.130 1.00 0.00 82 VAL A C 16
ATOM 25429 O O . VAL A 1 82 ? -4.589 -1.589 7.992 1.00 0.00 82 VAL A O 16
ATOM 25442 N N . TYR A 1 83 ? -6.392 -2.920 8.294 1.00 0.00 83 TYR A N 16
ATOM 25443 C CA . TYR A 1 83 ? -7.339 -1.818 8.325 1.00 0.00 83 TYR A CA 16
ATOM 25444 C C . TYR A 1 83 ? -6.882 -0.729 9.298 1.00 0.00 83 TYR A C 16
ATOM 25445 O O . TYR A 1 83 ? -6.753 0.434 8.917 1.00 0.00 83 TYR A O 16
ATOM 25463 N N . ASP A 1 84 ? -6.649 -1.144 10.534 1.00 0.00 84 ASP A N 16
ATOM 25464 C CA . ASP A 1 84 ? -6.209 -0.219 11.564 1.00 0.00 84 ASP A CA 16
ATOM 25465 C C . ASP A 1 84 ? -4.896 0.436 11.129 1.00 0.00 84 ASP A C 16
ATOM 25466 O O . ASP A 1 84 ? -4.764 1.658 11.169 1.00 0.00 84 ASP A O 16
ATOM 25475 N N . LEU A 1 85 ? -3.958 -0.407 10.722 1.00 0.00 85 LEU A N 16
ATOM 25476 C CA . LEU A 1 85 ? -2.661 0.074 10.280 1.00 0.00 85 LEU A CA 16
ATOM 25477 C C . LEU A 1 85 ? -2.849 1.342 9.445 1.00 0.00 85 LEU A C 16
ATOM 25478 O O . LEU A 1 85 ? -2.123 2.319 9.622 1.00 0.00 85 LEU A O 16
ATOM 25494 N N . LEU A 1 86 ? -3.828 1.286 8.554 1.00 0.00 86 LEU A N 16
ATOM 25495 C CA . LEU A 1 86 ? -4.121 2.418 7.692 1.00 0.00 86 LEU A CA 16
ATOM 25496 C C . LEU A 1 86 ? -4.666 3.570 8.538 1.00 0.00 86 LEU A C 16
ATOM 25497 O O . LEU A 1 86 ? -4.168 3.833 9.631 1.00 0.00 86 LEU A O 16
ATOM 25513 N N . GLU A 1 87 ? -5.683 4.227 8.000 1.00 0.00 87 GLU A N 16
ATOM 25514 C CA . GLU A 1 87 ? -6.302 5.345 8.692 1.00 0.00 87 GLU A CA 16
ATOM 25515 C C . GLU A 1 87 ? -5.314 6.507 8.813 1.00 0.00 87 GLU A C 16
ATOM 25516 O O . GLU A 1 87 ? -5.511 7.559 8.207 1.00 0.00 87 GLU A O 16
ATOM 25528 N N . LYS A 1 88 ? -4.273 6.278 9.599 1.00 0.00 88 LYS A N 16
ATOM 25529 C CA . LYS A 1 88 ? -3.254 7.292 9.807 1.00 0.00 88 LYS A CA 16
ATOM 25530 C C . LYS A 1 88 ? -2.518 7.548 8.489 1.00 0.00 88 LYS A C 16
ATOM 25531 O O . LYS A 1 88 ? -1.775 8.520 8.368 1.00 0.00 88 LYS A O 16
ATOM 25550 N N . HIS A 1 89 ? -2.751 6.657 7.536 1.00 0.00 89 HIS A N 16
ATOM 25551 C CA . HIS A 1 89 ? -2.120 6.774 6.233 1.00 0.00 89 HIS A CA 16
ATOM 25552 C C . HIS A 1 89 ? -3.045 7.537 5.281 1.00 0.00 89 HIS A C 16
ATOM 25553 O O . HIS A 1 89 ? -3.184 7.167 4.117 1.00 0.00 89 HIS A O 16
ATOM 25567 N N . TYR A 1 90 ? -3.652 8.587 5.814 1.00 0.00 90 TYR A N 16
ATOM 25568 C CA . TYR A 1 90 ? -4.559 9.405 5.027 1.00 0.00 90 TYR A CA 16
ATOM 25569 C C . TYR A 1 90 ? -4.555 10.855 5.516 1.00 0.00 90 TYR A C 16
ATOM 25570 O O . TYR A 1 90 ? -3.906 11.176 6.511 1.00 0.00 90 TYR A O 16
ATOM 25588 N N . LYS A 1 91 ? -5.287 11.691 4.795 1.00 0.00 91 LYS A N 16
ATOM 25589 C CA . LYS A 1 91 ? -5.376 13.099 5.144 1.00 0.00 91 LYS A CA 16
ATOM 25590 C C . LYS A 1 91 ? -6.705 13.662 4.639 1.00 0.00 91 LYS A C 16
ATOM 25591 O O . LYS A 1 91 ? -7.007 13.579 3.449 1.00 0.00 91 LYS A O 16
ATOM 25610 N N . GLU A 1 92 ? -7.465 14.223 5.568 1.00 0.00 92 GLU A N 16
ATOM 25611 C CA . GLU A 1 92 ? -8.756 14.800 5.232 1.00 0.00 92 GLU A CA 16
ATOM 25612 C C . GLU A 1 92 ? -9.049 16.004 6.129 1.00 0.00 92 GLU A C 16
ATOM 25613 O O . GLU A 1 92 ? -8.373 16.212 7.136 1.00 0.00 92 GLU A O 16
ATOM 25625 N N . ASN A 1 93 ? -10.057 16.766 5.732 1.00 0.00 93 ASN A N 16
ATOM 25626 C CA . ASN A 1 93 ? -10.448 17.944 6.487 1.00 0.00 93 ASN A CA 16
ATOM 25627 C C . ASN A 1 93 ? -10.380 17.631 7.983 1.00 0.00 93 ASN A C 16
ATOM 25628 O O . ASN A 1 93 ? -11.173 16.841 8.493 1.00 0.00 93 ASN A O 16
ATOM 25639 N N . GLN A 1 94 ? -9.425 18.267 8.646 1.00 0.00 94 GLN A N 16
ATOM 25640 C CA . GLN A 1 94 ? -9.242 18.066 10.073 1.00 0.00 94 GLN A CA 16
ATOM 25641 C C . GLN A 1 94 ? -10.204 18.958 10.862 1.00 0.00 94 GLN A C 16
ATOM 25642 O O . GLN A 1 94 ? -9.942 20.144 11.052 1.00 0.00 94 GLN A O 16
ATOM 25656 N N . ASP A 1 95 ? -11.298 18.351 11.299 1.00 0.00 95 ASP A N 16
ATOM 25657 C CA . ASP A 1 95 ? -12.301 19.075 12.062 1.00 0.00 95 ASP A CA 16
ATOM 25658 C C . ASP A 1 95 ? -12.557 18.344 13.381 1.00 0.00 95 ASP A C 16
ATOM 25659 O O . ASP A 1 95 ? -12.944 17.176 13.383 1.00 0.00 95 ASP A O 16
ATOM 25668 N N . SER A 1 96 ? -12.332 19.061 14.472 1.00 0.00 96 SER A N 16
ATOM 25669 C CA . SER A 1 96 ? -12.534 18.495 15.795 1.00 0.00 96 SER A CA 16
ATOM 25670 C C . SER A 1 96 ? -13.934 18.842 16.305 1.00 0.00 96 SER A C 16
ATOM 25671 O O . SER A 1 96 ? -14.462 19.910 16.000 1.00 0.00 96 SER A O 16
ATOM 25679 N N . GLY A 1 97 ? -14.495 17.919 17.072 1.00 0.00 97 GLY A N 16
ATOM 25680 C CA . GLY A 1 97 ? -15.824 18.114 17.627 1.00 0.00 97 GLY A CA 16
ATOM 25681 C C . GLY A 1 97 ? -15.866 19.351 18.527 1.00 0.00 97 GLY A C 16
ATOM 25682 O O . GLY A 1 97 ? -16.448 20.370 18.160 1.00 0.00 97 GLY A O 16
ATOM 25686 N N . PRO A 1 98 ? -15.225 19.217 19.719 1.00 0.00 98 PRO A N 16
ATOM 25687 C CA . PRO A 1 98 ? -14.560 17.975 20.075 1.00 0.00 98 PRO A CA 16
ATOM 25688 C C . PRO A 1 98 ? -15.577 16.900 20.462 1.00 0.00 98 PRO A C 16
ATOM 25689 O O . PRO A 1 98 ? -16.779 17.160 20.495 1.00 0.00 98 PRO A O 16
ATOM 25700 N N . SER A 1 99 ? -15.058 15.714 20.747 1.00 0.00 99 SER A N 16
ATOM 25701 C CA . SER A 1 99 ? -15.907 14.598 21.130 1.00 0.00 99 SER A CA 16
ATOM 25702 C C . SER A 1 99 ? -17.129 14.530 20.212 1.00 0.00 99 SER A C 16
ATOM 25703 O O . SER A 1 99 ? -18.185 15.069 20.539 1.00 0.00 99 SER A O 16
ATOM 25711 N N . SER A 1 100 ? -16.944 13.863 19.083 1.00 0.00 100 SER A N 16
ATOM 25712 C CA . SER A 1 100 ? -18.018 13.718 18.115 1.00 0.00 100 SER A CA 16
ATOM 25713 C C . SER A 1 100 ? -17.732 12.534 17.189 1.00 0.00 100 SER A C 16
ATOM 25714 O O . SER A 1 100 ? -16.645 12.435 16.621 1.00 0.00 100 SER A O 16
ATOM 25722 N N . GLY A 1 101 ? -18.725 11.666 17.065 1.00 0.00 101 GLY A N 16
ATOM 25723 C CA . GLY A 1 101 ? -18.594 10.494 16.218 1.00 0.00 101 GLY A CA 16
ATOM 25724 C C . GLY A 1 101 ? -19.609 9.418 16.609 1.00 0.00 101 GLY A C 16
ATOM 25725 O O . GLY A 1 101 ? -20.272 9.530 17.638 1.00 0.00 101 GLY A O 16
ATOM 25729 N N . GLY A 1 1 ? 12.713 4.948 -23.466 1.00 0.00 1 GLY A N 17
ATOM 25730 C CA . GLY A 1 1 ? 11.476 5.642 -23.151 1.00 0.00 1 GLY A CA 17
ATOM 25731 C C . GLY A 1 1 ? 11.297 5.783 -21.638 1.00 0.00 1 GLY A C 17
ATOM 25732 O O . GLY A 1 1 ? 11.812 6.723 -21.034 1.00 0.00 1 GLY A O 17
ATOM 25736 N N . SER A 1 2 ? 10.566 4.836 -21.070 1.00 0.00 2 SER A N 17
ATOM 25737 C CA . SER A 1 2 ? 10.312 4.843 -19.640 1.00 0.00 2 SER A CA 17
ATOM 25738 C C . SER A 1 2 ? 9.562 6.117 -19.247 1.00 0.00 2 SER A C 17
ATOM 25739 O O . SER A 1 2 ? 9.525 7.080 -20.012 1.00 0.00 2 SER A O 17
ATOM 25747 N N . SER A 1 3 ? 8.984 6.082 -18.056 1.00 0.00 3 SER A N 17
ATOM 25748 C CA . SER A 1 3 ? 8.237 7.222 -17.553 1.00 0.00 3 SER A CA 17
ATOM 25749 C C . SER A 1 3 ? 8.359 7.297 -16.029 1.00 0.00 3 SER A C 17
ATOM 25750 O O . SER A 1 3 ? 7.513 6.768 -15.309 1.00 0.00 3 SER A O 17
ATOM 25758 N N . GLY A 1 4 ? 9.417 7.957 -15.583 1.00 0.00 4 GLY A N 17
ATOM 25759 C CA . GLY A 1 4 ? 9.660 8.107 -14.159 1.00 0.00 4 GLY A CA 17
ATOM 25760 C C . GLY A 1 4 ? 8.409 8.615 -13.440 1.00 0.00 4 GLY A C 17
ATOM 25761 O O . GLY A 1 4 ? 7.510 9.173 -14.068 1.00 0.00 4 GLY A O 17
ATOM 25765 N N . SER A 1 5 ? 8.390 8.402 -12.132 1.00 0.00 5 SER A N 17
ATOM 25766 C CA . SER A 1 5 ? 7.263 8.831 -11.320 1.00 0.00 5 SER A CA 17
ATOM 25767 C C . SER A 1 5 ? 7.765 9.470 -10.024 1.00 0.00 5 SER A C 17
ATOM 25768 O O . SER A 1 5 ? 8.317 8.787 -9.164 1.00 0.00 5 SER A O 17
ATOM 25776 N N . SER A 1 6 ? 7.555 10.775 -9.926 1.00 0.00 6 SER A N 17
ATOM 25777 C CA . SER A 1 6 ? 7.980 11.514 -8.749 1.00 0.00 6 SER A CA 17
ATOM 25778 C C . SER A 1 6 ? 7.173 12.808 -8.625 1.00 0.00 6 SER A C 17
ATOM 25779 O O . SER A 1 6 ? 7.381 13.750 -9.388 1.00 0.00 6 SER A O 17
ATOM 25787 N N . GLY A 1 7 ? 6.268 12.813 -7.657 1.00 0.00 7 GLY A N 17
ATOM 25788 C CA . GLY A 1 7 ? 5.428 13.976 -7.423 1.00 0.00 7 GLY A CA 17
ATOM 25789 C C . GLY A 1 7 ? 5.939 14.790 -6.233 1.00 0.00 7 GLY A C 17
ATOM 25790 O O . GLY A 1 7 ? 6.683 15.754 -6.408 1.00 0.00 7 GLY A O 17
ATOM 25794 N N . LYS A 1 8 ? 5.519 14.373 -5.047 1.00 0.00 8 LYS A N 17
ATOM 25795 C CA . LYS A 1 8 ? 5.925 15.051 -3.828 1.00 0.00 8 LYS A CA 17
ATOM 25796 C C . LYS A 1 8 ? 5.591 16.540 -3.943 1.00 0.00 8 LYS A C 17
ATOM 25797 O O . LYS A 1 8 ? 6.383 17.318 -4.471 1.00 0.00 8 LYS A O 17
ATOM 25816 N N . ARG A 1 9 ? 4.417 16.891 -3.439 1.00 0.00 9 ARG A N 17
ATOM 25817 C CA . ARG A 1 9 ? 3.968 18.272 -3.478 1.00 0.00 9 ARG A CA 17
ATOM 25818 C C . ARG A 1 9 ? 2.924 18.523 -2.389 1.00 0.00 9 ARG A C 17
ATOM 25819 O O . ARG A 1 9 ? 1.897 17.847 -2.341 1.00 0.00 9 ARG A O 17
ATOM 25840 N N . PHE A 1 10 ? 3.222 19.495 -1.540 1.00 0.00 10 PHE A N 17
ATOM 25841 C CA . PHE A 1 10 ? 2.321 19.843 -0.454 1.00 0.00 10 PHE A CA 17
ATOM 25842 C C . PHE A 1 10 ? 2.136 18.664 0.504 1.00 0.00 10 PHE A C 17
ATOM 25843 O O . PHE A 1 10 ? 2.493 17.533 0.177 1.00 0.00 10 PHE A O 17
ATOM 25860 N N . GLU A 1 11 ? 1.579 18.970 1.666 1.00 0.00 11 GLU A N 17
ATOM 25861 C CA . GLU A 1 11 ? 1.342 17.950 2.673 1.00 0.00 11 GLU A CA 17
ATOM 25862 C C . GLU A 1 11 ? 0.795 16.678 2.022 1.00 0.00 11 GLU A C 17
ATOM 25863 O O . GLU A 1 11 ? -0.072 16.745 1.152 1.00 0.00 11 GLU A O 17
ATOM 25875 N N . PHE A 1 12 ? 1.325 15.548 2.468 1.00 0.00 12 PHE A N 17
ATOM 25876 C CA . PHE A 1 12 ? 0.900 14.263 1.940 1.00 0.00 12 PHE A CA 17
ATOM 25877 C C . PHE A 1 12 ? 1.043 14.222 0.417 1.00 0.00 12 PHE A C 17
ATOM 25878 O O . PHE A 1 12 ? 1.232 15.257 -0.220 1.00 0.00 12 PHE A O 17
ATOM 25895 N N . VAL A 1 13 ? 0.948 13.015 -0.122 1.00 0.00 13 VAL A N 17
ATOM 25896 C CA . VAL A 1 13 ? 1.064 12.826 -1.558 1.00 0.00 13 VAL A CA 17
ATOM 25897 C C . VAL A 1 13 ? -0.323 12.562 -2.147 1.00 0.00 13 VAL A C 17
ATOM 25898 O O . VAL A 1 13 ? -0.668 11.420 -2.444 1.00 0.00 13 VAL A O 17
ATOM 25911 N N . GLY A 1 14 ? -1.081 13.638 -2.299 1.00 0.00 14 GLY A N 17
ATOM 25912 C CA . GLY A 1 14 ? -2.423 13.538 -2.847 1.00 0.00 14 GLY A CA 17
ATOM 25913 C C . GLY A 1 14 ? -3.473 13.554 -1.734 1.00 0.00 14 GLY A C 17
ATOM 25914 O O . GLY A 1 14 ? -3.915 14.620 -1.309 1.00 0.00 14 GLY A O 17
ATOM 25918 N N . TRP A 1 15 ? -3.841 12.360 -1.293 1.00 0.00 15 TRP A N 17
ATOM 25919 C CA . TRP A 1 15 ? -4.830 12.224 -0.238 1.00 0.00 15 TRP A CA 17
ATOM 25920 C C . TRP A 1 15 ? -4.203 11.412 0.896 1.00 0.00 15 TRP A C 17
ATOM 25921 O O . TRP A 1 15 ? -4.317 11.779 2.065 1.00 0.00 15 TRP A O 17
ATOM 25942 N N . GLY A 1 16 ? -3.553 10.322 0.512 1.00 0.00 16 GLY A N 17
ATOM 25943 C CA . GLY A 1 16 ? -2.908 9.455 1.483 1.00 0.00 16 GLY A CA 17
ATOM 25944 C C . GLY A 1 16 ? -1.418 9.782 1.605 1.00 0.00 16 GLY A C 17
ATOM 25945 O O . GLY A 1 16 ? -0.840 10.403 0.714 1.00 0.00 16 GLY A O 17
ATOM 25949 N N . SER A 1 17 ? -0.838 9.349 2.715 1.00 0.00 17 SER A N 17
ATOM 25950 C CA . SER A 1 17 ? 0.573 9.587 2.964 1.00 0.00 17 SER A CA 17
ATOM 25951 C C . SER A 1 17 ? 1.417 8.922 1.875 1.00 0.00 17 SER A C 17
ATOM 25952 O O . SER A 1 17 ? 0.978 7.961 1.246 1.00 0.00 17 SER A O 17
ATOM 25960 N N . ARG A 1 18 ? 2.612 9.461 1.686 1.00 0.00 18 ARG A N 17
ATOM 25961 C CA . ARG A 1 18 ? 3.522 8.932 0.684 1.00 0.00 18 ARG A CA 17
ATOM 25962 C C . ARG A 1 18 ? 3.666 7.417 0.845 1.00 0.00 18 ARG A C 17
ATOM 25963 O O . ARG A 1 18 ? 3.612 6.677 -0.136 1.00 0.00 18 ARG A O 17
ATOM 25984 N N . GLN A 1 19 ? 3.847 7.001 2.090 1.00 0.00 19 GLN A N 17
ATOM 25985 C CA . GLN A 1 19 ? 3.999 5.588 2.392 1.00 0.00 19 GLN A CA 17
ATOM 25986 C C . GLN A 1 19 ? 2.935 4.770 1.656 1.00 0.00 19 GLN A C 17
ATOM 25987 O O . GLN A 1 19 ? 3.258 3.975 0.775 1.00 0.00 19 GLN A O 17
ATOM 26001 N N . LEU A 1 20 ? 1.689 4.994 2.044 1.00 0.00 20 LEU A N 17
ATOM 26002 C CA . LEU A 1 20 ? 0.576 4.288 1.432 1.00 0.00 20 LEU A CA 17
ATOM 26003 C C . LEU A 1 20 ? 0.619 4.494 -0.083 1.00 0.00 20 LEU A C 17
ATOM 26004 O O . LEU A 1 20 ? 0.627 3.527 -0.844 1.00 0.00 20 LEU A O 17
ATOM 26020 N N . ILE A 1 21 ? 0.644 5.759 -0.476 1.00 0.00 21 ILE A N 17
ATOM 26021 C CA . ILE A 1 21 ? 0.686 6.103 -1.887 1.00 0.00 21 ILE A CA 17
ATOM 26022 C C . ILE A 1 21 ? 1.720 5.224 -2.592 1.00 0.00 21 ILE A C 17
ATOM 26023 O O . ILE A 1 21 ? 1.417 4.590 -3.602 1.00 0.00 21 ILE A O 17
ATOM 26039 N N . GLU A 1 22 ? 2.921 5.213 -2.032 1.00 0.00 22 GLU A N 17
ATOM 26040 C CA . GLU A 1 22 ? 4.002 4.422 -2.595 1.00 0.00 22 GLU A CA 17
ATOM 26041 C C . GLU A 1 22 ? 3.553 2.973 -2.791 1.00 0.00 22 GLU A C 17
ATOM 26042 O O . GLU A 1 22 ? 3.625 2.442 -3.899 1.00 0.00 22 GLU A O 17
ATOM 26054 N N . PHE A 1 23 ? 3.100 2.374 -1.700 1.00 0.00 23 PHE A N 17
ATOM 26055 C CA . PHE A 1 23 ? 2.639 0.997 -1.739 1.00 0.00 23 PHE A CA 17
ATOM 26056 C C . PHE A 1 23 ? 1.624 0.790 -2.864 1.00 0.00 23 PHE A C 17
ATOM 26057 O O . PHE A 1 23 ? 1.700 -0.192 -3.602 1.00 0.00 23 PHE A O 17
ATOM 26074 N N . LEU A 1 24 ? 0.696 1.731 -2.962 1.00 0.00 24 LEU A N 17
ATOM 26075 C CA . LEU A 1 24 ? -0.333 1.664 -3.985 1.00 0.00 24 LEU A CA 17
ATOM 26076 C C . LEU A 1 24 ? 0.302 1.900 -5.357 1.00 0.00 24 LEU A C 17
ATOM 26077 O O . LEU A 1 24 ? -0.037 1.224 -6.327 1.00 0.00 24 LEU A O 17
ATOM 26093 N N . HIS A 1 25 ? 1.212 2.863 -5.395 1.00 0.00 25 HIS A N 17
ATOM 26094 C CA . HIS A 1 25 ? 1.897 3.197 -6.632 1.00 0.00 25 HIS A CA 17
ATOM 26095 C C . HIS A 1 25 ? 2.526 1.935 -7.227 1.00 0.00 25 HIS A C 17
ATOM 26096 O O . HIS A 1 25 ? 2.181 1.529 -8.335 1.00 0.00 25 HIS A O 17
ATOM 26110 N N . SER A 1 26 ? 3.438 1.351 -6.463 1.00 0.00 26 SER A N 17
ATOM 26111 C CA . SER A 1 26 ? 4.118 0.144 -6.901 1.00 0.00 26 SER A CA 17
ATOM 26112 C C . SER A 1 26 ? 3.102 -0.860 -7.448 1.00 0.00 26 SER A C 17
ATOM 26113 O O . SER A 1 26 ? 3.157 -1.228 -8.620 1.00 0.00 26 SER A O 17
ATOM 26121 N N . LEU A 1 27 ? 2.199 -1.276 -6.572 1.00 0.00 27 LEU A N 17
ATOM 26122 C CA . LEU A 1 27 ? 1.172 -2.230 -6.952 1.00 0.00 27 LEU A CA 17
ATOM 26123 C C . LEU A 1 27 ? 0.600 -1.842 -8.317 1.00 0.00 27 LEU A C 17
ATOM 26124 O O . LEU A 1 27 ? 0.136 -2.699 -9.067 1.00 0.00 27 LEU A O 17
ATOM 26140 N N . GLY A 1 28 ? 0.653 -0.548 -8.599 1.00 0.00 28 GLY A N 17
ATOM 26141 C CA . GLY A 1 28 ? 0.146 -0.035 -9.860 1.00 0.00 28 GLY A CA 17
ATOM 26142 C C . GLY A 1 28 ? -1.285 0.483 -9.707 1.00 0.00 28 GLY A C 17
ATOM 26143 O O . GLY A 1 28 ? -2.034 0.547 -10.680 1.00 0.00 28 GLY A O 17
ATOM 26147 N N . LYS A 1 29 ? -1.622 0.840 -8.476 1.00 0.00 29 LYS A N 17
ATOM 26148 C CA . LYS A 1 29 ? -2.950 1.351 -8.182 1.00 0.00 29 LYS A CA 17
ATOM 26149 C C . LYS A 1 29 ? -3.153 2.681 -8.911 1.00 0.00 29 LYS A C 17
ATOM 26150 O O . LYS A 1 29 ? -2.206 3.447 -9.089 1.00 0.00 29 LYS A O 17
ATOM 26169 N N . ASP A 1 30 ? -4.393 2.915 -9.315 1.00 0.00 30 ASP A N 17
ATOM 26170 C CA . ASP A 1 30 ? -4.732 4.138 -10.021 1.00 0.00 30 ASP A CA 17
ATOM 26171 C C . ASP A 1 30 ? -4.445 5.340 -9.118 1.00 0.00 30 ASP A C 17
ATOM 26172 O O . ASP A 1 30 ? -3.992 6.381 -9.590 1.00 0.00 30 ASP A O 17
ATOM 26181 N N . THR A 1 31 ? -4.720 5.154 -7.835 1.00 0.00 31 THR A N 17
ATOM 26182 C CA . THR A 1 31 ? -4.497 6.210 -6.862 1.00 0.00 31 THR A CA 17
ATOM 26183 C C . THR A 1 31 ? -4.973 7.555 -7.415 1.00 0.00 31 THR A C 17
ATOM 26184 O O . THR A 1 31 ? -4.400 8.597 -7.100 1.00 0.00 31 THR A O 17
ATOM 26195 N N . SER A 1 32 ? -6.015 7.488 -8.230 1.00 0.00 32 SER A N 17
ATOM 26196 C CA . SER A 1 32 ? -6.574 8.687 -8.830 1.00 0.00 32 SER A CA 17
ATOM 26197 C C . SER A 1 32 ? -7.374 9.470 -7.787 1.00 0.00 32 SER A C 17
ATOM 26198 O O . SER A 1 32 ? -6.930 10.516 -7.316 1.00 0.00 32 SER A O 17
ATOM 26206 N N . GLU A 1 33 ? -8.540 8.934 -7.457 1.00 0.00 33 GLU A N 17
ATOM 26207 C CA . GLU A 1 33 ? -9.405 9.570 -6.478 1.00 0.00 33 GLU A CA 17
ATOM 26208 C C . GLU A 1 33 ? -9.244 8.900 -5.112 1.00 0.00 33 GLU A C 17
ATOM 26209 O O . GLU A 1 33 ? -8.961 7.705 -5.032 1.00 0.00 33 GLU A O 17
ATOM 26221 N N . MET A 1 34 ? -9.431 9.698 -4.071 1.00 0.00 34 MET A N 17
ATOM 26222 C CA . MET A 1 34 ? -9.310 9.197 -2.713 1.00 0.00 34 MET A CA 17
ATOM 26223 C C . MET A 1 34 ? -9.998 7.838 -2.566 1.00 0.00 34 MET A C 17
ATOM 26224 O O . MET A 1 34 ? -11.211 7.730 -2.739 1.00 0.00 34 MET A O 17
ATOM 26238 N N . ILE A 1 35 ? -9.193 6.834 -2.249 1.00 0.00 35 ILE A N 17
ATOM 26239 C CA . ILE A 1 35 ? -9.709 5.487 -2.077 1.00 0.00 35 ILE A CA 17
ATOM 26240 C C . ILE A 1 35 ? -10.099 5.278 -0.613 1.00 0.00 35 ILE A C 17
ATOM 26241 O O . ILE A 1 35 ? -9.600 5.972 0.272 1.00 0.00 35 ILE A O 17
ATOM 26257 N N . SER A 1 36 ? -10.988 4.318 -0.402 1.00 0.00 36 SER A N 17
ATOM 26258 C CA . SER A 1 36 ? -11.450 4.009 0.941 1.00 0.00 36 SER A CA 17
ATOM 26259 C C . SER A 1 36 ? -10.499 3.012 1.605 1.00 0.00 36 SER A C 17
ATOM 26260 O O . SER A 1 36 ? -9.840 2.228 0.923 1.00 0.00 36 SER A O 17
ATOM 26268 N N . ARG A 1 37 ? -10.459 3.073 2.928 1.00 0.00 37 ARG A N 17
ATOM 26269 C CA . ARG A 1 37 ? -9.599 2.185 3.692 1.00 0.00 37 ARG A CA 17
ATOM 26270 C C . ARG A 1 37 ? -9.825 0.733 3.268 1.00 0.00 37 ARG A C 17
ATOM 26271 O O . ARG A 1 37 ? -8.870 -0.001 3.019 1.00 0.00 37 ARG A O 17
ATOM 26292 N N . TYR A 1 38 ? -11.095 0.361 3.198 1.00 0.00 38 TYR A N 17
ATOM 26293 C CA . TYR A 1 38 ? -11.458 -0.991 2.809 1.00 0.00 38 TYR A CA 17
ATOM 26294 C C . TYR A 1 38 ? -10.734 -1.405 1.526 1.00 0.00 38 TYR A C 17
ATOM 26295 O O . TYR A 1 38 ? -10.159 -2.490 1.456 1.00 0.00 38 TYR A O 17
ATOM 26313 N N . ASP A 1 39 ? -10.786 -0.519 0.543 1.00 0.00 39 ASP A N 17
ATOM 26314 C CA . ASP A 1 39 ? -10.142 -0.779 -0.734 1.00 0.00 39 ASP A CA 17
ATOM 26315 C C . ASP A 1 39 ? -8.681 -1.164 -0.494 1.00 0.00 39 ASP A C 17
ATOM 26316 O O . ASP A 1 39 ? -8.298 -2.315 -0.695 1.00 0.00 39 ASP A O 17
ATOM 26325 N N . VAL A 1 40 ? -7.905 -0.179 -0.067 1.00 0.00 40 VAL A N 17
ATOM 26326 C CA . VAL A 1 40 ? -6.494 -0.400 0.203 1.00 0.00 40 VAL A CA 17
ATOM 26327 C C . VAL A 1 40 ? -6.320 -1.744 0.912 1.00 0.00 40 VAL A C 17
ATOM 26328 O O . VAL A 1 40 ? -5.609 -2.621 0.423 1.00 0.00 40 VAL A O 17
ATOM 26341 N N . SER A 1 41 ? -6.981 -1.864 2.054 1.00 0.00 41 SER A N 17
ATOM 26342 C CA . SER A 1 41 ? -6.908 -3.087 2.836 1.00 0.00 41 SER A CA 17
ATOM 26343 C C . SER A 1 41 ? -7.152 -4.300 1.935 1.00 0.00 41 SER A C 17
ATOM 26344 O O . SER A 1 41 ? -6.272 -5.144 1.774 1.00 0.00 41 SER A O 17
ATOM 26352 N N . ASP A 1 42 ? -8.350 -4.347 1.373 1.00 0.00 42 ASP A N 17
ATOM 26353 C CA . ASP A 1 42 ? -8.721 -5.442 0.492 1.00 0.00 42 ASP A CA 17
ATOM 26354 C C . ASP A 1 42 ? -7.551 -5.759 -0.441 1.00 0.00 42 ASP A C 17
ATOM 26355 O O . ASP A 1 42 ? -7.170 -6.919 -0.593 1.00 0.00 42 ASP A O 17
ATOM 26364 N N . THR A 1 43 ? -7.012 -4.708 -1.040 1.00 0.00 43 THR A N 17
ATOM 26365 C CA . THR A 1 43 ? -5.892 -4.860 -1.954 1.00 0.00 43 THR A CA 17
ATOM 26366 C C . THR A 1 43 ? -4.701 -5.498 -1.237 1.00 0.00 43 THR A C 17
ATOM 26367 O O . THR A 1 43 ? -4.042 -6.380 -1.786 1.00 0.00 43 THR A O 17
ATOM 26378 N N . ILE A 1 44 ? -4.462 -5.028 -0.022 1.00 0.00 44 ILE A N 17
ATOM 26379 C CA . ILE A 1 44 ? -3.361 -5.542 0.776 1.00 0.00 44 ILE A CA 17
ATOM 26380 C C . ILE A 1 44 ? -3.569 -7.038 1.019 1.00 0.00 44 ILE A C 17
ATOM 26381 O O . ILE A 1 44 ? -2.683 -7.845 0.743 1.00 0.00 44 ILE A O 17
ATOM 26397 N N . ALA A 1 45 ? -4.746 -7.363 1.534 1.00 0.00 45 ALA A N 17
ATOM 26398 C CA . ALA A 1 45 ? -5.082 -8.748 1.818 1.00 0.00 45 ALA A CA 17
ATOM 26399 C C . ALA A 1 45 ? -4.820 -9.598 0.573 1.00 0.00 45 ALA A C 17
ATOM 26400 O O . ALA A 1 45 ? -4.215 -10.665 0.661 1.00 0.00 45 ALA A O 17
ATOM 26407 N N . LYS A 1 46 ? -5.288 -9.092 -0.559 1.00 0.00 46 LYS A N 17
ATOM 26408 C CA . LYS A 1 46 ? -5.113 -9.791 -1.820 1.00 0.00 46 LYS A CA 17
ATOM 26409 C C . LYS A 1 46 ? -3.620 -9.884 -2.143 1.00 0.00 46 LYS A C 17
ATOM 26410 O O . LYS A 1 46 ? -3.101 -10.972 -2.389 1.00 0.00 46 LYS A O 17
ATOM 26429 N N . TYR A 1 47 ? -2.971 -8.729 -2.131 1.00 0.00 47 TYR A N 17
ATOM 26430 C CA . TYR A 1 47 ? -1.548 -8.667 -2.420 1.00 0.00 47 TYR A CA 17
ATOM 26431 C C . TYR A 1 47 ? -0.769 -9.657 -1.552 1.00 0.00 47 TYR A C 17
ATOM 26432 O O . TYR A 1 47 ? 0.089 -10.383 -2.050 1.00 0.00 47 TYR A O 17
ATOM 26450 N N . ILE A 1 48 ? -1.097 -9.655 -0.268 1.00 0.00 48 ILE A N 17
ATOM 26451 C CA . ILE A 1 48 ? -0.438 -10.544 0.674 1.00 0.00 48 ILE A CA 17
ATOM 26452 C C . 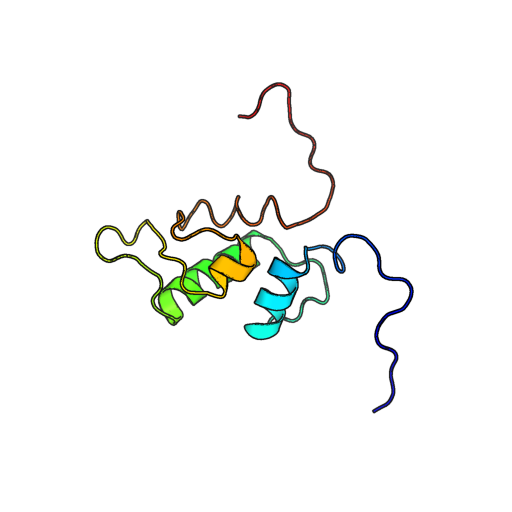ILE A 1 48 ? -0.407 -11.960 0.096 1.00 0.00 48 ILE A C 17
ATOM 26453 O O . ILE A 1 48 ? 0.657 -12.569 -0.007 1.00 0.00 48 ILE A O 17
ATOM 26469 N N . SER A 1 49 ? -1.586 -12.443 -0.267 1.00 0.00 49 SER A N 17
ATOM 26470 C CA . SER A 1 49 ? -1.707 -13.776 -0.833 1.00 0.00 49 SER A CA 17
ATOM 26471 C C . SER A 1 49 ? -1.055 -13.818 -2.216 1.00 0.00 49 SER A C 17
ATOM 26472 O O . SER A 1 49 ? -0.448 -14.820 -2.590 1.00 0.00 49 SER A O 17
ATOM 26480 N N . LYS A 1 50 ? -1.204 -12.718 -2.939 1.00 0.00 50 LYS A N 17
ATOM 26481 C CA . LYS A 1 50 ? -0.637 -12.617 -4.274 1.00 0.00 50 LYS A CA 17
ATOM 26482 C C . LYS A 1 50 ? 0.836 -13.027 -4.230 1.00 0.00 50 LYS A C 17
ATOM 26483 O O . LYS A 1 50 ? 1.238 -13.983 -4.891 1.00 0.00 50 LYS A O 17
ATOM 26502 N N . GLU A 1 51 ? 1.601 -12.284 -3.444 1.00 0.00 51 GLU A N 17
ATOM 26503 C CA . GLU A 1 51 ? 3.021 -12.559 -3.305 1.00 0.00 51 GLU A CA 17
ATOM 26504 C C . GLU A 1 51 ? 3.244 -13.725 -2.341 1.00 0.00 51 GLU A C 17
ATOM 26505 O O . GLU A 1 51 ? 3.969 -14.668 -2.658 1.00 0.00 51 GLU A O 17
ATOM 26517 N N . GLY A 1 52 ? 2.609 -13.624 -1.183 1.00 0.00 52 GLY A N 17
ATOM 26518 C CA . GLY A 1 52 ? 2.729 -14.659 -0.170 1.00 0.00 52 GLY A CA 17
ATOM 26519 C C . GLY A 1 52 ? 3.405 -14.117 1.091 1.00 0.00 52 GLY A C 17
ATOM 26520 O O . GLY A 1 52 ? 4.410 -14.663 1.544 1.00 0.00 52 GLY A O 17
ATOM 26524 N N . LEU A 1 53 ? 2.826 -13.050 1.621 1.00 0.00 53 LEU A N 17
ATOM 26525 C CA . LEU A 1 53 ? 3.360 -12.428 2.821 1.00 0.00 53 LEU A CA 17
ATOM 26526 C C . LEU A 1 53 ? 2.884 -13.207 4.049 1.00 0.00 53 LEU A C 17
ATOM 26527 O O . LEU A 1 53 ? 3.515 -13.156 5.103 1.00 0.00 53 LEU A O 17
ATOM 26543 N N . LEU A 1 54 ? 1.775 -13.909 3.871 1.00 0.00 54 LEU A N 17
ATOM 26544 C CA . LEU A 1 54 ? 1.207 -14.698 4.951 1.00 0.00 54 LEU A CA 17
ATOM 26545 C C . LEU A 1 54 ? 2.335 -15.396 5.715 1.00 0.00 54 LEU A C 17
ATOM 26546 O O . LEU A 1 54 ? 3.439 -15.550 5.194 1.00 0.00 54 LEU A O 17
ATOM 26562 N N . ASP A 1 55 ? 2.018 -15.799 6.936 1.00 0.00 55 ASP A N 17
ATOM 26563 C CA . ASP A 1 55 ? 2.991 -16.477 7.777 1.00 0.00 55 ASP A CA 17
ATOM 26564 C C . ASP A 1 55 ? 2.573 -17.937 7.958 1.00 0.00 55 ASP A C 17
ATOM 26565 O O . ASP A 1 55 ? 1.396 -18.228 8.168 1.00 0.00 55 ASP A O 17
ATOM 26574 N N . PRO A 1 56 ? 3.585 -18.840 7.867 1.00 0.00 56 PRO A N 17
ATOM 26575 C CA . PRO A 1 56 ? 3.334 -20.264 8.018 1.00 0.00 56 PRO A CA 17
ATOM 26576 C C . PRO A 1 56 ? 3.096 -20.625 9.486 1.00 0.00 56 PRO A C 17
ATOM 26577 O O . PRO A 1 56 ? 2.570 -21.695 9.788 1.00 0.00 56 PRO A O 17
ATOM 26588 N N . SER A 1 57 ? 3.496 -19.713 10.359 1.00 0.00 57 SER A N 17
ATOM 26589 C CA . SER A 1 57 ? 3.334 -19.922 11.788 1.00 0.00 57 SER A CA 17
ATOM 26590 C C . SER A 1 57 ? 1.974 -19.388 12.244 1.00 0.00 57 SER A C 17
ATOM 26591 O O . SER A 1 57 ? 1.526 -19.683 13.350 1.00 0.00 57 SER A O 17
ATOM 26599 N N . ASN A 1 58 ? 1.356 -18.610 11.367 1.00 0.00 58 ASN A N 17
ATOM 26600 C CA . ASN A 1 58 ? 0.057 -18.032 11.665 1.00 0.00 58 ASN A CA 17
ATOM 26601 C C . ASN A 1 58 ? -0.381 -17.143 10.499 1.00 0.00 58 ASN A C 17
ATOM 26602 O O . ASN A 1 58 ? 0.084 -16.012 10.368 1.00 0.00 58 ASN A O 17
ATOM 26613 N N . LYS A 1 59 ? -1.270 -17.689 9.682 1.00 0.00 59 LYS A N 17
ATOM 26614 C CA . LYS A 1 59 ? -1.775 -16.960 8.532 1.00 0.00 59 LYS A CA 17
ATOM 26615 C C . LYS A 1 59 ? -2.409 -15.649 9.002 1.00 0.00 59 LYS A C 17
ATOM 26616 O O . LYS A 1 59 ? -2.332 -14.635 8.311 1.00 0.00 59 LYS A O 17
ATOM 26635 N N . LYS A 1 60 ? -3.021 -15.713 10.176 1.00 0.00 60 LYS A N 17
ATOM 26636 C CA . LYS A 1 60 ? -3.668 -14.543 10.747 1.00 0.00 60 LYS A CA 17
ATOM 26637 C C . LYS A 1 60 ? -2.708 -13.354 10.686 1.00 0.00 60 LYS A C 17
ATOM 26638 O O . LYS A 1 60 ? -3.139 -12.202 10.685 1.00 0.00 60 LYS A O 17
ATOM 26657 N N . LYS A 1 61 ? -1.423 -13.674 10.637 1.00 0.00 61 LYS A N 17
ATOM 26658 C CA . LYS A 1 61 ? -0.397 -12.646 10.577 1.00 0.00 61 LYS A CA 17
ATOM 26659 C C . LYS A 1 61 ? 0.042 -12.455 9.124 1.00 0.00 61 LYS A C 17
ATOM 26660 O O . LYS A 1 61 ? -0.335 -13.234 8.250 1.00 0.00 61 LYS A O 17
ATOM 26679 N N . VAL A 1 62 ? 0.833 -11.414 8.911 1.00 0.00 62 VAL A N 17
ATOM 26680 C CA . VAL A 1 62 ? 1.328 -11.111 7.579 1.00 0.00 62 VAL A CA 17
ATOM 26681 C C . VAL A 1 62 ? 2.734 -10.516 7.684 1.00 0.00 62 VAL A C 17
ATOM 26682 O O . VAL A 1 62 ? 2.909 -9.421 8.217 1.00 0.00 62 VAL A O 17
ATOM 26695 N N . VAL A 1 63 ? 3.699 -11.263 7.169 1.00 0.00 63 VAL A N 17
ATOM 26696 C CA . VAL A 1 63 ? 5.083 -10.823 7.199 1.00 0.00 63 VAL A CA 17
ATOM 26697 C C . VAL A 1 63 ? 5.307 -9.782 6.100 1.00 0.00 63 VAL A C 17
ATOM 26698 O O . VAL A 1 63 ? 4.942 -10.004 4.946 1.00 0.00 63 VAL A O 17
ATOM 26711 N N . CYS A 1 64 ? 5.905 -8.668 6.496 1.00 0.00 64 CYS A N 17
ATOM 26712 C CA . CYS A 1 64 ? 6.181 -7.593 5.560 1.00 0.00 64 CYS A CA 17
ATOM 26713 C C . CYS A 1 64 ? 7.348 -8.021 4.667 1.00 0.00 64 CYS A C 17
ATOM 26714 O O . CYS A 1 64 ? 8.289 -8.660 5.134 1.00 0.00 64 CYS A O 17
ATOM 26722 N N . ASP A 1 65 ? 7.246 -7.653 3.398 1.00 0.00 65 ASP A N 17
ATOM 26723 C CA . ASP A 1 65 ? 8.281 -7.991 2.436 1.00 0.00 65 ASP A CA 17
ATOM 26724 C C . ASP A 1 65 ? 9.169 -6.768 2.197 1.00 0.00 65 ASP A C 17
ATOM 26725 O O . ASP A 1 65 ? 10.352 -6.780 2.534 1.00 0.00 65 ASP A O 17
ATOM 26734 N N . LYS A 1 66 ? 8.564 -5.742 1.617 1.00 0.00 66 LYS A N 17
ATOM 26735 C CA . LYS A 1 66 ? 9.285 -4.513 1.329 1.00 0.00 66 LYS A CA 17
ATOM 26736 C C . LYS A 1 66 ? 8.299 -3.344 1.295 1.00 0.00 66 LYS A C 17
ATOM 26737 O O . LYS A 1 66 ? 8.468 -2.364 2.019 1.00 0.00 66 LYS A O 17
ATOM 26756 N N . ARG A 1 67 ? 7.291 -3.486 0.448 1.00 0.00 67 ARG A N 17
ATOM 26757 C CA . ARG A 1 67 ? 6.278 -2.454 0.310 1.00 0.00 67 ARG A CA 17
ATOM 26758 C C . ARG A 1 67 ? 5.589 -2.204 1.653 1.00 0.00 67 ARG A C 17
ATOM 26759 O O . ARG A 1 67 ? 5.378 -1.056 2.043 1.00 0.00 67 ARG A O 17
ATOM 26780 N N . LEU A 1 68 ? 5.258 -3.297 2.324 1.00 0.00 68 LEU A N 17
ATOM 26781 C CA . LEU A 1 68 ? 4.597 -3.211 3.616 1.00 0.00 68 LEU A CA 17
ATOM 26782 C C . LEU A 1 68 ? 5.527 -2.518 4.614 1.00 0.00 68 LEU A C 17
ATOM 26783 O O . LEU A 1 68 ? 5.084 -1.689 5.407 1.00 0.00 68 LEU A O 17
ATOM 26799 N N . VAL A 1 69 ? 6.798 -2.885 4.543 1.00 0.00 69 VAL A N 17
ATOM 26800 C CA . VAL A 1 69 ? 7.794 -2.309 5.430 1.00 0.00 69 VAL A CA 17
ATOM 26801 C C . VAL A 1 69 ? 7.866 -0.798 5.198 1.00 0.00 69 VAL A C 17
ATOM 26802 O O . VAL A 1 69 ? 7.683 -0.014 6.128 1.00 0.00 69 VAL A O 17
ATOM 26815 N N . LEU A 1 70 ? 8.132 -0.435 3.952 1.00 0.00 70 LEU A N 17
ATOM 26816 C CA . LEU A 1 70 ? 8.230 0.967 3.585 1.00 0.00 70 LEU A CA 17
ATOM 26817 C C . LEU A 1 70 ? 6.905 1.665 3.897 1.00 0.00 70 LEU A C 17
ATOM 26818 O O . LEU A 1 70 ? 6.848 2.891 3.976 1.00 0.00 70 LEU A O 17
ATOM 26834 N N . LEU A 1 71 ? 5.871 0.854 4.066 1.00 0.00 71 LEU A N 17
ATOM 26835 C CA . LEU A 1 71 ? 4.550 1.378 4.367 1.00 0.00 71 LEU A CA 17
ATOM 26836 C C . LEU A 1 71 ? 4.422 1.591 5.877 1.00 0.00 71 LEU A C 17
ATOM 26837 O O . LEU A 1 71 ? 4.323 2.725 6.342 1.00 0.00 71 LEU A O 17
ATOM 26853 N N . PHE A 1 72 ? 4.430 0.481 6.601 1.00 0.00 72 PHE A N 17
ATOM 26854 C CA . PHE A 1 72 ? 4.316 0.531 8.049 1.00 0.00 72 PHE A CA 17
ATOM 26855 C C . PHE A 1 72 ? 5.694 0.654 8.703 1.00 0.00 72 PHE A C 17
ATOM 26856 O O . PHE A 1 72 ? 5.931 1.568 9.492 1.00 0.00 72 PHE A O 17
ATOM 26873 N N . GLY A 1 73 ? 6.566 -0.279 8.352 1.00 0.00 73 GLY A N 17
ATOM 26874 C CA . GLY A 1 73 ? 7.913 -0.287 8.895 1.00 0.00 73 GLY A CA 17
ATOM 26875 C C . GLY A 1 73 ? 8.120 -1.478 9.833 1.00 0.00 73 GLY A C 17
ATOM 26876 O O . GLY A 1 73 ? 9.097 -1.524 10.578 1.00 0.00 73 GLY A O 17
ATOM 26880 N N . THR A 1 74 ? 7.183 -2.413 9.765 1.00 0.00 74 THR A N 17
ATOM 26881 C CA . THR A 1 74 ? 7.251 -3.601 10.598 1.00 0.00 74 THR A CA 17
ATOM 26882 C C . THR A 1 74 ? 7.570 -4.832 9.748 1.00 0.00 74 THR A C 17
ATOM 26883 O O . THR A 1 74 ? 7.416 -4.805 8.528 1.00 0.00 74 THR A O 17
ATOM 26894 N N . ARG A 1 75 ? 8.008 -5.883 10.426 1.00 0.00 75 ARG A N 17
ATOM 26895 C CA . ARG A 1 75 ? 8.350 -7.122 9.747 1.00 0.00 75 ARG A CA 17
ATOM 26896 C C . ARG A 1 75 ? 7.137 -8.053 9.700 1.00 0.00 75 ARG A C 17
ATOM 26897 O O . ARG A 1 75 ? 6.968 -8.810 8.745 1.00 0.00 75 ARG A O 17
ATOM 26918 N N . THR A 1 76 ? 6.324 -7.967 10.743 1.00 0.00 76 THR A N 17
ATOM 26919 C CA . THR A 1 76 ? 5.132 -8.793 10.832 1.00 0.00 76 THR A CA 17
ATOM 26920 C C . THR A 1 76 ? 3.926 -7.947 11.245 1.00 0.00 76 THR A C 17
ATOM 26921 O O . THR A 1 76 ? 4.076 -6.948 11.948 1.00 0.00 76 THR A O 17
ATOM 26932 N N . ILE A 1 77 ? 2.758 -8.377 10.792 1.00 0.00 77 ILE A N 17
ATOM 26933 C CA . ILE A 1 77 ? 1.527 -7.671 11.106 1.00 0.00 77 ILE A CA 17
ATOM 26934 C C . ILE A 1 77 ? 0.354 -8.651 11.049 1.00 0.00 77 ILE A C 17
ATOM 26935 O O . ILE A 1 77 ? 0.554 -9.864 11.020 1.00 0.00 77 ILE A O 17
ATOM 26951 N N . PHE A 1 78 ? -0.846 -8.088 11.035 1.00 0.00 78 PHE A N 17
ATOM 26952 C CA . PHE A 1 78 ? -2.052 -8.897 10.983 1.00 0.00 78 PHE A CA 17
ATOM 26953 C C . PHE A 1 78 ? -2.927 -8.500 9.792 1.00 0.00 78 PHE A C 17
ATOM 26954 O O . PHE A 1 78 ? -3.341 -7.347 9.678 1.00 0.00 78 PHE A O 17
ATOM 26971 N N . ARG A 1 79 ? -3.182 -9.477 8.934 1.00 0.00 79 ARG A N 17
ATOM 26972 C CA . ARG A 1 79 ? -4.000 -9.244 7.756 1.00 0.00 79 ARG A CA 17
ATOM 26973 C C . ARG A 1 79 ? -5.171 -8.320 8.097 1.00 0.00 79 ARG A C 17
ATOM 26974 O O . ARG A 1 79 ? -5.645 -7.573 7.243 1.00 0.00 79 ARG A O 17
ATOM 26995 N N . MET A 1 80 ? -5.602 -8.401 9.347 1.00 0.00 80 MET A N 17
ATOM 26996 C CA . MET A 1 80 ? -6.709 -7.581 9.812 1.00 0.00 80 MET A CA 17
ATOM 26997 C C . MET A 1 80 ? -6.228 -6.181 10.199 1.00 0.00 80 MET A C 17
ATOM 26998 O O . MET A 1 80 ? -6.721 -5.185 9.673 1.00 0.00 80 MET A O 17
ATOM 27012 N N . LYS A 1 81 ? -5.273 -6.151 11.117 1.00 0.00 81 LYS A N 17
ATOM 27013 C CA . LYS A 1 81 ? -4.721 -4.890 11.581 1.00 0.00 81 LYS A CA 17
ATOM 27014 C C . LYS A 1 81 ? -4.503 -3.962 10.384 1.00 0.00 81 LYS A C 17
ATOM 27015 O O . LYS A 1 81 ? -4.548 -2.741 10.524 1.00 0.00 81 LYS A O 17
ATOM 27034 N N . VAL A 1 82 ? -4.272 -4.577 9.233 1.00 0.00 82 VAL A N 17
ATOM 27035 C CA . VAL A 1 82 ? -4.047 -3.822 8.012 1.00 0.00 82 VAL A CA 17
ATOM 27036 C C . VAL A 1 82 ? -4.986 -2.615 7.985 1.00 0.00 82 VAL A C 17
ATOM 27037 O O . VAL A 1 82 ? -4.536 -1.472 8.049 1.00 0.00 82 VAL A O 17
ATOM 27050 N N . TYR A 1 83 ? -6.274 -2.909 7.889 1.00 0.00 83 TYR A N 17
ATOM 27051 C CA . TYR A 1 83 ? -7.281 -1.862 7.851 1.00 0.00 83 TYR A CA 17
ATOM 27052 C C . TYR A 1 83 ? -6.956 -0.754 8.855 1.00 0.00 83 TYR A C 17
ATOM 27053 O O . TYR A 1 83 ? -6.736 0.393 8.469 1.00 0.00 83 TYR A O 17
ATOM 27071 N N . ASP A 1 84 ? -6.937 -1.135 10.124 1.00 0.00 84 ASP A N 17
ATOM 27072 C CA . ASP A 1 84 ? -6.644 -0.188 11.186 1.00 0.00 84 ASP A CA 17
ATOM 27073 C C . ASP A 1 84 ? -5.323 0.522 10.879 1.00 0.00 84 ASP A C 17
ATOM 27074 O O . ASP A 1 84 ? -5.283 1.747 10.773 1.00 0.00 84 ASP A O 17
ATOM 27083 N N . LEU A 1 85 ? -4.275 -0.278 10.745 1.00 0.00 85 LEU A N 17
ATOM 27084 C CA . LEU A 1 85 ? -2.957 0.259 10.453 1.00 0.00 85 LEU A CA 17
ATOM 27085 C C . LEU A 1 85 ? -3.090 1.412 9.456 1.00 0.00 85 LEU A C 17
ATOM 27086 O O . LEU A 1 85 ? -2.333 2.379 9.516 1.00 0.00 85 LEU A O 17
ATOM 27102 N N . LEU A 1 86 ? -4.058 1.270 8.562 1.00 0.00 86 LEU A N 17
ATOM 27103 C CA . LEU A 1 86 ? -4.300 2.288 7.554 1.00 0.00 86 LEU A CA 17
ATOM 27104 C C . LEU A 1 86 ? -5.136 3.415 8.163 1.00 0.00 86 LEU A C 17
ATOM 27105 O O . LEU A 1 86 ? -6.362 3.329 8.208 1.00 0.00 86 LEU A O 17
ATOM 27121 N N . GLU A 1 87 ? -4.440 4.447 8.618 1.00 0.00 87 GLU A N 17
ATOM 27122 C CA . GLU A 1 87 ? -5.103 5.589 9.223 1.00 0.00 87 GLU A CA 17
ATOM 27123 C C . GLU A 1 87 ? -4.250 6.848 9.055 1.00 0.00 87 GLU A C 17
ATOM 27124 O O . GLU A 1 87 ? -4.725 7.862 8.546 1.00 0.00 87 GLU A O 17
ATOM 27136 N N . LYS A 1 88 ? -3.004 6.742 9.494 1.00 0.00 88 LYS A N 17
ATOM 27137 C CA . LYS A 1 88 ? -2.080 7.860 9.399 1.00 0.00 88 LYS A CA 17
ATOM 27138 C C . LYS A 1 88 ? -1.779 8.143 7.926 1.00 0.00 88 LYS A C 17
ATOM 27139 O O . LYS A 1 88 ? -1.196 9.175 7.595 1.00 0.00 88 LYS A O 17
ATOM 27158 N N . HIS A 1 89 ? -2.190 7.210 7.080 1.00 0.00 89 HIS A N 17
ATOM 27159 C CA . HIS A 1 89 ? -1.972 7.346 5.650 1.00 0.00 89 HIS A CA 17
ATOM 27160 C C . HIS A 1 89 ? -3.241 7.884 4.986 1.00 0.00 89 HIS A C 17
ATOM 27161 O O . HIS A 1 89 ? -3.662 7.381 3.946 1.00 0.00 89 HIS A O 17
ATOM 27175 N N . TYR A 1 90 ? -3.815 8.898 5.615 1.00 0.00 90 TYR A N 17
ATOM 27176 C CA . TYR A 1 90 ? -5.028 9.509 5.099 1.00 0.00 90 TYR A CA 17
ATOM 27177 C C . TYR A 1 90 ? -5.239 10.901 5.698 1.00 0.00 90 TYR A C 17
ATOM 27178 O O . TYR A 1 90 ? -5.072 11.095 6.901 1.00 0.00 90 TYR A O 17
ATOM 27196 N N . LYS A 1 91 ? -5.604 11.834 4.831 1.00 0.00 91 LYS A N 17
ATOM 27197 C CA . LYS A 1 91 ? -5.840 13.203 5.260 1.00 0.00 91 LYS A CA 17
ATOM 27198 C C . LYS A 1 91 ? -7.238 13.307 5.871 1.00 0.00 91 LYS A C 17
ATOM 27199 O O . LYS A 1 91 ? -7.669 14.391 6.263 1.00 0.00 91 LYS A O 17
ATOM 27218 N N . GLU A 1 92 ? -7.909 12.166 5.933 1.00 0.00 92 GLU A N 17
ATOM 27219 C CA . GLU A 1 92 ? -9.250 12.116 6.490 1.00 0.00 92 GLU A CA 17
ATOM 27220 C C . GLU A 1 92 ? -9.202 11.665 7.951 1.00 0.00 92 GLU A C 17
ATOM 27221 O O . GLU A 1 92 ? -8.179 11.819 8.619 1.00 0.00 92 GLU A O 17
ATOM 27233 N N . ASN A 1 93 ? -10.319 11.118 8.406 1.00 0.00 93 ASN A N 17
ATOM 27234 C CA . ASN A 1 93 ? -10.417 10.644 9.776 1.00 0.00 93 ASN A CA 17
ATOM 27235 C C . ASN A 1 93 ? -9.216 9.749 10.088 1.00 0.00 93 ASN A C 17
ATOM 27236 O O . ASN A 1 93 ? -8.929 8.808 9.349 1.00 0.00 93 ASN A O 17
ATOM 27247 N N . GLN A 1 94 ? -8.546 10.073 11.184 1.00 0.00 94 GLN A N 17
ATOM 27248 C CA . GLN A 1 94 ? -7.382 9.311 11.604 1.00 0.00 94 GLN A CA 17
ATOM 27249 C C . GLN A 1 94 ? -7.166 9.458 13.111 1.00 0.00 94 GLN A C 17
ATOM 27250 O O . GLN A 1 94 ? -7.920 10.158 13.785 1.00 0.00 94 GLN A O 17
ATOM 27264 N N . ASP A 1 95 ? -6.132 8.786 13.597 1.00 0.00 95 ASP A N 17
ATOM 27265 C CA . ASP A 1 95 ? -5.807 8.833 15.012 1.00 0.00 95 ASP A CA 17
ATOM 27266 C C . ASP A 1 95 ? -4.454 8.157 15.243 1.00 0.00 95 ASP A C 17
ATOM 27267 O O . ASP A 1 95 ? -4.282 6.981 14.927 1.00 0.00 95 ASP A O 17
ATOM 27276 N N . SER A 1 96 ? -3.529 8.930 15.792 1.00 0.00 96 SER A N 17
ATOM 27277 C CA . SER A 1 96 ? -2.196 8.421 16.069 1.00 0.00 96 SER A CA 17
ATOM 27278 C C . SER A 1 96 ? -2.179 7.710 17.424 1.00 0.00 96 SER A C 17
ATOM 27279 O O . SER A 1 96 ? -2.401 8.336 18.459 1.00 0.00 96 SER A O 17
ATOM 27287 N N . GLY A 1 97 ? -1.912 6.413 17.373 1.00 0.00 97 GLY A N 17
ATOM 27288 C CA . GLY A 1 97 ? -1.863 5.611 18.583 1.00 0.00 97 GLY A CA 17
ATOM 27289 C C . GLY A 1 97 ? -3.126 4.760 18.729 1.00 0.00 97 GLY A C 17
ATOM 27290 O O . GLY A 1 97 ? -4.044 4.861 17.917 1.00 0.00 97 GLY A O 17
ATOM 27294 N N . PRO A 1 98 ? -3.132 3.920 19.798 1.00 0.00 98 PRO A N 17
ATOM 27295 C CA . PRO A 1 98 ? -2.004 3.862 20.712 1.00 0.00 98 PRO A CA 17
ATOM 27296 C C . PRO A 1 98 ? -0.828 3.111 20.084 1.00 0.00 98 PRO A C 17
ATOM 27297 O O . PRO A 1 98 ? 0.305 3.588 20.115 1.00 0.00 98 PRO A O 17
ATOM 27308 N N . SER A 1 99 ? -1.138 1.949 19.530 1.00 0.00 99 SER A N 17
ATOM 27309 C CA . SER A 1 99 ? -0.121 1.127 18.896 1.00 0.00 99 SER A CA 17
ATOM 27310 C C . SER A 1 99 ? 1.012 0.842 19.884 1.00 0.00 99 SER A C 17
ATOM 27311 O O . SER A 1 99 ? 1.842 1.711 20.149 1.00 0.00 99 SER A O 17
ATOM 27319 N N . SER A 1 100 ? 1.011 -0.377 20.401 1.00 0.00 100 SER A N 17
ATOM 27320 C CA . SER A 1 100 ? 2.029 -0.787 21.354 1.00 0.00 100 SER A CA 17
ATOM 27321 C C . SER A 1 100 ? 3.418 -0.431 20.820 1.00 0.00 100 SER A C 17
ATOM 27322 O O . SER A 1 100 ? 3.595 -0.237 19.619 1.00 0.00 100 SER A O 17
ATOM 27330 N N . GLY A 1 101 ? 4.369 -0.355 21.740 1.00 0.00 101 GLY A N 17
ATOM 27331 C CA . GLY A 1 101 ? 5.737 -0.026 21.378 1.00 0.00 101 GLY A CA 17
ATOM 27332 C C . GLY A 1 101 ? 6.523 -1.284 21.004 1.00 0.00 101 GLY A C 17
ATOM 27333 O O . GLY A 1 101 ? 7.711 -1.209 20.693 1.00 0.00 101 GLY A O 17
ATOM 27337 N N . GLY A 1 1 ? -3.677 12.313 -27.874 1.00 0.00 1 GLY A N 18
ATOM 27338 C CA . GLY A 1 1 ? -3.418 13.627 -27.310 1.00 0.00 1 GLY A CA 18
ATOM 27339 C C . GLY A 1 1 ? -2.629 13.517 -26.004 1.00 0.00 1 GLY A C 18
ATOM 27340 O O . GLY A 1 1 ? -2.271 12.418 -25.582 1.00 0.00 1 GLY A O 18
ATOM 27344 N N . SER A 1 2 ? -2.381 14.670 -25.400 1.00 0.00 2 SER A N 18
ATOM 27345 C CA . SER A 1 2 ? -1.641 14.717 -24.151 1.00 0.00 2 SER A CA 18
ATOM 27346 C C . SER A 1 2 ? -2.021 15.973 -23.365 1.00 0.00 2 SER A C 18
ATOM 27347 O O . SER A 1 2 ? -2.713 16.849 -23.883 1.00 0.00 2 SER A O 18
ATOM 27355 N N . SER A 1 3 ? -1.552 16.022 -22.126 1.00 0.00 3 SER A N 18
ATOM 27356 C CA . SER A 1 3 ? -1.834 17.157 -21.264 1.00 0.00 3 SER A CA 18
ATOM 27357 C C . SER A 1 3 ? -1.150 16.966 -19.908 1.00 0.00 3 SER A C 18
ATOM 27358 O O . SER A 1 3 ? -0.847 15.841 -19.515 1.00 0.00 3 SER A O 18
ATOM 27366 N N . GLY A 1 4 ? -0.926 18.083 -19.232 1.00 0.00 4 GLY A N 18
ATOM 27367 C CA . GLY A 1 4 ? -0.284 18.054 -17.929 1.00 0.00 4 GLY A CA 18
ATOM 27368 C C . GLY A 1 4 ? 0.310 19.419 -17.579 1.00 0.00 4 GLY A C 18
ATOM 27369 O O . GLY A 1 4 ? 1.079 19.983 -18.356 1.00 0.00 4 GLY A O 18
ATOM 27373 N N . SER A 1 5 ? -0.068 19.912 -16.409 1.00 0.00 5 SER A N 18
ATOM 27374 C CA . SER A 1 5 ? 0.417 21.201 -15.946 1.00 0.00 5 SER A CA 18
ATOM 27375 C C . SER A 1 5 ? 0.334 21.275 -14.421 1.00 0.00 5 SER A C 18
ATOM 27376 O O . SER A 1 5 ? -0.286 20.422 -13.787 1.00 0.00 5 SER A O 18
ATOM 27384 N N . SER A 1 6 ? 0.966 22.303 -13.874 1.00 0.00 6 SER A N 18
ATOM 27385 C CA . SER A 1 6 ? 0.971 22.500 -12.435 1.00 0.00 6 SER A CA 18
ATOM 27386 C C . SER A 1 6 ? 1.764 21.380 -11.756 1.00 0.00 6 SER A C 18
ATOM 27387 O O . SER A 1 6 ? 1.746 20.238 -12.212 1.00 0.00 6 SER A O 18
ATOM 27395 N N . GLY A 1 7 ? 2.440 21.748 -10.678 1.00 0.00 7 GLY A N 18
ATOM 27396 C CA . GLY A 1 7 ? 3.237 20.789 -9.932 1.00 0.00 7 GLY A CA 18
ATOM 27397 C C . GLY A 1 7 ? 3.818 21.424 -8.667 1.00 0.00 7 GLY A C 18
ATOM 27398 O O . GLY A 1 7 ? 4.754 22.218 -8.741 1.00 0.00 7 GLY A O 18
ATOM 27402 N N . LYS A 1 8 ? 3.238 21.051 -7.536 1.00 0.00 8 LYS A N 18
ATOM 27403 C CA . LYS A 1 8 ? 3.686 21.574 -6.257 1.00 0.00 8 LYS A CA 18
ATOM 27404 C C . LYS A 1 8 ? 3.483 20.511 -5.176 1.00 0.00 8 LYS A C 18
ATOM 27405 O O . LYS A 1 8 ? 2.607 19.656 -5.298 1.00 0.00 8 LYS A O 18
ATOM 27424 N N . ARG A 1 9 ? 4.307 20.598 -4.142 1.00 0.00 9 ARG A N 18
ATOM 27425 C CA . ARG A 1 9 ? 4.229 19.654 -3.041 1.00 0.00 9 ARG A CA 18
ATOM 27426 C C . ARG A 1 9 ? 3.491 20.280 -1.856 1.00 0.00 9 ARG A C 18
ATOM 27427 O O . ARG A 1 9 ? 3.760 21.422 -1.485 1.00 0.00 9 ARG A O 18
ATOM 27448 N N . PHE A 1 10 ? 2.574 19.506 -1.295 1.00 0.00 10 PHE A N 18
ATOM 27449 C CA . PHE A 1 10 ? 1.794 19.970 -0.160 1.00 0.00 10 PHE A CA 18
ATOM 27450 C C . PHE A 1 10 ? 1.530 18.831 0.826 1.00 0.00 10 PHE A C 18
ATOM 27451 O O . PHE A 1 10 ? 1.854 17.678 0.550 1.00 0.00 10 PHE A O 18
ATOM 27468 N N . GLU A 1 11 ? 0.943 19.195 1.957 1.00 0.00 11 GLU A N 18
ATOM 27469 C CA . GLU A 1 11 ? 0.632 18.218 2.987 1.00 0.00 11 GLU A CA 18
ATOM 27470 C C . GLU A 1 11 ? 0.094 16.933 2.354 1.00 0.00 11 GLU A C 18
ATOM 27471 O O . GLU A 1 11 ? -0.869 16.970 1.589 1.00 0.00 11 GLU A O 18
ATOM 27483 N N . PHE A 1 12 ? 0.738 15.828 2.696 1.00 0.00 12 PHE A N 18
ATOM 27484 C CA . PHE A 1 12 ? 0.337 14.534 2.170 1.00 0.00 12 PHE A CA 18
ATOM 27485 C C . PHE A 1 12 ? 0.397 14.520 0.642 1.00 0.00 12 PHE A C 18
ATOM 27486 O O . PHE A 1 12 ? 0.270 15.564 0.002 1.00 0.00 12 PHE A O 18
ATOM 27503 N N . VAL A 1 13 ? 0.590 13.327 0.099 1.00 0.00 13 VAL A N 18
ATOM 27504 C CA . VAL A 1 13 ? 0.668 13.164 -1.342 1.00 0.00 13 VAL A CA 18
ATOM 27505 C C . VAL A 1 13 ? -0.739 12.952 -1.904 1.00 0.00 13 VAL A C 18
ATOM 27506 O O . VAL A 1 13 ? -1.157 11.817 -2.130 1.00 0.00 13 VAL A O 18
ATOM 27519 N N . GLY A 1 14 ? -1.431 14.062 -2.115 1.00 0.00 14 GLY A N 18
ATOM 27520 C CA . GLY A 1 14 ? -2.782 14.012 -2.646 1.00 0.00 14 GLY A CA 18
ATOM 27521 C C . GLY A 1 14 ? -3.809 13.860 -1.521 1.00 0.00 14 GLY A C 18
ATOM 27522 O O . GLY A 1 14 ? -4.327 14.852 -1.011 1.00 0.00 14 GLY A O 18
ATOM 27526 N N . TRP A 1 15 ? -4.071 12.610 -1.168 1.00 0.00 15 TRP A N 18
ATOM 27527 C CA . TRP A 1 15 ? -5.026 12.315 -0.114 1.00 0.00 15 TRP A CA 18
ATOM 27528 C C . TRP A 1 15 ? -4.312 11.481 0.951 1.00 0.00 15 TRP A C 18
ATOM 27529 O O . TRP A 1 15 ? -4.429 11.758 2.144 1.00 0.00 15 TRP A O 18
ATOM 27550 N N . GLY A 1 16 ? -3.588 10.475 0.482 1.00 0.00 16 GLY A N 18
ATOM 27551 C CA . GLY A 1 16 ? -2.855 9.598 1.379 1.00 0.00 16 GLY A CA 18
ATOM 27552 C C . GLY A 1 16 ? -1.367 9.955 1.400 1.00 0.00 16 GLY A C 18
ATOM 27553 O O . GLY A 1 16 ? -0.877 10.642 0.505 1.00 0.00 16 GLY A O 18
ATOM 27557 N N . SER A 1 17 ? -0.690 9.473 2.432 1.00 0.00 17 SER A N 18
ATOM 27558 C CA . SER A 1 17 ? 0.731 9.733 2.582 1.00 0.00 17 SER A CA 18
ATOM 27559 C C . SER A 1 17 ? 1.519 8.957 1.524 1.00 0.00 17 SER A C 18
ATOM 27560 O O . SER A 1 17 ? 1.072 7.913 1.053 1.00 0.00 17 SER A O 18
ATOM 27568 N N . ARG A 1 18 ? 2.679 9.498 1.182 1.00 0.00 18 ARG A N 18
ATOM 27569 C CA . ARG A 1 18 ? 3.534 8.870 0.188 1.00 0.00 18 ARG A CA 18
ATOM 27570 C C . ARG A 1 18 ? 3.694 7.379 0.492 1.00 0.00 18 ARG A C 18
ATOM 27571 O O . ARG A 1 18 ? 3.576 6.543 -0.402 1.00 0.00 18 ARG A O 18
ATOM 27592 N N . GLN A 1 19 ? 3.961 7.092 1.758 1.00 0.00 19 GLN A N 18
ATOM 27593 C CA . GLN A 1 19 ? 4.139 5.716 2.191 1.00 0.00 19 GLN A CA 18
ATOM 27594 C C . GLN A 1 19 ? 3.097 4.813 1.530 1.00 0.00 19 GLN A C 18
ATOM 27595 O O . GLN A 1 19 ? 3.436 3.969 0.702 1.00 0.00 19 GLN A O 18
ATOM 27609 N N . LEU A 1 20 ? 1.848 5.019 1.922 1.00 0.00 20 LEU A N 18
ATOM 27610 C CA . LEU A 1 20 ? 0.753 4.234 1.378 1.00 0.00 20 LEU A CA 18
ATOM 27611 C C . LEU A 1 20 ? 0.704 4.418 -0.140 1.00 0.00 20 LEU A C 18
ATOM 27612 O O . LEU A 1 20 ? 0.745 3.443 -0.889 1.00 0.00 20 LEU A O 18
ATOM 27628 N N . ILE A 1 21 ? 0.617 5.675 -0.549 1.00 0.00 21 ILE A N 18
ATOM 27629 C CA . ILE A 1 21 ? 0.562 5.999 -1.964 1.00 0.00 21 ILE A CA 18
ATOM 27630 C C . ILE A 1 21 ? 1.539 5.102 -2.727 1.00 0.00 21 ILE A C 18
ATOM 27631 O O . ILE A 1 21 ? 1.125 4.294 -3.557 1.00 0.00 21 ILE A O 18
ATOM 27647 N N . GLU A 1 22 ? 2.816 5.274 -2.418 1.00 0.00 22 GLU A N 18
ATOM 27648 C CA . GLU A 1 22 ? 3.854 4.489 -3.064 1.00 0.00 22 GLU A CA 18
ATOM 27649 C C . GLU A 1 22 ? 3.431 3.022 -3.157 1.00 0.00 22 GLU A C 18
ATOM 27650 O O . GLU A 1 22 ? 3.288 2.481 -4.252 1.00 0.00 22 GLU A O 18
ATOM 27662 N N . PHE A 1 23 ? 3.241 2.419 -1.992 1.00 0.00 23 PHE A N 18
ATOM 27663 C CA . PHE A 1 23 ? 2.837 1.025 -1.928 1.00 0.00 23 PHE A CA 18
ATOM 27664 C C . PHE A 1 23 ? 1.694 0.740 -2.904 1.00 0.00 23 PHE A C 18
ATOM 27665 O O . PHE A 1 23 ? 1.646 -0.327 -3.514 1.00 0.00 23 PHE A O 18
ATOM 27682 N N . LEU A 1 24 ? 0.802 1.712 -3.020 1.00 0.00 24 LEU A N 18
ATOM 27683 C CA . LEU A 1 24 ? -0.338 1.579 -3.911 1.00 0.00 24 LEU A CA 18
ATOM 27684 C C . LEU A 1 24 ? 0.116 1.817 -5.352 1.00 0.00 24 LEU A C 18
ATOM 27685 O O . LEU A 1 24 ? -0.412 1.209 -6.282 1.00 0.00 24 LEU A O 18
ATOM 27701 N N . HIS A 1 25 ? 1.091 2.703 -5.493 1.00 0.00 25 HIS A N 18
ATOM 27702 C CA . HIS A 1 25 ? 1.623 3.029 -6.805 1.00 0.00 25 HIS A CA 18
ATOM 27703 C C . HIS A 1 25 ? 2.159 1.761 -7.471 1.00 0.00 25 HIS A C 18
ATOM 27704 O O . HIS A 1 25 ? 1.631 1.320 -8.491 1.00 0.00 25 HIS A O 18
ATOM 27718 N N . SER A 1 26 ? 3.202 1.210 -6.867 1.00 0.00 26 SER A N 18
ATOM 27719 C CA . SER A 1 26 ? 3.816 0.000 -7.389 1.00 0.00 26 SER A CA 18
ATOM 27720 C C . SER A 1 26 ? 2.734 -0.988 -7.828 1.00 0.00 26 SER A C 18
ATOM 27721 O O . SER A 1 26 ? 2.621 -1.307 -9.010 1.00 0.00 26 SER A O 18
ATOM 27729 N N . LEU A 1 27 ? 1.965 -1.447 -6.851 1.00 0.00 27 LEU A N 18
ATOM 27730 C CA . LEU A 1 27 ? 0.896 -2.393 -7.121 1.00 0.00 27 LEU A CA 18
ATOM 27731 C C . LEU A 1 27 ? 0.163 -1.977 -8.397 1.00 0.00 27 LEU A C 18
ATOM 27732 O O . LEU A 1 27 ? -0.330 -2.825 -9.139 1.00 0.00 27 LEU A O 18
ATOM 27748 N N . GLY A 1 28 ? 0.113 -0.670 -8.614 1.00 0.00 28 GLY A N 18
ATOM 27749 C CA . GLY A 1 28 ? -0.552 -0.131 -9.788 1.00 0.00 28 GLY A CA 18
ATOM 27750 C C . GLY A 1 28 ? -1.931 0.426 -9.429 1.00 0.00 28 GLY A C 18
ATOM 27751 O O . GLY A 1 28 ? -2.776 0.610 -10.304 1.00 0.00 28 GLY A O 18
ATOM 27755 N N . LYS A 1 29 ? -2.116 0.677 -8.142 1.00 0.00 29 LYS A N 18
ATOM 27756 C CA . LYS A 1 29 ? -3.378 1.209 -7.657 1.00 0.00 29 LYS A CA 18
ATOM 27757 C C . LYS A 1 29 ? -3.495 2.680 -8.059 1.00 0.00 29 LYS A C 18
ATOM 27758 O O . LYS A 1 29 ? -3.053 3.565 -7.328 1.00 0.00 29 LYS A O 18
ATOM 27777 N N . ASP A 1 30 ? -4.094 2.897 -9.221 1.00 0.00 30 ASP A N 18
ATOM 27778 C CA . ASP A 1 30 ? -4.275 4.246 -9.730 1.00 0.00 30 ASP A CA 18
ATOM 27779 C C . ASP A 1 30 ? -4.748 5.155 -8.594 1.00 0.00 30 ASP A C 18
ATOM 27780 O O . ASP A 1 30 ? -5.935 5.184 -8.271 1.00 0.00 30 ASP A O 18
ATOM 27789 N N . THR A 1 31 ? -3.796 5.875 -8.020 1.00 0.00 31 THR A N 18
ATOM 27790 C CA . THR A 1 31 ? -4.101 6.783 -6.927 1.00 0.00 31 THR A CA 18
ATOM 27791 C C . THR A 1 31 ? -4.573 8.133 -7.471 1.00 0.00 31 THR A C 18
ATOM 27792 O O . THR A 1 31 ? -4.034 9.177 -7.106 1.00 0.00 31 THR A O 18
ATOM 27803 N N . SER A 1 32 ? -5.575 8.068 -8.336 1.00 0.00 32 SER A N 18
ATOM 27804 C CA . SER A 1 32 ? -6.126 9.272 -8.934 1.00 0.00 32 SER A CA 18
ATOM 27805 C C . SER A 1 32 ? -7.159 9.898 -7.994 1.00 0.00 32 SER A C 18
ATOM 27806 O O . SER A 1 32 ? -7.030 11.060 -7.610 1.00 0.00 32 SER A O 18
ATOM 27814 N N . GLU A 1 33 ? -8.159 9.100 -7.650 1.00 0.00 33 GLU A N 18
ATOM 27815 C CA . GLU A 1 33 ? -9.213 9.561 -6.762 1.00 0.00 33 GLU A CA 18
ATOM 27816 C C . GLU A 1 33 ? -9.064 8.918 -5.382 1.00 0.00 33 GLU A C 18
ATOM 27817 O O . GLU A 1 33 ? -8.955 7.698 -5.270 1.00 0.00 33 GLU A O 18
ATOM 27829 N N . MET A 1 34 ? -9.062 9.768 -4.366 1.00 0.00 34 MET A N 18
ATOM 27830 C CA . MET A 1 34 ? -8.928 9.298 -2.997 1.00 0.00 34 MET A CA 18
ATOM 27831 C C . MET A 1 34 ? -9.693 7.990 -2.789 1.00 0.00 34 MET A C 18
ATOM 27832 O O . MET A 1 34 ? -10.922 7.982 -2.763 1.00 0.00 34 MET A O 18
ATOM 27846 N N . ILE A 1 35 ? -8.933 6.914 -2.647 1.00 0.00 35 ILE A N 18
ATOM 27847 C CA . ILE A 1 35 ? -9.523 5.602 -2.443 1.00 0.00 35 ILE A CA 18
ATOM 27848 C C . ILE A 1 35 ? -9.967 5.469 -0.985 1.00 0.00 35 ILE A C 18
ATOM 27849 O O . ILE A 1 35 ? -9.510 6.217 -0.122 1.00 0.00 35 ILE A O 18
ATOM 27865 N N . SER A 1 36 ? -10.853 4.511 -0.754 1.00 0.00 36 SER A N 18
ATOM 27866 C CA . SER A 1 36 ? -11.364 4.271 0.585 1.00 0.00 36 SER A CA 18
ATOM 27867 C C . SER A 1 36 ? -10.471 3.266 1.313 1.00 0.00 36 SER A C 18
ATOM 27868 O O . SER A 1 36 ? -10.067 2.257 0.737 1.00 0.00 36 SER A O 18
ATOM 27876 N N . ARG A 1 37 ? -10.188 3.576 2.570 1.00 0.00 37 ARG A N 18
ATOM 27877 C CA . ARG A 1 37 ? -9.349 2.712 3.384 1.00 0.00 37 ARG A CA 18
ATOM 27878 C C . ARG A 1 37 ? -9.710 1.244 3.145 1.00 0.00 37 ARG A C 18
ATOM 27879 O O . ARG A 1 37 ? -8.829 0.389 3.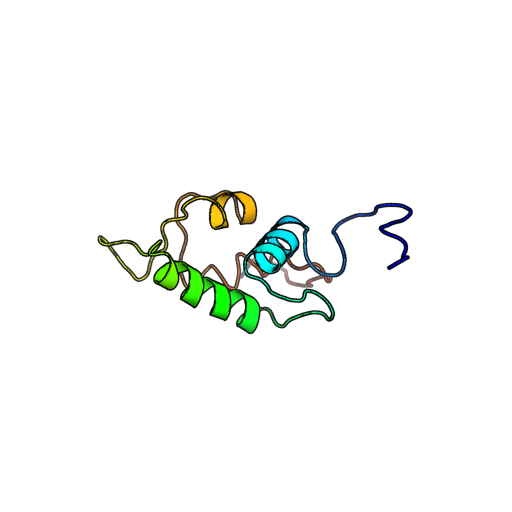071 1.00 0.00 37 ARG A O 18
ATOM 27900 N N . TYR A 1 38 ? -11.006 0.997 3.030 1.00 0.00 38 TYR A N 18
ATOM 27901 C CA . TYR A 1 38 ? -11.494 -0.352 2.801 1.00 0.00 38 TYR A CA 18
ATOM 27902 C C . TYR A 1 38 ? -10.848 -0.965 1.557 1.00 0.00 38 TYR A C 18
ATOM 27903 O O . TYR A 1 38 ? -10.395 -2.108 1.587 1.00 0.00 38 TYR A O 18
ATOM 27921 N N . ASP A 1 39 ? -10.825 -0.177 0.492 1.00 0.00 39 ASP A N 18
ATOM 27922 C CA . ASP A 1 39 ? -10.242 -0.628 -0.760 1.00 0.00 39 ASP A CA 18
ATOM 27923 C C . ASP A 1 39 ? -8.786 -1.035 -0.523 1.00 0.00 39 ASP A C 18
ATOM 27924 O O . ASP A 1 39 ? -8.429 -2.200 -0.687 1.00 0.00 39 ASP A O 18
ATOM 27933 N N . VAL A 1 40 ? -7.986 -0.051 -0.139 1.00 0.00 40 VAL A N 18
ATOM 27934 C CA . VAL A 1 40 ? -6.577 -0.292 0.123 1.00 0.00 40 VAL A CA 18
ATOM 27935 C C . VAL A 1 40 ? -6.421 -1.619 0.868 1.00 0.00 40 VAL A C 18
ATOM 27936 O O . VAL A 1 40 ? -5.764 -2.537 0.377 1.00 0.00 40 VAL A O 18
ATOM 27949 N N . SER A 1 41 ? -7.035 -1.679 2.040 1.00 0.00 41 SER A N 18
ATOM 27950 C CA . SER A 1 41 ? -6.973 -2.879 2.857 1.00 0.00 41 SER A CA 18
ATOM 27951 C C . SER A 1 41 ? -7.172 -4.118 1.983 1.00 0.00 41 SER A C 18
ATOM 27952 O O . SER A 1 41 ? -6.270 -4.944 1.856 1.00 0.00 41 SER A O 18
ATOM 27960 N N . ASP A 1 42 ? -8.360 -4.209 1.403 1.00 0.00 42 ASP A N 18
ATOM 27961 C CA . ASP A 1 42 ? -8.689 -5.334 0.545 1.00 0.00 42 ASP A CA 18
ATOM 27962 C C . ASP A 1 42 ? -7.504 -5.633 -0.375 1.00 0.00 42 ASP A C 18
ATOM 27963 O O . ASP A 1 42 ? -7.058 -6.775 -0.469 1.00 0.00 42 ASP A O 18
ATOM 27972 N N . THR A 1 43 ? -7.026 -4.585 -1.031 1.00 0.00 43 THR A N 18
ATOM 27973 C CA . THR A 1 43 ? -5.901 -4.721 -1.940 1.00 0.00 43 THR A CA 18
ATOM 27974 C C . THR A 1 43 ? -4.693 -5.311 -1.209 1.00 0.00 43 THR A C 18
ATOM 27975 O O . THR A 1 43 ? -3.979 -6.148 -1.759 1.00 0.00 43 THR A O 18
ATOM 27986 N N . ILE A 1 44 ? -4.502 -4.851 0.018 1.00 0.00 44 ILE A N 18
ATOM 27987 C CA . ILE A 1 44 ? -3.393 -5.323 0.830 1.00 0.00 44 ILE A CA 18
ATOM 27988 C C . ILE A 1 44 ? -3.572 -6.816 1.112 1.00 0.00 44 ILE A C 18
ATOM 27989 O O . ILE A 1 44 ? -2.632 -7.595 0.968 1.00 0.00 44 ILE A O 18
ATOM 28005 N N . ALA A 1 45 ? -4.786 -7.169 1.509 1.00 0.00 45 ALA A N 18
ATOM 28006 C CA . ALA A 1 45 ? -5.100 -8.555 1.812 1.00 0.00 45 ALA A CA 18
ATOM 28007 C C . ALA A 1 45 ? -4.846 -9.414 0.572 1.00 0.00 45 ALA A C 18
ATOM 28008 O O . ALA A 1 45 ? -4.337 -10.529 0.679 1.00 0.00 45 ALA A O 18
ATOM 28015 N N . LYS A 1 46 ? -5.212 -8.863 -0.576 1.00 0.00 46 LYS A N 18
ATOM 28016 C CA . LYS A 1 46 ? -5.029 -9.566 -1.835 1.00 0.00 46 LYS A CA 18
ATOM 28017 C C . LYS A 1 46 ? -3.534 -9.688 -2.134 1.00 0.00 46 LYS A C 18
ATOM 28018 O O . LYS A 1 46 ? -3.038 -10.782 -2.398 1.00 0.00 46 LYS A O 18
ATOM 28037 N N . TYR A 1 47 ? -2.857 -8.550 -2.081 1.00 0.00 47 TYR A N 18
ATOM 28038 C CA . TYR A 1 47 ? -1.428 -8.516 -2.343 1.00 0.00 47 TYR A CA 18
ATOM 28039 C C . TYR A 1 47 ? -0.686 -9.527 -1.466 1.00 0.00 47 TYR A C 18
ATOM 28040 O O . TYR A 1 47 ? 0.174 -10.260 -1.950 1.00 0.00 47 TYR A O 18
ATOM 28058 N N . ILE A 1 48 ? -1.047 -9.534 -0.191 1.00 0.00 48 ILE A N 18
ATOM 28059 C CA . ILE A 1 48 ? -0.426 -10.443 0.757 1.00 0.00 48 ILE A CA 18
ATOM 28060 C C . ILE A 1 48 ? -0.409 -11.855 0.168 1.00 0.00 48 ILE A C 18
ATOM 28061 O O . ILE A 1 48 ? 0.649 -12.472 0.059 1.00 0.00 48 ILE A O 18
ATOM 28077 N N . SER A 1 49 ? -1.593 -12.324 -0.196 1.00 0.00 49 SER A N 18
ATOM 28078 C CA . SER A 1 49 ? -1.727 -13.651 -0.772 1.00 0.00 49 SER A CA 18
ATOM 28079 C C . SER A 1 49 ? -1.013 -13.711 -2.123 1.00 0.00 49 SER A C 18
ATOM 28080 O O . SER A 1 49 ? -0.456 -14.744 -2.490 1.00 0.00 49 SER A O 18
ATOM 28088 N N . LYS A 1 50 ? -1.051 -12.588 -2.826 1.00 0.00 50 LYS A N 18
ATOM 28089 C CA . LYS A 1 50 ? -0.413 -12.500 -4.129 1.00 0.00 50 LYS A CA 18
ATOM 28090 C C . LYS A 1 50 ? 1.036 -12.976 -4.016 1.00 0.00 50 LYS A C 18
ATOM 28091 O O . LYS A 1 50 ? 1.395 -14.019 -4.561 1.00 0.00 50 LYS A O 18
ATOM 28110 N N . GLU A 1 51 ? 1.831 -12.189 -3.306 1.00 0.00 51 GLU A N 18
ATOM 28111 C CA . GLU A 1 51 ? 3.233 -12.517 -3.115 1.00 0.00 51 GLU A CA 18
ATOM 28112 C C . GLU A 1 51 ? 3.376 -13.696 -2.149 1.00 0.00 51 GLU A C 18
ATOM 28113 O O . GLU A 1 51 ? 4.016 -14.694 -2.474 1.00 0.00 51 GLU A O 18
ATOM 28125 N N . GLY A 1 52 ? 2.768 -13.540 -0.982 1.00 0.00 52 GLY A N 18
ATOM 28126 C CA . GLY A 1 52 ? 2.820 -14.579 0.032 1.00 0.00 52 GLY A CA 18
ATOM 28127 C C . GLY A 1 52 ? 3.419 -14.044 1.334 1.00 0.00 52 GLY A C 18
ATOM 28128 O O . GLY A 1 52 ? 4.352 -14.632 1.880 1.00 0.00 52 GLY A O 18
ATOM 28132 N N . LEU A 1 53 ? 2.859 -12.936 1.795 1.00 0.00 53 LEU A N 18
ATOM 28133 C CA . LEU A 1 53 ? 3.327 -12.315 3.023 1.00 0.00 53 LEU A CA 18
ATOM 28134 C C . LEU A 1 53 ? 2.881 -13.160 4.218 1.00 0.00 53 LEU A C 18
ATOM 28135 O O . LEU A 1 53 ? 3.496 -13.110 5.282 1.00 0.00 53 LEU A O 18
ATOM 28151 N N . LEU A 1 54 ? 1.815 -13.917 4.002 1.00 0.00 54 LEU A N 18
ATOM 28152 C CA . LEU A 1 54 ? 1.280 -14.771 5.049 1.00 0.00 54 LEU A CA 18
ATOM 28153 C C . LEU A 1 54 ? 2.434 -15.456 5.783 1.00 0.00 54 LEU A C 18
ATOM 28154 O O . LEU A 1 54 ? 3.554 -15.506 5.276 1.00 0.00 54 LEU A O 18
ATOM 28170 N N . ASP A 1 55 ? 2.122 -15.967 6.965 1.00 0.00 55 ASP A N 18
ATOM 28171 C CA . ASP A 1 55 ? 3.120 -16.646 7.773 1.00 0.00 55 ASP A CA 18
ATOM 28172 C C . ASP A 1 55 ? 2.738 -18.121 7.913 1.00 0.00 55 ASP A C 18
ATOM 28173 O O . ASP A 1 55 ? 1.566 -18.449 8.091 1.00 0.00 55 ASP A O 18
ATOM 28182 N N . PRO A 1 56 ? 3.777 -18.995 7.826 1.00 0.00 56 PRO A N 18
ATOM 28183 C CA . PRO A 1 56 ? 3.562 -20.427 7.941 1.00 0.00 56 PRO A CA 18
ATOM 28184 C C . PRO A 1 56 ? 3.303 -20.828 9.395 1.00 0.00 56 PRO A C 18
ATOM 28185 O O . PRO A 1 56 ? 2.771 -21.905 9.660 1.00 0.00 56 PRO A O 18
ATOM 28196 N N . SER A 1 57 ? 3.690 -19.939 10.298 1.00 0.00 57 SER A N 18
ATOM 28197 C CA . SER A 1 57 ? 3.506 -20.187 11.718 1.00 0.00 57 SER A CA 18
ATOM 28198 C C . SER A 1 57 ? 2.127 -19.695 12.160 1.00 0.00 57 SER A C 18
ATOM 28199 O O . SER A 1 57 ? 1.669 -20.021 13.255 1.00 0.00 57 SER A O 18
ATOM 28207 N N . ASN A 1 58 ? 1.502 -18.919 11.287 1.00 0.00 58 ASN A N 18
ATOM 28208 C CA . ASN A 1 58 ? 0.184 -18.380 11.573 1.00 0.00 58 ASN A CA 18
ATOM 28209 C C . ASN A 1 58 ? -0.281 -17.526 10.392 1.00 0.00 58 ASN A C 18
ATOM 28210 O O . ASN A 1 58 ? 0.209 -16.415 10.194 1.00 0.00 58 ASN A O 18
ATOM 28221 N N . LYS A 1 59 ? -1.222 -18.077 9.639 1.00 0.00 59 LYS A N 18
ATOM 28222 C CA . LYS A 1 59 ? -1.758 -17.379 8.483 1.00 0.00 59 LYS A CA 18
ATOM 28223 C C . LYS A 1 59 ? -2.443 -16.090 8.942 1.00 0.00 59 LYS A C 18
ATOM 28224 O O . LYS A 1 59 ? -2.586 -15.148 8.165 1.00 0.00 59 LYS A O 18
ATOM 28243 N N . LYS A 1 60 ? -2.849 -16.091 10.204 1.00 0.00 60 LYS A N 18
ATOM 28244 C CA . LYS A 1 60 ? -3.515 -14.934 10.776 1.00 0.00 60 LYS A CA 18
ATOM 28245 C C . LYS A 1 60 ? -2.574 -13.728 10.717 1.00 0.00 60 LYS A C 18
ATOM 28246 O O . LYS A 1 60 ? -3.025 -12.584 10.710 1.00 0.00 60 LYS A O 18
ATOM 28265 N N . LYS A 1 61 ? -1.284 -14.027 10.677 1.00 0.00 61 LYS A N 18
ATOM 28266 C CA . LYS A 1 61 ? -0.276 -12.982 10.619 1.00 0.00 61 LYS A CA 18
ATOM 28267 C C . LYS A 1 61 ? 0.143 -12.763 9.164 1.00 0.00 61 LYS A C 18
ATOM 28268 O O . LYS A 1 61 ? -0.223 -13.541 8.285 1.00 0.00 61 LYS A O 18
ATOM 28287 N N . VAL A 1 62 ? 0.905 -11.699 8.955 1.00 0.00 62 VAL A N 18
ATOM 28288 C CA . VAL A 1 62 ? 1.377 -11.368 7.621 1.00 0.00 62 VAL A CA 18
ATOM 28289 C C . VAL A 1 62 ? 2.786 -10.779 7.716 1.00 0.00 62 VAL A C 18
ATOM 28290 O O . VAL A 1 62 ? 2.971 -9.685 8.245 1.00 0.00 62 VAL A O 18
ATOM 28303 N N . VAL A 1 63 ? 3.743 -11.531 7.193 1.00 0.00 63 VAL A N 18
ATOM 28304 C CA . VAL A 1 63 ? 5.130 -11.098 7.212 1.00 0.00 63 VAL A CA 18
ATOM 28305 C C . VAL A 1 63 ? 5.357 -10.081 6.092 1.00 0.00 63 VAL A C 18
ATOM 28306 O O . VAL A 1 63 ? 4.953 -10.307 4.952 1.00 0.00 63 VAL A O 18
ATOM 28319 N N . CYS A 1 64 ? 6.002 -8.982 6.455 1.00 0.00 64 CYS A N 18
ATOM 28320 C CA . CYS A 1 64 ? 6.287 -7.929 5.495 1.00 0.00 64 CYS A CA 18
ATOM 28321 C C . CYS A 1 64 ? 7.107 -8.531 4.352 1.00 0.00 64 CYS A C 18
ATOM 28322 O O . CYS A 1 64 ? 7.654 -9.625 4.484 1.00 0.00 64 CYS A O 18
ATOM 28330 N N . ASP A 1 65 ? 7.168 -7.790 3.255 1.00 0.00 65 ASP A N 18
ATOM 28331 C CA . ASP A 1 65 ? 7.912 -8.237 2.090 1.00 0.00 65 ASP A CA 18
ATOM 28332 C C . ASP A 1 65 ? 8.979 -7.198 1.743 1.00 0.00 65 ASP A C 18
ATOM 28333 O O . ASP A 1 65 ? 10.130 -7.547 1.482 1.00 0.00 65 ASP A O 18
ATOM 28342 N N . LYS A 1 66 ? 8.560 -5.941 1.750 1.00 0.00 66 LYS A N 18
ATOM 28343 C CA . LYS A 1 66 ? 9.466 -4.848 1.439 1.00 0.00 66 LYS A CA 18
ATOM 28344 C C . LYS A 1 66 ? 8.684 -3.533 1.417 1.00 0.00 66 LYS A C 18
ATOM 28345 O O . LYS A 1 66 ? 9.106 -2.545 2.016 1.00 0.00 66 LYS A O 18
ATOM 28364 N N . ARG A 1 67 ? 7.557 -3.563 0.720 1.00 0.00 67 ARG A N 18
ATOM 28365 C CA . ARG A 1 67 ? 6.712 -2.386 0.612 1.00 0.00 67 ARG A CA 18
ATOM 28366 C C . ARG A 1 67 ? 5.989 -2.129 1.935 1.00 0.00 67 ARG A C 18
ATOM 28367 O O . ARG A 1 67 ? 6.032 -1.020 2.465 1.00 0.00 67 ARG A O 18
ATOM 28388 N N . LEU A 1 68 ? 5.342 -3.173 2.432 1.00 0.00 68 LEU A N 18
ATOM 28389 C CA . LEU A 1 68 ? 4.611 -3.074 3.684 1.00 0.00 68 LEU A CA 18
ATOM 28390 C C . LEU A 1 68 ? 5.479 -2.360 4.721 1.00 0.00 68 LEU A C 18
ATOM 28391 O O . LEU A 1 68 ? 4.987 -1.523 5.477 1.00 0.00 68 LEU A O 18
ATOM 28407 N N . VAL A 1 69 ? 6.755 -2.715 4.724 1.00 0.00 69 VAL A N 18
ATOM 28408 C CA . VAL A 1 69 ? 7.696 -2.118 5.657 1.00 0.00 69 VAL A CA 18
ATOM 28409 C C . VAL A 1 69 ? 7.738 -0.605 5.434 1.00 0.00 69 VAL A C 18
ATOM 28410 O O . VAL A 1 69 ? 7.517 0.170 6.363 1.00 0.00 69 VAL A O 18
ATOM 28423 N N . LEU A 1 70 ? 8.024 -0.229 4.195 1.00 0.00 70 LEU A N 18
ATOM 28424 C CA . LEU A 1 70 ? 8.098 1.177 3.838 1.00 0.00 70 LEU A CA 18
ATOM 28425 C C . LEU A 1 70 ? 6.799 1.872 4.250 1.00 0.00 70 LEU A C 18
ATOM 28426 O O . LEU A 1 70 ? 6.764 3.093 4.399 1.00 0.00 70 LEU A O 18
ATOM 28442 N N . LEU A 1 71 ? 5.762 1.066 4.422 1.00 0.00 71 LEU A N 18
ATOM 28443 C CA . LEU A 1 71 ? 4.464 1.588 4.814 1.00 0.00 71 LEU A CA 18
ATOM 28444 C C . LEU A 1 71 ? 4.395 1.680 6.340 1.00 0.00 71 LEU A C 18
ATOM 28445 O O . LEU A 1 71 ? 4.434 2.774 6.901 1.00 0.00 71 LEU A O 18
ATOM 28461 N N . PHE A 1 72 ? 4.294 0.517 6.967 1.00 0.00 72 PHE A N 18
ATOM 28462 C CA . PHE A 1 72 ? 4.220 0.453 8.416 1.00 0.00 72 PHE A CA 18
ATOM 28463 C C . PHE A 1 72 ? 5.613 0.552 9.042 1.00 0.00 72 PHE A C 18
ATOM 28464 O O . PHE A 1 72 ? 5.851 1.398 9.903 1.00 0.00 72 PHE A O 18
ATOM 28481 N N . GLY A 1 73 ? 6.496 -0.323 8.584 1.00 0.00 73 GLY A N 18
ATOM 28482 C CA . GLY A 1 73 ? 7.858 -0.345 9.088 1.00 0.00 73 GLY A CA 18
ATOM 28483 C C . GLY A 1 73 ? 8.102 -1.581 9.956 1.00 0.00 73 GLY A C 18
ATOM 28484 O O . GLY A 1 73 ? 9.214 -1.798 10.436 1.00 0.00 73 GLY A O 18
ATOM 28488 N N . THR A 1 74 ? 7.045 -2.360 10.132 1.00 0.00 74 THR A N 18
ATOM 28489 C CA . THR A 1 74 ? 7.130 -3.569 10.933 1.00 0.00 74 THR A CA 18
ATOM 28490 C C . THR A 1 74 ? 7.476 -4.770 10.051 1.00 0.00 74 THR A C 18
ATOM 28491 O O . THR A 1 74 ? 7.316 -4.717 8.833 1.00 0.00 74 THR A O 18
ATOM 28502 N N . ARG A 1 75 ? 7.943 -5.826 10.702 1.00 0.00 75 ARG A N 18
ATOM 28503 C CA . ARG A 1 75 ? 8.313 -7.039 9.992 1.00 0.00 75 ARG A CA 18
ATOM 28504 C C . ARG A 1 75 ? 7.096 -7.954 9.835 1.00 0.00 75 ARG A C 18
ATOM 28505 O O . ARG A 1 75 ? 6.813 -8.433 8.739 1.00 0.00 75 ARG A O 18
ATOM 28526 N N . THR A 1 76 ? 6.411 -8.169 10.948 1.00 0.00 76 THR A N 18
ATOM 28527 C CA . THR A 1 76 ? 5.231 -9.018 10.949 1.00 0.00 76 THR A CA 18
ATOM 28528 C C . THR A 1 76 ? 4.004 -8.226 11.405 1.00 0.00 76 THR A C 18
ATOM 28529 O O . THR A 1 76 ? 4.110 -7.350 12.262 1.00 0.00 76 THR A O 18
ATOM 28540 N N . ILE A 1 77 ? 2.868 -8.563 10.812 1.00 0.00 77 ILE A N 18
ATOM 28541 C CA . ILE A 1 77 ? 1.623 -7.894 11.146 1.00 0.00 77 ILE A CA 18
ATOM 28542 C C . ILE A 1 77 ? 0.476 -8.906 11.096 1.00 0.00 77 ILE A C 18
ATOM 28543 O O . ILE A 1 77 ? 0.706 -10.101 10.911 1.00 0.00 77 ILE A O 18
ATOM 28559 N N . PHE A 1 78 ? -0.733 -8.392 11.265 1.00 0.00 78 PHE A N 18
ATOM 28560 C CA . PHE A 1 78 ? -1.915 -9.236 11.241 1.00 0.00 78 PHE A CA 18
ATOM 28561 C C . PHE A 1 78 ? -2.840 -8.852 10.084 1.00 0.00 78 PHE A C 18
ATOM 28562 O O . PHE A 1 78 ? -3.152 -7.677 9.897 1.00 0.00 78 PHE A O 18
ATOM 28579 N N . ARG A 1 79 ? -3.252 -9.866 9.337 1.00 0.00 79 ARG A N 18
ATOM 28580 C CA . ARG A 1 79 ? -4.134 -9.650 8.203 1.00 0.00 79 ARG A CA 18
ATOM 28581 C C . ARG A 1 79 ? -5.426 -8.966 8.658 1.00 0.00 79 ARG A C 18
ATOM 28582 O O . ARG A 1 79 ? -6.157 -8.408 7.842 1.00 0.00 79 ARG A O 18
ATOM 28603 N N . MET A 1 80 ? -5.666 -9.033 9.959 1.00 0.00 80 MET A N 18
ATOM 28604 C CA . MET A 1 80 ? -6.856 -8.427 10.532 1.00 0.00 80 MET A CA 18
ATOM 28605 C C . MET A 1 80 ? -6.521 -7.100 11.217 1.00 0.00 80 MET A C 18
ATOM 28606 O O . MET A 1 80 ? -7.352 -6.537 11.927 1.00 0.00 80 MET A O 18
ATOM 28620 N N . LYS A 1 81 ? -5.301 -6.640 10.979 1.00 0.00 81 LYS A N 18
ATOM 28621 C CA . LYS A 1 81 ? -4.846 -5.391 11.564 1.00 0.00 81 LYS A CA 18
ATOM 28622 C C . LYS A 1 81 ? -4.399 -4.443 10.448 1.00 0.00 81 LYS A C 18
ATOM 28623 O O . LYS A 1 81 ? -3.880 -3.361 10.718 1.00 0.00 81 LYS A O 18
ATOM 28642 N N . VAL A 1 82 ? -4.618 -4.885 9.218 1.00 0.00 82 VAL A N 18
ATOM 28643 C CA . VAL A 1 82 ? -4.244 -4.090 8.061 1.00 0.00 82 VAL A CA 18
ATOM 28644 C C . VAL A 1 82 ? -5.100 -2.822 8.021 1.00 0.00 82 VAL A C 18
ATOM 28645 O O . VAL A 1 82 ? -4.589 -1.718 8.203 1.00 0.00 82 VAL A O 18
ATOM 28658 N N . TYR A 1 83 ? -6.387 -3.023 7.780 1.00 0.00 83 TYR A N 18
ATOM 28659 C CA . TYR A 1 83 ? -7.319 -1.910 7.714 1.00 0.00 83 TYR A CA 18
ATOM 28660 C C . TYR A 1 83 ? -7.029 -0.886 8.813 1.00 0.00 83 TYR A C 18
ATOM 28661 O O . TYR A 1 83 ? -6.811 0.290 8.529 1.00 0.00 83 TYR A O 18
ATOM 28679 N N . ASP A 1 84 ? -7.036 -1.372 10.046 1.00 0.00 84 ASP A N 18
ATOM 28680 C CA . ASP A 1 84 ? -6.777 -0.514 11.190 1.00 0.00 84 ASP A CA 18
ATOM 28681 C C . ASP A 1 84 ? -5.411 0.154 11.022 1.00 0.00 84 ASP A C 18
ATOM 28682 O O . ASP A 1 84 ? -5.298 1.376 11.111 1.00 0.00 84 ASP A O 18
ATOM 28691 N N . LEU A 1 85 ? -4.407 -0.677 10.781 1.00 0.00 85 LEU A N 18
ATOM 28692 C CA . LEU A 1 85 ? -3.053 -0.182 10.599 1.00 0.00 85 LEU A CA 18
ATOM 28693 C C . LEU A 1 85 ? -3.087 1.078 9.731 1.00 0.00 85 LEU A C 18
ATOM 28694 O O . LEU A 1 85 ? -2.240 1.958 9.874 1.00 0.00 85 LEU A O 18
ATOM 28710 N N . LEU A 1 86 ? -4.076 1.124 8.850 1.00 0.00 86 LEU A N 18
ATOM 28711 C CA . LEU A 1 86 ? -4.232 2.261 7.959 1.00 0.00 86 LEU A CA 18
ATOM 28712 C C . LEU A 1 86 ? -4.966 3.384 8.695 1.00 0.00 86 LEU A C 18
ATOM 28713 O O . LEU A 1 86 ? -6.142 3.247 9.029 1.00 0.00 86 LEU A O 18
ATOM 28729 N N . GLU A 1 87 ? -4.242 4.469 8.927 1.00 0.00 87 GLU A N 18
ATOM 28730 C CA . GLU A 1 87 ? -4.810 5.614 9.617 1.00 0.00 87 GLU A CA 18
ATOM 28731 C C . GLU A 1 87 ? -3.945 6.855 9.387 1.00 0.00 87 GLU A C 18
ATOM 28732 O O . GLU A 1 87 ? -4.462 7.927 9.074 1.00 0.00 87 GLU A O 18
ATOM 28744 N N . LYS A 1 88 ? -2.643 6.669 9.551 1.00 0.00 88 LYS A N 18
ATOM 28745 C CA . LYS A 1 88 ? -1.702 7.761 9.364 1.00 0.00 88 LYS A CA 18
ATOM 28746 C C . LYS A 1 88 ? -1.408 7.925 7.872 1.00 0.00 88 LYS A C 18
ATOM 28747 O O . LYS A 1 88 ? -0.614 8.780 7.483 1.00 0.00 88 LYS A O 18
ATOM 28766 N N . HIS A 1 89 ? -2.063 7.093 7.077 1.00 0.00 89 HIS A N 18
ATOM 28767 C CA . HIS A 1 89 ? -1.882 7.135 5.636 1.00 0.00 89 HIS A CA 18
ATOM 28768 C C . HIS A 1 89 ? -3.163 7.643 4.972 1.00 0.00 89 HIS A C 18
ATOM 28769 O O . HIS A 1 89 ? -3.500 7.228 3.864 1.00 0.00 89 HIS A O 18
ATOM 28783 N N . TYR A 1 90 ? -3.843 8.536 5.677 1.00 0.00 90 TYR A N 18
ATOM 28784 C CA . TYR A 1 90 ? -5.080 9.105 5.170 1.00 0.00 90 TYR A CA 18
ATOM 28785 C C . TYR A 1 90 ? -5.394 10.435 5.858 1.00 0.00 90 TYR A C 18
ATOM 28786 O O . TYR A 1 90 ? -5.266 10.553 7.076 1.00 0.00 90 TYR A O 18
ATOM 28804 N N . LYS A 1 91 ? -5.798 11.403 5.048 1.00 0.00 91 LYS A N 18
ATOM 28805 C CA . LYS A 1 91 ? -6.131 12.720 5.564 1.00 0.00 91 LYS A CA 18
ATOM 28806 C C . LYS A 1 91 ? -7.613 12.755 5.943 1.00 0.00 91 LYS A C 18
ATOM 28807 O O . LYS A 1 91 ? -8.139 11.791 6.498 1.00 0.00 91 LYS A O 18
ATOM 28826 N N . GLU A 1 92 ? -8.246 13.876 5.627 1.00 0.00 92 GLU A N 18
ATOM 28827 C CA . GLU A 1 92 ? -9.657 14.049 5.927 1.00 0.00 92 GLU A CA 18
ATOM 28828 C C . GLU A 1 92 ? -10.037 13.243 7.171 1.00 0.00 92 GLU A C 18
ATOM 28829 O O . GLU A 1 92 ? -10.913 12.381 7.113 1.00 0.00 92 GLU A O 18
ATOM 28841 N N . ASN A 1 93 ? -9.362 13.553 8.268 1.00 0.00 93 ASN A N 18
ATOM 28842 C CA . ASN A 1 93 ? -9.618 12.869 9.524 1.00 0.00 93 ASN A CA 18
ATOM 28843 C C . ASN A 1 93 ? -10.130 13.878 10.554 1.00 0.00 93 ASN A C 18
ATOM 28844 O O . ASN A 1 93 ? -9.921 15.081 10.407 1.00 0.00 93 ASN A O 18
ATOM 28855 N N . GLN A 1 94 ? -10.790 13.350 11.574 1.00 0.00 94 GLN A N 18
ATOM 28856 C CA . GLN A 1 94 ? -11.333 14.189 12.629 1.00 0.00 94 GLN A CA 18
ATOM 28857 C C . GLN A 1 94 ? -10.445 14.120 13.873 1.00 0.00 94 GLN A C 18
ATOM 28858 O O . GLN A 1 94 ? -10.664 13.287 14.751 1.00 0.00 94 GLN A O 18
ATOM 28872 N N . ASP A 1 95 ? -9.461 15.007 13.908 1.00 0.00 95 ASP A N 18
ATOM 28873 C CA . ASP A 1 95 ? -8.539 15.056 15.030 1.00 0.00 95 ASP A CA 18
ATOM 28874 C C . ASP A 1 95 ? -7.798 13.722 15.135 1.00 0.00 95 ASP A C 18
ATOM 28875 O O . ASP A 1 95 ? -8.341 12.677 14.781 1.00 0.00 95 ASP A O 18
ATOM 28884 N N . SER A 1 96 ? -6.569 13.801 15.625 1.00 0.00 96 SER A N 18
ATOM 28885 C CA . SER A 1 96 ? -5.748 12.612 15.781 1.00 0.00 96 SER A CA 18
ATOM 28886 C C . SER A 1 96 ? -4.398 12.986 16.396 1.00 0.00 96 SER A C 18
ATOM 28887 O O . SER A 1 96 ? -3.531 13.532 15.715 1.00 0.00 96 SER A O 18
ATOM 28895 N N . GLY A 1 97 ? -4.262 12.677 17.677 1.00 0.00 97 GLY A N 18
ATOM 28896 C CA . GLY A 1 97 ? -3.032 12.973 18.392 1.00 0.00 97 GLY A CA 18
ATOM 28897 C C . GLY A 1 97 ? -3.198 14.208 19.280 1.00 0.00 97 GLY A C 18
ATOM 28898 O O . GLY A 1 97 ? -4.244 14.854 19.263 1.00 0.00 97 GLY A O 18
ATOM 28902 N N . PRO A 1 98 ? -2.121 14.507 20.056 1.00 0.00 98 PRO A N 18
ATOM 28903 C CA . PRO A 1 98 ? -0.920 13.690 20.016 1.00 0.00 98 PRO A CA 18
ATOM 28904 C C . PRO A 1 98 ? -1.131 12.368 20.757 1.00 0.00 98 PRO A C 18
ATOM 28905 O O . PRO A 1 98 ? -2.173 12.159 21.376 1.00 0.00 98 PRO A O 18
ATOM 28916 N N . SER A 1 99 ? -0.125 11.511 20.670 1.00 0.00 99 SER A N 18
ATOM 28917 C CA . SER A 1 99 ? -0.187 10.215 21.325 1.00 0.00 99 SER A CA 18
ATOM 28918 C C . SER A 1 99 ? -1.435 9.457 20.869 1.00 0.00 99 SER A C 18
ATOM 28919 O O . SER A 1 99 ? -2.233 9.980 20.092 1.00 0.00 99 SER A O 18
ATOM 28927 N N . SER A 1 100 ? -1.566 8.238 21.371 1.00 0.00 100 SER A N 18
ATOM 28928 C CA . SER A 1 100 ? -2.703 7.404 21.025 1.00 0.00 100 SER A CA 18
ATOM 28929 C C . SER A 1 100 ? -3.009 7.529 19.531 1.00 0.00 100 SER A C 18
ATOM 28930 O O . SER A 1 100 ? -3.849 8.333 19.131 1.00 0.00 100 SER A O 18
ATOM 28938 N N . GLY A 1 101 ? -2.310 6.721 18.747 1.00 0.00 101 GLY A N 18
ATOM 28939 C CA . GLY A 1 101 ? -2.496 6.731 17.306 1.00 0.00 101 GLY A CA 18
ATOM 28940 C C . GLY A 1 101 ? -1.191 6.390 16.583 1.00 0.00 101 GLY A C 18
ATOM 28941 O O . GLY A 1 101 ? -0.155 6.205 17.218 1.00 0.00 101 GLY A O 18
ATOM 28945 N N . GLY A 1 1 ? 16.065 7.760 -15.868 1.00 0.00 1 GLY A N 19
ATOM 28946 C CA . GLY A 1 1 ? 14.695 7.307 -15.693 1.00 0.00 1 GLY A CA 19
ATOM 28947 C C . GLY A 1 1 ? 14.446 6.857 -14.252 1.00 0.00 1 GLY A C 19
ATOM 28948 O O . GLY A 1 1 ? 14.705 5.706 -13.904 1.00 0.00 1 GLY A O 19
ATOM 28952 N N . SER A 1 2 ? 13.947 7.788 -13.453 1.00 0.00 2 SER A N 19
ATOM 28953 C CA . SER A 1 2 ? 13.660 7.502 -12.058 1.00 0.00 2 SER A CA 19
ATOM 28954 C C . SER A 1 2 ? 12.415 8.270 -11.611 1.00 0.00 2 SER A C 19
ATOM 28955 O O . SER A 1 2 ? 12.483 9.470 -11.348 1.00 0.00 2 SER A O 19
ATOM 28963 N N . SER A 1 3 ? 11.307 7.548 -11.540 1.00 0.00 3 SER A N 19
ATOM 28964 C CA . SER A 1 3 ? 10.048 8.147 -11.129 1.00 0.00 3 SER A CA 19
ATOM 28965 C C . SER A 1 3 ? 9.669 9.277 -12.089 1.00 0.00 3 SER A C 19
ATOM 28966 O O . SER A 1 3 ? 10.519 9.791 -12.815 1.00 0.00 3 SER A O 19
ATOM 28974 N N . GLY A 1 4 ? 8.392 9.631 -12.061 1.00 0.00 4 GLY A N 19
ATOM 28975 C CA . GLY A 1 4 ? 7.891 10.691 -12.918 1.00 0.00 4 GLY A CA 19
ATOM 28976 C C . GLY A 1 4 ? 7.300 11.834 -12.090 1.00 0.00 4 GLY A C 19
ATOM 28977 O O . GLY A 1 4 ? 7.221 11.741 -10.866 1.00 0.00 4 GLY A O 19
ATOM 28981 N N . SER A 1 5 ? 6.901 12.885 -12.791 1.00 0.00 5 SER A N 19
ATOM 28982 C CA . SER A 1 5 ? 6.320 14.044 -12.135 1.00 0.00 5 SER A CA 19
ATOM 28983 C C . SER A 1 5 ? 7.340 14.673 -11.184 1.00 0.00 5 SER A C 19
ATOM 28984 O O . SER A 1 5 ? 7.967 13.974 -10.390 1.00 0.00 5 SER A O 19
ATOM 28992 N N . SER A 1 6 ? 7.475 15.987 -11.296 1.00 0.00 6 SER A N 19
ATOM 28993 C CA . SER A 1 6 ? 8.408 16.717 -10.455 1.00 0.00 6 SER A CA 19
ATOM 28994 C C . SER A 1 6 ? 8.154 18.221 -10.576 1.00 0.00 6 SER A C 19
ATOM 28995 O O . SER A 1 6 ? 8.034 18.747 -11.681 1.00 0.00 6 SER A O 19
ATOM 29003 N N . GLY A 1 7 ? 8.078 18.871 -9.424 1.00 0.00 7 GLY A N 19
ATOM 29004 C CA . GLY A 1 7 ? 7.841 20.304 -9.386 1.00 0.00 7 GLY A CA 19
ATOM 29005 C C . GLY A 1 7 ? 7.238 20.725 -8.044 1.00 0.00 7 GLY A C 19
ATOM 29006 O O . GLY A 1 7 ? 6.021 20.691 -7.868 1.00 0.00 7 GLY A O 19
ATOM 29010 N N . LYS A 1 8 ? 8.118 21.111 -7.132 1.00 0.00 8 LYS A N 19
ATOM 29011 C CA . LYS A 1 8 ? 7.689 21.539 -5.812 1.00 0.00 8 LYS A CA 19
ATOM 29012 C C . LYS A 1 8 ? 6.976 20.379 -5.112 1.00 0.00 8 LYS A C 19
ATOM 29013 O O . LYS A 1 8 ? 6.465 19.473 -5.768 1.00 0.00 8 LYS A O 19
ATOM 29032 N N . ARG A 1 9 ? 6.966 20.445 -3.789 1.00 0.00 9 ARG A N 19
ATOM 29033 C CA . ARG A 1 9 ? 6.325 19.412 -2.993 1.00 0.00 9 ARG A CA 19
ATOM 29034 C C . ARG A 1 9 ? 5.628 20.032 -1.780 1.00 0.00 9 ARG A C 19
ATOM 29035 O O . ARG A 1 9 ? 6.111 21.013 -1.216 1.00 0.00 9 ARG A O 19
ATOM 29056 N N . PHE A 1 10 ? 4.503 19.435 -1.415 1.00 0.00 10 PHE A N 19
ATOM 29057 C CA . PHE A 1 10 ? 3.735 19.916 -0.279 1.00 0.00 10 PHE A CA 19
ATOM 29058 C C . PHE A 1 10 ? 3.325 18.760 0.635 1.00 0.00 10 PHE A C 19
ATOM 29059 O O . PHE A 1 10 ? 3.519 17.595 0.293 1.00 0.00 10 PHE A O 19
ATOM 29076 N N . GLU A 1 11 ? 2.765 19.123 1.780 1.00 0.00 11 GLU A N 19
ATOM 29077 C CA . GLU A 1 11 ? 2.326 18.130 2.746 1.00 0.00 11 GLU A CA 19
ATOM 29078 C C . GLU A 1 11 ? 1.697 16.934 2.029 1.00 0.00 11 GLU A C 19
ATOM 29079 O O . GLU A 1 11 ? 0.757 17.096 1.252 1.00 0.00 11 GLU A O 19
ATOM 29091 N N . PHE A 1 12 ? 2.240 15.760 2.315 1.00 0.00 12 PHE A N 19
ATOM 29092 C CA . PHE A 1 12 ? 1.744 14.538 1.708 1.00 0.00 12 PHE A CA 19
ATOM 29093 C C . PHE A 1 12 ? 1.754 14.640 0.181 1.00 0.00 12 PHE A C 19
ATOM 29094 O O . PHE A 1 12 ? 2.190 15.648 -0.374 1.00 0.00 12 PHE A O 19
ATOM 29111 N N . VAL A 1 13 ? 1.270 13.583 -0.455 1.00 0.00 13 VAL A N 19
ATOM 29112 C CA . VAL A 1 13 ? 1.219 13.542 -1.906 1.00 0.00 13 VAL A CA 19
ATOM 29113 C C . VAL A 1 13 ? -0.213 13.241 -2.353 1.00 0.00 13 VAL A C 19
ATOM 29114 O O . VAL A 1 13 ? -0.519 12.120 -2.757 1.00 0.00 13 VAL A O 19
ATOM 29127 N N . GLY A 1 14 ? -1.053 14.262 -2.265 1.00 0.00 14 GLY A N 19
ATOM 29128 C CA . GLY A 1 14 ? -2.446 14.121 -2.656 1.00 0.00 14 GLY A CA 19
ATOM 29129 C C . GLY A 1 14 ? -3.356 14.059 -1.427 1.00 0.00 14 GLY A C 19
ATOM 29130 O O . GLY A 1 14 ? -3.818 15.089 -0.939 1.00 0.00 14 GLY A O 19
ATOM 29134 N N . TRP A 1 15 ? -3.587 12.840 -0.962 1.00 0.00 15 TRP A N 19
ATOM 29135 C CA . TRP A 1 15 ? -4.433 12.630 0.200 1.00 0.00 15 TRP A CA 19
ATOM 29136 C C . TRP A 1 15 ? -3.676 11.732 1.181 1.00 0.00 15 TRP A C 19
ATOM 29137 O O . TRP A 1 15 ? -3.601 12.031 2.371 1.00 0.00 15 TRP A O 19
ATOM 29158 N N . GLY A 1 16 ? -3.134 10.648 0.644 1.00 0.00 16 GLY A N 19
ATOM 29159 C CA . GLY A 1 16 ? -2.385 9.705 1.456 1.00 0.00 16 GLY A CA 19
ATOM 29160 C C . GLY A 1 16 ? -0.892 10.038 1.448 1.00 0.00 16 GLY A C 19
ATOM 29161 O O . GLY A 1 16 ? -0.391 10.635 0.496 1.00 0.00 16 GLY A O 19
ATOM 29165 N N . SER A 1 17 ? -0.223 9.637 2.519 1.00 0.00 17 SER A N 19
ATOM 29166 C CA . SER A 1 17 ? 1.203 9.885 2.646 1.00 0.00 17 SER A CA 19
ATOM 29167 C C . SER A 1 17 ? 1.965 9.139 1.549 1.00 0.00 17 SER A C 19
ATOM 29168 O O . SER A 1 17 ? 1.468 8.155 1.004 1.00 0.00 17 SER A O 19
ATOM 29176 N N . ARG A 1 18 ? 3.159 9.635 1.260 1.00 0.00 18 ARG A N 19
ATOM 29177 C CA . ARG A 1 18 ? 3.994 9.027 0.238 1.00 0.00 18 ARG A CA 19
ATOM 29178 C C . ARG A 1 18 ? 4.098 7.517 0.467 1.00 0.00 18 ARG A C 19
ATOM 29179 O O . ARG A 1 18 ? 4.093 6.739 -0.486 1.00 0.00 18 ARG A O 19
ATOM 29200 N N . GLN A 1 19 ? 4.191 7.149 1.736 1.00 0.00 19 GLN A N 19
ATOM 29201 C CA . GLN A 1 19 ? 4.297 5.747 2.102 1.00 0.00 19 GLN A CA 19
ATOM 29202 C C . GLN A 1 19 ? 3.216 4.929 1.391 1.00 0.00 19 GLN A C 19
ATOM 29203 O O . GLN A 1 19 ? 3.479 4.309 0.362 1.00 0.00 19 GLN A O 19
ATOM 29217 N N . LEU A 1 20 ? 2.024 4.956 1.969 1.00 0.00 20 LEU A N 19
ATOM 29218 C CA . LEU A 1 20 ? 0.903 4.225 1.403 1.00 0.00 20 LEU A CA 19
ATOM 29219 C C . LEU A 1 20 ? 0.837 4.486 -0.103 1.00 0.00 20 LEU A C 19
ATOM 29220 O O . LEU A 1 20 ? 0.731 3.551 -0.895 1.00 0.00 20 LEU A O 19
ATOM 29236 N N . ILE A 1 21 ? 0.901 5.762 -0.453 1.00 0.00 21 ILE A N 19
ATOM 29237 C CA . ILE A 1 21 ? 0.850 6.158 -1.850 1.00 0.00 21 ILE A CA 19
ATOM 29238 C C . ILE A 1 21 ? 1.793 5.269 -2.663 1.00 0.00 21 ILE A C 19
ATOM 29239 O O . ILE A 1 21 ? 1.380 4.654 -3.645 1.00 0.00 21 ILE A O 19
ATOM 29255 N N . GLU A 1 22 ? 3.043 5.229 -2.224 1.00 0.00 22 GLU A N 19
ATOM 29256 C CA . GLU A 1 22 ? 4.048 4.426 -2.898 1.00 0.00 22 GLU A CA 19
ATOM 29257 C C . GLU A 1 22 ? 3.555 2.987 -3.061 1.00 0.00 22 GLU A C 19
ATOM 29258 O O . GLU A 1 22 ? 3.539 2.454 -4.170 1.00 0.00 22 GLU A O 19
ATOM 29270 N N . PHE A 1 23 ? 3.165 2.398 -1.940 1.00 0.00 23 PHE A N 19
ATOM 29271 C CA . PHE A 1 23 ? 2.673 1.030 -1.945 1.00 0.00 23 PHE A CA 19
ATOM 29272 C C . PHE A 1 23 ? 1.563 0.851 -2.983 1.00 0.00 23 PHE A C 19
ATOM 29273 O O . PHE A 1 23 ? 1.580 -0.105 -3.757 1.00 0.00 23 PHE A O 19
ATOM 29290 N N . LEU A 1 24 ? 0.624 1.786 -2.966 1.00 0.00 24 LEU A N 19
ATOM 29291 C CA . LEU A 1 24 ? -0.492 1.743 -3.895 1.00 0.00 24 LEU A CA 19
ATOM 29292 C C . LEU A 1 24 ? 0.022 1.995 -5.314 1.00 0.00 24 LEU A C 19
ATOM 29293 O O . LEU A 1 24 ? -0.377 1.308 -6.254 1.00 0.00 24 LEU A O 19
ATOM 29309 N N . HIS A 1 25 ? 0.899 2.982 -5.425 1.00 0.00 25 HIS A N 19
ATOM 29310 C CA . HIS A 1 25 ? 1.471 3.333 -6.714 1.00 0.00 25 HIS A CA 19
ATOM 29311 C C . HIS A 1 25 ? 2.071 2.086 -7.366 1.00 0.00 25 HIS A C 19
ATOM 29312 O O . HIS A 1 25 ? 1.605 1.644 -8.414 1.00 0.00 25 HIS A O 19
ATOM 29326 N N . SER A 1 26 ? 3.097 1.553 -6.717 1.00 0.00 26 SER A N 19
ATOM 29327 C CA . SER A 1 26 ? 3.765 0.366 -7.221 1.00 0.00 26 SER A CA 19
ATOM 29328 C C . SER A 1 26 ? 2.731 -0.647 -7.715 1.00 0.00 26 SER A C 19
ATOM 29329 O O . SER A 1 26 ? 2.646 -0.921 -8.911 1.00 0.00 26 SER A O 19
ATOM 29337 N N . LEU A 1 27 ? 1.970 -1.177 -6.769 1.00 0.00 27 LEU A N 19
ATOM 29338 C CA . LEU A 1 27 ? 0.944 -2.154 -7.092 1.00 0.00 27 LEU A CA 19
ATOM 29339 C C . LEU A 1 27 ? 0.233 -1.733 -8.380 1.00 0.00 27 LEU A C 19
ATOM 29340 O O . LEU A 1 27 ? -0.208 -2.579 -9.156 1.00 0.00 27 LEU A O 19
ATOM 29356 N N . GLY A 1 28 ? 0.142 -0.424 -8.566 1.00 0.00 28 GLY A N 19
ATOM 29357 C CA . GLY A 1 28 ? -0.509 0.120 -9.746 1.00 0.00 28 GLY A CA 19
ATOM 29358 C C . GLY A 1 28 ? -1.868 0.726 -9.392 1.00 0.00 28 GLY A C 19
ATOM 29359 O O . GLY A 1 28 ? -2.697 0.958 -10.272 1.00 0.00 28 GLY A O 19
ATOM 29363 N N . LYS A 1 29 ? -2.056 0.966 -8.103 1.00 0.00 29 LYS A N 19
ATOM 29364 C CA . LYS A 1 29 ? -3.300 1.541 -7.622 1.00 0.00 29 LYS A CA 19
ATOM 29365 C C . LYS A 1 29 ? -3.224 3.066 -7.720 1.00 0.00 29 LYS A C 19
ATOM 29366 O O . LYS A 1 29 ? -2.543 3.710 -6.924 1.00 0.00 29 LYS A O 19
ATOM 29385 N N . ASP A 1 30 ? -3.934 3.599 -8.704 1.00 0.00 30 ASP A N 19
ATOM 29386 C CA . ASP A 1 30 ? -3.955 5.037 -8.917 1.00 0.00 30 ASP A CA 19
ATOM 29387 C C . ASP A 1 30 ? -4.384 5.733 -7.624 1.00 0.00 30 ASP A C 19
ATOM 29388 O O . ASP A 1 30 ? -5.469 5.474 -7.106 1.00 0.00 30 ASP A O 19
ATOM 29397 N N . THR A 1 31 ? -3.510 6.603 -7.140 1.00 0.00 31 THR A N 19
ATOM 29398 C CA . THR A 1 31 ? -3.784 7.339 -5.917 1.00 0.00 31 THR A CA 19
ATOM 29399 C C . THR A 1 31 ? -4.094 8.803 -6.234 1.00 0.00 31 THR A C 19
ATOM 29400 O O . THR A 1 31 ? -3.292 9.688 -5.941 1.00 0.00 31 THR A O 19
ATOM 29411 N N . SER A 1 32 ? -5.260 9.013 -6.828 1.00 0.00 32 SER A N 19
ATOM 29412 C CA . SER A 1 32 ? -5.685 10.355 -7.188 1.00 0.00 32 SER A CA 19
ATOM 29413 C C . SER A 1 32 ? -7.139 10.574 -6.765 1.00 0.00 32 SER A C 19
ATOM 29414 O O . SER A 1 32 ? -7.452 11.552 -6.089 1.00 0.00 32 SER A O 19
ATOM 29422 N N . GLU A 1 33 ? -7.989 9.646 -7.182 1.00 0.00 33 GLU A N 19
ATOM 29423 C CA . GLU A 1 33 ? -9.402 9.725 -6.855 1.00 0.00 33 GLU A CA 19
ATOM 29424 C C . GLU A 1 33 ? -9.641 9.268 -5.415 1.00 0.00 33 GLU A C 19
ATOM 29425 O O . GLU A 1 33 ? -10.780 9.223 -4.954 1.00 0.00 33 GLU A O 19
ATOM 29437 N N . MET A 1 34 ? -8.547 8.939 -4.743 1.00 0.00 34 MET A N 19
ATOM 29438 C CA . MET A 1 34 ? -8.622 8.487 -3.364 1.00 0.00 34 MET A CA 19
ATOM 29439 C C . MET A 1 34 ? -9.459 7.211 -3.251 1.00 0.00 34 MET A C 19
ATOM 29440 O O . MET A 1 34 ? -10.667 7.234 -3.484 1.00 0.00 34 MET A O 19
ATOM 29454 N N . ILE A 1 35 ? -8.784 6.128 -2.894 1.00 0.00 35 ILE A N 19
ATOM 29455 C CA . ILE A 1 35 ? -9.450 4.846 -2.747 1.00 0.00 35 ILE A CA 19
ATOM 29456 C C . ILE A 1 35 ? -9.914 4.680 -1.299 1.00 0.00 35 ILE A C 19
ATOM 29457 O O . ILE A 1 35 ? -9.181 5.006 -0.367 1.00 0.00 35 ILE A O 19
ATOM 29473 N N . SER A 1 36 ? -11.130 4.173 -1.155 1.00 0.00 36 SER A N 19
ATOM 29474 C CA . SER A 1 36 ? -11.701 3.960 0.165 1.00 0.00 36 SER A CA 19
ATOM 29475 C C . SER A 1 36 ? -10.797 3.035 0.982 1.00 0.00 36 SER A C 19
ATOM 29476 O O . SER A 1 36 ? -10.349 2.002 0.487 1.00 0.00 36 SER A O 19
ATOM 29484 N N . ARG A 1 37 ? -10.557 3.439 2.221 1.00 0.00 37 ARG A N 19
ATOM 29485 C CA . ARG A 1 37 ? -9.714 2.659 3.112 1.00 0.00 37 ARG A CA 19
ATOM 29486 C C . ARG A 1 37 ? -10.203 1.210 3.172 1.00 0.00 37 ARG A C 19
ATOM 29487 O O . ARG A 1 37 ? -9.453 0.314 3.557 1.00 0.00 37 ARG A O 19
ATOM 29508 N N . TYR A 1 38 ? -11.456 1.026 2.784 1.00 0.00 38 TYR A N 19
ATOM 29509 C CA . TYR A 1 38 ? -12.054 -0.299 2.789 1.00 0.00 38 TYR A CA 19
ATOM 29510 C C . TYR A 1 38 ? -11.552 -1.131 1.606 1.00 0.00 38 TYR A C 19
ATOM 29511 O O . TYR A 1 38 ? -11.720 -2.349 1.584 1.00 0.00 38 TYR A O 19
ATOM 29529 N N . ASP A 1 39 ? -10.945 -0.439 0.653 1.00 0.00 39 ASP A N 19
ATOM 29530 C CA . ASP A 1 39 ? -10.417 -1.098 -0.529 1.00 0.00 39 ASP A CA 19
ATOM 29531 C C . ASP A 1 39 ? -8.922 -1.363 -0.337 1.00 0.00 39 ASP A C 19
ATOM 29532 O O . ASP A 1 39 ? -8.471 -2.502 -0.442 1.00 0.00 39 ASP A O 19
ATOM 29541 N N . VAL A 1 40 ? -8.196 -0.290 -0.057 1.00 0.00 40 VAL A N 19
ATOM 29542 C CA . VAL A 1 40 ? -6.761 -0.392 0.152 1.00 0.00 40 VAL A CA 19
ATOM 29543 C C . VAL A 1 40 ? -6.450 -1.690 0.900 1.00 0.00 40 VAL A C 19
ATOM 29544 O O . VAL A 1 40 ? -5.682 -2.520 0.417 1.00 0.00 40 VAL A O 19
ATOM 29557 N N . SER A 1 41 ? -7.062 -1.824 2.067 1.00 0.00 41 SER A N 19
ATOM 29558 C CA . SER A 1 41 ? -6.860 -3.007 2.887 1.00 0.00 41 SER A CA 19
ATOM 29559 C C . SER A 1 41 ? -7.032 -4.268 2.038 1.00 0.00 41 SER A C 19
ATOM 29560 O O . SER A 1 41 ? -6.117 -5.083 1.939 1.00 0.00 41 SER A O 19
ATOM 29568 N N . ASP A 1 42 ? -8.212 -4.388 1.446 1.00 0.00 42 ASP A N 19
ATOM 29569 C CA . ASP A 1 42 ? -8.515 -5.535 0.609 1.00 0.00 42 ASP A CA 19
ATOM 29570 C C . ASP A 1 42 ? -7.335 -5.806 -0.326 1.00 0.00 42 ASP A C 19
ATOM 29571 O O . ASP A 1 42 ? -6.851 -6.934 -0.411 1.00 0.00 42 ASP A O 19
ATOM 29580 N N . THR A 1 43 ? -6.905 -4.752 -1.005 1.00 0.00 43 THR A N 19
ATOM 29581 C CA . THR A 1 43 ? -5.791 -4.862 -1.930 1.00 0.00 43 THR A CA 19
ATOM 29582 C C . THR A 1 43 ? -4.558 -5.420 -1.217 1.00 0.00 43 THR A C 19
ATOM 29583 O O . THR A 1 43 ? -3.794 -6.188 -1.799 1.00 0.00 43 THR A O 19
ATOM 29594 N N . ILE A 1 44 ? -4.402 -5.011 0.034 1.00 0.00 44 ILE A N 19
ATOM 29595 C CA . ILE A 1 44 ? -3.275 -5.461 0.833 1.00 0.00 44 ILE A CA 19
ATOM 29596 C C . ILE A 1 44 ? -3.441 -6.948 1.151 1.00 0.00 44 ILE A C 19
ATOM 29597 O O . ILE A 1 44 ? -2.530 -7.741 0.921 1.00 0.00 44 ILE A O 19
ATOM 29613 N N . ALA A 1 45 ? -4.612 -7.281 1.674 1.00 0.00 45 ALA A N 19
ATOM 29614 C CA . ALA A 1 45 ? -4.910 -8.659 2.026 1.00 0.00 45 ALA A CA 19
ATOM 29615 C C . ALA A 1 45 ? -4.699 -9.551 0.800 1.00 0.00 45 ALA A C 19
ATOM 29616 O O . ALA A 1 45 ? -4.224 -10.679 0.922 1.00 0.00 45 ALA A O 19
ATOM 29623 N N . LYS A 1 46 ? -5.063 -9.011 -0.354 1.00 0.00 46 LYS A N 19
ATOM 29624 C CA . LYS A 1 46 ? -4.921 -9.743 -1.601 1.00 0.00 46 LYS A CA 19
ATOM 29625 C C . LYS A 1 46 ? -3.437 -9.843 -1.961 1.00 0.00 46 LYS A C 19
ATOM 29626 O O . LYS A 1 46 ? -2.944 -10.924 -2.283 1.00 0.00 46 LYS A O 19
ATOM 29645 N N . TYR A 1 47 ? -2.766 -8.703 -1.895 1.00 0.00 47 TYR A N 19
ATOM 29646 C CA . TYR A 1 47 ? -1.349 -8.649 -2.211 1.00 0.00 47 TYR A CA 19
ATOM 29647 C C . TYR A 1 47 ? -0.552 -9.604 -1.320 1.00 0.00 47 TYR A C 19
ATOM 29648 O O . TYR A 1 47 ? 0.303 -10.343 -1.805 1.00 0.00 47 TYR A O 19
ATOM 29666 N N . ILE A 1 48 ? -0.862 -9.559 -0.033 1.00 0.00 48 ILE A N 19
ATOM 29667 C CA . ILE A 1 48 ? -0.185 -10.411 0.930 1.00 0.00 48 ILE A CA 19
ATOM 29668 C C . ILE A 1 48 ? -0.158 -11.847 0.403 1.00 0.00 48 ILE A C 19
ATOM 29669 O O . ILE A 1 48 ? 0.894 -12.484 0.380 1.00 0.00 48 ILE A O 19
ATOM 29685 N N . SER A 1 49 ? -1.327 -12.315 -0.009 1.00 0.00 49 SER A N 19
ATOM 29686 C CA . SER A 1 49 ? -1.450 -13.664 -0.535 1.00 0.00 49 SER A CA 19
ATOM 29687 C C . SER A 1 49 ? -0.927 -13.715 -1.972 1.00 0.00 49 SER A C 19
ATOM 29688 O O . SER A 1 49 ? -0.371 -14.726 -2.398 1.00 0.00 49 SER A O 19
ATOM 29696 N N . LYS A 1 50 ? -1.123 -12.612 -2.679 1.00 0.00 50 LYS A N 19
ATOM 29697 C CA . LYS A 1 50 ? -0.677 -12.519 -4.059 1.00 0.00 50 LYS A CA 19
ATOM 29698 C C . LYS A 1 50 ? 0.782 -12.969 -4.150 1.00 0.00 50 LYS A C 19
ATOM 29699 O O . LYS A 1 50 ? 1.096 -13.930 -4.850 1.00 0.00 50 LYS A O 19
ATOM 29718 N N . GLU A 1 51 ? 1.635 -12.252 -3.434 1.00 0.00 51 GLU A N 19
ATOM 29719 C CA . GLU A 1 51 ? 3.054 -12.565 -3.425 1.00 0.00 51 GLU A CA 19
ATOM 29720 C C . GLU A 1 51 ? 3.330 -13.755 -2.504 1.00 0.00 51 GLU A C 19
ATOM 29721 O O . GLU A 1 51 ? 3.925 -14.745 -2.924 1.00 0.00 51 GLU A O 19
ATOM 29733 N N . GLY A 1 52 ? 2.883 -13.618 -1.264 1.00 0.00 52 GLY A N 19
ATOM 29734 C CA . GLY A 1 52 ? 3.074 -14.669 -0.279 1.00 0.00 52 GLY A CA 19
ATOM 29735 C C . GLY A 1 52 ? 3.674 -14.108 1.012 1.00 0.00 52 GLY A C 19
ATOM 29736 O O . GLY A 1 52 ? 4.664 -14.634 1.520 1.00 0.00 52 GLY A O 19
ATOM 29740 N N . LEU A 1 53 ? 3.051 -13.049 1.505 1.00 0.00 53 LEU A N 19
ATOM 29741 C CA . LEU A 1 53 ? 3.512 -12.411 2.727 1.00 0.00 53 LEU A CA 19
ATOM 29742 C C . LEU A 1 53 ? 3.043 -13.229 3.932 1.00 0.00 53 LEU A C 19
ATOM 29743 O O . LEU A 1 53 ? 3.678 -13.208 4.986 1.00 0.00 53 LEU A O 19
ATOM 29759 N N . LEU A 1 54 ? 1.937 -13.931 3.736 1.00 0.00 54 LEU A N 19
ATOM 29760 C CA . LEU A 1 54 ? 1.376 -14.755 4.794 1.00 0.00 54 LEU A CA 19
ATOM 29761 C C . LEU A 1 54 ? 2.502 -15.532 5.480 1.00 0.00 54 LEU A C 19
ATOM 29762 O O . LEU A 1 54 ? 3.612 -15.616 4.957 1.00 0.00 54 LEU A O 19
ATOM 29778 N N . ASP A 1 55 ? 2.176 -16.080 6.642 1.00 0.00 55 ASP A N 19
ATOM 29779 C CA . ASP A 1 55 ? 3.146 -16.847 7.405 1.00 0.00 55 ASP A CA 19
ATOM 29780 C C . ASP A 1 55 ? 2.713 -18.313 7.445 1.00 0.00 55 ASP A C 19
ATOM 29781 O O . ASP A 1 55 ? 1.521 -18.611 7.515 1.00 0.00 55 ASP A O 19
ATOM 29790 N N . PRO A 1 56 ? 3.730 -19.215 7.397 1.00 0.00 56 PRO A N 19
ATOM 29791 C CA . PRO A 1 56 ? 3.466 -20.643 7.426 1.00 0.00 56 PRO A CA 19
ATOM 29792 C C . PRO A 1 56 ? 3.081 -21.101 8.835 1.00 0.00 56 PRO A C 19
ATOM 29793 O O . PRO A 1 56 ? 2.239 -21.982 8.997 1.00 0.00 56 PRO A O 19
ATOM 29804 N N . SER A 1 57 ? 3.717 -20.481 9.818 1.00 0.00 57 SER A N 19
ATOM 29805 C CA . SER A 1 57 ? 3.451 -20.813 11.208 1.00 0.00 57 SER A CA 19
ATOM 29806 C C . SER A 1 57 ? 2.022 -20.413 11.578 1.00 0.00 57 SER A C 19
ATOM 29807 O O . SER A 1 57 ? 1.395 -21.047 12.425 1.00 0.00 57 SER A O 19
ATOM 29815 N N . ASN A 1 58 ? 1.548 -19.362 10.925 1.00 0.00 58 ASN A N 19
ATOM 29816 C CA . ASN A 1 58 ? 0.204 -18.869 11.175 1.00 0.00 58 ASN A CA 19
ATOM 29817 C C . ASN A 1 58 ? -0.198 -17.906 10.056 1.00 0.00 58 ASN A C 19
ATOM 29818 O O . ASN A 1 58 ? 0.298 -16.782 9.992 1.00 0.00 58 ASN A O 19
ATOM 29829 N N . LYS A 1 59 ? -1.092 -18.381 9.201 1.00 0.00 59 LYS A N 19
ATOM 29830 C CA . LYS A 1 59 ? -1.566 -17.576 8.089 1.00 0.00 59 LYS A CA 19
ATOM 29831 C C . LYS A 1 59 ? -2.259 -16.324 8.630 1.00 0.00 59 LYS A C 19
ATOM 29832 O O . LYS A 1 59 ? -2.245 -15.275 7.987 1.00 0.00 59 LYS A O 19
ATOM 29851 N N . LYS A 1 60 ? -2.851 -16.476 9.806 1.00 0.00 60 LYS A N 19
ATOM 29852 C CA . LYS A 1 60 ? -3.549 -15.371 10.440 1.00 0.00 60 LYS A CA 19
ATOM 29853 C C . LYS A 1 60 ? -2.618 -14.158 10.509 1.00 0.00 60 LYS A C 19
ATOM 29854 O O . LYS A 1 60 ? -3.080 -13.020 10.575 1.00 0.00 60 LYS A O 19
ATOM 29873 N N . LYS A 1 61 ? -1.325 -14.443 10.493 1.00 0.00 61 LYS A N 19
ATOM 29874 C CA . LYS A 1 61 ? -0.325 -13.390 10.553 1.00 0.00 61 LYS A CA 19
ATOM 29875 C C . LYS A 1 61 ? 0.152 -13.064 9.137 1.00 0.00 61 LYS A C 19
ATOM 29876 O O . LYS A 1 61 ? -0.233 -13.733 8.179 1.00 0.00 61 LYS A O 19
ATOM 29895 N N . VAL A 1 62 ? 0.983 -12.036 9.048 1.00 0.00 62 VAL A N 19
ATOM 29896 C CA . VAL A 1 62 ? 1.517 -11.613 7.765 1.00 0.00 62 VAL A CA 19
ATOM 29897 C C . VAL A 1 62 ? 2.995 -11.251 7.926 1.00 0.00 62 VAL A C 19
ATOM 29898 O O . VAL A 1 62 ? 3.381 -10.630 8.915 1.00 0.00 62 VAL A O 19
ATOM 29911 N N . VAL A 1 63 ? 3.781 -11.654 6.939 1.00 0.00 63 VAL A N 19
ATOM 29912 C CA . VAL A 1 63 ? 5.208 -11.379 6.959 1.00 0.00 63 VAL A CA 19
ATOM 29913 C C . VAL A 1 63 ? 5.541 -10.357 5.870 1.00 0.00 63 VAL A C 19
ATOM 29914 O O . VAL A 1 63 ? 5.520 -10.680 4.684 1.00 0.00 63 VAL A O 19
ATOM 29927 N N . CYS A 1 64 ? 5.842 -9.145 6.313 1.00 0.00 64 CYS A N 19
ATOM 29928 C CA . CYS A 1 64 ? 6.179 -8.074 5.392 1.00 0.00 64 CYS A CA 19
ATOM 29929 C C . CYS A 1 64 ? 7.078 -8.649 4.295 1.00 0.00 64 CYS A C 19
ATOM 29930 O O . CYS A 1 64 ? 7.697 -9.695 4.480 1.00 0.00 64 CYS A O 19
ATOM 29938 N N . ASP A 1 65 ? 7.120 -7.940 3.176 1.00 0.00 65 ASP A N 19
ATOM 29939 C CA . ASP A 1 65 ? 7.932 -8.367 2.050 1.00 0.00 65 ASP A CA 19
ATOM 29940 C C . ASP A 1 65 ? 8.982 -7.296 1.748 1.00 0.00 65 ASP A C 19
ATOM 29941 O O . ASP A 1 65 ? 10.154 -7.609 1.548 1.00 0.00 65 ASP A O 19
ATOM 29950 N N . LYS A 1 66 ? 8.523 -6.053 1.726 1.00 0.00 66 LYS A N 19
ATOM 29951 C CA . LYS A 1 66 ? 9.408 -4.933 1.452 1.00 0.00 66 LYS A CA 19
ATOM 29952 C C . LYS A 1 66 ? 8.595 -3.637 1.443 1.00 0.00 66 LYS A C 19
ATOM 29953 O O . LYS A 1 66 ? 8.943 -2.678 2.131 1.00 0.00 66 LYS A O 19
ATOM 29972 N N . ARG A 1 67 ? 7.529 -3.650 0.657 1.00 0.00 67 ARG A N 19
ATOM 29973 C CA . ARG A 1 67 ? 6.664 -2.487 0.550 1.00 0.00 67 ARG A CA 19
ATOM 29974 C C . ARG A 1 67 ? 5.991 -2.201 1.894 1.00 0.00 67 ARG A C 19
ATOM 29975 O O . ARG A 1 67 ? 6.139 -1.113 2.447 1.00 0.00 67 ARG A O 19
ATOM 29996 N N . LEU A 1 68 ? 5.264 -3.197 2.380 1.00 0.00 68 LEU A N 19
ATOM 29997 C CA . LEU A 1 68 ? 4.567 -3.066 3.648 1.00 0.00 68 LEU A CA 19
ATOM 29998 C C . LEU A 1 68 ? 5.480 -2.363 4.656 1.00 0.00 68 LEU A C 19
ATOM 29999 O O . LEU A 1 68 ? 5.039 -1.475 5.383 1.00 0.00 68 LEU A O 19
ATOM 30015 N N . VAL A 1 69 ? 6.735 -2.788 4.666 1.00 0.00 69 VAL A N 19
ATOM 30016 C CA . VAL A 1 69 ? 7.713 -2.211 5.572 1.00 0.00 69 VAL A CA 19
ATOM 30017 C C . VAL A 1 69 ? 7.811 -0.705 5.318 1.00 0.00 69 VAL A C 19
ATOM 30018 O O . VAL A 1 69 ? 7.612 0.096 6.230 1.00 0.00 69 VAL A O 19
ATOM 30031 N N . LEU A 1 70 ? 8.117 -0.366 4.075 1.00 0.00 70 LEU A N 19
ATOM 30032 C CA . LEU A 1 70 ? 8.244 1.029 3.689 1.00 0.00 70 LEU A CA 19
ATOM 30033 C C . LEU A 1 70 ? 6.951 1.769 4.036 1.00 0.00 70 LEU A C 19
ATOM 30034 O O . LEU A 1 70 ? 6.944 2.994 4.152 1.00 0.00 70 LEU A O 19
ATOM 30050 N N . LEU A 1 71 ? 5.887 0.995 4.190 1.00 0.00 71 LEU A N 19
ATOM 30051 C CA . LEU A 1 71 ? 4.591 1.562 4.521 1.00 0.00 71 LEU A CA 19
ATOM 30052 C C . LEU A 1 71 ? 4.483 1.727 6.038 1.00 0.00 71 LEU A C 19
ATOM 30053 O O . LEU A 1 71 ? 4.505 2.847 6.547 1.00 0.00 71 LEU A O 19
ATOM 30069 N N . PHE A 1 72 ? 4.368 0.596 6.718 1.00 0.00 72 PHE A N 19
ATOM 30070 C CA . PHE A 1 72 ? 4.257 0.601 8.166 1.00 0.00 72 PHE A CA 19
ATOM 30071 C C . PHE A 1 72 ? 5.638 0.675 8.822 1.00 0.00 72 PHE A C 19
ATOM 30072 O O . PHE A 1 72 ? 5.894 1.556 9.640 1.00 0.00 72 PHE A O 19
ATOM 30089 N N . GLY A 1 73 ? 6.491 -0.264 8.438 1.00 0.00 73 GLY A N 19
ATOM 30090 C CA . GLY A 1 73 ? 7.838 -0.316 8.978 1.00 0.00 73 GLY A CA 19
ATOM 30091 C C . GLY A 1 73 ? 8.016 -1.530 9.892 1.00 0.00 73 GLY A C 19
ATOM 30092 O O . GLY A 1 73 ? 9.081 -1.721 10.478 1.00 0.00 73 GLY A O 19
ATOM 30096 N N . THR A 1 74 ? 6.956 -2.321 9.985 1.00 0.00 74 THR A N 19
ATOM 30097 C CA . THR A 1 74 ? 6.982 -3.511 10.818 1.00 0.00 74 THR A CA 19
ATOM 30098 C C . THR A 1 74 ? 7.325 -4.743 9.978 1.00 0.00 74 THR A C 19
ATOM 30099 O O . THR A 1 74 ? 7.187 -4.723 8.756 1.00 0.00 74 THR A O 19
ATOM 30110 N N . ARG A 1 75 ? 7.767 -5.785 10.666 1.00 0.00 75 ARG A N 19
ATOM 30111 C CA . ARG A 1 75 ? 8.132 -7.023 9.999 1.00 0.00 75 ARG A CA 19
ATOM 30112 C C . ARG A 1 75 ? 6.902 -7.918 9.831 1.00 0.00 75 ARG A C 19
ATOM 30113 O O . ARG A 1 75 ? 6.657 -8.446 8.748 1.00 0.00 75 ARG A O 19
ATOM 30134 N N . THR A 1 76 ? 6.161 -8.061 10.920 1.00 0.00 76 THR A N 19
ATOM 30135 C CA . THR A 1 76 ? 4.963 -8.882 10.908 1.00 0.00 76 THR A CA 19
ATOM 30136 C C . THR A 1 76 ? 3.741 -8.050 11.302 1.00 0.00 76 THR A C 19
ATOM 30137 O O . THR A 1 76 ? 3.842 -7.146 12.130 1.00 0.00 76 THR A O 19
ATOM 30148 N N . ILE A 1 77 ? 2.614 -8.385 10.691 1.00 0.00 77 ILE A N 19
ATOM 30149 C CA . ILE A 1 77 ? 1.374 -7.680 10.968 1.00 0.00 77 ILE A CA 19
ATOM 30150 C C . ILE A 1 77 ? 0.195 -8.636 10.778 1.00 0.00 77 ILE A C 19
ATOM 30151 O O . ILE A 1 77 ? 0.376 -9.770 10.337 1.00 0.00 77 ILE A O 19
ATOM 30167 N N . PHE A 1 78 ? -0.986 -8.144 11.120 1.00 0.00 78 PHE A N 19
ATOM 30168 C CA . PHE A 1 78 ? -2.194 -8.940 10.992 1.00 0.00 78 PHE A CA 19
ATOM 30169 C C . PHE A 1 78 ? -3.022 -8.493 9.785 1.00 0.00 78 PHE A C 19
ATOM 30170 O O . PHE A 1 78 ? -3.482 -7.353 9.732 1.00 0.00 78 PHE A O 19
ATOM 30187 N N . ARG A 1 79 ? -3.185 -9.413 8.846 1.00 0.00 79 ARG A N 19
ATOM 30188 C CA . ARG A 1 79 ? -3.949 -9.127 7.643 1.00 0.00 79 ARG A CA 19
ATOM 30189 C C . ARG A 1 79 ? -5.201 -8.318 7.989 1.00 0.00 79 ARG A C 19
ATOM 30190 O O . ARG A 1 79 ? -5.693 -7.548 7.166 1.00 0.00 79 ARG A O 19
ATOM 30211 N N . MET A 1 80 ? -5.679 -8.521 9.208 1.00 0.00 80 MET A N 19
ATOM 30212 C CA . MET A 1 80 ? -6.864 -7.820 9.672 1.00 0.00 80 MET A CA 19
ATOM 30213 C C . MET A 1 80 ? -6.517 -6.406 10.142 1.00 0.00 80 MET A C 19
ATOM 30214 O O . MET A 1 80 ? -7.124 -5.434 9.697 1.00 0.00 80 MET A O 19
ATOM 30228 N N . LYS A 1 81 ? -5.540 -6.337 11.035 1.00 0.00 81 LYS A N 19
ATOM 30229 C CA . LYS A 1 81 ? -5.104 -5.059 11.569 1.00 0.00 81 LYS A CA 19
ATOM 30230 C C . LYS A 1 81 ? -4.783 -4.110 10.413 1.00 0.00 81 LYS A C 19
ATOM 30231 O O . LYS A 1 81 ? -4.796 -2.891 10.583 1.00 0.00 81 LYS A O 19
ATOM 30250 N N . VAL A 1 82 ? -4.503 -4.704 9.262 1.00 0.00 82 VAL A N 19
ATOM 30251 C CA . VAL A 1 82 ? -4.180 -3.927 8.078 1.00 0.00 82 VAL A CA 19
ATOM 30252 C C . VAL A 1 82 ? -5.086 -2.696 8.017 1.00 0.00 82 VAL A C 19
ATOM 30253 O O . VAL A 1 82 ? -4.612 -1.566 8.120 1.00 0.00 82 VAL A O 19
ATOM 30266 N N . TYR A 1 83 ? -6.375 -2.957 7.852 1.00 0.00 83 TYR A N 19
ATOM 30267 C CA . TYR A 1 83 ? -7.352 -1.885 7.777 1.00 0.00 83 TYR A CA 19
ATOM 30268 C C . TYR A 1 83 ? -7.101 -0.837 8.862 1.00 0.00 83 TYR A C 19
ATOM 30269 O O . TYR A 1 83 ? -7.072 0.360 8.580 1.00 0.00 83 TYR A O 19
ATOM 30287 N N . ASP A 1 84 ? -6.925 -1.325 10.082 1.00 0.00 84 ASP A N 19
ATOM 30288 C CA . ASP A 1 84 ? -6.677 -0.445 11.211 1.00 0.00 84 ASP A CA 19
ATOM 30289 C C . ASP A 1 84 ? -5.367 0.312 10.985 1.00 0.00 84 ASP A C 19
ATOM 30290 O O . ASP A 1 84 ? -5.331 1.538 11.077 1.00 0.00 84 ASP A O 19
ATOM 30299 N N . LEU A 1 85 ? -4.324 -0.450 10.692 1.00 0.00 85 LEU A N 19
ATOM 30300 C CA . LEU A 1 85 ? -3.015 0.134 10.452 1.00 0.00 85 LEU A CA 19
ATOM 30301 C C . LEU A 1 85 ? -3.175 1.413 9.628 1.00 0.00 85 LEU A C 19
ATOM 30302 O O . LEU A 1 85 ? -2.564 2.435 9.937 1.00 0.00 85 LEU A O 19
ATOM 30318 N N . LEU A 1 86 ? -4.001 1.315 8.596 1.00 0.00 86 LEU A N 19
ATOM 30319 C CA . LEU A 1 86 ? -4.249 2.452 7.726 1.00 0.00 86 LEU A CA 19
ATOM 30320 C C . LEU A 1 86 ? -5.165 3.447 8.443 1.00 0.00 86 LEU A C 19
ATOM 30321 O O . LEU A 1 86 ? -6.345 3.169 8.653 1.00 0.00 86 LEU A O 19
ATOM 30337 N N . GLU A 1 87 ? -4.587 4.585 8.798 1.00 0.00 87 GLU A N 19
ATOM 30338 C CA . GLU A 1 87 ? -5.336 5.622 9.486 1.00 0.00 87 GLU A CA 19
ATOM 30339 C C . GLU A 1 87 ? -4.579 6.950 9.430 1.00 0.00 87 GLU A C 19
ATOM 30340 O O . GLU A 1 87 ? -5.150 7.980 9.075 1.00 0.00 87 GLU A O 19
ATOM 30352 N N . LYS A 1 88 ? -3.304 6.883 9.786 1.00 0.00 88 LYS A N 19
ATOM 30353 C CA . LYS A 1 88 ? -2.463 8.068 9.780 1.00 0.00 88 LYS A CA 19
ATOM 30354 C C . LYS A 1 88 ? -1.939 8.309 8.363 1.00 0.00 88 LYS A C 19
ATOM 30355 O O . LYS A 1 88 ? -1.520 9.418 8.033 1.00 0.00 88 LYS A O 19
ATOM 30374 N N . HIS A 1 89 ? -1.980 7.254 7.564 1.00 0.00 89 HIS A N 19
ATOM 30375 C CA . HIS A 1 89 ? -1.515 7.337 6.190 1.00 0.00 89 HIS A CA 19
ATOM 30376 C C . HIS A 1 89 ? -2.511 8.149 5.359 1.00 0.00 89 HIS A C 19
ATOM 30377 O O . HIS A 1 89 ? -2.146 8.726 4.336 1.00 0.00 89 HIS A O 19
ATOM 30391 N N . TYR A 1 90 ? -3.749 8.167 5.830 1.00 0.00 90 TYR A N 19
ATOM 30392 C CA . TYR A 1 90 ? -4.800 8.898 5.144 1.00 0.00 90 TYR A CA 19
ATOM 30393 C C . TYR A 1 90 ? -5.024 10.269 5.786 1.00 0.00 90 TYR A C 19
ATOM 30394 O O . TYR A 1 90 ? -5.191 10.370 7.001 1.00 0.00 90 TYR A O 19
ATOM 30412 N N . LYS A 1 91 ? -5.020 11.290 4.942 1.00 0.00 91 LYS A N 19
ATOM 30413 C CA . LYS A 1 91 ? -5.220 12.650 5.412 1.00 0.00 91 LYS A CA 19
ATOM 30414 C C . LYS A 1 91 ? -6.707 13.001 5.327 1.00 0.00 91 LYS A C 19
ATOM 30415 O O . LYS A 1 91 ? -7.563 12.168 5.619 1.00 0.00 91 LYS A O 19
ATOM 30434 N N . GLU A 1 92 ? -6.969 14.236 4.924 1.00 0.00 92 GLU A N 19
ATOM 30435 C CA . GLU A 1 92 ? -8.338 14.707 4.796 1.00 0.00 92 GLU A CA 19
ATOM 30436 C C . GLU A 1 92 ? -9.142 14.345 6.046 1.00 0.00 92 GLU A C 19
ATOM 30437 O O . GLU A 1 92 ? -9.708 13.256 6.131 1.00 0.00 92 GLU A O 19
ATOM 30449 N N . ASN A 1 93 ? -9.168 15.279 6.985 1.00 0.00 93 ASN A N 19
ATOM 30450 C CA . ASN A 1 93 ? -9.894 15.072 8.227 1.00 0.00 93 ASN A CA 19
ATOM 30451 C C . ASN A 1 93 ? -11.398 15.157 7.954 1.00 0.00 93 ASN A C 19
ATOM 30452 O O . ASN A 1 93 ? -12.179 14.397 8.522 1.00 0.00 93 ASN A O 19
ATOM 30463 N N . GLN A 1 94 ? -11.757 16.089 7.083 1.00 0.00 94 GLN A N 19
ATOM 30464 C CA . GLN A 1 94 ? -13.152 16.283 6.727 1.00 0.00 94 GLN A CA 19
ATOM 30465 C C . GLN A 1 94 ? -13.649 15.117 5.870 1.00 0.00 94 GLN A C 19
ATOM 30466 O O . GLN A 1 94 ? -13.303 15.015 4.694 1.00 0.00 94 GLN A O 19
ATOM 30480 N N . ASP A 1 95 ? -14.451 14.266 6.492 1.00 0.00 95 ASP A N 19
ATOM 30481 C CA . ASP A 1 95 ? -14.999 13.111 5.801 1.00 0.00 95 ASP A CA 19
ATOM 30482 C C . ASP A 1 95 ? -16.129 12.510 6.638 1.00 0.00 95 ASP A C 19
ATOM 30483 O O . ASP A 1 95 ? -15.916 12.115 7.783 1.00 0.00 95 ASP A O 19
ATOM 30492 N N . SER A 1 96 ? -17.307 12.458 6.033 1.00 0.00 96 SER A N 19
ATOM 30493 C CA . SER A 1 96 ? -18.472 11.911 6.709 1.00 0.00 96 SER A CA 19
ATOM 30494 C C . SER A 1 96 ? -18.080 10.660 7.498 1.00 0.00 96 SER A C 19
ATOM 30495 O O . SER A 1 96 ? -17.580 9.693 6.926 1.00 0.00 96 SER A O 19
ATOM 30503 N N . GLY A 1 97 ? -18.321 10.721 8.799 1.00 0.00 97 GLY A N 19
ATOM 30504 C CA . GLY A 1 97 ? -17.999 9.605 9.672 1.00 0.00 97 GLY A CA 19
ATOM 30505 C C . GLY A 1 97 ? -16.533 9.196 9.522 1.00 0.00 97 GLY A C 19
ATOM 30506 O O . GLY A 1 97 ? -15.806 9.766 8.710 1.00 0.00 97 GLY A O 19
ATOM 30510 N N . PRO A 1 98 ? -16.131 8.185 10.338 1.00 0.00 98 PRO A N 19
ATOM 30511 C CA . PRO A 1 98 ? -17.056 7.564 11.271 1.00 0.00 98 PRO A CA 19
ATOM 30512 C C . PRO A 1 98 ? -17.318 8.476 12.472 1.00 0.00 98 PRO A C 19
ATOM 30513 O O . PRO A 1 98 ? -16.709 9.537 12.594 1.00 0.00 98 PRO A O 19
ATOM 30524 N N . SER A 1 99 ? -18.226 8.028 13.327 1.00 0.00 99 SER A N 19
ATOM 30525 C CA . SER A 1 99 ? -18.576 8.791 14.514 1.00 0.00 99 SER A CA 19
ATOM 30526 C C . SER A 1 99 ? -17.525 8.573 15.604 1.00 0.00 99 SER A C 19
ATOM 30527 O O . SER A 1 99 ? -16.828 9.508 15.995 1.00 0.00 99 SER A O 19
ATOM 30535 N N . SER A 1 100 ? -17.444 7.333 16.064 1.00 0.00 100 SER A N 19
ATOM 30536 C CA . SER A 1 100 ? -16.490 6.981 17.102 1.00 0.00 100 SER A CA 19
ATOM 30537 C C . SER A 1 100 ? -15.069 6.998 16.535 1.00 0.00 100 SER A C 19
ATOM 30538 O O . SER A 1 100 ? -14.219 7.756 17.000 1.00 0.00 100 SER A O 19
ATOM 30546 N N . GLY A 1 101 ? -14.855 6.153 15.537 1.00 0.00 101 GLY A N 19
ATOM 30547 C CA . GLY A 1 101 ? -13.552 6.062 14.900 1.00 0.00 101 GLY A CA 19
ATOM 30548 C C . GLY A 1 101 ? -13.274 4.635 14.423 1.00 0.00 101 GLY A C 19
ATOM 30549 O O . GLY A 1 101 ? -13.032 3.741 15.233 1.00 0.00 101 GLY A O 19
ATOM 30553 N N . GLY A 1 1 ? 2.770 2.212 -23.031 1.00 0.00 1 GLY A N 20
ATOM 30554 C CA . GLY A 1 1 ? 2.596 2.801 -21.714 1.00 0.00 1 GLY A CA 20
ATOM 30555 C C . GLY A 1 1 ? 3.052 4.261 -21.702 1.00 0.00 1 GLY A C 20
ATOM 30556 O O . GLY A 1 1 ? 2.821 4.996 -22.661 1.00 0.00 1 GLY A O 20
ATOM 30560 N N . SER A 1 2 ? 3.692 4.639 -20.605 1.00 0.00 2 SER A N 20
ATOM 30561 C CA . SER A 1 2 ? 4.183 5.998 -20.456 1.00 0.00 2 SER A CA 20
ATOM 30562 C C . SER A 1 2 ? 3.007 6.975 -20.386 1.00 0.00 2 SER A C 20
ATOM 30563 O O . SER A 1 2 ? 2.200 7.047 -21.312 1.00 0.00 2 SER A O 20
ATOM 30571 N N . SER A 1 3 ? 2.947 7.702 -19.280 1.00 0.00 3 SER A N 20
ATOM 30572 C CA . SER A 1 3 ? 1.883 8.670 -19.078 1.00 0.00 3 SER A CA 20
ATOM 30573 C C . SER A 1 3 ? 2.439 9.924 -18.400 1.00 0.00 3 SER A C 20
ATOM 30574 O O . SER A 1 3 ? 2.366 11.019 -18.956 1.00 0.00 3 SER A O 20
ATOM 30582 N N . GLY A 1 4 ? 2.983 9.723 -17.209 1.00 0.00 4 GLY A N 20
ATOM 30583 C CA . GLY A 1 4 ? 3.552 10.823 -16.450 1.00 0.00 4 GLY A CA 20
ATOM 30584 C C . GLY A 1 4 ? 2.452 11.730 -15.892 1.00 0.00 4 GLY A C 20
ATOM 30585 O O . GLY A 1 4 ? 1.369 11.259 -15.548 1.00 0.00 4 GLY A O 20
ATOM 30589 N N . SER A 1 5 ? 2.769 13.014 -15.820 1.00 0.00 5 SER A N 20
ATOM 30590 C CA . SER A 1 5 ? 1.822 13.991 -15.310 1.00 0.00 5 SER A CA 20
ATOM 30591 C C . SER A 1 5 ? 1.494 13.688 -13.847 1.00 0.00 5 SER A C 20
ATOM 30592 O O . SER A 1 5 ? 0.557 12.945 -13.558 1.00 0.00 5 SER A O 20
ATOM 30600 N N . SER A 1 6 ? 2.285 14.278 -12.962 1.00 0.00 6 SER A N 20
ATOM 30601 C CA . SER A 1 6 ? 2.090 14.080 -11.536 1.00 0.00 6 SER A CA 20
ATOM 30602 C C . SER A 1 6 ? 3.190 14.800 -10.753 1.00 0.00 6 SER A C 20
ATOM 30603 O O . SER A 1 6 ? 4.370 14.484 -10.901 1.00 0.00 6 SER A O 20
ATOM 30611 N N . GLY A 1 7 ? 2.765 15.754 -9.938 1.00 0.00 7 GLY A N 20
ATOM 30612 C CA . GLY A 1 7 ? 3.699 16.521 -9.131 1.00 0.00 7 GLY A CA 20
ATOM 30613 C C . GLY A 1 7 ? 2.983 17.208 -7.967 1.00 0.00 7 GLY A C 20
ATOM 30614 O O . GLY A 1 7 ? 2.014 17.938 -8.174 1.00 0.00 7 GLY A O 20
ATOM 30618 N N . LYS A 1 8 ? 3.487 16.952 -6.769 1.00 0.00 8 LYS A N 20
ATOM 30619 C CA . LYS A 1 8 ? 2.907 17.537 -5.572 1.00 0.00 8 LYS A CA 20
ATOM 30620 C C . LYS A 1 8 ? 4.030 17.968 -4.626 1.00 0.00 8 LYS A C 20
ATOM 30621 O O . LYS A 1 8 ? 4.698 17.128 -4.026 1.00 0.00 8 LYS A O 20
ATOM 30640 N N . ARG A 1 9 ? 4.202 19.278 -4.522 1.00 0.00 9 ARG A N 20
ATOM 30641 C CA . ARG A 1 9 ? 5.231 19.831 -3.659 1.00 0.00 9 ARG A CA 20
ATOM 30642 C C . ARG A 1 9 ? 4.613 20.344 -2.357 1.00 0.00 9 ARG A C 20
ATOM 30643 O O . ARG A 1 9 ? 5.143 21.263 -1.733 1.00 0.00 9 ARG A O 20
ATOM 30664 N N . PHE A 1 10 ? 3.501 19.728 -1.984 1.00 0.00 10 PHE A N 20
ATOM 30665 C CA . PHE A 1 10 ? 2.805 20.111 -0.767 1.00 0.00 10 PHE A CA 20
ATOM 30666 C C . PHE A 1 10 ? 2.594 18.903 0.147 1.00 0.00 10 PHE A C 20
ATOM 30667 O O . PHE A 1 10 ? 2.940 17.779 -0.214 1.00 0.00 10 PHE A O 20
ATOM 30684 N N . GLU A 1 11 ? 2.029 19.176 1.314 1.00 0.00 11 GLU A N 20
ATOM 30685 C CA . GLU A 1 11 ? 1.768 18.125 2.283 1.00 0.00 11 GLU A CA 20
ATOM 30686 C C . GLU A 1 11 ? 1.199 16.888 1.585 1.00 0.00 11 GLU A C 20
ATOM 30687 O O . GLU A 1 11 ? 0.445 17.008 0.620 1.00 0.00 11 GLU A O 20
ATOM 30699 N N . PHE A 1 12 ? 1.580 15.729 2.100 1.00 0.00 12 PHE A N 20
ATOM 30700 C CA . PHE A 1 12 ? 1.117 14.472 1.539 1.00 0.00 12 PHE A CA 20
ATOM 30701 C C . PHE A 1 12 ? 1.331 14.436 0.024 1.00 0.00 12 PHE A C 20
ATOM 30702 O O . PHE A 1 12 ? 1.996 15.308 -0.533 1.00 0.00 12 PHE A O 20
ATOM 30719 N N . VAL A 1 13 ? 0.755 13.418 -0.599 1.00 0.00 13 VAL A N 20
ATOM 30720 C CA . VAL A 1 13 ? 0.874 13.257 -2.038 1.00 0.00 13 VAL A CA 20
ATOM 30721 C C . VAL A 1 13 ? -0.495 12.902 -2.622 1.00 0.00 13 VAL A C 20
ATOM 30722 O O . VAL A 1 13 ? -0.720 11.767 -3.039 1.00 0.00 13 VAL A O 20
ATOM 30735 N N . GLY A 1 14 ? -1.373 13.894 -2.634 1.00 0.00 14 GLY A N 20
ATOM 30736 C CA . GLY A 1 14 ? -2.713 13.700 -3.161 1.00 0.00 14 GLY A CA 20
ATOM 30737 C C . GLY A 1 14 ? -3.746 13.668 -2.032 1.00 0.00 14 GLY A C 20
ATOM 30738 O O . GLY A 1 14 ? -4.309 14.700 -1.671 1.00 0.00 14 GLY A O 20
ATOM 30742 N N . TRP A 1 15 ? -3.964 12.471 -1.507 1.00 0.00 15 TRP A N 20
ATOM 30743 C CA . TRP A 1 15 ? -4.919 12.290 -0.427 1.00 0.00 15 TRP A CA 20
ATOM 30744 C C . TRP A 1 15 ? -4.233 11.490 0.682 1.00 0.00 15 TRP A C 20
ATOM 30745 O O . TRP A 1 15 ? -4.291 11.867 1.851 1.00 0.00 15 TRP A O 20
ATOM 30766 N N . GLY A 1 16 ? -3.599 10.400 0.275 1.00 0.00 16 GLY A N 20
ATOM 30767 C CA . GLY A 1 16 ? -2.902 9.543 1.220 1.00 0.00 16 GLY A CA 20
ATOM 30768 C C . GLY A 1 16 ? -1.404 9.855 1.242 1.00 0.00 16 GLY A C 20
ATOM 30769 O O . GLY A 1 16 ? -0.849 10.320 0.248 1.00 0.00 16 GLY A O 20
ATOM 30773 N N . SER A 1 17 ? -0.793 9.586 2.386 1.00 0.00 17 SER A N 20
ATOM 30774 C CA . SER A 1 17 ? 0.630 9.832 2.550 1.00 0.00 17 SER A CA 20
ATOM 30775 C C . SER A 1 17 ? 1.425 8.992 1.549 1.00 0.00 17 SER A C 20
ATOM 30776 O O . SER A 1 17 ? 0.915 8.007 1.017 1.00 0.00 17 SER A O 20
ATOM 30784 N N . ARG A 1 18 ? 2.661 9.411 1.323 1.00 0.00 18 ARG A N 20
ATOM 30785 C CA . ARG A 1 18 ? 3.532 8.709 0.395 1.00 0.00 18 ARG A CA 20
ATOM 30786 C C . ARG A 1 18 ? 3.625 7.229 0.771 1.00 0.00 18 ARG A C 20
ATOM 30787 O O . ARG A 1 18 ? 3.366 6.358 -0.058 1.00 0.00 18 ARG A O 20
ATOM 30808 N N . GLN A 1 19 ? 3.994 6.991 2.021 1.00 0.00 19 GLN A N 20
ATOM 30809 C CA . GLN A 1 19 ? 4.124 5.631 2.516 1.00 0.00 19 GLN A CA 20
ATOM 30810 C C . GLN A 1 19 ? 3.010 4.750 1.947 1.00 0.00 19 GLN A C 20
ATOM 30811 O O . GLN A 1 19 ? 3.268 3.643 1.476 1.00 0.00 19 GLN A O 20
ATOM 30825 N N . LEU A 1 20 ? 1.795 5.274 2.011 1.00 0.00 20 LEU A N 20
ATOM 30826 C CA . LEU A 1 20 ? 0.640 4.549 1.508 1.00 0.00 20 LEU A CA 20
ATOM 30827 C C . LEU A 1 20 ? 0.613 4.638 -0.019 1.00 0.00 20 LEU A C 20
ATOM 30828 O O . LEU A 1 20 ? 0.628 3.616 -0.704 1.00 0.00 20 LEU A O 20
ATOM 30844 N N . ILE A 1 21 ? 0.573 5.869 -0.508 1.00 0.00 21 ILE A N 20
ATOM 30845 C CA . ILE A 1 21 ? 0.543 6.104 -1.941 1.00 0.00 21 ILE A CA 20
ATOM 30846 C C . ILE A 1 21 ? 1.559 5.188 -2.625 1.00 0.00 21 ILE A C 20
ATOM 30847 O O . ILE A 1 21 ? 1.186 4.319 -3.412 1.00 0.00 21 ILE A O 20
ATOM 30863 N N . GLU A 1 22 ? 2.824 5.413 -2.301 1.00 0.00 22 GLU A N 20
ATOM 30864 C CA . GLU A 1 22 ? 3.897 4.618 -2.874 1.00 0.00 22 GLU A CA 20
ATOM 30865 C C . GLU A 1 22 ? 3.470 3.153 -2.987 1.00 0.00 22 GLU A C 20
ATOM 30866 O O . GLU A 1 22 ? 3.342 2.623 -4.090 1.00 0.00 22 GLU A O 20
ATOM 30878 N N . PHE A 1 23 ? 3.262 2.540 -1.831 1.00 0.00 23 PHE A N 20
ATOM 30879 C CA . PHE A 1 23 ? 2.853 1.147 -1.786 1.00 0.00 23 PHE A CA 20
ATOM 30880 C C . PHE A 1 23 ? 1.792 0.852 -2.849 1.00 0.00 23 PHE A C 20
ATOM 30881 O O . PHE A 1 23 ? 1.863 -0.165 -3.536 1.00 0.00 23 PHE A O 20
ATOM 30898 N N . LEU A 1 24 ? 0.834 1.761 -2.950 1.00 0.00 24 LEU A N 20
ATOM 30899 C CA . LEU A 1 24 ? -0.240 1.612 -3.917 1.00 0.00 24 LEU A CA 20
ATOM 30900 C C . LEU A 1 24 ? 0.312 1.841 -5.325 1.00 0.00 24 LEU A C 20
ATOM 30901 O O . LEU A 1 24 ? -0.007 1.095 -6.250 1.00 0.00 24 LEU A O 20
ATOM 30917 N N . HIS A 1 25 ? 1.130 2.876 -5.444 1.00 0.00 25 HIS A N 20
ATOM 30918 C CA . HIS A 1 25 ? 1.730 3.212 -6.724 1.00 0.00 25 HIS A CA 20
ATOM 30919 C C . HIS A 1 25 ? 2.394 1.971 -7.322 1.00 0.00 25 HIS A C 20
ATOM 30920 O O . HIS A 1 25 ? 2.048 1.546 -8.424 1.00 0.00 25 HIS A O 20
ATOM 30934 N N . SER A 1 26 ? 3.337 1.423 -6.570 1.00 0.00 26 SER A N 20
ATOM 30935 C CA . SER A 1 26 ? 4.053 0.239 -7.011 1.00 0.00 26 SER A CA 20
ATOM 30936 C C . SER A 1 26 ? 3.064 -0.811 -7.522 1.00 0.00 26 SER A C 20
ATOM 30937 O O . SER A 1 26 ? 3.082 -1.165 -8.700 1.00 0.00 26 SER A O 20
ATOM 30945 N N . LEU A 1 27 ? 2.225 -1.279 -6.610 1.00 0.00 27 LEU A N 20
ATOM 30946 C CA . LEU A 1 27 ? 1.230 -2.281 -6.953 1.00 0.00 27 LEU A CA 20
ATOM 30947 C C . LEU A 1 27 ? 0.623 -1.945 -8.317 1.00 0.00 27 LEU A C 20
ATOM 30948 O O . LEU A 1 27 ? 0.208 -2.838 -9.053 1.00 0.00 27 LEU A O 20
ATOM 30964 N N . GLY A 1 28 ? 0.589 -0.653 -8.611 1.00 0.00 28 GLY A N 20
ATOM 30965 C CA . GLY A 1 28 ? 0.039 -0.188 -9.873 1.00 0.00 28 GLY A CA 20
ATOM 30966 C C . GLY A 1 28 ? -1.359 0.403 -9.678 1.00 0.00 28 GLY A C 20
ATOM 30967 O O . GLY A 1 28 ? -2.118 0.540 -10.635 1.00 0.00 28 GLY A O 20
ATOM 30971 N N . LYS A 1 29 ? -1.656 0.737 -8.430 1.00 0.00 29 LYS A N 20
ATOM 30972 C CA . LYS A 1 29 ? -2.949 1.310 -8.097 1.00 0.00 29 LYS A CA 20
ATOM 30973 C C . LYS A 1 29 ? -3.093 2.668 -8.786 1.00 0.00 29 LYS A C 20
ATOM 30974 O O . LYS A 1 29 ? -2.155 3.464 -8.799 1.00 0.00 29 LYS A O 20
ATOM 30993 N N . ASP A 1 30 ? -4.275 2.892 -9.341 1.00 0.00 30 ASP A N 20
ATOM 30994 C CA . ASP A 1 30 ? -4.553 4.141 -10.030 1.00 0.00 30 ASP A CA 20
ATOM 30995 C C . ASP A 1 30 ? -4.273 5.312 -9.087 1.00 0.00 30 ASP A C 20
ATOM 30996 O O . ASP A 1 30 ? -3.732 6.334 -9.505 1.00 0.00 30 ASP A O 20
ATOM 31005 N N . THR A 1 31 ? -4.655 5.124 -7.832 1.00 0.00 31 THR A N 20
ATOM 31006 C CA . THR A 1 31 ? -4.452 6.153 -6.826 1.00 0.00 31 THR A CA 20
ATOM 31007 C C . THR A 1 31 ? -4.799 7.530 -7.394 1.00 0.00 31 THR A C 20
ATOM 31008 O O . THR A 1 31 ? -4.078 8.500 -7.165 1.00 0.00 31 THR A O 20
ATOM 31019 N N . SER A 1 32 ? -5.904 7.573 -8.124 1.00 0.00 32 SER A N 20
ATOM 31020 C CA . SER A 1 32 ? -6.356 8.815 -8.726 1.00 0.00 32 SER A CA 20
ATOM 31021 C C . SER A 1 32 ? -7.126 9.646 -7.698 1.00 0.00 32 SER A C 20
ATOM 31022 O O . SER A 1 32 ? -6.660 10.703 -7.274 1.00 0.00 32 SER A O 20
ATOM 31030 N N . GLU A 1 33 ? -8.291 9.137 -7.326 1.00 0.00 33 GLU A N 20
ATOM 31031 C CA . GLU A 1 33 ? -9.130 9.819 -6.355 1.00 0.00 33 GLU A CA 20
ATOM 31032 C C . GLU A 1 33 ? -9.053 9.114 -4.999 1.00 0.00 33 GLU A C 20
ATOM 31033 O O . GLU A 1 33 ? -8.886 7.897 -4.937 1.00 0.00 33 GLU A O 20
ATOM 31045 N N . MET A 1 34 ? -9.178 9.909 -3.947 1.00 0.00 34 MET A N 20
ATOM 31046 C CA . MET A 1 34 ? -9.124 9.376 -2.596 1.00 0.00 34 MET A CA 20
ATOM 31047 C C . MET A 1 34 ? -9.865 8.041 -2.503 1.00 0.00 34 MET A C 20
ATOM 31048 O O . MET A 1 34 ? -11.091 7.999 -2.597 1.00 0.00 34 MET A O 20
ATOM 31062 N N . ILE A 1 35 ? -9.089 6.982 -2.320 1.00 0.00 35 ILE A N 20
ATOM 31063 C CA . ILE A 1 35 ? -9.657 5.649 -2.214 1.00 0.00 35 ILE A CA 20
ATOM 31064 C C . ILE A 1 35 ? -10.115 5.407 -0.774 1.00 0.00 35 ILE A C 20
ATOM 31065 O O . ILE A 1 35 ? -9.616 6.040 0.155 1.00 0.00 35 ILE A O 20
ATOM 31081 N N . SER A 1 36 ? -11.061 4.490 -0.634 1.00 0.00 36 SER A N 20
ATOM 31082 C CA . SER A 1 36 ? -11.593 4.157 0.676 1.00 0.00 36 SER A CA 20
ATOM 31083 C C . SER A 1 36 ? -10.675 3.151 1.373 1.00 0.00 36 SER A C 20
ATOM 31084 O O . SER A 1 36 ? -10.158 2.234 0.738 1.00 0.00 36 SER A O 20
ATOM 31092 N N . ARG A 1 37 ? -10.501 3.357 2.671 1.00 0.00 37 ARG A N 20
ATOM 31093 C CA . ARG A 1 37 ? -9.655 2.479 3.461 1.00 0.00 37 ARG A CA 20
ATOM 31094 C C . ARG A 1 37 ? -9.944 1.015 3.120 1.00 0.00 37 ARG A C 20
ATOM 31095 O O . ARG A 1 37 ? -9.033 0.261 2.781 1.00 0.00 37 ARG A O 20
ATOM 31116 N N . TYR A 1 38 ? -11.215 0.657 3.222 1.00 0.00 38 TYR A N 20
ATOM 31117 C CA . TYR A 1 38 ? -11.636 -0.702 2.929 1.00 0.00 38 TYR A CA 20
ATOM 31118 C C . TYR A 1 38 ? -11.020 -1.196 1.618 1.00 0.00 38 TYR A C 20
ATOM 31119 O O . TYR A 1 38 ? -10.595 -2.346 1.523 1.00 0.00 38 TYR A O 20
ATOM 31137 N N . ASP A 1 39 ? -10.993 -0.302 0.641 1.00 0.00 39 ASP A N 20
ATOM 31138 C CA . ASP A 1 39 ? -10.436 -0.633 -0.660 1.00 0.00 39 ASP A CA 20
ATOM 31139 C C . ASP A 1 39 ? -8.977 -1.062 -0.492 1.00 0.00 39 ASP A C 20
ATOM 31140 O O . ASP A 1 39 ? -8.640 -2.225 -0.707 1.00 0.00 39 ASP A O 20
ATOM 31149 N N . VAL A 1 40 ? -8.151 -0.100 -0.109 1.00 0.00 40 VAL A N 20
ATOM 31150 C CA . VAL A 1 40 ? -6.736 -0.364 0.091 1.00 0.00 40 VAL A CA 20
ATOM 31151 C C . VAL A 1 40 ? -6.568 -1.711 0.796 1.00 0.00 40 VAL A C 20
ATOM 31152 O O . VAL A 1 40 ? -5.922 -2.615 0.268 1.00 0.00 40 VAL A O 20
ATOM 31165 N N . SER A 1 41 ? -7.160 -1.803 1.977 1.00 0.00 41 SER A N 20
ATOM 31166 C CA . SER A 1 41 ? -7.083 -3.025 2.760 1.00 0.00 41 SER A CA 20
ATOM 31167 C C . SER A 1 41 ? -7.239 -4.242 1.846 1.00 0.00 41 SER A C 20
ATOM 31168 O O . SER A 1 41 ? -6.367 -5.108 1.805 1.00 0.00 41 SER A O 20
ATOM 31176 N N . ASP A 1 42 ? -8.358 -4.269 1.136 1.00 0.00 42 ASP A N 20
ATOM 31177 C CA . ASP A 1 42 ? -8.640 -5.366 0.226 1.00 0.00 42 ASP A CA 20
ATOM 31178 C C . ASP A 1 42 ? -7.409 -5.630 -0.645 1.00 0.00 42 ASP A C 20
ATOM 31179 O O . ASP A 1 42 ? -6.940 -6.763 -0.736 1.00 0.00 42 ASP A O 20
ATOM 31188 N N . THR A 1 43 ? -6.922 -4.564 -1.263 1.00 0.00 43 THR A N 20
ATOM 31189 C CA . THR A 1 43 ? -5.755 -4.666 -2.122 1.00 0.00 43 THR A CA 20
ATOM 31190 C C . THR A 1 43 ? -4.584 -5.290 -1.361 1.00 0.00 43 THR A C 20
ATOM 31191 O O . THR A 1 43 ? -3.820 -6.074 -1.922 1.00 0.00 43 THR A O 20
ATOM 31202 N N . ILE A 1 44 ? -4.479 -4.918 -0.093 1.00 0.00 44 ILE A N 20
ATOM 31203 C CA . ILE A 1 44 ? -3.414 -5.431 0.751 1.00 0.00 44 ILE A CA 20
ATOM 31204 C C . ILE A 1 44 ? -3.627 -6.929 0.981 1.00 0.00 44 ILE A C 20
ATOM 31205 O O . ILE A 1 44 ? -2.739 -7.735 0.707 1.00 0.00 44 ILE A O 20
ATOM 31221 N N . ALA A 1 45 ? -4.810 -7.256 1.480 1.00 0.00 45 ALA A N 20
ATOM 31222 C CA . ALA A 1 45 ? -5.151 -8.642 1.749 1.00 0.00 45 ALA A CA 20
ATOM 31223 C C . ALA A 1 45 ? -4.853 -9.486 0.508 1.00 0.00 45 ALA A C 20
ATOM 31224 O O . ALA A 1 45 ? -4.279 -10.569 0.613 1.00 0.00 45 ALA A O 20
ATOM 31231 N N . LYS A 1 46 ? -5.257 -8.958 -0.638 1.00 0.00 46 LYS A N 20
ATOM 31232 C CA . LYS A 1 46 ? -5.040 -9.650 -1.898 1.00 0.00 46 LYS A CA 20
ATOM 31233 C C . LYS A 1 46 ? -3.537 -9.800 -2.140 1.00 0.00 46 LYS A C 20
ATOM 31234 O O . LYS A 1 46 ? -3.044 -10.910 -2.335 1.00 0.00 46 LYS A O 20
ATOM 31253 N N . TYR A 1 47 ? -2.850 -8.667 -2.121 1.00 0.00 47 TYR A N 20
ATOM 31254 C CA . TYR A 1 47 ? -1.413 -8.659 -2.336 1.00 0.00 47 TYR A CA 20
ATOM 31255 C C . TYR A 1 47 ? -0.713 -9.644 -1.399 1.00 0.00 47 TYR A C 20
ATOM 31256 O O . TYR A 1 47 ? 0.192 -10.366 -1.815 1.00 0.00 47 TYR A O 20
ATOM 31274 N N . ILE A 1 48 ? -1.158 -9.643 -0.150 1.00 0.00 48 ILE A N 20
ATOM 31275 C CA . ILE A 1 48 ? -0.585 -10.528 0.849 1.00 0.00 48 ILE A CA 20
ATOM 31276 C C . ILE A 1 48 ? -0.586 -11.962 0.315 1.00 0.00 48 ILE A C 20
ATOM 31277 O O . ILE A 1 48 ? 0.461 -12.605 0.251 1.00 0.00 48 ILE A O 20
ATOM 31293 N N . SER A 1 49 ? -1.773 -12.421 -0.053 1.00 0.00 49 SER A N 20
ATOM 31294 C CA . SER A 1 49 ? -1.924 -13.767 -0.580 1.00 0.00 49 SER A CA 20
ATOM 31295 C C . SER A 1 49 ? -1.139 -13.909 -1.885 1.00 0.00 49 SER A C 20
ATOM 31296 O O . SER A 1 49 ? -0.575 -14.966 -2.162 1.00 0.00 49 SER A O 20
ATOM 31304 N N . LYS A 1 50 ? -1.130 -12.830 -2.653 1.00 0.00 50 LYS A N 20
ATOM 31305 C CA . LYS A 1 50 ? -0.424 -12.822 -3.923 1.00 0.00 50 LYS A CA 20
ATOM 31306 C C . LYS A 1 50 ? 1.061 -13.100 -3.679 1.00 0.00 50 LYS A C 20
ATOM 31307 O O . LYS A 1 50 ? 1.615 -14.055 -4.220 1.00 0.00 50 LYS A O 20
ATOM 31326 N N . GLU A 1 51 ? 1.663 -12.248 -2.862 1.00 0.00 51 GLU A N 20
ATOM 31327 C CA . GLU A 1 51 ? 3.073 -12.390 -2.539 1.00 0.00 51 GLU A CA 20
ATOM 31328 C C . GLU A 1 51 ? 3.256 -13.382 -1.389 1.00 0.00 51 GLU A C 20
ATOM 31329 O O . GLU A 1 51 ? 4.371 -13.584 -0.911 1.00 0.00 51 GLU A O 20
ATOM 31341 N N . GLY A 1 52 ? 2.145 -13.976 -0.979 1.00 0.00 52 GLY A N 20
ATOM 31342 C CA . GLY A 1 52 ? 2.169 -14.943 0.105 1.00 0.00 52 GLY A CA 20
ATOM 31343 C C . GLY A 1 52 ? 2.903 -14.381 1.324 1.00 0.00 52 GLY A C 20
ATOM 31344 O O . GLY A 1 52 ? 3.865 -14.978 1.804 1.00 0.00 52 GLY A O 20
ATOM 31348 N N . LEU A 1 53 ? 2.420 -13.239 1.791 1.00 0.00 53 LEU A N 20
ATOM 31349 C CA . LEU A 1 53 ? 3.018 -12.589 2.945 1.00 0.00 53 LEU A CA 20
ATOM 31350 C C . LEU A 1 53 ? 2.620 -13.346 4.214 1.00 0.00 53 LEU A C 20
ATOM 31351 O O . LEU A 1 53 ? 3.228 -13.162 5.267 1.00 0.00 53 LEU A O 20
ATOM 31367 N N . LEU A 1 54 ? 1.600 -14.180 4.071 1.00 0.00 54 LEU A N 20
ATOM 31368 C CA . LEU A 1 54 ? 1.113 -14.965 5.193 1.00 0.00 54 LEU A CA 20
ATOM 31369 C C . LEU A 1 54 ? 2.304 -15.550 5.955 1.00 0.00 54 LEU A C 20
ATOM 31370 O O . LEU A 1 54 ? 3.418 -15.591 5.437 1.00 0.00 54 LEU A O 20
ATOM 31386 N N . ASP A 1 55 ? 2.027 -15.989 7.175 1.00 0.00 55 ASP A N 20
ATOM 31387 C CA . ASP A 1 55 ? 3.061 -16.570 8.014 1.00 0.00 55 ASP A CA 20
ATOM 31388 C C . ASP A 1 55 ? 2.764 -18.056 8.226 1.00 0.00 55 ASP A C 20
ATOM 31389 O O . ASP A 1 55 ? 1.628 -18.431 8.511 1.00 0.00 55 ASP A O 20
ATOM 31398 N N . PRO A 1 56 ? 3.834 -18.882 8.075 1.00 0.00 56 PRO A N 20
ATOM 31399 C CA . PRO A 1 56 ? 3.699 -20.319 8.247 1.00 0.00 56 PRO A CA 20
ATOM 31400 C C . PRO A 1 56 ? 3.581 -20.685 9.728 1.00 0.00 56 PRO A C 20
ATOM 31401 O O . PRO A 1 56 ? 3.333 -21.841 10.067 1.00 0.00 56 PRO A O 20
ATOM 31412 N N . SER A 1 57 ? 3.765 -19.679 10.570 1.00 0.00 57 SER A N 20
ATOM 31413 C CA . SER A 1 57 ? 3.683 -19.880 12.007 1.00 0.00 57 SER A CA 20
ATOM 31414 C C . SER A 1 57 ? 2.325 -19.402 12.525 1.00 0.00 57 SER A C 20
ATOM 31415 O O . SER A 1 57 ? 1.966 -19.668 13.671 1.00 0.00 57 SER A O 20
ATOM 31423 N N . ASN A 1 58 ? 1.609 -18.703 11.656 1.00 0.00 58 ASN A N 20
ATOM 31424 C CA . ASN A 1 58 ? 0.299 -18.185 12.012 1.00 0.00 58 ASN A CA 20
ATOM 31425 C C . ASN A 1 58 ? -0.263 -17.380 10.838 1.00 0.00 58 ASN A C 20
ATOM 31426 O O . ASN A 1 58 ? 0.039 -16.197 10.692 1.00 0.00 58 ASN A O 20
ATOM 31437 N N . LYS A 1 59 ? -1.070 -18.054 10.032 1.00 0.00 59 LYS A N 20
ATOM 31438 C CA . LYS A 1 59 ? -1.676 -17.417 8.876 1.00 0.00 59 LYS A CA 20
ATOM 31439 C C . LYS A 1 59 ? -2.406 -16.148 9.323 1.00 0.00 59 LYS A C 20
ATOM 31440 O O . LYS A 1 59 ? -2.611 -15.233 8.527 1.00 0.00 59 LYS A O 20
ATOM 31459 N N . LYS A 1 60 ? -2.778 -16.135 10.594 1.00 0.00 60 LYS A N 20
ATOM 31460 C CA . LYS A 1 60 ? -3.481 -14.994 11.156 1.00 0.00 60 LYS A CA 20
ATOM 31461 C C . LYS A 1 60 ? -2.599 -13.749 11.039 1.00 0.00 60 LYS A C 20
ATOM 31462 O O . LYS A 1 60 ? -3.095 -12.625 11.095 1.00 0.00 60 LYS A O 20
ATOM 31481 N N . LYS A 1 61 ? -1.306 -13.991 10.878 1.00 0.00 61 LYS A N 20
ATOM 31482 C CA . LYS A 1 61 ? -0.351 -12.904 10.751 1.00 0.00 61 LYS A CA 20
ATOM 31483 C C . LYS A 1 61 ? 0.031 -12.735 9.280 1.00 0.00 61 LYS A C 20
ATOM 31484 O O . LYS A 1 61 ? -0.342 -13.552 8.440 1.00 0.00 61 LYS A O 20
ATOM 31503 N N . VAL A 1 62 ? 0.771 -11.669 9.012 1.00 0.00 62 VAL A N 20
ATOM 31504 C CA . VAL A 1 62 ? 1.209 -11.382 7.657 1.00 0.00 62 VAL A CA 20
ATOM 31505 C C . VAL A 1 62 ? 2.622 -10.798 7.694 1.00 0.00 62 VAL A C 20
ATOM 31506 O O . VAL A 1 62 ? 2.831 -9.702 8.213 1.00 0.00 62 VAL A O 20
ATOM 31519 N N . VAL A 1 63 ? 3.556 -11.555 7.138 1.00 0.00 63 VAL A N 20
ATOM 31520 C CA . VAL A 1 63 ? 4.944 -11.126 7.101 1.00 0.00 63 VAL A CA 20
ATOM 31521 C C . VAL A 1 63 ? 5.129 -10.110 5.972 1.00 0.00 63 VAL A C 20
ATOM 31522 O O . VAL A 1 63 ? 4.662 -10.325 4.855 1.00 0.00 63 VAL A O 20
ATOM 31535 N N . CYS A 1 64 ? 5.811 -9.023 6.304 1.00 0.00 64 CYS A N 20
ATOM 31536 C CA . CYS A 1 64 ? 6.064 -7.973 5.333 1.00 0.00 64 CYS A CA 20
ATOM 31537 C C . CYS A 1 64 ? 6.826 -8.582 4.154 1.00 0.00 64 CYS A C 20
ATOM 31538 O O . CYS A 1 64 ? 7.472 -9.618 4.297 1.00 0.00 64 CYS A O 20
ATOM 31546 N N . ASP A 1 65 ? 6.725 -7.912 3.015 1.00 0.00 65 ASP A N 20
ATOM 31547 C CA . ASP A 1 65 ? 7.396 -8.374 1.813 1.00 0.00 65 ASP A CA 20
ATOM 31548 C C . ASP A 1 65 ? 8.540 -7.417 1.473 1.00 0.00 65 ASP A C 20
ATOM 31549 O O . ASP A 1 65 ? 9.667 -7.850 1.235 1.00 0.00 65 ASP A O 20
ATOM 31558 N N . LYS A 1 66 ? 8.212 -6.133 1.460 1.00 0.00 66 LYS A N 20
ATOM 31559 C CA . LYS A 1 66 ? 9.198 -5.111 1.153 1.00 0.00 66 LYS A CA 20
ATOM 31560 C C . LYS A 1 66 ? 8.511 -3.745 1.103 1.00 0.00 66 LYS A C 20
ATOM 31561 O O . LYS A 1 66 ? 9.005 -2.777 1.680 1.00 0.00 66 LYS A O 20
ATOM 31580 N N . ARG A 1 67 ? 7.384 -3.710 0.409 1.00 0.00 67 ARG A N 20
ATOM 31581 C CA . ARG A 1 67 ? 6.624 -2.478 0.276 1.00 0.00 67 ARG A CA 20
ATOM 31582 C C . ARG A 1 67 ? 5.932 -2.136 1.597 1.00 0.00 67 ARG A C 20
ATOM 31583 O O . ARG A 1 67 ? 6.007 -1.002 2.066 1.00 0.00 67 ARG A O 20
ATOM 31604 N N . LEU A 1 68 ? 5.272 -3.139 2.159 1.00 0.00 68 LEU A N 20
ATOM 31605 C CA . LEU A 1 68 ? 4.567 -2.959 3.416 1.00 0.00 68 LEU A CA 20
ATOM 31606 C C . LEU A 1 68 ? 5.497 -2.284 4.426 1.00 0.00 68 LEU A C 20
ATOM 31607 O O . LEU A 1 68 ? 5.081 -1.384 5.154 1.00 0.00 68 LEU A O 20
ATOM 31623 N N . VAL A 1 69 ? 6.739 -2.744 4.437 1.00 0.00 69 VAL A N 20
ATOM 31624 C CA . VAL A 1 69 ? 7.732 -2.196 5.346 1.00 0.00 69 VAL A CA 20
ATOM 31625 C C . VAL A 1 69 ? 7.813 -0.681 5.153 1.00 0.00 69 VAL A C 20
ATOM 31626 O O . VAL A 1 69 ? 7.621 0.081 6.100 1.00 0.00 69 VAL A O 20
ATOM 31639 N N . LEU A 1 70 ? 8.096 -0.288 3.919 1.00 0.00 70 LEU A N 20
ATOM 31640 C CA . LEU A 1 70 ? 8.204 1.123 3.590 1.00 0.00 70 LEU A CA 20
ATOM 31641 C C . LEU A 1 70 ? 6.915 1.839 4.000 1.00 0.00 70 LEU A C 20
ATOM 31642 O O . LEU A 1 70 ? 6.915 3.049 4.217 1.00 0.00 70 LEU A O 20
ATOM 31658 N N . LEU A 1 71 ? 5.847 1.059 4.092 1.00 0.00 71 LEU A N 20
ATOM 31659 C CA . LEU A 1 71 ? 4.555 1.603 4.472 1.00 0.00 71 LEU A CA 20
ATOM 31660 C C . LEU A 1 71 ? 4.468 1.683 5.998 1.00 0.00 71 LEU A C 20
ATOM 31661 O O . LEU A 1 71 ? 4.467 2.774 6.566 1.00 0.00 71 LEU A O 20
ATOM 31677 N N . PHE A 1 72 ? 4.399 0.514 6.617 1.00 0.00 72 PHE A N 20
ATOM 31678 C CA . PHE A 1 72 ? 4.312 0.439 8.065 1.00 0.00 72 PHE A CA 20
ATOM 31679 C C . PHE A 1 72 ? 5.694 0.588 8.706 1.00 0.00 72 PHE A C 20
ATOM 31680 O O . PHE A 1 72 ? 5.922 1.507 9.491 1.00 0.00 72 PHE A O 20
ATOM 31697 N N . GLY A 1 73 ? 6.580 -0.329 8.346 1.00 0.00 73 GLY A N 20
ATOM 31698 C CA . GLY A 1 73 ? 7.933 -0.311 8.875 1.00 0.00 73 GLY A CA 20
ATOM 31699 C C . GLY A 1 73 ? 8.191 -1.531 9.762 1.00 0.00 73 GLY A C 20
ATOM 31700 O O . GLY A 1 73 ? 9.275 -1.676 10.325 1.00 0.00 73 GLY A O 20
ATOM 31704 N N . THR A 1 74 ? 7.176 -2.377 9.860 1.00 0.00 74 THR A N 20
ATOM 31705 C CA . THR A 1 74 ? 7.279 -3.580 10.669 1.00 0.00 74 THR A CA 20
ATOM 31706 C C . THR A 1 74 ? 7.575 -4.793 9.785 1.00 0.00 74 THR A C 20
ATOM 31707 O O . THR A 1 74 ? 7.409 -4.734 8.568 1.00 0.00 74 THR A O 20
ATOM 31718 N N . ARG A 1 75 ? 8.008 -5.865 10.432 1.00 0.00 75 ARG A N 20
ATOM 31719 C CA . ARG A 1 75 ? 8.328 -7.091 9.720 1.00 0.00 75 ARG A CA 20
ATOM 31720 C C . ARG A 1 75 ? 7.086 -7.977 9.605 1.00 0.00 75 ARG A C 20
ATOM 31721 O O . ARG A 1 75 ? 6.759 -8.454 8.519 1.00 0.00 75 ARG A O 20
ATOM 31742 N N . THR A 1 76 ? 6.429 -8.171 10.739 1.00 0.00 76 THR A N 20
ATOM 31743 C CA . THR A 1 76 ? 5.230 -8.991 10.778 1.00 0.00 76 THR A CA 20
ATOM 31744 C C . THR A 1 76 ? 4.027 -8.158 11.224 1.00 0.00 76 THR A C 20
ATOM 31745 O O . THR A 1 76 ? 4.163 -7.262 12.057 1.00 0.00 76 THR A O 20
ATOM 31756 N N . ILE A 1 77 ? 2.878 -8.481 10.650 1.00 0.00 77 ILE A N 20
ATOM 31757 C CA . ILE A 1 77 ? 1.652 -7.773 10.978 1.00 0.00 77 ILE A CA 20
ATOM 31758 C C . ILE A 1 77 ? 0.488 -8.765 11.007 1.00 0.00 77 ILE A C 20
ATOM 31759 O O . ILE A 1 77 ? 0.696 -9.975 10.934 1.00 0.00 77 ILE A O 20
ATOM 31775 N N . PHE A 1 78 ? -0.713 -8.216 11.115 1.00 0.00 78 PHE A N 20
ATOM 31776 C CA . PHE A 1 78 ? -1.911 -9.037 11.155 1.00 0.00 78 PHE A CA 20
ATOM 31777 C C . PHE A 1 78 ? -2.864 -8.673 10.015 1.00 0.00 78 PHE A C 20
ATOM 31778 O O . PHE A 1 78 ? -3.199 -7.503 9.831 1.00 0.00 78 PHE A O 20
ATOM 31795 N N . ARG A 1 79 ? -3.274 -9.695 9.279 1.00 0.00 79 ARG A N 20
ATOM 31796 C CA . ARG A 1 79 ? -4.182 -9.497 8.162 1.00 0.00 79 ARG A CA 20
ATOM 31797 C C . ARG A 1 79 ? -5.419 -8.719 8.615 1.00 0.00 79 ARG A C 20
ATOM 31798 O O . ARG A 1 79 ? -6.046 -8.023 7.817 1.00 0.00 79 ARG A O 20
ATOM 31819 N N . MET A 1 80 ? -5.734 -8.863 9.894 1.00 0.00 80 MET A N 20
ATOM 31820 C CA . MET A 1 80 ? -6.885 -8.183 10.463 1.00 0.00 80 MET A CA 20
ATOM 31821 C C . MET A 1 80 ? -6.473 -6.865 11.121 1.00 0.00 80 MET A C 20
ATOM 31822 O O . MET A 1 80 ? -7.269 -6.241 11.821 1.00 0.00 80 MET A O 20
ATOM 31836 N N . LYS A 1 81 ? -5.230 -6.480 10.872 1.00 0.00 81 LYS A N 20
ATOM 31837 C CA . LYS A 1 81 ? -4.702 -5.247 11.432 1.00 0.00 81 LYS A CA 20
ATOM 31838 C C . LYS A 1 81 ? -4.462 -4.241 10.304 1.00 0.00 81 LYS A C 20
ATOM 31839 O O . LYS A 1 81 ? -4.511 -3.032 10.525 1.00 0.00 81 LYS A O 20
ATOM 31858 N N . VAL A 1 82 ? -4.208 -4.779 9.120 1.00 0.00 82 VAL A N 20
ATOM 31859 C CA . VAL A 1 82 ? -3.960 -3.944 7.957 1.00 0.00 82 VAL A CA 20
ATOM 31860 C C . VAL A 1 82 ? -4.910 -2.744 7.984 1.00 0.00 82 VAL A C 20
ATOM 31861 O O . VAL A 1 82 ? -4.486 -1.617 8.235 1.00 0.00 82 VAL A O 20
ATOM 31874 N N . TYR A 1 83 ? -6.178 -3.028 7.722 1.00 0.00 83 TYR A N 20
ATOM 31875 C CA . TYR A 1 83 ? -7.191 -1.986 7.713 1.00 0.00 83 TYR A CA 20
ATOM 31876 C C . TYR A 1 83 ? -6.941 -0.969 8.828 1.00 0.00 83 TYR A C 20
ATOM 31877 O O . TYR A 1 83 ? -6.907 0.235 8.578 1.00 0.00 83 TYR A O 20
ATOM 31895 N N . ASP A 1 84 ? -6.773 -1.490 10.034 1.00 0.00 84 ASP A N 20
ATOM 31896 C CA . ASP A 1 84 ? -6.527 -0.642 11.188 1.00 0.00 84 ASP A CA 20
ATOM 31897 C C . ASP A 1 84 ? -5.237 0.151 10.967 1.00 0.00 84 ASP A C 20
ATOM 31898 O O . ASP A 1 84 ? -5.236 1.378 11.053 1.00 0.00 84 ASP A O 20
ATOM 31907 N N . LEU A 1 85 ? -4.170 -0.583 10.688 1.00 0.00 85 LEU A N 20
ATOM 31908 C CA . LEU A 1 85 ? -2.876 0.037 10.454 1.00 0.00 85 LEU A CA 20
ATOM 31909 C C . LEU A 1 85 ? -3.068 1.315 9.636 1.00 0.00 85 LEU A C 20
ATOM 31910 O O . LEU A 1 85 ? -2.398 2.318 9.880 1.00 0.00 85 LEU A O 20
ATOM 31926 N N . LEU A 1 86 ? -3.985 1.238 8.683 1.00 0.00 86 LEU A N 20
ATOM 31927 C CA . LEU A 1 86 ? -4.273 2.377 7.828 1.00 0.00 86 LEU A CA 20
ATOM 31928 C C . LEU A 1 86 ? -5.162 3.365 8.585 1.00 0.00 86 LEU A C 20
ATOM 31929 O O . LEU A 1 86 ? -6.315 3.062 8.890 1.00 0.00 86 LEU A O 20
ATOM 31945 N N . GLU A 1 87 ? -4.593 4.529 8.866 1.00 0.00 87 GLU A N 20
ATOM 31946 C CA . GLU A 1 87 ? -5.320 5.564 9.581 1.00 0.00 87 GLU A CA 20
ATOM 31947 C C . GLU A 1 87 ? -4.635 6.919 9.394 1.00 0.00 87 GLU A C 20
ATOM 31948 O O . GLU A 1 87 ? -5.225 7.845 8.841 1.00 0.00 87 GLU A O 20
ATOM 31960 N N . LYS A 1 88 ? -3.399 6.992 9.867 1.00 0.00 88 LYS A N 20
ATOM 31961 C CA . LYS A 1 88 ? -2.628 8.218 9.759 1.00 0.00 88 LYS A CA 20
ATOM 31962 C C . LYS A 1 88 ? -2.248 8.449 8.295 1.00 0.00 88 LYS A C 20
ATOM 31963 O O . LYS A 1 88 ? -2.356 9.566 7.791 1.00 0.00 88 LYS A O 20
ATOM 31982 N N . HIS A 1 89 ? -1.810 7.375 7.654 1.00 0.00 89 HIS A N 20
ATOM 31983 C CA . HIS A 1 89 ? -1.413 7.446 6.258 1.00 0.00 89 HIS A CA 20
ATOM 31984 C C . HIS A 1 89 ? -2.447 8.255 5.472 1.00 0.00 89 HIS A C 20
ATOM 31985 O O . HIS A 1 89 ? -2.115 8.885 4.469 1.00 0.00 89 HIS A O 20
ATOM 31999 N N . TYR A 1 90 ? -3.679 8.211 5.957 1.00 0.00 90 TYR A N 20
ATOM 32000 C CA . TYR A 1 90 ? -4.764 8.931 5.311 1.00 0.00 90 TYR A CA 20
ATOM 32001 C C . TYR A 1 90 ? -4.918 10.334 5.903 1.00 0.00 90 TYR A C 20
ATOM 32002 O O . TYR A 1 90 ? -4.820 10.514 7.116 1.00 0.00 90 TYR A O 20
ATOM 32020 N N . LYS A 1 91 ? -5.158 11.291 5.019 1.00 0.00 91 LYS A N 20
ATOM 32021 C CA . LYS A 1 91 ? -5.328 12.672 5.439 1.00 0.00 91 LYS A CA 20
ATOM 32022 C C . LYS A 1 91 ? -6.723 12.850 6.042 1.00 0.00 91 LYS A C 20
ATOM 32023 O O . LYS A 1 91 ? -7.186 12.002 6.804 1.00 0.00 91 LYS A O 20
ATOM 32042 N N . GLU A 1 92 ? -7.353 13.956 5.678 1.00 0.00 92 GLU A N 20
ATOM 32043 C CA . GLU A 1 92 ? -8.686 14.256 6.173 1.00 0.00 92 GLU A CA 20
ATOM 32044 C C . GLU A 1 92 ? -8.669 14.384 7.698 1.00 0.00 92 GLU A C 20
ATOM 32045 O O . GLU A 1 92 ? -8.712 13.381 8.409 1.00 0.00 92 GLU A O 20
ATOM 32057 N N . ASN A 1 93 ? -8.606 15.626 8.155 1.00 0.00 93 ASN A N 20
ATOM 32058 C CA . ASN A 1 93 ? -8.582 15.898 9.582 1.00 0.00 93 ASN A CA 20
ATOM 32059 C C . ASN A 1 93 ? -9.718 15.130 10.262 1.00 0.00 93 ASN A C 20
ATOM 32060 O O . ASN A 1 93 ? -10.820 15.037 9.722 1.00 0.00 93 ASN A O 20
ATOM 32071 N N . GLN A 1 94 ? -9.410 14.598 11.436 1.00 0.00 94 GLN A N 20
ATOM 32072 C CA . GLN A 1 94 ? -10.391 13.841 12.195 1.00 0.00 94 GLN A CA 20
ATOM 32073 C C . GLN A 1 94 ? -10.605 14.478 13.569 1.00 0.00 94 GLN A C 20
ATOM 32074 O O . GLN A 1 94 ? -9.779 15.265 14.028 1.00 0.00 94 GLN A O 20
ATOM 32088 N N . ASP A 1 95 ? -11.719 14.113 14.188 1.00 0.00 95 ASP A N 20
ATOM 32089 C CA . ASP A 1 95 ? -12.052 14.639 15.501 1.00 0.00 95 ASP A CA 20
ATOM 32090 C C . ASP A 1 95 ? -13.280 13.905 16.043 1.00 0.00 95 ASP A C 20
ATOM 32091 O O . ASP A 1 95 ? -14.329 13.885 15.401 1.00 0.00 95 ASP A O 20
ATOM 32100 N N . SER A 1 96 ? -13.108 13.319 17.219 1.00 0.00 96 SER A N 20
ATOM 32101 C CA . SER A 1 96 ? -14.190 12.586 17.855 1.00 0.00 96 SER A CA 20
ATOM 32102 C C . SER A 1 96 ? -13.849 12.318 19.322 1.00 0.00 96 SER A C 20
ATOM 32103 O O . SER A 1 96 ? -12.767 11.821 19.631 1.00 0.00 96 SER A O 20
ATOM 32111 N N . GLY A 1 97 ? -14.792 12.659 20.188 1.00 0.00 97 GLY A N 20
ATOM 32112 C CA . GLY A 1 97 ? -14.605 12.461 21.615 1.00 0.00 97 GLY A CA 20
ATOM 32113 C C . GLY A 1 97 ? -15.010 13.711 22.399 1.00 0.00 97 GLY A C 20
ATOM 32114 O O . GLY A 1 97 ? -15.395 14.720 21.811 1.00 0.00 97 GLY A O 20
ATOM 32118 N N . PRO A 1 98 ? -14.908 13.600 23.751 1.00 0.00 98 PRO A N 20
ATOM 32119 C CA . PRO A 1 98 ? -14.443 12.369 24.367 1.00 0.00 98 PRO A CA 20
ATOM 32120 C C . PRO A 1 98 ? -15.529 11.292 24.327 1.00 0.00 98 PRO A C 20
ATOM 32121 O O . PRO A 1 98 ? -16.660 11.529 24.749 1.00 0.00 98 PRO A O 20
ATOM 32132 N N . SER A 1 99 ? -15.148 10.131 23.814 1.00 0.00 99 SER A N 20
ATOM 32133 C CA . SER A 1 99 ? -16.075 9.017 23.713 1.00 0.00 99 SER A CA 20
ATOM 32134 C C . SER A 1 99 ? -15.320 7.741 23.334 1.00 0.00 99 SER A C 20
ATOM 32135 O O . SER A 1 99 ? -14.206 7.805 22.816 1.00 0.00 99 SER A O 20
ATOM 32143 N N . SER A 1 100 ? -15.957 6.612 23.608 1.00 0.00 100 SER A N 20
ATOM 32144 C CA . SER A 1 100 ? -15.359 5.323 23.303 1.00 0.00 100 SER A CA 20
ATOM 32145 C C . SER A 1 100 ? -14.024 5.178 24.035 1.00 0.00 100 SER A C 20
ATOM 32146 O O . SER A 1 100 ? -13.068 5.892 23.736 1.00 0.00 100 SER A O 20
ATOM 32154 N N . GLY A 1 101 ? -14.001 4.250 24.980 1.00 0.00 101 GLY A N 20
ATOM 32155 C CA . GLY A 1 101 ? -12.799 4.003 25.758 1.00 0.00 101 GLY A CA 20
ATOM 32156 C C . GLY A 1 101 ? -12.466 2.510 25.794 1.00 0.00 101 GLY A C 20
ATOM 32157 O O . GLY A 1 101 ? -11.304 2.126 25.672 1.00 0.00 101 GLY A O 20
#